Protein 2E5J (pdb70)

InterPro domains:
  IPR000504 RNA recognition motif domain [PF00076] (308-372)
  IPR000504 RNA recognition motif domain [PS50102] (306-379)
  IPR000504 RNA recognition motif domain [SM00360] (307-375)
  IPR002698 5-formyltetrahydrofolate cyclo-ligase [PF01812] (10-207)
  IPR002698 5-formyltetrahydrofolate cyclo-ligase [PTHR13017] (5-269)
  IPR012677 Nucleotide-binding alpha-beta plait domain superfamily [G3DSA:3.30.70.330] (298-383)
  IPR024185 5-formyltetrahydrofolate cyclo-ligase-like domain superfamily [G3DSA:3.40.50.10420] (43-218)
  IPR034359 MTHFSD, RNA recognition motif [cd12270] (307-378)
  IPR035979 RNA-binding domain superfamily [SSF54928] (308-380)
  IPR037171 NagB/RpiA transferase-like [SSF100950] (9-225)

Structure (mmCIF, N/CA/C/O backbone):
data_2E5J
#
_entry.id   2E5J
#
loop_
_atom_site.group_PDB
_atom_site.id
_atom_site.type_symbol
_atom_site.label_atom_id
_atom_site.label_alt_id
_atom_site.label_comp_id
_atom_site.label_asym_id
_atom_site.label_entity_id
_atom_site.label_seq_id
_atom_site.pdbx_PDB_ins_code
_atom_site.Cartn_x
_atom_site.Cartn_y
_atom_site.Cartn_z
_atom_site.occupancy
_atom_site.B_iso_or_equiv
_atom_site.auth_seq_id
_atom_site.auth_comp_id
_atom_site.auth_asym_id
_atom_site.auth_atom_id
_atom_site.pdbx_PDB_model_num
ATOM 1 N N . GLY A 1 1 ? -11.484 -19.680 -18.924 1.00 0.00 287 GLY A N 1
ATOM 2 C CA . GLY A 1 1 ? -10.880 -18.590 -18.182 1.00 0.00 287 GLY A CA 1
ATOM 3 C C . GLY A 1 1 ? -11.904 -17.590 -17.684 1.00 0.00 287 GLY A C 1
ATOM 4 O O . GLY A 1 1 ? -13.092 -17.707 -17.982 1.00 0.00 287 GLY A O 1
ATOM 8 N N . SER A 1 2 ? -11.444 -16.603 -16.921 1.00 0.00 288 SER A N 1
ATOM 9 C CA . SER A 1 2 ? -12.330 -15.581 -16.376 1.00 0.00 288 SER A CA 1
ATOM 10 C C . SER A 1 2 ? -11.528 -14.416 -15.804 1.00 0.00 288 SER A C 1
ATOM 11 O O . SER A 1 2 ? -10.727 -14.591 -14.885 1.00 0.00 288 SER A O 1
ATOM 19 N N . SER A 1 3 ? -11.750 -13.227 -16.353 1.00 0.00 289 SER A N 1
ATOM 20 C CA . SER A 1 3 ? -11.046 -12.032 -15.902 1.00 0.00 289 SER A CA 1
ATOM 21 C C . SER A 1 3 ? -11.644 -10.778 -16.532 1.00 0.00 289 SER A C 1
ATOM 22 O O . SER A 1 3 ? -12.326 -10.848 -17.554 1.00 0.00 289 SER A O 1
ATOM 30 N N . GLY A 1 4 ? -11.383 -9.630 -15.914 1.00 0.00 290 GLY A N 1
ATOM 31 C CA . GLY A 1 4 ? -11.902 -8.376 -16.428 1.00 0.00 290 GLY A CA 1
ATOM 32 C C . GLY A 1 4 ? -11.950 -7.292 -15.370 1.00 0.00 290 GLY A C 1
ATOM 33 O O . GLY A 1 4 ? -12.979 -6.642 -15.184 1.00 0.00 290 GLY A O 1
ATOM 37 N N . SER A 1 5 ? -10.835 -7.097 -14.674 1.00 0.00 291 SER A N 1
ATOM 38 C CA . SER A 1 5 ? -10.755 -6.087 -13.624 1.00 0.00 291 SER A CA 1
ATOM 39 C C . SER A 1 5 ? -9.337 -5.536 -13.507 1.00 0.00 291 SER A C 1
ATOM 40 O O . SER A 1 5 ? -8.361 -6.248 -13.745 1.00 0.00 291 SER A O 1
ATOM 48 N N . SER A 1 6 ? -9.232 -4.263 -13.139 1.00 0.00 292 SER A N 1
ATOM 49 C CA . SER A 1 6 ? -7.935 -3.614 -12.993 1.00 0.00 292 SER A CA 1
ATOM 50 C C . SER A 1 6 ? -7.575 -3.444 -11.520 1.00 0.00 292 SER A C 1
ATOM 51 O O . SER A 1 6 ? -8.423 -3.591 -10.641 1.00 0.00 292 SER A O 1
ATOM 59 N N . GLY A 1 7 ? -6.309 -3.132 -11.259 1.00 0.00 293 GLY A N 1
ATOM 60 C CA . GLY A 1 7 ? -5.857 -2.947 -9.892 1.00 0.00 293 GLY A CA 1
ATOM 61 C C . GLY A 1 7 ? -4.759 -1.909 -9.780 1.00 0.00 293 GLY A C 1
ATOM 62 O O . GLY A 1 7 ? -3.639 -2.201 -9.361 1.00 0.00 293 GLY A O 1
ATOM 66 N N . PRO A 1 8 ? -5.076 -0.663 -10.163 1.00 0.00 294 PRO A N 1
ATOM 67 C CA . PRO A 1 8 ? -4.120 0.448 -10.113 1.00 0.00 294 PRO A CA 1
ATOM 68 C C . PRO A 1 8 ? -3.926 0.983 -8.699 1.00 0.00 294 PRO A C 1
ATOM 69 O O . PRO A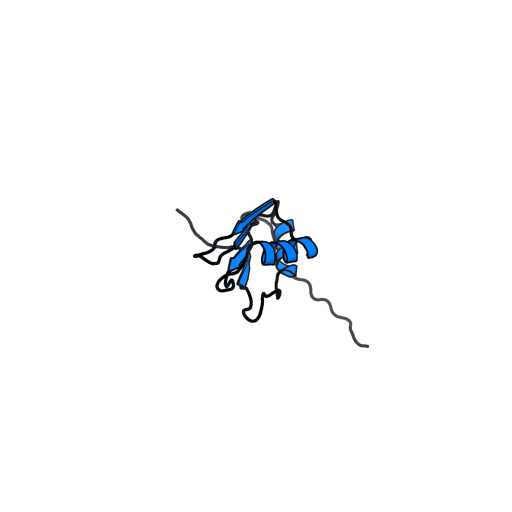 1 8 ? -4.718 0.697 -7.802 1.00 0.00 294 PRO A O 1
ATOM 80 N N . GLY A 1 9 ? -2.865 1.761 -8.506 1.00 0.00 295 GLY A N 1
ATOM 81 C CA . GLY A 1 9 ? -2.587 2.324 -7.198 1.00 0.00 295 GLY A CA 1
ATOM 82 C C . GLY A 1 9 ? -1.237 1.894 -6.657 1.00 0.00 295 GLY A C 1
ATOM 83 O O . GLY A 1 9 ? -1.048 0.733 -6.294 1.00 0.00 295 GLY A O 1
ATOM 87 N N . SER A 1 10 ? -0.297 2.831 -6.604 1.00 0.00 296 SER A N 1
ATOM 88 C CA . SER A 1 10 ? 1.044 2.542 -6.109 1.00 0.00 296 SER A CA 1
ATOM 89 C C . SER A 1 10 ? 1.604 3.728 -5.330 1.00 0.00 296 SER A C 1
ATOM 90 O O . SER A 1 10 ? 1.362 4.890 -5.660 1.00 0.00 296 SER A O 1
ATOM 98 N N . PRO A 1 11 ? 2.370 3.431 -4.270 1.00 0.00 297 PRO A N 1
ATOM 99 C CA . PRO A 1 11 ? 2.981 4.458 -3.422 1.00 0.00 297 PRO A CA 1
ATOM 100 C C . PRO A 1 11 ? 3.625 5.575 -4.237 1.00 0.00 297 PRO A C 1
ATOM 101 O O . PRO A 1 11 ? 4.713 5.423 -4.794 1.00 0.00 297 PRO A O 1
ATOM 112 N N . PRO A 1 12 ? 2.940 6.726 -4.309 1.00 0.00 298 PRO A N 1
ATOM 113 C CA . PRO A 1 12 ? 3.427 7.892 -5.053 1.00 0.00 298 PRO A CA 1
ATOM 114 C C . PRO A 1 12 ? 4.903 8.171 -4.791 1.00 0.00 298 PRO A C 1
ATOM 115 O O . PRO A 1 12 ? 5.465 7.713 -3.797 1.00 0.00 298 PRO A O 1
ATOM 126 N N . GLY A 1 13 ? 5.526 8.928 -5.689 1.00 0.00 299 GLY A N 1
ATOM 127 C CA . GLY A 1 13 ? 6.932 9.256 -5.536 1.00 0.00 299 GLY A CA 1
ATOM 128 C C . GLY A 1 13 ? 7.246 10.676 -5.965 1.00 0.00 299 GLY A C 1
ATOM 129 O O . GLY A 1 13 ? 7.992 10.891 -6.919 1.00 0.00 299 GLY A O 1
ATOM 133 N N . GLU A 1 14 ? 6.674 11.646 -5.259 1.00 0.00 300 GLU A N 1
ATOM 134 C CA . GLU A 1 14 ? 6.896 13.052 -5.574 1.00 0.00 300 GLU A CA 1
ATOM 135 C C . GLU A 1 14 ? 6.761 13.918 -4.325 1.00 0.00 300 GLU A C 1
ATOM 136 O O . GLU A 1 14 ? 5.808 13.778 -3.559 1.00 0.00 300 GLU A O 1
ATOM 148 N N . GLY A 1 15 ? 7.724 14.813 -4.125 1.00 0.00 301 GLY A N 1
ATOM 149 C CA . GLY A 1 15 ? 7.696 15.688 -2.968 1.00 0.00 301 GLY A CA 1
ATOM 150 C C . GLY A 1 15 ? 8.483 15.129 -1.799 1.00 0.00 301 GLY A C 1
ATOM 151 O O . GLY A 1 15 ? 9.286 15.834 -1.190 1.00 0.00 301 GLY A O 1
ATOM 155 N N . ALA A 1 16 ? 8.251 13.859 -1.485 1.00 0.00 302 ALA A N 1
ATOM 156 C CA . ALA A 1 16 ? 8.945 13.206 -0.381 1.00 0.00 302 ALA A CA 1
ATOM 157 C C . ALA A 1 16 ? 10.418 12.988 -0.711 1.00 0.00 302 ALA A C 1
ATOM 158 O O . ALA A 1 16 ? 10.813 12.911 -1.874 1.00 0.00 302 ALA A O 1
ATOM 165 N N . PRO A 1 17 ? 11.251 12.888 0.335 1.00 0.00 303 PRO A N 1
ATOM 166 C CA . PRO A 1 17 ? 12.693 12.678 0.182 1.00 0.00 303 PRO A CA 1
ATOM 167 C C . PRO A 1 17 ? 13.016 11.595 -0.842 1.00 0.00 303 PRO A C 1
ATOM 168 O O . PRO A 1 17 ? 12.364 10.551 -0.882 1.00 0.00 303 PRO A O 1
ATOM 179 N N . LEU A 1 18 ? 14.025 11.848 -1.667 1.00 0.00 304 LEU A N 1
ATOM 180 C CA . LEU A 1 18 ? 14.435 10.894 -2.691 1.00 0.00 304 LEU A CA 1
ATOM 181 C C . LEU A 1 18 ? 15.289 9.783 -2.089 1.00 0.00 304 LEU A C 1
ATOM 182 O O . LEU A 1 18 ? 16.317 9.403 -2.649 1.00 0.00 304 LEU A O 1
ATOM 198 N N . ALA A 1 19 ? 14.855 9.264 -0.945 1.00 0.00 305 ALA A N 1
ATOM 199 C CA . ALA A 1 19 ? 15.577 8.193 -0.269 1.00 0.00 305 ALA A CA 1
ATOM 200 C C . ALA A 1 19 ? 15.496 6.891 -1.060 1.00 0.00 305 ALA A C 1
ATOM 201 O O . ALA A 1 19 ? 14.542 6.128 -0.919 1.00 0.00 305 ALA A O 1
ATOM 208 N N . ALA A 1 20 ? 16.503 6.646 -1.891 1.00 0.00 306 ALA A N 1
ATOM 209 C CA . ALA A 1 20 ? 16.545 5.436 -2.703 1.00 0.00 306 ALA A CA 1
ATOM 210 C C . ALA A 1 20 ? 17.367 4.346 -2.023 1.00 0.00 306 ALA A C 1
ATOM 211 O O . ALA A 1 20 ? 18.183 3.682 -2.660 1.00 0.00 306 ALA A O 1
ATOM 218 N N . ASP A 1 21 ? 17.145 4.169 -0.725 1.00 0.00 307 ASP A N 1
ATOM 219 C CA . ASP A 1 21 ? 17.865 3.160 0.043 1.00 0.00 307 ASP A CA 1
ATOM 220 C C . ASP A 1 21 ? 16.917 2.068 0.528 1.00 0.00 307 ASP A C 1
ATOM 221 O O . ASP A 1 21 ? 15.924 2.347 1.201 1.00 0.00 307 ASP A O 1
ATOM 230 N N . VAL A 1 22 ? 17.229 0.823 0.182 1.00 0.00 308 VAL A N 1
ATOM 231 C CA . VAL A 1 22 ? 16.405 -0.311 0.582 1.00 0.00 308 VAL A CA 1
ATOM 232 C C . VAL A 1 22 ? 16.998 -1.021 1.794 1.00 0.00 308 VAL A C 1
ATOM 233 O O . VAL A 1 22 ? 18.182 -1.358 1.811 1.00 0.00 308 VAL A O 1
ATOM 246 N N . TYR A 1 23 ? 16.167 -1.245 2.806 1.00 0.00 309 TYR A N 1
ATOM 247 C CA . TYR A 1 23 ? 16.610 -1.914 4.024 1.00 0.00 309 TYR A CA 1
ATOM 248 C C . TYR A 1 23 ? 16.497 -3.429 3.885 1.00 0.00 309 TYR A C 1
ATOM 249 O O . TYR A 1 23 ? 15.568 -3.940 3.259 1.00 0.00 309 TYR A O 1
ATOM 267 N N . VAL A 1 24 ? 17.450 -4.143 4.476 1.00 0.00 310 VAL A N 1
ATOM 268 C CA . VAL A 1 24 ? 17.459 -5.600 4.421 1.00 0.00 310 VAL A CA 1
ATOM 269 C C . VAL A 1 24 ? 17.926 -6.197 5.744 1.00 0.00 310 VAL A C 1
ATOM 270 O O . VAL A 1 24 ? 19.095 -6.085 6.109 1.00 0.00 310 VAL A O 1
ATOM 283 N N . GLY A 1 25 ? 17.002 -6.833 6.458 1.00 0.00 311 GLY A N 1
ATOM 284 C CA . GLY A 1 25 ? 17.339 -7.440 7.733 1.00 0.00 311 GLY A CA 1
ATOM 285 C C . GLY A 1 25 ? 16.909 -8.891 7.816 1.00 0.00 311 GLY A C 1
ATOM 286 O O . GLY A 1 25 ? 16.361 -9.438 6.861 1.00 0.00 311 GLY A O 1
ATOM 290 N N . ASN A 1 26 ? 17.160 -9.516 8.962 1.00 0.00 312 ASN A N 1
ATOM 291 C CA . ASN A 1 26 ? 16.798 -10.914 9.166 1.00 0.00 312 ASN A CA 1
ATOM 292 C C . ASN A 1 26 ? 17.650 -11.830 8.293 1.00 0.00 312 ASN A C 1
ATOM 293 O O . ASN A 1 26 ? 17.130 -12.699 7.592 1.00 0.00 312 ASN A O 1
ATOM 304 N N . LEU A 1 27 ? 18.963 -11.630 8.341 1.00 0.00 313 LEU A N 1
ATOM 305 C CA . LEU A 1 27 ? 19.889 -12.438 7.556 1.00 0.00 313 LEU A CA 1
ATOM 306 C C . LEU A 1 27 ? 20.328 -13.674 8.334 1.00 0.00 313 LEU A C 1
ATOM 307 O O . LEU A 1 27 ? 20.434 -13.661 9.561 1.00 0.00 313 LEU A O 1
ATOM 323 N N . PRO A 1 28 ? 20.591 -14.769 7.606 1.00 0.00 314 PRO A N 1
ATOM 324 C CA . PRO A 1 28 ? 21.025 -16.034 8.207 1.00 0.00 314 PRO A CA 1
ATOM 325 C C . PRO A 1 28 ? 22.103 -15.832 9.267 1.00 0.00 314 PRO A C 1
ATOM 326 O O . PRO A 1 28 ? 22.670 -14.747 9.390 1.00 0.00 314 PRO A O 1
ATOM 337 N N . ARG A 1 29 ? 22.380 -16.885 10.029 1.00 0.00 315 ARG A N 1
ATOM 338 C CA . ARG A 1 29 ? 23.390 -16.822 11.079 1.00 0.00 315 ARG A CA 1
ATOM 339 C C . ARG A 1 29 ? 24.734 -16.372 10.515 1.00 0.00 315 ARG A C 1
ATOM 340 O O . ARG A 1 29 ? 25.317 -15.393 10.980 1.00 0.00 315 ARG A O 1
ATOM 361 N N . ASP A 1 30 ? 25.220 -17.095 9.512 1.00 0.00 316 ASP A N 1
ATOM 362 C CA . ASP A 1 30 ? 26.495 -16.770 8.883 1.00 0.00 316 ASP A CA 1
ATOM 363 C C . ASP A 1 30 ? 26.310 -16.472 7.399 1.00 0.00 316 ASP A C 1
ATOM 364 O O . ASP A 1 30 ? 27.064 -16.961 6.558 1.00 0.00 316 ASP A O 1
ATOM 373 N N . ALA A 1 31 ? 25.299 -15.668 7.084 1.00 0.00 317 ALA A N 1
ATOM 374 C CA . ALA A 1 31 ? 25.015 -15.305 5.701 1.00 0.00 317 ALA A CA 1
ATOM 375 C C . ALA A 1 31 ? 26.242 -14.700 5.029 1.00 0.00 317 ALA A C 1
ATOM 376 O O . ALA A 1 31 ? 27.134 -14.178 5.698 1.00 0.00 317 ALA A O 1
ATOM 383 N N . ARG A 1 32 ? 26.282 -14.775 3.702 1.00 0.00 318 ARG A N 1
ATOM 384 C CA . ARG A 1 32 ? 27.402 -14.236 2.940 1.00 0.00 318 ARG A CA 1
ATOM 385 C C . ARG A 1 32 ? 26.917 -13.234 1.897 1.00 0.00 318 ARG A C 1
ATOM 386 O O . ARG A 1 32 ? 26.024 -13.531 1.103 1.00 0.00 318 ARG A O 1
ATOM 407 N N . VAL A 1 33 ? 27.512 -12.045 1.904 1.00 0.00 319 VAL A N 1
ATOM 408 C CA . VAL A 1 33 ? 27.141 -10.998 0.959 1.00 0.00 319 VAL A CA 1
ATOM 409 C C . VAL A 1 33 ? 26.870 -11.579 -0.424 1.00 0.00 319 VAL A C 1
ATOM 410 O O . VAL A 1 33 ? 25.897 -11.211 -1.083 1.00 0.00 319 VAL A O 1
ATOM 423 N N . SER A 1 34 ? 27.736 -12.488 -0.859 1.00 0.00 320 SER A N 1
ATOM 424 C CA . SER A 1 34 ? 27.592 -13.118 -2.166 1.00 0.00 320 SER A CA 1
ATOM 425 C C . SER A 1 34 ? 26.173 -13.643 -2.363 1.00 0.00 320 SER A C 1
ATOM 426 O O . SER A 1 34 ? 25.466 -13.225 -3.281 1.00 0.00 320 SER A O 1
ATOM 434 N N . ASP A 1 35 ? 25.762 -14.560 -1.494 1.00 0.00 321 ASP A N 1
ATOM 435 C CA . ASP A 1 35 ? 24.427 -15.142 -1.570 1.00 0.00 321 ASP A CA 1
ATOM 436 C C . ASP A 1 35 ? 23.399 -14.092 -1.979 1.00 0.00 321 ASP A C 1
ATOM 437 O O . ASP A 1 35 ? 22.591 -14.317 -2.881 1.00 0.00 321 ASP A O 1
ATOM 446 N N . LEU A 1 36 ? 23.434 -12.946 -1.309 1.00 0.00 322 LEU A N 1
ATOM 447 C CA . LEU A 1 36 ? 22.504 -11.860 -1.601 1.00 0.00 322 LEU A CA 1
ATOM 448 C C . LEU A 1 36 ? 22.808 -11.233 -2.958 1.00 0.00 322 LEU A C 1
ATOM 449 O O . LEU A 1 36 ? 21.930 -11.119 -3.813 1.00 0.00 322 LEU A O 1
ATOM 465 N N . LYS A 1 37 ? 24.060 -10.828 -3.149 1.00 0.00 323 LYS A N 1
ATOM 466 C CA . LYS A 1 37 ? 24.483 -10.216 -4.403 1.00 0.00 323 LYS A CA 1
ATOM 467 C C . LYS A 1 37 ? 23.977 -11.018 -5.598 1.00 0.00 323 LYS A C 1
ATOM 468 O O . LYS A 1 37 ? 23.252 -10.496 -6.445 1.00 0.00 323 LYS A O 1
ATOM 487 N N . ARG A 1 38 ? 24.363 -12.288 -5.659 1.00 0.00 324 ARG A N 1
ATOM 488 C CA . ARG A 1 38 ? 23.949 -13.161 -6.750 1.00 0.00 324 ARG A CA 1
ATOM 489 C C . ARG A 1 38 ? 22.484 -12.928 -7.107 1.00 0.00 324 ARG A C 1
ATOM 490 O O . ARG A 1 38 ? 22.167 -12.464 -8.202 1.00 0.00 324 ARG A O 1
ATOM 511 N N . ALA A 1 39 ? 21.594 -13.253 -6.174 1.00 0.00 325 ALA A N 1
ATOM 512 C CA . ALA A 1 39 ? 20.163 -13.077 -6.390 1.00 0.00 325 ALA A CA 1
ATOM 513 C C . ALA A 1 39 ? 19.862 -11.707 -6.987 1.00 0.00 325 ALA A C 1
ATOM 514 O O . ALA A 1 39 ? 19.040 -11.581 -7.896 1.00 0.00 325 ALA A O 1
ATOM 521 N N . LEU A 1 40 ? 20.531 -10.682 -6.471 1.00 0.00 326 LEU A N 1
ATOM 522 C CA . LEU A 1 40 ? 20.334 -9.319 -6.953 1.00 0.00 326 LEU A CA 1
ATOM 523 C C . LEU A 1 40 ? 20.790 -9.183 -8.402 1.00 0.00 326 LEU A C 1
ATOM 524 O O . LEU A 1 40 ? 20.153 -8.497 -9.202 1.00 0.00 326 LEU A O 1
ATOM 540 N N . ARG A 1 41 ? 21.895 -9.843 -8.734 1.00 0.00 327 ARG A N 1
ATOM 541 C CA . ARG A 1 41 ? 22.435 -9.797 -10.087 1.00 0.00 327 ARG A CA 1
ATOM 542 C C . ARG A 1 41 ? 21.462 -10.422 -11.083 1.00 0.00 327 ARG A C 1
ATOM 543 O O . ARG A 1 41 ? 21.071 -9.790 -12.063 1.00 0.00 327 ARG A O 1
ATOM 564 N N . GLU A 1 42 ? 21.077 -11.668 -10.823 1.00 0.00 328 GLU A N 1
ATOM 565 C CA . GLU A 1 42 ? 20.151 -12.378 -11.698 1.00 0.00 328 GLU A CA 1
ATOM 566 C C . GLU A 1 42 ? 18.810 -11.653 -11.775 1.00 0.00 328 GLU A C 1
ATOM 567 O O . GLU A 1 42 ? 18.107 -11.729 -12.783 1.00 0.00 328 GLU A O 1
ATOM 579 N N . LEU A 1 43 ? 18.462 -10.950 -10.702 1.00 0.00 329 LEU A N 1
ATOM 580 C CA . LEU A 1 43 ? 17.206 -10.211 -10.646 1.00 0.00 329 LEU A CA 1
ATOM 581 C C . LEU A 1 43 ? 17.373 -8.808 -11.221 1.00 0.00 329 LEU A C 1
ATOM 582 O O . LEU A 1 43 ? 16.479 -7.970 -11.110 1.00 0.00 329 LEU A O 1
ATOM 598 N N . GLY A 1 44 ? 18.525 -8.561 -11.838 1.00 0.00 330 GLY A N 1
ATOM 599 C CA . GLY A 1 44 ? 18.787 -7.259 -12.423 1.00 0.00 330 GLY A CA 1
ATOM 600 C C . GLY A 1 44 ? 18.669 -6.135 -11.413 1.00 0.00 330 GLY A C 1
ATOM 601 O O . GLY A 1 44 ? 18.502 -4.973 -11.785 1.00 0.00 330 GLY A O 1
ATOM 605 N N . SER A 1 45 ? 18.753 -6.480 -10.133 1.00 0.00 331 SER A N 1
ATOM 606 C CA . SER A 1 45 ? 18.649 -5.492 -9.066 1.00 0.00 331 SER A CA 1
ATOM 607 C C . SER A 1 45 ? 20.020 -5.189 -8.470 1.00 0.00 331 SER A C 1
ATOM 608 O O . SER A 1 45 ? 20.237 -5.348 -7.268 1.00 0.00 331 SER A O 1
ATOM 616 N N . VAL A 1 46 ? 20.944 -4.751 -9.319 1.00 0.00 332 VAL A N 1
ATOM 617 C CA . VAL A 1 46 ? 22.295 -4.424 -8.878 1.00 0.00 332 VAL A CA 1
ATOM 618 C C . VAL A 1 46 ? 22.467 -2.919 -8.703 1.00 0.00 332 VAL A C 1
ATOM 619 O O . VAL A 1 46 ? 22.606 -2.169 -9.670 1.00 0.00 332 VAL A O 1
ATOM 632 N N . PRO A 1 47 ? 22.457 -2.465 -7.441 1.00 0.00 333 PRO A N 1
ATOM 633 C CA . PRO A 1 47 ? 22.612 -1.046 -7.109 1.00 0.00 333 PRO A CA 1
ATOM 634 C C . PRO A 1 47 ? 24.055 -0.572 -7.248 1.00 0.00 333 PRO A C 1
ATOM 635 O O . PRO A 1 47 ? 24.959 -1.369 -7.503 1.00 0.00 333 PRO A O 1
ATOM 646 N N . LEU A 1 48 ? 24.265 0.728 -7.077 1.00 0.00 334 LEU A N 1
ATOM 647 C CA . LEU A 1 48 ? 25.599 1.309 -7.183 1.00 0.00 334 LEU A CA 1
ATOM 648 C C . LEU A 1 48 ? 26.473 0.880 -6.009 1.00 0.00 334 LEU A C 1
ATOM 649 O O . LEU A 1 48 ? 27.638 0.523 -6.187 1.00 0.00 334 LEU A O 1
ATOM 665 N N . ARG A 1 49 ? 25.903 0.917 -4.809 1.00 0.00 335 ARG A N 1
ATOM 666 C CA . ARG A 1 49 ? 26.630 0.531 -3.605 1.00 0.00 335 ARG A CA 1
ATOM 667 C C . ARG A 1 49 ? 25.770 -0.357 -2.711 1.00 0.00 335 ARG A C 1
ATOM 668 O O . ARG A 1 49 ? 24.544 -0.240 -2.697 1.00 0.00 335 ARG A O 1
ATOM 689 N N . LEU A 1 50 ? 26.420 -1.245 -1.968 1.00 0.00 336 LEU A N 1
ATOM 690 C CA . LEU A 1 50 ? 25.715 -2.155 -1.071 1.00 0.00 336 LEU A CA 1
ATOM 691 C C . LEU A 1 50 ? 26.459 -2.299 0.253 1.00 0.00 336 LEU A C 1
ATOM 692 O O . LEU A 1 50 ? 27.598 -2.764 0.291 1.00 0.00 336 LEU A O 1
ATOM 708 N N . THR A 1 51 ? 25.805 -1.898 1.340 1.00 0.00 337 THR A N 1
ATOM 709 C CA . THR A 1 51 ? 26.403 -1.983 2.666 1.00 0.00 337 THR A CA 1
ATOM 710 C C . THR A 1 51 ? 25.952 -3.245 3.393 1.00 0.00 337 THR A C 1
ATOM 711 O O . THR A 1 51 ? 24.832 -3.314 3.900 1.00 0.00 337 THR A O 1
ATOM 722 N N . TRP A 1 52 ? 26.830 -4.241 3.440 1.00 0.00 338 TRP A N 1
ATOM 723 C CA . TRP A 1 52 ? 26.521 -5.501 4.106 1.00 0.00 338 TRP A CA 1
ATOM 724 C C . TRP A 1 52 ? 27.228 -5.592 5.453 1.00 0.00 338 TRP A C 1
ATOM 725 O O . TRP A 1 52 ? 28.414 -5.282 5.563 1.00 0.00 338 TRP A O 1
ATOM 746 N N . GLN A 1 53 ? 26.493 -6.020 6.475 1.00 0.00 339 GLN A N 1
ATOM 747 C CA . GLN A 1 53 ? 27.052 -6.151 7.815 1.00 0.00 339 GLN A CA 1
ATOM 748 C C . GLN A 1 53 ? 26.949 -7.590 8.310 1.00 0.00 339 GLN A C 1
ATOM 749 O O . GLN A 1 53 ? 25.945 -8.265 8.082 1.00 0.00 339 GLN A O 1
ATOM 763 N N . GLY A 1 54 ? 27.994 -8.054 8.987 1.00 0.00 340 GLY A N 1
ATOM 764 C CA . GLY A 1 54 ? 28.001 -9.411 9.503 1.00 0.00 340 GLY A CA 1
ATOM 765 C C . GLY A 1 54 ? 27.334 -9.519 10.859 1.00 0.00 340 GLY A C 1
ATOM 766 O O . GLY A 1 54 ? 26.149 -9.834 10.968 1.00 0.00 340 GLY A O 1
ATOM 770 N N . PRO A 1 55 ? 28.104 -9.255 11.925 1.00 0.00 341 PRO A N 1
ATOM 771 C CA . PRO A 1 55 ? 27.602 -9.319 13.300 1.00 0.00 341 PRO A CA 1
ATOM 772 C C . PRO A 1 55 ? 26.251 -8.629 13.457 1.00 0.00 341 PRO A C 1
ATOM 773 O O . PRO A 1 55 ? 25.459 -8.984 14.330 1.00 0.00 341 PRO A O 1
ATOM 784 N N . ARG A 1 56 ? 25.994 -7.641 12.605 1.00 0.00 342 ARG A N 1
ATOM 785 C CA . ARG A 1 56 ? 24.739 -6.901 12.650 1.00 0.00 342 ARG A CA 1
ATOM 786 C C . ARG A 1 56 ? 23.665 -7.601 11.822 1.00 0.00 342 ARG A C 1
ATOM 787 O O . ARG A 1 56 ? 22.472 -7.467 12.095 1.00 0.00 342 ARG A O 1
ATOM 808 N N . ARG A 1 57 ? 24.097 -8.347 10.811 1.00 0.00 343 ARG A N 1
ATOM 809 C CA . ARG A 1 57 ? 23.173 -9.067 9.943 1.00 0.00 343 ARG A CA 1
ATOM 810 C C . ARG A 1 57 ? 22.205 -8.104 9.263 1.00 0.00 343 ARG A C 1
ATOM 811 O O . ARG A 1 57 ? 20.989 -8.285 9.323 1.00 0.00 343 ARG A O 1
ATOM 832 N N . ARG A 1 58 ? 22.753 -7.080 8.616 1.00 0.00 344 ARG A N 1
ATOM 833 C CA . ARG A 1 58 ? 21.938 -6.088 7.926 1.00 0.00 344 ARG A CA 1
ATOM 834 C C . ARG A 1 58 ? 22.491 -5.804 6.532 1.00 0.00 344 ARG A C 1
ATOM 835 O O . ARG A 1 58 ? 23.640 -6.126 6.232 1.00 0.00 344 ARG A O 1
ATOM 856 N N . ALA A 1 59 ? 21.664 -5.201 5.685 1.00 0.00 345 ALA A N 1
ATOM 857 C CA . ALA A 1 59 ? 22.071 -4.872 4.324 1.00 0.00 345 ALA A CA 1
ATOM 858 C C . ALA A 1 59 ? 21.332 -3.640 3.812 1.00 0.00 345 ALA A C 1
ATOM 859 O O . ALA A 1 59 ? 20.118 -3.520 3.975 1.00 0.00 345 ALA A O 1
ATOM 866 N N . PHE A 1 60 ? 22.073 -2.727 3.194 1.00 0.00 346 PHE A N 1
ATOM 867 C CA . PHE A 1 60 ? 21.488 -1.502 2.660 1.00 0.00 346 PHE A CA 1
ATOM 868 C C . PHE A 1 60 ? 21.858 -1.318 1.191 1.00 0.00 346 PHE A C 1
ATOM 869 O O . PHE A 1 60 ? 23.031 -1.157 0.850 1.00 0.00 346 PHE A O 1
ATOM 886 N N . LEU A 1 61 ? 20.851 -1.344 0.325 1.00 0.00 347 LEU A N 1
ATOM 887 C CA . LEU A 1 61 ? 21.069 -1.180 -1.108 1.00 0.00 347 LEU A CA 1
ATOM 888 C C . LEU A 1 61 ? 20.817 0.262 -1.536 1.00 0.00 347 LEU A C 1
ATOM 889 O O . LEU A 1 61 ? 19.720 0.792 -1.352 1.00 0.00 347 LEU A O 1
ATOM 905 N N . HIS A 1 62 ? 21.837 0.891 -2.110 1.00 0.00 348 HIS A N 1
ATOM 906 C CA . HIS A 1 62 ? 21.725 2.271 -2.568 1.00 0.00 348 HIS A CA 1
ATOM 907 C C . HIS A 1 62 ? 21.542 2.328 -4.081 1.00 0.00 348 HIS A C 1
ATOM 908 O O . HIS A 1 62 ? 22.470 2.047 -4.840 1.00 0.00 348 HIS A O 1
ATOM 922 N N . TYR A 1 63 ? 20.340 2.694 -4.514 1.00 0.00 349 TYR A N 1
ATOM 923 C CA . TYR A 1 63 ? 20.035 2.785 -5.936 1.00 0.00 349 TYR A CA 1
ATOM 924 C C . TYR A 1 63 ? 20.167 4.222 -6.431 1.00 0.00 349 TYR A C 1
ATOM 925 O O . TYR A 1 63 ? 19.996 5.183 -5.680 1.00 0.00 349 TYR A O 1
ATOM 943 N N . PRO A 1 64 ? 20.479 4.374 -7.727 1.00 0.00 350 PRO A N 1
ATOM 944 C CA . PRO A 1 64 ? 20.640 5.690 -8.353 1.00 0.00 350 PRO A CA 1
ATOM 945 C C . PRO A 1 64 ? 19.522 6.655 -7.971 1.00 0.00 350 PRO A C 1
ATOM 946 O O . PRO A 1 64 ? 19.778 7.740 -7.450 1.00 0.00 350 PRO A O 1
ATOM 957 N N . ASP A 1 65 ? 18.284 6.251 -8.234 1.00 0.00 351 ASP A N 1
ATOM 958 C CA . ASP A 1 65 ? 17.127 7.080 -7.916 1.00 0.00 351 ASP A CA 1
ATOM 959 C C . ASP A 1 65 ? 15.977 6.228 -7.389 1.00 0.00 351 ASP A C 1
ATOM 960 O O . ASP A 1 65 ? 15.930 5.019 -7.620 1.00 0.00 351 ASP A O 1
ATOM 969 N N . SER A 1 66 ? 15.051 6.865 -6.679 1.00 0.00 352 SER A N 1
ATOM 970 C CA . SER A 1 66 ? 13.904 6.165 -6.115 1.00 0.00 352 SER A CA 1
ATOM 971 C C . SER A 1 66 ? 13.357 5.136 -7.100 1.00 0.00 352 SER A C 1
ATOM 972 O O . SER A 1 66 ? 13.274 3.948 -6.791 1.00 0.00 352 SER A O 1
ATOM 980 N N . ALA A 1 67 ? 12.985 5.603 -8.287 1.00 0.00 353 ALA A N 1
ATOM 981 C CA . ALA A 1 67 ? 12.448 4.724 -9.319 1.00 0.00 353 ALA A CA 1
ATOM 982 C C . ALA A 1 67 ? 13.183 3.389 -9.341 1.00 0.00 353 ALA A C 1
ATOM 983 O O . ALA A 1 67 ? 12.575 2.332 -9.178 1.00 0.00 353 ALA A O 1
ATOM 990 N N . ALA A 1 68 ? 14.495 3.445 -9.543 1.00 0.00 354 ALA A N 1
ATOM 991 C CA . ALA A 1 68 ? 15.314 2.239 -9.585 1.00 0.00 354 ALA A CA 1
ATOM 992 C C . ALA A 1 68 ? 15.067 1.365 -8.360 1.00 0.00 354 ALA A C 1
ATOM 993 O O . ALA A 1 68 ? 14.894 0.152 -8.476 1.00 0.00 354 ALA A O 1
ATOM 1000 N N . ALA A 1 69 ? 15.052 1.989 -7.187 1.00 0.00 355 ALA A N 1
ATOM 1001 C CA . ALA A 1 69 ? 14.824 1.268 -5.941 1.00 0.00 355 ALA A CA 1
ATOM 1002 C C . ALA A 1 69 ? 13.459 0.588 -5.941 1.00 0.00 355 ALA A C 1
ATOM 1003 O O . ALA A 1 69 ? 13.367 -0.637 -5.878 1.00 0.00 355 ALA A O 1
ATOM 1010 N N . GLN A 1 70 ? 12.403 1.392 -6.013 1.00 0.00 356 GLN A N 1
ATOM 1011 C CA . GLN A 1 70 ? 11.043 0.866 -6.020 1.00 0.00 356 GLN A CA 1
ATOM 1012 C C . GLN A 1 70 ? 10.955 -0.404 -6.860 1.00 0.00 356 GLN A C 1
ATOM 1013 O O . GLN A 1 70 ? 10.626 -1.474 -6.350 1.00 0.00 356 GLN A O 1
ATOM 1027 N N . GLN A 1 71 ? 11.250 -0.276 -8.150 1.00 0.00 357 GLN A N 1
ATOM 1028 C CA . GLN A 1 71 ? 11.202 -1.414 -9.060 1.00 0.00 357 GLN A CA 1
ATOM 1029 C C . GLN A 1 71 ? 11.872 -2.635 -8.440 1.00 0.00 357 GLN A C 1
ATOM 1030 O O . GLN A 1 71 ? 11.281 -3.713 -8.376 1.00 0.00 357 GLN A O 1
ATOM 1044 N N . ALA A 1 72 ? 13.108 -2.460 -7.985 1.00 0.00 358 ALA A N 1
ATOM 1045 C CA . ALA A 1 72 ? 13.857 -3.548 -7.369 1.00 0.00 358 ALA A CA 1
ATOM 1046 C C . ALA A 1 72 ? 13.074 -4.170 -6.217 1.00 0.00 358 ALA A C 1
ATOM 1047 O O . ALA A 1 72 ? 12.736 -5.353 -6.251 1.00 0.00 358 ALA A O 1
ATOM 1054 N N . VAL A 1 73 ? 12.790 -3.365 -5.198 1.00 0.00 359 VAL A N 1
ATOM 1055 C CA . VAL A 1 73 ? 12.047 -3.837 -4.036 1.00 0.00 359 VAL A CA 1
ATOM 1056 C C . VAL A 1 73 ? 10.967 -4.833 -4.442 1.00 0.00 359 VAL A C 1
ATOM 1057 O O . VAL A 1 73 ? 11.044 -6.017 -4.113 1.00 0.00 359 VAL A O 1
ATOM 1070 N N . SER A 1 74 ? 9.960 -4.346 -5.160 1.00 0.00 360 SER A N 1
ATOM 1071 C CA . SER A 1 74 ? 8.861 -5.194 -5.609 1.00 0.00 360 SER A CA 1
ATOM 1072 C C . SER A 1 74 ? 9.365 -6.585 -5.981 1.00 0.00 360 SER A C 1
ATOM 1073 O O . SER A 1 74 ? 8.744 -7.593 -5.642 1.00 0.00 360 SER A O 1
ATOM 1081 N N . CYS A 1 75 ? 10.494 -6.631 -6.680 1.00 0.00 361 CYS A N 1
ATOM 1082 C CA . CYS A 1 75 ? 11.082 -7.898 -7.100 1.00 0.00 361 CYS A CA 1
ATOM 1083 C C . CYS A 1 75 ? 11.697 -8.631 -5.912 1.00 0.00 361 CYS A C 1
ATOM 1084 O O . CYS A 1 75 ? 11.389 -9.798 -5.662 1.00 0.00 361 CYS A O 1
ATOM 1092 N N . LEU A 1 76 ? 12.568 -7.942 -5.184 1.00 0.00 362 LEU A N 1
ATOM 1093 C CA . LEU A 1 76 ? 13.229 -8.528 -4.023 1.00 0.00 362 LEU A CA 1
ATOM 1094 C C . LEU A 1 76 ? 12.214 -9.189 -3.096 1.00 0.00 362 LEU A C 1
ATOM 1095 O O . LEU A 1 76 ? 12.427 -10.305 -2.622 1.00 0.00 362 LEU A O 1
ATOM 1111 N N . GLN A 1 77 ? 11.110 -8.494 -2.843 1.00 0.00 363 GLN A N 1
ATOM 1112 C CA . GLN A 1 77 ? 10.062 -9.015 -1.973 1.00 0.00 363 GLN A CA 1
ATOM 1113 C C . GLN A 1 77 ? 9.905 -10.521 -2.152 1.00 0.00 363 GLN A C 1
ATOM 1114 O O . GLN A 1 77 ? 10.161 -11.059 -3.228 1.00 0.00 363 GLN A O 1
ATOM 1128 N N . GLY A 1 78 ? 9.483 -11.198 -1.088 1.00 0.00 364 GLY A N 1
ATOM 1129 C CA . GLY A 1 78 ? 9.301 -12.636 -1.148 1.00 0.00 364 GLY A CA 1
ATOM 1130 C C . GLY A 1 78 ? 10.612 -13.392 -1.051 1.00 0.00 364 GLY A C 1
ATOM 1131 O O . GLY A 1 78 ? 10.762 -14.284 -0.216 1.00 0.00 364 GLY A O 1
ATOM 1135 N N . LEU A 1 79 ? 11.562 -13.035 -1.908 1.00 0.00 365 LEU A N 1
ATOM 1136 C CA . LEU A 1 79 ? 12.867 -13.687 -1.917 1.00 0.00 365 LEU A CA 1
ATOM 1137 C C . LEU A 1 79 ? 13.363 -13.933 -0.496 1.00 0.00 365 LEU A C 1
ATOM 1138 O O . LEU A 1 79 ? 13.352 -13.030 0.341 1.00 0.00 365 LEU A O 1
ATOM 1154 N N . ARG A 1 80 ? 13.800 -15.160 -0.231 1.00 0.00 366 ARG A N 1
ATOM 1155 C CA . ARG A 1 80 ? 14.302 -15.524 1.088 1.00 0.00 366 ARG A CA 1
ATOM 1156 C C . ARG A 1 80 ? 15.443 -16.531 0.977 1.00 0.00 366 ARG A C 1
ATOM 1157 O O . ARG A 1 80 ? 15.513 -17.303 0.020 1.00 0.00 366 ARG A O 1
ATOM 1178 N N . LEU A 1 81 ? 16.334 -16.518 1.962 1.00 0.00 367 LEU A N 1
ATOM 1179 C CA . LEU A 1 81 ? 17.473 -17.429 1.975 1.00 0.00 367 LEU A CA 1
ATOM 1180 C C . LEU A 1 81 ? 17.263 -18.548 2.991 1.00 0.00 367 LEU A C 1
ATOM 1181 O O . LEU A 1 81 ? 17.202 -18.303 4.196 1.00 0.00 367 LEU A O 1
ATOM 1197 N N . GLY A 1 82 ? 17.156 -19.777 2.497 1.00 0.00 368 GLY A N 1
ATOM 1198 C CA . GLY A 1 82 ? 16.957 -20.915 3.376 1.00 0.00 368 GLY A CA 1
ATOM 1199 C C . GLY A 1 82 ? 15.529 -21.020 3.874 1.00 0.00 368 GLY A C 1
ATOM 1200 O O . GLY A 1 82 ? 14.593 -21.131 3.082 1.00 0.00 368 GLY A O 1
ATOM 1204 N N . THR A 1 83 ? 15.360 -20.985 5.192 1.00 0.00 369 THR A N 1
ATOM 1205 C CA . THR A 1 83 ? 14.037 -21.080 5.796 1.00 0.00 369 THR A CA 1
ATOM 1206 C C . THR A 1 83 ? 13.542 -19.712 6.252 1.00 0.00 369 THR A C 1
ATOM 1207 O O . THR A 1 83 ? 12.374 -19.371 6.066 1.00 0.00 369 THR A O 1
ATOM 1218 N N . ASP A 1 84 ? 14.437 -18.933 6.850 1.00 0.00 370 ASP A N 1
ATOM 1219 C CA . ASP A 1 84 ? 14.091 -17.601 7.331 1.00 0.00 370 ASP A CA 1
ATOM 1220 C C . ASP A 1 84 ? 13.771 -16.669 6.167 1.00 0.00 370 ASP A C 1
ATOM 1221 O O . ASP A 1 84 ? 14.474 -16.655 5.156 1.00 0.00 370 ASP A O 1
ATOM 1230 N N . THR A 1 85 ? 12.704 -15.890 6.314 1.00 0.00 371 THR A N 1
ATOM 1231 C CA . THR A 1 85 ? 12.289 -14.956 5.275 1.00 0.00 371 THR A CA 1
ATOM 1232 C C . THR A 1 85 ? 12.862 -13.566 5.524 1.00 0.00 371 THR A C 1
ATOM 1233 O O . THR A 1 85 ? 12.382 -12.831 6.389 1.00 0.00 371 THR A O 1
ATOM 1244 N N . LEU A 1 86 ? 13.891 -13.210 4.762 1.00 0.00 372 LEU A N 1
ATOM 1245 C CA . LEU A 1 86 ? 14.529 -11.906 4.900 1.00 0.00 372 LEU A CA 1
ATOM 1246 C C . LEU A 1 86 ? 13.489 -10.792 4.949 1.00 0.00 372 LEU A C 1
ATOM 1247 O O . LEU A 1 86 ? 12.467 -10.852 4.264 1.00 0.00 372 LEU A O 1
ATOM 1263 N N . ARG A 1 87 ? 13.756 -9.775 5.762 1.00 0.00 373 ARG A N 1
ATOM 1264 C CA . ARG A 1 87 ? 12.843 -8.646 5.899 1.00 0.00 373 ARG A CA 1
ATOM 1265 C C . ARG A 1 87 ? 13.284 -7.480 5.021 1.00 0.00 373 ARG A C 1
ATOM 1266 O O . ARG A 1 87 ? 14.028 -6.603 5.462 1.00 0.00 373 ARG A O 1
ATOM 1287 N N . VAL A 1 88 ? 12.821 -7.475 3.774 1.00 0.00 374 VAL A N 1
ATOM 1288 C CA . VAL A 1 88 ? 13.167 -6.417 2.834 1.00 0.00 374 VAL A CA 1
ATOM 1289 C C . VAL A 1 88 ? 12.060 -5.372 2.750 1.00 0.00 374 VAL A C 1
ATOM 1290 O O . VAL A 1 88 ? 10.881 -5.709 2.653 1.00 0.00 374 VAL A O 1
ATOM 1303 N N . ALA A 1 89 ? 12.449 -4.102 2.788 1.00 0.00 375 ALA A N 1
ATOM 1304 C CA . ALA A 1 89 ? 11.489 -3.007 2.714 1.00 0.00 375 ALA A CA 1
ATOM 1305 C C . ALA A 1 89 ? 12.199 -1.660 2.632 1.00 0.00 375 ALA A C 1
ATOM 1306 O O . ALA A 1 89 ? 13.215 -1.440 3.293 1.00 0.00 375 ALA A O 1
ATOM 1313 N N . LEU A 1 90 ? 11.658 -0.761 1.817 1.00 0.00 376 LEU A N 1
ATOM 1314 C CA . LEU A 1 90 ? 12.241 0.566 1.648 1.00 0.00 376 LEU A CA 1
ATOM 1315 C C . LEU A 1 90 ? 12.620 1.171 2.996 1.00 0.00 376 LEU A C 1
ATOM 1316 O O . LEU A 1 90 ? 11.777 1.315 3.881 1.00 0.00 376 LEU A O 1
ATOM 1332 N N . ALA A 1 91 ? 13.892 1.524 3.143 1.00 0.00 377 ALA A N 1
ATOM 1333 C CA . ALA A 1 91 ? 14.382 2.117 4.381 1.00 0.00 377 ALA A CA 1
ATOM 1334 C C . ALA A 1 91 ? 13.752 3.484 4.622 1.00 0.00 377 ALA A C 1
ATOM 1335 O O . ALA A 1 91 ? 13.986 4.428 3.868 1.00 0.00 377 ALA A O 1
ATOM 1342 N N . ARG A 1 92 ? 12.950 3.583 5.678 1.00 0.00 378 ARG A N 1
ATOM 1343 C CA . ARG A 1 92 ? 12.284 4.835 6.016 1.00 0.00 378 ARG A CA 1
ATOM 1344 C C . ARG A 1 92 ? 12.299 5.068 7.524 1.00 0.00 378 ARG A C 1
ATOM 1345 O O . ARG A 1 92 ? 11.977 4.171 8.303 1.00 0.00 378 ARG A O 1
ATOM 1366 N N . GLN A 1 93 ? 12.674 6.278 7.927 1.00 0.00 379 GLN A N 1
ATOM 1367 C CA . GLN A 1 93 ? 12.732 6.627 9.342 1.00 0.00 379 GLN A CA 1
ATOM 1368 C C . GLN A 1 93 ? 12.675 8.140 9.531 1.00 0.00 379 GLN A C 1
ATOM 1369 O O . GLN A 1 93 ? 13.277 8.893 8.766 1.00 0.00 379 GLN A O 1
ATOM 1383 N N . GLN A 1 94 ? 11.948 8.576 10.555 1.00 0.00 380 GLN A N 1
ATOM 1384 C CA . GLN A 1 94 ? 11.813 9.999 10.843 1.00 0.00 380 GLN A CA 1
ATOM 1385 C C . GLN A 1 94 ? 12.853 10.449 11.863 1.00 0.00 380 GLN A C 1
ATOM 1386 O O . GLN A 1 94 ? 12.531 10.695 13.026 1.00 0.00 380 GLN A O 1
ATOM 1400 N N . ARG A 1 95 ? 14.102 10.554 11.421 1.00 0.00 381 ARG A N 1
ATOM 1401 C CA . ARG A 1 95 ? 15.190 10.973 12.296 1.00 0.00 381 ARG A CA 1
ATOM 1402 C C . ARG A 1 95 ? 15.588 12.419 12.015 1.00 0.00 381 ARG A C 1
ATOM 1403 O O . ARG A 1 95 ? 16.383 12.691 11.115 1.00 0.00 381 ARG A O 1
ATOM 1424 N N . ASP A 1 96 ? 15.029 13.342 12.790 1.00 0.00 382 ASP A N 1
ATOM 1425 C CA . ASP A 1 96 ? 15.325 14.760 12.625 1.00 0.00 382 ASP A CA 1
ATOM 1426 C C . ASP A 1 96 ? 16.162 15.279 13.790 1.00 0.00 382 ASP A C 1
ATOM 1427 O O . ASP A 1 96 ? 15.766 15.169 14.951 1.00 0.00 382 ASP A O 1
ATOM 1436 N N . LYS A 1 97 ? 17.322 15.845 13.473 1.00 0.00 383 LYS A N 1
ATOM 1437 C CA . LYS A 1 97 ? 18.216 16.381 14.492 1.00 0.00 383 LYS A CA 1
ATOM 1438 C C . LYS A 1 97 ? 17.671 17.687 15.061 1.00 0.00 383 LYS A C 1
ATOM 1439 O O . LYS A 1 97 ? 18.344 18.368 15.835 1.00 0.00 383 LYS A O 1
ATOM 1458 N N . GLY A 1 1 ? 4.261 4.988 16.201 1.00 0.00 287 GLY A N 2
ATOM 1459 C CA . GLY A 1 1 ? 3.906 3.583 16.279 1.00 0.00 287 GLY A CA 2
ATOM 1460 C C . GLY A 1 1 ? 2.407 3.361 16.245 1.00 0.00 287 GLY A C 2
ATOM 1461 O O . GLY A 1 1 ? 1.671 3.920 17.058 1.00 0.00 287 GLY A O 2
ATOM 1465 N N . SER A 1 2 ? 1.952 2.544 15.300 1.00 0.00 288 SER A N 2
ATOM 1466 C CA . SER A 1 2 ? 0.530 2.253 15.160 1.00 0.00 288 SER A CA 2
ATOM 1467 C C . SER A 1 2 ? 0.188 0.902 15.779 1.00 0.00 288 SER A C 2
ATOM 1468 O O . SER A 1 2 ? -0.592 0.130 15.221 1.00 0.00 288 SER A O 2
ATOM 1476 N N . SER A 1 3 ? 0.778 0.622 16.937 1.00 0.00 289 SER A N 2
ATOM 1477 C CA . SER A 1 3 ? 0.540 -0.638 17.632 1.00 0.00 289 SER A CA 2
ATOM 1478 C C . SER A 1 3 ? -0.817 -0.625 18.329 1.00 0.00 289 SER A C 2
ATOM 1479 O O . SER A 1 3 ? -1.580 -1.587 18.244 1.00 0.00 289 SER A O 2
ATOM 1487 N N . GLY A 1 4 ? -1.111 0.473 19.019 1.00 0.00 290 GLY A N 2
ATOM 1488 C CA . GLY A 1 4 ? -2.376 0.591 19.721 1.00 0.00 290 GLY A CA 2
ATOM 1489 C C . GLY A 1 4 ? -3.459 1.216 18.864 1.00 0.00 290 GLY A C 2
ATOM 1490 O O . GLY A 1 4 ? -3.225 1.551 17.703 1.00 0.00 290 GLY A O 2
ATOM 1494 N N . SER A 1 5 ? -4.649 1.371 19.436 1.00 0.00 291 SER A N 2
ATOM 1495 C CA . SER A 1 5 ? -5.774 1.954 18.714 1.00 0.00 291 SER A CA 2
ATOM 1496 C C . SER A 1 5 ? -5.771 3.474 18.841 1.00 0.00 291 SER A C 2
ATOM 1497 O O . SER A 1 5 ? -5.756 4.192 17.841 1.00 0.00 291 SER A O 2
ATOM 1505 N N . SER A 1 6 ? -5.785 3.959 20.079 1.00 0.00 292 SER A N 2
ATOM 1506 C CA . SER A 1 6 ? -5.788 5.394 20.338 1.00 0.00 292 SER A CA 2
ATOM 1507 C C . SER A 1 6 ? -4.419 6.001 20.047 1.00 0.00 292 SER A C 2
ATOM 1508 O O . SER A 1 6 ? -3.418 5.625 20.655 1.00 0.00 292 SER A O 2
ATOM 1516 N N . GLY A 1 7 ? -4.384 6.945 19.111 1.00 0.00 293 GLY A N 2
ATOM 1517 C CA . GLY A 1 7 ? -3.135 7.590 18.754 1.00 0.00 293 GLY A CA 2
ATOM 1518 C C . GLY A 1 7 ? -3.290 9.085 18.555 1.00 0.00 293 GLY A C 2
ATOM 1519 O O . GLY A 1 7 ? -3.660 9.554 17.479 1.00 0.00 293 GLY A O 2
ATOM 1523 N N . PRO A 1 8 ? -3.004 9.859 19.612 1.00 0.00 294 PRO A N 2
ATOM 1524 C CA . PRO A 1 8 ? -3.108 11.321 19.574 1.00 0.00 294 PRO A CA 2
ATOM 1525 C C . PRO A 1 8 ? -1.943 11.966 18.831 1.00 0.00 294 PRO A C 2
ATOM 1526 O O . PRO A 1 8 ? -0.941 12.343 19.436 1.00 0.00 294 PRO A O 2
ATOM 1537 N N . GLY A 1 9 ? -2.083 12.089 17.514 1.00 0.00 295 GLY A N 2
ATOM 1538 C CA . GLY A 1 9 ? -1.034 12.689 16.710 1.00 0.00 295 GLY A CA 2
ATOM 1539 C C . GLY A 1 9 ? -1.450 12.885 15.266 1.00 0.00 295 GLY A C 2
ATOM 1540 O O . GLY A 1 9 ? -1.365 11.960 14.458 1.00 0.00 295 GLY A O 2
ATOM 1544 N N . SER A 1 10 ? -1.904 14.091 14.940 1.00 0.00 296 SER A N 2
ATOM 1545 C CA . SER A 1 10 ? -2.340 14.403 13.584 1.00 0.00 296 SER A CA 2
ATOM 1546 C C . SER A 1 10 ? -1.173 14.321 12.605 1.00 0.00 296 SER A C 2
ATOM 1547 O O . SER A 1 10 ? -0.022 14.593 12.947 1.00 0.00 296 SER A O 2
ATOM 1555 N N . PRO A 1 11 ? -1.476 13.937 11.356 1.00 0.00 297 PRO A N 2
ATOM 1556 C CA . PRO A 1 11 ? -0.467 13.810 10.300 1.00 0.00 297 PRO A CA 2
ATOM 1557 C C . PRO A 1 11 ? -0.048 15.162 9.733 1.00 0.00 297 PRO A C 2
ATOM 1558 O O . PRO A 1 11 ? -0.785 16.146 9.801 1.00 0.00 297 PRO A O 2
ATOM 1569 N N . PRO A 1 12 ? 1.163 15.215 9.159 1.00 0.00 298 PRO A N 2
ATOM 1570 C CA . PRO A 1 12 ? 1.707 16.441 8.568 1.00 0.00 298 PRO A CA 2
ATOM 1571 C C . PRO A 1 12 ? 1.098 16.746 7.203 1.00 0.00 298 PRO A C 2
ATOM 1572 O O . PRO A 1 12 ? 1.505 17.691 6.529 1.00 0.00 298 PRO A O 2
ATOM 1583 N N . GLY A 1 13 ? 0.121 15.938 6.802 1.00 0.00 299 GLY A N 2
ATOM 1584 C CA . GLY A 1 13 ? -0.527 16.138 5.519 1.00 0.00 299 GLY A CA 2
ATOM 1585 C C . GLY A 1 13 ? -0.224 15.024 4.537 1.00 0.00 299 GLY A C 2
ATOM 1586 O O . GLY A 1 13 ? -1.111 14.254 4.171 1.00 0.00 299 GLY A O 2
ATOM 1590 N N . GLU A 1 14 ? 1.031 14.941 4.107 1.00 0.00 300 GLU A N 2
ATOM 1591 C CA . GLU A 1 14 ? 1.447 13.914 3.159 1.00 0.00 300 GLU A CA 2
ATOM 1592 C C . GLU A 1 14 ? 2.439 12.949 3.801 1.00 0.00 300 GLU A C 2
ATOM 1593 O O . GLU A 1 14 ? 2.324 11.733 3.653 1.00 0.00 300 GLU A O 2
ATOM 1605 N N . GLY A 1 15 ? 3.414 13.502 4.517 1.00 0.00 301 GLY A N 2
ATOM 1606 C CA . GLY A 1 15 ? 4.413 12.677 5.170 1.00 0.00 301 GLY A CA 2
ATOM 1607 C C . GLY A 1 15 ? 5.807 13.264 5.069 1.00 0.00 301 GLY A C 2
ATOM 1608 O O . GLY A 1 15 ? 6.091 14.310 5.652 1.00 0.00 301 GLY A O 2
ATOM 1612 N N . ALA A 1 16 ? 6.680 12.589 4.329 1.00 0.00 302 ALA A N 2
ATOM 1613 C CA . ALA A 1 16 ? 8.051 13.050 4.153 1.00 0.00 302 ALA A CA 2
ATOM 1614 C C . ALA A 1 16 ? 8.656 12.498 2.867 1.00 0.00 302 ALA A C 2
ATOM 1615 O O . ALA A 1 16 ? 8.387 11.367 2.462 1.00 0.00 302 ALA A O 2
ATOM 1622 N N . PRO A 1 17 ? 9.492 13.313 2.208 1.00 0.00 303 PRO A N 2
ATOM 1623 C CA . PRO A 1 17 ? 10.152 12.927 0.957 1.00 0.00 303 PRO A CA 2
ATOM 1624 C C . PRO A 1 17 ? 10.744 11.523 1.023 1.00 0.00 303 PRO A C 2
ATOM 1625 O O . PRO A 1 17 ? 11.335 11.134 2.032 1.00 0.00 303 PRO A O 2
ATOM 1636 N N . LEU A 1 18 ? 10.581 10.767 -0.056 1.00 0.00 304 LEU A N 2
ATOM 1637 C CA . LEU A 1 18 ? 11.100 9.405 -0.121 1.00 0.00 304 LEU A CA 2
ATOM 1638 C C . LEU A 1 18 ? 12.557 9.398 -0.573 1.00 0.00 304 LEU A C 2
ATOM 1639 O O . LEU A 1 18 ? 13.065 10.398 -1.079 1.00 0.00 304 LEU A O 2
ATOM 1655 N N . ALA A 1 19 ? 13.223 8.263 -0.389 1.00 0.00 305 ALA A N 2
ATOM 1656 C CA . ALA A 1 19 ? 14.620 8.124 -0.782 1.00 0.00 305 ALA A CA 2
ATOM 1657 C C . ALA A 1 19 ? 14.848 6.827 -1.550 1.00 0.00 305 ALA A C 2
ATOM 1658 O O . ALA A 1 19 ? 13.997 5.938 -1.553 1.00 0.00 305 ALA A O 2
ATOM 1665 N N . ALA A 1 20 ? 16.002 6.725 -2.201 1.00 0.00 306 ALA A N 2
ATOM 1666 C CA . ALA A 1 20 ? 16.343 5.535 -2.971 1.00 0.00 306 ALA A CA 2
ATOM 1667 C C . ALA A 1 20 ? 17.191 4.572 -2.148 1.00 0.00 306 ALA A C 2
ATOM 1668 O O . ALA A 1 20 ? 18.135 3.969 -2.659 1.00 0.00 306 ALA A O 2
ATOM 1675 N N . ASP A 1 21 ? 16.850 4.433 -0.872 1.00 0.00 307 ASP A N 2
ATOM 1676 C CA . ASP A 1 21 ? 17.581 3.543 0.023 1.00 0.00 307 ASP A CA 2
ATOM 1677 C C . ASP A 1 21 ? 16.692 2.397 0.494 1.00 0.00 307 ASP A C 2
ATOM 1678 O O . ASP A 1 21 ? 15.604 2.619 1.026 1.00 0.00 307 ASP A O 2
ATOM 1687 N N . VAL A 1 22 ? 17.161 1.169 0.294 1.00 0.00 308 VAL A N 2
ATOM 1688 C CA . VAL A 1 22 ? 16.409 -0.012 0.699 1.00 0.00 308 VAL A CA 2
ATOM 1689 C C . VAL A 1 22 ? 17.115 -0.754 1.828 1.00 0.00 308 VAL A C 2
ATOM 1690 O O . VAL A 1 22 ? 18.328 -0.959 1.787 1.00 0.00 308 VAL A O 2
ATOM 1703 N N . TYR A 1 23 ? 16.348 -1.153 2.837 1.00 0.00 309 TYR A N 2
ATOM 1704 C CA . TYR A 1 23 ? 16.901 -1.870 3.980 1.00 0.00 309 TYR A CA 2
ATOM 1705 C C . TYR A 1 23 ? 16.663 -3.371 3.847 1.00 0.00 309 TYR A C 2
ATOM 1706 O O . TYR A 1 23 ? 15.549 -3.813 3.565 1.00 0.00 309 TYR A O 2
ATOM 1724 N N . VAL A 1 24 ? 17.719 -4.152 4.054 1.00 0.00 310 VAL A N 2
ATOM 1725 C CA . VAL A 1 24 ? 17.627 -5.604 3.960 1.00 0.00 310 VAL A CA 2
ATOM 1726 C C . VAL A 1 24 ? 18.206 -6.273 5.202 1.00 0.00 310 VAL A C 2
ATOM 1727 O O . VAL A 1 24 ? 19.407 -6.528 5.279 1.00 0.00 310 VAL A O 2
ATOM 1740 N N . GLY A 1 25 ? 17.342 -6.554 6.173 1.00 0.00 311 GLY A N 2
ATOM 1741 C CA . GLY A 1 25 ? 17.786 -7.192 7.399 1.00 0.00 311 GLY A CA 2
ATOM 1742 C C . GLY A 1 25 ? 17.270 -8.610 7.534 1.00 0.00 311 GLY A C 2
ATOM 1743 O O . GLY A 1 25 ? 16.749 -9.182 6.578 1.00 0.00 311 GLY A O 2
ATOM 1747 N N . ASN A 1 26 ? 17.416 -9.180 8.726 1.00 0.00 312 ASN A N 2
ATOM 1748 C CA . ASN A 1 26 ? 16.962 -10.542 8.983 1.00 0.00 312 ASN A CA 2
ATOM 1749 C C . ASN A 1 26 ? 17.805 -11.551 8.209 1.00 0.00 312 ASN A C 2
ATOM 1750 O O . ASN A 1 26 ? 17.284 -12.532 7.676 1.00 0.00 312 ASN A O 2
ATOM 1761 N N . LEU A 1 27 ? 19.109 -11.304 8.151 1.00 0.00 313 LEU A N 2
ATOM 1762 C CA . LEU A 1 27 ? 20.025 -12.191 7.443 1.00 0.00 313 LEU A CA 2
ATOM 1763 C C . LEU A 1 27 ? 20.304 -13.450 8.258 1.00 0.00 313 LEU A C 2
ATOM 1764 O O . LEU A 1 27 ? 20.386 -13.418 9.486 1.00 0.00 313 LEU A O 2
ATOM 1780 N N . PRO A 1 28 ? 20.455 -14.586 7.561 1.00 0.00 314 PRO A N 2
ATOM 1781 C CA . PRO A 1 28 ? 20.730 -15.876 8.200 1.00 0.00 314 PRO A CA 2
ATOM 1782 C C . PRO A 1 28 ? 21.815 -15.775 9.267 1.00 0.00 314 PRO A C 2
ATOM 1783 O O . PRO A 1 28 ? 22.452 -14.733 9.421 1.00 0.00 314 PRO A O 2
ATOM 1794 N N . ARG A 1 29 ? 22.020 -16.864 10.000 1.00 0.00 315 ARG A N 2
ATOM 1795 C CA . ARG A 1 29 ? 23.027 -16.898 11.053 1.00 0.00 315 ARG A CA 2
ATOM 1796 C C . ARG A 1 29 ? 24.433 -16.875 10.461 1.00 0.00 315 ARG A C 2
ATOM 1797 O O . ARG A 1 29 ? 25.334 -16.232 11.001 1.00 0.00 315 ARG A O 2
ATOM 1818 N N . ASP A 1 30 ? 24.613 -17.580 9.350 1.00 0.00 316 ASP A N 2
ATOM 1819 C CA . ASP A 1 30 ? 25.909 -17.641 8.684 1.00 0.00 316 ASP A CA 2
ATOM 1820 C C . ASP A 1 30 ? 25.778 -17.285 7.207 1.00 0.00 316 ASP A C 2
ATOM 1821 O O . ASP A 1 30 ? 26.421 -17.894 6.352 1.00 0.00 316 ASP A O 2
ATOM 1830 N N . ALA A 1 31 ? 24.940 -16.296 6.914 1.00 0.00 317 ALA A N 2
ATOM 1831 C CA . ALA A 1 31 ? 24.725 -15.858 5.540 1.00 0.00 317 ALA A CA 2
ATOM 1832 C C . ALA A 1 31 ? 26.018 -15.339 4.921 1.00 0.00 317 ALA A C 2
ATOM 1833 O O . ALA A 1 31 ? 26.980 -15.038 5.629 1.00 0.00 317 ALA A O 2
ATOM 1840 N N . ARG A 1 32 ? 26.035 -15.237 3.596 1.00 0.00 318 ARG A N 2
ATOM 1841 C CA . ARG A 1 32 ? 27.211 -14.755 2.881 1.00 0.00 318 ARG A CA 2
ATOM 1842 C C . ARG A 1 32 ? 26.841 -13.630 1.920 1.00 0.00 318 ARG A C 2
ATOM 1843 O O . ARG A 1 32 ? 26.008 -13.808 1.030 1.00 0.00 318 ARG A O 2
ATOM 1864 N N . VAL A 1 33 ? 27.464 -12.471 2.105 1.00 0.00 319 VAL A N 2
ATOM 1865 C CA . VAL A 1 33 ? 27.201 -11.316 1.255 1.00 0.00 319 VAL A CA 2
ATOM 1866 C C . VAL A 1 33 ? 27.223 -11.703 -0.220 1.00 0.00 319 VAL A C 2
ATOM 1867 O O . VAL A 1 33 ? 26.668 -11.002 -1.065 1.00 0.00 319 VAL A O 2
ATOM 1880 N N . SER A 1 34 ? 27.869 -12.825 -0.521 1.00 0.00 320 SER A N 2
ATOM 1881 C CA . SER A 1 34 ? 27.968 -13.305 -1.895 1.00 0.00 320 SER A CA 2
ATOM 1882 C C . SER A 1 34 ? 26.660 -13.954 -2.339 1.00 0.00 320 SER A C 2
ATOM 1883 O O . SER A 1 34 ? 26.169 -13.698 -3.438 1.00 0.00 320 SER A O 2
ATOM 1891 N N . ASP A 1 35 ? 26.101 -14.795 -1.475 1.00 0.00 321 ASP A N 2
ATOM 1892 C CA . ASP A 1 35 ? 24.850 -15.481 -1.776 1.00 0.00 321 ASP A CA 2
ATOM 1893 C C . ASP A 1 35 ? 23.785 -14.490 -2.236 1.00 0.00 321 ASP A C 2
ATOM 1894 O O . ASP A 1 35 ? 23.076 -14.734 -3.214 1.00 0.00 321 ASP A O 2
ATOM 1903 N N . LEU A 1 36 ? 23.676 -13.374 -1.525 1.00 0.00 322 LEU A N 2
ATOM 1904 C CA . LEU A 1 36 ? 22.695 -12.346 -1.859 1.00 0.00 322 LEU A CA 2
ATOM 1905 C C . LEU A 1 36 ? 22.999 -11.726 -3.219 1.00 0.00 322 LEU A C 2
ATOM 1906 O O . LEU A 1 36 ? 22.150 -11.709 -4.110 1.00 0.00 322 LEU A O 2
ATOM 1922 N N . LYS A 1 37 ? 24.218 -11.219 -3.373 1.00 0.00 323 LYS A N 2
ATOM 1923 C CA . LYS A 1 37 ? 24.637 -10.600 -4.625 1.00 0.00 323 LYS A CA 2
ATOM 1924 C C . LYS A 1 37 ? 24.344 -11.516 -5.809 1.00 0.00 323 LYS A C 2
ATOM 1925 O O . LYS A 1 37 ? 23.778 -11.086 -6.814 1.00 0.00 323 LYS A O 2
ATOM 1944 N N . ARG A 1 38 ? 24.732 -12.781 -5.683 1.00 0.00 324 ARG A N 2
ATOM 1945 C CA . ARG A 1 38 ? 24.511 -13.758 -6.743 1.00 0.00 324 ARG A CA 2
ATOM 1946 C C . ARG A 1 38 ? 23.121 -13.595 -7.350 1.00 0.00 324 ARG A C 2
ATOM 1947 O O . ARG A 1 38 ? 22.982 -13.333 -8.544 1.00 0.00 324 ARG A O 2
ATOM 1968 N N . ALA A 1 39 ? 22.096 -13.754 -6.520 1.00 0.00 325 ALA A N 2
ATOM 1969 C CA . ALA A 1 39 ? 20.717 -13.623 -6.974 1.00 0.00 325 ALA A CA 2
ATOM 1970 C C . ALA A 1 39 ? 20.466 -12.245 -7.578 1.00 0.00 325 ALA A C 2
ATOM 1971 O O . ALA A 1 39 ? 20.244 -12.115 -8.782 1.00 0.00 325 ALA A O 2
ATOM 1978 N N . LEU A 1 40 ? 20.502 -11.220 -6.734 1.00 0.00 326 LEU A N 2
ATOM 1979 C CA . LEU A 1 40 ? 20.278 -9.851 -7.185 1.00 0.00 326 LEU A CA 2
ATOM 1980 C C . LEU A 1 40 ? 20.848 -9.637 -8.583 1.00 0.00 326 LEU A C 2
ATOM 1981 O O . LEU A 1 40 ? 20.180 -9.087 -9.459 1.00 0.00 326 LEU A O 2
ATOM 1997 N N . ARG A 1 41 ? 22.085 -10.077 -8.786 1.00 0.00 327 ARG A N 2
ATOM 1998 C CA . ARG A 1 41 ? 22.744 -9.936 -10.079 1.00 0.00 327 ARG A CA 2
ATOM 1999 C C . ARG A 1 41 ? 21.791 -10.288 -11.217 1.00 0.00 327 ARG A C 2
ATOM 2000 O O . ARG A 1 41 ? 21.406 -9.425 -12.006 1.00 0.00 327 ARG A O 2
ATOM 2021 N N . GLU A 1 42 ? 21.415 -11.560 -11.294 1.00 0.00 328 GLU A N 2
ATOM 2022 C CA . GLU A 1 42 ? 20.507 -12.026 -12.337 1.00 0.00 328 GLU A CA 2
ATOM 2023 C C . GLU A 1 42 ? 19.196 -11.245 -12.305 1.00 0.00 328 GLU A C 2
ATOM 2024 O O . GLU A 1 42 ? 18.769 -10.686 -13.316 1.00 0.00 328 GLU A O 2
ATOM 2036 N N . LEU A 1 43 ? 18.562 -11.212 -11.139 1.00 0.00 329 LEU A N 2
ATOM 2037 C CA . LEU A 1 43 ? 17.299 -10.501 -10.974 1.00 0.00 329 LEU A CA 2
ATOM 2038 C C . LEU A 1 43 ? 17.374 -9.108 -11.590 1.00 0.00 329 LEU A C 2
ATOM 2039 O O . LEU A 1 43 ? 16.353 -8.515 -11.934 1.00 0.00 329 LEU A O 2
ATOM 2055 N N . GLY A 1 44 ? 18.592 -8.593 -11.729 1.00 0.00 330 GLY A N 2
ATOM 2056 C CA . GLY A 1 44 ? 18.778 -7.274 -12.306 1.00 0.00 330 GLY A CA 2
ATOM 2057 C C . GLY A 1 44 ? 18.646 -6.168 -11.278 1.00 0.00 330 GLY A C 2
ATOM 2058 O O . GLY A 1 44 ? 18.389 -5.015 -11.626 1.00 0.00 330 GLY A O 2
ATOM 2062 N N . SER A 1 45 ? 18.820 -6.518 -10.008 1.00 0.00 331 SER A N 2
ATOM 2063 C CA . SER A 1 45 ? 18.713 -5.547 -8.925 1.00 0.00 331 SER A CA 2
ATOM 2064 C C . SER A 1 45 ? 20.089 -5.214 -8.356 1.00 0.00 331 SER A C 2
ATOM 2065 O O . SER A 1 45 ? 20.316 -5.317 -7.150 1.00 0.00 331 SER A O 2
ATOM 2073 N N . VAL A 1 46 ? 21.005 -4.815 -9.233 1.00 0.00 332 VAL A N 2
ATOM 2074 C CA . VAL A 1 46 ? 22.358 -4.466 -8.819 1.00 0.00 332 VAL A CA 2
ATOM 2075 C C . VAL A 1 46 ? 22.529 -2.955 -8.716 1.00 0.00 332 VAL A C 2
ATOM 2076 O O . VAL A 1 46 ? 22.663 -2.251 -9.717 1.00 0.00 332 VAL A O 2
ATOM 2089 N N . PRO A 1 47 ? 22.525 -2.442 -7.477 1.00 0.00 333 PRO A N 2
ATOM 2090 C CA . PRO A 1 47 ? 22.680 -1.008 -7.213 1.00 0.00 333 PRO A CA 2
ATOM 2091 C C . PRO A 1 47 ? 24.120 -0.539 -7.387 1.00 0.00 333 PRO A C 2
ATOM 2092 O O . PRO A 1 47 ? 25.016 -1.339 -7.661 1.00 0.00 333 PRO A O 2
ATOM 2103 N N . LEU A 1 48 ? 24.337 0.762 -7.226 1.00 0.00 334 LEU A N 2
ATOM 2104 C CA . LEU A 1 48 ? 25.670 1.338 -7.364 1.00 0.00 334 LEU A CA 2
ATOM 2105 C C . LEU A 1 48 ? 26.519 1.051 -6.130 1.00 0.00 334 LEU A C 2
ATOM 2106 O O . LEU A 1 48 ? 27.665 0.616 -6.240 1.00 0.00 334 LEU A O 2
ATOM 2122 N N . ARG A 1 49 ? 25.947 1.296 -4.955 1.00 0.00 335 ARG A N 2
ATOM 2123 C CA . ARG A 1 49 ? 26.651 1.063 -3.700 1.00 0.00 335 ARG A CA 2
ATOM 2124 C C . ARG A 1 49 ? 25.852 0.130 -2.794 1.00 0.00 335 ARG A C 2
ATOM 2125 O O . ARG A 1 49 ? 24.630 0.244 -2.691 1.00 0.00 335 ARG A O 2
ATOM 2146 N N . LEU A 1 50 ? 26.550 -0.791 -2.140 1.00 0.00 336 LEU A N 2
ATOM 2147 C CA . LEU A 1 50 ? 25.906 -1.744 -1.242 1.00 0.00 336 LEU A CA 2
ATOM 2148 C C . LEU A 1 50 ? 26.692 -1.885 0.058 1.00 0.00 336 LEU A C 2
ATOM 2149 O O . LEU A 1 50 ? 27.918 -2.003 0.045 1.00 0.00 336 LEU A O 2
ATOM 2165 N N . THR A 1 51 ? 25.978 -1.874 1.179 1.00 0.00 337 THR A N 2
ATOM 2166 C CA . THR A 1 51 ? 26.608 -2.001 2.487 1.00 0.00 337 THR A CA 2
ATOM 2167 C C . THR A 1 51 ? 26.128 -3.255 3.209 1.00 0.00 337 THR A C 2
ATOM 2168 O O . THR A 1 51 ? 24.933 -3.545 3.240 1.00 0.00 337 THR A O 2
ATOM 2179 N N . TRP A 1 52 ? 27.068 -3.994 3.788 1.00 0.00 338 TRP A N 2
ATOM 2180 C CA . TRP A 1 52 ? 26.739 -5.218 4.511 1.00 0.00 338 TRP A CA 2
ATOM 2181 C C . TRP A 1 52 ? 27.416 -5.241 5.877 1.00 0.00 338 TRP A C 2
ATOM 2182 O O . TRP A 1 52 ? 28.548 -4.783 6.025 1.00 0.00 338 TRP A O 2
ATOM 2203 N N . GLN A 1 53 ? 26.715 -5.778 6.870 1.00 0.00 339 GLN A N 2
ATOM 2204 C CA . GLN A 1 53 ? 27.250 -5.860 8.224 1.00 0.00 339 GLN A CA 2
ATOM 2205 C C . GLN A 1 53 ? 26.997 -7.238 8.827 1.00 0.00 339 GLN A C 2
ATOM 2206 O O . GLN A 1 53 ? 25.924 -7.815 8.654 1.00 0.00 339 GLN A O 2
ATOM 2220 N N . GLY A 1 54 ? 27.994 -7.761 9.535 1.00 0.00 340 GLY A N 2
ATOM 2221 C CA . GLY A 1 54 ? 27.859 -9.068 10.152 1.00 0.00 340 GLY A CA 2
ATOM 2222 C C . GLY A 1 54 ? 27.117 -9.012 11.473 1.00 0.00 340 GLY A C 2
ATOM 2223 O O . GLY A 1 54 ? 25.934 -9.342 11.558 1.00 0.00 340 GLY A O 2
ATOM 2227 N N . PRO A 1 55 ? 27.820 -8.587 12.533 1.00 0.00 341 PRO A N 2
ATOM 2228 C CA . PRO A 1 55 ? 27.240 -8.481 13.875 1.00 0.00 341 PRO A CA 2
ATOM 2229 C C . PRO A 1 55 ? 25.868 -7.815 13.863 1.00 0.00 341 PRO A C 2
ATOM 2230 O O . PRO A 1 55 ? 25.077 -7.986 14.790 1.00 0.00 341 PRO A O 2
ATOM 2241 N N . ARG A 1 56 ? 25.594 -7.056 12.808 1.00 0.00 342 ARG A N 2
ATOM 2242 C CA . ARG A 1 56 ? 24.317 -6.364 12.676 1.00 0.00 342 ARG A CA 2
ATOM 2243 C C . ARG A 1 56 ? 23.339 -7.182 11.838 1.00 0.00 342 ARG A C 2
ATOM 2244 O O . ARG A 1 56 ? 22.123 -7.067 11.997 1.00 0.00 342 ARG A O 2
ATOM 2265 N N . ARG A 1 57 ? 23.878 -8.008 10.947 1.00 0.00 343 ARG A N 2
ATOM 2266 C CA . ARG A 1 57 ? 23.053 -8.844 10.084 1.00 0.00 343 ARG A CA 2
ATOM 2267 C C . ARG A 1 57 ? 22.081 -7.994 9.270 1.00 0.00 343 ARG A C 2
ATOM 2268 O O . ARG A 1 57 ? 20.891 -8.298 9.191 1.00 0.00 343 ARG A O 2
ATOM 2289 N N . ARG A 1 58 ? 22.598 -6.927 8.668 1.00 0.00 344 ARG A N 2
ATOM 2290 C CA . ARG A 1 58 ? 21.776 -6.032 7.863 1.00 0.00 344 ARG A CA 2
ATOM 2291 C C . ARG A 1 58 ? 22.520 -5.599 6.602 1.00 0.00 344 ARG A C 2
ATOM 2292 O O . ARG A 1 58 ? 23.749 -5.627 6.554 1.00 0.00 344 ARG A O 2
ATOM 2313 N N . ALA A 1 59 ? 21.765 -5.198 5.585 1.00 0.00 345 ALA A N 2
ATOM 2314 C CA . ALA A 1 59 ? 22.351 -4.758 4.325 1.00 0.00 345 ALA A CA 2
ATOM 2315 C C . ALA A 1 59 ? 21.591 -3.567 3.752 1.00 0.00 345 ALA A C 2
ATOM 2316 O O . ALA A 1 59 ? 20.364 -3.504 3.832 1.00 0.00 345 ALA A O 2
ATOM 2323 N N . PHE A 1 60 ? 22.328 -2.623 3.175 1.00 0.00 346 PHE A N 2
ATOM 2324 C CA . PHE A 1 60 ? 21.723 -1.432 2.590 1.00 0.00 346 PHE A CA 2
ATOM 2325 C C . PHE A 1 60 ? 21.982 -1.373 1.087 1.00 0.00 346 PHE A C 2
ATOM 2326 O O . PHE A 1 60 ? 23.103 -1.598 0.629 1.00 0.00 346 PHE A O 2
ATOM 2343 N N . LEU A 1 61 ? 20.937 -1.070 0.324 1.00 0.00 347 LEU A N 2
ATOM 2344 C CA . LEU A 1 61 ? 21.049 -0.981 -1.127 1.00 0.00 347 LEU A CA 2
ATOM 2345 C C . LEU A 1 61 ? 20.842 0.453 -1.603 1.00 0.00 347 LEU A C 2
ATOM 2346 O O . LEU A 1 61 ? 19.794 1.053 -1.361 1.00 0.00 347 LEU A O 2
ATOM 2362 N N . HIS A 1 62 ? 21.846 0.997 -2.283 1.00 0.00 348 HIS A N 2
ATOM 2363 C CA . HIS A 1 62 ? 21.772 2.361 -2.796 1.00 0.00 348 HIS A CA 2
ATOM 2364 C C . HIS A 1 62 ? 21.602 2.363 -4.312 1.00 0.00 348 HIS A C 2
ATOM 2365 O O . HIS A 1 62 ? 22.551 2.104 -5.053 1.00 0.00 348 HIS A O 2
ATOM 2379 N N . TYR A 1 63 ? 20.388 2.654 -4.766 1.00 0.00 349 TYR A N 2
ATOM 2380 C CA . TYR A 1 63 ? 20.093 2.686 -6.193 1.00 0.00 349 TYR A CA 2
ATOM 2381 C C . TYR A 1 63 ? 20.187 4.109 -6.737 1.00 0.00 349 TYR A C 2
ATOM 2382 O O . TYR A 1 63 ? 20.028 5.090 -6.011 1.00 0.00 349 TYR A O 2
ATOM 2400 N N . PRO A 1 64 ? 20.450 4.224 -8.047 1.00 0.00 350 PRO A N 2
ATOM 2401 C CA . PRO A 1 64 ? 20.570 5.521 -8.719 1.00 0.00 350 PRO A CA 2
ATOM 2402 C C . PRO A 1 64 ? 19.452 6.481 -8.330 1.00 0.00 350 PRO A C 2
ATOM 2403 O O . PRO A 1 64 ? 19.705 7.558 -7.791 1.00 0.00 350 PRO A O 2
ATOM 2414 N N . ASP A 1 65 ? 18.215 6.084 -8.606 1.00 0.00 351 ASP A N 2
ATOM 2415 C CA . ASP A 1 65 ? 17.056 6.910 -8.284 1.00 0.00 351 ASP A CA 2
ATOM 2416 C C . ASP A 1 65 ? 15.988 6.090 -7.566 1.00 0.00 351 ASP A C 2
ATOM 2417 O O . ASP A 1 65 ? 15.995 4.860 -7.619 1.00 0.00 351 ASP A O 2
ATOM 2426 N N . SER A 1 66 ? 15.072 6.780 -6.895 1.00 0.00 352 SER A N 2
ATOM 2427 C CA . SER A 1 66 ? 14.000 6.116 -6.162 1.00 0.00 352 SER A CA 2
ATOM 2428 C C . SER A 1 66 ? 13.390 4.991 -6.993 1.00 0.00 352 SER A C 2
ATOM 2429 O O . SER A 1 66 ? 13.340 3.841 -6.559 1.00 0.00 352 SER A O 2
ATOM 2437 N N . ALA A 1 67 ? 12.927 5.333 -8.191 1.00 0.00 353 ALA A N 2
ATOM 2438 C CA . ALA A 1 67 ? 12.323 4.353 -9.085 1.00 0.00 353 ALA A CA 2
ATOM 2439 C C . ALA A 1 67 ? 13.018 3.001 -8.967 1.00 0.00 353 ALA A C 2
ATOM 2440 O O . ALA A 1 67 ? 12.373 1.980 -8.729 1.00 0.00 353 ALA A O 2
ATOM 2447 N N . ALA A 1 68 ? 14.336 3.001 -9.136 1.00 0.00 354 ALA A N 2
ATOM 2448 C CA . ALA A 1 68 ? 15.118 1.774 -9.048 1.00 0.00 354 ALA A CA 2
ATOM 2449 C C . ALA A 1 68 ? 14.864 1.056 -7.727 1.00 0.00 354 ALA A C 2
ATOM 2450 O O . ALA A 1 68 ? 14.585 -0.142 -7.705 1.00 0.00 354 ALA A O 2
ATOM 2457 N N . ALA A 1 69 ? 14.965 1.796 -6.627 1.00 0.00 355 ALA A N 2
ATOM 2458 C CA . ALA A 1 69 ? 14.745 1.229 -5.303 1.00 0.00 355 ALA A CA 2
ATOM 2459 C C . ALA A 1 69 ? 13.328 0.682 -5.167 1.00 0.00 355 ALA A C 2
ATOM 2460 O O . ALA A 1 69 ? 13.134 -0.505 -4.908 1.00 0.00 355 ALA A O 2
ATOM 2467 N N . GLN A 1 70 ? 12.342 1.556 -5.344 1.00 0.00 356 GLN A N 2
ATOM 2468 C CA . GLN A 1 70 ? 10.943 1.160 -5.239 1.00 0.00 356 GLN A CA 2
ATOM 2469 C C . GLN A 1 70 ? 10.689 -0.143 -5.990 1.00 0.00 356 GLN A C 2
ATOM 2470 O O . GLN A 1 70 ? 10.268 -1.137 -5.400 1.00 0.00 356 GLN A O 2
ATOM 2484 N N . GLN A 1 71 ? 10.948 -0.129 -7.294 1.00 0.00 357 GLN A N 2
ATOM 2485 C CA . GLN A 1 71 ? 10.746 -1.310 -8.125 1.00 0.00 357 GLN A CA 2
ATOM 2486 C C . GLN A 1 71 ? 11.484 -2.514 -7.548 1.00 0.00 357 GLN A C 2
ATOM 2487 O O . GLN A 1 71 ? 10.911 -3.594 -7.402 1.00 0.00 357 GLN A O 2
ATOM 2501 N N . ALA A 1 72 ? 12.758 -2.321 -7.223 1.00 0.00 358 ALA A N 2
ATOM 2502 C CA . ALA A 1 72 ? 13.573 -3.390 -6.661 1.00 0.00 358 ALA A CA 2
ATOM 2503 C C . ALA A 1 72 ? 12.856 -4.078 -5.504 1.00 0.00 358 ALA A C 2
ATOM 2504 O O . ALA A 1 72 ? 12.895 -5.301 -5.376 1.00 0.00 358 ALA A O 2
ATOM 2511 N N . VAL A 1 73 ? 12.201 -3.283 -4.663 1.00 0.00 359 VAL A N 2
ATOM 2512 C CA . VAL A 1 73 ? 11.475 -3.815 -3.517 1.00 0.00 359 VAL A CA 2
ATOM 2513 C C . VAL A 1 73 ? 10.430 -4.836 -3.954 1.00 0.00 359 VAL A C 2
ATOM 2514 O O . VAL A 1 73 ? 10.308 -5.908 -3.362 1.00 0.00 359 VAL A O 2
ATOM 2527 N N . SER A 1 74 ? 9.677 -4.494 -4.995 1.00 0.00 360 SER A N 2
ATOM 2528 C CA . SER A 1 74 ? 8.639 -5.379 -5.511 1.00 0.00 360 SER A CA 2
ATOM 2529 C C . SER A 1 74 ? 9.252 -6.621 -6.151 1.00 0.00 360 SER A C 2
ATOM 2530 O O . SER A 1 74 ? 8.649 -7.695 -6.151 1.00 0.00 360 SER A O 2
ATOM 2538 N N . CYS A 1 75 ? 10.454 -6.466 -6.695 1.00 0.00 361 CYS A N 2
ATOM 2539 C CA . CYS A 1 75 ? 11.151 -7.574 -7.340 1.00 0.00 361 CYS A CA 2
ATOM 2540 C C . CYS A 1 75 ? 11.836 -8.460 -6.305 1.00 0.00 361 CYS A C 2
ATOM 2541 O O . CYS A 1 75 ? 12.037 -9.655 -6.530 1.00 0.00 361 CYS A O 2
ATOM 2549 N N . LEU A 1 76 ? 12.196 -7.868 -5.172 1.00 0.00 362 LEU A N 2
ATOM 2550 C CA . LEU A 1 76 ? 12.862 -8.604 -4.102 1.00 0.00 362 LEU A CA 2
ATOM 2551 C C . LEU A 1 76 ? 11.843 -9.289 -3.196 1.00 0.00 362 LEU A C 2
ATOM 2552 O O . LEU A 1 76 ? 12.034 -10.434 -2.788 1.00 0.00 362 LEU A O 2
ATOM 2568 N N . GLN A 1 77 ? 10.761 -8.580 -2.889 1.00 0.00 363 GLN A N 2
ATOM 2569 C CA . GLN A 1 77 ? 9.712 -9.121 -2.033 1.00 0.00 363 GLN A CA 2
ATOM 2570 C C . GLN A 1 77 ? 9.545 -10.620 -2.258 1.00 0.00 363 GLN A C 2
ATOM 2571 O O . GLN A 1 77 ? 9.774 -11.122 -3.358 1.00 0.00 363 GLN A O 2
ATOM 2585 N N . GLY A 1 78 ? 9.143 -11.330 -1.208 1.00 0.00 364 GLY A N 2
ATOM 2586 C CA . GLY A 1 78 ? 8.953 -12.765 -1.312 1.00 0.00 364 GLY A CA 2
ATOM 2587 C C . GLY A 1 78 ? 10.260 -13.530 -1.246 1.00 0.00 364 GLY A C 2
ATOM 2588 O O . GLY A 1 78 ? 10.417 -14.434 -0.425 1.00 0.00 364 GLY A O 2
ATOM 2592 N N . LEU A 1 79 ? 11.199 -13.169 -2.113 1.00 0.00 365 LEU A N 2
ATOM 2593 C CA . LEU A 1 79 ? 12.500 -13.829 -2.151 1.00 0.00 365 LEU A CA 2
ATOM 2594 C C . LEU A 1 79 ? 13.062 -14.005 -0.744 1.00 0.00 365 LEU A C 2
ATOM 2595 O O . LEU A 1 79 ? 12.992 -13.095 0.082 1.00 0.00 365 LEU A O 2
ATOM 2611 N N . ARG A 1 80 ? 13.621 -15.182 -0.479 1.00 0.00 366 ARG A N 2
ATOM 2612 C CA . ARG A 1 80 ? 14.196 -15.477 0.827 1.00 0.00 366 ARG A CA 2
ATOM 2613 C C . ARG A 1 80 ? 15.332 -16.489 0.705 1.00 0.00 366 ARG A C 2
ATOM 2614 O O . ARG A 1 80 ? 15.455 -17.181 -0.306 1.00 0.00 366 ARG A O 2
ATOM 2635 N N . LEU A 1 81 ? 16.160 -16.569 1.741 1.00 0.00 367 LEU A N 2
ATOM 2636 C CA . LEU A 1 81 ? 17.286 -17.496 1.750 1.00 0.00 367 LEU A CA 2
ATOM 2637 C C . LEU A 1 81 ? 17.054 -18.626 2.749 1.00 0.00 367 LEU A C 2
ATOM 2638 O O . LEU A 1 81 ? 16.488 -18.414 3.820 1.00 0.00 367 LEU A O 2
ATOM 2654 N N . GLY A 1 82 ? 17.497 -19.827 2.390 1.00 0.00 368 GLY A N 2
ATOM 2655 C CA . GLY A 1 82 ? 17.331 -20.972 3.266 1.00 0.00 368 GLY A CA 2
ATOM 2656 C C . GLY A 1 82 ? 15.874 -21.258 3.575 1.00 0.00 368 GLY A C 2
ATOM 2657 O O . GLY A 1 82 ? 15.096 -21.595 2.682 1.00 0.00 368 GLY A O 2
ATOM 2661 N N . THR A 1 83 ? 15.503 -21.125 4.845 1.00 0.00 369 THR A N 2
ATOM 2662 C CA . THR A 1 83 ? 14.132 -21.374 5.271 1.00 0.00 369 THR A CA 2
ATOM 2663 C C . THR A 1 83 ? 13.510 -20.124 5.883 1.00 0.00 369 THR A C 2
ATOM 2664 O O . THR A 1 83 ? 12.288 -19.988 5.934 1.00 0.00 369 THR A O 2
ATOM 2675 N N . ASP A 1 84 ? 14.359 -19.214 6.347 1.00 0.00 370 ASP A N 2
ATOM 2676 C CA . ASP A 1 84 ? 13.893 -17.973 6.955 1.00 0.00 370 ASP A CA 2
ATOM 2677 C C . ASP A 1 84 ? 13.700 -16.889 5.899 1.00 0.00 370 ASP A C 2
ATOM 2678 O O . ASP A 1 84 ? 14.396 -16.864 4.884 1.00 0.00 370 ASP A O 2
ATOM 2687 N N . THR A 1 85 ? 12.747 -15.994 6.145 1.00 0.00 371 THR A N 2
ATOM 2688 C CA . THR A 1 85 ? 12.461 -14.910 5.214 1.00 0.00 371 THR A CA 2
ATOM 2689 C C . THR A 1 85 ? 13.196 -13.635 5.613 1.00 0.00 371 THR A C 2
ATOM 2690 O O . THR A 1 85 ? 13.151 -13.216 6.770 1.00 0.00 371 THR A O 2
ATOM 2701 N N . LEU A 1 86 ? 13.871 -13.021 4.647 1.00 0.00 372 LEU A N 2
ATOM 2702 C CA . LEU A 1 86 ? 14.616 -11.792 4.897 1.00 0.00 372 LEU A CA 2
ATOM 2703 C C . LEU A 1 86 ? 13.671 -10.606 5.062 1.00 0.00 372 LEU A C 2
ATOM 2704 O O . LEU A 1 86 ? 12.548 -10.620 4.557 1.00 0.00 372 LEU A O 2
ATOM 2720 N N . ARG A 1 87 ? 14.134 -9.581 5.769 1.00 0.00 373 ARG A N 2
ATOM 2721 C CA . ARG A 1 87 ? 13.331 -8.386 5.998 1.00 0.00 373 ARG A CA 2
ATOM 2722 C C . ARG A 1 87 ? 13.681 -7.294 4.992 1.00 0.00 373 ARG A C 2
ATOM 2723 O O . ARG A 1 87 ? 14.737 -6.667 5.082 1.00 0.00 373 ARG A O 2
ATOM 2744 N N . VAL A 1 88 ? 12.787 -7.071 4.034 1.00 0.00 374 VAL A N 2
ATOM 2745 C CA . VAL A 1 88 ? 13.000 -6.054 3.011 1.00 0.00 374 VAL A CA 2
ATOM 2746 C C . VAL A 1 88 ? 11.968 -4.938 3.122 1.00 0.00 374 VAL A C 2
ATOM 2747 O O . VAL A 1 88 ? 10.764 -5.192 3.145 1.00 0.00 374 VAL A O 2
ATOM 2760 N N . ALA A 1 89 ? 12.448 -3.700 3.189 1.00 0.00 375 ALA A N 2
ATOM 2761 C CA . ALA A 1 89 ? 11.567 -2.544 3.295 1.00 0.00 375 ALA A CA 2
ATOM 2762 C C . ALA A 1 89 ? 12.343 -1.244 3.115 1.00 0.00 375 ALA A C 2
ATOM 2763 O O . ALA A 1 89 ? 13.400 -1.051 3.718 1.00 0.00 375 ALA A O 2
ATOM 2770 N N . LEU A 1 90 ? 11.813 -0.354 2.283 1.00 0.00 376 LEU A N 2
ATOM 2771 C CA . LEU A 1 90 ? 12.457 0.929 2.023 1.00 0.00 376 LEU A CA 2
ATOM 2772 C C . LEU A 1 90 ? 13.016 1.528 3.309 1.00 0.00 376 LEU A C 2
ATOM 2773 O O . LEU A 1 90 ? 12.290 1.714 4.285 1.00 0.00 376 LEU A O 2
ATOM 2789 N N . ALA A 1 91 ? 14.310 1.829 3.302 1.00 0.00 377 ALA A N 2
ATOM 2790 C CA . ALA A 1 91 ? 14.965 2.412 4.467 1.00 0.00 377 ALA A CA 2
ATOM 2791 C C . ALA A 1 91 ? 14.440 3.815 4.748 1.00 0.00 377 ALA A C 2
ATOM 2792 O O . ALA A 1 91 ? 13.580 4.322 4.027 1.00 0.00 377 ALA A O 2
ATOM 2799 N N . ARG A 1 92 ? 14.962 4.438 5.799 1.00 0.00 378 ARG A N 2
ATOM 2800 C CA . ARG A 1 92 ? 14.543 5.783 6.176 1.00 0.00 378 ARG A CA 2
ATOM 2801 C C . ARG A 1 92 ? 13.025 5.916 6.118 1.00 0.00 378 ARG A C 2
ATOM 2802 O O . ARG A 1 92 ? 12.498 6.904 5.606 1.00 0.00 378 ARG A O 2
ATOM 2823 N N . GLN A 1 93 ? 12.327 4.915 6.645 1.00 0.00 379 GLN A N 2
ATOM 2824 C CA . GLN A 1 93 ? 10.869 4.920 6.651 1.00 0.00 379 GLN A CA 2
ATOM 2825 C C . GLN A 1 93 ? 10.332 5.106 8.066 1.00 0.00 379 GLN A C 2
ATOM 2826 O O . GLN A 1 93 ? 10.229 4.147 8.831 1.00 0.00 379 GLN A O 2
ATOM 2840 N N . GLN A 1 94 ? 9.991 6.344 8.407 1.00 0.00 380 GLN A N 2
ATOM 2841 C CA . GLN A 1 94 ? 9.465 6.655 9.731 1.00 0.00 380 GLN A CA 2
ATOM 2842 C C . GLN A 1 94 ? 8.174 5.888 9.997 1.00 0.00 380 GLN A C 2
ATOM 2843 O O . GLN A 1 94 ? 7.454 5.522 9.067 1.00 0.00 380 GLN A O 2
ATOM 2857 N N . ARG A 1 95 ? 7.886 5.647 11.272 1.00 0.00 381 ARG A N 2
ATOM 2858 C CA . ARG A 1 95 ? 6.683 4.922 11.661 1.00 0.00 381 ARG A CA 2
ATOM 2859 C C . ARG A 1 95 ? 5.457 5.829 11.597 1.00 0.00 381 ARG A C 2
ATOM 2860 O O . ARG A 1 95 ? 5.292 6.725 12.424 1.00 0.00 381 ARG A O 2
ATOM 2881 N N . ASP A 1 96 ? 4.602 5.590 10.609 1.00 0.00 382 ASP A N 2
ATOM 2882 C CA . ASP A 1 96 ? 3.391 6.384 10.437 1.00 0.00 382 ASP A CA 2
ATOM 2883 C C . ASP A 1 96 ? 2.397 5.670 9.527 1.00 0.00 382 ASP A C 2
ATOM 2884 O O . ASP A 1 96 ? 2.772 5.116 8.493 1.00 0.00 382 ASP A O 2
ATOM 2893 N N . LYS A 1 97 ? 1.127 5.685 9.918 1.00 0.00 383 LYS A N 2
ATOM 2894 C CA . LYS A 1 97 ? 0.078 5.040 9.138 1.00 0.00 383 LYS A CA 2
ATOM 2895 C C . LYS A 1 97 ? -0.242 5.847 7.884 1.00 0.00 383 LYS A C 2
ATOM 2896 O O . LYS A 1 97 ? -0.498 7.049 7.956 1.00 0.00 383 LYS A O 2
ATOM 2915 N N . GLY A 1 1 ? 19.275 -24.103 17.523 1.00 0.00 287 GLY A N 3
ATOM 2916 C CA . GLY A 1 1 ? 18.477 -23.946 16.321 1.00 0.00 287 GLY A CA 3
ATOM 2917 C C . GLY A 1 1 ? 17.862 -22.565 16.211 1.00 0.00 287 GLY A C 3
ATOM 2918 O O . GLY A 1 1 ? 16.802 -22.302 16.780 1.00 0.00 287 GLY A O 3
ATOM 2922 N N . SER A 1 2 ? 18.528 -21.679 15.477 1.00 0.00 288 SER A N 3
ATOM 2923 C CA . SER A 1 2 ? 18.043 -20.315 15.298 1.00 0.00 288 SER A CA 3
ATOM 2924 C C . SER A 1 2 ? 16.870 -20.279 14.323 1.00 0.00 288 SER A C 3
ATOM 2925 O O . SER A 1 2 ? 17.057 -20.335 13.108 1.00 0.00 288 SER A O 3
ATOM 2933 N N . SER A 1 3 ? 15.660 -20.186 14.866 1.00 0.00 289 SER A N 3
ATOM 2934 C CA . SER A 1 3 ? 14.456 -20.146 14.046 1.00 0.00 289 SER A CA 3
ATOM 2935 C C . SER A 1 3 ? 13.387 -19.270 14.692 1.00 0.00 289 SER A C 3
ATOM 2936 O O . SER A 1 3 ? 12.881 -19.582 15.769 1.00 0.00 289 SER A O 3
ATOM 2944 N N . GLY A 1 4 ? 13.048 -18.171 14.025 1.00 0.00 290 GLY A N 3
ATOM 2945 C CA . GLY A 1 4 ? 12.042 -17.266 14.549 1.00 0.00 290 GLY A CA 3
ATOM 2946 C C . GLY A 1 4 ? 12.531 -15.833 14.619 1.00 0.00 290 GLY A C 3
ATOM 2947 O O . GLY A 1 4 ? 13.412 -15.509 15.415 1.00 0.00 290 GLY A O 3
ATOM 2951 N N . SER A 1 5 ? 11.959 -14.972 13.783 1.00 0.00 291 SER A N 3
ATOM 2952 C CA . SER A 1 5 ? 12.346 -13.567 13.750 1.00 0.00 291 SER A CA 3
ATOM 2953 C C . SER A 1 5 ? 11.487 -12.744 14.706 1.00 0.00 291 SER A C 3
ATOM 2954 O O . SER A 1 5 ? 10.325 -12.455 14.421 1.00 0.00 291 SER A O 3
ATOM 2962 N N . SER A 1 6 ? 12.069 -12.370 15.841 1.00 0.00 292 SER A N 3
ATOM 2963 C CA . SER A 1 6 ? 11.357 -11.583 16.842 1.00 0.00 292 SER A CA 3
ATOM 2964 C C . SER A 1 6 ? 12.289 -10.573 17.503 1.00 0.00 292 SER A C 3
ATOM 2965 O O . SER A 1 6 ? 13.263 -10.945 18.157 1.00 0.00 292 SER A O 3
ATOM 2973 N N . GLY A 1 7 ? 11.983 -9.291 17.327 1.00 0.00 293 GLY A N 3
ATOM 2974 C CA . GLY A 1 7 ? 12.802 -8.246 17.912 1.00 0.00 293 GLY A CA 3
ATOM 2975 C C . GLY A 1 7 ? 12.880 -7.011 17.036 1.00 0.00 293 GLY A C 3
ATOM 2976 O O . GLY A 1 7 ? 13.915 -6.710 16.442 1.00 0.00 293 GLY A O 3
ATOM 2980 N N . PRO A 1 8 ? 11.763 -6.274 16.945 1.00 0.00 294 PRO A N 3
ATOM 2981 C CA . PRO A 1 8 ? 11.683 -5.054 16.136 1.00 0.00 294 PRO A CA 3
ATOM 2982 C C . PRO A 1 8 ? 12.358 -3.865 16.811 1.00 0.00 294 PRO A C 3
ATOM 2983 O O . PRO A 1 8 ? 12.435 -2.778 16.242 1.00 0.00 294 PRO A O 3
ATOM 2994 N N . GLY A 1 9 ? 12.845 -4.081 18.029 1.00 0.00 295 GLY A N 3
ATOM 2995 C CA . GLY A 1 9 ? 13.508 -3.017 18.762 1.00 0.00 295 GLY A CA 3
ATOM 2996 C C . GLY A 1 9 ? 14.383 -2.158 17.872 1.00 0.00 295 GLY A C 3
ATOM 2997 O O . GLY A 1 9 ? 15.365 -2.639 17.305 1.00 0.00 295 GLY A O 3
ATOM 3001 N N . SER A 1 10 ? 14.027 -0.884 17.746 1.00 0.00 296 SER A N 3
ATOM 3002 C CA . SER A 1 10 ? 14.785 0.043 16.914 1.00 0.00 296 SER A CA 3
ATOM 3003 C C . SER A 1 10 ? 14.955 1.388 17.615 1.00 0.00 296 SER A C 3
ATOM 3004 O O . SER A 1 10 ? 14.092 1.838 18.368 1.00 0.00 296 SER A O 3
ATOM 3012 N N . PRO A 1 11 ? 16.097 2.045 17.362 1.00 0.00 297 PRO A N 3
ATOM 3013 C CA . PRO A 1 11 ? 16.409 3.348 17.957 1.00 0.00 297 PRO A CA 3
ATOM 3014 C C . PRO A 1 11 ? 15.659 4.490 17.279 1.00 0.00 297 PRO A C 3
ATOM 3015 O O . PRO A 1 11 ? 15.370 4.451 16.083 1.00 0.00 297 PRO A O 3
ATOM 3026 N N . PRO A 1 12 ? 15.337 5.532 18.059 1.00 0.00 298 PRO A N 3
ATOM 3027 C CA . PRO A 1 12 ? 14.617 6.706 17.555 1.00 0.00 298 PRO A CA 3
ATOM 3028 C C . PRO A 1 12 ? 15.524 7.650 16.773 1.00 0.00 298 PRO A C 3
ATOM 3029 O O . PRO A 1 12 ? 16.714 7.385 16.603 1.00 0.00 298 PRO A O 3
ATOM 3040 N N . GLY A 1 13 ? 14.954 8.753 16.299 1.00 0.00 299 GLY A N 3
ATOM 3041 C CA . GLY A 1 13 ? 15.727 9.720 15.541 1.00 0.00 299 GLY A CA 3
ATOM 3042 C C . GLY A 1 13 ? 14.856 10.597 14.662 1.00 0.00 299 GLY A C 3
ATOM 3043 O O . GLY A 1 13 ? 13.907 10.118 14.043 1.00 0.00 299 GLY A O 3
ATOM 3047 N N . GLU A 1 14 ? 15.179 11.886 14.610 1.00 0.00 300 GLU A N 3
ATOM 3048 C CA . GLU A 1 14 ? 14.417 12.831 13.803 1.00 0.00 300 GLU A CA 3
ATOM 3049 C C . GLU A 1 14 ? 14.103 12.245 12.430 1.00 0.00 300 GLU A C 3
ATOM 3050 O O . GLU A 1 14 ? 12.941 12.132 12.042 1.00 0.00 300 GLU A O 3
ATOM 3062 N N . GLY A 1 15 ? 15.149 11.874 11.698 1.00 0.00 301 GLY A N 3
ATOM 3063 C CA . GLY A 1 15 ? 14.965 11.304 10.376 1.00 0.00 301 GLY A CA 3
ATOM 3064 C C . GLY A 1 15 ? 16.281 11.024 9.677 1.00 0.00 301 GLY A C 3
ATOM 3065 O O . GLY A 1 15 ? 17.339 11.031 10.306 1.00 0.00 301 GLY A O 3
ATOM 3069 N N . ALA A 1 16 ? 16.215 10.774 8.374 1.00 0.00 302 ALA A N 3
ATOM 3070 C CA . ALA A 1 16 ? 17.411 10.490 7.589 1.00 0.00 302 ALA A CA 3
ATOM 3071 C C . ALA A 1 16 ? 17.180 10.784 6.111 1.00 0.00 302 ALA A C 3
ATOM 3072 O O . ALA A 1 16 ? 16.095 10.567 5.572 1.00 0.00 302 ALA A O 3
ATOM 3079 N N . PRO A 1 17 ? 18.223 11.292 5.438 1.00 0.00 303 PRO A N 3
ATOM 3080 C CA . PRO A 1 17 ? 18.158 11.627 4.012 1.00 0.00 303 PRO A CA 3
ATOM 3081 C C . PRO A 1 17 ? 17.514 10.520 3.185 1.00 0.00 303 PRO A C 3
ATOM 3082 O O . PRO A 1 17 ? 17.542 9.349 3.566 1.00 0.00 303 PRO A O 3
ATOM 3093 N N . LEU A 1 18 ? 16.933 10.897 2.051 1.00 0.00 304 LEU A N 3
ATOM 3094 C CA . LEU A 1 18 ? 16.281 9.936 1.169 1.00 0.00 304 LEU A CA 3
ATOM 3095 C C . LEU A 1 18 ? 17.161 9.618 -0.035 1.00 0.00 304 LEU A C 3
ATOM 3096 O O . LEU A 1 18 ? 17.232 10.395 -0.987 1.00 0.00 304 LEU A O 3
ATOM 3112 N N . ALA A 1 19 ? 17.829 8.470 0.013 1.00 0.00 305 ALA A N 3
ATOM 3113 C CA . ALA A 1 19 ? 18.701 8.047 -1.076 1.00 0.00 305 ALA A CA 3
ATOM 3114 C C . ALA A 1 19 ? 18.241 6.717 -1.663 1.00 0.00 305 ALA A C 3
ATOM 3115 O O . ALA A 1 19 ? 19.030 5.784 -1.805 1.00 0.00 305 ALA A O 3
ATOM 3122 N N . ALA A 1 20 ? 16.958 6.638 -2.002 1.00 0.00 306 ALA A N 3
ATOM 3123 C CA . ALA A 1 20 ? 16.393 5.423 -2.576 1.00 0.00 306 ALA A CA 3
ATOM 3124 C C . ALA A 1 20 ? 17.057 4.180 -1.991 1.00 0.00 306 ALA A C 3
ATOM 3125 O O . ALA A 1 20 ? 17.252 3.184 -2.688 1.00 0.00 306 ALA A O 3
ATOM 3132 N N . ASP A 1 21 ? 17.401 4.246 -0.710 1.00 0.00 307 ASP A N 3
ATOM 3133 C CA . ASP A 1 21 ? 18.043 3.126 -0.032 1.00 0.00 307 ASP A CA 3
ATOM 3134 C C . ASP A 1 21 ? 17.011 2.088 0.397 1.00 0.00 307 ASP A C 3
ATOM 3135 O O . ASP A 1 21 ? 15.875 2.426 0.727 1.00 0.00 307 ASP A O 3
ATOM 3144 N N . VAL A 1 22 ? 17.415 0.821 0.389 1.00 0.00 308 VAL A N 3
ATOM 3145 C CA . VAL A 1 22 ? 16.526 -0.267 0.778 1.00 0.00 308 VAL A CA 3
ATOM 3146 C C . VAL A 1 22 ? 17.090 -1.040 1.965 1.00 0.00 308 VAL A C 3
ATOM 3147 O O . VAL A 1 22 ? 18.199 -1.572 1.903 1.00 0.00 308 VAL A O 3
ATOM 3160 N N . TYR A 1 23 ? 16.320 -1.099 3.045 1.00 0.00 309 TYR A N 3
ATOM 3161 C CA . TYR A 1 23 ? 16.743 -1.805 4.248 1.00 0.00 309 TYR A CA 3
ATOM 3162 C C . TYR A 1 23 ? 16.529 -3.309 4.101 1.00 0.00 309 TYR A C 3
ATOM 3163 O O . TYR A 1 23 ? 15.456 -3.758 3.699 1.00 0.00 309 TYR A O 3
ATOM 3181 N N . VAL A 1 24 ? 17.559 -4.081 4.430 1.00 0.00 310 VAL A N 3
ATOM 3182 C CA . VAL A 1 24 ? 17.485 -5.535 4.337 1.00 0.00 310 VAL A CA 3
ATOM 3183 C C . VAL A 1 24 ? 17.986 -6.194 5.617 1.00 0.00 310 VAL A C 3
ATOM 3184 O O . VAL A 1 24 ? 19.151 -6.053 5.985 1.00 0.00 310 VAL A O 3
ATOM 3197 N N . GLY A 1 25 ? 17.096 -6.915 6.292 1.00 0.00 311 GLY A N 3
ATOM 3198 C CA . GLY A 1 25 ? 17.466 -7.586 7.524 1.00 0.00 311 GLY A CA 3
ATOM 3199 C C . GLY A 1 25 ? 17.045 -9.042 7.540 1.00 0.00 311 GLY A C 3
ATOM 3200 O O . GLY A 1 25 ? 16.658 -9.595 6.512 1.00 0.00 311 GLY A O 3
ATOM 3204 N N . ASN A 1 26 ? 17.124 -9.666 8.711 1.00 0.00 312 ASN A N 3
ATOM 3205 C CA . ASN A 1 26 ? 16.750 -11.068 8.857 1.00 0.00 312 ASN A CA 3
ATOM 3206 C C . ASN A 1 26 ? 17.656 -11.963 8.016 1.00 0.00 312 ASN A C 3
ATOM 3207 O O . ASN A 1 26 ? 17.181 -12.820 7.270 1.00 0.00 312 ASN A O 3
ATOM 3218 N N . LEU A 1 27 ? 18.962 -11.758 8.142 1.00 0.00 313 LEU A N 3
ATOM 3219 C CA . LEU A 1 27 ? 19.936 -12.546 7.394 1.00 0.00 313 LEU A CA 3
ATOM 3220 C C . LEU A 1 27 ? 20.288 -13.827 8.142 1.00 0.00 313 LEU A C 3
ATOM 3221 O O . LEU A 1 27 ? 20.366 -13.857 9.370 1.00 0.00 313 LEU A O 3
ATOM 3237 N N . PRO A 1 28 ? 20.509 -14.913 7.385 1.00 0.00 314 PRO A N 3
ATOM 3238 C CA . PRO A 1 28 ? 20.860 -16.217 7.955 1.00 0.00 314 PRO A CA 3
ATOM 3239 C C . PRO A 1 28 ? 21.940 -16.110 9.027 1.00 0.00 314 PRO A C 3
ATOM 3240 O O . PRO A 1 28 ? 22.636 -15.099 9.121 1.00 0.00 314 PRO A O 3
ATOM 3251 N N . ARG A 1 29 ? 22.074 -17.159 9.832 1.00 0.00 315 ARG A N 3
ATOM 3252 C CA . ARG A 1 29 ? 23.069 -17.181 10.898 1.00 0.00 315 ARG A CA 3
ATOM 3253 C C . ARG A 1 29 ? 24.466 -16.923 10.342 1.00 0.00 315 ARG A C 3
ATOM 3254 O O . ARG A 1 29 ? 25.216 -16.105 10.877 1.00 0.00 315 ARG A O 3
ATOM 3275 N N . ASP A 1 30 ? 24.809 -17.624 9.268 1.00 0.00 316 ASP A N 3
ATOM 3276 C CA . ASP A 1 30 ? 26.117 -17.471 8.640 1.00 0.00 316 ASP A CA 3
ATOM 3277 C C . ASP A 1 30 ? 25.972 -17.071 7.175 1.00 0.00 316 ASP A C 3
ATOM 3278 O O . ASP A 1 30 ? 26.663 -17.600 6.306 1.00 0.00 316 ASP A O 3
ATOM 3287 N N . ALA A 1 31 ? 25.067 -16.134 6.909 1.00 0.00 317 ALA A N 3
ATOM 3288 C CA . ALA A 1 31 ? 24.832 -15.663 5.550 1.00 0.00 317 ALA A CA 3
ATOM 3289 C C . ALA A 1 31 ? 26.052 -14.926 5.006 1.00 0.00 317 ALA A C 3
ATOM 3290 O O . ALA A 1 31 ? 26.821 -14.336 5.764 1.00 0.00 317 ALA A O 3
ATOM 3297 N N . ARG A 1 32 ? 26.221 -14.964 3.688 1.00 0.00 318 ARG A N 3
ATOM 3298 C CA . ARG A 1 32 ? 27.348 -14.302 3.044 1.00 0.00 318 ARG A CA 3
ATOM 3299 C C . ARG A 1 32 ? 26.869 -13.172 2.137 1.00 0.00 318 ARG A C 3
ATOM 3300 O O . ARG A 1 32 ? 25.813 -13.269 1.512 1.00 0.00 318 ARG A O 3
ATOM 3321 N N . VAL A 1 33 ? 27.652 -12.100 2.071 1.00 0.00 319 VAL A N 3
ATOM 3322 C CA . VAL A 1 33 ? 27.308 -10.952 1.241 1.00 0.00 319 VAL A CA 3
ATOM 3323 C C . VAL A 1 33 ? 27.285 -11.329 -0.236 1.00 0.00 319 VAL A C 3
ATOM 3324 O O . VAL A 1 33 ? 26.768 -10.584 -1.069 1.00 0.00 319 VAL A O 3
ATOM 3337 N N . SER A 1 34 ? 27.848 -12.490 -0.554 1.00 0.00 320 SER A N 3
ATOM 3338 C CA . SER A 1 34 ? 27.895 -12.965 -1.932 1.00 0.00 320 SER A CA 3
ATOM 3339 C C . SER A 1 34 ? 26.585 -13.646 -2.317 1.00 0.00 320 SER A C 3
ATOM 3340 O O . SER A 1 34 ? 26.081 -13.465 -3.425 1.00 0.00 320 SER A O 3
ATOM 3348 N N . ASP A 1 35 ? 26.040 -14.430 -1.393 1.00 0.00 321 ASP A N 3
ATOM 3349 C CA . ASP A 1 35 ? 24.788 -15.138 -1.634 1.00 0.00 321 ASP A CA 3
ATOM 3350 C C . ASP A 1 35 ? 23.675 -14.164 -2.006 1.00 0.00 321 ASP A C 3
ATOM 3351 O O . ASP A 1 35 ? 22.896 -14.416 -2.926 1.00 0.00 321 ASP A O 3
ATOM 3360 N N . LEU A 1 36 ? 23.605 -13.050 -1.285 1.00 0.00 322 LEU A N 3
ATOM 3361 C CA . LEU A 1 36 ? 22.587 -12.037 -1.538 1.00 0.00 322 LEU A CA 3
ATOM 3362 C C . LEU A 1 36 ? 22.784 -11.397 -2.909 1.00 0.00 322 LEU A C 3
ATOM 3363 O O . LEU A 1 36 ? 21.856 -11.331 -3.714 1.00 0.00 322 LEU A O 3
ATOM 3379 N N . LYS A 1 37 ? 24.001 -10.930 -3.168 1.00 0.00 323 LYS A N 3
ATOM 3380 C CA . LYS A 1 37 ? 24.323 -10.298 -4.442 1.00 0.00 323 LYS A CA 3
ATOM 3381 C C . LYS A 1 37 ? 24.030 -11.240 -5.606 1.00 0.00 323 LYS A C 3
ATOM 3382 O O . LYS A 1 37 ? 23.385 -10.855 -6.581 1.00 0.00 323 LYS A O 3
ATOM 3401 N N . ARG A 1 38 ? 24.506 -12.476 -5.495 1.00 0.00 324 ARG A N 3
ATOM 3402 C CA . ARG A 1 38 ? 24.295 -13.473 -6.537 1.00 0.00 324 ARG A CA 3
ATOM 3403 C C . ARG A 1 38 ? 22.918 -13.310 -7.174 1.00 0.00 324 ARG A C 3
ATOM 3404 O O . ARG A 1 38 ? 22.800 -13.131 -8.386 1.00 0.00 324 ARG A O 3
ATOM 3425 N N . ALA A 1 39 ? 21.878 -13.374 -6.348 1.00 0.00 325 ALA A N 3
ATOM 3426 C CA . ALA A 1 39 ? 20.510 -13.233 -6.830 1.00 0.00 325 ALA A CA 3
ATOM 3427 C C . ALA A 1 39 ? 20.306 -11.887 -7.517 1.00 0.00 325 ALA A C 3
ATOM 3428 O O . ALA A 1 39 ? 20.082 -11.824 -8.727 1.00 0.00 325 ALA A O 3
ATOM 3435 N N . LEU A 1 40 ? 20.385 -10.813 -6.740 1.00 0.00 326 LEU A N 3
ATOM 3436 C CA . LEU A 1 40 ? 20.209 -9.467 -7.274 1.00 0.00 326 LEU A CA 3
ATOM 3437 C C . LEU A 1 40 ? 20.789 -9.359 -8.681 1.00 0.00 326 LEU A C 3
ATOM 3438 O O . LEU A 1 40 ? 20.136 -8.857 -9.596 1.00 0.00 326 LEU A O 3
ATOM 3454 N N . ARG A 1 41 ? 22.018 -9.836 -8.847 1.00 0.00 327 ARG A N 3
ATOM 3455 C CA . ARG A 1 41 ? 22.686 -9.794 -10.142 1.00 0.00 327 ARG A CA 3
ATOM 3456 C C . ARG A 1 41 ? 21.758 -10.291 -11.248 1.00 0.00 327 ARG A C 3
ATOM 3457 O O . ARG A 1 41 ? 21.578 -9.623 -12.265 1.00 0.00 327 ARG A O 3
ATOM 3478 N N . GLU A 1 42 ? 21.174 -11.467 -11.040 1.00 0.00 328 GLU A N 3
ATOM 3479 C CA . GLU A 1 42 ? 20.267 -12.052 -12.020 1.00 0.00 328 GLU A CA 3
ATOM 3480 C C . GLU A 1 42 ? 18.946 -11.289 -12.062 1.00 0.00 328 GLU A C 3
ATOM 3481 O O . GLU A 1 42 ? 18.422 -10.992 -13.137 1.00 0.00 328 GLU A O 3
ATOM 3493 N N . LEU A 1 43 ? 18.413 -10.975 -10.887 1.00 0.00 329 LEU A N 3
ATOM 3494 C CA . LEU A 1 43 ? 17.153 -10.247 -10.788 1.00 0.00 329 LEU A CA 3
ATOM 3495 C C . LEU A 1 43 ? 17.218 -8.938 -11.568 1.00 0.00 329 LEU A C 3
ATOM 3496 O O . LEU A 1 43 ? 16.193 -8.402 -11.987 1.00 0.00 329 LEU A O 3
ATOM 3512 N N . GLY A 1 44 ? 18.431 -8.430 -11.761 1.00 0.00 330 GLY A N 3
ATOM 3513 C CA . GLY A 1 44 ? 18.608 -7.189 -12.492 1.00 0.00 330 GLY A CA 3
ATOM 3514 C C . GLY A 1 44 ? 18.354 -5.967 -11.631 1.00 0.00 330 GLY A C 3
ATOM 3515 O O . GLY A 1 44 ? 17.756 -4.992 -12.086 1.00 0.00 330 GLY A O 3
ATOM 3519 N N . SER A 1 45 ? 18.808 -6.020 -10.383 1.00 0.00 331 SER A N 3
ATOM 3520 C CA . SER A 1 45 ? 18.622 -4.912 -9.454 1.00 0.00 331 SER A CA 3
ATOM 3521 C C . SER A 1 45 ? 19.962 -4.439 -8.897 1.00 0.00 331 SER A C 3
ATOM 3522 O O . SER A 1 45 ? 20.017 -3.766 -7.868 1.00 0.00 331 SER A O 3
ATOM 3530 N N . VAL A 1 46 ? 21.041 -4.798 -9.585 1.00 0.00 332 VAL A N 3
ATOM 3531 C CA . VAL A 1 46 ? 22.382 -4.410 -9.162 1.00 0.00 332 VAL A CA 3
ATOM 3532 C C . VAL A 1 46 ? 22.452 -2.918 -8.857 1.00 0.00 332 VAL A C 3
ATOM 3533 O O . VAL A 1 46 ? 22.445 -2.075 -9.755 1.00 0.00 332 VAL A O 3
ATOM 3546 N N . PRO A 1 47 ? 22.522 -2.582 -7.561 1.00 0.00 333 PRO A N 3
ATOM 3547 C CA . PRO A 1 47 ? 22.596 -1.190 -7.107 1.00 0.00 333 PRO A CA 3
ATOM 3548 C C . PRO A 1 47 ? 23.988 -0.595 -7.287 1.00 0.00 333 PRO A C 3
ATOM 3549 O O . PRO A 1 47 ? 24.917 -1.281 -7.716 1.00 0.00 333 PRO A O 3
ATOM 3560 N N . LEU A 1 48 ? 24.128 0.684 -6.956 1.00 0.00 334 LEU A N 3
ATOM 3561 C CA . LEU A 1 48 ? 25.408 1.372 -7.080 1.00 0.00 334 LEU A CA 3
ATOM 3562 C C . LEU A 1 48 ? 26.330 1.020 -5.917 1.00 0.00 334 LEU A C 3
ATOM 3563 O O . LEU A 1 48 ? 27.520 0.772 -6.108 1.00 0.00 334 LEU A O 3
ATOM 3579 N N . ARG A 1 49 ? 25.771 1.000 -4.711 1.00 0.00 335 ARG A N 3
ATOM 3580 C CA . ARG A 1 49 ? 26.543 0.679 -3.517 1.00 0.00 335 ARG A CA 3
ATOM 3581 C C . ARG A 1 49 ? 25.767 -0.270 -2.607 1.00 0.00 335 ARG A C 3
ATOM 3582 O O . ARG A 1 49 ? 24.537 -0.329 -2.658 1.00 0.00 335 ARG A O 3
ATOM 3603 N N . LEU A 1 50 ? 26.492 -1.010 -1.776 1.00 0.00 336 LEU A N 3
ATOM 3604 C CA . LEU A 1 50 ? 25.873 -1.956 -0.855 1.00 0.00 336 LEU A CA 3
ATOM 3605 C C . LEU A 1 50 ? 26.631 -2.005 0.467 1.00 0.00 336 LEU A C 3
ATOM 3606 O O . LEU A 1 50 ? 27.846 -2.204 0.492 1.00 0.00 336 LEU A O 3
ATOM 3622 N N . THR A 1 51 ? 25.905 -1.824 1.567 1.00 0.00 337 THR A N 3
ATOM 3623 C CA . THR A 1 51 ? 26.509 -1.849 2.893 1.00 0.00 337 THR A CA 3
ATOM 3624 C C . THR A 1 51 ? 26.075 -3.085 3.672 1.00 0.00 337 THR A C 3
ATOM 3625 O O . THR A 1 51 ? 25.019 -3.093 4.304 1.00 0.00 337 THR A O 3
ATOM 3636 N N . TRP A 1 52 ? 26.896 -4.128 3.622 1.00 0.00 338 TRP A N 3
ATOM 3637 C CA . TRP A 1 52 ? 26.597 -5.370 4.324 1.00 0.00 338 TRP A CA 3
ATOM 3638 C C . TRP A 1 52 ? 27.353 -5.444 5.646 1.00 0.00 338 TRP A C 3
ATOM 3639 O O . TRP A 1 52 ? 28.490 -4.986 5.746 1.00 0.00 338 TRP A O 3
ATOM 3660 N N . GLN A 1 53 ? 26.714 -6.024 6.657 1.00 0.00 339 GLN A N 3
ATOM 3661 C CA . GLN A 1 53 ? 27.327 -6.157 7.973 1.00 0.00 339 GLN A CA 3
ATOM 3662 C C . GLN A 1 53 ? 27.392 -7.620 8.399 1.00 0.00 339 GLN A C 3
ATOM 3663 O O . GLN A 1 53 ? 26.715 -8.473 7.827 1.00 0.00 339 GLN A O 3
ATOM 3677 N N . GLY A 1 54 ? 28.211 -7.903 9.407 1.00 0.00 340 GLY A N 3
ATOM 3678 C CA . GLY A 1 54 ? 28.349 -9.263 9.892 1.00 0.00 340 GLY A CA 3
ATOM 3679 C C . GLY A 1 54 ? 27.529 -9.520 11.141 1.00 0.00 340 GLY A C 3
ATOM 3680 O O . GLY A 1 54 ? 26.514 -10.215 11.111 1.00 0.00 340 GLY A O 3
ATOM 3684 N N . PRO A 1 55 ? 27.972 -8.950 12.271 1.00 0.00 341 PRO A N 3
ATOM 3685 C CA . PRO A 1 55 ? 27.287 -9.108 13.558 1.00 0.00 341 PRO A CA 3
ATOM 3686 C C . PRO A 1 55 ? 25.992 -8.306 13.627 1.00 0.00 341 PRO A C 3
ATOM 3687 O O . PRO A 1 55 ? 25.321 -8.281 14.659 1.00 0.00 341 PRO A O 3
ATOM 3698 N N . ARG A 1 56 ? 25.646 -7.652 12.523 1.00 0.00 342 ARG A N 3
ATOM 3699 C CA . ARG A 1 56 ? 24.431 -6.849 12.460 1.00 0.00 342 ARG A CA 3
ATOM 3700 C C . ARG A 1 56 ? 23.405 -7.487 11.528 1.00 0.00 342 ARG A C 3
ATOM 3701 O O . ARG A 1 56 ? 22.264 -7.035 11.443 1.00 0.00 342 ARG A O 3
ATOM 3722 N N . ARG A 1 57 ? 23.821 -8.540 10.831 1.00 0.00 343 ARG A N 3
ATOM 3723 C CA . ARG A 1 57 ? 22.939 -9.240 9.905 1.00 0.00 343 ARG A CA 3
ATOM 3724 C C . ARG A 1 57 ? 22.018 -8.259 9.186 1.00 0.00 343 ARG A C 3
ATOM 3725 O O . ARG A 1 57 ? 20.812 -8.484 9.085 1.00 0.00 343 ARG A O 3
ATOM 3746 N N . ARG A 1 58 ? 22.594 -7.170 8.688 1.00 0.00 344 ARG A N 3
ATOM 3747 C CA . ARG A 1 58 ? 21.825 -6.154 7.980 1.00 0.00 344 ARG A CA 3
ATOM 3748 C C . ARG A 1 58 ? 22.570 -5.677 6.736 1.00 0.00 344 ARG A C 3
ATOM 3749 O O . ARG A 1 58 ? 23.797 -5.590 6.730 1.00 0.00 344 ARG A O 3
ATOM 3770 N N . ALA A 1 59 ? 21.818 -5.370 5.684 1.00 0.00 345 ALA A N 3
ATOM 3771 C CA . ALA A 1 59 ? 22.406 -4.901 4.435 1.00 0.00 345 ALA A CA 3
ATOM 3772 C C . ALA A 1 59 ? 21.593 -3.755 3.842 1.00 0.00 345 ALA A C 3
ATOM 3773 O O . ALA A 1 59 ? 20.362 -3.786 3.847 1.00 0.00 345 ALA A O 3
ATOM 3780 N N . PHE A 1 60 ? 22.288 -2.744 3.332 1.00 0.00 346 PHE A N 3
ATOM 3781 C CA . PHE A 1 60 ? 21.630 -1.587 2.737 1.00 0.00 346 PHE A CA 3
ATOM 3782 C C . PHE A 1 60 ? 21.993 -1.456 1.260 1.00 0.00 346 PHE A C 3
ATOM 3783 O O . PHE A 1 60 ? 23.168 -1.489 0.892 1.00 0.00 346 PHE A O 3
ATOM 3800 N N . LEU A 1 61 ? 20.976 -1.307 0.419 1.00 0.00 347 LEU A N 3
ATOM 3801 C CA . LEU A 1 61 ? 21.185 -1.171 -1.018 1.00 0.00 347 LEU A CA 3
ATOM 3802 C C . LEU A 1 61 ? 21.004 0.278 -1.460 1.00 0.00 347 LEU A C 3
ATOM 3803 O O . LEU A 1 61 ? 19.970 0.893 -1.201 1.00 0.00 347 LEU A O 3
ATOM 3819 N N . HIS A 1 62 ? 22.017 0.817 -2.132 1.00 0.00 348 HIS A N 3
ATOM 3820 C CA . HIS A 1 62 ? 21.969 2.193 -2.613 1.00 0.00 348 HIS A CA 3
ATOM 3821 C C . HIS A 1 62 ? 21.650 2.236 -4.104 1.00 0.00 348 HIS A C 3
ATOM 3822 O O . HIS A 1 62 ? 22.521 2.001 -4.942 1.00 0.00 348 HIS A O 3
ATOM 3836 N N . TYR A 1 63 ? 20.398 2.538 -4.428 1.00 0.00 349 TYR A N 3
ATOM 3837 C CA . TYR A 1 63 ? 19.963 2.609 -5.818 1.00 0.00 349 TYR A CA 3
ATOM 3838 C C . TYR A 1 63 ? 20.070 4.034 -6.350 1.00 0.00 349 TYR A C 3
ATOM 3839 O O . TYR A 1 63 ? 19.980 5.011 -5.606 1.00 0.00 349 TYR A O 3
ATOM 3857 N N . PRO A 1 64 ? 20.267 4.158 -7.671 1.00 0.00 350 PRO A N 3
ATOM 3858 C CA . PRO A 1 64 ? 20.390 5.460 -8.335 1.00 0.00 350 PRO A CA 3
ATOM 3859 C C . PRO A 1 64 ? 19.320 6.446 -7.879 1.00 0.00 350 PRO A C 3
ATOM 3860 O O . PRO A 1 64 ? 19.631 7.523 -7.371 1.00 0.00 350 PRO A O 3
ATOM 3871 N N . ASP A 1 65 ? 18.059 6.070 -8.064 1.00 0.00 351 ASP A N 3
ATOM 3872 C CA . ASP A 1 65 ? 16.942 6.922 -7.671 1.00 0.00 351 ASP A CA 3
ATOM 3873 C C . ASP A 1 65 ? 15.826 6.096 -7.040 1.00 0.00 351 ASP A C 3
ATOM 3874 O O . ASP A 1 65 ? 15.947 4.880 -6.892 1.00 0.00 351 ASP A O 3
ATOM 3883 N N . SER A 1 66 ? 14.739 6.765 -6.668 1.00 0.00 352 SER A N 3
ATOM 3884 C CA . SER A 1 66 ? 13.603 6.094 -6.048 1.00 0.00 352 SER A CA 3
ATOM 3885 C C . SER A 1 66 ? 13.074 4.980 -6.946 1.00 0.00 352 SER A C 3
ATOM 3886 O O . SER A 1 66 ? 12.946 3.832 -6.520 1.00 0.00 352 SER A O 3
ATOM 3894 N N . ALA A 1 67 ? 12.768 5.327 -8.192 1.00 0.00 353 ALA A N 3
ATOM 3895 C CA . ALA A 1 67 ? 12.255 4.357 -9.151 1.00 0.00 353 ALA A CA 3
ATOM 3896 C C . ALA A 1 67 ? 13.073 3.071 -9.122 1.00 0.00 353 ALA A C 3
ATOM 3897 O O . ALA A 1 67 ? 12.536 1.988 -8.893 1.00 0.00 353 ALA A O 3
ATOM 3904 N N . ALA A 1 68 ? 14.375 3.198 -9.357 1.00 0.00 354 ALA A N 3
ATOM 3905 C CA . ALA A 1 68 ? 15.267 2.045 -9.356 1.00 0.00 354 ALA A CA 3
ATOM 3906 C C . ALA A 1 68 ? 15.022 1.162 -8.137 1.00 0.00 354 ALA A C 3
ATOM 3907 O O . ALA A 1 68 ? 14.811 -0.044 -8.265 1.00 0.00 354 ALA A O 3
ATOM 3914 N N . ALA A 1 69 ? 15.051 1.770 -6.956 1.00 0.00 355 ALA A N 3
ATOM 3915 C CA . ALA A 1 69 ? 14.831 1.039 -5.715 1.00 0.00 355 ALA A CA 3
ATOM 3916 C C . ALA A 1 69 ? 13.475 0.341 -5.722 1.00 0.00 355 ALA A C 3
ATOM 3917 O O . ALA A 1 69 ? 13.398 -0.886 -5.659 1.00 0.00 355 ALA A O 3
ATOM 3924 N N . GLN A 1 70 ? 12.409 1.130 -5.799 1.00 0.00 356 GLN A N 3
ATOM 3925 C CA . GLN A 1 70 ? 11.056 0.587 -5.812 1.00 0.00 356 GLN A CA 3
ATOM 3926 C C . GLN A 1 70 ? 10.955 -0.599 -6.766 1.00 0.00 356 GLN A C 3
ATOM 3927 O O . GLN A 1 70 ? 10.635 -1.714 -6.353 1.00 0.00 356 GLN A O 3
ATOM 3941 N N . GLN A 1 71 ? 11.230 -0.351 -8.042 1.00 0.00 357 GLN A N 3
ATOM 3942 C CA . GLN A 1 71 ? 11.169 -1.399 -9.054 1.00 0.00 357 GLN A CA 3
ATOM 3943 C C . GLN A 1 71 ? 11.736 -2.709 -8.516 1.00 0.00 357 GLN A C 3
ATOM 3944 O O . GLN A 1 71 ? 11.144 -3.773 -8.694 1.00 0.00 357 GLN A O 3
ATOM 3958 N N . ALA A 1 72 ? 12.888 -2.623 -7.858 1.00 0.00 358 ALA A N 3
ATOM 3959 C CA . ALA A 1 72 ? 13.534 -3.801 -7.292 1.00 0.00 358 ALA A CA 3
ATOM 3960 C C . ALA A 1 72 ? 12.698 -4.398 -6.165 1.00 0.00 358 ALA A C 3
ATOM 3961 O O . ALA A 1 72 ? 12.279 -5.554 -6.235 1.00 0.00 358 ALA A O 3
ATOM 3968 N N . VAL A 1 73 ? 12.459 -3.604 -5.127 1.00 0.00 359 VAL A N 3
ATOM 3969 C CA . VAL A 1 73 ? 11.672 -4.054 -3.985 1.00 0.00 359 VAL A CA 3
ATOM 3970 C C . VAL A 1 73 ? 10.549 -4.986 -4.424 1.00 0.00 359 VAL A C 3
ATOM 3971 O O . VAL A 1 73 ? 10.530 -6.164 -4.067 1.00 0.00 359 VAL A O 3
ATOM 3984 N N . SER A 1 74 ? 9.614 -4.451 -5.203 1.00 0.00 360 SER A N 3
ATOM 3985 C CA . SER A 1 74 ? 8.484 -5.235 -5.690 1.00 0.00 360 SER A CA 3
ATOM 3986 C C . SER A 1 74 ? 8.915 -6.660 -6.022 1.00 0.00 360 SER A C 3
ATOM 3987 O O . SER A 1 74 ? 8.218 -7.623 -5.699 1.00 0.00 360 SER A O 3
ATOM 3995 N N . CYS A 1 75 ? 10.068 -6.787 -6.670 1.00 0.00 361 CYS A N 3
ATOM 3996 C CA . CYS A 1 75 ? 10.592 -8.095 -7.048 1.00 0.00 361 CYS A CA 3
ATOM 3997 C C . CYS A 1 75 ? 11.247 -8.783 -5.855 1.00 0.00 361 CYS A C 3
ATOM 3998 O O . CYS A 1 75 ? 10.818 -9.858 -5.433 1.00 0.00 361 CYS A O 3
ATOM 4006 N N . LEU A 1 76 ? 12.289 -8.159 -5.317 1.00 0.00 362 LEU A N 3
ATOM 4007 C CA . LEU A 1 76 ? 13.005 -8.712 -4.173 1.00 0.00 362 LEU A CA 3
ATOM 4008 C C . LEU A 1 76 ? 12.043 -9.397 -3.208 1.00 0.00 362 LEU A C 3
ATOM 4009 O O . LEU A 1 76 ? 12.271 -10.533 -2.791 1.00 0.00 362 LEU A O 3
ATOM 4025 N N . GLN A 1 77 ? 10.967 -8.700 -2.859 1.00 0.00 363 GLN A N 3
ATOM 4026 C CA . GLN A 1 77 ? 9.969 -9.243 -1.944 1.00 0.00 363 GLN A CA 3
ATOM 4027 C C . GLN A 1 77 ? 9.779 -10.739 -2.171 1.00 0.00 363 GLN A C 3
ATOM 4028 O O . GLN A 1 77 ? 10.029 -11.248 -3.263 1.00 0.00 363 GLN A O 3
ATOM 4042 N N . GLY A 1 78 ? 9.336 -11.439 -1.131 1.00 0.00 364 GLY A N 3
ATOM 4043 C CA . GLY A 1 78 ? 9.120 -12.870 -1.238 1.00 0.00 364 GLY A CA 3
ATOM 4044 C C . GLY A 1 78 ? 10.415 -13.657 -1.187 1.00 0.00 364 GLY A C 3
ATOM 4045 O O . GLY A 1 78 ? 10.562 -14.573 -0.377 1.00 0.00 364 GLY A O 3
ATOM 4049 N N . LEU A 1 79 ? 11.356 -13.301 -2.055 1.00 0.00 365 LEU A N 3
ATOM 4050 C CA . LEU A 1 79 ? 12.645 -13.981 -2.107 1.00 0.00 365 LEU A CA 3
ATOM 4051 C C . LEU A 1 79 ? 13.285 -14.042 -0.724 1.00 0.00 365 LEU A C 3
ATOM 4052 O O . LEU A 1 79 ? 13.423 -13.023 -0.048 1.00 0.00 365 LEU A O 3
ATOM 4068 N N . ARG A 1 80 ? 13.677 -15.243 -0.311 1.00 0.00 366 ARG A N 3
ATOM 4069 C CA . ARG A 1 80 ? 14.304 -15.436 0.991 1.00 0.00 366 ARG A CA 3
ATOM 4070 C C . ARG A 1 80 ? 15.473 -16.412 0.892 1.00 0.00 366 ARG A C 3
ATOM 4071 O O . ARG A 1 80 ? 15.665 -17.065 -0.135 1.00 0.00 366 ARG A O 3
ATOM 4092 N N . LEU A 1 81 ? 16.251 -16.507 1.965 1.00 0.00 367 LEU A N 3
ATOM 4093 C CA . LEU A 1 81 ? 17.401 -17.403 1.999 1.00 0.00 367 LEU A CA 3
ATOM 4094 C C . LEU A 1 81 ? 17.261 -18.426 3.122 1.00 0.00 367 LEU A C 3
ATOM 4095 O O . LEU A 1 81 ? 17.159 -18.067 4.294 1.00 0.00 367 LEU A O 3
ATOM 4111 N N . GLY A 1 82 ? 17.259 -19.704 2.754 1.00 0.00 368 GLY A N 3
ATOM 4112 C CA . GLY A 1 82 ? 17.133 -20.760 3.742 1.00 0.00 368 GLY A CA 3
ATOM 4113 C C . GLY A 1 82 ? 15.736 -20.846 4.323 1.00 0.00 368 GLY A C 3
ATOM 4114 O O . GLY A 1 82 ? 14.811 -21.331 3.669 1.00 0.00 368 GLY A O 3
ATOM 4118 N N . THR A 1 83 ? 15.579 -20.376 5.557 1.00 0.00 369 THR A N 3
ATOM 4119 C CA . THR A 1 83 ? 14.285 -20.405 6.227 1.00 0.00 369 THR A CA 3
ATOM 4120 C C . THR A 1 83 ? 13.772 -18.995 6.494 1.00 0.00 369 THR A C 3
ATOM 4121 O O . THR A 1 83 ? 12.681 -18.628 6.057 1.00 0.00 369 THR A O 3
ATOM 4132 N N . ASP A 1 84 ? 14.566 -18.208 7.212 1.00 0.00 370 ASP A N 3
ATOM 4133 C CA . ASP A 1 84 ? 14.192 -16.836 7.535 1.00 0.00 370 ASP A CA 3
ATOM 4134 C C . ASP A 1 84 ? 13.844 -16.055 6.272 1.00 0.00 370 ASP A C 3
ATOM 4135 O O . ASP A 1 84 ? 14.467 -16.236 5.225 1.00 0.00 370 ASP A O 3
ATOM 4144 N N . THR A 1 85 ? 12.842 -15.187 6.376 1.00 0.00 371 THR A N 3
ATOM 4145 C CA . THR A 1 85 ? 12.409 -14.380 5.242 1.00 0.00 371 THR A CA 3
ATOM 4146 C C . THR A 1 85 ? 13.039 -12.993 5.281 1.00 0.00 371 THR A C 3
ATOM 4147 O O . THR A 1 85 ? 12.632 -12.137 6.069 1.00 0.00 371 THR A O 3
ATOM 4158 N N . LEU A 1 86 ? 14.033 -12.774 4.427 1.00 0.00 372 LEU A N 3
ATOM 4159 C CA . LEU A 1 86 ? 14.719 -11.489 4.364 1.00 0.00 372 LEU A CA 3
ATOM 4160 C C . LEU A 1 86 ? 13.726 -10.336 4.472 1.00 0.00 372 LEU A C 3
ATOM 4161 O O . LEU A 1 86 ? 12.745 -10.277 3.731 1.00 0.00 372 LEU A O 3
ATOM 4177 N N . ARG A 1 87 ? 13.989 -9.421 5.399 1.00 0.00 373 ARG A N 3
ATOM 4178 C CA . ARG A 1 87 ? 13.119 -8.269 5.604 1.00 0.00 373 ARG A CA 3
ATOM 4179 C C . ARG A 1 87 ? 13.565 -7.091 4.743 1.00 0.00 373 ARG A C 3
ATOM 4180 O O . ARG A 1 87 ? 14.358 -6.256 5.177 1.00 0.00 373 ARG A O 3
ATOM 4201 N N . VAL A 1 88 ? 13.050 -7.030 3.519 1.00 0.00 374 VAL A N 3
ATOM 4202 C CA . VAL A 1 88 ? 13.394 -5.955 2.597 1.00 0.00 374 VAL A CA 3
ATOM 4203 C C . VAL A 1 88 ? 12.298 -4.896 2.553 1.00 0.00 374 VAL A C 3
ATOM 4204 O O . VAL A 1 88 ? 11.145 -5.195 2.242 1.00 0.00 374 VAL A O 3
ATOM 4217 N N . ALA A 1 89 ? 12.666 -3.658 2.866 1.00 0.00 375 ALA A N 3
ATOM 4218 C CA . ALA A 1 89 ? 11.714 -2.554 2.859 1.00 0.00 375 ALA A CA 3
ATOM 4219 C C . ALA A 1 89 ? 12.424 -1.219 2.660 1.00 0.00 375 ALA A C 3
ATOM 4220 O O . ALA A 1 89 ? 13.483 -0.975 3.239 1.00 0.00 375 ALA A O 3
ATOM 4227 N N . LEU A 1 90 ? 11.834 -0.358 1.838 1.00 0.00 376 LEU A N 3
ATOM 4228 C CA . LEU A 1 90 ? 12.411 0.953 1.562 1.00 0.00 376 LEU A CA 3
ATOM 4229 C C . LEU A 1 90 ? 12.878 1.624 2.849 1.00 0.00 376 LEU A C 3
ATOM 4230 O O . LEU A 1 90 ? 12.095 1.824 3.776 1.00 0.00 376 LEU A O 3
ATOM 4246 N N . ALA A 1 91 ? 14.160 1.972 2.897 1.00 0.00 377 ALA A N 3
ATOM 4247 C CA . ALA A 1 91 ? 14.732 2.625 4.068 1.00 0.00 377 ALA A CA 3
ATOM 4248 C C . ALA A 1 91 ? 14.548 4.137 3.998 1.00 0.00 377 ALA A C 3
ATOM 4249 O O . ALA A 1 91 ? 15.455 4.898 4.332 1.00 0.00 377 ALA A O 3
ATOM 4256 N N . ARG A 1 92 ? 13.368 4.565 3.561 1.00 0.00 378 ARG A N 3
ATOM 4257 C CA . ARG A 1 92 ? 13.066 5.987 3.445 1.00 0.00 378 ARG A CA 3
ATOM 4258 C C . ARG A 1 92 ? 11.908 6.373 4.361 1.00 0.00 378 ARG A C 3
ATOM 4259 O O . ARG A 1 92 ? 11.854 7.492 4.870 1.00 0.00 378 ARG A O 3
ATOM 4280 N N . GLN A 1 93 ? 10.984 5.439 4.564 1.00 0.00 379 GLN A N 3
ATOM 4281 C CA . GLN A 1 93 ? 9.827 5.683 5.417 1.00 0.00 379 GLN A CA 3
ATOM 4282 C C . GLN A 1 93 ? 9.987 4.986 6.764 1.00 0.00 379 GLN A C 3
ATOM 4283 O O . GLN A 1 93 ? 10.199 3.775 6.824 1.00 0.00 379 GLN A O 3
ATOM 4297 N N . GLN A 1 94 ? 9.884 5.758 7.840 1.00 0.00 380 GLN A N 3
ATOM 4298 C CA . GLN A 1 94 ? 10.019 5.214 9.186 1.00 0.00 380 GLN A CA 3
ATOM 4299 C C . GLN A 1 94 ? 8.911 5.733 10.097 1.00 0.00 380 GLN A C 3
ATOM 4300 O O . GLN A 1 94 ? 8.871 6.918 10.429 1.00 0.00 380 GLN A O 3
ATOM 4314 N N . ARG A 1 95 ? 8.012 4.839 10.496 1.00 0.00 381 ARG A N 3
ATOM 4315 C CA . ARG A 1 95 ? 6.902 5.207 11.367 1.00 0.00 381 ARG A CA 3
ATOM 4316 C C . ARG A 1 95 ? 7.217 4.869 12.821 1.00 0.00 381 ARG A C 3
ATOM 4317 O O . ARG A 1 95 ? 7.040 3.732 13.257 1.00 0.00 381 ARG A O 3
ATOM 4338 N N . ASP A 1 96 ? 7.685 5.865 13.567 1.00 0.00 382 ASP A N 3
ATOM 4339 C CA . ASP A 1 96 ? 8.024 5.673 14.972 1.00 0.00 382 ASP A CA 3
ATOM 4340 C C . ASP A 1 96 ? 6.784 5.316 15.786 1.00 0.00 382 ASP A C 3
ATOM 4341 O O . ASP A 1 96 ? 5.757 5.989 15.702 1.00 0.00 382 ASP A O 3
ATOM 4350 N N . LYS A 1 97 ? 6.887 4.251 16.574 1.00 0.00 383 LYS A N 3
ATOM 4351 C CA . LYS A 1 97 ? 5.776 3.803 17.405 1.00 0.00 383 LYS A CA 3
ATOM 4352 C C . LYS A 1 97 ? 6.172 3.780 18.878 1.00 0.00 383 LYS A C 3
ATOM 4353 O O . LYS A 1 97 ? 5.377 4.132 19.749 1.00 0.00 383 LYS A O 3
ATOM 4372 N N . GLY A 1 1 ? -14.937 -19.213 -8.356 1.00 0.00 287 GLY A N 4
ATOM 4373 C CA . GLY A 1 1 ? -13.504 -19.263 -8.136 1.00 0.00 287 GLY A CA 4
ATOM 4374 C C . GLY A 1 1 ? -13.135 -19.094 -6.675 1.00 0.00 287 GLY A C 4
ATOM 4375 O O . GLY A 1 1 ? -13.925 -19.414 -5.788 1.00 0.00 287 GLY A O 4
ATOM 4379 N N . SER A 1 2 ? -11.930 -18.592 -6.425 1.00 0.00 288 SER A N 4
ATOM 4380 C CA . SER A 1 2 ? -11.455 -18.387 -5.061 1.00 0.00 288 SER A CA 4
ATOM 4381 C C . SER A 1 2 ? -10.862 -16.991 -4.897 1.00 0.00 288 SER A C 4
ATOM 4382 O O . SER A 1 2 ? -9.650 -16.804 -4.994 1.00 0.00 288 SER A O 4
ATOM 4390 N N . SER A 1 3 ? -11.727 -16.013 -4.646 1.00 0.00 289 SER A N 4
ATOM 4391 C CA . SER A 1 3 ? -11.291 -14.633 -4.472 1.00 0.00 289 SER A CA 4
ATOM 4392 C C . SER A 1 3 ? -11.869 -14.038 -3.191 1.00 0.00 289 SER A C 4
ATOM 4393 O O . SER A 1 3 ? -12.787 -14.597 -2.593 1.00 0.00 289 SER A O 4
ATOM 4401 N N . GLY A 1 4 ? -11.323 -12.899 -2.776 1.00 0.00 290 GLY A N 4
ATOM 4402 C CA . GLY A 1 4 ? -11.796 -12.246 -1.569 1.00 0.00 290 GLY A CA 4
ATOM 4403 C C . GLY A 1 4 ? -10.895 -11.107 -1.135 1.00 0.00 290 GLY A C 4
ATOM 4404 O O . GLY A 1 4 ? -10.527 -11.010 0.036 1.00 0.00 290 GLY A O 4
ATOM 4408 N N . SER A 1 5 ? -10.539 -10.244 -2.080 1.00 0.00 291 SER A N 4
ATOM 4409 C CA . SER A 1 5 ? -9.671 -9.108 -1.790 1.00 0.00 291 SER A CA 4
ATOM 4410 C C . SER A 1 5 ? -10.309 -8.187 -0.755 1.00 0.00 291 SER A C 4
ATOM 4411 O O . SER A 1 5 ? -11.519 -8.229 -0.532 1.00 0.00 291 SER A O 4
ATOM 4419 N N . SER A 1 6 ? -9.486 -7.354 -0.126 1.00 0.00 292 SER A N 4
ATOM 4420 C CA . SER A 1 6 ? -9.968 -6.424 0.889 1.00 0.00 292 SER A CA 4
ATOM 4421 C C . SER A 1 6 ? -9.603 -4.988 0.526 1.00 0.00 292 SER A C 4
ATOM 4422 O O . SER A 1 6 ? -10.469 -4.118 0.442 1.00 0.00 292 SER A O 4
ATOM 4430 N N . GLY A 1 7 ? -8.313 -4.747 0.312 1.00 0.00 293 GLY A N 4
ATOM 4431 C CA . GLY A 1 7 ? -7.855 -3.416 -0.039 1.00 0.00 293 GLY A CA 4
ATOM 4432 C C . GLY A 1 7 ? -6.600 -3.018 0.711 1.00 0.00 293 GLY A C 4
ATOM 4433 O O . GLY A 1 7 ? -6.656 -2.478 1.816 1.00 0.00 293 GLY A O 4
ATOM 4437 N N . PRO A 1 8 ? -5.433 -3.288 0.107 1.00 0.00 294 PRO A N 4
ATOM 4438 C CA . PRO A 1 8 ? -4.136 -2.964 0.709 1.00 0.00 294 PRO A CA 4
ATOM 4439 C C . PRO A 1 8 ? -3.797 -1.482 0.593 1.00 0.00 294 PRO A C 4
ATOM 4440 O O . PRO A 1 8 ? -4.483 -0.731 -0.100 1.00 0.00 294 PRO A O 4
ATOM 4451 N N . GLY A 1 9 ? -2.735 -1.067 1.276 1.00 0.00 295 GLY A N 4
ATOM 4452 C CA . GLY A 1 9 ? -2.324 0.324 1.235 1.00 0.00 295 GLY A CA 4
ATOM 4453 C C . GLY A 1 9 ? -2.804 1.106 2.442 1.00 0.00 295 GLY A C 4
ATOM 4454 O O . GLY A 1 9 ? -3.522 0.574 3.289 1.00 0.00 295 GLY A O 4
ATOM 4458 N N . SER A 1 10 ? -2.406 2.371 2.522 1.00 0.00 296 SER A N 4
ATOM 4459 C CA . SER A 1 10 ? -2.796 3.226 3.637 1.00 0.00 296 SER A CA 4
ATOM 4460 C C . SER A 1 10 ? -2.798 4.694 3.221 1.00 0.00 296 SER A C 4
ATOM 4461 O O . SER A 1 10 ? -2.054 5.116 2.335 1.00 0.00 296 SER A O 4
ATOM 4469 N N . PRO A 1 11 ? -3.654 5.492 3.877 1.00 0.00 297 PRO A N 4
ATOM 4470 C CA . PRO A 1 11 ? -3.774 6.926 3.593 1.00 0.00 297 PRO A CA 4
ATOM 4471 C C . PRO A 1 11 ? -2.416 7.609 3.475 1.00 0.00 297 PRO A C 4
ATOM 4472 O O . PRO A 1 11 ? -1.441 7.223 4.120 1.00 0.00 297 PRO A O 4
ATOM 4483 N N . PRO A 1 12 ? -2.348 8.650 2.631 1.00 0.00 298 PRO A N 4
ATOM 4484 C CA . PRO A 1 12 ? -1.115 9.410 2.409 1.00 0.00 298 PRO A CA 4
ATOM 4485 C C . PRO A 1 12 ? -0.405 9.757 3.713 1.00 0.00 298 PRO A C 4
ATOM 4486 O O . PRO A 1 12 ? -1.040 10.153 4.690 1.00 0.00 298 PRO A O 4
ATOM 4497 N N . GLY A 1 13 ? 0.916 9.607 3.721 1.00 0.00 299 GLY A N 4
ATOM 4498 C CA . GLY A 1 13 ? 1.690 9.910 4.911 1.00 0.00 299 GLY A CA 4
ATOM 4499 C C . GLY A 1 13 ? 2.854 10.837 4.625 1.00 0.00 299 GLY A C 4
ATOM 4500 O O . GLY A 1 13 ? 3.643 10.590 3.714 1.00 0.00 299 GLY A O 4
ATOM 4504 N N . GLU A 1 14 ? 2.960 11.909 5.405 1.00 0.00 300 GLU A N 4
ATOM 4505 C CA . GLU A 1 14 ? 4.036 12.878 5.228 1.00 0.00 300 GLU A CA 4
ATOM 4506 C C . GLU A 1 14 ? 5.213 12.558 6.146 1.00 0.00 300 GLU A C 4
ATOM 4507 O O . GLU A 1 14 ? 5.299 13.065 7.263 1.00 0.00 300 GLU A O 4
ATOM 4519 N N . GLY A 1 15 ? 6.118 11.711 5.664 1.00 0.00 301 GLY A N 4
ATOM 4520 C CA . GLY A 1 15 ? 7.277 11.336 6.453 1.00 0.00 301 GLY A CA 4
ATOM 4521 C C . GLY A 1 15 ? 8.570 11.876 5.875 1.00 0.00 301 GLY A C 4
ATOM 4522 O O . GLY A 1 15 ? 8.554 12.745 5.004 1.00 0.00 301 GLY A O 4
ATOM 4526 N N . ALA A 1 16 ? 9.694 11.362 6.363 1.00 0.00 302 ALA A N 4
ATOM 4527 C CA . ALA A 1 16 ? 11.002 11.798 5.890 1.00 0.00 302 ALA A CA 4
ATOM 4528 C C . ALA A 1 16 ? 11.029 11.902 4.368 1.00 0.00 302 ALA A C 4
ATOM 4529 O O . ALA A 1 16 ? 10.393 11.123 3.658 1.00 0.00 302 ALA A O 4
ATOM 4536 N N . PRO A 1 17 ? 11.781 12.886 3.855 1.00 0.00 303 PRO A N 4
ATOM 4537 C CA . PRO A 1 17 ? 11.908 13.115 2.412 1.00 0.00 303 PRO A CA 4
ATOM 4538 C C . PRO A 1 17 ? 12.146 11.823 1.639 1.00 0.00 303 PRO A C 4
ATOM 4539 O O . PRO A 1 17 ? 12.555 10.811 2.211 1.00 0.00 303 PRO A O 4
ATOM 4550 N N . LEU A 1 18 ? 11.889 11.862 0.336 1.00 0.00 304 LEU A N 4
ATOM 4551 C CA . LEU A 1 18 ? 12.076 10.693 -0.516 1.00 0.00 304 LEU A CA 4
ATOM 4552 C C . LEU A 1 18 ? 13.518 10.200 -0.456 1.00 0.00 304 LEU A C 4
ATOM 4553 O O . LEU A 1 18 ? 14.425 10.946 -0.087 1.00 0.00 304 LEU A O 4
ATOM 4569 N N . ALA A 1 19 ? 13.723 8.939 -0.822 1.00 0.00 305 ALA A N 4
ATOM 4570 C CA . ALA A 1 19 ? 15.055 8.348 -0.813 1.00 0.00 305 ALA A CA 4
ATOM 4571 C C . ALA A 1 19 ? 15.120 7.128 -1.726 1.00 0.00 305 ALA A C 4
ATOM 4572 O O . ALA A 1 19 ? 14.100 6.503 -2.016 1.00 0.00 305 ALA A O 4
ATOM 4579 N N . ALA A 1 20 ? 16.325 6.795 -2.175 1.00 0.00 306 ALA A N 4
ATOM 4580 C CA . ALA A 1 20 ? 16.523 5.648 -3.054 1.00 0.00 306 ALA A CA 4
ATOM 4581 C C . ALA A 1 20 ? 17.327 4.555 -2.358 1.00 0.00 306 ALA A C 4
ATOM 4582 O O . ALA A 1 20 ? 18.111 3.850 -2.992 1.00 0.00 306 ALA A O 4
ATOM 4589 N N . ASP A 1 21 ? 17.128 4.422 -1.051 1.00 0.00 307 ASP A N 4
ATOM 4590 C CA . ASP A 1 21 ? 17.834 3.414 -0.269 1.00 0.00 307 ASP A CA 4
ATOM 4591 C C . ASP A 1 21 ? 16.868 2.354 0.251 1.00 0.00 307 ASP A C 4
ATOM 4592 O O . ASP A 1 21 ? 15.767 2.670 0.701 1.00 0.00 307 ASP A O 4
ATOM 4601 N N . VAL A 1 22 ? 17.288 1.095 0.185 1.00 0.00 308 VAL A N 4
ATOM 4602 C CA . VAL A 1 22 ? 16.461 -0.012 0.649 1.00 0.00 308 VAL A CA 4
ATOM 4603 C C . VAL A 1 22 ? 17.126 -0.748 1.807 1.00 0.00 308 VAL A C 4
ATOM 4604 O O . VAL A 1 22 ? 18.276 -1.175 1.706 1.00 0.00 308 VAL A O 4
ATOM 4617 N N . TYR A 1 23 ? 16.394 -0.892 2.906 1.00 0.00 309 TYR A N 4
ATOM 4618 C CA . TYR A 1 23 ? 16.914 -1.574 4.086 1.00 0.00 309 TYR A CA 4
ATOM 4619 C C . TYR A 1 23 ? 16.564 -3.059 4.054 1.00 0.00 309 TYR A C 4
ATOM 4620 O O . TYR A 1 23 ? 15.413 -3.433 3.827 1.00 0.00 309 TYR A O 4
ATOM 4638 N N . VAL A 1 24 ? 17.566 -3.901 4.286 1.00 0.00 310 VAL A N 4
ATOM 4639 C CA . VAL A 1 24 ? 17.366 -5.346 4.286 1.00 0.00 310 VAL A CA 4
ATOM 4640 C C . VAL A 1 24 ? 18.039 -5.993 5.491 1.00 0.00 310 VAL A C 4
ATOM 4641 O O . VAL A 1 24 ? 19.147 -5.618 5.872 1.00 0.00 310 VAL A O 4
ATOM 4654 N N . GLY A 1 25 ? 17.361 -6.969 6.088 1.00 0.00 311 GLY A N 4
ATOM 4655 C CA . GLY A 1 25 ? 17.910 -7.654 7.243 1.00 0.00 311 GLY A CA 4
ATOM 4656 C C . GLY A 1 25 ? 17.438 -9.092 7.343 1.00 0.00 311 GLY A C 4
ATOM 4657 O O . GLY A 1 25 ? 17.014 -9.683 6.351 1.00 0.00 311 GLY A O 4
ATOM 4661 N N . ASN A 1 26 ? 17.515 -9.656 8.544 1.00 0.00 312 ASN A N 4
ATOM 4662 C CA . ASN A 1 26 ? 17.094 -11.034 8.769 1.00 0.00 312 ASN A CA 4
ATOM 4663 C C . ASN A 1 26 ? 17.953 -12.003 7.962 1.00 0.00 312 ASN A C 4
ATOM 4664 O O . ASN A 1 26 ? 17.436 -12.901 7.295 1.00 0.00 312 ASN A O 4
ATOM 4675 N N . LEU A 1 27 ? 19.266 -11.817 8.028 1.00 0.00 313 LEU A N 4
ATOM 4676 C CA . LEU A 1 27 ? 20.198 -12.675 7.305 1.00 0.00 313 LEU A CA 4
ATOM 4677 C C . LEU A 1 27 ? 20.540 -13.918 8.121 1.00 0.00 313 LEU A C 4
ATOM 4678 O O . LEU A 1 27 ? 20.654 -13.874 9.346 1.00 0.00 313 LEU A O 4
ATOM 4694 N N . PRO A 1 28 ? 20.711 -15.053 7.427 1.00 0.00 314 PRO A N 4
ATOM 4695 C CA . PRO A 1 28 ? 21.045 -16.329 8.067 1.00 0.00 314 PRO A CA 4
ATOM 4696 C C . PRO A 1 28 ? 22.156 -16.185 9.102 1.00 0.00 314 PRO A C 4
ATOM 4697 O O . PRO A 1 28 ? 22.951 -15.246 9.046 1.00 0.00 314 PRO A O 4
ATOM 4708 N N . ARG A 1 29 ? 22.205 -17.120 10.045 1.00 0.00 315 ARG A N 4
ATOM 4709 C CA . ARG A 1 29 ? 23.218 -17.096 11.093 1.00 0.00 315 ARG A CA 4
ATOM 4710 C C . ARG A 1 29 ? 24.621 -17.109 10.493 1.00 0.00 315 ARG A C 4
ATOM 4711 O O . ARG A 1 29 ? 25.502 -16.372 10.934 1.00 0.00 315 ARG A O 4
ATOM 4732 N N . ASP A 1 30 ? 24.820 -17.952 9.486 1.00 0.00 316 ASP A N 4
ATOM 4733 C CA . ASP A 1 30 ? 26.116 -18.062 8.825 1.00 0.00 316 ASP A CA 4
ATOM 4734 C C . ASP A 1 30 ? 25.997 -17.732 7.340 1.00 0.00 316 ASP A C 4
ATOM 4735 O O . ASP A 1 30 ? 26.656 -18.349 6.503 1.00 0.00 316 ASP A O 4
ATOM 4744 N N . ALA A 1 31 ? 25.153 -16.757 7.021 1.00 0.00 317 ALA A N 4
ATOM 4745 C CA . ALA A 1 31 ? 24.949 -16.346 5.637 1.00 0.00 317 ALA A CA 4
ATOM 4746 C C . ALA A 1 31 ? 26.218 -15.734 5.054 1.00 0.00 317 ALA A C 4
ATOM 4747 O O . ALA A 1 31 ? 27.136 -15.368 5.788 1.00 0.00 317 ALA A O 4
ATOM 4754 N N . ARG A 1 32 ? 26.263 -15.627 3.730 1.00 0.00 318 ARG A N 4
ATOM 4755 C CA . ARG A 1 32 ? 27.421 -15.062 3.048 1.00 0.00 318 ARG A CA 4
ATOM 4756 C C . ARG A 1 32 ? 27.027 -13.830 2.239 1.00 0.00 318 ARG A C 4
ATOM 4757 O O . ARG A 1 32 ? 26.001 -13.822 1.559 1.00 0.00 318 ARG A O 4
ATOM 4778 N N . VAL A 1 33 ? 27.850 -12.789 2.317 1.00 0.00 319 VAL A N 4
ATOM 4779 C CA . VAL A 1 33 ? 27.588 -11.551 1.592 1.00 0.00 319 VAL A CA 4
ATOM 4780 C C . VAL A 1 33 ? 27.301 -11.827 0.120 1.00 0.00 319 VAL A C 4
ATOM 4781 O O . VAL A 1 33 ? 26.420 -11.209 -0.477 1.00 0.00 319 VAL A O 4
ATOM 4794 N N . SER A 1 34 ? 28.051 -12.759 -0.459 1.00 0.00 320 SER A N 4
ATOM 4795 C CA . SER A 1 34 ? 27.880 -13.115 -1.862 1.00 0.00 320 SER A CA 4
ATOM 4796 C C . SER A 1 34 ? 26.435 -13.513 -2.149 1.00 0.00 320 SER A C 4
ATOM 4797 O O . SER A 1 34 ? 25.773 -12.918 -3.000 1.00 0.00 320 SER A O 4
ATOM 4805 N N . ASP A 1 35 ? 25.953 -14.523 -1.434 1.00 0.00 321 ASP A N 4
ATOM 4806 C CA . ASP A 1 35 ? 24.587 -15.001 -1.609 1.00 0.00 321 ASP A CA 4
ATOM 4807 C C . ASP A 1 35 ? 23.644 -13.846 -1.935 1.00 0.00 321 ASP A C 4
ATOM 4808 O O . ASP A 1 35 ? 22.943 -13.869 -2.947 1.00 0.00 321 ASP A O 4
ATOM 4817 N N . LEU A 1 36 ? 23.633 -12.837 -1.071 1.00 0.00 322 LEU A N 4
ATOM 4818 C CA . LEU A 1 36 ? 22.776 -11.673 -1.265 1.00 0.00 322 LEU A CA 4
ATOM 4819 C C . LEU A 1 36 ? 22.928 -11.115 -2.677 1.00 0.00 322 LEU A C 4
ATOM 4820 O O . LEU A 1 36 ? 21.951 -10.993 -3.416 1.00 0.00 322 LEU A O 4
ATOM 4836 N N . LYS A 1 37 ? 24.159 -10.778 -3.045 1.00 0.00 323 LYS A N 4
ATOM 4837 C CA . LYS A 1 37 ? 24.441 -10.236 -4.369 1.00 0.00 323 LYS A CA 4
ATOM 4838 C C . LYS A 1 37 ? 23.979 -11.197 -5.460 1.00 0.00 323 LYS A C 4
ATOM 4839 O O . LYS A 1 37 ? 23.399 -10.779 -6.462 1.00 0.00 323 LYS A O 4
ATOM 4858 N N . ARG A 1 38 ? 24.239 -12.484 -5.257 1.00 0.00 324 ARG A N 4
ATOM 4859 C CA . ARG A 1 38 ? 23.848 -13.503 -6.224 1.00 0.00 324 ARG A CA 4
ATOM 4860 C C . ARG A 1 38 ? 22.418 -13.278 -6.705 1.00 0.00 324 ARG A C 4
ATOM 4861 O O . ARG A 1 38 ? 22.176 -13.085 -7.896 1.00 0.00 324 ARG A O 4
ATOM 4882 N N . ALA A 1 39 ? 21.474 -13.303 -5.770 1.00 0.00 325 ALA A N 4
ATOM 4883 C CA . ALA A 1 39 ? 20.068 -13.099 -6.098 1.00 0.00 325 ALA A CA 4
ATOM 4884 C C . ALA A 1 39 ? 19.846 -11.733 -6.737 1.00 0.00 325 ALA A C 4
ATOM 4885 O O . ALA A 1 39 ? 19.338 -11.634 -7.855 1.00 0.00 325 ALA A O 4
ATOM 4892 N N . LEU A 1 40 ? 20.228 -10.681 -6.021 1.00 0.00 326 LEU A N 4
ATOM 4893 C CA . LEU A 1 40 ? 20.070 -9.319 -6.519 1.00 0.00 326 LEU A CA 4
ATOM 4894 C C . LEU A 1 40 ? 20.427 -9.235 -7.999 1.00 0.00 326 LEU A C 4
ATOM 4895 O O . LEU A 1 40 ? 19.703 -8.629 -8.789 1.00 0.00 326 LEU A O 4
ATOM 4911 N N . ARG A 1 41 ? 21.547 -9.848 -8.368 1.00 0.00 327 ARG A N 4
ATOM 4912 C CA . ARG A 1 41 ? 21.999 -9.844 -9.754 1.00 0.00 327 ARG A CA 4
ATOM 4913 C C . ARG A 1 41 ? 20.940 -10.443 -10.674 1.00 0.00 327 ARG A C 4
ATOM 4914 O O . ARG A 1 41 ? 20.523 -9.816 -11.647 1.00 0.00 327 ARG A O 4
ATOM 4935 N N . GLU A 1 42 ? 20.510 -11.661 -10.358 1.00 0.00 328 GLU A N 4
ATOM 4936 C CA . GLU A 1 42 ? 19.501 -12.345 -11.158 1.00 0.00 328 GLU A CA 4
ATOM 4937 C C . GLU A 1 42 ? 18.192 -11.560 -11.170 1.00 0.00 328 GLU A C 4
ATOM 4938 O O . GLU A 1 42 ? 17.410 -11.649 -12.117 1.00 0.00 328 GLU A O 4
ATOM 4950 N N . LEU A 1 43 ? 17.960 -10.792 -10.111 1.00 0.00 329 LEU A N 4
ATOM 4951 C CA . LEU A 1 43 ? 16.746 -9.991 -9.998 1.00 0.00 329 LEU A CA 4
ATOM 4952 C C . LEU A 1 43 ? 16.971 -8.582 -10.538 1.00 0.00 329 LEU A C 4
ATOM 4953 O O . LEU A 1 43 ? 16.208 -7.664 -10.243 1.00 0.00 329 LEU A O 4
ATOM 4969 N N . GLY A 1 44 ? 18.025 -8.420 -11.333 1.00 0.00 330 GLY A N 4
ATOM 4970 C CA . GLY A 1 44 ? 18.330 -7.121 -11.904 1.00 0.00 330 GLY A CA 4
ATOM 4971 C C . GLY A 1 44 ? 18.201 -5.999 -10.893 1.00 0.00 330 GLY A C 4
ATOM 4972 O O . GLY A 1 44 ? 17.971 -4.847 -11.260 1.00 0.00 330 GLY A O 4
ATOM 4976 N N . SER A 1 45 ? 18.348 -6.335 -9.615 1.00 0.00 331 SER A N 4
ATOM 4977 C CA . SER A 1 45 ? 18.241 -5.348 -8.548 1.00 0.00 331 SER A CA 4
ATOM 4978 C C . SER A 1 45 ? 19.607 -5.064 -7.931 1.00 0.00 331 SER A C 4
ATOM 4979 O O . SER A 1 45 ? 19.785 -5.157 -6.717 1.00 0.00 331 SER A O 4
ATOM 4987 N N . VAL A 1 46 ? 20.571 -4.717 -8.779 1.00 0.00 332 VAL A N 4
ATOM 4988 C CA . VAL A 1 46 ? 21.922 -4.418 -8.319 1.00 0.00 332 VAL A CA 4
ATOM 4989 C C . VAL A 1 46 ? 22.116 -2.918 -8.121 1.00 0.00 332 VAL A C 4
ATOM 4990 O O . VAL A 1 46 ? 22.222 -2.149 -9.076 1.00 0.00 332 VAL A O 4
ATOM 5003 N N . PRO A 1 47 ? 22.164 -2.491 -6.850 1.00 0.00 333 PRO A N 4
ATOM 5004 C CA . PRO A 1 47 ? 22.346 -1.080 -6.496 1.00 0.00 333 PRO A CA 4
ATOM 5005 C C . PRO A 1 47 ? 23.779 -0.607 -6.718 1.00 0.00 333 PRO A C 4
ATOM 5006 O O . PRO A 1 4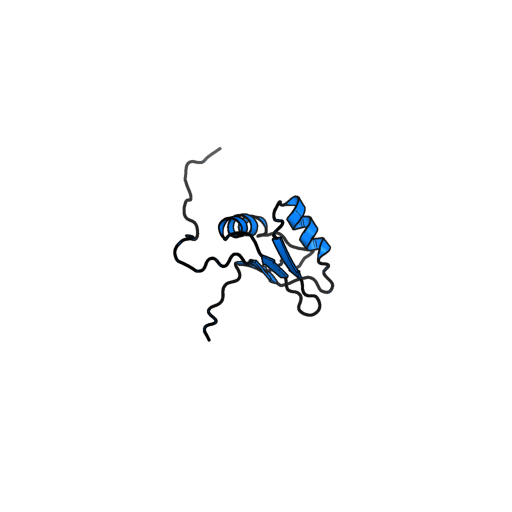7 ? 24.715 -1.407 -6.712 1.00 0.00 333 PRO A O 4
ATOM 5017 N N . LEU A 1 48 ? 23.942 0.696 -6.914 1.00 0.00 334 LEU A N 4
ATOM 5018 C CA . LEU A 1 48 ? 25.262 1.276 -7.137 1.00 0.00 334 LEU A CA 4
ATOM 5019 C C . LEU A 1 48 ? 26.223 0.893 -6.016 1.00 0.00 334 LEU A C 4
ATOM 5020 O O . LEU A 1 48 ? 27.388 0.582 -6.263 1.00 0.00 334 LEU A O 4
ATOM 5036 N N . ARG A 1 49 ? 25.725 0.917 -4.784 1.00 0.00 335 ARG A N 4
ATOM 5037 C CA . ARG A 1 49 ? 26.539 0.571 -3.625 1.00 0.00 335 ARG A CA 4
ATOM 5038 C C . ARG A 1 49 ? 25.734 -0.247 -2.620 1.00 0.00 335 ARG A C 4
ATOM 5039 O O . ARG A 1 49 ? 24.530 -0.041 -2.457 1.00 0.00 335 ARG A O 4
ATOM 5060 N N . LEU A 1 50 ? 26.405 -1.176 -1.948 1.00 0.00 336 LEU A N 4
ATOM 5061 C CA . LEU A 1 50 ? 25.752 -2.027 -0.959 1.00 0.00 336 LEU A CA 4
ATOM 5062 C C . LEU A 1 50 ? 26.608 -2.157 0.297 1.00 0.00 336 LEU A C 4
ATOM 5063 O O . LEU A 1 50 ? 27.735 -2.652 0.246 1.00 0.00 336 LEU A O 4
ATOM 5079 N N . THR A 1 51 ? 26.065 -1.710 1.425 1.00 0.00 337 THR A N 4
ATOM 5080 C CA . THR A 1 51 ? 26.778 -1.777 2.695 1.00 0.00 337 THR A CA 4
ATOM 5081 C C . THR A 1 51 ? 26.301 -2.959 3.531 1.00 0.00 337 THR A C 4
ATOM 5082 O O . THR A 1 51 ? 25.310 -2.860 4.256 1.00 0.00 337 THR A O 4
ATOM 5093 N N . TRP A 1 52 ? 27.011 -4.076 3.427 1.00 0.00 338 TRP A N 4
ATOM 5094 C CA . TRP A 1 52 ? 26.660 -5.278 4.176 1.00 0.00 338 TRP A CA 4
ATOM 5095 C C . TRP A 1 52 ? 27.255 -5.238 5.579 1.00 0.00 338 TRP A C 4
ATOM 5096 O O . TRP A 1 52 ? 28.319 -4.659 5.795 1.00 0.00 338 TRP A O 4
ATOM 5117 N N . GLN A 1 53 ? 26.561 -5.857 6.529 1.00 0.00 339 GLN A N 4
ATOM 5118 C CA . GLN A 1 53 ? 27.021 -5.891 7.912 1.00 0.00 339 GLN A CA 4
ATOM 5119 C C . GLN A 1 53 ? 27.201 -7.328 8.391 1.00 0.00 339 GLN A C 4
ATOM 5120 O O . GLN A 1 53 ? 26.532 -8.241 7.910 1.00 0.00 339 GLN A O 4
ATOM 5134 N N . GLY A 1 54 ? 28.111 -7.521 9.341 1.00 0.00 340 GLY A N 4
ATOM 5135 C CA . GLY A 1 54 ? 28.363 -8.849 9.868 1.00 0.00 340 GLY A CA 4
ATOM 5136 C C . GLY A 1 54 ? 27.514 -9.160 11.085 1.00 0.00 340 GLY A C 4
ATOM 5137 O O . GLY A 1 54 ? 26.625 -10.011 11.047 1.00 0.00 340 GLY A O 4
ATOM 5141 N N . PRO A 1 55 ? 27.787 -8.461 12.197 1.00 0.00 341 PRO A N 4
ATOM 5142 C CA . PRO A 1 55 ? 27.054 -8.651 13.451 1.00 0.00 341 PRO A CA 4
ATOM 5143 C C . PRO A 1 55 ? 25.669 -8.014 13.415 1.00 0.00 341 PRO A C 4
ATOM 5144 O O . PRO A 1 55 ? 24.799 -8.352 14.218 1.00 0.00 341 PRO A O 4
ATOM 5155 N N . ARG A 1 56 ? 25.471 -7.092 12.479 1.00 0.00 342 ARG A N 4
ATOM 5156 C CA . ARG A 1 56 ? 24.191 -6.408 12.339 1.00 0.00 342 ARG A CA 4
ATOM 5157 C C . ARG A 1 56 ? 23.267 -7.171 11.395 1.00 0.00 342 ARG A C 4
ATOM 5158 O O . ARG A 1 56 ? 22.119 -6.780 11.183 1.00 0.00 342 ARG A O 4
ATOM 5179 N N . ARG A 1 57 ? 23.775 -8.262 10.831 1.00 0.00 343 ARG A N 4
ATOM 5180 C CA . ARG A 1 57 ? 22.996 -9.079 9.909 1.00 0.00 343 ARG A CA 4
ATOM 5181 C C . ARG A 1 57 ? 22.051 -8.214 9.081 1.00 0.00 343 ARG A C 4
ATOM 5182 O O . ARG A 1 57 ? 20.887 -8.562 8.884 1.00 0.00 343 ARG A O 4
ATOM 5203 N N . ARG A 1 58 ? 22.560 -7.085 8.599 1.00 0.00 344 ARG A N 4
ATOM 5204 C CA . ARG A 1 58 ? 21.762 -6.168 7.794 1.00 0.00 344 ARG A CA 4
ATOM 5205 C C . ARG A 1 58 ? 22.575 -5.623 6.624 1.00 0.00 344 ARG A C 4
ATOM 5206 O O . ARG A 1 58 ? 23.806 -5.631 6.653 1.00 0.00 344 ARG A O 4
ATOM 5227 N N . ALA A 1 59 ? 21.879 -5.149 5.596 1.00 0.00 345 ALA A N 4
ATOM 5228 C CA . ALA A 1 59 ? 22.536 -4.598 4.417 1.00 0.00 345 ALA A CA 4
ATOM 5229 C C . ALA A 1 59 ? 21.773 -3.395 3.875 1.00 0.00 345 ALA A C 4
ATOM 5230 O O . ALA A 1 59 ? 20.542 -3.373 3.882 1.00 0.00 345 ALA A O 4
ATOM 5237 N N . PHE A 1 60 ? 22.511 -2.394 3.406 1.00 0.00 346 PHE A N 4
ATOM 5238 C CA . PHE A 1 60 ? 21.903 -1.185 2.862 1.00 0.00 346 PHE A CA 4
ATOM 5239 C C . PHE A 1 60 ? 22.121 -1.099 1.354 1.00 0.00 346 PHE A C 4
ATOM 5240 O O . PHE A 1 60 ? 23.252 -1.176 0.873 1.00 0.00 346 PHE A O 4
ATOM 5257 N N . LEU A 1 61 ? 21.030 -0.939 0.613 1.00 0.00 347 LEU A N 4
ATOM 5258 C CA . LEU A 1 61 ? 21.100 -0.842 -0.841 1.00 0.00 347 LEU A CA 4
ATOM 5259 C C . LEU A 1 61 ? 20.962 0.607 -1.297 1.00 0.00 347 LEU A C 4
ATOM 5260 O O . LEU A 1 61 ? 20.048 1.317 -0.877 1.00 0.00 347 LEU A O 4
ATOM 5276 N N . HIS A 1 62 ? 21.874 1.039 -2.163 1.00 0.00 348 HIS A N 4
ATOM 5277 C CA . HIS A 1 62 ? 21.852 2.402 -2.680 1.00 0.00 348 HIS A CA 4
ATOM 5278 C C . HIS A 1 62 ? 21.636 2.408 -4.190 1.00 0.00 348 HIS A C 4
ATOM 5279 O O . HIS A 1 62 ? 22.567 2.174 -4.961 1.00 0.00 348 HIS A O 4
ATOM 5293 N N . TYR A 1 63 ? 20.403 2.675 -4.605 1.00 0.00 349 TYR A N 4
ATOM 5294 C CA . TYR A 1 63 ? 20.065 2.708 -6.023 1.00 0.00 349 TYR A CA 4
ATOM 5295 C C . TYR A 1 63 ? 20.180 4.124 -6.578 1.00 0.00 349 TYR A C 4
ATOM 5296 O O . TYR A 1 63 ? 20.021 5.114 -5.863 1.00 0.00 349 TYR A O 4
ATOM 5314 N N . PRO A 1 64 ? 20.462 4.225 -7.886 1.00 0.00 350 PRO A N 4
ATOM 5315 C CA . PRO A 1 64 ? 20.603 5.515 -8.568 1.00 0.00 350 PRO A CA 4
ATOM 5316 C C . PRO A 1 64 ? 19.485 6.487 -8.208 1.00 0.00 350 PRO A C 4
ATOM 5317 O O . PRO A 1 64 ? 19.733 7.550 -7.638 1.00 0.00 350 PRO A O 4
ATOM 5328 N N . ASP A 1 65 ? 18.254 6.116 -8.544 1.00 0.00 351 ASP A N 4
ATOM 5329 C CA . ASP A 1 65 ? 17.097 6.955 -8.254 1.00 0.00 351 ASP A CA 4
ATOM 5330 C C . ASP A 1 65 ? 16.034 6.169 -7.493 1.00 0.00 351 ASP A C 4
ATOM 5331 O O . ASP A 1 65 ? 16.162 4.961 -7.296 1.00 0.00 351 ASP A O 4
ATOM 5340 N N . SER A 1 66 ? 14.984 6.865 -7.065 1.00 0.00 352 SER A N 4
ATOM 5341 C CA . SER A 1 66 ? 13.901 6.234 -6.321 1.00 0.00 352 SER A CA 4
ATOM 5342 C C . SER A 1 66 ? 13.226 5.150 -7.157 1.00 0.00 352 SER A C 4
ATOM 5343 O O . SER A 1 66 ? 12.964 4.050 -6.673 1.00 0.00 352 SER A O 4
ATOM 5351 N N . ALA A 1 67 ? 12.947 5.472 -8.416 1.00 0.00 353 ALA A N 4
ATOM 5352 C CA . ALA A 1 67 ? 12.305 4.527 -9.321 1.00 0.00 353 ALA A CA 4
ATOM 5353 C C . ALA A 1 67 ? 13.102 3.230 -9.418 1.00 0.00 353 ALA A C 4
ATOM 5354 O O . ALA A 1 67 ? 12.566 2.144 -9.202 1.00 0.00 353 ALA A O 4
ATOM 5361 N N . ALA A 1 68 ? 14.385 3.352 -9.743 1.00 0.00 354 ALA A N 4
ATOM 5362 C CA . ALA A 1 68 ? 15.256 2.190 -9.867 1.00 0.00 354 ALA A CA 4
ATOM 5363 C C . ALA A 1 68 ? 15.099 1.257 -8.671 1.00 0.00 354 ALA A C 4
ATOM 5364 O O . ALA A 1 68 ? 14.988 0.042 -8.829 1.00 0.00 354 ALA A O 4
ATOM 5371 N N . ALA A 1 69 ? 15.092 1.834 -7.473 1.00 0.00 355 ALA A N 4
ATOM 5372 C CA . ALA A 1 69 ? 14.948 1.055 -6.250 1.00 0.00 355 ALA A CA 4
ATOM 5373 C C . ALA A 1 69 ? 13.547 0.464 -6.138 1.00 0.00 355 ALA A C 4
ATOM 5374 O O . ALA A 1 69 ? 13.384 -0.751 -6.024 1.00 0.00 355 ALA A O 4
ATOM 5381 N N . GLN A 1 70 ? 12.540 1.330 -6.171 1.00 0.00 356 GLN A N 4
ATOM 5382 C CA . GLN A 1 70 ? 11.153 0.893 -6.071 1.00 0.00 356 GLN A CA 4
ATOM 5383 C C . GLN A 1 70 ? 10.903 -0.330 -6.947 1.00 0.00 356 GLN A C 4
ATOM 5384 O O . GLN A 1 70 ? 10.475 -1.376 -6.461 1.00 0.00 356 GLN A O 4
ATOM 5398 N N . GLN A 1 71 ? 11.172 -0.189 -8.241 1.00 0.00 357 GLN A N 4
ATOM 5399 C CA . GLN A 1 71 ? 10.975 -1.282 -9.186 1.00 0.00 357 GLN A CA 4
ATOM 5400 C C . GLN A 1 71 ? 11.652 -2.556 -8.692 1.00 0.00 357 GLN A C 4
ATOM 5401 O O . GLN A 1 71 ? 11.122 -3.655 -8.852 1.00 0.00 357 GLN A O 4
ATOM 5415 N N . ALA A 1 72 ? 12.828 -2.401 -8.091 1.00 0.00 358 ALA A N 4
ATOM 5416 C CA . ALA A 1 72 ? 13.577 -3.539 -7.572 1.00 0.00 358 ALA A CA 4
ATOM 5417 C C . ALA A 1 72 ? 12.873 -4.157 -6.369 1.00 0.00 358 ALA A C 4
ATOM 5418 O O . ALA A 1 72 ? 12.507 -5.332 -6.386 1.00 0.00 358 ALA A O 4
ATOM 5425 N N . VAL A 1 73 ? 12.687 -3.357 -5.323 1.00 0.00 359 VAL A N 4
ATOM 5426 C CA . VAL A 1 73 ? 12.027 -3.825 -4.110 1.00 0.00 359 VAL A CA 4
ATOM 5427 C C . VAL A 1 73 ? 10.929 -4.831 -4.436 1.00 0.00 359 VAL A C 4
ATOM 5428 O O . VAL A 1 73 ? 10.977 -5.981 -4.000 1.00 0.00 359 VAL A O 4
ATOM 5441 N N . SER A 1 74 ? 9.939 -4.389 -5.205 1.00 0.00 360 SER A N 4
ATOM 5442 C CA . SER A 1 74 ? 8.825 -5.250 -5.587 1.00 0.00 360 SER A CA 4
ATOM 5443 C C . SER A 1 74 ? 9.323 -6.633 -5.996 1.00 0.00 360 SER A C 4
ATOM 5444 O O . SER A 1 74 ? 8.728 -7.650 -5.638 1.00 0.00 360 SER A O 4
ATOM 5452 N N . CYS A 1 75 ? 10.418 -6.662 -6.748 1.00 0.00 361 CYS A N 4
ATOM 5453 C CA . CYS A 1 75 ? 10.997 -7.920 -7.208 1.00 0.00 361 CYS A CA 4
ATOM 5454 C C . CYS A 1 75 ? 11.637 -8.678 -6.050 1.00 0.00 361 CYS A C 4
ATOM 5455 O O . CYS A 1 75 ? 11.347 -9.855 -5.828 1.00 0.00 361 CYS A O 4
ATOM 5463 N N . LEU A 1 76 ? 12.511 -7.999 -5.315 1.00 0.00 362 LEU A N 4
ATOM 5464 C CA . LEU A 1 76 ? 13.195 -8.609 -4.181 1.00 0.00 362 LEU A CA 4
ATOM 5465 C C . LEU A 1 76 ? 12.202 -9.306 -3.257 1.00 0.00 362 LEU A C 4
ATOM 5466 O O . LEU A 1 76 ? 12.459 -10.408 -2.772 1.00 0.00 362 LEU A O 4
ATOM 5482 N N . GLN A 1 77 ? 11.066 -8.658 -3.020 1.00 0.00 363 GLN A N 4
ATOM 5483 C CA . GLN A 1 77 ? 10.033 -9.218 -2.156 1.00 0.00 363 GLN A CA 4
ATOM 5484 C C . GLN A 1 77 ? 9.895 -10.721 -2.376 1.00 0.00 363 GLN A C 4
ATOM 5485 O O . GLN A 1 77 ? 10.181 -11.229 -3.460 1.00 0.00 363 GLN A O 4
ATOM 5499 N N . GLY A 1 78 ? 9.455 -11.428 -1.339 1.00 0.00 364 GLY A N 4
ATOM 5500 C CA . GLY A 1 78 ? 9.288 -12.866 -1.440 1.00 0.00 364 GLY A CA 4
ATOM 5501 C C . GLY A 1 78 ? 10.598 -13.614 -1.293 1.00 0.00 364 GLY A C 4
ATOM 5502 O O . GLY A 1 78 ? 10.702 -14.549 -0.497 1.00 0.00 364 GLY A O 4
ATOM 5506 N N . LEU A 1 79 ? 11.601 -13.205 -2.062 1.00 0.00 365 LEU A N 4
ATOM 5507 C CA . LEU A 1 79 ? 12.911 -13.844 -2.015 1.00 0.00 365 LEU A CA 4
ATOM 5508 C C . LEU A 1 79 ? 13.288 -14.208 -0.583 1.00 0.00 365 LEU A C 4
ATOM 5509 O O . LEU A 1 79 ? 13.303 -13.353 0.303 1.00 0.00 365 LEU A O 4
ATOM 5525 N N . ARG A 1 80 ? 13.594 -15.483 -0.363 1.00 0.00 366 ARG A N 4
ATOM 5526 C CA . ARG A 1 80 ? 13.972 -15.961 0.962 1.00 0.00 366 ARG A CA 4
ATOM 5527 C C . ARG A 1 80 ? 15.191 -16.875 0.882 1.00 0.00 366 ARG A C 4
ATOM 5528 O O . ARG A 1 80 ? 15.231 -17.807 0.077 1.00 0.00 366 ARG A O 4
ATOM 5549 N N . LEU A 1 81 ? 16.184 -16.602 1.721 1.00 0.00 367 LEU A N 4
ATOM 5550 C CA . LEU A 1 81 ? 17.406 -17.399 1.746 1.00 0.00 367 LEU A CA 4
ATOM 5551 C C . LEU A 1 81 ? 17.239 -18.624 2.640 1.00 0.00 367 LEU A C 4
ATOM 5552 O O . LEU A 1 81 ? 16.799 -18.515 3.784 1.00 0.00 367 LEU A O 4
ATOM 5568 N N . GLY A 1 82 ? 17.595 -19.790 2.110 1.00 0.00 368 GLY A N 4
ATOM 5569 C CA . GLY A 1 82 ? 17.479 -21.018 2.875 1.00 0.00 368 GLY A CA 4
ATOM 5570 C C . GLY A 1 82 ? 16.076 -21.241 3.406 1.00 0.00 368 GLY A C 4
ATOM 5571 O O . GLY A 1 82 ? 15.144 -21.484 2.638 1.00 0.00 368 GLY A O 4
ATOM 5575 N N . THR A 1 83 ? 15.924 -21.159 4.724 1.00 0.00 369 THR A N 4
ATOM 5576 C CA . THR A 1 83 ? 14.627 -21.356 5.357 1.00 0.00 369 THR A CA 4
ATOM 5577 C C . THR A 1 83 ? 14.284 -20.192 6.281 1.00 0.00 369 THR A C 4
ATOM 5578 O O . THR A 1 83 ? 13.752 -20.391 7.374 1.00 0.00 369 THR A O 4
ATOM 5589 N N . ASP A 1 84 ? 14.590 -18.979 5.835 1.00 0.00 370 ASP A N 4
ATOM 5590 C CA . ASP A 1 84 ? 14.313 -17.783 6.622 1.00 0.00 370 ASP A CA 4
ATOM 5591 C C . ASP A 1 84 ? 14.102 -16.574 5.716 1.00 0.00 370 ASP A C 4
ATOM 5592 O O . ASP A 1 84 ? 15.032 -16.108 5.056 1.00 0.00 370 ASP A O 4
ATOM 5601 N N . THR A 1 85 ? 12.872 -16.069 5.688 1.00 0.00 371 THR A N 4
ATOM 5602 C CA . THR A 1 85 ? 12.538 -14.916 4.861 1.00 0.00 371 THR A CA 4
ATOM 5603 C C . THR A 1 85 ? 13.363 -13.698 5.259 1.00 0.00 371 THR A C 4
ATOM 5604 O O . THR A 1 85 ? 13.735 -13.539 6.422 1.00 0.00 371 THR A O 4
ATOM 5615 N N . LEU A 1 86 ? 13.647 -12.838 4.286 1.00 0.00 372 LEU A N 4
ATOM 5616 C CA . LEU A 1 86 ? 14.428 -11.632 4.534 1.00 0.00 372 LEU A CA 4
ATOM 5617 C C . LEU A 1 86 ? 13.520 -10.416 4.685 1.00 0.00 372 LEU A C 4
ATOM 5618 O O . LEU A 1 86 ? 12.530 -10.276 3.967 1.00 0.00 372 LEU A O 4
ATOM 5634 N N . ARG A 1 87 ? 13.864 -9.539 5.622 1.00 0.00 373 ARG A N 4
ATOM 5635 C CA . ARG A 1 87 ? 13.081 -8.334 5.866 1.00 0.00 373 ARG A CA 4
ATOM 5636 C C . ARG A 1 87 ? 13.551 -7.189 4.973 1.00 0.00 373 ARG A C 4
ATOM 5637 O O . ARG A 1 87 ? 14.465 -6.446 5.329 1.00 0.00 373 ARG A O 4
ATOM 5658 N N . VAL A 1 88 ? 12.919 -7.054 3.812 1.00 0.00 374 VAL A N 4
ATOM 5659 C CA . VAL A 1 88 ? 13.272 -6.001 2.868 1.00 0.00 374 VAL A CA 4
ATOM 5660 C C . VAL A 1 88 ? 12.212 -4.905 2.847 1.00 0.00 374 VAL A C 4
ATOM 5661 O O . VAL A 1 88 ? 11.018 -5.183 2.743 1.00 0.00 374 VAL A O 4
ATOM 5674 N N . ALA A 1 89 ? 12.658 -3.656 2.946 1.00 0.00 375 ALA A N 4
ATOM 5675 C CA . ALA A 1 89 ? 11.748 -2.517 2.935 1.00 0.00 375 ALA A CA 4
ATOM 5676 C C . ALA A 1 89 ? 12.513 -1.206 2.791 1.00 0.00 375 ALA A C 4
ATOM 5677 O O . ALA A 1 89 ? 13.531 -0.993 3.450 1.00 0.00 375 ALA A O 4
ATOM 5684 N N . LEU A 1 90 ? 12.016 -0.330 1.925 1.00 0.00 376 LEU A N 4
ATOM 5685 C CA . LEU A 1 90 ? 12.653 0.962 1.693 1.00 0.00 376 LEU A CA 4
ATOM 5686 C C . LEU A 1 90 ? 13.147 1.569 3.002 1.00 0.00 376 LEU A C 4
ATOM 5687 O O . LEU A 1 90 ? 12.434 1.568 4.005 1.00 0.00 376 LEU A O 4
ATOM 5703 N N . ALA A 1 91 ? 14.370 2.087 2.983 1.00 0.00 377 ALA A N 4
ATOM 5704 C CA . ALA A 1 91 ? 14.958 2.701 4.168 1.00 0.00 377 ALA A CA 4
ATOM 5705 C C . ALA A 1 91 ? 14.509 4.151 4.315 1.00 0.00 377 ALA A C 4
ATOM 5706 O O . ALA A 1 91 ? 14.898 5.013 3.527 1.00 0.00 377 ALA A O 4
ATOM 5713 N N . ARG A 1 92 ? 13.689 4.412 5.327 1.00 0.00 378 ARG A N 4
ATOM 5714 C CA . ARG A 1 92 ? 13.187 5.758 5.576 1.00 0.00 378 ARG A CA 4
ATOM 5715 C C . ARG A 1 92 ? 13.507 6.203 7.000 1.00 0.00 378 ARG A C 4
ATOM 5716 O O . ARG A 1 92 ? 12.967 5.664 7.965 1.00 0.00 378 ARG A O 4
ATOM 5737 N N . GLN A 1 93 ? 14.388 7.191 7.121 1.00 0.00 379 GLN A N 4
ATOM 5738 C CA . GLN A 1 93 ? 14.780 7.708 8.427 1.00 0.00 379 GLN A CA 4
ATOM 5739 C C . GLN A 1 93 ? 15.125 9.191 8.344 1.00 0.00 379 GLN A C 4
ATOM 5740 O O . GLN A 1 93 ? 15.747 9.640 7.382 1.00 0.00 379 GLN A O 4
ATOM 5754 N N . GLN A 1 94 ? 14.717 9.946 9.359 1.00 0.00 380 GLN A N 4
ATOM 5755 C CA . GLN A 1 94 ? 14.983 11.379 9.399 1.00 0.00 380 GLN A CA 4
ATOM 5756 C C . GLN A 1 94 ? 16.459 11.652 9.668 1.00 0.00 380 GLN A C 4
ATOM 5757 O O . GLN A 1 94 ? 17.138 10.859 10.321 1.00 0.00 380 GLN A O 4
ATOM 5771 N N . ARG A 1 95 ? 16.950 12.777 9.160 1.00 0.00 381 ARG A N 4
ATOM 5772 C CA . ARG A 1 95 ? 18.346 13.153 9.343 1.00 0.00 381 ARG A CA 4
ATOM 5773 C C . ARG A 1 95 ? 18.624 13.518 10.799 1.00 0.00 381 ARG A C 4
ATOM 5774 O O . ARG A 1 95 ? 19.644 13.122 11.365 1.00 0.00 381 ARG A O 4
ATOM 5795 N N . ASP A 1 96 ? 17.711 14.274 11.399 1.00 0.00 382 ASP A N 4
ATOM 5796 C CA . ASP A 1 96 ? 17.857 14.691 12.788 1.00 0.00 382 ASP A CA 4
ATOM 5797 C C . ASP A 1 96 ? 19.160 15.460 12.991 1.00 0.00 382 ASP A C 4
ATOM 5798 O O . ASP A 1 96 ? 19.847 15.283 13.997 1.00 0.00 382 ASP A O 4
ATOM 5807 N N . LYS A 1 97 ? 19.494 16.312 12.028 1.00 0.00 383 LYS A N 4
ATOM 5808 C CA . LYS A 1 97 ? 20.713 17.108 12.099 1.00 0.00 383 LYS A CA 4
ATOM 5809 C C . LYS A 1 97 ? 20.388 18.586 12.294 1.00 0.00 383 LYS A C 4
ATOM 5810 O O . LYS A 1 97 ? 21.166 19.330 12.890 1.00 0.00 383 LYS A O 4
ATOM 5829 N N . GLY A 1 1 ? -27.912 12.879 25.325 1.00 0.00 287 GLY A N 5
ATOM 5830 C CA . GLY A 1 1 ? -28.027 12.730 23.886 1.00 0.00 287 GLY A CA 5
ATOM 5831 C C . GLY A 1 1 ? -26.933 13.467 23.137 1.00 0.00 287 GLY A C 5
ATOM 5832 O O . GLY A 1 1 ? -25.825 13.631 23.647 1.00 0.00 287 GLY A O 5
ATOM 5836 N N . SER A 1 2 ? -27.245 13.910 21.924 1.00 0.00 288 SER A N 5
ATOM 5837 C CA . SER A 1 2 ? -26.278 14.629 21.101 1.00 0.00 288 SER A CA 5
ATOM 5838 C C . SER A 1 2 ? -24.929 13.916 21.100 1.00 0.00 288 SER A C 5
ATOM 5839 O O . SER A 1 2 ? -23.879 14.551 21.191 1.00 0.00 288 SER A O 5
ATOM 5847 N N . SER A 1 3 ? -24.968 12.591 20.996 1.00 0.00 289 SER A N 5
ATOM 5848 C CA . SER A 1 3 ? -23.750 11.789 20.987 1.00 0.00 289 SER A CA 5
ATOM 5849 C C . SER A 1 3 ? -23.422 11.315 19.574 1.00 0.00 289 SER A C 5
ATOM 5850 O O . SER A 1 3 ? -24.248 11.413 18.667 1.00 0.00 289 SER A O 5
ATOM 5858 N N . GLY A 1 4 ? -22.209 10.800 19.395 1.00 0.00 290 GLY A N 5
ATOM 5859 C CA . GLY A 1 4 ? -21.793 10.318 18.091 1.00 0.00 290 GLY A CA 5
ATOM 5860 C C . GLY A 1 4 ? -20.502 9.526 18.151 1.00 0.00 290 GLY A C 5
ATOM 5861 O O . GLY A 1 4 ? -19.644 9.787 18.995 1.00 0.00 290 GLY A O 5
ATOM 5865 N N . SER A 1 5 ? -20.364 8.555 17.255 1.00 0.00 291 SER A N 5
ATOM 5866 C CA . SER A 1 5 ? -19.170 7.718 17.213 1.00 0.00 291 SER A CA 5
ATOM 5867 C C . SER A 1 5 ? -18.917 7.203 15.799 1.00 0.00 291 SER A C 5
ATOM 5868 O O . SER A 1 5 ? -19.847 6.809 15.095 1.00 0.00 291 SER A O 5
ATOM 5876 N N . SER A 1 6 ? -17.652 7.210 15.391 1.00 0.00 292 SER A N 5
ATOM 5877 C CA . SER A 1 6 ? -17.276 6.747 14.060 1.00 0.00 292 SER A CA 5
ATOM 5878 C C . SER A 1 6 ? -15.797 6.374 14.013 1.00 0.00 292 SER A C 5
ATOM 5879 O O . SER A 1 6 ? -15.059 6.592 14.973 1.00 0.00 292 SER A O 5
ATOM 5887 N N . GLY A 1 7 ? -15.371 5.810 12.887 1.00 0.00 293 GLY A N 5
ATOM 5888 C CA . GLY A 1 7 ? -13.983 5.415 12.734 1.00 0.00 293 GLY A CA 5
ATOM 5889 C C . GLY A 1 7 ? -13.265 6.222 11.671 1.00 0.00 293 GLY A C 5
ATOM 5890 O O . GLY A 1 7 ? -13.849 6.623 10.664 1.00 0.00 293 GLY A O 5
ATOM 5894 N N . PRO A 1 8 ? -11.966 6.474 11.891 1.00 0.00 294 PRO A N 5
ATOM 5895 C CA . PRO A 1 8 ? -11.139 7.242 10.956 1.00 0.00 294 PRO A CA 5
ATOM 5896 C C . PRO A 1 8 ? -10.723 6.421 9.740 1.00 0.00 294 PRO A C 5
ATOM 5897 O O . PRO A 1 8 ? -10.240 5.298 9.873 1.00 0.00 294 PRO A O 5
ATOM 5908 N N . GLY A 1 9 ? -10.916 6.990 8.553 1.00 0.00 295 GLY A N 5
ATOM 5909 C CA . GLY A 1 9 ? -10.555 6.296 7.331 1.00 0.00 295 GLY A CA 5
ATOM 5910 C C . GLY A 1 9 ? -10.529 7.217 6.127 1.00 0.00 295 GLY A C 5
ATOM 5911 O O . GLY A 1 9 ? -11.437 7.190 5.297 1.00 0.00 295 GLY A O 5
ATOM 5915 N N . SER A 1 10 ? -9.486 8.035 6.033 1.00 0.00 296 SER A N 5
ATOM 5916 C CA . SER A 1 10 ? -9.347 8.973 4.925 1.00 0.00 296 SER A CA 5
ATOM 5917 C C . SER A 1 10 ? -8.410 8.418 3.858 1.00 0.00 296 SER A C 5
ATOM 5918 O O . SER A 1 10 ? -7.501 7.636 4.138 1.00 0.00 296 SER A O 5
ATOM 5926 N N . PRO A 1 11 ? -8.634 8.831 2.601 1.00 0.00 297 PRO A N 5
ATOM 5927 C CA . PRO A 1 11 ? -7.821 8.389 1.465 1.00 0.00 297 PRO A CA 5
ATOM 5928 C C . PRO A 1 11 ? -6.471 9.096 1.408 1.00 0.00 297 PRO A C 5
ATOM 5929 O O . PRO A 1 11 ? -6.335 10.258 1.793 1.00 0.00 297 PRO A O 5
ATOM 5940 N N . PRO A 1 12 ? -5.448 8.382 0.917 1.00 0.00 298 PRO A N 5
ATOM 5941 C CA . PRO A 1 12 ? -4.091 8.922 0.797 1.00 0.00 298 PRO A CA 5
ATOM 5942 C C . PRO A 1 12 ? -3.940 9.850 -0.403 1.00 0.00 298 PRO A C 5
ATOM 5943 O O . PRO A 1 12 ? -4.674 9.736 -1.384 1.00 0.00 298 PRO A O 5
ATOM 5954 N N . GLY A 1 13 ? -2.983 10.769 -0.319 1.00 0.00 299 GLY A N 5
ATOM 5955 C CA . GLY A 1 13 ? -2.754 11.704 -1.405 1.00 0.00 299 GLY A CA 5
ATOM 5956 C C . GLY A 1 13 ? -1.279 11.905 -1.695 1.00 0.00 299 GLY A C 5
ATOM 5957 O O . GLY A 1 13 ? -0.445 11.098 -1.287 1.00 0.00 299 GLY A O 5
ATOM 5961 N N . GLU A 1 14 ? -0.959 12.983 -2.404 1.00 0.00 300 GLU A N 5
ATOM 5962 C CA . GLU A 1 14 ? 0.425 13.285 -2.750 1.00 0.00 300 GLU A CA 5
ATOM 5963 C C . GLU A 1 14 ? 1.221 13.685 -1.511 1.00 0.00 300 GLU A C 5
ATOM 5964 O O . GLU A 1 14 ? 0.674 14.249 -0.564 1.00 0.00 300 GLU A O 5
ATOM 5976 N N . GLY A 1 15 ? 2.517 13.387 -1.526 1.00 0.00 301 GLY A N 5
ATOM 5977 C CA . GLY A 1 15 ? 3.367 13.721 -0.398 1.00 0.00 301 GLY A CA 5
ATOM 5978 C C . GLY A 1 15 ? 4.360 12.622 -0.075 1.00 0.00 301 GLY A C 5
ATOM 5979 O O . GLY A 1 15 ? 4.026 11.657 0.612 1.00 0.00 301 GLY A O 5
ATOM 5983 N N . ALA A 1 16 ? 5.584 12.767 -0.573 1.00 0.00 302 ALA A N 5
ATOM 5984 C CA . ALA A 1 16 ? 6.628 11.779 -0.333 1.00 0.00 302 ALA A CA 5
ATOM 5985 C C . ALA A 1 16 ? 8.013 12.382 -0.541 1.00 0.00 302 ALA A C 5
ATOM 5986 O O . ALA A 1 16 ? 8.225 13.221 -1.416 1.00 0.00 302 ALA A O 5
ATOM 5993 N N . PRO A 1 17 ? 8.979 11.946 0.281 1.00 0.00 303 PRO A N 5
ATOM 5994 C CA . PRO A 1 17 ? 10.360 12.430 0.206 1.00 0.00 303 PRO A CA 5
ATOM 5995 C C . PRO A 1 17 ? 11.135 11.795 -0.944 1.00 0.00 303 PRO A C 5
ATOM 5996 O O . PRO A 1 17 ? 10.581 11.027 -1.731 1.00 0.00 303 PRO A O 5
ATOM 6007 N N . LEU A 1 18 ? 12.420 12.121 -1.036 1.00 0.00 304 LEU A N 5
ATOM 6008 C CA . LEU A 1 18 ? 13.272 11.582 -2.090 1.00 0.00 304 LEU A CA 5
ATOM 6009 C C . LEU A 1 18 ? 14.375 10.705 -1.504 1.00 0.00 304 LEU A C 5
ATOM 6010 O O . LEU A 1 18 ? 15.244 11.187 -0.779 1.00 0.00 304 LEU A O 5
ATOM 6026 N N . ALA A 1 19 ? 14.333 9.417 -1.826 1.00 0.00 305 ALA A N 5
ATOM 6027 C CA . ALA A 1 19 ? 15.330 8.474 -1.336 1.00 0.00 305 ALA A CA 5
ATOM 6028 C C . ALA A 1 19 ? 15.317 7.186 -2.153 1.00 0.00 305 ALA A C 5
ATOM 6029 O O . ALA A 1 19 ? 14.287 6.800 -2.704 1.00 0.00 305 ALA A O 5
ATOM 6036 N N . ALA A 1 20 ? 16.468 6.526 -2.227 1.00 0.00 306 ALA A N 5
ATOM 6037 C CA . ALA A 1 20 ? 16.588 5.281 -2.975 1.00 0.00 306 ALA A CA 5
ATOM 6038 C C . ALA A 1 20 ? 17.338 4.226 -2.169 1.00 0.00 306 ALA A C 5
ATOM 6039 O O . ALA A 1 20 ? 18.121 3.451 -2.719 1.00 0.00 306 ALA A O 5
ATOM 6046 N N . ASP A 1 21 ? 17.093 4.201 -0.863 1.00 0.00 307 ASP A N 5
ATOM 6047 C CA . ASP A 1 21 ? 17.745 3.240 0.019 1.00 0.00 307 ASP A CA 5
ATOM 6048 C C . ASP A 1 21 ? 16.811 2.077 0.340 1.00 0.00 307 ASP A C 5
ATOM 6049 O O . ASP A 1 21 ? 15.594 2.247 0.415 1.00 0.00 307 ASP A O 5
ATOM 6058 N N . VAL A 1 22 ? 17.389 0.895 0.528 1.00 0.00 308 VAL A N 5
ATOM 6059 C CA . VAL A 1 22 ? 16.610 -0.296 0.842 1.00 0.00 308 VAL A CA 5
ATOM 6060 C C . VAL A 1 22 ? 17.211 -1.052 2.021 1.00 0.00 308 VAL A C 5
ATOM 6061 O O . VAL A 1 22 ? 18.393 -1.395 2.015 1.00 0.00 308 VAL A O 5
ATOM 6074 N N . TYR A 1 23 ? 16.389 -1.308 3.033 1.00 0.00 309 TYR A N 5
ATOM 6075 C CA . TYR A 1 23 ? 16.840 -2.022 4.222 1.00 0.00 309 TYR A CA 5
ATOM 6076 C C . TYR A 1 23 ? 16.635 -3.526 4.064 1.00 0.00 309 TYR A C 5
ATOM 6077 O O . TYR A 1 23 ? 15.583 -3.977 3.612 1.00 0.00 309 TYR A O 5
ATOM 6095 N N . VAL A 1 24 ? 17.650 -4.297 4.442 1.00 0.00 310 VAL A N 5
ATOM 6096 C CA . VAL A 1 24 ? 17.583 -5.750 4.345 1.00 0.00 310 VAL A CA 5
ATOM 6097 C C . VAL A 1 24 ? 18.054 -6.409 5.637 1.00 0.00 310 VAL A C 5
ATOM 6098 O O . VAL A 1 24 ? 19.253 -6.529 5.883 1.00 0.00 310 VAL A O 5
ATOM 6111 N N . GLY A 1 25 ? 17.100 -6.837 6.459 1.00 0.00 311 GLY A N 5
ATOM 6112 C CA . GLY A 1 25 ? 17.438 -7.479 7.716 1.00 0.00 311 GLY A CA 5
ATOM 6113 C C . GLY A 1 25 ? 16.989 -8.926 7.766 1.00 0.00 311 GLY A C 5
ATOM 6114 O O . GLY A 1 25 ? 16.658 -9.516 6.738 1.00 0.00 311 GLY A O 5
ATOM 6118 N N . ASN A 1 26 ? 16.978 -9.499 8.965 1.00 0.00 312 ASN A N 5
ATOM 6119 C CA . ASN A 1 26 ? 16.569 -10.888 9.145 1.00 0.00 312 ASN A CA 5
ATOM 6120 C C . ASN A 1 26 ? 17.410 -11.820 8.278 1.00 0.00 312 ASN A C 5
ATOM 6121 O O . ASN A 1 26 ? 16.882 -12.706 7.605 1.00 0.00 312 ASN A O 5
ATOM 6132 N N . LEU A 1 27 ? 18.723 -11.614 8.300 1.00 0.00 313 LEU A N 5
ATOM 6133 C CA . LEU A 1 27 ? 19.639 -12.436 7.517 1.00 0.00 313 LEU A CA 5
ATOM 6134 C C . LEU A 1 27 ? 20.143 -13.620 8.336 1.00 0.00 313 LEU A C 5
ATOM 6135 O O . LEU A 1 27 ? 20.321 -13.535 9.551 1.00 0.00 313 LEU A O 5
ATOM 6151 N N . PRO A 1 28 ? 20.382 -14.751 7.656 1.00 0.00 314 PRO A N 5
ATOM 6152 C CA . PRO A 1 28 ? 20.873 -15.973 8.299 1.00 0.00 314 PRO A CA 5
ATOM 6153 C C . PRO A 1 28 ? 22.017 -15.699 9.269 1.00 0.00 314 PRO A C 5
ATOM 6154 O O . PRO A 1 28 ? 22.508 -14.573 9.362 1.00 0.00 314 PRO A O 5
ATOM 6165 N N . ARG A 1 29 ? 22.438 -16.733 9.989 1.00 0.00 315 ARG A N 5
ATOM 6166 C CA . ARG A 1 29 ? 23.524 -16.603 10.953 1.00 0.00 315 ARG A CA 5
ATOM 6167 C C . ARG A 1 29 ? 24.879 -16.653 10.254 1.00 0.00 315 ARG A C 5
ATOM 6168 O O . ARG A 1 29 ? 25.863 -16.100 10.745 1.00 0.00 315 ARG A O 5
ATOM 6189 N N . ASP A 1 30 ? 24.923 -17.319 9.105 1.00 0.00 316 ASP A N 5
ATOM 6190 C CA . ASP A 1 30 ? 26.157 -17.441 8.338 1.00 0.00 316 ASP A CA 5
ATOM 6191 C C . ASP A 1 30 ? 25.993 -16.837 6.946 1.00 0.00 316 ASP A C 5
ATOM 6192 O O . ASP A 1 30 ? 26.836 -17.033 6.071 1.00 0.00 316 ASP A O 5
ATOM 6201 N N . ALA A 1 31 ? 24.903 -16.103 6.749 1.00 0.00 317 ALA A N 5
ATOM 6202 C CA . ALA A 1 31 ? 24.630 -15.471 5.465 1.00 0.00 317 ALA A CA 5
ATOM 6203 C C . ALA A 1 31 ? 25.883 -14.811 4.900 1.00 0.00 317 ALA A C 5
ATOM 6204 O O . ALA A 1 31 ? 26.582 -14.082 5.603 1.00 0.00 317 ALA A O 5
ATOM 6211 N N . ARG A 1 32 ? 26.161 -15.072 3.627 1.00 0.00 318 ARG A N 5
ATOM 6212 C CA . ARG A 1 32 ? 27.332 -14.505 2.969 1.00 0.00 318 ARG A CA 5
ATOM 6213 C C . ARG A 1 32 ? 26.921 -13.469 1.927 1.00 0.00 318 ARG A C 5
ATOM 6214 O O . ARG A 1 32 ? 26.055 -13.725 1.090 1.00 0.00 318 ARG A O 5
ATOM 6235 N N . VAL A 1 33 ? 27.548 -12.298 1.984 1.00 0.00 319 VAL A N 5
ATOM 6236 C CA . VAL A 1 33 ? 27.248 -11.223 1.045 1.00 0.00 319 VAL A CA 5
ATOM 6237 C C . VAL A 1 33 ? 27.013 -11.770 -0.358 1.00 0.00 319 VAL A C 5
ATOM 6238 O O . VAL A 1 33 ? 26.145 -11.287 -1.086 1.00 0.00 319 VAL A O 5
ATOM 6251 N N . SER A 1 34 ? 27.790 -12.781 -0.732 1.00 0.00 320 SER A N 5
ATOM 6252 C CA . SER A 1 34 ? 27.669 -13.392 -2.050 1.00 0.00 320 SER A CA 5
ATOM 6253 C C . SER A 1 34 ? 26.247 -13.891 -2.289 1.00 0.00 320 SER A C 5
ATOM 6254 O O . SER A 1 34 ? 25.585 -13.482 -3.243 1.00 0.00 320 SER A O 5
ATOM 6262 N N . ASP A 1 35 ? 25.785 -14.779 -1.415 1.00 0.00 321 ASP A N 5
ATOM 6263 C CA . ASP A 1 35 ? 24.441 -15.335 -1.529 1.00 0.00 321 ASP A CA 5
ATOM 6264 C C . ASP A 1 35 ? 23.442 -14.260 -1.943 1.00 0.00 321 ASP A C 5
ATOM 6265 O O . ASP A 1 35 ? 22.708 -14.422 -2.919 1.00 0.00 321 ASP A O 5
ATOM 6274 N N . LEU A 1 36 ? 23.417 -13.163 -1.194 1.00 0.00 322 LEU A N 5
ATOM 6275 C CA . LEU A 1 36 ? 22.506 -12.060 -1.483 1.00 0.00 322 LEU A CA 5
ATOM 6276 C C . LEU A 1 36 ? 22.783 -11.472 -2.862 1.00 0.00 322 LEU A C 5
ATOM 6277 O O . LEU A 1 36 ? 21.879 -11.348 -3.690 1.00 0.00 322 LEU A O 5
ATOM 6293 N N . LYS A 1 37 ? 24.038 -11.111 -3.105 1.00 0.00 323 LYS A N 5
ATOM 6294 C CA . LYS A 1 37 ? 24.437 -10.538 -4.385 1.00 0.00 323 LYS A CA 5
ATOM 6295 C C . LYS A 1 37 ? 23.906 -11.376 -5.544 1.00 0.00 323 LYS A C 5
ATOM 6296 O O . LYS A 1 37 ? 23.194 -10.870 -6.413 1.00 0.00 323 LYS A O 5
ATOM 6315 N N . ARG A 1 38 ? 24.255 -12.658 -5.551 1.00 0.00 324 ARG A N 5
ATOM 6316 C CA . ARG A 1 38 ? 23.812 -13.565 -6.603 1.00 0.00 324 ARG A CA 5
ATOM 6317 C C . ARG A 1 38 ? 22.388 -13.235 -7.042 1.00 0.00 324 ARG A C 5
ATOM 6318 O O . ARG A 1 38 ? 22.155 -12.847 -8.187 1.00 0.00 324 ARG A O 5
ATOM 6339 N N . ALA A 1 39 ? 21.440 -13.393 -6.125 1.00 0.00 325 ALA A N 5
ATOM 6340 C CA . ALA A 1 39 ? 20.040 -13.110 -6.416 1.00 0.00 325 ALA A CA 5
ATOM 6341 C C . ALA A 1 39 ? 19.862 -11.684 -6.924 1.00 0.00 325 ALA A C 5
ATOM 6342 O O . ALA A 1 39 ? 19.191 -11.451 -7.930 1.00 0.00 325 ALA A O 5
ATOM 6349 N N . LEU A 1 40 ? 20.466 -10.731 -6.221 1.00 0.00 326 LEU A N 5
ATOM 6350 C CA . LEU A 1 40 ? 20.373 -9.326 -6.600 1.00 0.00 326 LEU A CA 5
ATOM 6351 C C . LEU A 1 40 ? 20.683 -9.140 -8.082 1.00 0.00 326 LEU A C 5
ATOM 6352 O O . LEU A 1 40 ? 19.931 -8.487 -8.807 1.00 0.00 326 LEU A O 5
ATOM 6368 N N . ARG A 1 41 ? 21.793 -9.719 -8.527 1.00 0.00 327 ARG A N 5
ATOM 6369 C CA . ARG A 1 41 ? 22.201 -9.619 -9.923 1.00 0.00 327 ARG A CA 5
ATOM 6370 C C . ARG A 1 41 ? 21.180 -10.287 -10.838 1.00 0.00 327 ARG A C 5
ATOM 6371 O O . ARG A 1 41 ? 20.766 -9.714 -11.845 1.00 0.00 327 ARG A O 5
ATOM 6392 N N . GLU A 1 42 ? 20.779 -11.503 -10.480 1.00 0.00 328 GLU A N 5
ATOM 6393 C CA . GLU A 1 42 ? 19.807 -12.250 -11.270 1.00 0.00 328 GLU A CA 5
ATOM 6394 C C . GLU A 1 42 ? 18.501 -11.473 -11.402 1.00 0.00 328 GLU A C 5
ATOM 6395 O O . GLU A 1 42 ? 17.794 -11.588 -12.404 1.00 0.00 328 GLU A O 5
ATOM 6407 N N . LEU A 1 43 ? 18.185 -10.681 -10.383 1.00 0.00 329 LEU A N 5
ATOM 6408 C CA . LEU A 1 43 ? 16.963 -9.883 -10.383 1.00 0.00 329 LEU A CA 5
ATOM 6409 C C . LEU A 1 43 ? 17.246 -8.454 -10.836 1.00 0.00 329 LEU A C 5
ATOM 6410 O O . LEU A 1 43 ? 16.578 -7.514 -10.408 1.00 0.00 329 LEU A O 5
ATOM 6426 N N . GLY A 1 44 ? 18.239 -8.300 -11.706 1.00 0.00 330 GLY A N 5
ATOM 6427 C CA . GLY A 1 44 ? 18.591 -6.983 -12.204 1.00 0.00 330 GLY A CA 5
ATOM 6428 C C . GLY A 1 44 ? 18.498 -5.914 -11.133 1.00 0.00 330 GLY A C 5
ATOM 6429 O O . GLY A 1 44 ? 18.259 -4.745 -11.432 1.00 0.00 330 GLY A O 5
ATOM 6433 N N . SER A 1 45 ? 18.687 -6.316 -9.880 1.00 0.00 331 SER A N 5
ATOM 6434 C CA . SER A 1 45 ? 18.619 -5.386 -8.760 1.00 0.00 331 SER A CA 5
ATOM 6435 C C . SER A 1 45 ? 20.013 -5.084 -8.218 1.00 0.00 331 SER A C 5
ATOM 6436 O O . SER A 1 45 ? 20.279 -5.252 -7.028 1.00 0.00 331 SER A O 5
ATOM 6444 N N . VAL A 1 46 ? 20.900 -4.636 -9.101 1.00 0.00 332 VAL A N 5
ATOM 6445 C CA . VAL A 1 46 ? 22.266 -4.309 -8.713 1.00 0.00 332 VAL A CA 5
ATOM 6446 C C . VAL A 1 46 ? 22.438 -2.807 -8.518 1.00 0.00 332 VAL A C 5
ATOM 6447 O O . VAL A 1 46 ? 22.520 -2.037 -9.475 1.00 0.00 332 VAL A O 5
ATOM 6460 N N . PRO A 1 47 ? 22.494 -2.378 -7.249 1.00 0.00 333 PRO A N 5
ATOM 6461 C CA . PRO A 1 47 ? 22.658 -0.964 -6.897 1.00 0.00 333 PRO A CA 5
ATOM 6462 C C . PRO A 1 47 ? 24.085 -0.474 -7.114 1.00 0.00 333 PRO A C 5
ATOM 6463 O O . PRO A 1 47 ? 25.016 -1.273 -7.228 1.00 0.00 333 PRO A O 5
ATOM 6474 N N . LEU A 1 48 ? 24.252 0.843 -7.170 1.00 0.00 334 LEU A N 5
ATOM 6475 C CA . LEU A 1 48 ? 25.567 1.440 -7.373 1.00 0.00 334 LEU A CA 5
ATOM 6476 C C . LEU A 1 48 ? 26.452 1.237 -6.147 1.00 0.00 334 LEU A C 5
ATOM 6477 O O . LEU A 1 48 ? 27.617 0.858 -6.266 1.00 0.00 334 LEU A O 5
ATOM 6493 N N . ARG A 1 49 ? 25.890 1.490 -4.970 1.00 0.00 335 ARG A N 5
ATOM 6494 C CA . ARG A 1 49 ? 26.627 1.335 -3.722 1.00 0.00 335 ARG A CA 5
ATOM 6495 C C . ARG A 1 49 ? 25.873 0.426 -2.755 1.00 0.00 335 ARG A C 5
ATOM 6496 O O . ARG A 1 49 ? 24.736 0.711 -2.378 1.00 0.00 335 ARG A O 5
ATOM 6517 N N . LEU A 1 50 ? 26.514 -0.667 -2.357 1.00 0.00 336 LEU A N 5
ATOM 6518 C CA . LEU A 1 50 ? 25.905 -1.619 -1.434 1.00 0.00 336 LEU A CA 5
ATOM 6519 C C . LEU A 1 50 ? 26.679 -1.676 -0.121 1.00 0.00 336 LEU A C 5
ATOM 6520 O O . LEU A 1 50 ? 27.895 -1.872 -0.113 1.00 0.00 336 LEU A O 5
ATOM 6536 N N . THR A 1 51 ? 25.967 -1.506 0.988 1.00 0.00 337 THR A N 5
ATOM 6537 C CA . THR A 1 51 ? 26.586 -1.539 2.307 1.00 0.00 337 THR A CA 5
ATOM 6538 C C . THR A 1 51 ? 26.063 -2.710 3.130 1.00 0.00 337 THR A C 5
ATOM 6539 O O . THR A 1 51 ? 25.119 -2.563 3.906 1.00 0.00 337 THR A O 5
ATOM 6550 N N . TRP A 1 52 ? 26.683 -3.872 2.958 1.00 0.00 338 TRP A N 5
ATOM 6551 C CA . TRP A 1 52 ? 26.280 -5.069 3.687 1.00 0.00 338 TRP A CA 5
ATOM 6552 C C . TRP A 1 52 ? 26.936 -5.116 5.062 1.00 0.00 338 TRP A C 5
ATOM 6553 O O . TRP A 1 52 ? 28.138 -4.886 5.193 1.00 0.00 338 TRP A O 5
ATOM 6574 N N . GLN A 1 53 ? 26.140 -5.416 6.083 1.00 0.00 339 GLN A N 5
ATOM 6575 C CA . GLN A 1 53 ? 26.646 -5.492 7.448 1.00 0.00 339 GLN A CA 5
ATOM 6576 C C . GLN A 1 53 ? 26.281 -6.826 8.091 1.00 0.00 339 GLN A C 5
ATOM 6577 O O . GLN A 1 53 ? 25.406 -6.893 8.953 1.00 0.00 339 GLN A O 5
ATOM 6591 N N . GLY A 1 54 ? 26.957 -7.888 7.664 1.00 0.00 340 GLY A N 5
ATOM 6592 C CA . GLY A 1 54 ? 26.689 -9.207 8.207 1.00 0.00 340 GLY A CA 5
ATOM 6593 C C . GLY A 1 54 ? 26.591 -9.201 9.720 1.00 0.00 340 GLY A C 5
ATOM 6594 O O . GLY A 1 54 ? 25.615 -9.675 10.302 1.00 0.00 340 GLY A O 5
ATOM 6598 N N . PRO A 1 55 ? 27.622 -8.655 10.381 1.00 0.00 341 PRO A N 5
ATOM 6599 C CA . PRO A 1 55 ? 27.673 -8.578 11.844 1.00 0.00 341 PRO A CA 5
ATOM 6600 C C . PRO A 1 55 ? 26.401 -7.981 12.437 1.00 0.00 341 PRO A C 5
ATOM 6601 O O . PRO A 1 55 ? 26.081 -8.212 13.604 1.00 0.00 341 PRO A O 5
ATOM 6612 N N . ARG A 1 56 ? 25.679 -7.214 11.627 1.00 0.00 342 ARG A N 5
ATOM 6613 C CA . ARG A 1 56 ? 24.443 -6.583 12.072 1.00 0.00 342 ARG A CA 5
ATOM 6614 C C . ARG A 1 56 ? 23.227 -7.292 11.482 1.00 0.00 342 ARG A C 5
ATOM 6615 O O . ARG A 1 56 ? 22.159 -6.698 11.338 1.00 0.00 342 ARG A O 5
ATOM 6636 N N . ARG A 1 57 ? 23.399 -8.565 11.141 1.00 0.00 343 ARG A N 5
ATOM 6637 C CA . ARG A 1 57 ? 22.318 -9.355 10.565 1.00 0.00 343 ARG A CA 5
ATOM 6638 C C . ARG A 1 57 ? 21.420 -8.488 9.687 1.00 0.00 343 ARG A C 5
ATOM 6639 O O . ARG A 1 57 ? 20.194 -8.580 9.753 1.00 0.00 343 ARG A O 5
ATOM 6660 N N . ARG A 1 58 ? 22.039 -7.645 8.866 1.00 0.00 344 ARG A N 5
ATOM 6661 C CA . ARG A 1 58 ? 21.296 -6.761 7.977 1.00 0.00 344 ARG A CA 5
ATOM 6662 C C . ARG A 1 58 ? 22.210 -6.173 6.906 1.00 0.00 344 ARG A C 5
ATOM 6663 O O . ARG A 1 58 ? 23.425 -6.369 6.937 1.00 0.00 344 ARG A O 5
ATOM 6684 N N . ALA A 1 59 ? 21.618 -5.451 5.960 1.00 0.00 345 ALA A N 5
ATOM 6685 C CA . ALA A 1 59 ? 22.379 -4.834 4.881 1.00 0.00 345 ALA A CA 5
ATOM 6686 C C . ALA A 1 59 ? 21.646 -3.623 4.316 1.00 0.00 345 ALA A C 5
ATOM 6687 O O . ALA A 1 59 ? 20.444 -3.458 4.527 1.00 0.00 345 ALA A O 5
ATOM 6694 N N . PHE A 1 60 ? 22.376 -2.777 3.597 1.00 0.00 346 PHE A N 5
ATOM 6695 C CA . PHE A 1 60 ? 21.795 -1.579 3.003 1.00 0.00 346 PHE A CA 5
ATOM 6696 C C . PHE A 1 60 ? 22.144 -1.483 1.520 1.00 0.00 346 PHE A C 5
ATOM 6697 O O . PHE A 1 60 ? 23.265 -1.791 1.113 1.00 0.00 346 PHE A O 5
ATOM 6714 N N . LEU A 1 61 ? 21.176 -1.056 0.717 1.00 0.00 347 LEU A N 5
ATOM 6715 C CA . LEU A 1 61 ? 21.379 -0.920 -0.721 1.00 0.00 347 LEU A CA 5
ATOM 6716 C C . LEU A 1 61 ? 21.112 0.511 -1.176 1.00 0.00 347 LEU A C 5
ATOM 6717 O O . LEU A 1 61 ? 20.106 1.115 -0.801 1.00 0.00 347 LEU A O 5
ATOM 6733 N N . HIS A 1 62 ? 22.018 1.048 -1.987 1.00 0.00 348 HIS A N 5
ATOM 6734 C CA . HIS A 1 62 ? 21.879 2.407 -2.496 1.00 0.00 348 HIS A CA 5
ATOM 6735 C C . HIS A 1 62 ? 21.645 2.402 -4.003 1.00 0.00 348 HIS A C 5
ATOM 6736 O O . HIS A 1 62 ? 22.515 1.997 -4.775 1.00 0.00 348 HIS A O 5
ATOM 6750 N N . TYR A 1 63 ? 20.466 2.854 -4.416 1.00 0.00 349 TYR A N 5
ATOM 6751 C CA . TYR A 1 63 ? 20.117 2.898 -5.831 1.00 0.00 349 TYR A CA 5
ATOM 6752 C C . TYR A 1 63 ? 20.191 4.325 -6.366 1.00 0.00 349 TYR A C 5
ATOM 6753 O O . TYR A 1 63 ? 20.028 5.300 -5.632 1.00 0.00 349 TYR A O 5
ATOM 6771 N N . PRO A 1 64 ? 20.444 4.451 -7.677 1.00 0.00 350 PRO A N 5
ATOM 6772 C CA . PRO A 1 64 ? 20.545 5.753 -8.342 1.00 0.00 350 PRO A CA 5
ATOM 6773 C C . PRO A 1 64 ? 19.417 6.698 -7.940 1.00 0.00 350 PRO A C 5
ATOM 6774 O O . PRO A 1 64 ? 19.663 7.795 -7.438 1.00 0.00 350 PRO A O 5
ATOM 6785 N N . ASP A 1 65 ? 18.181 6.266 -8.164 1.00 0.00 351 ASP A N 5
ATOM 6786 C CA . ASP A 1 65 ? 17.015 7.073 -7.824 1.00 0.00 351 ASP A CA 5
ATOM 6787 C C . ASP A 1 65 ? 15.916 6.210 -7.215 1.00 0.00 351 ASP A C 5
ATOM 6788 O O . ASP A 1 65 ? 15.988 4.981 -7.247 1.00 0.00 351 ASP A O 5
ATOM 6797 N N . SER A 1 66 ? 14.899 6.860 -6.658 1.00 0.00 352 SER A N 5
ATOM 6798 C CA . SER A 1 66 ? 13.786 6.152 -6.037 1.00 0.00 352 SER A CA 5
ATOM 6799 C C . SER A 1 66 ? 13.262 5.052 -6.954 1.00 0.00 352 SER A C 5
ATOM 6800 O O . SER A 1 66 ? 13.235 3.879 -6.582 1.00 0.00 352 SER A O 5
ATOM 6808 N N . ALA A 1 67 ? 12.847 5.439 -8.156 1.00 0.00 353 ALA A N 5
ATOM 6809 C CA . ALA A 1 67 ? 12.326 4.487 -9.128 1.00 0.00 353 ALA A CA 5
ATOM 6810 C C . ALA A 1 67 ? 13.174 3.220 -9.165 1.00 0.00 353 ALA A C 5
ATOM 6811 O O . ALA A 1 67 ? 12.676 2.121 -8.923 1.00 0.00 353 ALA A O 5
ATOM 6818 N N . ALA A 1 68 ? 14.458 3.382 -9.470 1.00 0.00 354 ALA A N 5
ATOM 6819 C CA . ALA A 1 68 ? 15.375 2.252 -9.538 1.00 0.00 354 ALA A CA 5
ATOM 6820 C C . ALA A 1 68 ? 15.242 1.362 -8.306 1.00 0.00 354 ALA A C 5
ATOM 6821 O O . ALA A 1 68 ? 15.191 0.138 -8.416 1.00 0.00 354 ALA A O 5
ATOM 6828 N N . ALA A 1 69 ? 15.188 1.987 -7.134 1.00 0.00 355 ALA A N 5
ATOM 6829 C CA . ALA A 1 69 ? 15.060 1.252 -5.882 1.00 0.00 355 ALA A CA 5
ATOM 6830 C C . ALA A 1 69 ? 13.738 0.493 -5.824 1.00 0.00 355 ALA A C 5
ATOM 6831 O O . ALA A 1 69 ? 13.710 -0.699 -5.518 1.00 0.00 355 ALA A O 5
ATOM 6838 N N . GLN A 1 70 ? 12.647 1.191 -6.119 1.00 0.00 356 GLN A N 5
ATOM 6839 C CA . GLN A 1 70 ? 11.322 0.582 -6.098 1.00 0.00 356 GLN A CA 5
ATOM 6840 C C . GLN A 1 70 ? 11.299 -0.699 -6.926 1.00 0.00 356 GLN A C 5
ATOM 6841 O O . GLN A 1 70 ? 10.963 -1.769 -6.419 1.00 0.00 356 GLN A O 5
ATOM 6855 N N . GLN A 1 71 ? 11.658 -0.581 -8.200 1.00 0.00 357 GLN A N 5
ATOM 6856 C CA . GLN A 1 71 ? 11.677 -1.730 -9.097 1.00 0.00 357 GLN A CA 5
ATOM 6857 C C . GLN A 1 71 ? 12.414 -2.905 -8.462 1.00 0.00 357 GLN A C 5
ATOM 6858 O O . GLN A 1 71 ? 11.995 -4.055 -8.590 1.00 0.00 357 GLN A O 5
ATOM 6872 N N . ALA A 1 72 ? 13.513 -2.607 -7.777 1.00 0.00 358 ALA A N 5
ATOM 6873 C CA . ALA A 1 72 ? 14.307 -3.638 -7.120 1.00 0.00 358 ALA A CA 5
ATOM 6874 C C . ALA A 1 72 ? 13.542 -4.262 -5.958 1.00 0.00 358 ALA A C 5
ATOM 6875 O O . ALA A 1 72 ? 13.262 -5.461 -5.959 1.00 0.00 358 ALA A O 5
ATOM 6882 N N . VAL A 1 73 ? 13.208 -3.442 -4.967 1.00 0.00 359 VAL A N 5
ATOM 6883 C CA . VAL A 1 73 ? 12.476 -3.914 -3.798 1.00 0.00 359 VAL A CA 5
ATOM 6884 C C . VAL A 1 73 ? 11.359 -4.872 -4.199 1.00 0.00 359 VAL A C 5
ATOM 6885 O O . VAL A 1 73 ? 11.373 -6.046 -3.831 1.00 0.00 359 VAL A O 5
ATOM 6898 N N . SER A 1 74 ? 10.392 -4.361 -4.955 1.00 0.00 360 SER A N 5
ATOM 6899 C CA . SER A 1 74 ? 9.265 -5.170 -5.404 1.00 0.00 360 SER A CA 5
ATOM 6900 C C . SER A 1 74 ? 9.726 -6.567 -5.808 1.00 0.00 360 SER A C 5
ATOM 6901 O O . SER A 1 74 ? 9.084 -7.565 -5.477 1.00 0.00 360 SER A O 5
ATOM 6909 N N . CYS A 1 75 ? 10.843 -6.631 -6.525 1.00 0.00 361 CYS A N 5
ATOM 6910 C CA . CYS A 1 75 ? 11.390 -7.905 -6.975 1.00 0.00 361 CYS A CA 5
ATOM 6911 C C . CYS A 1 75 ? 11.935 -8.709 -5.799 1.00 0.00 361 CYS A C 5
ATOM 6912 O O . CYS A 1 75 ? 11.484 -9.824 -5.533 1.00 0.00 361 CYS A O 5
ATOM 6920 N N . LEU A 1 76 ? 12.909 -8.138 -5.100 1.00 0.00 362 LEU A N 5
ATOM 6921 C CA . LEU A 1 76 ? 13.518 -8.802 -3.952 1.00 0.00 362 LEU A CA 5
ATOM 6922 C C . LEU A 1 76 ? 12.454 -9.447 -3.069 1.00 0.00 362 LEU A C 5
ATOM 6923 O O . LEU A 1 76 ? 12.624 -10.571 -2.599 1.00 0.00 362 LEU A O 5
ATOM 6939 N N . GLN A 1 77 ? 11.357 -8.729 -2.851 1.00 0.00 363 GLN A N 5
ATOM 6940 C CA . GLN A 1 77 ? 10.266 -9.233 -2.026 1.00 0.00 363 GLN A CA 5
ATOM 6941 C C . GLN A 1 77 ? 10.070 -10.730 -2.238 1.00 0.00 363 GLN A C 5
ATOM 6942 O O . GLN A 1 77 ? 10.310 -11.250 -3.327 1.00 0.00 363 GLN A O 5
ATOM 6956 N N . GLY A 1 78 ? 9.633 -11.419 -1.188 1.00 0.00 364 GLY A N 5
ATOM 6957 C CA . GLY A 1 78 ? 9.413 -12.851 -1.280 1.00 0.00 364 GLY A CA 5
ATOM 6958 C C . GLY A 1 78 ? 10.703 -13.642 -1.192 1.00 0.00 364 GLY A C 5
ATOM 6959 O O . GLY A 1 78 ? 10.829 -14.549 -0.368 1.00 0.00 364 GLY A O 5
ATOM 6963 N N . LEU A 1 79 ? 11.664 -13.301 -2.043 1.00 0.00 365 LEU A N 5
ATOM 6964 C CA . LEU A 1 79 ? 12.951 -13.988 -2.059 1.00 0.00 365 LEU A CA 5
ATOM 6965 C C . LEU A 1 79 ? 13.506 -14.139 -0.647 1.00 0.00 365 LEU A C 5
ATOM 6966 O O . LEU A 1 79 ? 13.741 -13.149 0.047 1.00 0.00 365 LEU A O 5
ATOM 6982 N N . ARG A 1 80 ? 13.713 -15.383 -0.228 1.00 0.00 366 ARG A N 5
ATOM 6983 C CA . ARG A 1 80 ? 14.241 -15.663 1.102 1.00 0.00 366 ARG A CA 5
ATOM 6984 C C . ARG A 1 80 ? 15.413 -16.637 1.027 1.00 0.00 366 ARG A C 5
ATOM 6985 O O . ARG A 1 80 ? 15.689 -17.214 -0.026 1.00 0.00 366 ARG A O 5
ATOM 7006 N N . LEU A 1 81 ? 16.099 -16.816 2.151 1.00 0.00 367 LEU A N 5
ATOM 7007 C CA . LEU A 1 81 ? 17.242 -17.720 2.213 1.00 0.00 367 LEU A CA 5
ATOM 7008 C C . LEU A 1 81 ? 16.987 -18.854 3.202 1.00 0.00 367 LEU A C 5
ATOM 7009 O O . LEU A 1 81 ? 16.416 -18.641 4.271 1.00 0.00 367 LEU A O 5
ATOM 7025 N N . GLY A 1 82 ? 17.416 -20.058 2.837 1.00 0.00 368 GLY A N 5
ATOM 7026 C CA . GLY A 1 82 ? 17.226 -21.207 3.704 1.00 0.00 368 GLY A CA 5
ATOM 7027 C C . GLY A 1 82 ? 15.775 -21.407 4.091 1.00 0.00 368 GLY A C 5
ATOM 7028 O O . GLY A 1 82 ? 14.954 -21.813 3.268 1.00 0.00 368 GLY A O 5
ATOM 7032 N N . THR A 1 83 ? 15.455 -21.125 5.351 1.00 0.00 369 THR A N 5
ATOM 7033 C CA . THR A 1 83 ? 14.093 -21.279 5.847 1.00 0.00 369 THR A CA 5
ATOM 7034 C C . THR A 1 83 ? 13.556 -19.963 6.397 1.00 0.00 369 THR A C 5
ATOM 7035 O O . THR A 1 83 ? 12.344 -19.764 6.485 1.00 0.00 369 THR A O 5
ATOM 7046 N N . ASP A 1 84 ? 14.465 -19.066 6.764 1.00 0.00 370 ASP A N 5
ATOM 7047 C CA . ASP A 1 84 ? 14.081 -17.766 7.305 1.00 0.00 370 ASP A CA 5
ATOM 7048 C C . ASP A 1 84 ? 13.845 -16.760 6.183 1.00 0.00 370 ASP A C 5
ATOM 7049 O O . ASP A 1 84 ? 14.579 -16.730 5.195 1.00 0.00 370 ASP A O 5
ATOM 7058 N N . THR A 1 85 ? 12.812 -15.937 6.341 1.00 0.00 371 THR A N 5
ATOM 7059 C CA . THR A 1 85 ? 12.477 -14.931 5.341 1.00 0.00 371 THR A CA 5
ATOM 7060 C C . THR A 1 85 ? 13.131 -13.593 5.666 1.00 0.00 371 THR A C 5
ATOM 7061 O O . THR A 1 85 ? 12.995 -13.077 6.776 1.00 0.00 371 THR A O 5
ATOM 7072 N N . LEU A 1 86 ? 13.841 -13.036 4.692 1.00 0.00 372 LEU A N 5
ATOM 7073 C CA . LEU A 1 86 ? 14.517 -11.756 4.874 1.00 0.00 372 LEU A CA 5
ATOM 7074 C C . LEU A 1 86 ? 13.511 -10.609 4.912 1.00 0.00 372 LEU A C 5
ATOM 7075 O O . LEU A 1 86 ? 12.477 -10.655 4.245 1.00 0.00 372 LEU A O 5
ATOM 7091 N N . ARG A 1 87 ? 13.823 -9.581 5.695 1.00 0.00 373 ARG A N 5
ATOM 7092 C CA . ARG A 1 87 ? 12.947 -8.423 5.818 1.00 0.00 373 ARG A CA 5
ATOM 7093 C C . ARG A 1 87 ? 13.407 -7.292 4.902 1.00 0.00 373 ARG A C 5
ATOM 7094 O O . ARG A 1 87 ? 14.177 -6.422 5.311 1.00 0.00 373 ARG A O 5
ATOM 7115 N N . VAL A 1 88 ? 12.932 -7.313 3.661 1.00 0.00 374 VAL A N 5
ATOM 7116 C CA . VAL A 1 88 ? 13.294 -6.290 2.687 1.00 0.00 374 VAL A CA 5
ATOM 7117 C C . VAL A 1 88 ? 12.221 -5.210 2.600 1.00 0.00 374 VAL A C 5
ATOM 7118 O O . VAL A 1 88 ? 11.041 -5.506 2.419 1.00 0.00 374 VAL A O 5
ATOM 7131 N N . ALA A 1 89 ? 12.641 -3.955 2.730 1.00 0.00 375 ALA A N 5
ATOM 7132 C CA . ALA A 1 89 ? 11.717 -2.830 2.663 1.00 0.00 375 ALA A CA 5
ATOM 7133 C C . ALA A 1 89 ? 12.468 -1.510 2.528 1.00 0.00 375 ALA A C 5
ATOM 7134 O O . ALA A 1 89 ? 13.489 -1.295 3.183 1.00 0.00 375 ALA A O 5
ATOM 7141 N N . LEU A 1 90 ? 11.958 -0.629 1.674 1.00 0.00 376 LEU A N 5
ATOM 7142 C CA . LEU A 1 90 ? 12.581 0.671 1.452 1.00 0.00 376 LEU A CA 5
ATOM 7143 C C . LEU A 1 90 ? 13.011 1.301 2.773 1.00 0.00 376 LEU A C 5
ATOM 7144 O O . LEU A 1 90 ? 12.197 1.484 3.678 1.00 0.00 376 LEU A O 5
ATOM 7160 N N . ALA A 1 91 ? 14.293 1.634 2.874 1.00 0.00 377 ALA A N 5
ATOM 7161 C CA . ALA A 1 91 ? 14.830 2.249 4.082 1.00 0.00 377 ALA A CA 5
ATOM 7162 C C . ALA A 1 91 ? 14.440 3.721 4.169 1.00 0.00 377 ALA A C 5
ATOM 7163 O O . ALA A 1 91 ? 13.932 4.296 3.206 1.00 0.00 377 ALA A O 5
ATOM 7170 N N . ARG A 1 92 ? 14.682 4.325 5.328 1.00 0.00 378 ARG A N 5
ATOM 7171 C CA . ARG A 1 92 ? 14.354 5.729 5.540 1.00 0.00 378 ARG A CA 5
ATOM 7172 C C . ARG A 1 92 ? 12.861 5.975 5.343 1.00 0.00 378 ARG A C 5
ATOM 7173 O O . ARG A 1 92 ? 12.463 6.937 4.688 1.00 0.00 378 ARG A O 5
ATOM 7194 N N . GLN A 1 93 ? 12.042 5.099 5.915 1.00 0.00 379 GLN A N 5
ATOM 7195 C CA . GLN A 1 93 ? 10.593 5.221 5.801 1.00 0.00 379 GLN A CA 5
ATOM 7196 C C . GLN A 1 93 ? 10.016 5.987 6.987 1.00 0.00 379 GLN A C 5
ATOM 7197 O O . GLN A 1 93 ? 8.824 5.894 7.277 1.00 0.00 379 GLN A O 5
ATOM 7211 N N . GLN A 1 94 ? 10.871 6.743 7.670 1.00 0.00 380 GLN A N 5
ATOM 7212 C CA . GLN A 1 94 ? 10.445 7.524 8.825 1.00 0.00 380 GLN A CA 5
ATOM 7213 C C . GLN A 1 94 ? 10.777 9.000 8.636 1.00 0.00 380 GLN A C 5
ATOM 7214 O O . GLN A 1 94 ? 11.715 9.349 7.919 1.00 0.00 380 GLN A O 5
ATOM 7228 N N . ARG A 1 95 ? 10.002 9.863 9.284 1.00 0.00 381 ARG A N 5
ATOM 7229 C CA . ARG A 1 95 ? 10.213 11.303 9.186 1.00 0.00 381 ARG A CA 5
ATOM 7230 C C . ARG A 1 95 ? 10.455 11.912 10.564 1.00 0.00 381 ARG A C 5
ATOM 7231 O O . ARG A 1 95 ? 9.511 12.250 11.279 1.00 0.00 381 ARG A O 5
ATOM 7252 N N . ASP A 1 96 ? 11.725 12.047 10.931 1.00 0.00 382 ASP A N 5
ATOM 7253 C CA . ASP A 1 96 ? 12.091 12.616 12.223 1.00 0.00 382 ASP A CA 5
ATOM 7254 C C . ASP A 1 96 ? 12.360 14.112 12.101 1.00 0.00 382 ASP A C 5
ATOM 7255 O O . ASP A 1 96 ? 12.710 14.606 11.029 1.00 0.00 382 ASP A O 5
ATOM 7264 N N . LYS A 1 97 ? 12.194 14.830 13.207 1.00 0.00 383 LYS A N 5
ATOM 7265 C CA . LYS A 1 97 ? 12.419 16.271 13.226 1.00 0.00 383 LYS A CA 5
ATOM 7266 C C . LYS A 1 97 ? 13.551 16.632 14.182 1.00 0.00 383 LYS A C 5
ATOM 7267 O O . LYS A 1 97 ? 13.583 17.732 14.734 1.00 0.00 383 LYS A O 5
ATOM 7286 N N . GLY A 1 1 ? 16.212 19.298 -16.480 1.00 0.00 287 GLY A N 6
ATOM 7287 C CA . GLY A 1 1 ? 16.427 18.448 -17.637 1.00 0.00 287 GLY A CA 6
ATOM 7288 C C . GLY A 1 1 ? 17.277 19.118 -18.698 1.00 0.00 287 GLY A C 6
ATOM 7289 O O . GLY A 1 1 ? 16.753 19.755 -19.612 1.00 0.00 287 GLY A O 6
ATOM 7293 N N . SER A 1 2 ? 18.593 18.976 -18.577 1.00 0.00 288 SER A N 6
ATOM 7294 C CA . SER A 1 2 ? 19.518 19.577 -19.531 1.00 0.00 288 SER A CA 6
ATOM 7295 C C . SER A 1 2 ? 19.133 19.215 -20.963 1.00 0.00 288 SER A C 6
ATOM 7296 O O . SER A 1 2 ? 19.109 20.071 -21.846 1.00 0.00 288 SER A O 6
ATOM 7304 N N . SER A 1 3 ? 18.833 17.939 -21.183 1.00 0.00 289 SER A N 6
ATOM 7305 C CA . SER A 1 3 ? 18.453 17.461 -22.507 1.00 0.00 289 SER A CA 6
ATOM 7306 C C . SER A 1 3 ? 17.597 16.202 -22.406 1.00 0.00 289 SER A C 6
ATOM 7307 O O . SER A 1 3 ? 17.686 15.454 -21.433 1.00 0.00 289 SER A O 6
ATOM 7315 N N . GLY A 1 4 ? 16.766 15.975 -23.419 1.00 0.00 290 GLY A N 6
ATOM 7316 C CA . GLY A 1 4 ? 15.905 14.807 -23.425 1.00 0.00 290 GLY A CA 6
ATOM 7317 C C . GLY A 1 4 ? 14.908 14.815 -22.284 1.00 0.00 290 GLY A C 6
ATOM 7318 O O . GLY A 1 4 ? 14.962 15.681 -21.410 1.00 0.00 290 GLY A O 6
ATOM 7322 N N . SER A 1 5 ? 13.994 13.850 -22.291 1.00 0.00 291 SER A N 6
ATOM 7323 C CA . SER A 1 5 ? 12.976 13.753 -21.252 1.00 0.00 291 SER A CA 6
ATOM 7324 C C . SER A 1 5 ? 12.908 12.337 -20.689 1.00 0.00 291 SER A C 6
ATOM 7325 O O . SER A 1 5 ? 12.317 11.444 -21.296 1.00 0.00 291 SER A O 6
ATOM 7333 N N . SER A 1 6 ? 13.517 12.140 -19.524 1.00 0.00 292 SER A N 6
ATOM 7334 C CA . SER A 1 6 ? 13.529 10.832 -18.880 1.00 0.00 292 SER A CA 6
ATOM 7335 C C . SER A 1 6 ? 13.541 10.974 -17.361 1.00 0.00 292 SER A C 6
ATOM 7336 O O . SER A 1 6 ? 14.463 11.553 -16.787 1.00 0.00 292 SER A O 6
ATOM 7344 N N . GLY A 1 7 ? 12.508 10.442 -16.714 1.00 0.00 293 GLY A N 6
ATOM 7345 C CA . GLY A 1 7 ? 12.417 10.520 -15.268 1.00 0.00 293 GLY A CA 6
ATOM 7346 C C . GLY A 1 7 ? 11.112 9.961 -14.738 1.00 0.00 293 GLY A C 6
ATOM 7347 O O . GLY A 1 7 ? 10.191 9.652 -15.495 1.00 0.00 293 GLY A O 6
ATOM 7351 N N . PRO A 1 8 ? 11.020 9.824 -13.407 1.00 0.00 294 PRO A N 6
ATOM 7352 C CA . PRO A 1 8 ? 9.822 9.297 -12.747 1.00 0.00 294 PRO A CA 6
ATOM 7353 C C . PRO A 1 8 ? 8.701 10.328 -12.670 1.00 0.00 294 PRO A C 6
ATOM 7354 O O . PRO A 1 8 ? 8.935 11.491 -12.342 1.00 0.00 294 PRO A O 6
ATOM 7365 N N . GLY A 1 9 ? 7.481 9.894 -12.974 1.00 0.00 295 GLY A N 6
ATOM 7366 C CA . GLY A 1 9 ? 6.342 10.793 -12.934 1.00 0.00 295 GLY A CA 6
ATOM 7367 C C . GLY A 1 9 ? 5.710 10.865 -11.558 1.00 0.00 295 GLY A C 6
ATOM 7368 O O . GLY A 1 9 ? 4.550 10.494 -11.380 1.00 0.00 295 GLY A O 6
ATOM 7372 N N . SER A 1 10 ? 6.475 11.343 -10.581 1.00 0.00 296 SER A N 6
ATOM 7373 C CA . SER A 1 10 ? 5.985 11.458 -9.213 1.00 0.00 296 SER A CA 6
ATOM 7374 C C . SER A 1 10 ? 6.270 12.846 -8.648 1.00 0.00 296 SER A C 6
ATOM 7375 O O . SER A 1 10 ? 7.272 13.075 -7.971 1.00 0.00 296 SER A O 6
ATOM 7383 N N . PRO A 1 11 ? 5.367 13.797 -8.933 1.00 0.00 297 PRO A N 6
ATOM 7384 C CA . PRO A 1 11 ? 5.498 15.179 -8.464 1.00 0.00 297 PRO A CA 6
ATOM 7385 C C . PRO A 1 11 ? 5.884 15.257 -6.991 1.00 0.00 297 PRO A C 6
ATOM 7386 O O . PRO A 1 11 ? 5.528 14.397 -6.185 1.00 0.00 297 PRO A O 6
ATOM 7397 N N . PRO A 1 12 ? 6.630 16.312 -6.628 1.00 0.00 298 PRO A N 6
ATOM 7398 C CA . PRO A 1 12 ? 7.079 16.527 -5.250 1.00 0.00 298 PRO A CA 6
ATOM 7399 C C . PRO A 1 12 ? 5.967 17.064 -4.355 1.00 0.00 298 PRO A C 6
ATOM 7400 O O . PRO A 1 12 ? 5.572 18.223 -4.467 1.00 0.00 298 PRO A O 6
ATOM 7411 N N . GLY A 1 13 ? 5.466 16.212 -3.465 1.00 0.00 299 GLY A N 6
ATOM 7412 C CA . GLY A 1 13 ? 4.405 16.619 -2.564 1.00 0.00 299 GLY A CA 6
ATOM 7413 C C . GLY A 1 13 ? 4.877 16.736 -1.128 1.00 0.00 299 GLY A C 6
ATOM 7414 O O . GLY A 1 13 ? 4.181 16.316 -0.204 1.00 0.00 299 GLY A O 6
ATOM 7418 N N . GLU A 1 14 ? 6.063 17.305 -0.940 1.00 0.00 300 GLU A N 6
ATOM 7419 C CA . GLU A 1 14 ? 6.627 17.473 0.394 1.00 0.00 300 GLU A CA 6
ATOM 7420 C C . GLU A 1 14 ? 7.857 18.376 0.355 1.00 0.00 300 GLU A C 6
ATOM 7421 O O . GLU A 1 14 ? 8.341 18.737 -0.716 1.00 0.00 300 GLU A O 6
ATOM 7433 N N . GLY A 1 15 ? 8.355 18.737 1.534 1.00 0.00 301 GLY A N 6
ATOM 7434 C CA . GLY A 1 15 ? 9.523 19.596 1.613 1.00 0.00 301 GLY A CA 6
ATOM 7435 C C . GLY A 1 15 ? 10.710 18.902 2.251 1.00 0.00 301 GLY A C 6
ATOM 7436 O O . GLY A 1 15 ? 11.250 19.374 3.251 1.00 0.00 301 GLY A O 6
ATOM 7440 N N . ALA A 1 16 ? 11.117 17.777 1.672 1.00 0.00 302 ALA A N 6
ATOM 7441 C CA . ALA A 1 16 ? 12.248 17.017 2.190 1.00 0.00 302 ALA A CA 6
ATOM 7442 C C . ALA A 1 16 ? 12.992 16.305 1.066 1.00 0.00 302 ALA A C 6
ATOM 7443 O O . ALA A 1 16 ? 12.399 15.846 0.089 1.00 0.00 302 ALA A O 6
ATOM 7450 N N . PRO A 1 17 ? 14.322 16.208 1.204 1.00 0.00 303 PRO A N 6
ATOM 7451 C CA . PRO A 1 17 ? 15.176 15.553 0.209 1.00 0.00 303 PRO A CA 6
ATOM 7452 C C . PRO A 1 17 ? 14.610 14.213 -0.248 1.00 0.00 303 PRO A C 6
ATOM 7453 O O . PRO A 1 17 ? 13.672 13.686 0.352 1.00 0.00 303 PRO A O 6
ATOM 7464 N N . LEU A 1 18 ? 15.186 13.665 -1.312 1.00 0.00 304 LEU A N 6
ATOM 7465 C CA . LEU A 1 18 ? 14.739 12.384 -1.849 1.00 0.00 304 LEU A CA 6
ATOM 7466 C C . LEU A 1 18 ? 15.267 11.227 -1.008 1.00 0.00 304 LEU A C 6
ATOM 7467 O O . LEU A 1 18 ? 16.143 11.410 -0.163 1.00 0.00 304 LEU A O 6
ATOM 7483 N N . ALA A 1 19 ? 14.730 10.035 -1.247 1.00 0.00 305 ALA A N 6
ATOM 7484 C CA . ALA A 1 19 ? 15.150 8.847 -0.514 1.00 0.00 305 ALA A CA 6
ATOM 7485 C C . ALA A 1 19 ? 15.218 7.631 -1.432 1.00 0.00 305 ALA A C 6
ATOM 7486 O O . ALA A 1 19 ? 14.190 7.075 -1.818 1.00 0.00 305 ALA A O 6
ATOM 7493 N N . ALA A 1 20 ? 16.434 7.224 -1.778 1.00 0.00 306 ALA A N 6
ATOM 7494 C CA . ALA A 1 20 ? 16.636 6.073 -2.650 1.00 0.00 306 ALA A CA 6
ATOM 7495 C C . ALA A 1 20 ? 17.499 5.015 -1.972 1.00 0.00 306 ALA A C 6
ATOM 7496 O O . ALA A 1 20 ? 18.663 4.828 -2.328 1.00 0.00 306 ALA A O 6
ATOM 7503 N N . ASP A 1 21 ? 16.923 4.327 -0.993 1.00 0.00 307 ASP A N 6
ATOM 7504 C CA . ASP A 1 21 ? 17.640 3.287 -0.264 1.00 0.00 307 ASP A CA 6
ATOM 7505 C C . ASP A 1 21 ? 16.678 2.220 0.250 1.00 0.00 307 ASP A C 6
ATOM 7506 O O . ASP A 1 21 ? 15.585 2.532 0.722 1.00 0.00 307 ASP A O 6
ATOM 7515 N N . VAL A 1 22 ? 17.091 0.961 0.153 1.00 0.00 308 VAL A N 6
ATOM 7516 C CA . VAL A 1 22 ? 16.266 -0.152 0.608 1.00 0.00 308 VAL A CA 6
ATOM 7517 C C . VAL A 1 22 ? 16.947 -0.914 1.740 1.00 0.00 308 VAL A C 6
ATOM 7518 O O . VAL A 1 22 ? 18.057 -1.421 1.581 1.00 0.00 308 VAL A O 6
ATOM 7531 N N . TYR A 1 23 ? 16.273 -0.991 2.882 1.00 0.00 309 TYR A N 6
ATOM 7532 C CA . TYR A 1 23 ? 16.813 -1.690 4.042 1.00 0.00 309 TYR A CA 6
ATOM 7533 C C . TYR A 1 23 ? 16.518 -3.185 3.963 1.00 0.00 309 TYR A C 6
ATOM 7534 O O . TYR A 1 23 ? 15.428 -3.594 3.564 1.00 0.00 309 TYR A O 6
ATOM 7552 N N . VAL A 1 24 ? 17.499 -3.996 4.348 1.00 0.00 310 VAL A N 6
ATOM 7553 C CA . VAL A 1 24 ? 17.345 -5.446 4.324 1.00 0.00 310 VAL A CA 6
ATOM 7554 C C . VAL A 1 24 ? 17.895 -6.078 5.598 1.00 0.00 310 VAL A C 6
ATOM 7555 O O . VAL A 1 24 ? 19.100 -6.059 5.843 1.00 0.00 310 VAL A O 6
ATOM 7568 N N . GLY A 1 25 ? 17.001 -6.638 6.407 1.00 0.00 311 GLY A N 6
ATOM 7569 C CA . GLY A 1 25 ? 17.415 -7.269 7.647 1.00 0.00 311 GLY A CA 6
ATOM 7570 C C . GLY A 1 25 ? 16.866 -8.674 7.794 1.00 0.00 311 GLY A C 6
ATOM 7571 O O . GLY A 1 25 ? 16.219 -9.193 6.885 1.00 0.00 311 GLY A O 6
ATOM 7575 N N . ASN A 1 26 ? 17.127 -9.293 8.941 1.00 0.00 312 ASN A N 6
ATOM 7576 C CA . ASN A 1 26 ? 16.656 -10.648 9.203 1.00 0.00 312 ASN A CA 6
ATOM 7577 C C . ASN A 1 26 ? 17.468 -11.668 8.412 1.00 0.00 312 ASN A C 6
ATOM 7578 O O . ASN A 1 26 ? 16.932 -12.667 7.930 1.00 0.00 312 ASN A O 6
ATOM 7589 N N . LEU A 1 27 ? 18.765 -11.411 8.282 1.00 0.00 313 LEU A N 6
ATOM 7590 C CA . LEU A 1 27 ? 19.653 -12.307 7.550 1.00 0.00 313 LEU A CA 6
ATOM 7591 C C . LEU A 1 27 ? 20.094 -13.475 8.427 1.00 0.00 313 LEU A C 6
ATOM 7592 O O . LEU A 1 27 ? 20.258 -13.344 9.640 1.00 0.00 313 LEU A O 6
ATOM 7608 N N . PRO A 1 28 ? 20.292 -14.644 7.801 1.00 0.00 314 PRO A N 6
ATOM 7609 C CA . PRO A 1 28 ? 20.719 -15.857 8.506 1.00 0.00 314 PRO A CA 6
ATOM 7610 C C . PRO A 1 28 ? 21.858 -15.588 9.484 1.00 0.00 314 PRO A C 6
ATOM 7611 O O . PRO A 1 28 ? 22.585 -14.604 9.349 1.00 0.00 314 PRO A O 6
ATOM 7622 N N . ARG A 1 29 ? 22.007 -16.470 10.467 1.00 0.00 315 ARG A N 6
ATOM 7623 C CA . ARG A 1 29 ? 23.058 -16.327 11.468 1.00 0.00 315 ARG A CA 6
ATOM 7624 C C . ARG A 1 29 ? 24.437 -16.495 10.836 1.00 0.00 315 ARG A C 6
ATOM 7625 O O . ARG A 1 29 ? 25.446 -16.080 11.406 1.00 0.00 315 ARG A O 6
ATOM 7646 N N . ASP A 1 30 ? 24.471 -17.106 9.657 1.00 0.00 316 ASP A N 6
ATOM 7647 C CA . ASP A 1 30 ? 25.726 -17.329 8.948 1.00 0.00 316 ASP A CA 6
ATOM 7648 C C . ASP A 1 30 ? 25.591 -16.953 7.475 1.00 0.00 316 ASP A C 6
ATOM 7649 O O . ASP A 1 30 ? 26.207 -17.572 6.608 1.00 0.00 316 ASP A O 6
ATOM 7658 N N . ALA A 1 31 ? 24.781 -15.936 7.201 1.00 0.00 317 ALA A N 6
ATOM 7659 C CA . ALA A 1 31 ? 24.567 -15.477 5.834 1.00 0.00 317 ALA A CA 6
ATOM 7660 C C . ALA A 1 31 ? 25.824 -14.824 5.270 1.00 0.00 317 ALA A C 6
ATOM 7661 O O . ALA A 1 31 ? 26.636 -14.273 6.014 1.00 0.00 317 ALA A O 6
ATOM 7668 N N . ARG A 1 32 ? 25.980 -14.891 3.952 1.00 0.00 318 ARG A N 6
ATOM 7669 C CA . ARG A 1 32 ? 27.141 -14.308 3.289 1.00 0.00 318 ARG A CA 6
ATOM 7670 C C . ARG A 1 32 ? 26.713 -13.254 2.272 1.00 0.00 318 ARG A C 6
ATOM 7671 O O . ARG A 1 32 ? 25.811 -13.483 1.467 1.00 0.00 318 ARG A O 6
ATOM 7692 N N . VAL A 1 33 ? 27.367 -12.098 2.316 1.00 0.00 319 VAL A N 6
ATOM 7693 C CA . VAL A 1 33 ? 27.055 -11.008 1.399 1.00 0.00 319 VAL A CA 6
ATOM 7694 C C . VAL A 1 33 ? 26.985 -11.505 -0.041 1.00 0.00 319 VAL A C 6
ATOM 7695 O O . VAL A 1 33 ? 26.176 -11.026 -0.835 1.00 0.00 319 VAL A O 6
ATOM 7708 N N . SER A 1 34 ? 27.838 -12.469 -0.371 1.00 0.00 320 SER A N 6
ATOM 7709 C CA . SER A 1 34 ? 27.876 -13.030 -1.716 1.00 0.00 320 SER A CA 6
ATOM 7710 C C . SER A 1 34 ? 26.572 -13.754 -2.040 1.00 0.00 320 SER A C 6
ATOM 7711 O O . SER A 1 34 ? 25.873 -13.401 -2.990 1.00 0.00 320 SER A O 6
ATOM 7719 N N . ASP A 1 35 ? 26.253 -14.768 -1.243 1.00 0.00 321 ASP A N 6
ATOM 7720 C CA . ASP A 1 35 ? 25.033 -15.542 -1.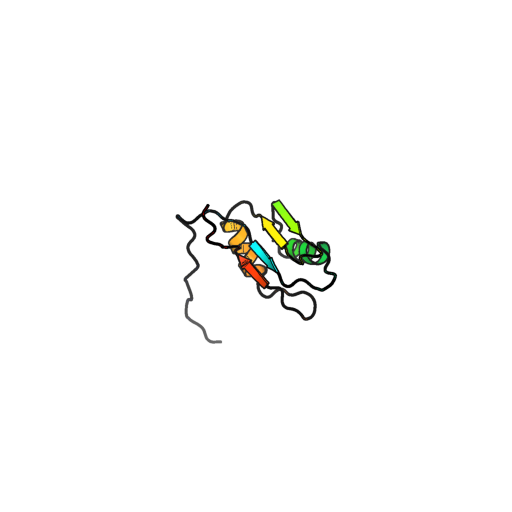443 1.00 0.00 321 ASP A CA 6
ATOM 7721 C C . ASP A 1 35 ? 23.902 -14.653 -1.949 1.00 0.00 321 ASP A C 6
ATOM 7722 O O . ASP A 1 35 ? 23.294 -14.931 -2.984 1.00 0.00 321 ASP A O 6
ATOM 7731 N N . LEU A 1 36 ? 23.623 -13.582 -1.213 1.00 0.00 322 LEU A N 6
ATOM 7732 C CA . LEU A 1 36 ? 22.563 -12.652 -1.587 1.00 0.00 322 LEU A CA 6
ATOM 7733 C C . LEU A 1 36 ? 22.847 -12.021 -2.946 1.00 0.00 322 LEU A C 6
ATOM 7734 O O . LEU A 1 36 ? 22.017 -12.077 -3.854 1.00 0.00 322 LEU A O 6
ATOM 7750 N N . LYS A 1 37 ? 24.026 -11.424 -3.081 1.00 0.00 323 LYS A N 6
ATOM 7751 C CA . LYS A 1 37 ? 24.422 -10.785 -4.331 1.00 0.00 323 LYS A CA 6
ATOM 7752 C C . LYS A 1 37 ? 24.168 -11.709 -5.518 1.00 0.00 323 LYS A C 6
ATOM 7753 O O . LYS A 1 37 ? 23.491 -11.333 -6.475 1.00 0.00 323 LYS A O 6
ATOM 7772 N N . ARG A 1 38 ? 24.714 -12.918 -5.448 1.00 0.00 324 ARG A N 6
ATOM 7773 C CA . ARG A 1 38 ? 24.546 -13.895 -6.518 1.00 0.00 324 ARG A CA 6
ATOM 7774 C C . ARG A 1 38 ? 23.167 -13.767 -7.159 1.00 0.00 324 ARG A C 6
ATOM 7775 O O . ARG A 1 38 ? 23.045 -13.699 -8.382 1.00 0.00 324 ARG A O 6
ATOM 7796 N N . ALA A 1 39 ? 22.133 -13.735 -6.326 1.00 0.00 325 ALA A N 6
ATOM 7797 C CA . ALA A 1 39 ? 20.764 -13.614 -6.811 1.00 0.00 325 ALA A CA 6
ATOM 7798 C C . ALA A 1 39 ? 20.527 -12.250 -7.452 1.00 0.00 325 ALA A C 6
ATOM 7799 O O . ALA A 1 39 ? 20.251 -12.154 -8.648 1.00 0.00 325 ALA A O 6
ATOM 7806 N N . LEU A 1 40 ? 20.637 -11.198 -6.649 1.00 0.00 326 LEU A N 6
ATOM 7807 C CA . LEU A 1 40 ? 20.434 -9.838 -7.137 1.00 0.00 326 LEU A CA 6
ATOM 7808 C C . LEU A 1 40 ? 20.943 -9.692 -8.568 1.00 0.00 326 LEU A C 6
ATOM 7809 O O . LEU A 1 40 ? 20.282 -9.089 -9.413 1.00 0.00 326 L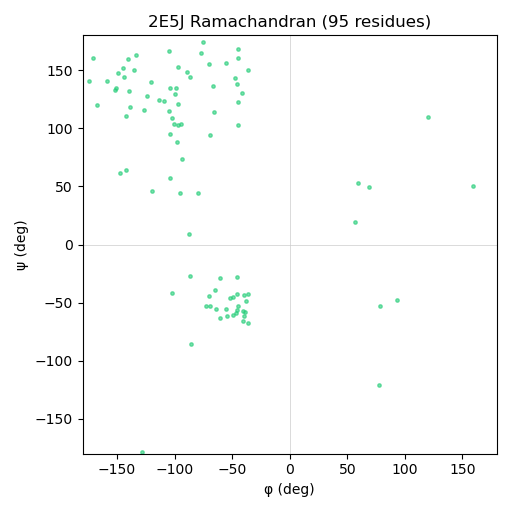EU A O 6
ATOM 7825 N N . ARG A 1 41 ? 22.120 -10.250 -8.832 1.00 0.00 327 ARG A N 6
ATOM 7826 C CA . ARG A 1 41 ? 22.717 -10.183 -10.160 1.00 0.00 327 ARG A CA 6
ATOM 7827 C C . ARG A 1 41 ? 21.753 -10.716 -11.216 1.00 0.00 327 ARG A C 6
ATOM 7828 O O . ARG A 1 41 ? 21.478 -10.048 -12.212 1.00 0.00 327 ARG A O 6
ATOM 7849 N N . GLU A 1 42 ? 21.246 -11.924 -10.991 1.00 0.00 328 GLU A N 6
ATOM 7850 C CA . GLU A 1 42 ? 20.314 -12.547 -11.924 1.00 0.00 328 GLU A CA 6
ATOM 7851 C C . GLU A 1 42 ? 18.956 -11.853 -11.882 1.00 0.00 328 GLU A C 6
ATOM 7852 O O . GLU A 1 42 ? 18.264 -11.755 -12.897 1.00 0.00 328 GLU A O 6
ATOM 7864 N N . LEU A 1 43 ? 18.580 -11.373 -10.702 1.00 0.00 329 LEU A N 6
ATOM 7865 C CA . LEU A 1 43 ? 17.304 -10.688 -10.526 1.00 0.00 329 LEU A CA 6
ATOM 7866 C C . LEU A 1 43 ? 17.271 -9.386 -11.320 1.00 0.00 329 LEU A C 6
ATOM 7867 O O . LEU A 1 43 ? 16.206 -8.919 -11.722 1.00 0.00 329 LEU A O 6
ATOM 7883 N N . GLY A 1 44 ? 18.446 -8.805 -11.545 1.00 0.00 330 GLY A N 6
ATOM 7884 C CA . GLY A 1 44 ? 18.530 -7.564 -12.291 1.00 0.00 330 GLY A CA 6
ATOM 7885 C C . GLY A 1 44 ? 18.314 -6.345 -11.416 1.00 0.00 330 GLY A C 6
ATOM 7886 O O . GLY A 1 44 ? 18.030 -5.256 -11.916 1.00 0.00 330 GLY A O 6
ATOM 7890 N N . SER A 1 45 ? 18.446 -6.528 -10.107 1.00 0.00 331 SER A N 6
ATOM 7891 C CA . SER A 1 45 ? 18.258 -5.436 -9.159 1.00 0.00 331 SER A CA 6
ATOM 7892 C C . SER A 1 45 ? 19.574 -5.075 -8.478 1.00 0.00 331 SER A C 6
ATOM 7893 O O . SER A 1 45 ? 19.654 -5.010 -7.251 1.00 0.00 331 SER A O 6
ATOM 7901 N N . VAL A 1 46 ? 20.606 -4.840 -9.283 1.00 0.00 332 VAL A N 6
ATOM 7902 C CA . VAL A 1 46 ? 21.919 -4.485 -8.759 1.00 0.00 332 VAL A CA 6
ATOM 7903 C C . VAL A 1 46 ? 22.108 -2.972 -8.731 1.00 0.00 332 VAL A C 6
ATOM 7904 O O . VAL A 1 46 ? 22.277 -2.323 -9.764 1.00 0.00 332 VAL A O 6
ATOM 7917 N N . PRO A 1 47 ? 22.081 -2.395 -7.521 1.00 0.00 333 PRO A N 6
ATOM 7918 C CA . PRO A 1 47 ? 22.249 -0.952 -7.328 1.00 0.00 333 PRO A CA 6
ATOM 7919 C C . PRO A 1 47 ? 23.701 -0.512 -7.481 1.00 0.00 333 PRO A C 6
ATOM 7920 O O . PRO A 1 47 ? 24.602 -1.342 -7.611 1.00 0.00 333 PRO A O 6
ATOM 7931 N N . LEU A 1 48 ? 23.922 0.798 -7.464 1.00 0.00 334 LEU A N 6
ATOM 7932 C CA . LEU A 1 48 ? 25.266 1.349 -7.600 1.00 0.00 334 LEU A CA 6
ATOM 7933 C C . LEU A 1 48 ? 26.151 0.921 -6.433 1.00 0.00 334 LEU A C 6
ATOM 7934 O O . LEU A 1 48 ? 27.306 0.541 -6.624 1.00 0.00 334 LEU A O 6
ATOM 7950 N N . ARG A 1 49 ? 25.599 0.984 -5.225 1.00 0.00 335 ARG A N 6
ATOM 7951 C CA . ARG A 1 49 ? 26.338 0.603 -4.027 1.00 0.00 335 ARG A CA 6
ATOM 7952 C C . ARG A 1 49 ? 25.524 -0.364 -3.172 1.00 0.00 335 ARG A C 6
ATOM 7953 O O . ARG A 1 49 ? 24.293 -0.377 -3.231 1.00 0.00 335 ARG A O 6
ATOM 7974 N N . LEU A 1 50 ? 26.218 -1.171 -2.378 1.00 0.00 336 LEU A N 6
ATOM 7975 C CA . LEU A 1 50 ? 25.560 -2.142 -1.510 1.00 0.00 336 LEU A CA 6
ATOM 7976 C C . LEU A 1 50 ? 26.351 -2.344 -0.221 1.00 0.00 336 LEU A C 6
ATOM 7977 O O . LEU A 1 50 ? 27.535 -2.680 -0.252 1.00 0.00 336 LEU A O 6
ATOM 7993 N N . THR A 1 51 ? 25.688 -2.138 0.913 1.00 0.00 337 THR A N 6
ATOM 7994 C CA . THR A 1 51 ? 26.328 -2.299 2.212 1.00 0.00 337 THR A CA 6
ATOM 7995 C C . THR A 1 51 ? 25.853 -3.570 2.906 1.00 0.00 337 THR A C 6
ATOM 7996 O O . THR A 1 51 ? 24.670 -3.909 2.858 1.00 0.00 337 THR A O 6
ATOM 8007 N N . TRP A 1 52 ? 26.780 -4.268 3.551 1.00 0.00 338 TRP A N 6
ATOM 8008 C CA . TRP A 1 52 ? 26.454 -5.503 4.256 1.00 0.00 338 TRP A CA 6
ATOM 8009 C C . TRP A 1 52 ? 27.183 -5.574 5.594 1.00 0.00 338 TRP A C 6
ATOM 8010 O O . TRP A 1 52 ? 28.285 -5.047 5.738 1.00 0.00 338 TRP A O 6
ATOM 8031 N N . GLN A 1 53 ? 26.559 -6.230 6.568 1.00 0.00 339 GLN A N 6
ATOM 8032 C CA . GLN A 1 53 ? 27.150 -6.369 7.894 1.00 0.00 339 GLN A CA 6
ATOM 8033 C C . GLN A 1 53 ? 26.999 -7.796 8.410 1.00 0.00 339 GLN A C 6
ATOM 8034 O O . GLN A 1 53 ? 25.944 -8.412 8.262 1.00 0.00 339 GLN A O 6
ATOM 8048 N N . GLY A 1 54 ? 28.061 -8.316 9.016 1.00 0.00 340 GLY A N 6
ATOM 8049 C CA . GLY A 1 54 ? 28.026 -9.668 9.545 1.00 0.00 340 GLY A CA 6
ATOM 8050 C C . GLY A 1 54 ? 27.380 -9.738 10.914 1.00 0.00 340 GLY A C 6
ATOM 8051 O O . GLY A 1 54 ? 26.169 -9.917 11.044 1.00 0.00 340 GLY A O 6
ATOM 8055 N N . PRO A 1 55 ? 28.199 -9.597 11.967 1.00 0.00 341 PRO A N 6
ATOM 8056 C CA . PRO A 1 55 ? 27.722 -9.643 13.352 1.00 0.00 341 PRO A CA 6
ATOM 8057 C C . PRO A 1 55 ? 26.464 -8.807 13.561 1.00 0.00 341 PRO A C 6
ATOM 8058 O O . PRO A 1 55 ? 25.732 -9.001 14.531 1.00 0.00 341 PRO A O 6
ATOM 8069 N N . ARG A 1 56 ? 26.218 -7.877 12.643 1.00 0.00 342 ARG A N 6
ATOM 8070 C CA . ARG A 1 56 ? 25.048 -7.012 12.727 1.00 0.00 342 ARG A CA 6
ATOM 8071 C C . ARG A 1 56 ? 23.867 -7.620 11.978 1.00 0.00 342 ARG A C 6
ATOM 8072 O O . ARG A 1 56 ? 22.712 -7.436 12.365 1.00 0.00 342 ARG A O 6
ATOM 8093 N N . ARG A 1 57 ? 24.163 -8.345 10.904 1.00 0.00 343 ARG A N 6
ATOM 8094 C CA . ARG A 1 57 ? 23.126 -8.979 10.100 1.00 0.00 343 ARG A CA 6
ATOM 8095 C C . ARG A 1 57 ? 22.221 -7.932 9.457 1.00 0.00 343 ARG A C 6
ATOM 8096 O O . ARG A 1 57 ? 20.995 -8.039 9.510 1.00 0.00 343 ARG A O 6
ATOM 8117 N N . ARG A 1 58 ? 22.833 -6.920 8.851 1.00 0.00 344 ARG A N 6
ATOM 8118 C CA . ARG A 1 58 ? 22.082 -5.853 8.200 1.00 0.00 344 ARG A CA 6
ATOM 8119 C C . ARG A 1 58 ? 22.679 -5.524 6.834 1.00 0.00 344 ARG A C 6
ATOM 8120 O O . ARG A 1 58 ? 23.867 -5.741 6.596 1.00 0.00 344 ARG A O 6
ATOM 8141 N N . ALA A 1 59 ? 21.845 -5.002 5.940 1.00 0.00 345 ALA A N 6
ATOM 8142 C CA . ALA A 1 59 ? 22.290 -4.642 4.600 1.00 0.00 345 ALA A CA 6
ATOM 8143 C C . ALA A 1 59 ? 21.520 -3.437 4.071 1.00 0.00 345 ALA A C 6
ATOM 8144 O O . ALA A 1 59 ? 20.440 -3.112 4.564 1.00 0.00 345 ALA A O 6
ATOM 8151 N N . PHE A 1 60 ? 22.083 -2.776 3.064 1.00 0.00 346 PHE A N 6
ATOM 8152 C CA . PHE A 1 60 ? 21.450 -1.605 2.469 1.00 0.00 346 PHE A CA 6
ATOM 8153 C C . PHE A 1 60 ? 21.693 -1.562 0.964 1.00 0.00 346 PHE A C 6
ATOM 8154 O O . PHE A 1 60 ? 22.736 -2.001 0.478 1.00 0.00 346 PHE A O 6
ATOM 8171 N N . LEU A 1 61 ? 20.722 -1.030 0.229 1.00 0.00 347 LEU A N 6
ATOM 8172 C CA . LEU A 1 61 ? 20.828 -0.929 -1.222 1.00 0.00 347 LEU A CA 6
ATOM 8173 C C . LEU A 1 61 ? 20.666 0.517 -1.681 1.00 0.00 347 LEU A C 6
ATOM 8174 O O . LEU A 1 61 ? 19.583 1.093 -1.581 1.00 0.00 347 LEU A O 6
ATOM 8190 N N . HIS A 1 62 ? 21.750 1.097 -2.186 1.00 0.00 348 HIS A N 6
ATOM 8191 C CA . HIS A 1 62 ? 21.728 2.475 -2.663 1.00 0.00 348 HIS A CA 6
ATOM 8192 C C . HIS A 1 62 ? 21.442 2.526 -4.161 1.00 0.00 348 HIS A C 6
ATOM 8193 O O . HIS A 1 62 ? 22.312 2.228 -4.980 1.00 0.00 348 HIS A O 6
ATOM 8207 N N . TYR A 1 63 ? 20.219 2.906 -4.512 1.00 0.00 349 TYR A N 6
ATOM 8208 C CA . TYR A 1 63 ? 19.818 2.993 -5.911 1.00 0.00 349 TYR A CA 6
ATOM 8209 C C . TYR A 1 63 ? 19.952 4.422 -6.428 1.00 0.00 349 TYR A C 6
ATOM 8210 O O . TYR A 1 63 ? 19.853 5.394 -5.678 1.00 0.00 349 TYR A O 6
ATOM 8228 N N . PRO A 1 64 ? 20.184 4.555 -7.743 1.00 0.00 350 PRO A N 6
ATOM 8229 C CA . PRO A 1 64 ? 20.336 5.861 -8.391 1.00 0.00 350 PRO A CA 6
ATOM 8230 C C . PRO A 1 64 ? 19.264 6.854 -7.955 1.00 0.00 350 PRO A C 6
ATOM 8231 O O . PRO A 1 64 ? 19.573 7.941 -7.467 1.00 0.00 350 PRO A O 6
ATOM 8242 N N . ASP A 1 65 ? 18.004 6.473 -8.134 1.00 0.00 351 ASP A N 6
ATOM 8243 C CA . ASP A 1 65 ? 16.886 7.330 -7.757 1.00 0.00 351 ASP A CA 6
ATOM 8244 C C . ASP A 1 65 ? 15.738 6.504 -7.184 1.00 0.00 351 ASP A C 6
ATOM 8245 O O . ASP A 1 65 ? 15.782 5.274 -7.189 1.00 0.00 351 ASP A O 6
ATOM 8254 N N . SER A 1 66 ? 14.712 7.190 -6.690 1.00 0.00 352 SER A N 6
ATOM 8255 C CA . SER A 1 66 ? 13.555 6.520 -6.108 1.00 0.00 352 SER A CA 6
ATOM 8256 C C . SER A 1 66 ? 13.067 5.394 -7.014 1.00 0.00 352 SER A C 6
ATOM 8257 O O . SER A 1 66 ? 13.070 4.226 -6.628 1.00 0.00 352 SER A O 6
ATOM 8265 N N . ALA A 1 67 ? 12.647 5.755 -8.223 1.00 0.00 353 ALA A N 6
ATOM 8266 C CA . ALA A 1 67 ? 12.157 4.777 -9.186 1.00 0.00 353 ALA A CA 6
ATOM 8267 C C . ALA A 1 67 ? 12.958 3.481 -9.107 1.00 0.00 353 ALA A C 6
ATOM 8268 O O . ALA A 1 67 ? 12.414 2.421 -8.800 1.00 0.00 353 ALA A O 6
ATOM 8275 N N . ALA A 1 68 ? 14.254 3.574 -9.387 1.00 0.00 354 ALA A N 6
ATOM 8276 C CA . ALA A 1 68 ? 15.130 2.410 -9.347 1.00 0.00 354 ALA A CA 6
ATOM 8277 C C . ALA A 1 68 ? 14.894 1.589 -8.083 1.00 0.00 354 ALA A C 6
ATOM 8278 O O . ALA A 1 68 ? 14.721 0.373 -8.145 1.00 0.00 354 ALA A O 6
ATOM 8285 N N . ALA A 1 69 ? 14.890 2.263 -6.938 1.00 0.00 355 ALA A N 6
ATOM 8286 C CA . ALA A 1 69 ? 14.675 1.596 -5.660 1.00 0.00 355 ALA A CA 6
ATOM 8287 C C . ALA A 1 69 ? 13.295 0.951 -5.603 1.00 0.00 355 ALA A C 6
ATOM 8288 O O . ALA A 1 69 ? 13.175 -0.270 -5.499 1.00 0.00 355 ALA A O 6
ATOM 8295 N N . GLN A 1 70 ? 12.256 1.777 -5.673 1.00 0.00 356 GLN A N 6
ATOM 8296 C CA . GLN A 1 70 ? 10.884 1.285 -5.628 1.00 0.00 356 GLN A CA 6
ATOM 8297 C C . GLN A 1 70 ? 10.715 0.062 -6.523 1.00 0.00 356 GLN A C 6
ATOM 8298 O O . GLN A 1 70 ? 10.262 -0.990 -6.072 1.00 0.00 356 GLN A O 6
ATOM 8312 N N . GLN A 1 71 ? 11.083 0.208 -7.792 1.00 0.00 357 GLN A N 6
ATOM 8313 C CA . GLN A 1 71 ? 10.970 -0.886 -8.749 1.00 0.00 357 GLN A CA 6
ATOM 8314 C C . GLN A 1 71 ? 11.646 -2.146 -8.218 1.00 0.00 357 GLN A C 6
ATOM 8315 O O . GLN A 1 71 ? 11.023 -3.203 -8.122 1.00 0.00 357 GLN A O 6
ATOM 8329 N N . ALA A 1 72 ? 12.925 -2.026 -7.877 1.00 0.00 358 ALA A N 6
ATOM 8330 C CA . ALA A 1 72 ? 13.685 -3.155 -7.354 1.00 0.00 358 ALA A CA 6
ATOM 8331 C C . ALA A 1 72 ? 12.939 -3.838 -6.213 1.00 0.00 358 ALA A C 6
ATOM 8332 O O . ALA A 1 72 ? 12.678 -5.040 -6.260 1.00 0.00 358 ALA A O 6
ATOM 8339 N N . VAL A 1 73 ? 12.598 -3.064 -5.187 1.00 0.00 359 VAL A N 6
ATOM 8340 C CA . VAL A 1 73 ? 11.882 -3.594 -4.034 1.00 0.00 359 VAL A CA 6
ATOM 8341 C C . VAL A 1 73 ? 10.894 -4.678 -4.451 1.00 0.00 359 VAL A C 6
ATOM 8342 O O . VAL A 1 73 ? 11.024 -5.836 -4.055 1.00 0.00 359 VAL A O 6
ATOM 8355 N N . SER A 1 74 ? 9.906 -4.293 -5.252 1.00 0.00 360 SER A N 6
ATOM 8356 C CA . SER A 1 74 ? 8.893 -5.232 -5.721 1.00 0.00 360 SER A CA 6
ATOM 8357 C C . SER A 1 74 ? 9.519 -6.580 -6.065 1.00 0.00 360 SER A C 6
ATOM 8358 O O . SER A 1 74 ? 8.979 -7.632 -5.721 1.00 0.00 360 SER A O 6
ATOM 8366 N N . CYS A 1 75 ? 10.660 -6.539 -6.744 1.00 0.00 361 CYS A N 6
ATOM 8367 C CA . CYS A 1 75 ? 11.360 -7.758 -7.135 1.00 0.00 361 CYS A CA 6
ATOM 8368 C C . CYS A 1 75 ? 12.027 -8.413 -5.930 1.00 0.00 361 CYS A C 6
ATOM 8369 O O . CYS A 1 75 ? 11.710 -9.548 -5.573 1.00 0.00 361 CYS A O 6
ATOM 8377 N N . LEU A 1 76 ? 12.953 -7.691 -5.308 1.00 0.00 362 LEU A N 6
ATOM 8378 C CA . LEU A 1 76 ? 13.666 -8.202 -4.143 1.00 0.00 362 LEU A CA 6
ATOM 8379 C C . LEU A 1 76 ? 12.719 -8.945 -3.207 1.00 0.00 362 LEU A C 6
ATOM 8380 O O . LEU A 1 76 ? 13.021 -10.046 -2.749 1.00 0.00 362 LEU A O 6
ATOM 8396 N N . GLN A 1 77 ? 11.571 -8.335 -2.929 1.00 0.00 363 GLN A N 6
ATOM 8397 C CA . GLN A 1 77 ? 10.579 -8.940 -2.048 1.00 0.00 363 GLN A CA 6
ATOM 8398 C C . GLN A 1 77 ? 10.507 -10.448 -2.264 1.00 0.00 363 GLN A C 6
ATOM 8399 O O . GLN A 1 77 ? 10.850 -10.949 -3.334 1.00 0.00 363 GLN A O 6
ATOM 8413 N N . GLY A 1 78 ? 10.058 -11.167 -1.240 1.00 0.00 364 GLY A N 6
ATOM 8414 C CA . GLY A 1 78 ? 9.949 -12.611 -1.338 1.00 0.00 364 GLY A CA 6
ATOM 8415 C C . GLY A 1 78 ? 11.279 -13.307 -1.130 1.00 0.00 364 GLY A C 6
ATOM 8416 O O . GLY A 1 78 ? 11.373 -14.267 -0.364 1.00 0.00 364 GLY A O 6
ATOM 8420 N N . LEU A 1 79 ? 12.311 -12.825 -1.815 1.00 0.00 365 LEU A N 6
ATOM 8421 C CA . LEU A 1 79 ? 13.643 -13.409 -1.703 1.00 0.00 365 LEU A CA 6
ATOM 8422 C C . LEU A 1 79 ? 13.899 -13.916 -0.287 1.00 0.00 365 LEU A C 6
ATOM 8423 O O . LEU A 1 79 ? 13.667 -13.203 0.689 1.00 0.00 365 LEU A O 6
ATOM 8439 N N . ARG A 1 80 ? 14.380 -15.150 -0.184 1.00 0.00 366 ARG A N 6
ATOM 8440 C CA . ARG A 1 80 ? 14.669 -15.752 1.113 1.00 0.00 366 ARG A CA 6
ATOM 8441 C C . ARG A 1 80 ? 15.677 -16.888 0.972 1.00 0.00 366 ARG A C 6
ATOM 8442 O O . ARG A 1 80 ? 15.678 -17.613 -0.024 1.00 0.00 366 ARG A O 6
ATOM 8463 N N . LEU A 1 81 ? 16.535 -17.038 1.975 1.00 0.00 367 LEU A N 6
ATOM 8464 C CA . LEU A 1 81 ? 17.550 -18.086 1.964 1.00 0.00 367 LEU A CA 6
ATOM 8465 C C . LEU A 1 81 ? 17.110 -19.279 2.806 1.00 0.00 367 LEU A C 6
ATOM 8466 O O . LEU A 1 81 ? 16.707 -19.124 3.958 1.00 0.00 367 LEU A O 6
ATOM 8482 N N . GLY A 1 82 ? 17.192 -20.471 2.223 1.00 0.00 368 GLY A N 6
ATOM 8483 C CA . GLY A 1 82 ? 16.800 -21.674 2.935 1.00 0.00 368 GLY A CA 6
ATOM 8484 C C . GLY A 1 82 ? 15.368 -21.616 3.427 1.00 0.00 368 GLY A C 6
ATOM 8485 O O . GLY A 1 82 ? 14.431 -21.867 2.668 1.00 0.00 368 GLY A O 6
ATOM 8489 N N . THR A 1 83 ? 15.195 -21.285 4.703 1.00 0.00 369 THR A N 6
ATOM 8490 C CA . THR A 1 83 ? 13.867 -21.198 5.297 1.00 0.00 369 THR A CA 6
ATOM 8491 C C . THR A 1 83 ? 13.618 -19.813 5.885 1.00 0.00 369 THR A C 6
ATOM 8492 O O . THR A 1 83 ? 12.548 -19.233 5.699 1.00 0.00 369 THR A O 6
ATOM 8503 N N . ASP A 1 84 ? 14.611 -19.290 6.595 1.00 0.00 370 ASP A N 6
ATOM 8504 C CA . ASP A 1 84 ? 14.500 -17.972 7.209 1.00 0.00 370 ASP A CA 6
ATOM 8505 C C . ASP A 1 84 ? 14.299 -16.893 6.149 1.00 0.00 370 ASP A C 6
ATOM 8506 O O . ASP A 1 84 ? 15.177 -16.649 5.321 1.00 0.00 370 ASP A O 6
ATOM 8515 N N . THR A 1 85 ? 13.136 -16.251 6.179 1.00 0.00 371 THR A N 6
ATOM 8516 C CA . THR A 1 85 ? 12.818 -15.200 5.220 1.00 0.00 371 THR A CA 6
ATOM 8517 C C . THR A 1 85 ? 13.584 -13.920 5.533 1.00 0.00 371 THR A C 6
ATOM 8518 O O . THR A 1 85 ? 13.908 -13.645 6.689 1.00 0.00 371 THR A O 6
ATOM 8529 N N . LEU A 1 86 ? 13.870 -13.140 4.497 1.00 0.00 372 LEU A N 6
ATOM 8530 C CA . LEU A 1 86 ? 14.598 -11.886 4.661 1.00 0.00 372 LEU A CA 6
ATOM 8531 C C . LEU A 1 86 ? 13.648 -10.694 4.614 1.00 0.00 372 LEU A C 6
ATOM 8532 O O . LEU A 1 86 ? 12.765 -10.625 3.758 1.00 0.00 372 LEU A O 6
ATOM 8548 N N . ARG A 1 87 ? 13.836 -9.757 5.538 1.00 0.00 373 ARG A N 6
ATOM 8549 C CA . ARG A 1 87 ? 12.996 -8.567 5.601 1.00 0.00 373 ARG A CA 6
ATOM 8550 C C . ARG A 1 87 ? 13.530 -7.476 4.678 1.00 0.00 373 ARG A C 6
ATOM 8551 O O . ARG A 1 87 ? 14.701 -7.105 4.750 1.00 0.00 373 ARG A O 6
ATOM 8572 N N . VAL A 1 88 ? 12.662 -6.964 3.811 1.00 0.00 374 VAL A N 6
ATOM 8573 C CA . VAL A 1 88 ? 13.045 -5.915 2.875 1.00 0.00 374 VAL A CA 6
ATOM 8574 C C . VAL A 1 88 ? 11.993 -4.812 2.824 1.00 0.00 374 VAL A C 6
ATOM 8575 O O . VAL A 1 88 ? 10.796 -5.086 2.747 1.00 0.00 374 VAL A O 6
ATOM 8588 N N . ALA A 1 89 ? 12.449 -3.565 2.868 1.00 0.00 375 ALA A N 6
ATOM 8589 C CA . ALA A 1 89 ? 11.548 -2.420 2.825 1.00 0.00 375 ALA A CA 6
ATOM 8590 C C . ALA A 1 89 ? 12.319 -1.121 2.620 1.00 0.00 375 ALA A C 6
ATOM 8591 O O . ALA A 1 89 ? 13.449 -0.977 3.091 1.00 0.00 375 ALA A O 6
ATOM 8598 N N . LEU A 1 90 ? 11.704 -0.178 1.915 1.00 0.00 376 LEU A N 6
ATOM 8599 C CA . LEU A 1 90 ? 12.334 1.111 1.648 1.00 0.00 376 LEU A CA 6
ATOM 8600 C C . LEU A 1 90 ? 12.929 1.701 2.922 1.00 0.00 376 LEU A C 6
ATOM 8601 O O . LEU A 1 90 ? 12.211 1.980 3.882 1.00 0.00 376 LEU A O 6
ATOM 8617 N N . ALA A 1 91 ? 14.244 1.891 2.923 1.00 0.00 377 ALA A N 6
ATOM 8618 C CA . ALA A 1 91 ? 14.934 2.453 4.077 1.00 0.00 377 ALA A CA 6
ATOM 8619 C C . ALA A 1 91 ? 14.552 3.914 4.288 1.00 0.00 377 ALA A C 6
ATOM 8620 O O . ALA A 1 91 ? 15.182 4.817 3.737 1.00 0.00 377 ALA A O 6
ATOM 8627 N N . ARG A 1 92 ? 13.515 4.140 5.089 1.00 0.00 378 ARG A N 6
ATOM 8628 C CA . ARG A 1 92 ? 13.047 5.491 5.371 1.00 0.00 378 ARG A CA 6
ATOM 8629 C C . ARG A 1 92 ? 12.925 5.722 6.874 1.00 0.00 378 ARG A C 6
ATOM 8630 O O . ARG A 1 92 ? 12.638 4.795 7.632 1.00 0.00 378 ARG A O 6
ATOM 8651 N N . GLN A 1 93 ? 13.145 6.963 7.297 1.00 0.00 379 GLN A N 6
ATOM 8652 C CA . GLN A 1 93 ? 13.060 7.314 8.710 1.00 0.00 379 GLN A CA 6
ATOM 8653 C C . GLN A 1 93 ? 11.619 7.610 9.112 1.00 0.00 379 GLN A C 6
ATOM 8654 O O . GLN A 1 93 ? 10.913 8.347 8.424 1.00 0.00 379 GLN A O 6
ATOM 8668 N N . GLN A 1 94 ? 11.191 7.031 10.229 1.00 0.00 380 GLN A N 6
ATOM 8669 C CA . GLN A 1 94 ? 9.833 7.233 10.721 1.00 0.00 380 GLN A CA 6
ATOM 8670 C C . GLN A 1 94 ? 9.846 7.766 12.150 1.00 0.00 380 GLN A C 6
ATOM 8671 O O . GLN A 1 94 ? 9.057 7.334 12.991 1.00 0.00 380 GLN A O 6
ATOM 8685 N N . ARG A 1 95 ? 10.746 8.706 12.418 1.00 0.00 381 ARG A N 6
ATOM 8686 C CA . ARG A 1 95 ? 10.863 9.296 13.746 1.00 0.00 381 ARG A CA 6
ATOM 8687 C C . ARG A 1 95 ? 10.712 10.813 13.682 1.00 0.00 381 ARG A C 6
ATOM 8688 O O . ARG A 1 95 ? 11.389 11.482 12.901 1.00 0.00 381 ARG A O 6
ATOM 8709 N N . ASP A 1 96 ? 9.819 11.349 14.507 1.00 0.00 382 ASP A N 6
ATOM 8710 C CA . ASP A 1 96 ? 9.579 12.787 14.544 1.00 0.00 382 ASP A CA 6
ATOM 8711 C C . ASP A 1 96 ? 10.874 13.547 14.815 1.00 0.00 382 ASP A C 6
ATOM 8712 O O . ASP A 1 96 ? 11.896 12.952 15.158 1.00 0.00 382 ASP A O 6
ATOM 8721 N N . LYS A 1 97 ? 10.824 14.865 14.658 1.00 0.00 383 LYS A N 6
ATOM 8722 C CA . LYS A 1 97 ? 11.992 15.708 14.885 1.00 0.00 383 LYS A CA 6
ATOM 8723 C C . LYS A 1 97 ? 11.772 16.633 16.078 1.00 0.00 383 LYS A C 6
ATOM 8724 O O . LYS A 1 97 ? 12.394 17.690 16.179 1.00 0.00 383 LYS A O 6
ATOM 8743 N N . GLY A 1 1 ? 26.079 -9.370 22.878 1.00 0.00 287 GLY A N 7
ATOM 8744 C CA . GLY A 1 1 ? 25.436 -10.670 22.910 1.00 0.00 287 GLY A CA 7
ATOM 8745 C C . GLY A 1 1 ? 24.237 -10.747 21.985 1.00 0.00 287 GLY A C 7
ATOM 8746 O O . GLY A 1 1 ? 23.979 -9.823 21.214 1.00 0.00 287 GLY A O 7
ATOM 8750 N N . SER A 1 2 ? 23.503 -11.853 22.061 1.00 0.00 288 SER A N 7
ATOM 8751 C CA . SER A 1 2 ? 22.328 -12.050 21.220 1.00 0.00 288 SER A CA 7
ATOM 8752 C C . SER A 1 2 ? 21.216 -11.079 21.605 1.00 0.00 288 SER A C 7
ATOM 8753 O O . SER A 1 2 ? 20.504 -11.291 22.586 1.00 0.00 288 SER A O 7
ATOM 8761 N N . SER A 1 3 ? 21.075 -10.012 20.825 1.00 0.00 289 SER A N 7
ATOM 8762 C CA . SER A 1 3 ? 20.052 -9.005 21.085 1.00 0.00 289 SER A CA 7
ATOM 8763 C C . SER A 1 3 ? 18.671 -9.519 20.693 1.00 0.00 289 SER A C 7
ATOM 8764 O O . SER A 1 3 ? 18.247 -9.382 19.546 1.00 0.00 289 SER A O 7
ATOM 8772 N N . GLY A 1 4 ? 17.972 -10.113 21.655 1.00 0.00 290 GLY A N 7
ATOM 8773 C CA . GLY A 1 4 ? 16.645 -10.640 21.392 1.00 0.00 290 GLY A CA 7
ATOM 8774 C C . GLY A 1 4 ? 15.648 -10.264 22.469 1.00 0.00 290 GLY A C 7
ATOM 8775 O O . GLY A 1 4 ? 15.403 -11.037 23.396 1.00 0.00 290 GLY A O 7
ATOM 8779 N N . SER A 1 5 ? 15.071 -9.072 22.350 1.00 0.00 291 SER A N 7
ATOM 8780 C CA . SER A 1 5 ? 14.098 -8.593 23.325 1.00 0.00 291 SER A CA 7
ATOM 8781 C C . SER A 1 5 ? 12.940 -7.881 22.631 1.00 0.00 291 SER A C 7
ATOM 8782 O O . SER A 1 5 ? 13.033 -7.518 21.459 1.00 0.00 291 SER A O 7
ATOM 8790 N N . SER A 1 6 ? 11.849 -7.686 23.366 1.00 0.00 292 SER A N 7
ATOM 8791 C CA . SER A 1 6 ? 10.671 -7.022 22.822 1.00 0.00 292 SER A CA 7
ATOM 8792 C C . SER A 1 6 ? 10.852 -5.507 22.824 1.00 0.00 292 SER A C 7
ATOM 8793 O O . SER A 1 6 ? 10.637 -4.846 23.839 1.00 0.00 292 SER A O 7
ATOM 8801 N N . GLY A 1 7 ? 11.249 -4.963 21.677 1.00 0.00 293 GLY A N 7
ATOM 8802 C CA . GLY A 1 7 ? 11.452 -3.530 21.567 1.00 0.00 293 GLY A CA 7
ATOM 8803 C C . GLY A 1 7 ? 11.086 -2.996 20.196 1.00 0.00 293 GLY A C 7
ATOM 8804 O O . GLY A 1 7 ? 11.882 -3.035 19.258 1.00 0.00 293 GLY A O 7
ATOM 8808 N N . PRO A 1 8 ? 9.853 -2.484 20.067 1.00 0.00 294 PRO A N 7
ATOM 8809 C CA . PRO A 1 8 ? 9.354 -1.932 18.804 1.00 0.00 294 PRO A CA 7
ATOM 8810 C C . PRO A 1 8 ? 10.380 -1.036 18.118 1.00 0.00 294 PRO A C 7
ATOM 8811 O O . PRO A 1 8 ? 11.212 -0.412 18.775 1.00 0.00 294 PRO A O 7
ATOM 8822 N N . GLY A 1 9 ? 10.314 -0.977 16.791 1.00 0.00 295 GLY A N 7
ATOM 8823 C CA . GLY A 1 9 ? 11.242 -0.154 16.038 1.00 0.00 295 GLY A CA 7
ATOM 8824 C C . GLY A 1 9 ? 11.156 1.311 16.414 1.00 0.00 295 GLY A C 7
ATOM 8825 O O . GLY A 1 9 ? 10.927 1.648 17.576 1.00 0.00 295 GLY A O 7
ATOM 8829 N N . SER A 1 10 ? 11.339 2.185 15.430 1.00 0.00 296 SER A N 7
ATOM 8830 C CA . SER A 1 10 ? 11.286 3.624 15.665 1.00 0.00 296 SER A CA 7
ATOM 8831 C C . SER A 1 10 ? 10.039 4.232 15.030 1.00 0.00 296 SER A C 7
ATOM 8832 O O . SER A 1 10 ? 9.591 3.818 13.960 1.00 0.00 296 SER A O 7
ATOM 8840 N N . PRO A 1 11 ? 9.465 5.240 15.703 1.00 0.00 297 PRO A N 7
ATOM 8841 C CA . PRO A 1 11 ? 8.263 5.928 15.224 1.00 0.00 297 PRO A CA 7
ATOM 8842 C C . PRO A 1 11 ? 8.571 6.929 14.116 1.00 0.00 297 PRO A C 7
ATOM 8843 O O . PRO A 1 11 ? 9.622 7.570 14.099 1.00 0.00 297 PRO A O 7
ATOM 8854 N N . PRO A 1 12 ? 7.633 7.069 13.166 1.00 0.00 298 PRO A N 7
ATOM 8855 C CA . PRO A 1 12 ? 7.782 7.992 12.037 1.00 0.00 298 PRO A CA 7
ATOM 8856 C C . PRO A 1 12 ? 7.505 9.439 12.431 1.00 0.00 298 PRO A C 7
ATOM 8857 O O . PRO A 1 12 ? 6.387 9.786 12.809 1.00 0.00 298 PRO A O 7
ATOM 8868 N N . GLY A 1 13 ? 8.531 10.279 12.338 1.00 0.00 299 GLY A N 7
ATOM 8869 C CA . GLY A 1 13 ? 8.377 11.679 12.688 1.00 0.00 299 GLY A CA 7
ATOM 8870 C C . GLY A 1 13 ? 9.008 12.605 11.667 1.00 0.00 299 GLY A C 7
ATOM 8871 O O . GLY A 1 13 ? 8.668 12.558 10.485 1.00 0.00 299 GLY A O 7
ATOM 8875 N N . GLU A 1 14 ? 9.928 13.449 12.123 1.00 0.00 300 GLU A N 7
ATOM 8876 C CA . GLU A 1 14 ? 10.605 14.391 11.240 1.00 0.00 300 GLU A CA 7
ATOM 8877 C C . GLU A 1 14 ? 11.874 13.775 10.658 1.00 0.00 300 GLU A C 7
ATOM 8878 O O . GLU A 1 14 ? 12.568 13.009 11.326 1.00 0.00 300 GLU A O 7
ATOM 8890 N N . GLY A 1 15 ? 12.171 14.115 9.408 1.00 0.00 301 GLY A N 7
ATOM 8891 C CA . GLY A 1 15 ? 13.355 13.586 8.756 1.00 0.00 301 GLY A CA 7
ATOM 8892 C C . GLY A 1 15 ? 13.581 14.192 7.385 1.00 0.00 301 GLY A C 7
ATOM 8893 O O . GLY A 1 15 ? 13.762 15.402 7.255 1.00 0.00 301 GLY A O 7
ATOM 8897 N N . ALA A 1 16 ? 13.572 13.348 6.358 1.00 0.00 302 ALA A N 7
ATOM 8898 C CA . ALA A 1 16 ? 13.777 13.807 4.990 1.00 0.00 302 ALA A CA 7
ATOM 8899 C C . ALA A 1 16 ? 12.972 12.968 4.003 1.00 0.00 302 ALA A C 7
ATOM 8900 O O . ALA A 1 16 ? 12.700 11.789 4.230 1.00 0.00 302 ALA A O 7
ATOM 8907 N N . PRO A 1 17 ? 12.580 13.589 2.880 1.00 0.00 303 PRO A N 7
ATOM 8908 C CA . PRO A 1 17 ? 11.799 12.918 1.836 1.00 0.00 303 PRO A CA 7
ATOM 8909 C C . PRO A 1 17 ? 12.350 11.537 1.499 1.00 0.00 303 PRO A C 7
ATOM 8910 O O . PRO A 1 17 ? 13.463 11.187 1.894 1.00 0.00 303 PRO A O 7
ATOM 8921 N N . LEU A 1 18 ? 11.565 10.755 0.765 1.00 0.00 304 LEU A N 7
ATOM 8922 C CA . LEU A 1 18 ? 11.974 9.411 0.374 1.00 0.00 304 LEU A CA 7
ATOM 8923 C C . LEU A 1 18 ? 13.382 9.420 -0.212 1.00 0.00 304 LEU A C 7
ATOM 8924 O O . LEU A 1 18 ? 13.884 10.462 -0.634 1.00 0.00 304 LEU A O 7
ATOM 8940 N N . ALA A 1 19 ? 14.015 8.251 -0.236 1.00 0.00 305 ALA A N 7
ATOM 8941 C CA . ALA A 1 19 ? 15.364 8.123 -0.774 1.00 0.00 305 ALA A CA 7
ATOM 8942 C C . ALA A 1 19 ? 15.556 6.775 -1.459 1.00 0.00 305 ALA A C 7
ATOM 8943 O O . ALA A 1 19 ? 14.821 5.824 -1.196 1.00 0.00 305 ALA A O 7
ATOM 8950 N N . ALA A 1 20 ? 16.549 6.700 -2.340 1.00 0.00 306 ALA A N 7
ATOM 8951 C CA . ALA A 1 20 ? 16.838 5.467 -3.061 1.00 0.00 306 ALA A CA 7
ATOM 8952 C C . ALA A 1 20 ? 17.627 4.494 -2.191 1.00 0.00 306 ALA A C 7
ATOM 8953 O O . ALA A 1 20 ? 18.622 3.918 -2.633 1.00 0.00 306 ALA A O 7
ATOM 8960 N N . ASP A 1 21 ? 17.177 4.315 -0.954 1.00 0.00 307 ASP A N 7
ATOM 8961 C CA . ASP A 1 21 ? 17.841 3.411 -0.022 1.00 0.00 307 ASP A CA 7
ATOM 8962 C C . ASP A 1 21 ? 16.892 2.308 0.435 1.00 0.00 307 ASP A C 7
ATOM 8963 O O . ASP A 1 21 ? 15.856 2.579 1.042 1.00 0.00 307 ASP A O 7
ATOM 8972 N N . VAL A 1 22 ? 17.251 1.064 0.137 1.00 0.00 308 VAL A N 7
ATOM 8973 C CA . VAL A 1 22 ? 16.432 -0.081 0.516 1.00 0.00 308 VAL A CA 7
ATOM 8974 C C . VAL A 1 22 ? 17.069 -0.857 1.663 1.00 0.00 308 VAL A C 7
ATOM 8975 O O . VAL A 1 22 ? 18.276 -1.099 1.667 1.00 0.00 308 VAL A O 7
ATOM 8988 N N . TYR A 1 23 ? 16.251 -1.244 2.635 1.00 0.00 309 TYR A N 7
ATOM 8989 C CA . TYR A 1 23 ? 16.735 -1.992 3.789 1.00 0.00 309 TYR A CA 7
ATOM 8990 C C . TYR A 1 23 ? 16.473 -3.485 3.620 1.00 0.00 309 TYR A C 7
ATOM 8991 O O . TYR A 1 23 ? 15.453 -3.890 3.063 1.00 0.00 309 TYR A O 7
ATOM 9009 N N . VAL A 1 24 ? 17.403 -4.301 4.106 1.00 0.00 310 VAL A N 7
ATOM 9010 C CA . VAL A 1 24 ? 17.275 -5.750 4.011 1.00 0.00 310 VAL A CA 7
ATOM 9011 C C . VAL A 1 24 ? 18.008 -6.443 5.154 1.00 0.00 310 VAL A C 7
ATOM 9012 O O . VAL A 1 24 ? 19.237 -6.481 5.184 1.00 0.00 310 VAL A O 7
ATOM 9025 N N . GLY A 1 25 ? 17.244 -6.992 6.093 1.00 0.00 311 GLY A N 7
ATOM 9026 C CA . GLY A 1 25 ? 17.838 -7.677 7.226 1.00 0.00 311 GLY A CA 7
ATOM 9027 C C . GLY A 1 25 ? 17.419 -9.132 7.309 1.00 0.00 311 GLY A C 7
ATOM 9028 O O . GLY A 1 25 ? 16.972 -9.713 6.322 1.00 0.00 311 GLY A O 7
ATOM 9032 N N . ASN A 1 26 ? 17.564 -9.721 8.492 1.00 0.00 312 ASN A N 7
ATOM 9033 C CA . ASN A 1 26 ? 17.198 -11.117 8.700 1.00 0.00 312 ASN A CA 7
ATOM 9034 C C . ASN A 1 26 ? 18.066 -12.039 7.849 1.00 0.00 312 ASN A C 7
ATOM 9035 O O . ASN A 1 26 ? 17.558 -12.909 7.140 1.00 0.00 312 ASN A O 7
ATOM 9046 N N . LEU A 1 27 ? 19.378 -11.844 7.924 1.00 0.00 313 LEU A N 7
ATOM 9047 C CA . LEU A 1 27 ? 20.318 -12.658 7.162 1.00 0.00 313 LEU A CA 7
ATOM 9048 C C . LEU A 1 27 ? 20.817 -13.835 7.993 1.00 0.00 313 LEU A C 7
ATOM 9049 O O . LEU A 1 27 ? 21.007 -13.735 9.205 1.00 0.00 313 LEU A O 7
ATOM 9065 N N . PRO A 1 28 ? 21.039 -14.978 7.327 1.00 0.00 314 PRO A N 7
ATOM 9066 C CA . PRO A 1 28 ? 21.523 -16.196 7.984 1.00 0.00 314 PRO A CA 7
ATOM 9067 C C . PRO A 1 28 ? 22.673 -15.918 8.946 1.00 0.00 314 PRO A C 7
ATOM 9068 O O . PRO A 1 28 ? 23.298 -14.859 8.891 1.00 0.00 314 PRO A O 7
ATOM 9079 N N . ARG A 1 29 ? 22.947 -16.876 9.826 1.00 0.00 315 ARG A N 7
ATOM 9080 C CA . ARG A 1 29 ? 24.022 -16.733 10.800 1.00 0.00 315 ARG A CA 7
ATOM 9081 C C . ARG A 1 29 ? 25.382 -16.709 10.109 1.00 0.00 315 ARG A C 7
ATOM 9082 O O . ARG A 1 29 ? 26.286 -15.982 10.522 1.00 0.00 315 ARG A O 7
ATOM 9103 N N . ASP A 1 30 ? 25.520 -17.508 9.057 1.00 0.00 316 ASP A N 7
ATOM 9104 C CA . ASP A 1 30 ? 26.770 -17.577 8.308 1.00 0.00 316 ASP A CA 7
ATOM 9105 C C . ASP A 1 30 ? 26.553 -17.179 6.852 1.00 0.00 316 ASP A C 7
ATOM 9106 O O . ASP A 1 30 ? 27.176 -17.734 5.947 1.00 0.00 316 ASP A O 7
ATOM 9115 N N . ALA A 1 31 ? 25.666 -16.213 6.633 1.00 0.00 317 ALA A N 7
ATOM 9116 C CA . ALA A 1 31 ? 25.369 -15.740 5.287 1.00 0.00 317 ALA A CA 7
ATOM 9117 C C . ALA A 1 31 ? 26.542 -14.955 4.709 1.00 0.00 317 ALA A C 7
ATOM 9118 O O . ALA A 1 31 ? 27.268 -14.279 5.438 1.00 0.00 317 ALA A O 7
ATOM 9125 N N . ARG A 1 32 ? 26.722 -15.051 3.396 1.00 0.00 318 ARG A N 7
ATOM 9126 C CA . ARG A 1 32 ? 27.809 -14.352 2.721 1.00 0.00 318 ARG A CA 7
ATOM 9127 C C . ARG A 1 32 ? 27.265 -13.268 1.794 1.00 0.00 318 ARG A C 7
ATOM 9128 O O . ARG A 1 32 ? 26.403 -13.530 0.955 1.00 0.00 318 ARG A O 7
ATOM 9149 N N . VAL A 1 33 ? 27.775 -12.051 1.952 1.00 0.00 319 VAL A N 7
ATOM 9150 C CA . VAL A 1 33 ? 27.342 -10.928 1.129 1.00 0.00 319 VAL A CA 7
ATOM 9151 C C . VAL A 1 33 ? 27.209 -11.337 -0.334 1.00 0.00 319 VAL A C 7
ATOM 9152 O O . VAL A 1 33 ? 26.470 -10.717 -1.098 1.00 0.00 319 VAL A O 7
ATOM 9165 N N . SER A 1 34 ? 27.930 -12.386 -0.717 1.00 0.00 320 SER A N 7
ATOM 9166 C CA . SER A 1 34 ? 27.896 -12.877 -2.089 1.00 0.00 320 SER A CA 7
ATOM 9167 C C . SER A 1 34 ? 26.572 -13.575 -2.384 1.00 0.00 320 SER A C 7
ATOM 9168 O O . SER A 1 34 ? 25.862 -13.214 -3.323 1.00 0.00 320 SER A O 7
ATOM 9176 N N . ASP A 1 35 ? 26.246 -14.577 -1.574 1.00 0.00 321 ASP A N 7
ATOM 9177 C CA . ASP A 1 35 ? 25.007 -15.327 -1.746 1.00 0.00 321 ASP A CA 7
ATOM 9178 C C . ASP A 1 35 ? 23.838 -14.388 -2.028 1.00 0.00 321 ASP A C 7
ATOM 9179 O O . ASP A 1 35 ? 22.979 -14.682 -2.860 1.00 0.00 321 ASP A O 7
ATOM 9188 N N . LEU A 1 36 ? 23.812 -13.258 -1.330 1.00 0.00 322 LEU A N 7
ATOM 9189 C CA . LEU A 1 36 ? 22.748 -12.275 -1.505 1.00 0.00 322 LEU A CA 7
ATOM 9190 C C . LEU A 1 36 ? 22.841 -11.609 -2.874 1.00 0.00 322 LEU A C 7
ATOM 9191 O O . LEU A 1 36 ? 21.853 -11.523 -3.603 1.00 0.00 322 LEU A O 7
ATOM 9207 N N . LYS A 1 37 ? 24.036 -11.142 -3.219 1.00 0.00 323 LYS A N 7
ATOM 9208 C CA . LYS A 1 37 ? 24.261 -10.487 -4.502 1.00 0.00 323 LYS A CA 7
ATOM 9209 C C . LYS A 1 37 ? 23.871 -11.404 -5.657 1.00 0.00 323 LYS A C 7
ATOM 9210 O O . LYS A 1 37 ? 23.210 -10.977 -6.604 1.00 0.00 323 LYS A O 7
ATOM 9229 N N . ARG A 1 38 ? 24.281 -12.665 -5.570 1.00 0.00 324 ARG A N 7
ATOM 9230 C CA . ARG A 1 38 ? 23.974 -13.641 -6.608 1.00 0.00 324 ARG A CA 7
ATOM 9231 C C . ARG A 1 38 ? 22.557 -13.444 -7.138 1.00 0.00 324 ARG A C 7
ATOM 9232 O O . ARG A 1 38 ? 22.352 -13.266 -8.338 1.00 0.00 324 ARG A O 7
ATOM 9253 N N . ALA A 1 39 ? 21.583 -13.477 -6.235 1.00 0.00 325 ALA A N 7
ATOM 9254 C CA . ALA A 1 39 ? 20.186 -13.300 -6.611 1.00 0.00 325 ALA A CA 7
ATOM 9255 C C . ALA A 1 39 ? 19.972 -11.964 -7.315 1.00 0.00 325 ALA A C 7
ATOM 9256 O O . ALA A 1 39 ? 19.511 -11.918 -8.456 1.00 0.00 325 ALA A O 7
ATOM 9263 N N . LEU A 1 40 ? 20.308 -10.878 -6.627 1.00 0.00 326 LEU A N 7
ATOM 9264 C CA . LEU A 1 40 ? 20.152 -9.540 -7.186 1.00 0.00 326 LEU A CA 7
ATOM 9265 C C . LEU A 1 40 ? 20.651 -9.489 -8.626 1.00 0.00 326 LEU A C 7
ATOM 9266 O O . LEU A 1 40 ? 19.977 -8.959 -9.509 1.00 0.00 326 LEU A O 7
ATOM 9282 N N . ARG A 1 41 ? 21.836 -10.047 -8.856 1.00 0.00 327 ARG A N 7
ATOM 9283 C CA . ARG A 1 41 ? 22.425 -10.066 -10.190 1.00 0.00 327 ARG A CA 7
ATOM 9284 C C . ARG A 1 41 ? 21.488 -10.740 -11.188 1.00 0.00 327 ARG A C 7
ATOM 9285 O O . ARG A 1 41 ? 21.230 -10.207 -12.267 1.00 0.00 327 ARG A O 7
ATOM 9306 N N . GLU A 1 42 ? 20.983 -11.913 -10.820 1.00 0.00 328 GLU A N 7
ATOM 9307 C CA . GLU A 1 42 ? 20.076 -12.659 -11.684 1.00 0.00 328 GLU A CA 7
ATOM 9308 C C . GLU A 1 42 ? 18.740 -11.934 -11.826 1.00 0.00 328 GLU A C 7
ATOM 9309 O O . GLU A 1 42 ? 18.037 -12.094 -12.824 1.00 0.00 328 GLU A O 7
ATOM 9321 N N . LEU A 1 43 ? 18.397 -11.137 -10.820 1.00 0.00 329 LEU A N 7
ATOM 9322 C CA . LEU A 1 43 ? 17.145 -10.388 -10.831 1.00 0.00 329 LEU A CA 7
ATOM 9323 C C . LEU A 1 43 ? 17.352 -8.991 -11.407 1.00 0.00 329 LEU A C 7
ATOM 9324 O O . LEU A 1 43 ? 16.511 -8.109 -11.241 1.00 0.00 329 LEU A O 7
ATOM 9340 N N . GLY A 1 44 ? 18.478 -8.798 -12.087 1.00 0.00 330 GLY A N 7
ATOM 9341 C CA . GLY A 1 44 ? 18.774 -7.506 -12.680 1.00 0.00 330 GLY A CA 7
ATOM 9342 C C . GLY A 1 44 ? 18.625 -6.367 -11.692 1.00 0.00 330 GLY A C 7
ATOM 9343 O O . GLY A 1 44 ? 18.386 -5.224 -12.083 1.00 0.00 330 GLY A O 7
ATOM 9347 N N . SER A 1 45 ? 18.763 -6.678 -10.407 1.00 0.00 331 SER A N 7
ATOM 9348 C CA . SER A 1 45 ? 18.636 -5.672 -9.359 1.00 0.00 331 SER A CA 7
ATOM 9349 C C . SER A 1 45 ? 19.993 -5.366 -8.732 1.00 0.00 331 SER A C 7
ATOM 9350 O O . SER A 1 45 ? 20.181 -5.518 -7.525 1.00 0.00 331 SER A O 7
ATOM 9358 N N . VAL A 1 46 ? 20.938 -4.935 -9.562 1.00 0.00 332 VAL A N 7
ATOM 9359 C CA . VAL A 1 46 ? 22.278 -4.606 -9.091 1.00 0.00 332 VAL A CA 7
ATOM 9360 C C . VAL A 1 46 ? 22.447 -3.100 -8.922 1.00 0.00 332 VAL A C 7
ATOM 9361 O O . VAL A 1 46 ? 22.616 -2.357 -9.889 1.00 0.00 332 VAL A O 7
ATOM 9374 N N . PRO A 1 47 ? 22.402 -2.637 -7.664 1.00 0.00 333 PRO A N 7
ATOM 9375 C CA . PRO A 1 47 ? 22.550 -1.216 -7.338 1.00 0.00 333 PRO A CA 7
ATOM 9376 C C . PRO A 1 47 ? 23.995 -0.744 -7.445 1.00 0.00 333 PRO A C 7
ATOM 9377 O O . PRO A 1 47 ? 24.874 -1.494 -7.872 1.00 0.00 333 PRO A O 7
ATOM 9388 N N . LEU A 1 48 ? 24.236 0.503 -7.056 1.00 0.00 334 LEU A N 7
ATOM 9389 C CA . LEU A 1 48 ? 25.577 1.076 -7.108 1.00 0.00 334 LEU A CA 7
ATOM 9390 C C . LEU A 1 48 ? 26.338 0.799 -5.816 1.00 0.00 334 LEU A C 7
ATOM 9391 O O . LEU A 1 48 ? 27.516 0.441 -5.842 1.00 0.00 334 LEU A O 7
ATOM 9407 N N . ARG A 1 49 ? 25.657 0.964 -4.686 1.00 0.00 335 ARG A N 7
ATOM 9408 C CA . ARG A 1 49 ? 26.268 0.730 -3.384 1.00 0.00 335 ARG A CA 7
ATOM 9409 C C . ARG A 1 49 ? 25.428 -0.236 -2.554 1.00 0.00 335 ARG A C 7
ATOM 9410 O O . ARG A 1 49 ? 24.198 -0.227 -2.627 1.00 0.00 335 ARG A O 7
ATOM 9431 N N . LEU A 1 50 ? 26.099 -1.069 -1.766 1.00 0.00 336 LEU A N 7
ATOM 9432 C CA . LEU A 1 50 ? 25.414 -2.042 -0.922 1.00 0.00 336 LEU A CA 7
ATOM 9433 C C . LEU A 1 50 ? 26.187 -2.281 0.371 1.00 0.00 336 LEU A C 7
ATOM 9434 O O . LEU A 1 50 ? 27.398 -2.507 0.352 1.00 0.00 336 LEU A O 7
ATOM 9450 N N . THR A 1 51 ? 25.479 -2.232 1.496 1.00 0.00 337 THR A N 7
ATOM 9451 C CA . THR A 1 51 ? 26.098 -2.443 2.798 1.00 0.00 337 THR A CA 7
ATOM 9452 C C . THR A 1 51 ? 25.688 -3.787 3.390 1.00 0.00 337 THR A C 7
ATOM 9453 O O . THR A 1 51 ? 24.617 -4.311 3.081 1.00 0.00 337 THR A O 7
ATOM 9464 N N . TRP A 1 52 ? 26.545 -4.340 4.240 1.00 0.00 338 TRP A N 7
ATOM 9465 C CA . TRP A 1 52 ? 26.270 -5.623 4.876 1.00 0.00 338 TRP A CA 7
ATOM 9466 C C . TRP A 1 52 ? 26.815 -5.654 6.299 1.00 0.00 338 TRP A C 7
ATOM 9467 O O . TRP A 1 52 ? 27.824 -5.016 6.600 1.00 0.00 338 TRP A O 7
ATOM 9488 N N . GLN A 1 53 ? 26.142 -6.398 7.171 1.00 0.00 339 GLN A N 7
ATOM 9489 C CA . GLN A 1 53 ? 26.560 -6.510 8.563 1.00 0.00 339 GLN A CA 7
ATOM 9490 C C . GLN A 1 53 ? 26.351 -7.929 9.082 1.00 0.00 339 GLN A C 7
ATOM 9491 O O . GLN A 1 53 ? 25.301 -8.531 8.866 1.00 0.00 339 GLN A O 7
ATOM 9505 N N . GLY A 1 54 ? 27.361 -8.458 9.767 1.00 0.00 340 GLY A N 7
ATOM 9506 C CA . GLY A 1 54 ? 27.268 -9.802 10.305 1.00 0.00 340 GLY A CA 7
ATOM 9507 C C . GLY A 1 54 ? 26.343 -9.885 11.503 1.00 0.00 340 GLY A C 7
ATOM 9508 O O . GLY A 1 54 ? 25.192 -10.309 11.397 1.00 0.00 340 GLY A O 7
ATOM 9512 N N . PRO A 1 55 ? 26.847 -9.472 12.675 1.00 0.00 341 PRO A N 7
ATOM 9513 C CA . PRO A 1 55 ? 26.075 -9.493 13.921 1.00 0.00 341 PRO A CA 7
ATOM 9514 C C . PRO A 1 55 ? 24.715 -8.820 13.771 1.00 0.00 341 PRO A C 7
ATOM 9515 O O . PRO A 1 55 ? 23.727 -9.257 14.361 1.00 0.00 341 PRO A O 7
ATOM 9526 N N . ARG A 1 56 ? 24.671 -7.754 12.977 1.00 0.00 342 ARG A N 7
ATOM 9527 C CA . ARG A 1 56 ? 23.432 -7.020 12.750 1.00 0.00 342 ARG A CA 7
ATOM 9528 C C . ARG A 1 56 ? 22.648 -7.624 11.589 1.00 0.00 342 ARG A C 7
ATOM 9529 O O . ARG A 1 56 ? 21.513 -7.229 11.322 1.00 0.00 342 ARG A O 7
ATOM 9550 N N . ARG A 1 57 ? 23.261 -8.582 10.902 1.00 0.00 343 ARG A N 7
ATOM 9551 C CA . ARG A 1 57 ? 22.622 -9.238 9.768 1.00 0.00 343 ARG A CA 7
ATOM 9552 C C . ARG A 1 57 ? 21.749 -8.256 8.992 1.00 0.00 343 ARG A C 7
ATOM 9553 O O . ARG A 1 57 ? 20.623 -8.576 8.613 1.00 0.00 343 ARG A O 7
ATOM 9574 N N . ARG A 1 58 ? 22.278 -7.058 8.761 1.00 0.00 344 ARG A N 7
ATOM 9575 C CA . ARG A 1 58 ? 21.547 -6.029 8.032 1.00 0.00 344 ARG A CA 7
ATOM 9576 C C . ARG A 1 58 ? 22.215 -5.732 6.693 1.00 0.00 344 ARG A C 7
ATOM 9577 O O . ARG A 1 58 ? 23.410 -5.969 6.518 1.00 0.00 344 ARG A O 7
ATOM 9598 N N . ALA A 1 59 ? 21.435 -5.213 5.750 1.00 0.00 345 ALA A N 7
ATOM 9599 C CA . ALA A 1 59 ? 21.951 -4.883 4.428 1.00 0.00 345 ALA A CA 7
ATOM 9600 C C . ALA A 1 59 ? 21.205 -3.697 3.827 1.00 0.00 345 ALA A C 7
ATOM 9601 O O . ALA A 1 59 ? 20.057 -3.429 4.182 1.00 0.00 345 ALA A O 7
ATOM 9608 N N . PHE A 1 60 ? 21.863 -2.989 2.916 1.00 0.00 346 PHE A N 7
ATOM 9609 C CA . PHE A 1 60 ? 21.262 -1.830 2.267 1.00 0.00 346 PHE A CA 7
ATOM 9610 C C . PHE A 1 60 ? 21.577 -1.818 0.774 1.00 0.00 346 PHE A C 7
ATOM 9611 O O . PHE A 1 60 ? 22.620 -2.312 0.344 1.00 0.00 346 PHE A O 7
ATOM 9628 N N . LEU A 1 61 ? 20.668 -1.252 -0.012 1.00 0.00 347 LEU A N 7
ATOM 9629 C CA . LEU A 1 61 ? 20.847 -1.175 -1.458 1.00 0.00 347 LEU A CA 7
ATOM 9630 C C . LEU A 1 61 ? 20.569 0.235 -1.967 1.00 0.00 347 LEU A C 7
ATOM 9631 O O . LEU A 1 61 ? 19.415 0.652 -2.074 1.00 0.00 347 LEU A O 7
ATOM 9647 N N . HIS A 1 62 ? 21.634 0.966 -2.282 1.00 0.00 348 HIS A N 7
ATOM 9648 C CA . HIS A 1 62 ? 21.505 2.329 -2.783 1.00 0.00 348 HIS A CA 7
ATOM 9649 C C . HIS A 1 62 ? 21.360 2.338 -4.302 1.00 0.00 348 HIS A C 7
ATOM 9650 O O . HIS A 1 62 ? 22.260 1.909 -5.024 1.00 0.00 348 HIS A O 7
ATOM 9664 N N . TYR A 1 63 ? 20.222 2.829 -4.780 1.00 0.00 349 TYR A N 7
ATOM 9665 C CA . TYR A 1 63 ? 19.958 2.891 -6.212 1.00 0.00 349 TYR A CA 7
ATOM 9666 C C . TYR A 1 63 ? 20.147 4.310 -6.740 1.00 0.00 349 TYR A C 7
ATOM 9667 O O . TYR A 1 63 ? 20.028 5.293 -6.009 1.00 0.00 349 TYR A O 7
ATOM 9685 N N . PRO A 1 64 ? 20.449 4.420 -8.043 1.00 0.00 350 PRO A N 7
ATOM 9686 C CA . PRO A 1 64 ? 20.660 5.713 -8.700 1.00 0.00 350 PRO A CA 7
ATOM 9687 C C . PRO A 1 64 ? 19.577 6.726 -8.347 1.00 0.00 350 PRO A C 7
ATOM 9688 O O . PRO A 1 64 ? 19.871 7.878 -8.027 1.00 0.00 350 PRO A O 7
ATOM 9699 N N . ASP A 1 65 ? 18.323 6.290 -8.406 1.00 0.00 351 ASP A N 7
ATOM 9700 C CA . ASP A 1 65 ? 17.195 7.160 -8.091 1.00 0.00 351 ASP A CA 7
ATOM 9701 C C . ASP A 1 65 ? 16.129 6.403 -7.305 1.00 0.00 351 ASP A C 7
ATOM 9702 O O . ASP A 1 65 ? 16.166 5.176 -7.213 1.00 0.00 351 ASP A O 7
ATOM 9711 N N . SER A 1 66 ? 15.181 7.144 -6.740 1.00 0.00 352 SER A N 7
ATOM 9712 C CA . SER A 1 66 ? 14.107 6.543 -5.958 1.00 0.00 352 SER A CA 7
ATOM 9713 C C . SER A 1 66 ? 13.337 5.519 -6.787 1.00 0.00 352 SER A C 7
ATOM 9714 O O . SER A 1 66 ? 13.071 4.408 -6.330 1.00 0.00 352 SER A O 7
ATOM 9722 N N . ALA A 1 67 ? 12.984 5.903 -8.010 1.00 0.00 353 ALA A N 7
ATOM 9723 C CA . ALA A 1 67 ? 12.247 5.019 -8.905 1.00 0.00 353 ALA A CA 7
ATOM 9724 C C . ALA A 1 67 ? 12.956 3.677 -9.057 1.00 0.00 353 ALA A C 7
ATOM 9725 O O . ALA A 1 67 ? 12.357 2.622 -8.855 1.00 0.00 353 ALA A O 7
ATOM 9732 N N . ALA A 1 68 ? 14.235 3.726 -9.415 1.00 0.00 354 ALA A N 7
ATOM 9733 C CA . ALA A 1 68 ? 15.025 2.514 -9.594 1.00 0.00 354 ALA A CA 7
ATOM 9734 C C . ALA A 1 68 ? 14.880 1.583 -8.394 1.00 0.00 354 ALA A C 7
ATOM 9735 O O . ALA A 1 68 ? 14.603 0.395 -8.550 1.00 0.00 354 ALA A O 7
ATOM 9742 N N . ALA A 1 69 ? 15.070 2.132 -7.199 1.00 0.00 355 ALA A N 7
ATOM 9743 C CA . ALA A 1 69 ? 14.959 1.350 -5.974 1.00 0.00 355 ALA A CA 7
ATOM 9744 C C . ALA A 1 69 ? 13.565 0.749 -5.830 1.00 0.00 355 ALA A C 7
ATOM 9745 O O . ALA A 1 69 ? 13.414 -0.466 -5.707 1.00 0.00 355 ALA A O 7
ATOM 9752 N N . GLN A 1 70 ? 12.551 1.608 -5.846 1.00 0.00 356 GLN A N 7
ATOM 9753 C CA . GLN A 1 70 ? 11.169 1.160 -5.716 1.00 0.00 356 GLN A CA 7
ATOM 9754 C C . GLN A 1 70 ? 10.923 -0.095 -6.548 1.00 0.00 356 GLN A C 7
ATOM 9755 O O . GLN A 1 70 ? 10.611 -1.156 -6.009 1.00 0.00 356 GLN A O 7
ATOM 9769 N N . GLN A 1 71 ? 11.066 0.036 -7.863 1.00 0.00 357 GLN A N 7
ATOM 9770 C CA . GLN A 1 71 ? 10.858 -1.088 -8.769 1.00 0.00 357 GLN A CA 7
ATOM 9771 C C . GLN A 1 71 ? 11.532 -2.348 -8.236 1.00 0.00 357 GLN A C 7
ATOM 9772 O O . GLN A 1 71 ? 10.896 -3.392 -8.096 1.00 0.00 357 GLN A O 7
ATOM 9786 N N . ALA A 1 72 ? 12.824 -2.243 -7.942 1.00 0.00 358 ALA A N 7
ATOM 9787 C CA . ALA A 1 72 ? 13.584 -3.374 -7.424 1.00 0.00 358 ALA A CA 7
ATOM 9788 C C . ALA A 1 72 ? 12.902 -3.979 -6.201 1.00 0.00 358 ALA A C 7
ATOM 9789 O O . ALA A 1 72 ? 12.604 -5.173 -6.171 1.00 0.00 358 ALA A O 7
ATOM 9796 N N . VAL A 1 73 ? 12.659 -3.147 -5.193 1.00 0.00 359 VAL A N 7
ATOM 9797 C CA . VAL A 1 73 ? 12.012 -3.600 -3.967 1.00 0.00 359 VAL A CA 7
ATOM 9798 C C . VAL A 1 73 ? 10.955 -4.658 -4.263 1.00 0.00 359 VAL A C 7
ATOM 9799 O O . VAL A 1 73 ? 11.095 -5.817 -3.871 1.00 0.00 359 VAL A O 7
ATOM 9812 N N . SER A 1 74 ? 9.896 -4.252 -4.956 1.00 0.00 360 SER A N 7
ATOM 9813 C CA . SER A 1 74 ? 8.813 -5.164 -5.302 1.00 0.00 360 SER A CA 7
ATOM 9814 C C . SER A 1 74 ? 9.360 -6.530 -5.706 1.00 0.00 360 SER A C 7
ATOM 9815 O O . SER A 1 74 ? 8.851 -7.567 -5.277 1.00 0.00 360 SER A O 7
ATOM 9823 N N . CYS A 1 75 ? 10.400 -6.523 -6.532 1.00 0.00 361 CYS A N 7
ATOM 9824 C CA . CYS A 1 75 ? 11.018 -7.760 -6.995 1.00 0.00 361 CYS A CA 7
ATOM 9825 C C . CYS A 1 75 ? 11.729 -8.475 -5.851 1.00 0.00 361 CYS A C 7
ATOM 9826 O O . CYS A 1 75 ? 11.613 -9.691 -5.696 1.00 0.00 361 CYS A O 7
ATOM 9834 N N . LEU A 1 76 ? 12.466 -7.711 -5.052 1.00 0.00 362 LEU A N 7
ATOM 9835 C CA . LEU A 1 76 ? 13.199 -8.272 -3.921 1.00 0.00 362 LEU A CA 7
ATOM 9836 C C . LEU A 1 76 ? 12.252 -8.978 -2.955 1.00 0.00 362 LEU A C 7
ATOM 9837 O O . LEU A 1 76 ? 12.515 -10.100 -2.524 1.00 0.00 362 LEU A O 7
ATOM 9853 N N . GLN A 1 77 ? 11.151 -8.313 -2.622 1.00 0.00 363 GLN A N 7
ATOM 9854 C CA . GLN A 1 77 ? 10.165 -8.879 -1.709 1.00 0.00 363 GLN A CA 7
ATOM 9855 C C . GLN A 1 77 ? 10.010 -10.379 -1.935 1.00 0.00 363 GLN A C 7
ATOM 9856 O O . GLN A 1 77 ? 10.209 -10.873 -3.044 1.00 0.00 363 GLN A O 7
ATOM 9870 N N . GLY A 1 78 ? 9.655 -11.099 -0.876 1.00 0.00 364 GLY A N 7
ATOM 9871 C CA . GLY A 1 78 ? 9.480 -12.536 -0.980 1.00 0.00 364 GLY A CA 7
ATOM 9872 C C . GLY A 1 78 ? 10.798 -13.285 -0.937 1.00 0.00 364 GLY A C 7
ATOM 9873 O O . GLY A 1 78 ? 10.974 -14.200 -0.132 1.00 0.00 364 GLY A O 7
ATOM 9877 N N . LEU A 1 79 ? 11.725 -12.897 -1.805 1.00 0.00 365 LEU A N 7
ATOM 9878 C CA . LEU A 1 79 ? 13.034 -13.539 -1.865 1.00 0.00 365 LEU A CA 7
ATOM 9879 C C . LEU A 1 79 ? 13.608 -13.736 -0.465 1.00 0.00 365 LEU A C 7
ATOM 9880 O O . LEU A 1 79 ? 13.809 -12.773 0.275 1.00 0.00 365 LEU A O 7
ATOM 9896 N N . ARG A 1 80 ? 13.871 -14.989 -0.111 1.00 0.00 366 ARG A N 7
ATOM 9897 C CA . ARG A 1 80 ? 14.424 -15.313 1.199 1.00 0.00 366 ARG A CA 7
ATOM 9898 C C . ARG A 1 80 ? 15.612 -16.261 1.070 1.00 0.00 366 ARG A C 7
ATOM 9899 O O . ARG A 1 80 ? 15.876 -16.800 -0.006 1.00 0.00 366 ARG A O 7
ATOM 9920 N N . LEU A 1 81 ? 16.326 -16.460 2.172 1.00 0.00 367 LEU A N 7
ATOM 9921 C CA . LEU A 1 81 ? 17.488 -17.342 2.182 1.00 0.00 367 LEU A CA 7
ATOM 9922 C C . LEU A 1 81 ? 17.328 -18.441 3.228 1.00 0.00 367 LEU A C 7
ATOM 9923 O O . LEU A 1 81 ? 16.770 -18.214 4.301 1.00 0.00 367 LEU A O 7
ATOM 9939 N N . GLY A 1 82 ? 17.823 -19.633 2.908 1.00 0.00 368 GLY A N 7
ATOM 9940 C CA . GLY A 1 82 ? 17.727 -20.748 3.831 1.00 0.00 368 GLY A CA 7
ATOM 9941 C C . GLY A 1 82 ? 16.323 -20.934 4.371 1.00 0.00 368 GLY A C 7
ATOM 9942 O O . GLY A 1 82 ? 15.500 -21.620 3.763 1.00 0.00 368 GLY A O 7
ATOM 9946 N N . THR A 1 83 ? 16.046 -20.323 5.520 1.00 0.00 369 THR A N 7
ATOM 9947 C CA . THR A 1 83 ? 14.733 -20.427 6.144 1.00 0.00 369 THR A CA 7
ATOM 9948 C C . THR A 1 83 ? 14.201 -19.054 6.536 1.00 0.00 369 THR A C 7
ATOM 9949 O O . THR A 1 83 ? 13.067 -18.701 6.212 1.00 0.00 369 THR A O 7
ATOM 9960 N N . ASP A 1 84 ? 15.027 -18.283 7.235 1.00 0.00 370 ASP A N 7
ATOM 9961 C CA . ASP A 1 84 ? 14.640 -16.946 7.671 1.00 0.00 370 ASP A CA 7
ATOM 9962 C C . ASP A 1 84 ? 14.200 -16.093 6.485 1.00 0.00 370 ASP A C 7
ATOM 9963 O O . ASP A 1 84 ? 14.892 -16.021 5.468 1.00 0.00 370 ASP A O 7
ATOM 9972 N N . THR A 1 85 ? 13.045 -15.450 6.620 1.00 0.00 371 THR A N 7
ATOM 9973 C CA . THR A 1 85 ? 12.512 -14.604 5.559 1.00 0.00 371 THR A CA 7
ATOM 9974 C C . THR A 1 85 ? 13.110 -13.203 5.620 1.00 0.00 371 THR A C 7
ATOM 9975 O O . THR A 1 85 ? 12.742 -12.396 6.475 1.00 0.00 371 THR A O 7
ATOM 9986 N N . LEU A 1 86 ? 14.034 -12.920 4.708 1.00 0.00 372 LEU A N 7
ATOM 9987 C CA . LEU A 1 86 ? 14.683 -11.614 4.658 1.00 0.00 372 LEU A CA 7
ATOM 9988 C C . LEU A 1 86 ? 13.664 -10.492 4.825 1.00 0.00 372 LEU A C 7
ATOM 9989 O O . LEU A 1 86 ? 12.584 -10.528 4.235 1.00 0.00 372 LEU A O 7
ATOM 10005 N N . ARG A 1 87 ? 14.015 -9.496 5.632 1.00 0.00 373 ARG A N 7
ATOM 10006 C CA . ARG A 1 87 ? 13.131 -8.363 5.877 1.00 0.00 373 ARG A CA 7
ATOM 10007 C C . ARG A 1 87 ? 13.490 -7.188 4.972 1.00 0.00 373 ARG A C 7
ATOM 10008 O O . ARG A 1 87 ? 14.273 -6.316 5.350 1.00 0.00 373 ARG A O 7
ATOM 10029 N N . VAL A 1 88 ? 12.913 -7.172 3.774 1.00 0.00 374 VAL A N 7
ATOM 10030 C CA . VAL A 1 88 ? 13.172 -6.105 2.815 1.00 0.00 374 VAL A CA 7
ATOM 10031 C C . VAL A 1 88 ? 12.084 -5.037 2.875 1.00 0.00 374 VAL A C 7
ATOM 10032 O O . VAL A 1 88 ? 10.895 -5.350 2.911 1.00 0.00 374 VAL A O 7
ATOM 10045 N N . ALA A 1 89 ? 12.501 -3.776 2.883 1.00 0.00 375 ALA A N 7
ATOM 10046 C CA . ALA A 1 89 ? 11.563 -2.661 2.935 1.00 0.00 375 ALA A CA 7
ATOM 10047 C C . ALA A 1 89 ? 12.287 -1.327 2.797 1.00 0.00 375 ALA A C 7
ATOM 10048 O O . ALA A 1 89 ? 13.358 -1.127 3.372 1.00 0.00 375 ALA A O 7
ATOM 10055 N N . LEU A 1 90 ? 11.698 -0.416 2.030 1.00 0.00 376 LEU A N 7
ATOM 10056 C CA . LEU A 1 90 ? 12.288 0.901 1.816 1.00 0.00 376 LEU A CA 7
ATOM 10057 C C . LEU A 1 90 ? 12.712 1.530 3.139 1.00 0.00 376 LEU A C 7
ATOM 10058 O O . LEU A 1 90 ? 11.875 1.983 3.919 1.00 0.00 376 LEU A O 7
ATOM 10074 N N . ALA A 1 91 ? 14.018 1.556 3.384 1.00 0.00 377 ALA A N 7
ATOM 10075 C CA . ALA A 1 91 ? 14.553 2.134 4.611 1.00 0.00 377 ALA A CA 7
ATOM 10076 C C . ALA A 1 91 ? 13.885 3.468 4.927 1.00 0.00 377 ALA A C 7
ATOM 10077 O O . ALA A 1 91 ? 13.466 3.710 6.059 1.00 0.00 377 ALA A O 7
ATOM 10084 N N . ARG A 1 92 ? 13.791 4.330 3.920 1.00 0.00 378 ARG A N 7
ATOM 10085 C CA . ARG A 1 92 ? 13.175 5.640 4.092 1.00 0.00 378 ARG A CA 7
ATOM 10086 C C . ARG A 1 92 ? 11.752 5.649 3.542 1.00 0.00 378 ARG A C 7
ATOM 10087 O O . ARG A 1 92 ? 11.519 5.281 2.391 1.00 0.00 378 ARG A O 7
ATOM 10108 N N . GLN A 1 93 ? 10.805 6.071 4.374 1.00 0.00 379 GLN A N 7
ATOM 10109 C CA . GLN A 1 93 ? 9.404 6.125 3.971 1.00 0.00 379 GLN A CA 7
ATOM 10110 C C . GLN A 1 93 ? 8.799 7.489 4.289 1.00 0.00 379 GLN A C 7
ATOM 10111 O O . GLN A 1 93 ? 9.314 8.225 5.130 1.00 0.00 379 GLN A O 7
ATOM 10125 N N . GLN A 1 94 ? 7.705 7.818 3.610 1.00 0.00 380 GLN A N 7
ATOM 10126 C CA . GLN A 1 94 ? 7.031 9.094 3.820 1.00 0.00 380 GLN A CA 7
ATOM 10127 C C . GLN A 1 94 ? 6.182 9.059 5.086 1.00 0.00 380 GLN A C 7
ATOM 10128 O O . GLN A 1 94 ? 5.620 8.022 5.440 1.00 0.00 380 GLN A O 7
ATOM 10142 N N . ARG A 1 95 ? 6.094 10.198 5.765 1.00 0.00 381 ARG A N 7
ATOM 10143 C CA . ARG A 1 95 ? 5.314 10.297 6.994 1.00 0.00 381 ARG A CA 7
ATOM 10144 C C . ARG A 1 95 ? 3.841 10.546 6.684 1.00 0.00 381 ARG A C 7
ATOM 10145 O O . ARG A 1 95 ? 2.957 9.993 7.338 1.00 0.00 381 ARG A O 7
ATOM 10166 N N . ASP A 1 96 ? 3.585 11.382 5.684 1.00 0.00 382 ASP A N 7
ATOM 10167 C CA . ASP A 1 96 ? 2.219 11.704 5.287 1.00 0.00 382 ASP A CA 7
ATOM 10168 C C . ASP A 1 96 ? 2.087 11.728 3.767 1.00 0.00 382 ASP A C 7
ATOM 10169 O O . ASP A 1 96 ? 2.984 12.189 3.062 1.00 0.00 382 ASP A O 7
ATOM 10178 N N . LYS A 1 97 ? 0.961 11.227 3.269 1.00 0.00 383 LYS A N 7
ATOM 10179 C CA . LYS A 1 97 ? 0.709 11.191 1.833 1.00 0.00 383 LYS A CA 7
ATOM 10180 C C . LYS A 1 97 ? 0.348 12.577 1.309 1.00 0.00 383 LYS A C 7
ATOM 10181 O O . LYS A 1 97 ? 0.756 12.962 0.213 1.00 0.00 383 LYS A O 7
ATOM 10200 N N . GLY A 1 1 ? -34.089 9.466 18.254 1.00 0.00 287 GLY A N 8
ATOM 10201 C CA . GLY A 1 1 ? -33.436 9.243 16.978 1.00 0.00 287 GLY A CA 8
ATOM 10202 C C . GLY A 1 1 ? -31.952 9.548 17.024 1.00 0.00 287 GLY A C 8
ATOM 10203 O O . GLY A 1 1 ? -31.511 10.401 17.793 1.00 0.00 287 GLY A O 8
ATOM 10207 N N . SER A 1 2 ? -31.180 8.847 16.199 1.00 0.00 288 SER A N 8
ATOM 10208 C CA . SER A 1 2 ? -29.735 9.044 16.153 1.00 0.00 288 SER A CA 8
ATOM 10209 C C . SER A 1 2 ? -29.139 8.397 14.907 1.00 0.00 288 SER A C 8
ATOM 10210 O O . SER A 1 2 ? -29.370 7.219 14.635 1.00 0.00 288 SER A O 8
ATOM 10218 N N . SER A 1 3 ? -28.370 9.176 14.154 1.00 0.00 289 SER A N 8
ATOM 10219 C CA . SER A 1 3 ? -27.742 8.682 12.934 1.00 0.00 289 SER A CA 8
ATOM 10220 C C . SER A 1 3 ? -26.578 9.577 12.521 1.00 0.00 289 SER A C 8
ATOM 10221 O O . SER A 1 3 ? -26.523 10.751 12.885 1.00 0.00 289 SER A O 8
ATOM 10229 N N . GLY A 1 4 ? -25.648 9.012 11.756 1.00 0.00 290 GLY A N 8
ATOM 10230 C CA . GLY A 1 4 ? -24.497 9.772 11.305 1.00 0.00 290 GLY A CA 8
ATOM 10231 C C . GLY A 1 4 ? -23.454 8.901 10.634 1.00 0.00 290 GLY A C 8
ATOM 10232 O O . GLY A 1 4 ? -23.191 7.783 11.076 1.00 0.00 290 GLY A O 8
ATOM 10236 N N . SER A 1 5 ? -22.859 9.414 9.561 1.00 0.00 291 SER A N 8
ATOM 10237 C CA . SER A 1 5 ? -21.842 8.673 8.824 1.00 0.00 291 SER A CA 8
ATOM 10238 C C . SER A 1 5 ? -20.917 9.623 8.070 1.00 0.00 291 SER A C 8
ATOM 10239 O O . SER A 1 5 ? -21.340 10.312 7.141 1.00 0.00 291 SER A O 8
ATOM 10247 N N . SER A 1 6 ? -19.652 9.654 8.477 1.00 0.00 292 SER A N 8
ATOM 10248 C CA . SER A 1 6 ? -18.667 10.522 7.843 1.00 0.00 292 SER A CA 8
ATOM 10249 C C . SER A 1 6 ? -17.418 9.735 7.457 1.00 0.00 292 SER A C 8
ATOM 10250 O O . SER A 1 6 ? -17.130 8.686 8.031 1.00 0.00 292 SER A O 8
ATOM 10258 N N . GLY A 1 7 ? -16.679 10.251 6.480 1.00 0.00 293 GLY A N 8
ATOM 10259 C CA . GLY A 1 7 ? -15.470 9.584 6.033 1.00 0.00 293 GLY A CA 8
ATOM 10260 C C . GLY A 1 7 ? -14.453 10.552 5.459 1.00 0.00 293 GLY A C 8
ATOM 10261 O O . GLY A 1 7 ? -14.483 10.888 4.276 1.00 0.00 293 GLY A O 8
ATOM 10265 N N . PRO A 1 8 ? -13.527 11.016 6.311 1.00 0.00 294 PRO A N 8
ATOM 10266 C CA . PRO A 1 8 ? -12.479 11.958 5.905 1.00 0.00 294 PRO A CA 8
ATOM 10267 C C . PRO A 1 8 ? -11.357 11.277 5.128 1.00 0.00 294 PRO A C 8
ATOM 10268 O O . PRO A 1 8 ? -10.444 10.699 5.716 1.00 0.00 294 PRO A O 8
ATOM 10279 N N . GLY A 1 9 ? -11.432 11.351 3.803 1.00 0.00 295 GLY A N 8
ATOM 10280 C CA . GLY A 1 9 ? -10.415 10.738 2.968 1.00 0.00 295 GLY A CA 8
ATOM 10281 C C . GLY A 1 9 ? -9.144 11.560 2.904 1.00 0.00 295 GLY A C 8
ATOM 10282 O O . GLY A 1 9 ? -9.177 12.743 2.567 1.00 0.00 295 GLY A O 8
ATOM 10286 N N . SER A 1 10 ? -8.018 10.933 3.231 1.00 0.00 296 SER A N 8
ATOM 10287 C CA . SER A 1 10 ? -6.730 11.615 3.216 1.00 0.00 296 SER A CA 8
ATOM 10288 C C . SER A 1 10 ? -5.582 10.612 3.274 1.00 0.00 296 SER A C 8
ATOM 10289 O O . SER A 1 10 ? -5.654 9.587 3.954 1.00 0.00 296 SER A O 8
ATOM 10297 N N . PRO A 1 11 ? -4.497 10.911 2.545 1.00 0.00 297 PRO A N 8
ATOM 10298 C CA . PRO A 1 11 ? -3.313 10.049 2.497 1.00 0.00 297 PRO A CA 8
ATOM 10299 C C . PRO A 1 11 ? -2.428 10.210 3.729 1.00 0.00 297 PRO A C 8
ATOM 10300 O O . PRO A 1 11 ? -2.563 11.161 4.499 1.00 0.00 297 PRO A O 8
ATOM 10311 N N . PRO A 1 12 ? -1.501 9.260 3.921 1.00 0.00 298 PRO A N 8
ATOM 10312 C CA . PRO A 1 12 ? -0.576 9.275 5.058 1.00 0.00 298 PRO A CA 8
ATOM 10313 C C . PRO A 1 12 ? 0.553 10.283 4.872 1.00 0.00 298 PRO A C 8
ATOM 10314 O O . PRO A 1 12 ? 1.134 10.765 5.844 1.00 0.00 298 PRO A O 8
ATOM 10325 N N . GLY A 1 13 ? 0.859 10.598 3.617 1.00 0.00 299 GLY A N 8
ATOM 10326 C CA . GLY A 1 13 ? 1.918 11.548 3.328 1.00 0.00 299 GLY A CA 8
ATOM 10327 C C . GLY A 1 13 ? 1.928 11.980 1.875 1.00 0.00 299 GLY A C 8
ATOM 10328 O O . GLY A 1 13 ? 2.015 11.146 0.974 1.00 0.00 299 GLY A O 8
ATOM 10332 N N . GLU A 1 14 ? 1.838 13.286 1.647 1.00 0.00 300 GLU A N 8
ATOM 10333 C CA . GLU A 1 14 ? 1.835 13.826 0.292 1.00 0.00 300 GLU A CA 8
ATOM 10334 C C . GLU A 1 14 ? 3.255 14.135 -0.174 1.00 0.00 300 GLU A C 8
ATOM 10335 O O . GLU A 1 14 ? 4.013 14.812 0.519 1.00 0.00 300 GLU A O 8
ATOM 10347 N N . GLY A 1 15 ? 3.607 13.633 -1.353 1.00 0.00 301 GLY A N 8
ATOM 10348 C CA . GLY A 1 15 ? 4.934 13.865 -1.892 1.00 0.00 301 GLY A CA 8
ATOM 10349 C C . GLY A 1 15 ? 6.031 13.434 -0.938 1.00 0.00 301 GLY A C 8
ATOM 10350 O O . GLY A 1 15 ? 6.926 14.215 -0.617 1.00 0.00 301 GLY A O 8
ATOM 10354 N N . ALA A 1 16 ? 5.960 12.188 -0.481 1.00 0.00 302 ALA A N 8
ATOM 10355 C CA . ALA A 1 16 ? 6.954 11.655 0.442 1.00 0.00 302 ALA A CA 8
ATOM 10356 C C . ALA A 1 16 ? 8.365 12.043 0.013 1.00 0.00 302 ALA A C 8
ATOM 10357 O O . ALA A 1 16 ? 8.683 12.108 -1.175 1.00 0.00 302 ALA A O 8
ATOM 10364 N N . PRO A 1 17 ? 9.233 12.308 1.001 1.00 0.00 303 PRO A N 8
ATOM 10365 C CA . PRO A 1 17 ? 10.624 12.694 0.750 1.00 0.00 303 PRO A CA 8
ATOM 10366 C C . PRO A 1 17 ? 11.295 11.803 -0.289 1.00 0.00 303 PRO A C 8
ATOM 10367 O O . PRO A 1 17 ? 10.819 10.704 -0.580 1.00 0.00 303 PRO A O 8
ATOM 10378 N N . LEU A 1 18 ? 12.402 12.281 -0.846 1.00 0.00 304 LEU A N 8
ATOM 10379 C CA . LEU A 1 18 ? 13.140 11.527 -1.853 1.00 0.00 304 LEU A CA 8
ATOM 10380 C C . LEU A 1 18 ? 14.218 10.664 -1.206 1.00 0.00 304 LEU A C 8
ATOM 10381 O O . LEU A 1 18 ? 15.147 11.177 -0.583 1.00 0.00 304 LEU A O 8
ATOM 10397 N N . ALA A 1 19 ? 14.089 9.350 -1.361 1.00 0.00 305 ALA A N 8
ATOM 10398 C CA . ALA A 1 19 ? 15.055 8.416 -0.795 1.00 0.00 305 ALA A CA 8
ATOM 10399 C C . ALA A 1 19 ? 15.129 7.136 -1.621 1.00 0.00 305 ALA A C 8
ATOM 10400 O O . ALA A 1 19 ? 14.118 6.470 -1.843 1.00 0.00 305 ALA A O 8
ATOM 10407 N N . ALA A 1 20 ? 16.332 6.798 -2.074 1.00 0.00 306 ALA A N 8
ATOM 10408 C CA . ALA A 1 20 ? 16.538 5.597 -2.874 1.00 0.00 306 ALA A CA 8
ATOM 10409 C C . ALA A 1 20 ? 17.366 4.567 -2.114 1.00 0.00 306 ALA A C 8
ATOM 10410 O O . ALA A 1 20 ? 18.264 3.941 -2.678 1.00 0.00 306 ALA A O 8
ATOM 10417 N N . ASP A 1 21 ? 17.058 4.395 -0.834 1.00 0.00 307 ASP A N 8
ATOM 10418 C CA . ASP A 1 21 ? 17.774 3.440 0.003 1.00 0.00 307 ASP A CA 8
ATOM 10419 C C . ASP A 1 21 ? 16.841 2.335 0.487 1.00 0.00 307 ASP A C 8
ATOM 10420 O O . ASP A 1 21 ? 15.711 2.599 0.901 1.00 0.00 307 ASP A O 8
ATOM 10429 N N . VAL A 1 22 ? 17.319 1.096 0.433 1.00 0.00 308 VAL A N 8
ATOM 10430 C CA . VAL A 1 22 ? 16.528 -0.049 0.865 1.00 0.00 308 VAL A CA 8
ATOM 10431 C C . VAL A 1 22 ? 17.202 -0.777 2.023 1.00 0.00 308 VAL A C 8
ATOM 10432 O O . VAL A 1 22 ? 18.428 -0.882 2.075 1.00 0.00 308 VAL A O 8
ATOM 10445 N N . TYR A 1 23 ? 16.394 -1.280 2.949 1.00 0.00 309 TYR A N 8
ATOM 10446 C CA . TYR A 1 23 ? 16.912 -1.997 4.108 1.00 0.00 309 TYR A CA 8
ATOM 10447 C C . TYR A 1 23 ? 16.694 -3.500 3.961 1.00 0.00 309 TYR A C 8
ATOM 10448 O O . TYR A 1 23 ? 15.587 -3.953 3.668 1.00 0.00 309 TYR A O 8
ATOM 10466 N N . VAL A 1 24 ? 17.758 -4.268 4.168 1.00 0.00 310 VAL A N 8
ATOM 10467 C CA . VAL A 1 24 ? 17.685 -5.721 4.061 1.00 0.00 310 VAL A CA 8
ATOM 10468 C C . VAL A 1 24 ? 18.336 -6.394 5.264 1.00 0.00 310 VAL A C 8
ATOM 10469 O O . VAL A 1 24 ? 19.545 -6.618 5.284 1.00 0.00 310 VAL A O 8
ATOM 10482 N N . GLY A 1 25 ? 17.524 -6.715 6.266 1.00 0.00 311 GLY A N 8
ATOM 10483 C CA . GLY A 1 25 ? 18.038 -7.361 7.460 1.00 0.00 311 GLY A CA 8
ATOM 10484 C C . GLY A 1 25 ? 17.511 -8.772 7.629 1.00 0.00 311 GLY A C 8
ATOM 10485 O O . GLY A 1 25 ? 17.128 -9.419 6.655 1.00 0.00 311 GLY A O 8
ATOM 10489 N N . ASN A 1 26 ? 17.494 -9.251 8.868 1.00 0.00 312 ASN A N 8
ATOM 10490 C CA . ASN A 1 26 ? 17.012 -10.596 9.161 1.00 0.00 312 ASN A CA 8
ATOM 10491 C C . ASN A 1 26 ? 17.789 -11.638 8.363 1.00 0.00 312 ASN A C 8
ATOM 10492 O O . ASN A 1 26 ? 17.201 -12.507 7.717 1.00 0.00 312 ASN A O 8
ATOM 10503 N N . LEU A 1 27 ? 19.113 -11.546 8.412 1.00 0.00 313 LEU A N 8
ATOM 10504 C CA . LEU A 1 27 ? 19.973 -12.481 7.694 1.00 0.00 313 LEU A CA 8
ATOM 10505 C C . LEU A 1 27 ? 20.267 -13.713 8.544 1.00 0.00 313 LEU A C 8
ATOM 10506 O O . LEU A 1 27 ? 20.422 -13.634 9.763 1.00 0.00 313 LEU A O 8
ATOM 10522 N N . PRO A 1 28 ? 20.347 -14.880 7.887 1.00 0.00 314 PRO A N 8
ATOM 10523 C CA . PRO A 1 28 ? 20.626 -16.151 8.562 1.00 0.00 314 PRO A CA 8
ATOM 10524 C C . PRO A 1 28 ? 21.751 -16.029 9.585 1.00 0.00 314 PRO A C 8
ATOM 10525 O O . PRO A 1 28 ? 22.438 -15.010 9.647 1.00 0.00 314 PRO A O 8
ATOM 10536 N N . ARG A 1 29 ? 21.933 -17.076 10.384 1.00 0.00 315 ARG A N 8
ATOM 10537 C CA . ARG A 1 29 ? 22.975 -17.085 11.404 1.00 0.00 315 ARG A CA 8
ATOM 10538 C C . ARG A 1 29 ? 24.361 -17.082 10.765 1.00 0.00 315 ARG A C 8
ATOM 10539 O O . ARG A 1 29 ? 25.279 -16.423 11.254 1.00 0.00 315 ARG A O 8
ATOM 10560 N N . ASP A 1 30 ? 24.505 -17.822 9.672 1.00 0.00 316 ASP A N 8
ATOM 10561 C CA . ASP A 1 30 ? 25.778 -17.904 8.966 1.00 0.00 316 ASP A CA 8
ATOM 10562 C C . ASP A 1 30 ? 25.607 -17.545 7.493 1.00 0.00 316 ASP A C 8
ATOM 10563 O O . ASP A 1 30 ? 26.220 -18.159 6.620 1.00 0.00 316 ASP A O 8
ATOM 10572 N N . ALA A 1 31 ? 24.770 -16.548 7.225 1.00 0.00 317 ALA A N 8
ATOM 10573 C CA . ALA A 1 31 ? 24.520 -16.107 5.859 1.00 0.00 317 ALA A CA 8
ATOM 10574 C C . ALA A 1 31 ? 25.802 -15.612 5.198 1.00 0.00 317 ALA A C 8
ATOM 10575 O O . ALA A 1 31 ? 26.817 -15.411 5.864 1.00 0.00 317 ALA A O 8
ATOM 10582 N N . ARG A 1 32 ? 25.747 -15.417 3.884 1.00 0.00 318 ARG A N 8
ATOM 10583 C CA . ARG A 1 32 ? 26.905 -14.947 3.133 1.00 0.00 318 ARG A CA 8
ATOM 10584 C C . ARG A 1 32 ? 26.547 -13.728 2.288 1.00 0.00 318 ARG A C 8
ATOM 10585 O O . ARG A 1 32 ? 25.458 -13.653 1.718 1.00 0.00 318 ARG A O 8
ATOM 10606 N N . VAL A 1 33 ? 27.470 -12.775 2.213 1.00 0.00 319 VAL A N 8
ATOM 10607 C CA . VAL A 1 33 ? 27.252 -11.559 1.438 1.00 0.00 319 VAL A CA 8
ATOM 10608 C C . VAL A 1 33 ? 27.055 -11.878 -0.040 1.00 0.00 319 VAL A C 8
ATOM 10609 O O . VAL A 1 33 ? 26.513 -11.069 -0.793 1.00 0.00 319 VAL A O 8
ATOM 10622 N N . SER A 1 34 ? 27.498 -13.063 -0.449 1.00 0.00 320 SER A N 8
ATOM 10623 C CA . SER A 1 34 ? 27.373 -13.488 -1.838 1.00 0.00 320 SER A CA 8
ATOM 10624 C C . SER A 1 34 ? 25.966 -14.004 -2.124 1.00 0.00 320 SER A C 8
ATOM 10625 O O . SER A 1 34 ? 25.331 -13.599 -3.098 1.00 0.00 320 SER A O 8
ATOM 10633 N N . ASP A 1 35 ? 25.485 -14.899 -1.268 1.00 0.00 321 ASP A N 8
ATOM 10634 C CA . ASP A 1 35 ? 24.153 -15.470 -1.427 1.00 0.00 321 ASP A CA 8
ATOM 10635 C C . ASP A 1 35 ? 23.122 -14.378 -1.697 1.00 0.00 321 ASP A C 8
ATOM 10636 O O . ASP A 1 35 ? 22.158 -14.588 -2.434 1.00 0.00 321 ASP A O 8
ATOM 10645 N N . LEU A 1 36 ? 23.332 -13.213 -1.094 1.00 0.00 322 LEU A N 8
ATOM 10646 C CA . LEU A 1 36 ? 22.420 -12.087 -1.268 1.00 0.00 322 LEU A CA 8
ATOM 10647 C C . LEU A 1 36 ? 22.652 -11.401 -2.610 1.00 0.00 322 LEU A C 8
ATOM 10648 O O . LEU A 1 36 ? 21.726 -11.239 -3.406 1.00 0.00 322 LEU A O 8
ATOM 10664 N N . LYS A 1 37 ? 23.895 -11.000 -2.857 1.00 0.00 323 LYS A N 8
ATOM 10665 C CA . LYS A 1 37 ? 24.251 -10.334 -4.104 1.00 0.00 323 LYS A CA 8
ATOM 10666 C C . LYS A 1 37 ? 23.704 -11.099 -5.305 1.00 0.00 323 LYS A C 8
ATOM 10667 O O . LYS A 1 37 ? 23.032 -10.527 -6.163 1.00 0.00 323 LYS A O 8
ATOM 10686 N N . ARG A 1 38 ? 23.996 -12.395 -5.358 1.00 0.00 324 ARG A N 8
ATOM 10687 C CA . ARG A 1 38 ? 23.533 -13.238 -6.454 1.00 0.00 324 ARG A CA 8
ATOM 10688 C C . ARG A 1 38 ? 22.105 -12.877 -6.851 1.00 0.00 324 ARG A C 8
ATOM 10689 O O . ARG A 1 38 ? 21.869 -12.330 -7.928 1.00 0.00 324 ARG A O 8
ATOM 10710 N N . ALA A 1 39 ? 21.156 -13.188 -5.974 1.00 0.00 325 ALA A N 8
ATOM 10711 C CA . ALA A 1 39 ? 19.751 -12.895 -6.233 1.00 0.00 325 ALA A CA 8
ATOM 10712 C C . ALA A 1 39 ? 19.588 -11.532 -6.897 1.00 0.00 325 ALA A C 8
ATOM 10713 O O . ALA A 1 39 ? 18.979 -11.418 -7.962 1.00 0.00 325 ALA A O 8
ATOM 10720 N N . LEU A 1 40 ? 20.133 -10.501 -6.262 1.00 0.00 326 LEU A N 8
ATOM 10721 C CA . LEU A 1 40 ? 20.047 -9.144 -6.791 1.00 0.00 326 LEU A CA 8
ATOM 10722 C C . LEU A 1 40 ? 20.439 -9.109 -8.265 1.00 0.00 326 LEU A C 8
ATOM 10723 O O . LEU A 1 40 ? 19.774 -8.469 -9.079 1.00 0.00 326 LEU A O 8
ATOM 10739 N N . ARG A 1 41 ? 21.523 -9.802 -8.600 1.00 0.00 327 ARG A N 8
ATOM 10740 C CA . ARG A 1 41 ? 22.003 -9.851 -9.976 1.00 0.00 327 ARG A CA 8
ATOM 10741 C C . ARG A 1 41 ? 20.975 -10.514 -10.888 1.00 0.00 327 ARG A C 8
ATOM 10742 O O . ARG A 1 41 ? 20.564 -9.941 -11.896 1.00 0.00 327 ARG A O 8
ATOM 10763 N N . GLU A 1 42 ? 20.565 -11.726 -10.525 1.00 0.00 328 GLU A N 8
ATOM 10764 C CA . GLU A 1 42 ? 19.586 -12.467 -11.312 1.00 0.00 328 GLU A CA 8
ATOM 10765 C C . GLU A 1 42 ? 18.309 -11.654 -11.499 1.00 0.00 328 GLU A C 8
ATOM 10766 O O . GLU A 1 42 ? 17.612 -11.792 -12.505 1.00 0.00 328 GLU A O 8
ATOM 10778 N N . LEU A 1 43 ? 18.007 -10.805 -10.522 1.00 0.00 329 LEU A N 8
ATOM 10779 C CA . LEU A 1 43 ? 16.814 -9.968 -10.577 1.00 0.00 329 LEU A CA 8
ATOM 10780 C C . LEU A 1 43 ? 17.136 -8.598 -11.164 1.00 0.00 329 LEU A C 8
ATOM 10781 O O . LEU A 1 43 ? 16.350 -7.659 -11.043 1.00 0.00 329 LEU A O 8
ATOM 10797 N N . GLY A 1 44 ? 18.297 -8.491 -11.802 1.00 0.00 330 GLY A N 8
ATOM 10798 C CA . GLY A 1 44 ? 18.702 -7.232 -12.400 1.00 0.00 330 GLY A CA 8
ATOM 10799 C C . GLY A 1 44 ? 18.516 -6.057 -11.461 1.00 0.00 330 GLY A C 8
ATOM 10800 O O . GLY A 1 44 ? 18.366 -4.918 -11.903 1.00 0.00 330 GLY A O 8
ATOM 10804 N N . SER A 1 45 ? 18.523 -6.334 -10.161 1.00 0.00 331 SER A N 8
ATOM 10805 C CA . SER A 1 45 ? 18.348 -5.292 -9.156 1.00 0.00 331 SER A CA 8
ATOM 10806 C C . SER A 1 45 ? 19.674 -4.964 -8.477 1.00 0.00 331 SER A C 8
ATOM 10807 O O . SER A 1 45 ? 19.753 -4.879 -7.251 1.00 0.00 331 SER A O 8
ATOM 10815 N N . VAL A 1 46 ? 20.715 -4.779 -9.283 1.00 0.00 332 VAL A N 8
ATOM 10816 C CA . VAL A 1 46 ? 22.038 -4.459 -8.761 1.00 0.00 332 VAL A CA 8
ATOM 10817 C C . VAL A 1 46 ? 22.265 -2.952 -8.726 1.00 0.00 332 VAL A C 8
ATOM 10818 O O . VAL A 1 46 ? 22.443 -2.302 -9.756 1.00 0.00 332 VAL A O 8
ATOM 10831 N N . PRO A 1 47 ? 22.260 -2.381 -7.512 1.00 0.00 333 PRO A N 8
ATOM 10832 C CA . PRO A 1 47 ? 22.465 -0.943 -7.313 1.00 0.00 333 PRO A CA 8
ATOM 10833 C C . PRO A 1 47 ? 23.920 -0.532 -7.510 1.00 0.00 333 PRO A C 8
ATOM 10834 O O . PRO A 1 47 ? 24.770 -1.360 -7.840 1.00 0.00 333 PRO A O 8
ATOM 10845 N N . LEU A 1 48 ? 24.201 0.750 -7.305 1.00 0.00 334 LEU A N 8
ATOM 10846 C CA . LEU A 1 48 ? 25.555 1.271 -7.459 1.00 0.00 334 LEU A CA 8
ATOM 10847 C C . LEU A 1 48 ? 26.407 0.944 -6.237 1.00 0.00 334 LEU A C 8
ATOM 10848 O O . LEU A 1 48 ? 27.588 0.618 -6.360 1.00 0.00 334 LEU A O 8
ATOM 10864 N N . ARG A 1 49 ? 25.799 1.031 -5.058 1.00 0.00 335 ARG A N 8
ATOM 10865 C CA . ARG A 1 49 ? 26.502 0.744 -3.813 1.00 0.00 335 ARG A CA 8
ATOM 10866 C C . ARG A 1 49 ? 25.700 -0.223 -2.947 1.00 0.00 335 ARG A C 8
ATOM 10867 O O . ARG A 1 49 ? 24.470 -0.258 -3.012 1.00 0.00 335 ARG A O 8
ATOM 10888 N N . LEU A 1 50 ? 26.404 -1.007 -2.138 1.00 0.00 336 LEU A N 8
ATOM 10889 C CA . LEU A 1 50 ? 25.758 -1.976 -1.259 1.00 0.00 336 LEU A CA 8
ATOM 10890 C C . LEU A 1 50 ? 26.574 -2.186 0.012 1.00 0.00 336 LEU A C 8
ATOM 10891 O O . LEU A 1 50 ? 27.769 -2.481 -0.045 1.00 0.00 336 LEU A O 8
ATOM 10907 N N . THR A 1 51 ? 25.922 -2.035 1.161 1.00 0.00 337 THR A N 8
ATOM 10908 C CA . THR A 1 51 ? 26.586 -2.209 2.446 1.00 0.00 337 THR A CA 8
ATOM 10909 C C . THR A 1 51 ? 26.139 -3.498 3.126 1.00 0.00 337 THR A C 8
ATOM 10910 O O . THR A 1 51 ? 24.977 -3.893 3.024 1.00 0.00 337 THR A O 8
ATOM 10921 N N . TRP A 1 52 ? 27.066 -4.148 3.819 1.00 0.00 338 TRP A N 8
ATOM 10922 C CA . TRP A 1 52 ? 26.766 -5.393 4.517 1.00 0.00 338 TRP A CA 8
ATOM 10923 C C . TRP A 1 52 ? 27.423 -5.419 5.893 1.00 0.00 338 TRP A C 8
ATOM 10924 O O . TRP A 1 52 ? 28.607 -5.110 6.029 1.00 0.00 338 TRP A O 8
ATOM 10945 N N . GLN A 1 53 ? 26.649 -5.788 6.907 1.00 0.00 339 GLN A N 8
ATOM 10946 C CA . GLN A 1 53 ? 27.158 -5.853 8.272 1.00 0.00 339 GLN A CA 8
ATOM 10947 C C . GLN A 1 53 ? 26.950 -7.243 8.865 1.00 0.00 339 GLN A C 8
ATOM 10948 O O . GLN A 1 53 ? 25.898 -7.855 8.685 1.00 0.00 339 GLN A O 8
ATOM 10962 N N . GLY A 1 54 ? 27.961 -7.736 9.574 1.00 0.00 340 GLY A N 8
ATOM 10963 C CA . GLY A 1 54 ? 27.869 -9.050 10.183 1.00 0.00 340 GLY A CA 8
ATOM 10964 C C . GLY A 1 54 ? 27.094 -9.033 11.485 1.00 0.00 340 GLY A C 8
ATOM 10965 O O . GLY A 1 54 ? 25.952 -9.487 11.558 1.00 0.00 340 GLY A O 8
ATOM 10969 N N . PRO A 1 55 ? 27.720 -8.500 12.545 1.00 0.00 341 PRO A N 8
ATOM 10970 C CA . PRO A 1 55 ? 27.100 -8.414 13.870 1.00 0.00 341 PRO A CA 8
ATOM 10971 C C . PRO A 1 55 ? 25.715 -7.779 13.822 1.00 0.00 341 PRO A C 8
ATOM 10972 O O . PRO A 1 55 ? 24.910 -7.953 14.737 1.00 0.00 341 PRO A O 8
ATOM 10983 N N . ARG A 1 56 ? 25.443 -7.043 12.749 1.00 0.00 342 ARG A N 8
ATOM 10984 C CA . ARG A 1 56 ? 24.155 -6.382 12.582 1.00 0.00 342 ARG A CA 8
ATOM 10985 C C . ARG A 1 56 ? 23.264 -7.161 11.619 1.00 0.00 342 ARG A C 8
ATOM 10986 O O . ARG A 1 56 ? 22.055 -6.936 11.556 1.00 0.00 342 ARG A O 8
ATOM 11007 N N . ARG A 1 57 ? 23.870 -8.076 10.870 1.00 0.00 343 ARG A N 8
ATOM 11008 C CA . ARG A 1 57 ? 23.133 -8.887 9.908 1.00 0.00 343 ARG A CA 8
ATOM 11009 C C . ARG A 1 57 ? 22.147 -8.031 9.118 1.00 0.00 343 ARG A C 8
ATOM 11010 O O . ARG A 1 57 ? 20.969 -8.370 9.002 1.00 0.00 343 ARG A O 8
ATOM 11031 N N . ARG A 1 58 ? 22.636 -6.920 8.578 1.00 0.00 344 ARG A N 8
ATOM 11032 C CA . ARG A 1 58 ? 21.798 -6.015 7.801 1.00 0.00 344 ARG A CA 8
ATOM 11033 C C . ARG A 1 58 ? 22.556 -5.476 6.591 1.00 0.00 344 ARG A C 8
ATOM 11034 O O . ARG A 1 58 ? 23.776 -5.316 6.631 1.00 0.00 344 ARG A O 8
ATOM 11055 N N . ALA A 1 59 ? 21.825 -5.198 5.517 1.00 0.00 345 ALA A N 8
ATOM 11056 C CA . ALA A 1 59 ? 22.428 -4.676 4.296 1.00 0.00 345 ALA A CA 8
ATOM 11057 C C . ALA A 1 59 ? 21.667 -3.457 3.787 1.00 0.00 345 ALA A C 8
ATOM 11058 O O . ALA A 1 59 ? 20.480 -3.291 4.068 1.00 0.00 345 ALA A O 8
ATOM 11065 N N . PHE A 1 60 ? 22.359 -2.606 3.036 1.00 0.00 346 PHE A N 8
ATOM 11066 C CA . PHE A 1 60 ? 21.748 -1.400 2.488 1.00 0.00 346 PHE A CA 8
ATOM 11067 C C . PHE A 1 60 ? 21.970 -1.314 0.981 1.00 0.00 346 PHE A C 8
ATOM 11068 O O . PHE A 1 60 ? 23.036 -1.674 0.477 1.00 0.00 346 PHE A O 8
ATOM 11085 N N . LEU A 1 61 ? 20.958 -0.836 0.266 1.00 0.00 347 LEU A N 8
ATOM 11086 C CA . LEU A 1 61 ? 21.041 -0.703 -1.184 1.00 0.00 347 LEU A CA 8
ATOM 11087 C C . LEU A 1 61 ? 20.818 0.744 -1.612 1.00 0.00 347 LEU A C 8
ATOM 11088 O O . LEU A 1 61 ? 19.757 1.319 -1.366 1.00 0.00 347 LEU A O 8
ATOM 11104 N N . HIS A 1 62 ? 21.824 1.326 -2.256 1.00 0.00 348 HIS A N 8
ATOM 11105 C CA . HIS A 1 62 ? 21.737 2.706 -2.722 1.00 0.00 348 HIS A CA 8
ATOM 11106 C C . HIS A 1 62 ? 21.541 2.758 -4.234 1.00 0.00 348 HIS A C 8
ATOM 11107 O O . HIS A 1 62 ? 22.501 2.904 -4.990 1.00 0.00 348 HIS A O 8
ATOM 11121 N N . TYR A 1 63 ? 20.291 2.638 -4.667 1.00 0.00 349 TYR A N 8
ATOM 11122 C CA . TYR A 1 63 ? 19.969 2.668 -6.089 1.00 0.00 349 TYR A CA 8
ATOM 11123 C C . TYR A 1 63 ? 20.130 4.076 -6.655 1.00 0.00 349 TYR A C 8
ATOM 11124 O O . TYR A 1 63 ? 20.029 5.074 -5.942 1.00 0.00 349 TYR A O 8
ATOM 11142 N N . PRO A 1 64 ? 20.387 4.158 -7.968 1.00 0.00 350 PRO A N 8
ATOM 11143 C CA . PRO A 1 64 ? 20.567 5.438 -8.661 1.00 0.00 350 PRO A CA 8
ATOM 11144 C C . PRO A 1 64 ? 19.498 6.457 -8.281 1.00 0.00 350 PRO A C 8
ATOM 11145 O O . PRO A 1 64 ? 19.807 7.532 -7.767 1.00 0.00 350 PRO A O 8
ATOM 11156 N N . ASP A 1 65 ? 18.241 6.113 -8.538 1.00 0.00 351 ASP A N 8
ATOM 11157 C CA . ASP A 1 65 ? 17.126 6.998 -8.222 1.00 0.00 351 ASP A CA 8
ATOM 11158 C C . ASP A 1 65 ? 16.068 6.267 -7.402 1.00 0.00 351 ASP A C 8
ATOM 11159 O O . ASP A 1 65 ? 16.167 5.061 -7.176 1.00 0.00 351 ASP A O 8
ATOM 11168 N N . SER A 1 66 ? 15.056 7.006 -6.958 1.00 0.00 352 SER A N 8
ATOM 11169 C CA . SER A 1 66 ? 13.982 6.429 -6.158 1.00 0.00 352 SER A CA 8
ATOM 11170 C C . SER A 1 66 ? 13.266 5.323 -6.928 1.00 0.00 352 SER A C 8
ATOM 11171 O O . SER A 1 66 ? 13.074 4.220 -6.416 1.00 0.00 352 SER A O 8
ATOM 11179 N N . ALA A 1 67 ? 12.872 5.627 -8.160 1.00 0.00 353 ALA A N 8
ATOM 11180 C CA . ALA A 1 67 ? 12.180 4.659 -9.002 1.00 0.00 353 ALA A CA 8
ATOM 11181 C C . ALA A 1 67 ? 12.937 3.337 -9.056 1.00 0.00 353 ALA A C 8
ATOM 11182 O O . ALA A 1 67 ? 12.395 2.286 -8.719 1.00 0.00 353 ALA A O 8
ATOM 11189 N N . ALA A 1 68 ? 14.194 3.398 -9.483 1.00 0.00 354 ALA A N 8
ATOM 11190 C CA . ALA A 1 68 ? 15.027 2.205 -9.580 1.00 0.00 354 ALA A CA 8
ATOM 11191 C C . ALA A 1 68 ? 14.899 1.343 -8.329 1.00 0.00 354 ALA A C 8
ATOM 11192 O O . ALA A 1 68 ? 14.609 0.150 -8.413 1.00 0.00 354 ALA A O 8
ATOM 11199 N N . ALA A 1 69 ? 15.117 1.955 -7.170 1.00 0.00 355 ALA A N 8
ATOM 11200 C CA . ALA A 1 69 ? 15.025 1.243 -5.901 1.00 0.00 355 ALA A CA 8
ATOM 11201 C C . ALA A 1 69 ? 13.662 0.578 -5.743 1.00 0.00 355 ALA A C 8
ATOM 11202 O O . ALA A 1 69 ? 13.573 -0.632 -5.535 1.00 0.00 355 ALA A O 8
ATOM 11209 N N . GLN A 1 70 ? 12.604 1.376 -5.842 1.00 0.00 356 GLN A N 8
ATOM 11210 C CA . GLN A 1 70 ? 11.245 0.863 -5.708 1.00 0.00 356 GLN A CA 8
ATOM 11211 C C . GLN A 1 70 ? 11.040 -0.368 -6.584 1.00 0.00 356 GLN A C 8
ATOM 11212 O O . GLN A 1 70 ? 10.694 -1.441 -6.091 1.00 0.00 356 GLN A O 8
ATOM 11226 N N . GLN A 1 71 ? 11.254 -0.204 -7.886 1.00 0.00 357 GLN A N 8
ATOM 11227 C CA . GLN A 1 71 ? 11.091 -1.302 -8.830 1.00 0.00 357 GLN A CA 8
ATOM 11228 C C . GLN A 1 71 ? 11.763 -2.570 -8.313 1.00 0.00 357 GLN A C 8
ATOM 11229 O O . GLN A 1 71 ? 11.147 -3.634 -8.263 1.00 0.00 357 GLN A O 8
ATOM 11243 N N . ALA A 1 72 ? 13.029 -2.448 -7.929 1.00 0.00 358 ALA A N 8
ATOM 11244 C CA . ALA A 1 72 ? 13.784 -3.583 -7.414 1.00 0.00 358 ALA A CA 8
ATOM 11245 C C . ALA A 1 72 ? 13.085 -4.207 -6.211 1.00 0.00 358 ALA A C 8
ATOM 11246 O O . ALA A 1 72 ? 12.688 -5.372 -6.246 1.00 0.00 358 ALA A O 8
ATOM 11253 N N . VAL A 1 73 ? 12.938 -3.425 -5.147 1.00 0.00 359 VAL A N 8
ATOM 11254 C CA . VAL A 1 73 ? 12.286 -3.901 -3.932 1.00 0.00 359 VAL A CA 8
ATOM 11255 C C . VAL A 1 73 ? 11.165 -4.881 -4.258 1.00 0.00 359 VAL A C 8
ATOM 11256 O O . VAL A 1 73 ? 11.211 -6.047 -3.866 1.00 0.00 359 VAL A O 8
ATOM 11269 N N . SER A 1 74 ? 10.157 -4.400 -4.979 1.00 0.00 360 SER A N 8
ATOM 11270 C CA . SER A 1 74 ? 9.021 -5.233 -5.356 1.00 0.00 360 SER A CA 8
ATOM 11271 C C . SER A 1 74 ? 9.488 -6.603 -5.837 1.00 0.00 360 SER A C 8
ATOM 11272 O O . SER A 1 74 ? 8.883 -7.626 -5.513 1.00 0.00 360 SER A O 8
ATOM 11280 N N . CYS A 1 75 ? 10.567 -6.615 -6.612 1.00 0.00 361 CYS A N 8
ATOM 11281 C CA . CYS A 1 75 ? 11.116 -7.859 -7.139 1.00 0.00 361 CYS A CA 8
ATOM 11282 C C . CYS A 1 75 ? 11.809 -8.657 -6.039 1.00 0.00 361 CYS A C 8
ATOM 11283 O O . CYS A 1 75 ? 11.658 -9.877 -5.952 1.00 0.00 361 CYS A O 8
ATOM 11291 N N . LEU A 1 76 ? 12.571 -7.962 -5.202 1.00 0.00 362 LEU A N 8
ATOM 11292 C CA . LEU A 1 76 ? 13.289 -8.605 -4.107 1.00 0.00 362 LEU A CA 8
ATOM 11293 C C . LEU A 1 76 ? 12.321 -9.289 -3.147 1.00 0.00 362 LEU A C 8
ATOM 11294 O O . LEU A 1 76 ? 12.598 -10.376 -2.641 1.00 0.00 362 LEU A O 8
ATOM 11310 N N . GLN A 1 77 ? 11.184 -8.645 -2.904 1.00 0.00 363 GLN A N 8
ATOM 11311 C CA . GLN A 1 77 ? 10.174 -9.192 -2.005 1.00 0.00 363 GLN A CA 8
ATOM 11312 C C . GLN A 1 77 ? 9.935 -10.671 -2.291 1.00 0.00 363 GLN A C 8
ATOM 11313 O O . GLN A 1 77 ? 10.123 -11.134 -3.415 1.00 0.00 363 GLN A O 8
ATOM 11327 N N . GLY A 1 78 ? 9.521 -11.408 -1.265 1.00 0.00 364 GLY A N 8
ATOM 11328 C CA . GLY A 1 78 ? 9.264 -12.827 -1.426 1.00 0.00 364 GLY A CA 8
ATOM 11329 C C . GLY A 1 78 ? 10.538 -13.648 -1.448 1.00 0.00 364 GLY A C 8
ATOM 11330 O O . GLY A 1 78 ? 10.631 -14.681 -0.785 1.00 0.00 364 GLY A O 8
ATOM 11334 N N . LEU A 1 79 ? 11.522 -13.189 -2.214 1.00 0.00 365 LEU A N 8
ATOM 11335 C CA . LEU A 1 79 ? 12.797 -13.889 -2.322 1.00 0.00 365 LEU A CA 8
ATOM 11336 C C . LEU A 1 79 ? 13.428 -14.086 -0.947 1.00 0.00 365 LEU A C 8
ATOM 11337 O O . LEU A 1 79 ? 13.652 -13.124 -0.212 1.00 0.00 365 LEU A O 8
ATOM 11353 N N . ARG A 1 80 ? 13.714 -15.338 -0.607 1.00 0.00 366 ARG A N 8
ATOM 11354 C CA . ARG A 1 80 ? 14.321 -15.662 0.679 1.00 0.00 366 ARG A CA 8
ATOM 11355 C C . ARG A 1 80 ? 15.594 -16.480 0.489 1.00 0.00 366 ARG A C 8
ATOM 11356 O O . ARG A 1 80 ? 15.841 -17.024 -0.588 1.00 0.00 366 ARG A O 8
ATOM 11377 N N . LEU A 1 81 ? 16.400 -16.564 1.542 1.00 0.00 367 LEU A N 8
ATOM 11378 C CA . LEU A 1 81 ? 17.649 -17.316 1.492 1.00 0.00 367 LEU A CA 8
ATOM 11379 C C . LEU A 1 81 ? 17.570 -18.561 2.369 1.00 0.00 367 LEU A C 8
ATOM 11380 O O . LEU A 1 81 ? 17.050 -18.516 3.484 1.00 0.00 367 LEU A O 8
ATOM 11396 N N . GLY A 1 82 ? 18.093 -19.672 1.859 1.00 0.00 368 GLY A N 8
ATOM 11397 C CA . GLY A 1 82 ? 18.074 -20.914 2.611 1.00 0.00 368 GLY A CA 8
ATOM 11398 C C . GLY A 1 82 ? 16.693 -21.252 3.137 1.00 0.00 368 GLY A C 8
ATOM 11399 O O . GLY A 1 82 ? 15.891 -21.878 2.442 1.00 0.00 368 GLY A O 8
ATOM 11403 N N . THR A 1 83 ? 16.413 -20.838 4.369 1.00 0.00 369 THR A N 8
ATOM 11404 C CA . THR A 1 83 ? 15.120 -21.103 4.988 1.00 0.00 369 THR A CA 8
ATOM 11405 C C . THR A 1 83 ? 14.484 -19.817 5.504 1.00 0.00 369 THR A C 8
ATOM 11406 O O . THR A 1 83 ? 13.331 -19.516 5.193 1.00 0.00 369 THR A O 8
ATOM 11417 N N . ASP A 1 84 ? 15.241 -19.062 6.292 1.00 0.00 370 ASP A N 8
ATOM 11418 C CA . ASP A 1 84 ? 14.751 -17.807 6.850 1.00 0.00 370 ASP A CA 8
ATOM 11419 C C . ASP A 1 84 ? 14.335 -16.846 5.741 1.00 0.00 370 ASP A C 8
ATOM 11420 O O . ASP A 1 84 ? 14.911 -16.850 4.652 1.00 0.00 370 ASP A O 8
ATOM 11429 N N . THR A 1 85 ? 13.330 -16.023 6.024 1.00 0.00 371 THR A N 8
ATOM 11430 C CA . THR A 1 85 ? 12.836 -15.057 5.050 1.00 0.00 371 THR A CA 8
ATOM 11431 C C . THR A 1 85 ? 13.364 -13.658 5.345 1.00 0.00 371 THR A C 8
ATOM 11432 O O . THR A 1 85 ? 12.838 -12.954 6.208 1.00 0.00 371 THR A O 8
ATOM 11443 N N . LEU A 1 86 ? 14.407 -13.261 4.625 1.00 0.00 372 LEU A N 8
ATOM 11444 C CA . LEU A 1 86 ? 15.008 -11.944 4.809 1.00 0.00 372 LEU A CA 8
ATOM 11445 C C . LEU A 1 86 ? 13.934 -10.864 4.898 1.00 0.00 372 LEU A C 8
ATOM 11446 O O . LEU A 1 86 ? 12.823 -11.037 4.397 1.00 0.00 372 LEU A O 8
ATOM 11462 N N . ARG A 1 87 ? 14.275 -9.750 5.537 1.00 0.00 373 ARG A N 8
ATOM 11463 C CA . ARG A 1 87 ? 13.341 -8.641 5.690 1.00 0.00 373 ARG A CA 8
ATOM 11464 C C . ARG A 1 87 ? 13.768 -7.449 4.839 1.00 0.00 373 ARG A C 8
ATOM 11465 O O . ARG A 1 87 ? 14.655 -6.686 5.221 1.00 0.00 373 ARG A O 8
ATOM 11486 N N . VAL A 1 88 ? 13.130 -7.295 3.683 1.00 0.00 374 VAL A N 8
ATOM 11487 C CA . VAL A 1 88 ? 13.443 -6.196 2.778 1.00 0.00 374 VAL A CA 8
ATOM 11488 C C . VAL A 1 88 ? 12.330 -5.154 2.772 1.00 0.00 374 VAL A C 8
ATOM 11489 O O . VAL A 1 88 ? 11.148 -5.494 2.756 1.00 0.00 374 VAL A O 8
ATOM 11502 N N . ALA A 1 89 ? 12.717 -3.883 2.786 1.00 0.00 375 ALA A N 8
ATOM 11503 C CA . ALA A 1 89 ? 11.752 -2.790 2.780 1.00 0.00 375 ALA A CA 8
ATOM 11504 C C . ALA A 1 89 ? 12.448 -1.444 2.611 1.00 0.00 375 ALA A C 8
ATOM 11505 O O . ALA A 1 89 ? 13.543 -1.230 3.133 1.00 0.00 375 ALA A O 8
ATOM 11512 N N . LEU A 1 90 ? 11.806 -0.540 1.879 1.00 0.00 376 LEU A N 8
ATOM 11513 C CA . LEU A 1 90 ? 12.364 0.787 1.640 1.00 0.00 376 LEU A CA 8
ATOM 11514 C C . LEU A 1 90 ? 12.794 1.440 2.950 1.00 0.00 376 LEU A C 8
ATOM 11515 O O . LEU A 1 90 ? 12.044 1.452 3.925 1.00 0.00 376 LEU A O 8
ATOM 11531 N N . ALA A 1 91 ? 14.006 1.985 2.963 1.00 0.00 377 ALA A N 8
ATOM 11532 C CA . ALA A 1 91 ? 14.535 2.644 4.151 1.00 0.00 377 ALA A CA 8
ATOM 11533 C C . ALA A 1 91 ? 14.199 4.131 4.148 1.00 0.00 377 ALA A C 8
ATOM 11534 O O . ALA A 1 91 ? 14.854 4.925 3.472 1.00 0.00 377 ALA A O 8
ATOM 11541 N N . ARG A 1 92 ? 13.173 4.503 4.908 1.00 0.00 378 ARG A N 8
ATOM 11542 C CA . ARG A 1 92 ? 12.749 5.895 4.991 1.00 0.00 378 ARG A CA 8
ATOM 11543 C C . ARG A 1 92 ? 12.844 6.408 6.425 1.00 0.00 378 ARG A C 8
ATOM 11544 O O . ARG A 1 92 ? 13.405 7.474 6.677 1.00 0.00 378 ARG A O 8
ATOM 11565 N N . GLN A 1 93 ? 12.293 5.640 7.360 1.00 0.00 379 GLN A N 8
ATOM 11566 C CA . GLN A 1 93 ? 12.316 6.018 8.768 1.00 0.00 379 GLN A CA 8
ATOM 11567 C C . GLN A 1 93 ? 13.745 6.244 9.249 1.00 0.00 379 GLN A C 8
ATOM 11568 O O . GLN A 1 93 ? 14.038 7.242 9.907 1.00 0.00 379 GLN A O 8
ATOM 11582 N N . GLN A 1 94 ? 14.631 5.310 8.916 1.00 0.00 380 GLN A N 8
ATOM 11583 C CA . GLN A 1 94 ? 16.030 5.408 9.315 1.00 0.00 380 GLN A CA 8
ATOM 11584 C C . GLN A 1 94 ? 16.594 6.786 8.986 1.00 0.00 380 GLN A C 8
ATOM 11585 O O . GLN A 1 94 ? 16.895 7.086 7.830 1.00 0.00 380 GLN A O 8
ATOM 11599 N N . ARG A 1 95 ? 16.736 7.622 10.010 1.00 0.00 381 ARG A N 8
ATOM 11600 C CA . ARG A 1 95 ? 17.263 8.969 9.829 1.00 0.00 381 ARG A CA 8
ATOM 11601 C C . ARG A 1 95 ? 18.425 8.970 8.840 1.00 0.00 381 ARG A C 8
ATOM 11602 O O . ARG A 1 95 ? 19.165 7.992 8.735 1.00 0.00 381 ARG A O 8
ATOM 11623 N N . ASP A 1 96 ? 18.579 10.074 8.118 1.00 0.00 382 ASP A N 8
ATOM 11624 C CA . ASP A 1 96 ? 19.651 10.204 7.138 1.00 0.00 382 ASP A CA 8
ATOM 11625 C C . ASP A 1 96 ? 19.779 11.647 6.659 1.00 0.00 382 ASP A C 8
ATOM 11626 O O . ASP A 1 96 ? 18.801 12.259 6.230 1.00 0.00 382 ASP A O 8
ATOM 11635 N N . LYS A 1 97 ? 20.991 12.185 6.737 1.00 0.00 383 LYS A N 8
ATOM 11636 C CA . LYS A 1 97 ? 21.249 13.556 6.312 1.00 0.00 383 LYS A CA 8
ATOM 11637 C C . LYS A 1 97 ? 20.889 13.746 4.842 1.00 0.00 383 LYS A C 8
ATOM 11638 O O . LYS A 1 97 ? 21.240 12.924 3.995 1.00 0.00 383 LYS A O 8
ATOM 11657 N N . GLY A 1 1 ? -30.741 -8.609 13.229 1.00 0.00 287 GLY A N 9
ATOM 11658 C CA . GLY A 1 1 ? -30.452 -7.543 14.171 1.00 0.00 287 GLY A CA 9
ATOM 11659 C C . GLY A 1 1 ? -29.257 -6.709 13.754 1.00 0.00 287 GLY A C 9
ATOM 11660 O O . GLY A 1 1 ? -28.162 -6.868 14.293 1.00 0.00 287 GLY A O 9
ATOM 11664 N N . SER A 1 2 ? -29.466 -5.819 12.789 1.00 0.00 288 SER A N 9
ATOM 11665 C CA . SER A 1 2 ? -28.395 -4.961 12.295 1.00 0.00 288 SER A CA 9
ATOM 11666 C C . SER A 1 2 ? -28.959 -3.818 11.457 1.00 0.00 288 SER A C 9
ATOM 11667 O O . SER A 1 2 ? -29.977 -3.971 10.782 1.00 0.00 288 SER A O 9
ATOM 11675 N N . SER A 1 3 ? -28.289 -2.671 11.506 1.00 0.00 289 SER A N 9
ATOM 11676 C CA . SER A 1 3 ? -28.723 -1.499 10.754 1.00 0.00 289 SER A CA 9
ATOM 11677 C C . SER A 1 3 ? -28.108 -1.489 9.359 1.00 0.00 289 SER A C 9
ATOM 11678 O O . SER A 1 3 ? -28.816 -1.423 8.355 1.00 0.00 289 SER A O 9
ATOM 11686 N N . GLY A 1 4 ? -26.781 -1.556 9.304 1.00 0.00 290 GLY A N 9
ATOM 11687 C CA . GLY A 1 4 ? -26.090 -1.554 8.027 1.00 0.00 290 GLY A CA 9
ATOM 11688 C C . GLY A 1 4 ? -25.672 -0.162 7.597 1.00 0.00 290 GLY A C 9
ATOM 11689 O O . GLY A 1 4 ? -26.505 0.643 7.180 1.00 0.00 290 GLY A O 9
ATOM 11693 N N . SER A 1 5 ? -24.378 0.124 7.699 1.00 0.00 291 SER A N 9
ATOM 11694 C CA . SER A 1 5 ? -23.851 1.431 7.322 1.00 0.00 291 SER A CA 9
ATOM 11695 C C . SER A 1 5 ? -22.451 1.302 6.731 1.00 0.00 291 SER A C 9
ATOM 11696 O O . SER A 1 5 ? -21.631 0.521 7.214 1.00 0.00 291 SER A O 9
ATOM 11704 N N . SER A 1 6 ? -22.185 2.075 5.682 1.00 0.00 292 SER A N 9
ATOM 11705 C CA . SER A 1 6 ? -20.885 2.045 5.022 1.00 0.00 292 SER A CA 9
ATOM 11706 C C . SER A 1 6 ? -20.757 3.192 4.024 1.00 0.00 292 SER A C 9
ATOM 11707 O O . SER A 1 6 ? -21.728 3.892 3.738 1.00 0.00 292 SER A O 9
ATOM 11715 N N . GLY A 1 7 ? -19.551 3.378 3.496 1.00 0.00 293 GLY A N 9
ATOM 11716 C CA . GLY A 1 7 ? -19.317 4.440 2.536 1.00 0.00 293 GLY A CA 9
ATOM 11717 C C . GLY A 1 7 ? -17.868 4.516 2.096 1.00 0.00 293 GLY A C 9
ATOM 11718 O O . GLY A 1 7 ? -17.117 5.400 2.509 1.00 0.00 293 GLY A O 9
ATOM 11722 N N . PRO A 1 8 ? -17.455 3.569 1.240 1.00 0.00 294 PRO A N 9
ATOM 11723 C CA . PRO A 1 8 ? -16.083 3.510 0.727 1.00 0.00 294 PRO A CA 9
ATOM 11724 C C . PRO A 1 8 ? -15.574 4.875 0.275 1.00 0.00 294 PRO A C 9
ATOM 11725 O O . PRO A 1 8 ? -16.313 5.858 0.283 1.00 0.00 294 PRO A O 9
ATOM 11736 N N . GLY A 1 9 ? -14.305 4.927 -0.119 1.00 0.00 295 GLY A N 9
ATOM 11737 C CA . GLY A 1 9 ? -13.719 6.176 -0.569 1.00 0.00 295 GLY A CA 9
ATOM 11738 C C . GLY A 1 9 ? -12.723 6.740 0.424 1.00 0.00 295 GLY A C 9
ATOM 11739 O O . GLY A 1 9 ? -13.063 6.989 1.581 1.00 0.00 295 GLY A O 9
ATOM 11743 N N . SER A 1 10 ? -11.489 6.941 -0.027 1.00 0.00 296 SER A N 9
ATOM 11744 C CA . SER A 1 10 ? -10.439 7.475 0.833 1.00 0.00 296 SER A CA 9
ATOM 11745 C C . SER A 1 10 ? -9.315 8.087 0.002 1.00 0.00 296 SER A C 9
ATOM 11746 O O . SER A 1 10 ? -8.983 7.613 -1.085 1.00 0.00 296 SER A O 9
ATOM 11754 N N . PRO A 1 11 ? -8.715 9.167 0.524 1.00 0.00 297 PRO A N 9
ATOM 11755 C CA . PRO A 1 11 ? -7.620 9.868 -0.152 1.00 0.00 297 PRO A CA 9
ATOM 11756 C C . PRO A 1 11 ? -6.291 9.132 -0.019 1.00 0.00 297 PRO A C 9
ATOM 11757 O O . PRO A 1 11 ? -6.148 8.196 0.767 1.00 0.00 297 PRO A O 9
ATOM 11768 N N . PRO A 1 12 ? -5.292 9.564 -0.804 1.00 0.00 298 PRO A N 9
ATOM 11769 C CA . PRO A 1 12 ? -3.957 8.961 -0.790 1.00 0.00 298 PRO A CA 9
ATOM 11770 C C . PRO A 1 12 ? -3.134 9.400 0.416 1.00 0.00 298 PRO A C 9
ATOM 11771 O O . PRO A 1 12 ? -2.391 8.608 0.994 1.00 0.00 298 PRO A O 9
ATOM 11782 N N . GLY A 1 13 ? -3.273 10.668 0.792 1.00 0.00 299 GLY A N 9
ATOM 11783 C CA . GLY A 1 13 ? -2.537 11.190 1.929 1.00 0.00 299 GLY A CA 9
ATOM 11784 C C . GLY A 1 13 ? -1.173 11.724 1.540 1.00 0.00 299 GLY A C 9
ATOM 11785 O O . GLY A 1 13 ? -1.020 12.915 1.273 1.00 0.00 299 GLY A O 9
ATOM 11789 N N . GLU A 1 14 ? -0.180 10.841 1.510 1.00 0.00 300 GLU A N 9
ATOM 11790 C CA . GLU A 1 14 ? 1.179 11.232 1.154 1.00 0.00 300 GLU A CA 9
ATOM 11791 C C . GLU A 1 14 ? 1.628 10.534 -0.127 1.00 0.00 300 GLU A C 9
ATOM 11792 O O . GLU A 1 14 ? 1.188 9.426 -0.429 1.00 0.00 300 GLU A O 9
ATOM 11804 N N . GLY A 1 15 ? 2.508 11.192 -0.876 1.00 0.00 301 GLY A N 9
ATOM 11805 C CA . GLY A 1 15 ? 3.002 10.621 -2.115 1.00 0.00 301 GLY A CA 9
ATOM 11806 C C . GLY A 1 15 ? 3.814 9.361 -1.889 1.00 0.00 301 GLY A C 9
ATOM 11807 O O . GLY A 1 15 ? 3.411 8.483 -1.126 1.00 0.00 301 GLY A O 9
ATOM 11811 N N . ALA A 1 16 ? 4.960 9.270 -2.555 1.00 0.00 302 ALA A N 9
ATOM 11812 C CA . ALA A 1 16 ? 5.831 8.108 -2.423 1.00 0.00 302 ALA A CA 9
ATOM 11813 C C . ALA A 1 16 ? 7.209 8.511 -1.911 1.00 0.00 302 ALA A C 9
ATOM 11814 O O . ALA A 1 16 ? 7.730 9.579 -2.233 1.00 0.00 302 ALA A O 9
ATOM 11821 N N . PRO A 1 17 ? 7.815 7.638 -1.093 1.00 0.00 303 PRO A N 9
ATOM 11822 C CA . PRO A 1 17 ? 9.142 7.881 -0.518 1.00 0.00 303 PRO A CA 9
ATOM 11823 C C . PRO A 1 17 ? 10.137 8.393 -1.554 1.00 0.00 303 PRO A C 9
ATOM 11824 O O . PRO A 1 17 ? 10.250 7.839 -2.648 1.00 0.00 303 PRO A O 9
ATOM 11835 N N . LEU A 1 18 ? 10.858 9.452 -1.202 1.00 0.00 304 LEU A N 9
ATOM 11836 C CA . LEU A 1 18 ? 11.845 10.038 -2.102 1.00 0.00 304 LEU A CA 9
ATOM 11837 C C . LEU A 1 18 ? 13.258 9.624 -1.704 1.00 0.00 304 LEU A C 9
ATOM 11838 O O . LEU A 1 18 ? 14.181 10.438 -1.713 1.00 0.00 304 LEU A O 9
ATOM 11854 N N . ALA A 1 19 ? 13.421 8.351 -1.357 1.00 0.00 305 ALA A N 9
ATOM 11855 C CA . ALA A 1 19 ? 14.722 7.827 -0.960 1.00 0.00 305 ALA A CA 9
ATOM 11856 C C . ALA A 1 19 ? 15.048 6.541 -1.712 1.00 0.00 305 ALA A C 9
ATOM 11857 O O . ALA A 1 19 ? 14.280 5.580 -1.680 1.00 0.00 305 ALA A O 9
ATOM 11864 N N . ALA A 1 20 ? 16.192 6.530 -2.388 1.00 0.00 306 ALA A N 9
ATOM 11865 C CA . ALA A 1 20 ? 16.620 5.362 -3.147 1.00 0.00 306 ALA A CA 9
ATOM 11866 C C . ALA A 1 20 ? 17.477 4.435 -2.291 1.00 0.00 306 ALA A C 9
ATOM 11867 O O . ALA A 1 20 ? 18.517 3.949 -2.735 1.00 0.00 306 ALA A O 9
ATOM 11874 N N . ASP A 1 21 ? 17.035 4.196 -1.061 1.00 0.00 307 ASP A N 9
ATOM 11875 C CA . ASP A 1 21 ? 17.761 3.327 -0.143 1.00 0.00 307 ASP A CA 9
ATOM 11876 C C . ASP A 1 21 ? 16.850 2.235 0.408 1.00 0.00 307 ASP A C 9
ATOM 11877 O O . ASP A 1 21 ? 15.804 2.521 0.992 1.00 0.00 307 ASP A O 9
ATOM 11886 N N . VAL A 1 22 ? 17.253 0.983 0.217 1.00 0.00 308 VAL A N 9
ATOM 11887 C CA . VAL A 1 22 ? 16.472 -0.152 0.695 1.00 0.00 308 VAL A CA 9
ATOM 11888 C C . VAL A 1 22 ? 17.230 -0.928 1.767 1.00 0.00 308 VAL A C 9
ATOM 11889 O O . VAL A 1 22 ? 18.390 -1.294 1.580 1.00 0.00 308 VAL A O 9
ATOM 11902 N N . TYR A 1 23 ? 16.566 -1.175 2.891 1.00 0.00 309 TYR A N 9
ATOM 11903 C CA . TYR A 1 23 ? 17.177 -1.905 3.995 1.00 0.00 309 TYR A CA 9
ATOM 11904 C C . TYR A 1 23 ? 16.787 -3.380 3.954 1.00 0.00 309 TYR A C 9
ATOM 11905 O O . TYR A 1 23 ? 15.623 -3.721 3.744 1.00 0.00 309 TYR A O 9
ATOM 11923 N N . VAL A 1 24 ? 17.770 -4.251 4.158 1.00 0.00 310 VAL A N 9
ATOM 11924 C CA . VAL A 1 24 ? 17.531 -5.689 4.147 1.00 0.00 310 VAL A CA 9
ATOM 11925 C C . VAL A 1 24 ? 18.106 -6.351 5.394 1.00 0.00 310 VAL A C 9
ATOM 11926 O O . VAL A 1 24 ? 19.321 -6.407 5.576 1.00 0.00 310 VAL A O 9
ATOM 11939 N N . GLY A 1 25 ? 17.222 -6.853 6.252 1.00 0.00 311 GLY A N 9
ATOM 11940 C CA . GLY A 1 25 ? 17.661 -7.506 7.472 1.00 0.00 311 GLY A CA 9
ATOM 11941 C C . GLY A 1 25 ? 17.223 -8.955 7.544 1.00 0.00 311 GLY A C 9
ATOM 11942 O O . GLY A 1 25 ? 16.810 -9.536 6.542 1.00 0.00 311 GLY A O 9
ATOM 1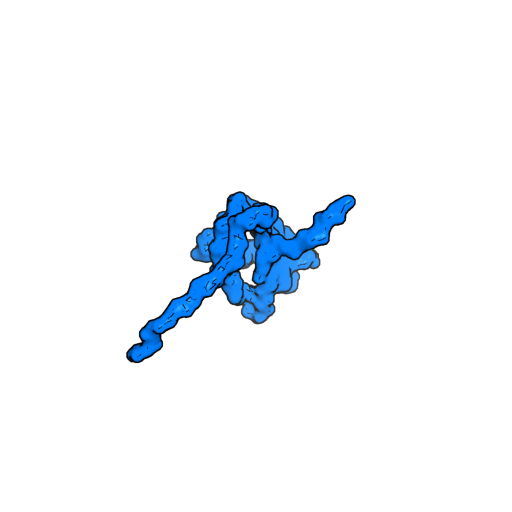1946 N N . ASN A 1 26 ? 17.315 -9.541 8.734 1.00 0.00 312 ASN A N 9
ATOM 11947 C CA . ASN A 1 26 ? 16.926 -10.932 8.932 1.00 0.00 312 ASN A CA 9
ATOM 11948 C C . ASN A 1 26 ? 17.798 -11.865 8.097 1.00 0.00 312 ASN A C 9
ATOM 11949 O O . ASN A 1 26 ? 17.303 -12.811 7.483 1.00 0.00 312 ASN A O 9
ATOM 11960 N N . LEU A 1 27 ? 19.098 -11.592 8.077 1.00 0.00 313 LEU A N 9
ATOM 11961 C CA . LEU A 1 27 ? 20.040 -12.406 7.318 1.00 0.00 313 LEU A CA 9
ATOM 11962 C C . LEU A 1 27 ? 20.454 -13.642 8.110 1.00 0.00 313 LEU A C 9
ATOM 11963 O O . LEU A 1 27 ? 20.596 -13.607 9.333 1.00 0.00 313 LEU A O 9
ATOM 11979 N N . PRO A 1 28 ? 20.654 -14.761 7.399 1.00 0.00 314 PRO A N 9
ATOM 11980 C CA . PRO A 1 28 ? 21.058 -16.029 8.015 1.00 0.00 314 PRO A CA 9
ATOM 11981 C C . PRO A 1 28 ? 22.183 -15.849 9.028 1.00 0.00 314 PRO A C 9
ATOM 11982 O O . PRO A 1 28 ? 22.923 -14.866 8.980 1.00 0.00 314 PRO A O 9
ATOM 11993 N N . ARG A 1 29 ? 22.307 -16.804 9.944 1.00 0.00 315 ARG A N 9
ATOM 11994 C CA . ARG A 1 29 ? 23.342 -16.750 10.969 1.00 0.00 315 ARG A CA 9
ATOM 11995 C C . ARG A 1 29 ? 24.726 -16.627 10.338 1.00 0.00 315 ARG A C 9
ATOM 11996 O O . ARG A 1 29 ? 25.557 -15.837 10.788 1.00 0.00 315 ARG A O 9
ATOM 12017 N N . ASP A 1 30 ? 24.967 -17.413 9.295 1.00 0.00 316 ASP A N 9
ATOM 12018 C CA . ASP A 1 30 ? 26.250 -17.392 8.601 1.00 0.00 316 ASP A CA 9
ATOM 12019 C C . ASP A 1 30 ? 26.060 -17.097 7.117 1.00 0.00 316 ASP A C 9
ATOM 12020 O O . ASP A 1 30 ? 26.663 -17.746 6.263 1.00 0.00 316 ASP A O 9
ATOM 12029 N N . ALA A 1 31 ? 25.218 -16.113 6.818 1.00 0.00 317 ALA A N 9
ATOM 12030 C CA . ALA A 1 31 ? 24.950 -15.731 5.437 1.00 0.00 317 ALA A CA 9
ATOM 12031 C C . ALA A 1 31 ? 26.193 -15.141 4.779 1.00 0.00 317 ALA A C 9
ATOM 12032 O O . ALA A 1 31 ? 27.081 -14.626 5.458 1.00 0.00 317 ALA A O 9
ATOM 12039 N N . ARG A 1 32 ? 26.250 -15.222 3.453 1.00 0.00 318 ARG A N 9
ATOM 12040 C CA . ARG A 1 32 ? 27.386 -14.698 2.704 1.00 0.00 318 ARG A CA 9
ATOM 12041 C C . ARG A 1 32 ? 26.944 -13.594 1.748 1.00 0.00 318 ARG A C 9
ATOM 12042 O O . ARG A 1 32 ? 26.080 -13.805 0.897 1.00 0.00 318 ARG A O 9
ATOM 12063 N N . VAL A 1 33 ? 27.542 -12.416 1.894 1.00 0.00 319 VAL A N 9
ATOM 12064 C CA . VAL A 1 33 ? 27.211 -11.280 1.043 1.00 0.00 319 VAL A CA 9
ATOM 12065 C C . VAL A 1 33 ? 27.167 -11.687 -0.426 1.00 0.00 319 VAL A C 9
ATOM 12066 O O . VAL A 1 33 ? 26.418 -11.115 -1.217 1.00 0.00 319 VAL A O 9
ATOM 12079 N N . SER A 1 34 ? 27.976 -12.680 -0.783 1.00 0.00 320 SER A N 9
ATOM 12080 C CA . SER A 1 34 ? 28.032 -13.162 -2.158 1.00 0.00 320 SER A CA 9
ATOM 12081 C C . SER A 1 34 ? 26.699 -13.778 -2.573 1.00 0.00 320 SER A C 9
ATOM 12082 O O . SER A 1 34 ? 26.249 -13.606 -3.705 1.00 0.00 320 SER A O 9
ATOM 12090 N N . ASP A 1 35 ? 26.073 -14.497 -1.647 1.00 0.00 321 ASP A N 9
ATOM 12091 C CA . ASP A 1 35 ? 24.791 -15.138 -1.914 1.00 0.00 321 ASP A CA 9
ATOM 12092 C C . ASP A 1 35 ? 23.736 -14.105 -2.296 1.00 0.00 321 ASP A C 9
ATOM 12093 O O . ASP A 1 35 ? 23.067 -14.235 -3.322 1.00 0.00 321 ASP A O 9
ATOM 12102 N N . LEU A 1 36 ? 23.590 -13.080 -1.463 1.00 0.00 322 LEU A N 9
ATOM 12103 C CA . LEU A 1 36 ? 22.615 -12.025 -1.712 1.00 0.00 322 LEU A CA 9
ATOM 12104 C C . LEU A 1 36 ? 22.864 -11.360 -3.062 1.00 0.00 322 LEU A C 9
ATOM 12105 O O . LEU A 1 36 ? 21.950 -11.218 -3.875 1.00 0.00 322 LEU A O 9
ATOM 12121 N N . LYS A 1 37 ? 24.108 -10.957 -3.297 1.00 0.00 323 LYS A N 9
ATOM 12122 C CA . LYS A 1 37 ? 24.480 -10.311 -4.550 1.00 0.00 323 LYS A CA 9
ATOM 12123 C C . LYS A 1 37 ? 24.241 -11.242 -5.734 1.00 0.00 323 LYS A C 9
ATOM 12124 O O . LYS A 1 37 ? 23.732 -10.821 -6.773 1.00 0.00 323 LYS A O 9
ATOM 12143 N N . ARG A 1 38 ? 24.608 -12.508 -5.569 1.00 0.00 324 ARG A N 9
ATOM 12144 C CA . ARG A 1 38 ? 24.432 -13.498 -6.625 1.00 0.00 324 ARG A CA 9
ATOM 12145 C C . ARG A 1 38 ? 23.055 -13.368 -7.268 1.00 0.00 324 ARG A C 9
ATOM 12146 O O . ARG A 1 38 ? 22.938 -13.233 -8.486 1.00 0.00 324 ARG A O 9
ATOM 12167 N N . ALA A 1 39 ? 22.015 -13.410 -6.442 1.00 0.00 325 ALA A N 9
ATOM 12168 C CA . ALA A 1 39 ? 20.647 -13.296 -6.930 1.00 0.00 325 ALA A CA 9
ATOM 12169 C C . ALA A 1 39 ? 20.430 -11.970 -7.652 1.00 0.00 325 ALA A C 9
ATOM 12170 O O . ALA A 1 39 ? 20.140 -11.944 -8.849 1.00 0.00 325 ALA A O 9
ATOM 12177 N N . LEU A 1 40 ? 20.573 -10.872 -6.919 1.00 0.00 326 LEU A N 9
ATOM 12178 C CA . LEU A 1 40 ? 20.392 -9.542 -7.490 1.00 0.00 326 LEU A CA 9
ATOM 12179 C C . LEU A 1 40 ? 21.067 -9.439 -8.853 1.00 0.00 326 LEU A C 9
ATOM 12180 O O . LEU A 1 40 ? 20.506 -8.876 -9.794 1.00 0.00 326 LEU A O 9
ATOM 12196 N N . ARG A 1 41 ? 22.274 -9.987 -8.954 1.00 0.00 327 ARG A N 9
ATOM 12197 C CA . ARG A 1 41 ? 23.025 -9.957 -10.203 1.00 0.00 327 ARG A CA 9
ATOM 12198 C C . ARG A 1 41 ? 22.165 -10.441 -11.366 1.00 0.00 327 ARG A C 9
ATOM 12199 O O . ARG A 1 41 ? 22.046 -9.764 -12.387 1.00 0.00 327 ARG A O 9
ATOM 12220 N N . GLU A 1 42 ? 21.568 -11.618 -11.204 1.00 0.00 328 GLU A N 9
ATOM 12221 C CA . GLU A 1 42 ? 20.720 -12.193 -12.242 1.00 0.00 328 GLU A CA 9
ATOM 12222 C C . GLU A 1 42 ? 19.380 -11.466 -12.315 1.00 0.00 328 GLU A C 9
ATOM 12223 O O . GLU A 1 42 ? 19.039 -10.871 -13.338 1.00 0.00 328 GLU A O 9
ATOM 12235 N N . LEU A 1 43 ? 18.625 -11.518 -11.223 1.00 0.00 329 LEU A N 9
ATOM 12236 C CA . LEU A 1 43 ? 17.322 -10.865 -11.162 1.00 0.00 329 LEU A CA 9
ATOM 12237 C C . LEU A 1 43 ? 17.349 -9.526 -11.893 1.00 0.00 329 LEU A C 9
ATOM 12238 O O . LEU A 1 43 ? 16.349 -9.101 -12.469 1.00 0.00 329 LEU A O 9
ATOM 12254 N N . GLY A 1 44 ? 18.503 -8.866 -11.866 1.00 0.00 330 GLY A N 9
ATOM 12255 C CA . GLY A 1 44 ? 18.640 -7.584 -12.531 1.00 0.00 330 GLY A CA 9
ATOM 12256 C C . GLY A 1 44 ? 18.354 -6.417 -11.606 1.00 0.00 330 GLY A C 9
ATOM 12257 O O . GLY A 1 44 ? 17.778 -5.413 -12.022 1.00 0.00 330 GLY A O 9
ATOM 12261 N N . SER A 1 45 ? 18.757 -6.551 -10.346 1.00 0.00 331 SER A N 9
ATOM 12262 C CA . SER A 1 45 ? 18.536 -5.502 -9.358 1.00 0.00 331 SER A CA 9
ATOM 12263 C C . SER A 1 45 ? 19.825 -5.181 -8.608 1.00 0.00 331 SER A C 9
ATOM 12264 O O . SER A 1 45 ? 19.864 -5.206 -7.378 1.00 0.00 331 SER A O 9
ATOM 12272 N N . VAL A 1 46 ? 20.880 -4.881 -9.360 1.00 0.00 332 VAL A N 9
ATOM 12273 C CA . VAL A 1 46 ? 22.172 -4.554 -8.768 1.00 0.00 332 VAL A CA 9
ATOM 12274 C C . VAL A 1 46 ? 22.319 -3.050 -8.566 1.00 0.00 332 VAL A C 9
ATOM 12275 O O . VAL A 1 46 ? 22.459 -2.282 -9.518 1.00 0.00 332 VAL A O 9
ATOM 12288 N N . PRO A 1 47 ? 22.289 -2.618 -7.297 1.00 0.00 333 PRO A N 9
ATOM 12289 C CA . PRO A 1 47 ? 22.418 -1.202 -6.940 1.00 0.00 333 PRO A CA 9
ATOM 12290 C C . PRO A 1 47 ? 23.860 -0.712 -7.027 1.00 0.00 333 PRO A C 9
ATOM 12291 O O . PRO A 1 47 ? 24.796 -1.511 -7.074 1.00 0.00 333 PRO A O 9
ATOM 12302 N N . LEU A 1 48 ? 24.031 0.605 -7.049 1.00 0.00 334 LEU A N 9
ATOM 12303 C CA . LEU A 1 48 ? 25.360 1.202 -7.131 1.00 0.00 334 LEU A CA 9
ATOM 12304 C C . LEU A 1 48 ? 26.156 0.936 -5.857 1.00 0.00 334 LEU A C 9
ATOM 12305 O O . LEU A 1 48 ? 27.314 0.524 -5.913 1.00 0.00 334 LEU A O 9
ATOM 12321 N N . ARG A 1 49 ? 25.525 1.172 -4.712 1.00 0.00 335 ARG A N 9
ATOM 12322 C CA . ARG A 1 49 ? 26.174 0.957 -3.424 1.00 0.00 335 ARG A CA 9
ATOM 12323 C C . ARG A 1 49 ? 25.407 -0.067 -2.593 1.00 0.00 335 ARG A C 9
ATOM 12324 O O . ARG A 1 49 ? 24.201 -0.246 -2.767 1.00 0.00 335 ARG A O 9
ATOM 12345 N N . LEU A 1 50 ? 26.114 -0.737 -1.690 1.00 0.00 336 LEU A N 9
ATOM 12346 C CA . LEU A 1 50 ? 25.500 -1.744 -0.831 1.00 0.00 336 LEU A CA 9
ATOM 12347 C C . LEU A 1 50 ? 26.333 -1.969 0.426 1.00 0.00 336 LEU A C 9
ATOM 12348 O O . LEU A 1 50 ? 27.562 -2.027 0.368 1.00 0.00 336 LEU A O 9
ATOM 12364 N N . THR A 1 51 ? 25.657 -2.098 1.563 1.00 0.00 337 THR A N 9
ATOM 12365 C CA . THR A 1 51 ? 26.334 -2.318 2.835 1.00 0.00 337 THR A CA 9
ATOM 12366 C C . THR A 1 51 ? 25.968 -3.675 3.425 1.00 0.00 337 THR A C 9
ATOM 12367 O O . THR A 1 51 ? 24.909 -4.227 3.126 1.00 0.00 337 THR A O 9
ATOM 12378 N N . TRP A 1 52 ? 26.849 -4.206 4.265 1.00 0.00 338 TRP A N 9
ATOM 12379 C CA . TRP A 1 52 ? 26.617 -5.499 4.899 1.00 0.00 338 TRP A CA 9
ATOM 12380 C C . TRP A 1 52 ? 27.206 -5.530 6.305 1.00 0.00 338 TRP A C 9
ATOM 12381 O O . TRP A 1 52 ? 28.270 -4.963 6.553 1.00 0.00 338 TRP A O 9
ATOM 12402 N N . GLN A 1 53 ? 26.509 -6.196 7.220 1.00 0.00 339 GLN A N 9
ATOM 12403 C CA . GLN A 1 53 ? 26.964 -6.299 8.601 1.00 0.00 339 GLN A CA 9
ATOM 12404 C C . GLN A 1 53 ? 26.857 -7.735 9.103 1.00 0.00 339 GLN A C 9
ATOM 12405 O O . GLN A 1 53 ? 25.844 -8.402 8.895 1.00 0.00 339 GLN A O 9
ATOM 12419 N N . GLY A 1 54 ? 27.909 -8.205 9.767 1.00 0.00 340 GLY A N 9
ATOM 12420 C CA . GLY A 1 54 ? 27.912 -9.559 10.288 1.00 0.00 340 GLY A CA 9
ATOM 12421 C C . GLY A 1 54 ? 27.103 -9.692 11.563 1.00 0.00 340 GLY A C 9
ATOM 12422 O O . GLY A 1 54 ? 25.907 -9.985 11.538 1.00 0.00 340 GLY A O 9
ATOM 12426 N N . PRO A 1 55 ? 27.761 -9.474 12.712 1.00 0.00 341 PRO A N 9
ATOM 12427 C CA . PRO A 1 55 ? 27.114 -9.566 14.024 1.00 0.00 341 PRO A CA 9
ATOM 12428 C C . PRO A 1 55 ? 25.762 -8.862 14.055 1.00 0.00 341 PRO A C 9
ATOM 12429 O O . PRO A 1 55 ? 24.934 -9.127 14.926 1.00 0.00 341 PRO A O 9
ATOM 12440 N N . ARG A 1 56 ? 25.544 -7.966 13.098 1.00 0.00 342 ARG A N 9
ATOM 12441 C CA . ARG A 1 56 ? 24.292 -7.224 13.016 1.00 0.00 342 ARG A CA 9
ATOM 12442 C C . ARG A 1 56 ? 23.308 -7.919 12.079 1.00 0.00 342 ARG A C 9
ATOM 12443 O O . ARG A 1 56 ? 22.095 -7.861 12.282 1.00 0.00 342 ARG A O 9
ATOM 12464 N N . ARG A 1 57 ? 23.840 -8.576 11.053 1.00 0.00 343 ARG A N 9
ATOM 12465 C CA . ARG A 1 57 ? 23.009 -9.280 10.084 1.00 0.00 343 ARG A CA 9
ATOM 12466 C C . ARG A 1 57 ? 22.076 -8.312 9.362 1.00 0.00 343 ARG A C 9
ATOM 12467 O O . ARG A 1 57 ? 20.865 -8.526 9.307 1.00 0.00 343 ARG A O 9
ATOM 12488 N N . ARG A 1 58 ? 22.649 -7.248 8.809 1.00 0.00 344 ARG A N 9
ATOM 12489 C CA . ARG A 1 58 ? 21.869 -6.246 8.092 1.00 0.00 344 ARG A CA 9
ATOM 12490 C C . ARG A 1 58 ? 22.609 -5.772 6.845 1.00 0.00 344 ARG A C 9
ATOM 12491 O O . ARG A 1 58 ? 23.830 -5.888 6.754 1.00 0.00 344 ARG A O 9
ATOM 12512 N N . ALA A 1 59 ? 21.859 -5.238 5.886 1.00 0.00 345 ALA A N 9
ATOM 12513 C CA . ALA A 1 59 ? 22.443 -4.746 4.645 1.00 0.00 345 ALA A CA 9
ATOM 12514 C C . ALA A 1 59 ? 21.635 -3.582 4.082 1.00 0.00 345 ALA A C 9
ATOM 12515 O O . ALA A 1 59 ? 20.526 -3.305 4.539 1.00 0.00 345 ALA A O 9
ATOM 12522 N N . PHE A 1 60 ? 22.197 -2.903 3.087 1.00 0.00 346 PHE A N 9
ATOM 12523 C CA . PHE A 1 60 ? 21.529 -1.767 2.463 1.00 0.00 346 PHE A CA 9
ATOM 12524 C C . PHE A 1 60 ? 21.729 -1.783 0.950 1.00 0.00 346 PHE A C 9
ATOM 12525 O O . PHE A 1 60 ? 22.762 -2.233 0.453 1.00 0.00 346 PHE A O 9
ATOM 12542 N N . LEU A 1 61 ? 20.732 -1.290 0.223 1.00 0.00 347 LEU A N 9
ATOM 12543 C CA . LEU A 1 61 ? 20.797 -1.248 -1.234 1.00 0.00 347 LEU A CA 9
ATOM 12544 C C . LEU A 1 61 ? 20.476 0.151 -1.753 1.00 0.00 347 LEU A C 9
ATOM 12545 O O . LEU A 1 61 ? 19.310 0.528 -1.870 1.00 0.00 347 LEU A O 9
ATOM 12561 N N . HIS A 1 62 ? 21.519 0.914 -2.064 1.00 0.00 348 HIS A N 9
ATOM 12562 C CA . HIS A 1 62 ? 21.348 2.271 -2.573 1.00 0.00 348 HIS A CA 9
ATOM 12563 C C . HIS A 1 62 ? 21.236 2.269 -4.095 1.00 0.00 348 HIS A C 9
ATOM 12564 O O . HIS A 1 62 ? 22.178 1.901 -4.796 1.00 0.00 348 HIS A O 9
ATOM 12578 N N . TYR A 1 63 ? 20.078 2.682 -4.598 1.00 0.00 349 TYR A N 9
ATOM 12579 C CA . TYR A 1 63 ? 19.842 2.726 -6.036 1.00 0.00 349 TYR A CA 9
ATOM 12580 C C . TYR A 1 63 ? 19.981 4.149 -6.568 1.00 0.00 349 TYR A C 9
ATOM 12581 O O . TYR A 1 63 ? 19.833 5.129 -5.839 1.00 0.00 349 TYR A O 9
ATOM 12599 N N . PRO A 1 64 ? 20.272 4.265 -7.873 1.00 0.00 350 PRO A N 9
ATOM 12600 C CA . PRO A 1 64 ? 20.437 5.563 -8.534 1.00 0.00 350 PRO A CA 9
ATOM 12601 C C . PRO A 1 64 ? 19.338 6.550 -8.155 1.00 0.00 350 PRO A C 9
ATOM 12602 O O . PRO A 1 64 ? 19.615 7.645 -7.665 1.00 0.00 350 PRO A O 9
ATOM 12613 N N . ASP A 1 65 ? 18.090 6.156 -8.386 1.00 0.00 351 ASP A N 9
ATOM 12614 C CA . ASP A 1 65 ? 16.949 7.006 -8.067 1.00 0.00 351 ASP A CA 9
ATOM 12615 C C . ASP A 1 65 ? 15.837 6.198 -7.405 1.00 0.00 351 ASP A C 9
ATOM 12616 O O . ASP A 1 65 ? 15.859 4.967 -7.419 1.00 0.00 351 ASP A O 9
ATOM 12625 N N . SER A 1 66 ? 14.868 6.899 -6.826 1.00 0.00 352 SER A N 9
ATOM 12626 C CA . SER A 1 66 ? 13.750 6.246 -6.154 1.00 0.00 352 SER A CA 9
ATOM 12627 C C . SER A 1 66 ? 13.145 5.159 -7.037 1.00 0.00 352 SER A C 9
ATOM 12628 O O . SER A 1 66 ? 13.068 3.996 -6.644 1.00 0.00 352 SER A O 9
ATOM 12636 N N . ALA A 1 67 ? 12.716 5.549 -8.234 1.00 0.00 353 ALA A N 9
ATOM 12637 C CA . ALA A 1 67 ? 12.119 4.609 -9.174 1.00 0.00 353 ALA A CA 9
ATOM 12638 C C . ALA A 1 67 ? 12.927 3.317 -9.247 1.00 0.00 353 ALA A C 9
ATOM 12639 O O . ALA A 1 67 ? 12.369 2.221 -9.200 1.00 0.00 353 ALA A O 9
ATOM 12646 N N . ALA A 1 68 ? 14.244 3.454 -9.362 1.00 0.00 354 ALA A N 9
ATOM 12647 C CA . ALA A 1 68 ? 15.128 2.298 -9.440 1.00 0.00 354 ALA A CA 9
ATOM 12648 C C . ALA A 1 68 ? 14.937 1.379 -8.238 1.00 0.00 354 ALA A C 9
ATOM 12649 O O . ALA A 1 68 ? 14.704 0.180 -8.392 1.00 0.00 354 ALA A O 9
ATOM 12656 N N . ALA A 1 69 ? 15.037 1.948 -7.042 1.00 0.00 355 ALA A N 9
ATOM 12657 C CA . ALA A 1 69 ? 14.874 1.180 -5.814 1.00 0.00 355 ALA A CA 9
ATOM 12658 C C . ALA A 1 69 ? 13.475 0.578 -5.725 1.00 0.00 355 ALA A C 9
ATOM 12659 O O . ALA A 1 69 ? 13.320 -0.633 -5.573 1.00 0.00 355 ALA A O 9
ATOM 12666 N N . GLN A 1 70 ? 12.462 1.432 -5.819 1.00 0.00 356 GLN A N 9
ATOM 12667 C CA . GLN A 1 70 ? 11.076 0.984 -5.748 1.00 0.00 356 GLN A CA 9
ATOM 12668 C C . GLN A 1 70 ? 10.854 -0.240 -6.631 1.00 0.00 356 GLN A C 9
ATOM 12669 O O . GLN A 1 70 ? 10.504 -1.313 -6.142 1.00 0.00 356 GLN A O 9
ATOM 12683 N N . GLN A 1 71 ? 11.058 -0.068 -7.933 1.00 0.00 357 GLN A N 9
ATOM 12684 C CA . GLN A 1 71 ? 10.878 -1.159 -8.884 1.00 0.00 357 GLN A CA 9
ATOM 12685 C C . GLN A 1 71 ? 11.473 -2.455 -8.344 1.00 0.00 357 GLN A C 9
ATOM 12686 O O . GLN A 1 71 ? 10.814 -3.494 -8.332 1.00 0.00 357 GLN A O 9
ATOM 12700 N N . ALA A 1 72 ? 12.723 -2.386 -7.898 1.00 0.00 358 ALA A N 9
ATOM 12701 C CA . ALA A 1 72 ? 13.407 -3.554 -7.356 1.00 0.00 358 ALA A CA 9
ATOM 12702 C C . ALA A 1 72 ? 12.635 -4.145 -6.180 1.00 0.00 358 ALA A C 9
ATOM 12703 O O . ALA A 1 72 ? 12.222 -5.304 -6.215 1.00 0.00 358 ALA A O 9
ATOM 12710 N N . VAL A 1 73 ? 12.444 -3.340 -5.140 1.00 0.00 359 VAL A N 9
ATOM 12711 C CA . VAL A 1 73 ? 11.722 -3.783 -3.953 1.00 0.00 359 VAL A CA 9
ATOM 12712 C C . VAL A 1 73 ? 10.584 -4.728 -4.324 1.00 0.00 359 VAL A C 9
ATOM 12713 O O . VAL A 1 73 ? 10.573 -5.891 -3.919 1.00 0.00 359 VAL A O 9
ATOM 12726 N N . SER A 1 74 ? 9.629 -4.222 -5.096 1.00 0.00 360 SER A N 9
ATOM 12727 C CA . SER A 1 74 ? 8.484 -5.020 -5.519 1.00 0.00 360 SER A CA 9
ATOM 12728 C C . SER A 1 74 ? 8.919 -6.430 -5.908 1.00 0.00 360 SER A C 9
ATOM 12729 O O . SER A 1 74 ? 8.300 -7.415 -5.505 1.00 0.00 360 SER A O 9
ATOM 12737 N N . CYS A 1 75 ? 9.987 -6.517 -6.693 1.00 0.00 361 CYS A N 9
ATOM 12738 C CA . CYS A 1 75 ? 10.505 -7.806 -7.138 1.00 0.00 361 CYS A CA 9
ATOM 12739 C C . CYS A 1 75 ? 11.190 -8.542 -5.990 1.00 0.00 361 CYS A C 9
ATOM 12740 O O . CYS A 1 75 ? 10.790 -9.647 -5.621 1.00 0.00 361 CYS A O 9
ATOM 12748 N N . LEU A 1 76 ? 12.224 -7.923 -5.431 1.00 0.00 362 LEU A N 9
ATOM 12749 C CA . LEU A 1 76 ? 12.966 -8.520 -4.326 1.00 0.00 362 LEU A CA 9
ATOM 12750 C C . LEU A 1 76 ? 12.021 -9.195 -3.337 1.00 0.00 362 LEU A C 9
ATOM 12751 O O . LEU A 1 76 ? 12.260 -10.324 -2.909 1.00 0.00 362 LEU A O 9
ATOM 12767 N N . GLN A 1 77 ? 10.948 -8.497 -2.981 1.00 0.00 363 GLN A N 9
ATOM 12768 C CA . GLN A 1 77 ? 9.966 -9.030 -2.044 1.00 0.00 363 GLN A CA 9
ATOM 12769 C C . GLN A 1 77 ? 9.768 -10.527 -2.257 1.00 0.00 363 GLN A C 9
ATOM 12770 O O . GLN A 1 77 ? 10.013 -11.048 -3.344 1.00 0.00 363 GLN A O 9
ATOM 12784 N N . GLY A 1 78 ? 9.321 -11.215 -1.210 1.00 0.00 364 GLY A N 9
ATOM 12785 C CA . GLY A 1 78 ? 9.097 -12.646 -1.303 1.00 0.00 364 GLY A CA 9
ATOM 12786 C C . GLY A 1 78 ? 10.382 -13.442 -1.190 1.00 0.00 364 GLY A C 9
ATOM 12787 O O . GLY A 1 78 ? 10.485 -14.355 -0.369 1.00 0.00 364 GLY A O 9
ATOM 12791 N N . LEU A 1 79 ? 11.364 -13.098 -2.015 1.00 0.00 365 LEU A N 9
ATOM 12792 C CA . LEU A 1 79 ? 12.649 -13.789 -2.005 1.00 0.00 365 LEU A CA 9
ATOM 12793 C C . LEU A 1 79 ? 13.157 -13.974 -0.579 1.00 0.00 365 LEU A C 9
ATOM 12794 O O . LEU A 1 79 ? 13.276 -13.010 0.178 1.00 0.00 365 LEU A O 9
ATOM 12810 N N . ARG A 1 80 ? 13.456 -15.218 -0.219 1.00 0.00 366 ARG A N 9
ATOM 12811 C CA . ARG A 1 80 ? 13.952 -15.529 1.116 1.00 0.00 366 ARG A CA 9
ATOM 12812 C C . ARG A 1 80 ? 15.102 -16.529 1.049 1.00 0.00 366 ARG A C 9
ATOM 12813 O O . ARG A 1 80 ? 15.101 -17.440 0.219 1.00 0.00 366 ARG A O 9
ATOM 12834 N N . LEU A 1 81 ? 16.084 -16.353 1.927 1.00 0.00 367 LEU A N 9
ATOM 12835 C CA . LEU A 1 81 ? 17.242 -17.240 1.968 1.00 0.00 367 LEU A CA 9
ATOM 12836 C C . LEU A 1 81 ? 17.066 -18.316 3.035 1.00 0.00 367 LEU A C 9
ATOM 12837 O O . LEU A 1 81 ? 16.402 -18.098 4.047 1.00 0.00 367 LEU A O 9
ATOM 12853 N N . GLY A 1 82 ? 17.669 -19.478 2.801 1.00 0.00 368 GLY A N 9
ATOM 12854 C CA . GLY A 1 82 ? 17.569 -20.570 3.751 1.00 0.00 368 GLY A CA 9
ATOM 12855 C C . GLY A 1 82 ? 16.155 -20.766 4.262 1.00 0.00 368 GLY A C 9
ATOM 12856 O O . GLY A 1 82 ? 15.309 -21.333 3.569 1.00 0.00 368 GLY A O 9
ATOM 12860 N N . THR A 1 83 ? 15.897 -20.299 5.479 1.00 0.00 369 THR A N 9
ATOM 12861 C CA . THR A 1 83 ? 14.577 -20.429 6.084 1.00 0.00 369 THR A CA 9
ATOM 12862 C C . THR A 1 83 ? 13.982 -19.062 6.404 1.00 0.00 369 THR A C 9
ATOM 12863 O O . THR A 1 83 ? 12.873 -18.742 5.976 1.00 0.00 369 THR A O 9
ATOM 12874 N N . ASP A 1 84 ? 14.725 -18.260 7.157 1.00 0.00 370 ASP A N 9
ATOM 12875 C CA . ASP A 1 84 ? 14.272 -16.926 7.533 1.00 0.00 370 ASP A CA 9
ATOM 12876 C C . ASP A 1 84 ? 13.974 -16.085 6.296 1.00 0.00 370 ASP A C 9
ATOM 12877 O O . ASP A 1 84 ? 14.607 -16.249 5.253 1.00 0.00 370 ASP A O 9
ATOM 12886 N N . THR A 1 85 ? 13.005 -15.183 6.419 1.00 0.00 371 THR A N 9
ATOM 12887 C CA . THR A 1 85 ? 12.621 -14.318 5.311 1.00 0.00 371 THR A CA 9
ATOM 12888 C C . THR A 1 85 ? 13.251 -12.937 5.448 1.00 0.00 371 THR A C 9
ATOM 12889 O O . THR A 1 85 ? 12.878 -12.157 6.326 1.00 0.00 371 THR A O 9
ATOM 12900 N N . LEU A 1 86 ? 14.208 -12.639 4.576 1.00 0.00 372 LEU A N 9
ATOM 12901 C CA . LEU A 1 86 ? 14.890 -11.349 4.600 1.00 0.00 372 LEU A CA 9
ATOM 12902 C C . LEU A 1 86 ? 13.894 -10.209 4.786 1.00 0.00 372 LEU A C 9
ATOM 12903 O O . LEU A 1 86 ? 12.861 -10.159 4.118 1.00 0.00 372 LEU A O 9
ATOM 12919 N N . ARG A 1 87 ? 14.212 -9.296 5.697 1.00 0.00 373 ARG A N 9
ATOM 12920 C CA . ARG A 1 87 ? 13.345 -8.156 5.971 1.00 0.00 373 ARG A CA 9
ATOM 12921 C C . ARG A 1 87 ? 13.656 -6.997 5.027 1.00 0.00 373 ARG A C 9
ATOM 12922 O O . ARG A 1 87 ? 14.355 -6.053 5.396 1.00 0.00 373 ARG A O 9
ATOM 12943 N N . VAL A 1 88 ? 13.133 -7.077 3.808 1.00 0.00 374 VAL A N 9
ATOM 12944 C CA . VAL A 1 88 ? 13.354 -6.036 2.811 1.00 0.00 374 VAL A CA 9
ATOM 12945 C C . VAL A 1 88 ? 12.302 -4.939 2.920 1.00 0.00 374 VAL A C 9
ATOM 12946 O O . VAL A 1 88 ? 11.103 -5.216 2.956 1.00 0.00 374 VAL A O 9
ATOM 12959 N N . ALA A 1 89 ? 12.758 -3.692 2.972 1.00 0.00 375 ALA A N 9
ATOM 12960 C CA . ALA A 1 89 ? 11.855 -2.552 3.074 1.00 0.00 375 ALA A CA 9
ATOM 12961 C C . ALA A 1 89 ? 12.602 -1.240 2.858 1.00 0.00 375 ALA A C 9
ATOM 12962 O O . ALA A 1 89 ? 13.720 -1.063 3.342 1.00 0.00 375 ALA A O 9
ATOM 12969 N N . LEU A 1 90 ? 11.977 -0.322 2.128 1.00 0.00 376 LEU A N 9
ATOM 12970 C CA . LEU A 1 90 ? 12.582 0.975 1.847 1.00 0.00 376 LEU A CA 9
ATOM 12971 C C . LEU A 1 90 ? 13.069 1.638 3.131 1.00 0.00 376 LEU A C 9
ATOM 12972 O O . LEU A 1 90 ? 12.293 1.858 4.061 1.00 0.00 376 LEU A O 9
ATOM 12988 N N . ALA A 1 91 ? 14.359 1.956 3.175 1.00 0.00 377 ALA A N 9
ATOM 12989 C CA . ALA A 1 91 ? 14.948 2.598 4.343 1.00 0.00 377 ALA A CA 9
ATOM 12990 C C . ALA A 1 91 ? 14.755 4.110 4.295 1.00 0.00 377 ALA A C 9
ATOM 12991 O O . ALA A 1 91 ? 15.312 4.788 3.432 1.00 0.00 377 ALA A O 9
ATOM 12998 N N . ARG A 1 92 ? 13.963 4.631 5.225 1.00 0.00 378 ARG A N 9
ATOM 12999 C CA . ARG A 1 92 ? 13.695 6.063 5.287 1.00 0.00 378 ARG A CA 9
ATOM 13000 C C . ARG A 1 92 ? 13.856 6.585 6.712 1.00 0.00 378 ARG A C 9
ATOM 13001 O O . ARG A 1 92 ? 13.118 6.190 7.614 1.00 0.00 378 ARG A O 9
ATOM 13022 N N . GLN A 1 93 ? 14.824 7.475 6.904 1.00 0.00 379 GLN A N 9
ATOM 13023 C CA . GLN A 1 93 ? 15.082 8.050 8.219 1.00 0.00 379 GLN A CA 9
ATOM 13024 C C . GLN A 1 93 ? 15.051 9.574 8.162 1.00 0.00 379 GLN A C 9
ATOM 13025 O O . GLN A 1 93 ? 15.300 10.169 7.115 1.00 0.00 379 GLN A O 9
ATOM 13039 N N . GLN A 1 94 ? 14.744 10.197 9.295 1.00 0.00 380 GLN A N 9
ATOM 13040 C CA . GLN A 1 94 ? 14.680 11.652 9.373 1.00 0.00 380 GLN A CA 9
ATOM 13041 C C . GLN A 1 94 ? 15.825 12.289 8.592 1.00 0.00 380 GLN A C 9
ATOM 13042 O O . GLN A 1 94 ? 16.820 11.634 8.284 1.00 0.00 380 GLN A O 9
ATOM 13056 N N . ARG A 1 95 ? 15.676 13.571 8.275 1.00 0.00 381 ARG A N 9
ATOM 13057 C CA . ARG A 1 95 ? 16.696 14.297 7.528 1.00 0.00 381 ARG A CA 9
ATOM 13058 C C . ARG A 1 95 ? 17.134 15.549 8.283 1.00 0.00 381 ARG A C 9
ATOM 13059 O O . ARG A 1 95 ? 16.493 16.596 8.192 1.00 0.00 381 ARG A O 9
ATOM 13080 N N . ASP A 1 96 ? 18.229 15.433 9.026 1.00 0.00 382 ASP A N 9
ATOM 13081 C CA . ASP A 1 96 ? 18.753 16.555 9.796 1.00 0.00 382 ASP A CA 9
ATOM 13082 C C . ASP A 1 96 ? 19.655 17.431 8.933 1.00 0.00 382 ASP A C 9
ATOM 13083 O O . ASP A 1 96 ? 20.796 17.071 8.643 1.00 0.00 382 ASP A O 9
ATOM 13092 N N . LYS A 1 97 ? 19.136 18.584 8.525 1.00 0.00 383 LYS A N 9
ATOM 13093 C CA . LYS A 1 97 ? 19.893 19.514 7.695 1.00 0.00 383 LYS A CA 9
ATOM 13094 C C . LYS A 1 97 ? 20.972 20.217 8.512 1.00 0.00 383 LYS A C 9
ATOM 13095 O O . LYS A 1 97 ? 20.724 21.259 9.119 1.00 0.00 383 LYS A O 9
ATOM 13114 N N . GLY A 1 1 ? -24.606 10.756 -10.173 1.00 0.00 287 GLY A N 10
ATOM 13115 C CA . GLY A 1 1 ? -24.487 9.346 -9.848 1.00 0.00 287 GLY A CA 10
ATOM 13116 C C . GLY A 1 1 ? -23.045 8.884 -9.788 1.00 0.00 287 GLY A C 10
ATOM 13117 O O . GLY A 1 1 ? -22.648 7.970 -10.510 1.00 0.00 287 GLY A O 10
ATOM 13121 N N . SER A 1 2 ? -22.258 9.519 -8.925 1.00 0.00 288 SER A N 10
ATOM 13122 C CA . SER A 1 2 ? -20.849 9.171 -8.777 1.00 0.00 288 SER A CA 10
ATOM 13123 C C . SER A 1 2 ? -20.305 9.666 -7.440 1.00 0.00 288 SER A C 10
ATOM 13124 O O . SER A 1 2 ? -20.376 10.855 -7.130 1.00 0.00 288 SER A O 10
ATOM 13132 N N . SER A 1 3 ? -19.763 8.744 -6.651 1.00 0.00 289 SER A N 10
ATOM 13133 C CA . SER A 1 3 ? -19.210 9.084 -5.345 1.00 0.00 289 SER A CA 10
ATOM 13134 C C . SER A 1 3 ? -17.685 9.107 -5.391 1.00 0.00 289 SER A C 10
ATOM 13135 O O . SER A 1 3 ? -17.062 8.330 -6.113 1.00 0.00 289 SER A O 10
ATOM 13143 N N . GLY A 1 4 ? -17.089 10.005 -4.612 1.00 0.00 290 GLY A N 10
ATOM 13144 C CA . GLY A 1 4 ? -15.643 10.114 -4.577 1.00 0.00 290 GLY A CA 10
ATOM 13145 C C . GLY A 1 4 ? -15.174 11.521 -4.265 1.00 0.00 290 GLY A C 10
ATOM 13146 O O . GLY A 1 4 ? -15.391 12.444 -5.050 1.00 0.00 290 GLY A O 10
ATOM 13150 N N . SER A 1 5 ? -14.531 11.687 -3.113 1.00 0.00 291 SER A N 10
ATOM 13151 C CA . SER A 1 5 ? -14.035 12.994 -2.696 1.00 0.00 291 SER A CA 10
ATOM 13152 C C . SER A 1 5 ? -12.863 12.847 -1.730 1.00 0.00 291 SER A C 10
ATOM 13153 O O . SER A 1 5 ? -12.794 11.887 -0.962 1.00 0.00 291 SER A O 10
ATOM 13161 N N . SER A 1 6 ? -11.944 13.805 -1.775 1.00 0.00 292 SER A N 10
ATOM 13162 C CA . SER A 1 6 ? -10.772 13.782 -0.908 1.00 0.00 292 SER A CA 10
ATOM 13163 C C . SER A 1 6 ? -10.434 15.186 -0.415 1.00 0.00 292 SER A C 10
ATOM 13164 O O . SER A 1 6 ? -11.023 16.171 -0.857 1.00 0.00 292 SER A O 10
ATOM 13172 N N . GLY A 1 7 ? -9.478 15.268 0.507 1.00 0.00 293 GLY A N 10
ATOM 13173 C CA . GLY A 1 7 ? -9.077 16.554 1.046 1.00 0.00 293 GLY A CA 10
ATOM 13174 C C . GLY A 1 7 ? -8.189 16.419 2.267 1.00 0.00 293 GLY A C 10
ATOM 13175 O O . GLY A 1 7 ? -8.643 16.523 3.406 1.00 0.00 293 GLY A O 10
ATOM 13179 N N . PRO A 1 8 ? -6.890 16.180 2.035 1.00 0.00 294 PRO A N 10
ATOM 13180 C CA . PRO A 1 8 ? -5.908 16.024 3.113 1.00 0.00 294 PRO A CA 10
ATOM 13181 C C . PRO A 1 8 ? -5.504 17.360 3.726 1.00 0.00 294 PRO A C 10
ATOM 13182 O O . PRO A 1 8 ? -6.032 18.408 3.359 1.00 0.00 294 PRO A O 10
ATOM 13193 N N . GLY A 1 9 ? -4.561 17.315 4.663 1.00 0.00 295 GLY A N 10
ATOM 13194 C CA . GLY A 1 9 ? -4.101 18.529 5.312 1.00 0.00 295 GLY A CA 10
ATOM 13195 C C . GLY A 1 9 ? -2.823 18.317 6.098 1.00 0.00 295 GLY A C 10
ATOM 13196 O O . GLY A 1 9 ? -2.732 17.398 6.912 1.00 0.00 295 GLY A O 10
ATOM 13200 N N . SER A 1 10 ? -1.832 19.169 5.855 1.00 0.00 296 SER A N 10
ATOM 13201 C CA . SER A 1 10 ? -0.550 19.067 6.543 1.00 0.00 296 SER A CA 10
ATOM 13202 C C . SER A 1 10 ? -0.074 20.440 7.009 1.00 0.00 296 SER A C 10
ATOM 13203 O O . SER A 1 10 ? -0.278 21.455 6.343 1.00 0.00 296 SER A O 10
ATOM 13211 N N . PRO A 1 11 ? 0.577 20.472 8.182 1.00 0.00 297 PRO A N 10
ATOM 13212 C CA . PRO A 1 11 ? 1.096 21.713 8.764 1.00 0.00 297 PRO A CA 10
ATOM 13213 C C . PRO A 1 11 ? 2.387 22.171 8.095 1.00 0.00 297 PRO A C 10
ATOM 13214 O O . PRO A 1 11 ? 3.190 21.366 7.622 1.00 0.00 297 PRO A O 10
ATOM 13225 N N . PRO A 1 12 ? 2.594 23.496 8.052 1.00 0.00 298 PRO A N 10
ATOM 13226 C CA . PRO A 1 12 ? 3.787 24.091 7.443 1.00 0.00 298 PRO A CA 10
ATOM 13227 C C . PRO A 1 12 ? 5.069 23.381 7.865 1.00 0.00 298 PRO A C 10
ATOM 13228 O O . PRO A 1 12 ? 5.367 23.272 9.053 1.00 0.00 298 PRO A O 10
ATOM 13239 N N . GLY A 1 13 ? 5.825 22.900 6.882 1.00 0.00 299 GLY A N 10
ATOM 13240 C CA . GLY A 1 13 ? 7.066 22.207 7.173 1.00 0.00 299 GLY A CA 10
ATOM 13241 C C . GLY A 1 13 ? 7.648 21.523 5.951 1.00 0.00 299 GLY A C 10
ATOM 13242 O O . GLY A 1 13 ? 6.916 21.141 5.039 1.00 0.00 299 GLY A O 10
ATOM 13246 N N . GLU A 1 14 ? 8.969 21.370 5.934 1.00 0.00 300 GLU A N 10
ATOM 13247 C CA . GLU A 1 14 ? 9.647 20.729 4.813 1.00 0.00 300 GLU A CA 10
ATOM 13248 C C . GLU A 1 14 ? 9.639 19.211 4.968 1.00 0.00 300 GLU A C 10
ATOM 13249 O O . GLU A 1 14 ? 9.913 18.684 6.045 1.00 0.00 300 GLU A O 10
ATOM 13261 N N . GLY A 1 15 ? 9.321 18.513 3.881 1.00 0.00 301 GLY A N 10
ATOM 13262 C CA . GLY A 1 15 ? 9.282 17.063 3.917 1.00 0.00 301 GLY A CA 10
ATOM 13263 C C . GLY A 1 15 ? 10.615 16.438 3.557 1.00 0.00 301 GLY A C 10
ATOM 13264 O O . GLY A 1 15 ? 11.446 17.066 2.903 1.00 0.00 301 GLY A O 10
ATOM 13268 N N . ALA A 1 16 ? 10.820 15.197 3.988 1.00 0.00 302 ALA A N 10
ATOM 13269 C CA . ALA A 1 16 ? 12.062 14.487 3.708 1.00 0.00 302 ALA A CA 10
ATOM 13270 C C . ALA A 1 16 ? 11.806 13.252 2.850 1.00 0.00 302 ALA A C 10
ATOM 13271 O O . ALA A 1 16 ? 11.381 12.205 3.338 1.00 0.00 302 ALA A O 10
ATOM 13278 N N . PRO A 1 17 ? 12.069 13.376 1.540 1.00 0.00 303 PRO A N 10
ATOM 13279 C CA . PRO A 1 17 ? 11.875 12.279 0.587 1.00 0.00 303 PRO A CA 10
ATOM 13280 C C . PRO A 1 17 ? 13.028 11.282 0.608 1.00 0.00 303 PRO A C 10
ATOM 13281 O O . PRO A 1 17 ? 14.194 11.662 0.498 1.00 0.00 303 PRO A O 10
ATOM 13292 N N . LEU A 1 18 ? 12.695 10.003 0.749 1.00 0.00 304 LEU A N 10
ATOM 13293 C CA . LEU A 1 18 ? 13.704 8.950 0.784 1.00 0.00 304 LEU A CA 10
ATOM 13294 C C . LEU A 1 18 ? 14.680 9.092 -0.379 1.00 0.00 304 LEU A C 10
ATOM 13295 O O . LEU A 1 18 ? 14.377 9.738 -1.381 1.00 0.00 304 LEU A O 10
ATOM 13311 N N . ALA A 1 19 ? 15.852 8.482 -0.239 1.00 0.00 305 ALA A N 10
ATOM 13312 C CA . ALA A 1 19 ? 16.871 8.536 -1.280 1.00 0.00 305 ALA A CA 10
ATOM 13313 C C . ALA A 1 19 ? 17.134 7.153 -1.864 1.00 0.00 305 ALA A C 10
ATOM 13314 O O . ALA A 1 19 ? 18.214 6.589 -1.688 1.00 0.00 305 ALA A O 10
ATOM 13321 N N . ALA A 1 20 ? 16.140 6.610 -2.559 1.00 0.00 306 ALA A N 10
ATOM 13322 C CA . ALA A 1 20 ? 16.265 5.293 -3.170 1.00 0.00 306 ALA A CA 10
ATOM 13323 C C . ALA A 1 20 ? 17.107 4.363 -2.303 1.00 0.00 306 ALA A C 10
ATOM 13324 O O . ALA A 1 20 ? 17.949 3.621 -2.808 1.00 0.00 306 ALA A O 10
ATOM 13331 N N . ASP A 1 21 ? 16.875 4.409 -0.996 1.00 0.00 307 ASP A N 10
ATOM 13332 C CA . ASP A 1 21 ? 17.612 3.571 -0.058 1.00 0.00 307 ASP A CA 10
ATOM 13333 C C . ASP A 1 21 ? 16.753 2.403 0.418 1.00 0.00 307 ASP A C 10
ATOM 13334 O O . ASP A 1 21 ? 15.767 2.593 1.129 1.00 0.00 307 ASP A O 10
ATOM 13343 N N . VAL A 1 22 ? 17.135 1.193 0.019 1.00 0.00 308 VAL A N 10
ATOM 13344 C CA . VAL A 1 22 ? 16.400 -0.006 0.404 1.00 0.00 308 VAL A CA 10
ATOM 13345 C C . VAL A 1 22 ? 17.118 -0.755 1.520 1.00 0.00 308 VAL A C 10
ATOM 13346 O O . VAL A 1 22 ? 18.295 -1.095 1.397 1.00 0.00 308 VAL A O 10
ATOM 13359 N N . TYR A 1 23 ? 16.402 -1.010 2.609 1.00 0.00 309 TYR A N 10
ATOM 13360 C CA . TYR A 1 23 ? 16.971 -1.719 3.750 1.00 0.00 309 TYR A CA 10
ATOM 13361 C C . TYR A 1 23 ? 16.687 -3.215 3.659 1.00 0.00 309 TYR A C 10
ATOM 13362 O O . TYR A 1 23 ? 15.657 -3.632 3.130 1.00 0.00 309 TYR A O 10
ATOM 13380 N N . VAL A 1 24 ? 17.609 -4.019 4.180 1.00 0.00 310 VAL A N 10
ATOM 13381 C CA . VAL A 1 24 ? 17.459 -5.469 4.160 1.00 0.00 310 VAL A CA 10
ATOM 13382 C C . VAL A 1 24 ? 18.054 -6.100 5.413 1.00 0.00 310 VAL A C 10
ATOM 13383 O O . VAL A 1 24 ? 19.203 -5.838 5.768 1.00 0.00 310 VAL A O 10
ATOM 13396 N N . GLY A 1 25 ? 17.264 -6.935 6.081 1.00 0.00 311 GLY A N 10
ATOM 13397 C CA . GLY A 1 25 ? 17.730 -7.592 7.288 1.00 0.00 311 GLY A CA 10
ATOM 13398 C C . GLY A 1 25 ? 17.287 -9.039 7.369 1.00 0.00 311 GLY A C 10
ATOM 13399 O O . GLY A 1 25 ? 16.925 -9.642 6.359 1.00 0.00 311 GLY A O 10
ATOM 13403 N N . ASN A 1 26 ? 17.318 -9.600 8.573 1.00 0.00 312 ASN A N 10
ATOM 13404 C CA . ASN A 1 26 ? 16.919 -10.987 8.781 1.00 0.00 312 ASN A CA 10
ATOM 13405 C C . ASN A 1 26 ? 17.833 -11.937 8.014 1.00 0.00 312 ASN A C 10
ATOM 13406 O O . ASN A 1 26 ? 17.371 -12.896 7.394 1.00 0.00 312 ASN A O 10
ATOM 13417 N N . LEU A 1 27 ? 19.133 -11.665 8.060 1.00 0.00 313 LEU A N 10
ATOM 13418 C CA . LEU A 1 27 ? 20.113 -12.496 7.370 1.00 0.00 313 LEU A CA 10
ATOM 13419 C C . LEU A 1 27 ? 20.559 -13.659 8.251 1.00 0.00 313 LEU A C 10
ATOM 13420 O O . LEU A 1 27 ? 20.657 -13.542 9.472 1.00 0.00 313 LEU A O 10
ATOM 13436 N N . PRO A 1 28 ? 20.837 -14.808 7.618 1.00 0.00 314 PRO A N 10
ATOM 13437 C CA . PRO A 1 28 ? 21.279 -16.014 8.324 1.00 0.00 314 PRO A CA 10
ATOM 13438 C C . PRO A 1 28 ? 22.361 -15.717 9.357 1.00 0.00 314 PRO A C 10
ATOM 13439 O O . PRO A 1 28 ? 23.116 -14.754 9.219 1.00 0.00 314 PRO A O 10
ATOM 13450 N N . ARG A 1 29 ? 22.431 -16.549 10.390 1.00 0.00 315 ARG A N 10
ATOM 13451 C CA . ARG A 1 29 ? 23.420 -16.375 11.447 1.00 0.00 315 ARG A CA 10
ATOM 13452 C C . ARG A 1 29 ? 24.785 -16.026 10.861 1.00 0.00 315 ARG A C 10
ATOM 13453 O O . ARG A 1 29 ? 25.399 -15.029 11.241 1.00 0.00 315 ARG A O 10
ATOM 13474 N N . ASP A 1 30 ? 25.254 -16.854 9.934 1.00 0.00 316 ASP A N 10
ATOM 13475 C CA . ASP A 1 30 ? 26.547 -16.634 9.295 1.00 0.00 316 ASP A CA 10
ATOM 13476 C C . ASP A 1 30 ? 26.386 -16.474 7.787 1.00 0.00 316 ASP A C 10
ATOM 13477 O O . ASP A 1 30 ? 27.250 -16.887 7.014 1.00 0.00 316 ASP A O 10
ATOM 13486 N N . ALA A 1 31 ? 25.275 -15.872 7.375 1.00 0.00 317 ALA A N 10
ATOM 13487 C CA . ALA A 1 31 ? 25.002 -15.657 5.960 1.00 0.00 317 ALA A CA 10
ATOM 13488 C C . ALA A 1 31 ? 26.242 -15.148 5.233 1.00 0.00 317 ALA A C 10
ATOM 13489 O O . ALA A 1 31 ? 27.220 -14.742 5.862 1.00 0.00 317 ALA A O 10
ATOM 13496 N N . ARG A 1 32 ? 26.196 -15.173 3.905 1.00 0.00 318 ARG A N 10
ATOM 13497 C CA . ARG A 1 32 ? 27.317 -14.716 3.092 1.00 0.00 318 ARG A CA 10
ATOM 13498 C C . ARG A 1 32 ? 26.883 -13.602 2.144 1.00 0.00 318 ARG A C 10
ATOM 13499 O O . ARG A 1 32 ? 25.986 -13.788 1.321 1.00 0.00 318 ARG A O 10
ATOM 13520 N N . VAL A 1 33 ? 27.524 -12.445 2.265 1.00 0.00 319 VAL A N 10
ATOM 13521 C CA . VAL A 1 33 ? 27.205 -11.301 1.418 1.00 0.00 319 VAL A CA 10
ATOM 13522 C C . VAL A 1 33 ? 27.015 -11.728 -0.033 1.00 0.00 319 VAL A C 10
ATOM 13523 O O . VAL A 1 33 ? 26.194 -11.162 -0.755 1.00 0.00 319 VAL A O 10
ATOM 13536 N N . SER A 1 34 ? 27.778 -12.732 -0.454 1.00 0.00 320 SER A N 10
ATOM 13537 C CA . SER A 1 34 ? 27.696 -13.233 -1.821 1.00 0.00 320 SER A CA 10
ATOM 13538 C C . SER A 1 34 ? 26.314 -13.816 -2.103 1.00 0.00 320 SER A C 10
ATOM 13539 O O . SER A 1 34 ? 25.630 -13.396 -3.036 1.00 0.00 320 SER A O 10
ATOM 13547 N N . ASP A 1 35 ? 25.912 -14.787 -1.291 1.00 0.00 321 ASP A N 10
ATOM 13548 C CA . ASP A 1 35 ? 24.612 -15.428 -1.451 1.00 0.00 321 ASP A CA 10
ATOM 13549 C C . ASP A 1 35 ? 23.551 -14.411 -1.860 1.00 0.00 321 ASP A C 10
ATOM 13550 O O . ASP A 1 35 ? 22.750 -14.662 -2.762 1.00 0.00 321 ASP A O 10
ATOM 13559 N N . LEU A 1 36 ? 23.550 -13.264 -1.192 1.00 0.00 322 LEU A N 10
ATOM 13560 C CA . LEU A 1 36 ? 22.586 -12.208 -1.485 1.00 0.00 322 LEU A CA 10
ATOM 13561 C C . LEU A 1 36 ? 22.848 -11.598 -2.858 1.00 0.00 322 LEU A C 10
ATOM 13562 O O . LEU A 1 36 ? 21.936 -11.463 -3.674 1.00 0.00 322 LEU A O 10
ATOM 13578 N N . LYS A 1 37 ? 24.101 -11.233 -3.108 1.00 0.00 323 LYS A N 10
ATOM 13579 C CA . LYS A 1 37 ? 24.485 -10.640 -4.384 1.00 0.00 323 LYS A CA 10
ATOM 13580 C C . LYS A 1 37 ? 24.063 -11.532 -5.547 1.00 0.00 323 LYS A C 10
ATOM 13581 O O . LYS A 1 37 ? 23.487 -11.059 -6.527 1.00 0.00 323 LYS A O 10
ATOM 13600 N N . ARG A 1 38 ? 24.353 -12.824 -5.432 1.00 0.00 324 ARG A N 10
ATOM 13601 C CA . ARG A 1 38 ? 24.003 -13.782 -6.474 1.00 0.00 324 ARG A CA 10
ATOM 13602 C C . ARG A 1 38 ? 22.616 -13.489 -7.038 1.00 0.00 324 ARG A C 10
ATOM 13603 O O . ARG A 1 38 ? 22.464 -13.209 -8.226 1.00 0.00 324 ARG A O 10
ATOM 13624 N N . ALA A 1 39 ? 21.606 -13.558 -6.176 1.00 0.00 325 ALA A N 10
ATOM 13625 C CA . ALA A 1 39 ? 20.232 -13.299 -6.587 1.00 0.00 325 ALA A CA 10
ATOM 13626 C C . ALA A 1 39 ? 20.094 -11.907 -7.195 1.00 0.00 325 ALA A C 10
ATOM 13627 O O . ALA A 1 39 ? 19.830 -11.764 -8.390 1.00 0.00 325 ALA A O 10
ATOM 13634 N N . LEU A 1 40 ? 20.272 -10.885 -6.367 1.00 0.00 326 LEU A N 10
ATOM 13635 C CA . LEU A 1 40 ? 20.167 -9.503 -6.823 1.00 0.00 326 LEU A CA 10
ATOM 13636 C C . LEU A 1 40 ? 20.677 -9.361 -8.254 1.00 0.00 326 LEU A C 10
ATOM 13637 O O . LEU A 1 40 ? 20.023 -8.748 -9.098 1.00 0.00 326 LEU A O 10
ATOM 13653 N N . ARG A 1 41 ? 21.846 -9.934 -8.519 1.00 0.00 327 ARG A N 10
ATOM 13654 C CA . ARG A 1 41 ? 22.443 -9.873 -9.848 1.00 0.00 327 ARG A CA 10
ATOM 13655 C C . ARG A 1 41 ? 21.535 -10.532 -10.882 1.00 0.00 327 ARG A C 10
ATOM 13656 O O . ARG A 1 41 ? 21.283 -9.969 -11.947 1.00 0.00 327 ARG A O 10
ATOM 13677 N N . GLU A 1 42 ? 21.049 -11.727 -10.561 1.00 0.00 328 GLU A N 10
ATOM 13678 C CA . GLU A 1 42 ? 20.172 -12.462 -11.463 1.00 0.00 328 GLU A CA 10
ATOM 13679 C C . GLU A 1 42 ? 18.826 -11.756 -11.608 1.00 0.00 328 GLU A C 10
ATOM 13680 O O . GLU A 1 42 ? 18.135 -11.914 -12.616 1.00 0.00 328 GLU A O 10
ATOM 13692 N N . LEU A 1 43 ? 18.461 -10.979 -10.595 1.00 0.00 329 LEU A N 10
ATOM 13693 C CA . LEU A 1 43 ? 17.198 -10.249 -10.608 1.00 0.00 329 LEU A CA 10
ATOM 13694 C C . LEU A 1 43 ? 17.398 -8.823 -11.112 1.00 0.00 329 LEU A C 10
ATOM 13695 O O . LEU A 1 43 ? 16.561 -7.950 -10.885 1.00 0.00 329 LEU A O 10
ATOM 13711 N N . GLY A 1 44 ? 18.512 -8.596 -11.801 1.00 0.00 330 GLY A N 10
ATOM 13712 C CA . GLY A 1 44 ? 18.801 -7.275 -12.329 1.00 0.00 330 GLY A CA 10
ATOM 13713 C C . GLY A 1 44 ? 18.686 -6.191 -11.276 1.00 0.00 330 GLY A C 10
ATOM 13714 O O . GLY A 1 44 ? 18.528 -5.015 -11.601 1.00 0.00 330 GLY A O 10
ATOM 13718 N N . SER A 1 45 ? 18.763 -6.588 -10.009 1.00 0.00 331 SER A N 10
ATOM 13719 C CA . SER A 1 45 ? 18.660 -5.643 -8.904 1.00 0.00 331 SER A CA 10
ATOM 13720 C C . SER A 1 45 ? 20.041 -5.294 -8.357 1.00 0.00 331 SER A C 10
ATOM 13721 O O . SER A 1 45 ? 20.308 -5.452 -7.166 1.00 0.00 331 SER A O 10
ATOM 13729 N N . VAL A 1 46 ? 20.917 -4.819 -9.237 1.00 0.00 332 VAL A N 10
ATOM 13730 C CA . VAL A 1 46 ? 22.270 -4.447 -8.844 1.00 0.00 332 VAL A CA 10
ATOM 13731 C C . VAL A 1 46 ? 22.396 -2.938 -8.667 1.00 0.00 332 VAL A C 10
ATOM 13732 O O . VAL A 1 46 ? 22.484 -2.179 -9.632 1.00 0.00 332 VAL A O 10
ATOM 13745 N N . PRO A 1 47 ? 22.405 -2.490 -7.403 1.00 0.00 333 PRO A N 10
ATOM 13746 C CA . PRO A 1 47 ? 22.520 -1.068 -7.068 1.00 0.00 333 PRO A CA 10
ATOM 13747 C C . PRO A 1 47 ? 23.939 -0.541 -7.258 1.00 0.00 333 PRO A C 10
ATOM 13748 O O . PRO A 1 47 ? 24.872 -1.310 -7.492 1.00 0.00 333 PRO A O 10
ATOM 13759 N N . LEU A 1 48 ? 24.095 0.775 -7.155 1.00 0.00 334 LEU A N 10
ATOM 13760 C CA . LEU A 1 48 ? 25.401 1.405 -7.314 1.00 0.00 334 LEU A CA 10
ATOM 13761 C C . LEU A 1 48 ? 26.323 1.050 -6.153 1.00 0.00 334 LEU A C 10
ATOM 13762 O O . LEU A 1 48 ? 27.474 0.664 -6.356 1.00 0.00 334 LEU A O 10
ATOM 13778 N N . ARG A 1 49 ? 25.808 1.180 -4.934 1.00 0.00 335 ARG A N 10
ATOM 13779 C CA . ARG A 1 49 ? 26.585 0.871 -3.740 1.00 0.00 335 ARG A CA 10
ATOM 13780 C C . ARG A 1 49 ? 25.829 -0.097 -2.834 1.00 0.00 335 ARG A C 10
ATOM 13781 O O . ARG A 1 49 ? 24.598 -0.084 -2.784 1.00 0.00 335 ARG A O 10
ATOM 13802 N N . LEU A 1 50 ? 26.573 -0.935 -2.121 1.00 0.00 336 LEU A N 10
ATOM 13803 C CA . LEU A 1 50 ? 25.973 -1.911 -1.217 1.00 0.00 336 LEU A CA 10
ATOM 13804 C C . LEU A 1 50 ? 26.781 -2.029 0.071 1.00 0.00 336 LEU A C 10
ATOM 13805 O O . LEU A 1 50 ? 28.003 -2.182 0.038 1.00 0.00 336 LEU A O 10
ATOM 13821 N N . THR A 1 51 ? 26.092 -1.958 1.205 1.00 0.00 337 THR A N 10
ATOM 13822 C CA . THR A 1 51 ? 26.745 -2.058 2.504 1.00 0.00 337 THR A CA 10
ATOM 13823 C C . THR A 1 51 ? 26.210 -3.244 3.298 1.00 0.00 337 THR A C 10
ATOM 13824 O O . THR A 1 51 ? 25.122 -3.180 3.871 1.00 0.00 337 THR A O 10
ATOM 13835 N N . TRP A 1 52 ? 26.982 -4.325 3.329 1.00 0.00 338 TRP A N 10
ATOM 13836 C CA . TRP A 1 52 ? 26.585 -5.526 4.055 1.00 0.00 338 TRP A CA 10
ATOM 13837 C C . TRP A 1 52 ? 27.271 -5.592 5.415 1.00 0.00 338 TRP A C 10
ATOM 13838 O O . TRP A 1 52 ? 28.397 -5.122 5.574 1.00 0.00 338 TRP A O 10
ATOM 13859 N N . GLN A 1 53 ? 26.586 -6.179 6.391 1.00 0.00 339 GLN A N 10
ATOM 13860 C CA . GLN A 1 53 ? 27.132 -6.305 7.737 1.00 0.00 339 GLN A CA 10
ATOM 13861 C C . GLN A 1 53 ? 26.804 -7.671 8.331 1.00 0.00 339 GLN A C 10
ATOM 13862 O O . GLN A 1 53 ? 25.742 -8.234 8.071 1.00 0.00 339 GLN A O 10
ATOM 13876 N N . GLY A 1 54 ? 27.726 -8.200 9.131 1.00 0.00 340 GLY A N 10
ATOM 13877 C CA . GLY A 1 54 ? 27.516 -9.496 9.749 1.00 0.00 340 GLY A CA 10
ATOM 13878 C C . GLY A 1 54 ? 26.867 -9.389 11.115 1.00 0.00 340 GLY A C 10
ATOM 13879 O O . GLY A 1 54 ? 25.745 -9.846 11.330 1.00 0.00 340 GLY A O 10
ATOM 13883 N N . PRO A 1 55 ? 27.583 -8.774 12.068 1.00 0.00 341 PRO A N 10
ATOM 13884 C CA . PRO A 1 55 ? 27.090 -8.595 13.437 1.00 0.00 341 PRO A CA 10
ATOM 13885 C C . PRO A 1 55 ? 25.649 -8.099 13.474 1.00 0.00 341 PRO A C 10
ATOM 13886 O O . PRO A 1 55 ? 24.843 -8.564 14.280 1.00 0.00 341 PRO A O 10
ATOM 13897 N N . ARG A 1 56 ? 25.330 -7.153 12.596 1.00 0.00 342 ARG A N 10
ATOM 13898 C CA . ARG A 1 56 ? 23.986 -6.594 12.530 1.00 0.00 342 ARG A CA 10
ATOM 13899 C C . ARG A 1 56 ? 23.102 -7.412 11.592 1.00 0.00 342 ARG A C 10
ATOM 13900 O O . ARG A 1 56 ? 21.888 -7.218 11.540 1.00 0.00 342 ARG A O 10
ATOM 13921 N N . ARG A 1 57 ? 23.721 -8.328 10.854 1.00 0.00 343 ARG A N 10
ATOM 13922 C CA . ARG A 1 57 ? 22.992 -9.174 9.917 1.00 0.00 343 ARG A CA 10
ATOM 13923 C C . ARG A 1 57 ? 22.034 -8.345 9.067 1.00 0.00 343 ARG A C 10
ATOM 13924 O O . ARG A 1 57 ? 20.872 -8.710 8.887 1.00 0.00 343 ARG A O 10
ATOM 13945 N N . ARG A 1 58 ? 22.530 -7.226 8.547 1.00 0.00 344 ARG A N 10
ATOM 13946 C CA . ARG A 1 58 ? 21.718 -6.344 7.717 1.00 0.00 344 ARG A CA 10
ATOM 13947 C C . ARG A 1 58 ? 22.497 -5.886 6.488 1.00 0.00 344 ARG A C 10
ATOM 13948 O O . ARG A 1 58 ? 23.698 -6.129 6.375 1.00 0.00 344 ARG A O 10
ATOM 13969 N N . ALA A 1 59 ? 21.803 -5.223 5.568 1.00 0.00 345 ALA A N 10
ATOM 13970 C CA . ALA A 1 59 ? 22.430 -4.729 4.348 1.00 0.00 345 ALA A CA 10
ATOM 13971 C C . ALA A 1 59 ? 21.686 -3.515 3.801 1.00 0.00 345 ALA A C 10
ATOM 13972 O O . ALA A 1 59 ? 20.476 -3.382 3.984 1.00 0.00 345 ALA A O 10
ATOM 13979 N N . PHE A 1 60 ? 22.417 -2.632 3.129 1.00 0.00 346 PHE A N 10
ATOM 13980 C CA . PHE A 1 60 ? 21.827 -1.428 2.557 1.00 0.00 346 PHE A CA 10
ATOM 13981 C C . PHE A 1 60 ? 22.075 -1.362 1.053 1.00 0.00 346 PHE A C 10
ATOM 13982 O O . PHE A 1 60 ? 23.192 -1.590 0.586 1.00 0.00 346 PHE A O 10
ATOM 13999 N N . LEU A 1 61 ? 21.027 -1.050 0.300 1.00 0.00 347 LEU A N 10
ATOM 14000 C CA . LEU A 1 61 ? 21.129 -0.954 -1.152 1.00 0.00 347 LEU A CA 10
ATOM 14001 C C . LEU A 1 61 ? 20.844 0.468 -1.626 1.00 0.00 347 LEU A C 10
ATOM 14002 O O . LEU A 1 61 ? 19.745 0.988 -1.435 1.00 0.00 347 LEU A O 10
ATOM 14018 N N . HIS A 1 62 ? 21.842 1.090 -2.246 1.00 0.00 348 HIS A N 10
ATOM 14019 C CA . HIS A 1 62 ? 21.697 2.451 -2.750 1.00 0.00 348 HIS A CA 10
ATOM 14020 C C . HIS A 1 62 ? 21.472 2.451 -4.259 1.00 0.00 348 HIS A C 10
ATOM 14021 O O . HIS A 1 62 ? 22.348 2.052 -5.028 1.00 0.00 348 HIS A O 10
ATOM 14035 N N . TYR A 1 63 ? 20.294 2.899 -4.677 1.00 0.00 349 TYR A N 10
ATOM 14036 C CA . TYR A 1 63 ? 19.953 2.947 -6.094 1.00 0.00 349 TYR A CA 10
ATOM 14037 C C . TYR A 1 63 ? 20.051 4.372 -6.630 1.00 0.00 349 TYR A C 10
ATOM 14038 O O . TYR A 1 63 ? 19.910 5.350 -5.895 1.00 0.00 349 TYR A O 10
ATOM 14056 N N . PRO A 1 64 ? 20.300 4.493 -7.942 1.00 0.00 350 PRO A N 10
ATOM 14057 C CA . PRO A 1 64 ? 20.422 5.794 -8.608 1.00 0.00 350 PRO A CA 10
ATOM 14058 C C . PRO A 1 64 ? 19.315 6.760 -8.200 1.00 0.00 350 PRO A C 10
ATOM 14059 O O . PRO A 1 64 ? 19.580 7.810 -7.615 1.00 0.00 350 PRO A O 10
ATOM 14070 N N . ASP A 1 65 ? 18.076 6.398 -8.512 1.00 0.00 351 ASP A N 10
ATOM 14071 C CA . ASP A 1 65 ? 16.928 7.233 -8.177 1.00 0.00 351 ASP A CA 10
ATOM 14072 C C . ASP A 1 65 ? 15.821 6.403 -7.535 1.00 0.00 351 ASP A C 10
ATOM 14073 O O . ASP A 1 65 ? 15.743 5.191 -7.738 1.00 0.00 351 ASP A O 10
ATOM 14082 N N . SER A 1 66 ? 14.968 7.063 -6.759 1.00 0.00 352 SER A N 10
ATOM 14083 C CA . SER A 1 66 ? 13.868 6.385 -6.083 1.00 0.00 352 SER A CA 10
ATOM 14084 C C . SER A 1 66 ? 13.249 5.321 -6.985 1.00 0.00 352 SER A C 10
ATOM 14085 O O . SER A 1 66 ? 13.125 4.159 -6.598 1.00 0.00 352 SER A O 10
ATOM 14093 N N . ALA A 1 67 ? 12.863 5.727 -8.190 1.00 0.00 353 ALA A N 10
ATOM 14094 C CA . ALA A 1 67 ? 12.260 4.810 -9.149 1.00 0.00 353 ALA A CA 10
ATOM 14095 C C . ALA A 1 67 ? 12.880 3.421 -9.045 1.00 0.00 353 ALA A C 10
ATOM 14096 O O . ALA A 1 67 ? 12.180 2.432 -8.828 1.00 0.00 353 ALA A O 10
ATOM 14103 N N . ALA A 1 68 ? 14.198 3.353 -9.201 1.00 0.00 354 ALA A N 10
ATOM 14104 C CA . ALA A 1 68 ? 14.913 2.085 -9.124 1.00 0.00 354 ALA A CA 10
ATOM 14105 C C . ALA A 1 68 ? 14.641 1.382 -7.798 1.00 0.00 354 ALA A C 10
ATOM 14106 O O . ALA A 1 68 ? 14.012 0.325 -7.763 1.00 0.00 354 ALA A O 10
ATOM 14113 N N . ALA A 1 69 ? 15.119 1.975 -6.710 1.00 0.00 355 ALA A N 10
ATOM 14114 C CA . ALA A 1 69 ? 14.926 1.406 -5.382 1.00 0.00 355 ALA A CA 10
ATOM 14115 C C . ALA A 1 69 ? 13.505 0.879 -5.212 1.00 0.00 355 ALA A C 10
ATOM 14116 O O . ALA A 1 69 ? 13.291 -0.163 -4.593 1.00 0.00 355 ALA A O 10
ATOM 14123 N N . GLN A 1 70 ? 12.539 1.606 -5.764 1.00 0.00 356 GLN A N 10
ATOM 14124 C CA . GLN A 1 70 ? 11.139 1.211 -5.671 1.00 0.00 356 GLN A CA 10
ATOM 14125 C C . GLN A 1 70 ? 10.848 0.020 -6.579 1.00 0.00 356 GLN A C 10
ATOM 14126 O O . GLN A 1 70 ? 10.049 -0.852 -6.237 1.00 0.00 356 GLN A O 10
ATOM 14140 N N . GLN A 1 71 ? 11.501 -0.009 -7.736 1.00 0.00 357 GLN A N 10
ATOM 14141 C CA . GLN A 1 71 ? 11.311 -1.093 -8.693 1.00 0.00 357 GLN A CA 10
ATOM 14142 C C . GLN A 1 71 ? 11.885 -2.400 -8.156 1.00 0.00 357 GLN A C 10
ATOM 14143 O O . GLN A 1 71 ? 11.245 -3.448 -8.231 1.00 0.00 357 GLN A O 10
ATOM 14157 N N . ALA A 1 72 ? 13.097 -2.330 -7.615 1.00 0.00 358 ALA A N 10
ATOM 14158 C CA . ALA A 1 72 ? 13.757 -3.507 -7.064 1.00 0.00 358 ALA A CA 10
ATOM 14159 C C . ALA A 1 72 ? 12.946 -4.107 -5.921 1.00 0.00 358 ALA A C 10
ATOM 14160 O O . ALA A 1 72 ? 12.590 -5.285 -5.949 1.00 0.00 358 ALA A O 10
ATOM 14167 N N . VAL A 1 73 ? 12.657 -3.288 -4.914 1.00 0.00 359 VAL A N 10
ATOM 14168 C CA . VAL A 1 73 ? 11.887 -3.738 -3.760 1.00 0.00 359 VAL A CA 10
ATOM 14169 C C . VAL A 1 73 ? 10.804 -4.727 -4.174 1.00 0.00 359 VAL A C 10
ATOM 14170 O O . VAL A 1 73 ? 10.808 -5.882 -3.748 1.00 0.00 359 VAL A O 10
ATOM 14183 N N . SER A 1 74 ? 9.876 -4.266 -5.007 1.00 0.00 360 SER A N 10
ATOM 14184 C CA . SER A 1 74 ? 8.783 -5.110 -5.477 1.00 0.00 360 SER A CA 10
ATOM 14185 C C . SER A 1 74 ? 9.286 -6.509 -5.819 1.00 0.00 360 SER A C 10
ATOM 14186 O O . SER A 1 74 ? 8.670 -7.510 -5.448 1.00 0.00 360 SER A O 10
ATOM 14194 N N . CYS A 1 75 ? 10.407 -6.571 -6.528 1.00 0.00 361 CYS A N 10
ATOM 14195 C CA . CYS A 1 75 ? 10.993 -7.848 -6.922 1.00 0.00 361 CYS A CA 10
ATOM 14196 C C . CYS A 1 75 ? 11.584 -8.570 -5.715 1.00 0.00 361 CYS A C 10
ATOM 14197 O O . CYS A 1 75 ? 11.168 -9.678 -5.376 1.00 0.00 361 CYS A O 10
ATOM 14205 N N . LEU A 1 76 ? 12.558 -7.936 -5.071 1.00 0.00 362 LEU A N 10
ATOM 14206 C CA . LEU A 1 76 ? 13.208 -8.518 -3.903 1.00 0.00 362 LEU A CA 10
ATOM 14207 C C . LEU A 1 76 ? 12.189 -9.196 -2.993 1.00 0.00 362 LEU A C 10
ATOM 14208 O O . LEU A 1 76 ? 12.397 -10.321 -2.542 1.00 0.00 362 LEU A O 10
ATOM 14224 N N . GLN A 1 77 ? 11.085 -8.502 -2.730 1.00 0.00 363 GLN A N 10
ATOM 14225 C CA . GLN A 1 77 ? 10.033 -9.038 -1.876 1.00 0.00 363 GLN A CA 10
ATOM 14226 C C . GLN A 1 77 ? 9.868 -10.539 -2.091 1.00 0.00 363 GLN A C 10
ATOM 14227 O O . GLN A 1 77 ? 10.029 -11.038 -3.204 1.00 0.00 363 GLN A O 10
ATOM 14241 N N . GLY A 1 78 ? 9.547 -11.255 -1.017 1.00 0.00 364 GLY A N 10
ATOM 14242 C CA . GLY A 1 78 ? 9.366 -12.692 -1.110 1.00 0.00 364 GLY A CA 10
ATOM 14243 C C . GLY A 1 78 ? 10.683 -13.442 -1.111 1.00 0.00 364 GLY A C 10
ATOM 14244 O O . GLY A 1 78 ? 10.876 -14.374 -0.329 1.00 0.00 364 GLY A O 10
ATOM 14248 N N . LEU A 1 79 ? 11.591 -13.038 -1.992 1.00 0.00 365 LEU A N 10
ATOM 14249 C CA . LEU A 1 79 ? 12.897 -13.680 -2.094 1.00 0.00 365 LEU A CA 10
ATOM 14250 C C . LEU A 1 79 ? 13.471 -13.971 -0.711 1.00 0.00 365 LEU A C 10
ATOM 14251 O O . LEU A 1 79 ? 13.683 -13.059 0.088 1.00 0.00 365 LEU A O 10
ATOM 14267 N N . ARG A 1 80 ? 13.721 -15.247 -0.436 1.00 0.00 366 ARG A N 10
ATOM 14268 C CA . ARG A 1 80 ? 14.271 -15.658 0.850 1.00 0.00 366 ARG A CA 10
ATOM 14269 C C . ARG A 1 80 ? 15.323 -16.747 0.669 1.00 0.00 366 ARG A C 10
ATOM 14270 O O . ARG A 1 80 ? 15.324 -17.464 -0.333 1.00 0.00 366 ARG A O 10
ATOM 14291 N N . LEU A 1 81 ? 16.218 -16.866 1.643 1.00 0.00 367 LEU A N 10
ATOM 14292 C CA . LEU A 1 81 ? 17.277 -17.868 1.591 1.00 0.00 367 LEU A CA 10
ATOM 14293 C C . LEU A 1 81 ? 16.983 -19.021 2.544 1.00 0.00 367 LEU A C 10
ATOM 14294 O O . LEU A 1 81 ? 16.718 -18.811 3.727 1.00 0.00 367 LEU A O 10
ATOM 14310 N N . GLY A 1 82 ? 17.034 -20.243 2.021 1.00 0.00 368 GLY A N 10
ATOM 14311 C CA . GLY A 1 82 ? 16.772 -21.412 2.840 1.00 0.00 368 GLY A CA 10
ATOM 14312 C C . GLY A 1 82 ? 15.357 -21.436 3.382 1.00 0.00 368 GLY A C 10
ATOM 14313 O O . GLY A 1 82 ? 14.396 -21.582 2.626 1.00 0.00 368 GLY A O 10
ATOM 14317 N N . THR A 1 83 ? 15.226 -21.293 4.697 1.00 0.00 369 THR A N 10
ATOM 14318 C CA . THR A 1 83 ? 13.918 -21.301 5.341 1.00 0.00 369 THR A CA 10
ATOM 14319 C C . THR A 1 83 ? 13.577 -19.929 5.911 1.00 0.00 369 THR A C 10
ATOM 14320 O O . THR A 1 83 ? 12.435 -19.476 5.824 1.00 0.00 369 THR A O 10
ATOM 14331 N N . ASP A 1 84 ? 14.574 -19.271 6.492 1.00 0.00 370 ASP A N 10
ATOM 14332 C CA . ASP A 1 84 ? 14.379 -17.948 7.075 1.00 0.00 370 ASP A CA 10
ATOM 14333 C C . ASP A 1 84 ? 14.080 -16.916 5.993 1.00 0.00 370 ASP A C 10
ATOM 14334 O O . ASP A 1 84 ? 14.839 -16.767 5.035 1.00 0.00 370 ASP A O 10
ATOM 14343 N N . THR A 1 85 ? 12.968 -16.205 6.151 1.00 0.00 371 THR A N 10
ATOM 14344 C CA . THR A 1 85 ? 12.567 -15.189 5.186 1.00 0.00 371 THR A CA 10
ATOM 14345 C C . THR A 1 85 ? 13.299 -13.875 5.435 1.00 0.00 371 THR A C 10
ATOM 14346 O O . THR A 1 85 ? 13.297 -13.353 6.551 1.00 0.00 371 THR A O 10
ATOM 14357 N N . LEU A 1 86 ? 13.924 -13.345 4.390 1.00 0.00 372 LEU A N 10
ATOM 14358 C CA . LEU A 1 86 ? 14.661 -12.090 4.496 1.00 0.00 372 LEU A CA 10
ATOM 14359 C C . LEU A 1 86 ? 13.708 -10.899 4.521 1.00 0.00 372 LEU A C 10
ATOM 14360 O O . LEU A 1 86 ? 12.698 -10.885 3.817 1.00 0.00 372 LEU A O 10
ATOM 14376 N N . ARG A 1 87 ? 14.036 -9.902 5.335 1.00 0.00 373 ARG A N 10
ATOM 14377 C CA . ARG A 1 87 ? 13.210 -8.706 5.451 1.00 0.00 373 ARG A CA 10
ATOM 14378 C C . ARG A 1 87 ? 13.689 -7.619 4.494 1.00 0.00 373 ARG A C 10
ATOM 14379 O O . ARG A 1 87 ? 14.871 -7.276 4.469 1.00 0.00 373 ARG A O 10
ATOM 14400 N N . VAL A 1 88 ? 12.763 -7.081 3.706 1.00 0.00 374 VAL A N 10
ATOM 14401 C CA . VAL A 1 88 ? 13.090 -6.033 2.747 1.00 0.00 374 VAL A CA 10
ATOM 14402 C C . VAL A 1 88 ? 12.081 -4.893 2.814 1.00 0.00 374 VAL A C 10
ATOM 14403 O O . VAL A 1 88 ? 10.875 -5.109 2.693 1.00 0.00 374 VAL A O 10
ATOM 14416 N N . ALA A 1 89 ? 12.582 -3.677 3.006 1.00 0.00 375 ALA A N 10
ATOM 14417 C CA . ALA A 1 89 ? 11.724 -2.501 3.086 1.00 0.00 375 ALA A CA 10
ATOM 14418 C C . ALA A 1 89 ? 12.507 -1.229 2.782 1.00 0.00 375 ALA A C 10
ATOM 14419 O O . ALA A 1 89 ? 13.717 -1.164 3.002 1.00 0.00 375 ALA A O 10
ATOM 14426 N N . LEU A 1 90 ? 11.809 -0.218 2.275 1.00 0.00 376 LEU A N 10
ATOM 14427 C CA . LEU A 1 90 ? 12.440 1.054 1.940 1.00 0.00 376 LEU A CA 10
ATOM 14428 C C . LEU A 1 90 ? 13.033 1.712 3.182 1.00 0.00 376 LEU A C 10
ATOM 14429 O O . LEU A 1 90 ? 12.310 2.264 4.010 1.00 0.00 376 LEU A O 10
ATOM 14445 N N . ALA A 1 91 ? 14.356 1.651 3.302 1.00 0.00 377 ALA A N 10
ATOM 14446 C CA . ALA A 1 91 ? 15.047 2.244 4.440 1.00 0.00 377 ALA A CA 10
ATOM 14447 C C . ALA A 1 91 ? 14.359 3.528 4.892 1.00 0.00 377 ALA A C 10
ATOM 14448 O O . ALA A 1 91 ? 14.599 4.601 4.338 1.00 0.00 377 ALA A O 10
ATOM 14455 N N . ARG A 1 92 ? 13.502 3.411 5.901 1.00 0.00 378 ARG A N 10
ATOM 14456 C CA . ARG A 1 92 ? 12.778 4.562 6.426 1.00 0.00 378 ARG A CA 10
ATOM 14457 C C . ARG A 1 92 ? 12.828 4.587 7.951 1.00 0.00 378 ARG A C 10
ATOM 14458 O O . ARG A 1 92 ? 12.373 3.654 8.611 1.00 0.00 378 ARG A O 10
ATOM 14479 N N . GLN A 1 93 ? 13.384 5.661 8.502 1.00 0.00 379 GLN A N 10
ATOM 14480 C CA . GLN A 1 93 ? 13.495 5.806 9.949 1.00 0.00 379 GLN A CA 10
ATOM 14481 C C . GLN A 1 93 ? 13.547 7.278 10.346 1.00 0.00 379 GLN A C 10
ATOM 14482 O O . GLN A 1 93 ? 14.164 8.093 9.660 1.00 0.00 379 GLN A O 10
ATOM 14496 N N . GLN A 1 94 ? 12.897 7.610 11.456 1.00 0.00 380 GLN A N 10
ATOM 14497 C CA . GLN A 1 94 ? 12.869 8.984 11.943 1.00 0.00 380 GLN A CA 10
ATOM 14498 C C . GLN A 1 94 ? 14.011 9.238 12.922 1.00 0.00 380 GLN A C 10
ATOM 14499 O O . GLN A 1 94 ? 14.680 8.305 13.365 1.00 0.00 380 GLN A O 10
ATOM 14513 N N . ARG A 1 95 ? 14.228 10.506 13.254 1.00 0.00 381 ARG A N 10
ATOM 14514 C CA . ARG A 1 95 ? 15.290 10.883 14.179 1.00 0.00 381 ARG A CA 10
ATOM 14515 C C . ARG A 1 95 ? 14.836 12.014 15.097 1.00 0.00 381 ARG A C 10
ATOM 14516 O O . ARG A 1 95 ? 13.971 12.812 14.735 1.00 0.00 381 ARG A O 10
ATOM 14537 N N . ASP A 1 96 ? 15.424 12.076 16.286 1.00 0.00 382 ASP A N 10
ATOM 14538 C CA . ASP A 1 96 ? 15.081 13.110 17.256 1.00 0.00 382 ASP A CA 10
ATOM 14539 C C . ASP A 1 96 ? 16.248 14.070 17.463 1.00 0.00 382 ASP A C 10
ATOM 14540 O O . ASP A 1 96 ? 17.411 13.666 17.436 1.00 0.00 382 ASP A O 10
ATOM 14549 N N . LYS A 1 97 ? 15.931 15.344 17.669 1.00 0.00 383 LYS A N 10
ATOM 14550 C CA . LYS A 1 97 ? 16.952 16.363 17.881 1.00 0.00 383 LYS A CA 10
ATOM 14551 C C . LYS A 1 97 ? 17.761 16.068 19.139 1.00 0.00 383 LYS A C 10
ATOM 14552 O O . LYS A 1 97 ? 17.237 15.530 20.115 1.00 0.00 383 LYS A O 10
ATOM 14571 N N . GLY A 1 1 ? -1.496 -30.392 -15.474 1.00 0.00 287 GLY A N 11
ATOM 14572 C CA . GLY A 1 1 ? -0.674 -29.453 -14.734 1.00 0.00 287 GLY A CA 11
ATOM 14573 C C . GLY A 1 1 ? -1.485 -28.326 -14.125 1.00 0.00 287 GLY A C 11
ATOM 14574 O O . GLY A 1 1 ? -2.714 -28.338 -14.179 1.00 0.00 287 GLY A O 11
ATOM 14578 N N . SER A 1 2 ? -0.795 -27.350 -13.543 1.00 0.00 288 SER A N 11
ATOM 14579 C CA . SER A 1 2 ? -1.460 -26.214 -12.916 1.00 0.00 288 SER A CA 11
ATOM 14580 C C . SER A 1 2 ? -0.992 -24.901 -13.537 1.00 0.00 288 SER A C 11
ATOM 14581 O O . SER A 1 2 ? -0.006 -24.866 -14.273 1.00 0.00 288 SER A O 11
ATOM 14589 N N . SER A 1 3 ? -1.708 -23.822 -13.235 1.00 0.00 289 SER A N 11
ATOM 14590 C CA . SER A 1 3 ? -1.369 -22.507 -13.766 1.00 0.00 289 SER A CA 11
ATOM 14591 C C . SER A 1 3 ? -1.037 -21.535 -12.638 1.00 0.00 289 SER A C 11
ATOM 14592 O O . SER A 1 3 ? -0.148 -20.695 -12.769 1.00 0.00 289 SER A O 11
ATOM 14600 N N . GLY A 1 4 ? -1.759 -21.657 -11.528 1.00 0.00 290 GLY A N 11
ATOM 14601 C CA . GLY A 1 4 ? -1.527 -20.784 -10.392 1.00 0.00 290 GLY A CA 11
ATOM 14602 C C . GLY A 1 4 ? -2.686 -19.841 -10.139 1.00 0.00 290 GLY A C 11
ATOM 14603 O O . GLY A 1 4 ? -3.827 -20.140 -10.492 1.00 0.00 290 GLY A O 11
ATOM 14607 N N . SER A 1 5 ? -2.395 -18.699 -9.524 1.00 0.00 291 SER A N 11
ATOM 14608 C CA . SER A 1 5 ? -3.424 -17.711 -9.219 1.00 0.00 291 SER A CA 11
ATOM 14609 C C . SER A 1 5 ? -3.157 -16.403 -9.956 1.00 0.00 291 SER A C 11
ATOM 14610 O O . SER A 1 5 ? -4.052 -15.837 -10.583 1.00 0.00 291 SER A O 11
ATOM 14618 N N . SER A 1 6 ? -1.918 -15.928 -9.876 1.00 0.00 292 SER A N 11
ATOM 14619 C CA . SER A 1 6 ? -1.532 -14.684 -10.532 1.00 0.00 292 SER A CA 11
ATOM 14620 C C . SER A 1 6 ? -2.649 -13.649 -10.434 1.00 0.00 292 SER A C 11
ATOM 14621 O O . SER A 1 6 ? -2.985 -12.988 -11.415 1.00 0.00 292 SER A O 11
ATOM 14629 N N . GLY A 1 7 ? -3.220 -13.515 -9.240 1.00 0.00 293 GLY A N 11
ATOM 14630 C CA .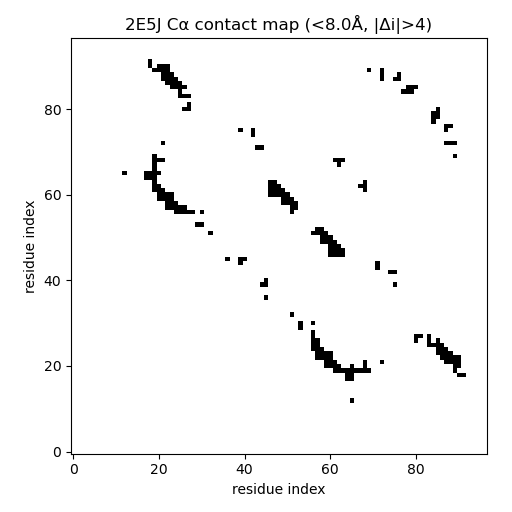 GLY A 1 7 ? -4.292 -12.560 -9.035 1.00 0.00 293 GLY A CA 11
ATOM 14631 C C . GLY A 1 7 ? -3.860 -11.376 -8.192 1.00 0.00 293 GLY A C 11
ATOM 14632 O O . GLY A 1 7 ? -3.877 -11.424 -6.962 1.00 0.00 293 GLY A O 11
ATOM 14636 N N . PRO A 1 8 ? -3.461 -10.283 -8.860 1.00 0.00 294 PRO A N 11
ATOM 14637 C CA . PRO A 1 8 ? -3.014 -9.062 -8.184 1.00 0.00 294 PRO A CA 11
ATOM 14638 C C . PRO A 1 8 ? -4.178 -8.247 -7.629 1.00 0.00 294 PRO A C 11
ATOM 14639 O O . PRO A 1 8 ? -5.321 -8.411 -8.054 1.00 0.00 294 PRO A O 11
ATOM 14650 N N . GLY A 1 9 ? -3.879 -7.368 -6.678 1.00 0.00 295 GLY A N 11
ATOM 14651 C CA . GLY A 1 9 ? -4.911 -6.540 -6.082 1.00 0.00 295 GLY A CA 11
ATOM 14652 C C . GLY A 1 9 ? -4.344 -5.489 -5.149 1.00 0.00 295 GLY A C 11
ATOM 14653 O O . GLY A 1 9 ? -3.823 -5.812 -4.081 1.00 0.00 295 GLY A O 11
ATOM 14657 N N . SER A 1 10 ? -4.443 -4.226 -5.552 1.00 0.00 296 SER A N 11
ATOM 14658 C CA . SER A 1 10 ? -3.931 -3.124 -4.747 1.00 0.00 296 SER A CA 11
ATOM 14659 C C . SER A 1 10 ? -4.811 -1.886 -4.898 1.00 0.00 296 SER A C 11
ATOM 14660 O O . SER A 1 10 ? -5.346 -1.600 -5.969 1.00 0.00 296 SER A O 11
ATOM 14668 N N . PRO A 1 11 ? -4.965 -1.134 -3.798 1.00 0.00 297 PRO A N 11
ATOM 14669 C CA . PRO A 1 11 ? -5.779 0.085 -3.781 1.00 0.00 297 PRO A CA 11
ATOM 14670 C C . PRO A 1 11 ? -5.057 1.273 -4.408 1.00 0.00 297 PRO A C 11
ATOM 14671 O O . PRO A 1 11 ? -4.067 1.779 -3.878 1.00 0.00 297 PRO A O 11
ATOM 14682 N N . PRO A 1 12 ? -5.561 1.730 -5.564 1.00 0.00 298 PRO A N 11
ATOM 14683 C CA . PRO A 1 12 ? -4.980 2.865 -6.287 1.00 0.00 298 PRO A CA 11
ATOM 14684 C C . PRO A 1 12 ? -4.671 4.042 -5.368 1.00 0.00 298 PRO A C 11
ATOM 14685 O O . PRO A 1 12 ? -4.942 3.993 -4.169 1.00 0.00 298 PRO A O 11
ATOM 14696 N N . GLY A 1 13 ? -4.103 5.100 -5.939 1.00 0.00 299 GLY A N 11
ATOM 14697 C CA . GLY A 1 13 ? -3.768 6.275 -5.156 1.00 0.00 299 GLY A CA 11
ATOM 14698 C C . GLY A 1 13 ? -2.458 6.119 -4.408 1.00 0.00 299 GLY A C 11
ATOM 14699 O O . GLY A 1 13 ? -2.451 5.841 -3.210 1.00 0.00 299 GLY A O 11
ATOM 14703 N N . GLU A 1 14 ? -1.348 6.296 -5.118 1.00 0.00 300 GLU A N 11
ATOM 14704 C CA . GLU A 1 14 ? -0.028 6.170 -4.513 1.00 0.00 300 GLU A CA 11
ATOM 14705 C C . GLU A 1 14 ? 0.836 7.386 -4.835 1.00 0.00 300 GLU A C 11
ATOM 14706 O O . GLU A 1 14 ? 0.979 7.771 -5.994 1.00 0.00 300 GLU A O 11
ATOM 14718 N N . GLY A 1 15 ? 1.410 7.989 -3.797 1.00 0.00 301 GLY A N 11
ATOM 14719 C CA . GLY A 1 15 ? 2.251 9.155 -3.989 1.00 0.00 301 GLY A CA 11
ATOM 14720 C C . GLY A 1 15 ? 3.630 8.797 -4.508 1.00 0.00 301 GLY A C 11
ATOM 14721 O O . GLY A 1 15 ? 3.772 8.328 -5.637 1.00 0.00 301 GLY A O 11
ATOM 14725 N N . ALA A 1 16 ? 4.647 9.019 -3.683 1.00 0.00 302 ALA A N 11
ATOM 14726 C CA . ALA A 1 16 ? 6.021 8.716 -4.065 1.00 0.00 302 ALA A CA 11
ATOM 14727 C C . ALA A 1 16 ? 6.970 8.888 -2.884 1.00 0.00 302 ALA A C 11
ATOM 14728 O O . ALA A 1 16 ? 6.804 9.775 -2.047 1.00 0.00 302 ALA A O 11
ATOM 14735 N N . PRO A 1 17 ? 7.990 8.019 -2.812 1.00 0.00 303 PRO A N 11
ATOM 14736 C CA . PRO A 1 17 ? 8.986 8.055 -1.737 1.00 0.00 303 PRO A CA 11
ATOM 14737 C C . PRO A 1 17 ? 10.020 9.157 -1.941 1.00 0.00 303 PRO A C 11
ATOM 14738 O O . PRO A 1 17 ? 10.316 9.542 -3.073 1.00 0.00 303 PRO A O 11
ATOM 14749 N N . LEU A 1 18 ? 10.568 9.659 -0.840 1.00 0.00 304 LEU A N 11
ATOM 14750 C CA . LEU A 1 18 ? 11.571 10.717 -0.899 1.00 0.00 304 LEU A CA 11
ATOM 14751 C C . LEU A 1 18 ? 12.960 10.168 -0.590 1.00 0.00 304 LEU A C 11
ATOM 14752 O O . LEU A 1 18 ? 13.773 10.833 0.051 1.00 0.00 304 LEU A O 11
ATOM 14768 N N . ALA A 1 19 ? 13.225 8.950 -1.052 1.00 0.00 305 ALA A N 11
ATOM 14769 C CA . ALA A 1 19 ? 14.517 8.313 -0.829 1.00 0.00 305 ALA A CA 11
ATOM 14770 C C . ALA A 1 19 ? 14.682 7.081 -1.712 1.00 0.00 305 ALA A C 11
ATOM 14771 O O . ALA A 1 19 ? 13.700 6.448 -2.099 1.00 0.00 305 ALA A O 11
ATOM 14778 N N . ALA A 1 20 ? 15.929 6.747 -2.027 1.00 0.00 306 ALA A N 11
ATOM 14779 C CA . ALA A 1 20 ? 16.222 5.589 -2.863 1.00 0.00 306 ALA A CA 11
ATOM 14780 C C . ALA A 1 20 ? 17.106 4.589 -2.126 1.00 0.00 306 ALA A C 11
ATOM 14781 O O . ALA A 1 20 ? 18.039 4.030 -2.702 1.00 0.00 306 ALA A O 11
ATOM 14788 N N . ASP A 1 21 ? 16.807 4.369 -0.851 1.00 0.00 307 ASP A N 11
ATOM 14789 C CA . ASP A 1 21 ? 17.575 3.436 -0.035 1.00 0.00 307 ASP A CA 11
ATOM 14790 C C . ASP A 1 21 ? 16.691 2.297 0.465 1.00 0.00 307 ASP A C 11
ATOM 14791 O O . ASP A 1 21 ? 15.697 2.526 1.154 1.00 0.00 307 ASP A O 11
ATOM 14800 N N . VAL A 1 22 ? 17.061 1.070 0.113 1.00 0.00 308 VAL A N 11
ATOM 14801 C CA . VAL A 1 22 ? 16.302 -0.105 0.526 1.00 0.00 308 VAL A CA 11
ATOM 14802 C C . VAL A 1 22 ? 16.958 -0.791 1.719 1.00 0.00 308 VAL A C 11
ATOM 14803 O O . VAL A 1 22 ? 18.184 -0.872 1.805 1.00 0.00 308 VAL A O 11
ATOM 14816 N N . TYR A 1 23 ? 16.135 -1.284 2.637 1.00 0.00 309 TYR A N 11
ATOM 14817 C CA . TYR A 1 23 ? 16.634 -1.962 3.827 1.00 0.00 309 TYR A CA 11
ATOM 14818 C C . TYR A 1 23 ? 16.409 -3.468 3.731 1.00 0.00 309 TYR A C 11
ATOM 14819 O O . TYR A 1 23 ? 15.295 -3.926 3.477 1.00 0.00 309 TYR A O 11
ATOM 14837 N N . VAL A 1 24 ? 17.476 -4.234 3.935 1.00 0.00 310 VAL A N 11
ATOM 14838 C CA . VAL A 1 24 ? 17.397 -5.688 3.874 1.00 0.00 310 VAL A CA 11
ATOM 14839 C C . VAL A 1 24 ? 18.082 -6.327 5.076 1.00 0.00 310 VAL A C 11
ATOM 14840 O O . VAL A 1 24 ? 19.309 -6.372 5.153 1.00 0.00 310 VAL A O 11
ATOM 14853 N N . GLY A 1 25 ? 17.280 -6.822 6.015 1.00 0.00 311 GLY A N 11
ATOM 14854 C CA . GLY A 1 25 ? 17.828 -7.452 7.202 1.00 0.00 311 GLY A CA 11
ATOM 14855 C C . GLY A 1 25 ? 17.328 -8.871 7.387 1.00 0.00 311 GLY A C 11
ATOM 14856 O O . GLY A 1 25 ? 16.825 -9.487 6.448 1.00 0.00 311 GLY A O 11
ATOM 14860 N N . ASN A 1 26 ? 17.467 -9.392 8.602 1.00 0.00 312 ASN A N 11
ATOM 14861 C CA . ASN A 1 26 ? 17.027 -10.748 8.907 1.00 0.00 312 ASN A CA 11
ATOM 14862 C C . ASN A 1 26 ? 17.887 -11.776 8.178 1.00 0.00 312 ASN A C 11
ATOM 14863 O O . ASN A 1 26 ? 17.393 -12.815 7.737 1.00 0.00 312 ASN A O 11
ATOM 14874 N N . LEU A 1 27 ? 19.176 -11.480 8.056 1.00 0.00 313 LEU A N 11
ATOM 14875 C CA . LEU A 1 27 ? 20.107 -12.378 7.381 1.00 0.00 313 LEU A CA 11
ATOM 14876 C C . LEU A 1 27 ? 20.531 -13.516 8.304 1.00 0.00 313 LEU A C 11
ATOM 14877 O O . LEU A 1 27 ? 20.682 -13.344 9.513 1.00 0.00 313 LEU A O 11
ATOM 14893 N N . PRO A 1 28 ? 20.731 -14.708 7.721 1.00 0.00 314 PRO A N 11
ATOM 14894 C CA . PRO A 1 28 ? 21.143 -15.897 8.472 1.00 0.00 314 PRO A CA 11
ATOM 14895 C C . PRO A 1 28 ? 22.277 -15.602 9.448 1.00 0.00 314 PRO A C 11
ATOM 14896 O O . PRO A 1 28 ? 23.009 -14.626 9.287 1.00 0.00 314 PRO A O 11
ATOM 14907 N N . ARG A 1 29 ? 22.416 -16.452 10.460 1.00 0.00 315 ARG A N 11
ATOM 14908 C CA . ARG A 1 29 ? 23.461 -16.282 11.463 1.00 0.00 315 ARG A CA 11
ATOM 14909 C C . ARG A 1 29 ? 24.841 -16.270 10.813 1.00 0.00 315 ARG A C 11
ATOM 14910 O O . ARG A 1 29 ? 25.772 -15.643 11.320 1.00 0.00 315 ARG A O 11
ATOM 14931 N N . ASP A 1 30 ? 24.966 -16.967 9.689 1.00 0.00 316 ASP A N 11
ATOM 14932 C CA . ASP A 1 30 ? 26.233 -17.036 8.969 1.00 0.00 316 ASP A CA 11
ATOM 14933 C C . ASP A 1 30 ? 26.038 -16.704 7.493 1.00 0.00 316 ASP A C 11
ATOM 14934 O O . ASP A 1 30 ? 26.792 -17.166 6.638 1.00 0.00 316 ASP A O 11
ATOM 14943 N N . ALA A 1 31 ? 25.020 -15.901 7.202 1.00 0.00 317 ALA A N 11
ATOM 14944 C CA . ALA A 1 31 ? 24.726 -15.507 5.829 1.00 0.00 317 ALA A CA 11
ATOM 14945 C C . ALA A 1 31 ? 26.002 -15.145 5.077 1.00 0.00 317 ALA A C 11
ATOM 14946 O O . ALA A 1 31 ? 27.042 -14.892 5.686 1.00 0.00 317 ALA A O 11
ATOM 14953 N N . ARG A 1 32 ? 25.916 -15.124 3.751 1.00 0.00 318 ARG A N 11
ATOM 14954 C CA . ARG A 1 32 ? 27.065 -14.795 2.916 1.00 0.00 318 ARG A CA 11
ATOM 14955 C C . ARG A 1 32 ? 26.732 -13.654 1.959 1.00 0.00 318 ARG A C 11
ATOM 14956 O O . ARG A 1 32 ? 25.794 -13.746 1.168 1.00 0.00 318 ARG A O 11
ATOM 14977 N N . VAL A 1 33 ? 27.508 -12.577 2.037 1.00 0.00 319 VAL A N 11
ATOM 14978 C CA . VAL A 1 33 ? 27.297 -11.418 1.178 1.00 0.00 319 VAL A CA 11
ATOM 14979 C C . VAL A 1 33 ? 27.041 -11.842 -0.264 1.00 0.00 319 VAL A C 11
ATOM 14980 O O . VAL A 1 33 ? 26.243 -11.227 -0.970 1.00 0.00 319 VAL A O 11
ATOM 14993 N N . SER A 1 34 ? 27.724 -12.899 -0.694 1.00 0.00 320 SER A N 11
ATOM 14994 C CA . SER A 1 34 ? 27.573 -13.404 -2.054 1.00 0.00 320 SER A CA 11
ATOM 14995 C C . SER A 1 34 ? 26.147 -13.890 -2.298 1.00 0.00 320 SER A C 11
ATOM 14996 O O . SER A 1 34 ? 25.453 -13.391 -3.184 1.00 0.00 320 SER A O 11
ATOM 15004 N N . ASP A 1 35 ? 25.718 -14.866 -1.506 1.00 0.00 321 ASP A N 11
ATOM 15005 C CA . ASP A 1 35 ? 24.375 -15.420 -1.634 1.00 0.00 321 ASP A CA 11
ATOM 15006 C C . ASP A 1 35 ? 23.365 -14.326 -1.964 1.00 0.00 321 ASP A C 11
ATOM 15007 O O . ASP A 1 35 ? 22.600 -14.441 -2.922 1.00 0.00 321 ASP A O 11
ATOM 15016 N N . LEU A 1 36 ? 23.368 -13.265 -1.165 1.00 0.00 322 LEU A N 11
ATOM 15017 C CA . LEU A 1 36 ? 22.451 -12.149 -1.371 1.00 0.00 322 LEU A CA 11
ATOM 15018 C C . LEU A 1 36 ? 22.660 -11.519 -2.744 1.00 0.00 322 LEU A C 11
ATOM 15019 O O . LEU A 1 36 ? 21.814 -11.639 -3.630 1.00 0.00 322 LEU A O 11
ATOM 15035 N N . LYS A 1 37 ? 23.795 -10.848 -2.915 1.00 0.00 323 LYS A N 11
ATOM 15036 C CA . LYS A 1 37 ? 24.119 -10.202 -4.181 1.00 0.00 323 LYS A CA 11
ATOM 15037 C C . LYS A 1 37 ? 23.644 -11.045 -5.360 1.00 0.00 323 LYS A C 11
ATOM 15038 O O . LYS A 1 37 ? 22.921 -10.560 -6.230 1.00 0.00 323 LYS A O 11
ATOM 15057 N N . ARG A 1 38 ? 24.054 -12.309 -5.380 1.00 0.00 324 ARG A N 11
ATOM 15058 C CA . ARG A 1 38 ? 23.670 -13.219 -6.452 1.00 0.00 324 ARG A CA 11
ATOM 15059 C C . ARG A 1 38 ? 22.215 -12.999 -6.857 1.00 0.00 324 ARG A C 11
ATOM 15060 O O . ARG A 1 38 ? 21.922 -12.689 -8.011 1.00 0.00 324 ARG A O 11
ATOM 15081 N N . ALA A 1 39 ? 21.308 -13.163 -5.899 1.00 0.00 325 ALA A N 11
ATOM 15082 C CA . ALA A 1 39 ? 19.885 -12.981 -6.155 1.00 0.00 325 ALA A CA 11
ATOM 15083 C C . ALA A 1 39 ? 19.602 -11.593 -6.722 1.00 0.00 325 ALA A C 11
ATOM 15084 O O . ALA A 1 39 ? 18.655 -11.405 -7.486 1.00 0.00 325 ALA A O 11
ATOM 15091 N N . LEU A 1 40 ? 20.428 -10.625 -6.341 1.00 0.00 326 LEU A N 11
ATOM 15092 C CA . LEU A 1 40 ? 20.266 -9.253 -6.811 1.00 0.00 326 LEU A CA 11
ATOM 15093 C C . LEU A 1 40 ? 20.781 -9.102 -8.239 1.00 0.00 326 LEU A C 11
ATOM 15094 O O . LEU A 1 40 ? 20.236 -8.329 -9.027 1.00 0.00 326 LEU A O 11
ATOM 15110 N N . ARG A 1 41 ? 21.832 -9.847 -8.565 1.00 0.00 327 ARG A N 11
ATOM 15111 C CA . ARG A 1 41 ? 22.420 -9.796 -9.898 1.00 0.00 327 ARG A CA 11
ATOM 15112 C C . ARG A 1 41 ? 21.464 -10.377 -10.936 1.00 0.00 327 ARG A C 11
ATOM 15113 O O . ARG A 1 41 ? 21.323 -9.839 -12.033 1.00 0.00 327 ARG A O 11
ATOM 15134 N N . GLU A 1 42 ? 20.811 -11.479 -10.580 1.00 0.00 328 GLU A N 11
ATOM 15135 C CA . GLU A 1 42 ? 19.870 -12.133 -11.482 1.00 0.00 328 GLU A CA 11
ATOM 15136 C C . GLU A 1 42 ? 18.555 -11.362 -11.548 1.00 0.00 328 GLU A C 11
ATOM 15137 O O . GLU A 1 42 ? 17.873 -11.361 -12.575 1.00 0.00 328 GLU A O 11
ATOM 15149 N N . LEU A 1 43 ? 18.203 -10.708 -10.447 1.00 0.00 329 LEU A N 11
ATOM 15150 C CA . LEU A 1 43 ? 16.969 -9.933 -10.378 1.00 0.00 329 LEU A CA 11
ATOM 15151 C C . LEU A 1 43 ? 17.208 -8.490 -10.811 1.00 0.00 329 LEU A C 11
ATOM 15152 O O . LEU A 1 43 ? 16.417 -7.599 -10.501 1.00 0.00 329 LEU A O 11
ATOM 15168 N N . GLY A 1 44 ? 18.303 -8.266 -11.531 1.00 0.00 330 GLY A N 11
ATOM 15169 C CA . GLY A 1 44 ? 18.625 -6.930 -11.997 1.00 0.00 330 GLY A CA 11
ATOM 15170 C C . GLY A 1 44 ? 18.511 -5.891 -10.899 1.00 0.00 330 GLY A C 11
ATOM 15171 O O . GLY A 1 44 ? 18.294 -4.711 -11.173 1.00 0.00 330 GLY A O 11
ATOM 15175 N N . SER A 1 45 ? 18.657 -6.330 -9.653 1.00 0.00 331 SER A N 11
ATOM 15176 C CA . SER A 1 45 ? 18.564 -5.430 -8.510 1.00 0.00 331 SER A CA 11
ATOM 15177 C C . SER A 1 45 ? 19.952 -5.064 -7.992 1.00 0.00 331 SER A C 11
ATOM 15178 O O . SER A 1 45 ? 20.223 -5.151 -6.795 1.00 0.00 331 SER A O 11
ATOM 15186 N N . VAL A 1 46 ? 20.828 -4.654 -8.904 1.00 0.00 332 VAL A N 11
ATOM 15187 C CA . VAL A 1 46 ? 22.187 -4.273 -8.542 1.00 0.00 332 VAL A CA 11
ATOM 15188 C C . VAL A 1 46 ? 22.330 -2.758 -8.457 1.00 0.00 332 VAL A C 11
ATOM 15189 O O . VAL A 1 46 ? 22.417 -2.060 -9.468 1.00 0.00 332 VAL A O 11
ATOM 15202 N N . PRO A 1 47 ? 22.356 -2.233 -7.223 1.00 0.00 333 PRO A N 11
ATOM 15203 C CA . PRO A 1 47 ? 22.489 -0.795 -6.977 1.00 0.00 333 PRO A CA 11
ATOM 15204 C C . PRO A 1 47 ? 23.913 -0.297 -7.204 1.00 0.00 333 PRO A C 11
ATOM 15205 O O . PRO A 1 47 ? 24.794 -1.063 -7.595 1.00 0.00 333 PRO A O 11
ATOM 15216 N N . LEU A 1 48 ? 24.131 0.990 -6.957 1.00 0.00 334 LEU A N 11
ATOM 15217 C CA . LEU A 1 48 ? 25.449 1.590 -7.135 1.00 0.00 334 LEU A CA 11
ATOM 15218 C C . LEU A 1 48 ? 26.433 1.060 -6.097 1.00 0.00 334 LEU A C 11
ATOM 15219 O O . LEU A 1 48 ? 27.581 0.751 -6.416 1.00 0.00 334 LEU A O 11
ATOM 15235 N N . ARG A 1 49 ? 25.974 0.956 -4.854 1.00 0.00 335 ARG A N 11
ATOM 15236 C CA . ARG A 1 49 ? 26.814 0.462 -3.769 1.00 0.00 335 ARG A CA 11
ATOM 15237 C C . ARG A 1 49 ? 25.977 -0.266 -2.722 1.00 0.00 335 ARG A C 11
ATOM 15238 O O . ARG A 1 49 ? 24.804 0.051 -2.518 1.00 0.00 335 ARG A O 11
ATOM 15259 N N . LEU A 1 50 ? 26.586 -1.244 -2.061 1.00 0.00 336 LEU A N 11
ATOM 15260 C CA . LEU A 1 50 ? 25.897 -2.019 -1.034 1.00 0.00 336 LEU A CA 11
ATOM 15261 C C . LEU A 1 50 ? 26.752 -2.139 0.223 1.00 0.00 336 LEU A C 11
ATOM 15262 O O . LEU A 1 50 ? 27.955 -2.391 0.148 1.00 0.00 336 LEU A O 11
ATOM 15278 N N . THR A 1 51 ? 26.122 -1.959 1.380 1.00 0.00 337 THR A N 11
ATOM 15279 C CA . THR A 1 51 ? 26.825 -2.048 2.654 1.00 0.00 337 THR A CA 11
ATOM 15280 C C . THR A 1 51 ? 26.326 -3.232 3.475 1.00 0.00 337 THR A C 11
ATOM 15281 O O . THR A 1 51 ? 25.297 -3.144 4.146 1.00 0.00 337 THR A O 11
ATOM 15292 N N . TRP A 1 52 ? 27.061 -4.336 3.418 1.00 0.00 338 TRP A N 11
ATOM 15293 C CA . TRP A 1 52 ? 26.692 -5.538 4.158 1.00 0.00 338 TRP A CA 11
ATOM 15294 C C . TRP A 1 52 ? 27.438 -5.610 5.486 1.00 0.00 338 TRP A C 11
ATOM 15295 O O . TRP A 1 52 ? 28.565 -5.128 5.601 1.00 0.00 338 TRP A O 11
ATOM 15316 N N . GLN A 1 53 ? 26.803 -6.215 6.485 1.00 0.00 339 GLN A N 11
ATOM 15317 C CA . GLN A 1 53 ? 27.409 -6.348 7.805 1.00 0.00 339 GLN A CA 11
ATOM 15318 C C . GLN A 1 53 ? 27.248 -7.769 8.336 1.00 0.00 339 GLN A C 11
ATOM 15319 O O . GLN A 1 53 ? 26.341 -8.495 7.931 1.00 0.00 339 GLN A O 11
ATOM 15333 N N . GLY A 1 54 ? 28.135 -8.159 9.247 1.00 0.00 340 GLY A N 11
ATOM 15334 C CA . GLY A 1 54 ? 28.073 -9.492 9.818 1.00 0.00 340 GLY A CA 11
ATOM 15335 C C . GLY A 1 54 ? 27.282 -9.532 11.110 1.00 0.00 340 GLY A C 11
ATOM 15336 O O . GLY A 1 54 ? 26.111 -9.914 11.134 1.00 0.00 340 GLY A O 11
ATOM 15340 N N . PRO A 1 55 ? 27.926 -9.133 12.217 1.00 0.00 341 PRO A N 11
ATOM 15341 C CA . PRO A 1 55 ? 27.293 -9.118 13.539 1.00 0.00 341 PRO A CA 11
ATOM 15342 C C . PRO A 1 55 ? 25.928 -8.439 13.521 1.00 0.00 341 PRO A C 11
ATOM 15343 O O . PRO A 1 55 ? 25.027 -8.816 14.269 1.00 0.00 341 PRO A O 11
ATOM 15354 N N . ARG A 1 56 ? 25.783 -7.436 12.661 1.00 0.00 342 ARG A N 11
ATOM 15355 C CA . ARG A 1 56 ? 24.527 -6.704 12.546 1.00 0.00 342 ARG A CA 11
ATOM 15356 C C . ARG A 1 56 ? 23.582 -7.396 11.568 1.00 0.00 342 ARG A C 11
ATOM 15357 O O . ARG A 1 56 ? 22.382 -7.123 11.551 1.00 0.00 342 ARG A O 11
ATOM 15378 N N . ARG A 1 57 ? 24.132 -8.292 10.755 1.00 0.00 343 ARG A N 11
ATOM 15379 C CA . ARG A 1 57 ? 23.339 -9.021 9.773 1.00 0.00 343 ARG A CA 11
ATOM 15380 C C . ARG A 1 57 ? 22.384 -8.083 9.041 1.00 0.00 343 ARG A C 11
ATOM 15381 O O . ARG A 1 57 ? 21.181 -8.338 8.969 1.00 0.00 343 ARG A O 11
ATOM 15402 N N . ARG A 1 58 ? 22.927 -6.998 8.500 1.00 0.00 344 ARG A N 11
ATOM 15403 C CA . ARG A 1 58 ? 22.123 -6.021 7.775 1.00 0.00 344 ARG A CA 11
ATOM 15404 C C . ARG A 1 58 ? 22.730 -5.726 6.407 1.00 0.00 344 ARG A C 11
ATOM 15405 O O . ARG A 1 58 ? 23.943 -5.814 6.223 1.00 0.00 344 ARG A O 11
ATOM 15426 N N . ALA A 1 59 ? 21.876 -5.376 5.450 1.00 0.00 345 ALA A N 11
ATOM 15427 C CA . ALA A 1 59 ? 22.328 -5.066 4.099 1.00 0.00 345 ALA A CA 11
ATOM 15428 C C . ALA A 1 59 ? 21.572 -3.872 3.527 1.00 0.00 345 ALA A C 11
ATOM 15429 O O . ALA A 1 59 ? 20.365 -3.943 3.294 1.00 0.00 345 ALA A O 11
ATOM 15436 N N . PHE A 1 60 ? 22.288 -2.775 3.304 1.00 0.00 346 PHE A N 11
ATOM 15437 C CA . PHE A 1 60 ? 21.684 -1.564 2.762 1.00 0.00 346 PHE A CA 11
ATOM 15438 C C . PHE A 1 60 ? 21.964 -1.440 1.267 1.00 0.00 346 PHE A C 11
ATOM 15439 O O . PHE A 1 60 ? 23.076 -1.705 0.808 1.00 0.00 346 PHE A O 11
ATOM 15456 N N . LEU A 1 61 ? 20.949 -1.035 0.512 1.00 0.00 347 LEU A N 11
ATOM 15457 C CA . LEU A 1 61 ? 21.084 -0.875 -0.931 1.00 0.00 347 LEU A CA 11
ATOM 15458 C C . LEU A 1 61 ? 20.959 0.591 -1.331 1.00 0.00 347 LEU A C 11
ATOM 15459 O O . LEU A 1 61 ? 19.966 1.249 -1.018 1.00 0.00 347 LEU A O 11
ATOM 15475 N N . HIS A 1 62 ? 21.972 1.099 -2.026 1.00 0.00 348 HIS A N 11
ATOM 15476 C CA . HIS A 1 62 ? 21.974 2.488 -2.472 1.00 0.00 348 HIS A CA 11
ATOM 15477 C C . HIS A 1 62 ? 21.766 2.575 -3.981 1.00 0.00 348 HIS A C 11
ATOM 15478 O O . HIS A 1 62 ? 22.720 2.491 -4.755 1.00 0.00 348 HIS A O 11
ATOM 15492 N N . TYR A 1 63 ? 20.514 2.742 -4.391 1.00 0.00 349 TYR A N 11
ATOM 15493 C CA . TYR A 1 63 ? 20.180 2.837 -5.808 1.00 0.00 349 TYR A CA 11
ATOM 15494 C C . TYR A 1 63 ? 20.243 4.285 -6.286 1.00 0.00 349 TYR A C 11
ATOM 15495 O O . TYR A 1 63 ? 20.037 5.228 -5.522 1.00 0.00 349 TYR A O 11
ATOM 15513 N N . PRO A 1 64 ? 20.533 4.466 -7.583 1.00 0.00 350 PRO A N 11
ATOM 15514 C CA . PRO A 1 64 ? 20.629 5.795 -8.195 1.00 0.00 350 PRO A CA 11
ATOM 15515 C C . PRO A 1 64 ? 19.469 6.701 -7.797 1.00 0.00 350 PRO A C 11
ATOM 15516 O O . PRO A 1 64 ? 19.667 7.733 -7.155 1.00 0.00 350 PRO A O 11
ATOM 15527 N N . ASP A 1 65 ? 18.259 6.309 -8.181 1.00 0.00 351 ASP A N 11
ATOM 15528 C CA . ASP A 1 65 ? 17.067 7.085 -7.863 1.00 0.00 351 ASP A CA 11
ATOM 15529 C C . ASP A 1 65 ? 15.982 6.195 -7.264 1.00 0.00 351 ASP A C 11
ATOM 15530 O O . ASP A 1 65 ? 16.094 4.969 -7.278 1.00 0.00 351 ASP A O 11
ATOM 15539 N N . SER A 1 66 ? 14.933 6.820 -6.739 1.00 0.00 352 SER A N 11
ATOM 15540 C CA . SER A 1 66 ? 13.830 6.085 -6.131 1.00 0.00 352 SER A CA 11
ATOM 15541 C C . SER A 1 66 ? 13.326 4.991 -7.067 1.00 0.00 352 SER A C 11
ATOM 15542 O O . SER A 1 66 ? 13.295 3.815 -6.706 1.00 0.00 352 SER A O 11
ATOM 15550 N N . ALA A 1 67 ? 12.931 5.388 -8.273 1.00 0.00 353 ALA A N 11
ATOM 15551 C CA . ALA A 1 67 ? 12.429 4.442 -9.262 1.00 0.00 353 ALA A CA 11
ATOM 15552 C C . ALA A 1 67 ? 13.238 3.150 -9.246 1.00 0.00 353 ALA A C 11
ATOM 15553 O O . ALA A 1 67 ? 12.695 2.070 -9.016 1.00 0.00 353 ALA A O 11
ATOM 15560 N N . ALA A 1 68 ? 14.539 3.268 -9.492 1.00 0.00 354 ALA A N 11
ATOM 15561 C CA . ALA A 1 68 ? 15.423 2.109 -9.504 1.00 0.00 354 ALA A CA 11
ATOM 15562 C C . ALA A 1 68 ? 15.165 1.210 -8.300 1.00 0.00 354 ALA A C 11
ATOM 15563 O O . ALA A 1 68 ? 15.057 -0.008 -8.435 1.00 0.00 354 ALA A O 11
ATOM 15570 N N . ALA A 1 69 ? 15.070 1.819 -7.122 1.00 0.00 355 ALA A N 11
ATOM 15571 C CA . ALA A 1 69 ? 14.824 1.073 -5.894 1.00 0.00 355 ALA A CA 11
ATOM 15572 C C . ALA A 1 69 ? 13.433 0.450 -5.899 1.00 0.00 355 ALA A C 11
ATOM 15573 O O . ALA A 1 69 ? 13.288 -0.768 -5.794 1.00 0.00 355 ALA A O 11
ATOM 15580 N N . GLN A 1 70 ? 12.412 1.292 -6.022 1.00 0.00 356 GLN A N 11
ATOM 15581 C CA . GLN A 1 70 ? 11.032 0.823 -6.040 1.00 0.00 356 GLN A CA 11
ATOM 15582 C C . GLN A 1 70 ? 10.886 -0.406 -6.931 1.00 0.00 356 GLN A C 11
ATOM 15583 O O . GLN A 1 70 ? 10.374 -1.439 -6.500 1.00 0.00 356 GLN A O 11
ATOM 15597 N N . GLN A 1 71 ? 11.340 -0.287 -8.174 1.00 0.00 357 GLN A N 11
ATOM 15598 C CA . GLN A 1 71 ? 11.259 -1.389 -9.126 1.00 0.00 357 GLN A CA 11
ATOM 15599 C C . GLN A 1 71 ? 11.852 -2.663 -8.535 1.00 0.00 357 GLN A C 11
ATOM 15600 O O . GLN A 1 71 ? 11.195 -3.703 -8.492 1.00 0.00 357 GLN A O 11
ATOM 15614 N N . ALA A 1 72 ? 13.097 -2.575 -8.080 1.00 0.00 358 ALA A N 11
ATOM 15615 C CA . ALA A 1 72 ? 13.778 -3.721 -7.490 1.00 0.00 358 ALA A CA 11
ATOM 15616 C C . ALA A 1 72 ? 12.964 -4.312 -6.343 1.00 0.00 358 ALA A C 11
ATOM 15617 O O . ALA A 1 72 ? 12.593 -5.485 -6.373 1.00 0.00 358 ALA A O 11
ATOM 15624 N N . VAL A 1 73 ? 12.691 -3.492 -5.333 1.00 0.00 359 VAL A N 11
ATOM 15625 C CA . VAL A 1 73 ? 11.921 -3.934 -4.177 1.00 0.00 359 VAL A CA 11
ATOM 15626 C C . VAL A 1 73 ? 10.854 -4.945 -4.581 1.00 0.00 359 VAL A C 11
ATOM 15627 O O . VAL A 1 73 ? 10.911 -6.112 -4.195 1.00 0.00 359 VAL A O 11
ATOM 15640 N N . SER A 1 74 ? 9.880 -4.488 -5.362 1.00 0.00 360 SER A N 11
ATOM 15641 C CA . SER A 1 74 ? 8.796 -5.352 -5.816 1.00 0.00 360 SER A CA 11
ATOM 15642 C C . SER A 1 74 ? 9.323 -6.736 -6.185 1.00 0.00 360 SER A C 11
ATOM 15643 O O . SER A 1 74 ? 8.711 -7.753 -5.856 1.00 0.00 360 SER A O 11
ATOM 15651 N N . CYS A 1 75 ? 10.460 -6.765 -6.870 1.00 0.00 361 CYS A N 11
ATOM 15652 C CA . CYS A 1 75 ? 11.070 -8.024 -7.285 1.00 0.00 361 CYS A CA 11
ATOM 15653 C C . CYS A 1 75 ? 11.700 -8.741 -6.095 1.00 0.00 361 CYS A C 11
ATOM 15654 O O . CYS A 1 75 ? 11.549 -9.953 -5.936 1.00 0.00 361 CYS A O 11
ATOM 15662 N N . LEU A 1 76 ? 12.408 -7.986 -5.263 1.00 0.00 362 LEU A N 11
ATOM 15663 C CA . LEU A 1 76 ? 13.063 -8.549 -4.088 1.00 0.00 362 LEU A CA 11
ATOM 15664 C C . LEU A 1 76 ? 12.053 -9.249 -3.185 1.00 0.00 362 LEU A C 11
ATOM 15665 O O . LEU A 1 76 ? 12.255 -10.395 -2.784 1.00 0.00 362 LEU A O 11
ATOM 15681 N N . GLN A 1 77 ? 10.966 -8.553 -2.870 1.00 0.00 363 GLN A N 11
ATOM 15682 C CA . GLN A 1 77 ? 9.923 -9.109 -2.015 1.00 0.00 363 GLN A CA 11
ATOM 15683 C C . GLN A 1 77 ? 9.739 -10.600 -2.282 1.00 0.00 363 GLN A C 11
ATOM 15684 O O . GLN A 1 77 ? 10.005 -11.081 -3.383 1.00 0.00 363 GLN A O 11
ATOM 15698 N N . GLY A 1 78 ? 9.281 -11.326 -1.267 1.00 0.00 364 GLY A N 11
ATOM 15699 C CA . GLY A 1 78 ? 9.068 -12.754 -1.412 1.00 0.00 364 GLY A CA 11
ATOM 15700 C C . GLY A 1 78 ? 10.357 -13.545 -1.306 1.00 0.00 364 GLY A C 11
ATOM 15701 O O . GLY A 1 78 ? 10.423 -14.546 -0.591 1.00 0.00 364 GLY A O 11
ATOM 15705 N N . LEU A 1 79 ? 11.384 -13.098 -2.021 1.00 0.00 365 LEU A N 11
ATOM 15706 C CA . LEU A 1 79 ? 12.678 -13.773 -2.005 1.00 0.00 365 LEU A CA 11
ATOM 15707 C C . LEU A 1 79 ? 13.123 -14.064 -0.576 1.00 0.00 365 LEU A C 11
ATOM 15708 O O . LEU A 1 79 ? 13.087 -13.187 0.287 1.00 0.00 365 LEU A O 11
ATOM 15724 N N . ARG A 1 80 ? 13.543 -15.302 -0.333 1.00 0.00 366 ARG A N 11
ATOM 15725 C CA . ARG A 1 80 ? 13.997 -15.708 0.991 1.00 0.00 366 ARG A CA 11
ATOM 15726 C C . ARG A 1 80 ? 15.237 -16.592 0.894 1.00 0.00 366 ARG A C 11
ATOM 15727 O O . ARG A 1 80 ? 15.568 -17.100 -0.178 1.00 0.00 366 ARG A O 11
ATOM 15748 N N . LEU A 1 81 ? 15.920 -16.770 2.019 1.00 0.00 367 LEU A N 11
ATOM 15749 C CA . LEU A 1 81 ? 17.125 -17.591 2.061 1.00 0.00 367 LEU A CA 11
ATOM 15750 C C . LEU A 1 81 ? 16.927 -18.801 2.969 1.00 0.00 367 LEU A C 11
ATOM 15751 O O . LEU A 1 81 ? 16.278 -18.710 4.009 1.00 0.00 367 LEU A O 11
ATOM 15767 N N . GLY A 1 82 ? 17.495 -19.935 2.567 1.00 0.00 368 GLY A N 11
ATOM 15768 C CA . GLY A 1 82 ? 17.371 -21.146 3.356 1.00 0.00 368 GLY A CA 11
ATOM 15769 C C . GLY A 1 82 ? 15.963 -21.360 3.875 1.00 0.00 368 GLY A C 11
ATOM 15770 O O . GLY A 1 82 ? 15.086 -21.818 3.142 1.00 0.00 368 GLY A O 11
ATOM 15774 N N . THR A 1 83 ? 15.744 -21.028 5.143 1.00 0.00 369 THR A N 11
ATOM 15775 C CA . THR A 1 83 ? 14.434 -21.189 5.760 1.00 0.00 369 THR A CA 11
ATOM 15776 C C . THR A 1 83 ? 13.918 -19.863 6.308 1.00 0.00 369 THR A C 11
ATOM 15777 O O . THR A 1 83 ? 12.741 -19.735 6.644 1.00 0.00 369 THR A O 11
ATOM 15788 N N . ASP A 1 84 ? 14.807 -18.879 6.396 1.00 0.00 370 ASP A N 11
ATOM 15789 C CA . ASP A 1 84 ? 14.440 -17.561 6.902 1.00 0.00 370 ASP A CA 11
ATOM 15790 C C . ASP A 1 84 ? 14.079 -16.620 5.757 1.00 0.00 370 ASP A C 11
ATOM 15791 O O . ASP A 1 84 ? 14.721 -16.629 4.705 1.00 0.00 370 ASP A O 11
ATOM 15800 N N . THR A 1 85 ? 13.047 -15.809 5.967 1.00 0.00 371 THR A N 11
ATOM 15801 C CA . THR A 1 85 ? 12.598 -14.864 4.952 1.00 0.00 371 THR A CA 11
ATOM 15802 C C . THR A 1 85 ? 13.191 -13.480 5.190 1.00 0.00 371 THR A C 11
ATOM 15803 O O . THR A 1 85 ? 12.756 -12.753 6.084 1.00 0.00 371 THR A O 11
ATOM 15814 N N . LEU A 1 86 ? 14.184 -13.120 4.385 1.00 0.00 372 LEU A N 11
ATOM 15815 C CA . LEU A 1 86 ? 14.836 -11.821 4.508 1.00 0.00 372 LEU A CA 11
ATOM 15816 C C . LEU A 1 86 ? 13.805 -10.705 4.643 1.00 0.00 372 LEU A C 11
ATOM 15817 O O . LEU A 1 86 ? 12.722 -10.772 4.061 1.00 0.00 372 LEU A O 11
ATOM 15833 N N . ARG A 1 87 ? 14.149 -9.678 5.414 1.00 0.00 373 ARG A N 11
ATOM 15834 C CA . ARG A 1 87 ? 13.254 -8.547 5.625 1.00 0.00 373 ARG A CA 11
ATOM 15835 C C . ARG A 1 87 ? 13.635 -7.377 4.723 1.00 0.00 373 ARG A C 11
ATOM 15836 O O . ARG A 1 87 ? 14.486 -6.560 5.074 1.00 0.00 373 ARG A O 11
ATOM 15857 N N . VAL A 1 88 ? 12.999 -7.303 3.557 1.00 0.00 374 VAL A N 11
ATOM 15858 C CA . VAL A 1 88 ? 13.271 -6.233 2.605 1.00 0.00 374 VAL A CA 11
ATOM 15859 C C . VAL A 1 88 ? 12.156 -5.194 2.613 1.00 0.00 374 VAL A C 11
ATOM 15860 O O . VAL A 1 88 ? 10.976 -5.533 2.521 1.00 0.00 374 VAL A O 11
ATOM 15873 N N . ALA A 1 89 ? 12.537 -3.926 2.725 1.00 0.00 375 ALA A N 11
ATOM 15874 C CA . ALA A 1 89 ? 11.569 -2.836 2.743 1.00 0.00 375 ALA A CA 11
ATOM 15875 C C . ALA A 1 89 ? 12.249 -1.494 2.494 1.00 0.00 375 ALA A C 11
ATOM 15876 O O . ALA A 1 89 ? 13.378 -1.267 2.932 1.00 0.00 375 ALA A O 11
ATOM 15883 N N . LEU 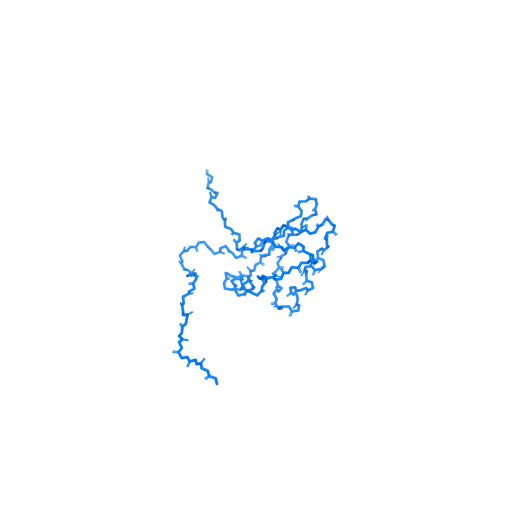A 1 90 ? 11.557 -0.607 1.788 1.00 0.00 376 LEU A N 11
ATOM 15884 C CA . LEU A 1 90 ? 12.094 0.714 1.480 1.00 0.00 376 LEU A CA 11
ATOM 15885 C C . LEU A 1 90 ? 12.523 1.438 2.753 1.00 0.00 376 LEU A C 11
ATOM 15886 O O . LEU A 1 90 ? 11.701 1.719 3.625 1.00 0.00 376 LEU A O 11
ATOM 15902 N N . ALA A 1 91 ? 13.813 1.739 2.850 1.00 0.00 377 ALA A N 11
ATOM 15903 C CA . ALA A 1 91 ? 14.350 2.434 4.014 1.00 0.00 377 ALA A CA 11
ATOM 15904 C C . ALA A 1 91 ? 14.102 3.936 3.919 1.00 0.00 377 ALA A C 11
ATOM 15905 O O . ALA A 1 91 ? 14.997 4.700 3.556 1.00 0.00 377 ALA A O 11
ATOM 15912 N N . ARG A 1 92 ? 12.883 4.351 4.245 1.00 0.00 378 ARG A N 11
ATOM 15913 C CA . ARG A 1 92 ? 12.517 5.762 4.194 1.00 0.00 378 ARG A CA 11
ATOM 15914 C C . ARG A 1 92 ? 12.498 6.369 5.594 1.00 0.00 378 ARG A C 11
ATOM 15915 O O . ARG A 1 92 ? 11.622 6.062 6.401 1.00 0.00 378 ARG A O 11
ATOM 15936 N N . GLN A 1 93 ? 13.471 7.231 5.873 1.00 0.00 379 GLN A N 11
ATOM 15937 C CA . GLN A 1 93 ? 13.565 7.880 7.175 1.00 0.00 379 GLN A CA 11
ATOM 15938 C C . GLN A 1 93 ? 14.031 9.326 7.030 1.00 0.00 379 GLN A C 11
ATOM 15939 O O . GLN A 1 93 ? 14.928 9.622 6.242 1.00 0.00 379 GLN A O 11
ATOM 15953 N N . GLN A 1 94 ? 13.413 10.220 7.796 1.00 0.00 380 GLN A N 11
ATOM 15954 C CA . GLN A 1 94 ? 13.764 11.634 7.751 1.00 0.00 380 GLN A CA 11
ATOM 15955 C C . GLN A 1 94 ? 14.751 11.986 8.860 1.00 0.00 380 GLN A C 11
ATOM 15956 O O . GLN A 1 94 ? 14.354 12.281 9.987 1.00 0.00 380 GLN A O 11
ATOM 15970 N N . ARG A 1 95 ? 16.039 11.951 8.532 1.00 0.00 381 ARG A N 11
ATOM 15971 C CA . ARG A 1 95 ? 17.083 12.264 9.500 1.00 0.00 381 ARG A CA 11
ATOM 15972 C C . ARG A 1 95 ? 17.230 13.773 9.672 1.00 0.00 381 ARG A C 11
ATOM 15973 O O . ARG A 1 95 ? 16.733 14.552 8.858 1.00 0.00 381 ARG A O 11
ATOM 15994 N N . ASP A 1 96 ? 17.915 14.178 10.736 1.00 0.00 382 ASP A N 11
ATOM 15995 C CA . ASP A 1 96 ? 18.128 15.593 11.015 1.00 0.00 382 ASP A CA 11
ATOM 15996 C C . ASP A 1 96 ? 19.130 15.778 12.150 1.00 0.00 382 ASP A C 11
ATOM 15997 O O . ASP A 1 96 ? 19.233 14.940 13.045 1.00 0.00 382 ASP A O 11
ATOM 16006 N N . LYS A 1 97 ? 19.868 16.882 12.106 1.00 0.00 383 LYS A N 11
ATOM 16007 C CA . LYS A 1 97 ? 20.863 17.179 13.130 1.00 0.00 383 LYS A CA 11
ATOM 16008 C C . LYS A 1 97 ? 20.475 18.425 13.920 1.00 0.00 383 LYS A C 11
ATOM 16009 O O . LYS A 1 97 ? 19.733 19.277 13.430 1.00 0.00 383 LYS A O 11
ATOM 16028 N N . GLY A 1 1 ? -29.393 29.660 16.594 1.00 0.00 287 GLY A N 12
ATOM 16029 C CA . GLY A 1 1 ? -28.659 28.424 16.797 1.00 0.00 287 GLY A CA 12
ATOM 16030 C C . GLY A 1 1 ? -27.340 28.644 17.511 1.00 0.00 287 GLY A C 12
ATOM 16031 O O . GLY A 1 1 ? -27.136 29.677 18.149 1.00 0.00 287 GLY A O 12
ATOM 16035 N N . SER A 1 2 ? -26.443 27.669 17.406 1.00 0.00 288 SER A N 12
ATOM 16036 C CA . SER A 1 2 ? -25.138 27.758 18.051 1.00 0.00 288 SER A CA 12
ATOM 16037 C C . SER A 1 2 ? -24.181 26.712 17.488 1.00 0.00 288 SER A C 12
ATOM 16038 O O . SER A 1 2 ? -24.390 25.511 17.652 1.00 0.00 288 SER A O 12
ATOM 16046 N N . SER A 1 3 ? -23.128 27.179 16.824 1.00 0.00 289 SER A N 12
ATOM 16047 C CA . SER A 1 3 ? -22.140 26.286 16.232 1.00 0.00 289 SER A CA 12
ATOM 16048 C C . SER A 1 3 ? -20.764 26.510 16.853 1.00 0.00 289 SER A C 12
ATOM 16049 O O . SER A 1 3 ? -20.562 27.453 17.617 1.00 0.00 289 SER A O 12
ATOM 16057 N N . GLY A 1 4 ? -19.821 25.634 16.520 1.00 0.00 290 GLY A N 12
ATOM 16058 C CA . GLY A 1 4 ? -18.477 25.752 17.053 1.00 0.00 290 GLY A CA 12
ATOM 16059 C C . GLY A 1 4 ? -17.412 25.546 15.994 1.00 0.00 290 GLY A C 12
ATOM 16060 O O . GLY A 1 4 ? -17.317 24.472 15.400 1.00 0.00 290 GLY A O 12
ATOM 16064 N N . SER A 1 5 ? -16.610 26.578 15.754 1.00 0.00 291 SER A N 12
ATOM 16065 C CA . SER A 1 5 ? -15.551 26.508 14.755 1.00 0.00 291 SER A CA 12
ATOM 16066 C C . SER A 1 5 ? -14.177 26.595 15.412 1.00 0.00 291 SER A C 12
ATOM 16067 O O . SER A 1 5 ? -14.066 26.849 16.611 1.00 0.00 291 SER A O 12
ATOM 16075 N N . SER A 1 6 ? -13.133 26.383 14.617 1.00 0.00 292 SER A N 12
ATOM 16076 C CA . SER A 1 6 ? -11.766 26.434 15.122 1.00 0.00 292 SER A CA 12
ATOM 16077 C C . SER A 1 6 ? -10.800 26.882 14.029 1.00 0.00 292 SER A C 12
ATOM 16078 O O . SER A 1 6 ? -10.637 26.206 13.014 1.00 0.00 292 SER A O 12
ATOM 16086 N N . GLY A 1 7 ? -10.161 28.028 14.245 1.00 0.00 293 GLY A N 12
ATOM 16087 C CA . GLY A 1 7 ? -9.219 28.547 13.271 1.00 0.00 293 GLY A CA 12
ATOM 16088 C C . GLY A 1 7 ? -8.466 27.448 12.548 1.00 0.00 293 GLY A C 12
ATOM 16089 O O . GLY A 1 7 ? -7.472 26.917 13.045 1.00 0.00 293 GLY A O 12
ATOM 16093 N N . PRO A 1 8 ? -8.943 27.089 11.347 1.00 0.00 294 PRO A N 12
ATOM 16094 C CA . PRO A 1 8 ? -8.323 26.041 10.531 1.00 0.00 294 PRO A CA 12
ATOM 16095 C C . PRO A 1 8 ? -7.050 26.520 9.842 1.00 0.00 294 PRO A C 12
ATOM 16096 O O . PRO A 1 8 ? -6.691 27.693 9.926 1.00 0.00 294 PRO A O 12
ATOM 16107 N N . GLY A 1 9 ? -6.370 25.602 9.161 1.00 0.00 295 GLY A N 12
ATOM 16108 C CA . GLY A 1 9 ? -5.144 25.951 8.467 1.00 0.00 295 GLY A CA 12
ATOM 16109 C C . GLY A 1 9 ? -4.447 24.740 7.878 1.00 0.00 295 GLY A C 12
ATOM 16110 O O . GLY A 1 9 ? -3.841 23.951 8.603 1.00 0.00 295 GLY A O 12
ATOM 16114 N N . SER A 1 10 ? -4.533 24.592 6.560 1.00 0.00 296 SER A N 12
ATOM 16115 C CA . SER A 1 10 ? -3.910 23.466 5.875 1.00 0.00 296 SER A CA 12
ATOM 16116 C C . SER A 1 10 ? -2.394 23.635 5.819 1.00 0.00 296 SER A C 12
ATOM 16117 O O . SER A 1 10 ? -1.872 24.741 5.677 1.00 0.00 296 SER A O 12
ATOM 16125 N N . PRO A 1 11 ? -1.670 22.512 5.935 1.00 0.00 297 PRO A N 12
ATOM 16126 C CA . PRO A 1 11 ? -0.205 22.508 5.900 1.00 0.00 297 PRO A CA 12
ATOM 16127 C C . PRO A 1 11 ? 0.351 23.361 4.765 1.00 0.00 297 PRO A C 12
ATOM 16128 O O . PRO A 1 11 ? -0.260 23.499 3.704 1.00 0.00 297 PRO A O 12
ATOM 16139 N N . PRO A 1 12 ? 1.536 23.947 4.989 1.00 0.00 298 PRO A N 12
ATOM 16140 C CA . PRO A 1 12 ? 2.200 24.796 3.995 1.00 0.00 298 PRO A CA 12
ATOM 16141 C C . PRO A 1 12 ? 2.189 24.175 2.602 1.00 0.00 298 PRO A C 12
ATOM 16142 O O . PRO A 1 12 ? 1.901 24.849 1.614 1.00 0.00 298 PRO A O 12
ATOM 16153 N N . GLY A 1 13 ? 2.504 22.886 2.532 1.00 0.00 299 GLY A N 12
ATOM 16154 C CA . GLY A 1 13 ? 2.525 22.196 1.255 1.00 0.00 299 GLY A CA 12
ATOM 16155 C C . GLY A 1 13 ? 2.709 20.699 1.408 1.00 0.00 299 GLY A C 12
ATOM 16156 O O . GLY A 1 13 ? 3.209 20.230 2.430 1.00 0.00 299 GLY A O 12
ATOM 16160 N N . GLU A 1 14 ? 2.302 19.947 0.390 1.00 0.00 300 GLU A N 12
ATOM 16161 C CA . GLU A 1 14 ? 2.422 18.494 0.418 1.00 0.00 300 GLU A CA 12
ATOM 16162 C C . GLU A 1 14 ? 3.643 18.034 -0.374 1.00 0.00 300 GLU A C 12
ATOM 16163 O O . GLU A 1 14 ? 4.045 18.675 -1.344 1.00 0.00 300 GLU A O 12
ATOM 16175 N N . GLY A 1 15 ? 4.229 16.918 0.048 1.00 0.00 301 GLY A N 12
ATOM 16176 C CA . GLY A 1 15 ? 5.398 16.391 -0.632 1.00 0.00 301 GLY A CA 12
ATOM 16177 C C . GLY A 1 15 ? 6.358 15.700 0.317 1.00 0.00 301 GLY A C 12
ATOM 16178 O O . GLY A 1 15 ? 7.495 16.139 0.489 1.00 0.00 301 GLY A O 12
ATOM 16182 N N . ALA A 1 16 ? 5.899 14.617 0.935 1.00 0.00 302 ALA A N 12
ATOM 16183 C CA . ALA A 1 16 ? 6.725 13.864 1.870 1.00 0.00 302 ALA A CA 12
ATOM 16184 C C . ALA A 1 16 ? 8.103 13.582 1.282 1.00 0.00 302 ALA A C 12
ATOM 16185 O O . ALA A 1 16 ? 8.259 13.357 0.082 1.00 0.00 302 ALA A O 12
ATOM 16192 N N . PRO A 1 17 ? 9.130 13.596 2.146 1.00 0.00 303 PRO A N 12
ATOM 16193 C CA . PRO A 1 17 ? 10.514 13.345 1.734 1.00 0.00 303 PRO A CA 12
ATOM 16194 C C . PRO A 1 17 ? 10.791 11.862 1.508 1.00 0.00 303 PRO A C 12
ATOM 16195 O O . PRO A 1 17 ? 10.688 11.053 2.431 1.00 0.00 303 PRO A O 12
ATOM 16206 N N . LEU A 1 18 ? 11.144 11.512 0.276 1.00 0.00 304 LEU A N 12
ATOM 16207 C CA . LEU A 1 18 ? 11.437 10.126 -0.071 1.00 0.00 304 LEU A CA 12
ATOM 16208 C C . LEU A 1 18 ? 12.911 9.953 -0.422 1.00 0.00 304 LEU A C 12
ATOM 16209 O O . LEU A 1 18 ? 13.626 10.930 -0.645 1.00 0.00 304 LEU A O 12
ATOM 16225 N N . ALA A 1 19 ? 13.359 8.702 -0.472 1.00 0.00 305 ALA A N 12
ATOM 16226 C CA . ALA A 1 19 ? 14.747 8.401 -0.800 1.00 0.00 305 ALA A CA 12
ATOM 16227 C C . ALA A 1 19 ? 14.847 7.146 -1.661 1.00 0.00 305 ALA A C 12
ATOM 16228 O O . ALA A 1 19 ? 13.867 6.423 -1.837 1.00 0.00 305 ALA A O 12
ATOM 16235 N N . ALA A 1 20 ? 16.038 6.894 -2.195 1.00 0.00 306 ALA A N 12
ATOM 16236 C CA . ALA A 1 20 ? 16.266 5.726 -3.037 1.00 0.00 306 ALA A CA 12
ATOM 16237 C C . ALA A 1 20 ? 17.121 4.689 -2.317 1.00 0.00 306 ALA A C 12
ATOM 16238 O O . ALA A 1 20 ? 18.040 4.115 -2.901 1.00 0.00 306 ALA A O 12
ATOM 16245 N N . ASP A 1 21 ? 16.814 4.455 -1.046 1.00 0.00 307 ASP A N 12
ATOM 16246 C CA . ASP A 1 21 ? 17.555 3.487 -0.246 1.00 0.00 307 ASP A CA 12
ATOM 16247 C C . ASP A 1 21 ? 16.664 2.313 0.148 1.00 0.00 307 ASP A C 12
ATOM 16248 O O . ASP A 1 21 ? 15.482 2.488 0.445 1.00 0.00 307 ASP A O 12
ATOM 16257 N N . VAL A 1 22 ? 17.239 1.114 0.147 1.00 0.00 308 VAL A N 12
ATOM 16258 C CA . VAL A 1 22 ? 16.498 -0.090 0.504 1.00 0.00 308 VAL A CA 12
ATOM 16259 C C . VAL A 1 22 ? 17.169 -0.826 1.658 1.00 0.00 308 VAL A C 12
ATOM 16260 O O . VAL A 1 22 ? 18.361 -1.127 1.606 1.00 0.00 308 VAL A O 12
ATOM 16273 N N . TYR A 1 23 ? 16.394 -1.114 2.698 1.00 0.00 309 TYR A N 12
ATOM 16274 C CA . TYR A 1 23 ? 16.914 -1.814 3.867 1.00 0.00 309 TYR A CA 12
ATOM 16275 C C . TYR A 1 23 ? 16.633 -3.310 3.775 1.00 0.00 309 TYR A C 12
ATOM 16276 O O . TYR A 1 23 ? 15.494 -3.729 3.568 1.00 0.00 309 TYR A O 12
ATOM 16294 N N . VAL A 1 24 ? 17.681 -4.113 3.931 1.00 0.00 310 VAL A N 12
ATOM 16295 C CA . VAL A 1 24 ? 17.549 -5.564 3.867 1.00 0.00 310 VAL A CA 12
ATOM 16296 C C . VAL A 1 24 ? 18.073 -6.219 5.140 1.00 0.00 310 VAL A C 12
ATOM 16297 O O . VAL A 1 24 ? 19.278 -6.252 5.384 1.00 0.00 310 VAL A O 12
ATOM 16310 N N . GLY A 1 25 ? 17.157 -6.742 5.951 1.00 0.00 311 GLY A N 12
ATOM 16311 C CA . GLY A 1 25 ? 17.546 -7.390 7.189 1.00 0.00 311 GLY A CA 12
ATOM 16312 C C . GLY A 1 25 ? 17.018 -8.808 7.292 1.00 0.00 311 GLY A C 12
ATOM 16313 O O . GLY A 1 25 ? 16.529 -9.367 6.312 1.00 0.00 311 GLY A O 12
ATOM 16317 N N . ASN A 1 26 ? 17.120 -9.391 8.482 1.00 0.00 312 ASN A N 12
ATOM 16318 C CA . ASN A 1 26 ? 16.651 -10.753 8.708 1.00 0.00 312 ASN A CA 12
ATOM 16319 C C . ASN A 1 26 ? 17.482 -11.754 7.910 1.00 0.00 312 ASN A C 12
ATOM 16320 O O . ASN A 1 26 ? 16.938 -12.614 7.216 1.00 0.00 312 ASN A O 12
ATOM 16331 N N . LEU A 1 27 ? 18.801 -11.635 8.014 1.00 0.00 313 LEU A N 12
ATOM 16332 C CA . LEU A 1 27 ? 19.707 -12.530 7.303 1.00 0.00 313 LEU A CA 12
ATOM 16333 C C . LEU A 1 27 ? 20.035 -13.757 8.148 1.00 0.00 313 LEU A C 12
ATOM 16334 O O . LEU A 1 27 ? 20.096 -13.698 9.376 1.00 0.00 313 LEU A O 12
ATOM 16350 N N . PRO A 1 28 ? 20.253 -14.897 7.475 1.00 0.00 314 PRO A N 12
ATOM 16351 C CA . PRO A 1 28 ? 20.581 -16.160 8.144 1.00 0.00 314 PRO A CA 12
ATOM 16352 C C . PRO A 1 28 ? 21.643 -15.985 9.224 1.00 0.00 314 PRO A C 12
ATOM 16353 O O . PRO A 1 28 ? 22.220 -14.908 9.372 1.00 0.00 314 PRO A O 12
ATOM 16364 N N . ARG A 1 29 ? 21.895 -17.051 9.977 1.00 0.00 315 ARG A N 12
ATOM 16365 C CA . ARG A 1 29 ? 22.887 -17.014 11.045 1.00 0.00 315 ARG A CA 12
ATOM 16366 C C . ARG A 1 29 ? 24.301 -16.976 10.473 1.00 0.00 315 ARG A C 12
ATOM 16367 O O . ARG A 1 29 ? 25.179 -16.296 11.005 1.00 0.00 315 ARG A O 12
ATOM 16388 N N . ASP A 1 30 ? 24.514 -17.711 9.387 1.00 0.00 316 ASP A N 12
ATOM 16389 C CA . ASP A 1 30 ? 25.821 -17.761 8.742 1.00 0.00 316 ASP A CA 12
ATOM 16390 C C . ASP A 1 30 ? 25.717 -17.362 7.273 1.00 0.00 316 ASP A C 12
ATOM 16391 O O . ASP A 1 30 ? 26.391 -17.933 6.416 1.00 0.00 316 ASP A O 12
ATOM 16400 N N . ALA A 1 31 ? 24.869 -16.380 6.990 1.00 0.00 317 ALA A N 12
ATOM 16401 C CA . ALA A 1 31 ? 24.677 -15.904 5.625 1.00 0.00 317 ALA A CA 12
ATOM 16402 C C . ALA A 1 31 ? 25.874 -15.082 5.158 1.00 0.00 317 ALA A C 12
ATOM 16403 O O . ALA A 1 31 ? 26.440 -14.302 5.923 1.00 0.00 317 ALA A O 12
ATOM 16410 N N . ARG A 1 32 ? 26.254 -15.263 3.897 1.00 0.00 318 ARG A N 12
ATOM 16411 C CA . ARG A 1 32 ? 27.384 -14.539 3.329 1.00 0.00 318 ARG A CA 12
ATOM 16412 C C . ARG A 1 32 ? 26.907 -13.453 2.369 1.00 0.00 318 ARG A C 12
ATOM 16413 O O . ARG A 1 32 ? 26.045 -13.691 1.524 1.00 0.00 318 ARG A O 12
ATOM 16434 N N . VAL A 1 33 ? 27.475 -12.259 2.506 1.00 0.00 319 VAL A N 12
ATOM 16435 C CA . VAL A 1 33 ? 27.108 -11.136 1.652 1.00 0.00 319 VAL A CA 12
ATOM 16436 C C . VAL A 1 33 ? 26.957 -11.576 0.200 1.00 0.00 319 VAL A C 12
ATOM 16437 O O . VAL A 1 33 ? 26.100 -11.072 -0.526 1.00 0.00 319 VAL A O 12
ATOM 16450 N N . SER A 1 34 ? 27.794 -12.521 -0.216 1.00 0.00 320 SER A N 12
ATOM 16451 C CA . SER A 1 34 ? 27.755 -13.028 -1.583 1.00 0.00 320 SER A CA 12
ATOM 16452 C C . SER A 1 34 ? 26.387 -13.623 -1.903 1.00 0.00 320 SER A C 12
ATOM 16453 O O . SER A 1 34 ? 25.714 -13.192 -2.839 1.00 0.00 320 SER A O 12
ATOM 16461 N N . ASP A 1 35 ? 25.984 -14.617 -1.119 1.00 0.00 321 ASP A N 12
ATOM 16462 C CA . ASP A 1 35 ? 24.696 -15.272 -1.317 1.00 0.00 321 ASP A CA 12
ATOM 16463 C C . ASP A 1 35 ? 23.618 -14.255 -1.677 1.00 0.00 321 ASP A C 12
ATOM 16464 O O . ASP A 1 35 ? 22.946 -14.382 -2.702 1.00 0.00 321 ASP A O 12
ATOM 16473 N N . LEU A 1 36 ? 23.457 -13.246 -0.829 1.00 0.00 322 LEU A N 12
ATOM 16474 C CA . LEU A 1 36 ? 22.460 -12.206 -1.057 1.00 0.00 322 LEU A CA 12
ATOM 16475 C C . LEU A 1 36 ? 22.710 -11.492 -2.381 1.00 0.00 322 LEU A C 12
ATOM 16476 O O . LEU A 1 36 ? 21.793 -11.303 -3.181 1.00 0.00 322 LEU A O 12
ATOM 16492 N N . LYS A 1 37 ? 23.959 -11.098 -2.608 1.00 0.00 323 LYS A N 12
ATOM 16493 C CA . LYS A 1 37 ? 24.332 -10.408 -3.837 1.00 0.00 323 LYS A CA 12
ATOM 16494 C C . LYS A 1 37 ? 23.870 -11.190 -5.062 1.00 0.00 323 LYS A C 12
ATOM 16495 O O . LYS A 1 37 ? 23.095 -10.685 -5.876 1.00 0.00 323 LYS A O 12
ATOM 16514 N N . ARG A 1 38 ? 24.347 -12.423 -5.187 1.00 0.00 324 ARG A N 12
ATOM 16515 C CA . ARG A 1 38 ? 23.982 -13.274 -6.313 1.00 0.00 324 ARG A CA 12
ATOM 16516 C C . ARG A 1 38 ? 22.528 -13.047 -6.717 1.00 0.00 324 ARG A C 12
ATOM 16517 O O . ARG A 1 38 ? 22.241 -12.662 -7.850 1.00 0.00 324 ARG A O 12
ATOM 16538 N N . ALA A 1 39 ? 21.615 -13.288 -5.782 1.00 0.00 325 ALA A N 12
ATOM 16539 C CA . ALA A 1 39 ? 20.191 -13.108 -6.040 1.00 0.00 325 ALA A CA 12
ATOM 16540 C C . ALA A 1 39 ? 19.913 -11.737 -6.647 1.00 0.00 325 ALA A C 12
ATOM 16541 O O . ALA A 1 39 ? 19.091 -11.605 -7.555 1.00 0.00 325 ALA A O 12
ATOM 16548 N N . LEU A 1 40 ? 20.601 -10.720 -6.141 1.00 0.00 326 LEU A N 12
ATOM 16549 C CA . LEU A 1 40 ? 20.426 -9.358 -6.633 1.00 0.00 326 LEU A CA 12
ATOM 16550 C C . LEU A 1 40 ? 20.951 -9.223 -8.059 1.00 0.00 326 LEU A C 12
ATOM 16551 O O . LEU A 1 40 ? 20.395 -8.481 -8.868 1.00 0.00 326 LEU A O 12
ATOM 16567 N N . ARG A 1 41 ? 22.024 -9.948 -8.360 1.00 0.00 327 ARG A N 12
ATOM 16568 C CA . ARG A 1 41 ? 22.623 -9.910 -9.689 1.00 0.00 327 ARG A CA 12
ATOM 16569 C C . ARG A 1 41 ? 21.677 -10.505 -10.729 1.00 0.00 327 ARG A C 12
ATOM 16570 O O . ARG A 1 41 ? 21.320 -9.846 -11.705 1.00 0.00 327 ARG A O 12
ATOM 16591 N N . GLU A 1 42 ? 21.277 -11.754 -10.511 1.00 0.00 328 GLU A N 12
ATOM 16592 C CA . GLU A 1 42 ? 20.375 -12.437 -11.431 1.00 0.00 328 GLU A CA 12
ATOM 16593 C C . GLU A 1 42 ? 19.053 -11.684 -11.555 1.00 0.00 328 GLU A C 12
ATOM 16594 O O . GLU A 1 42 ? 18.432 -11.668 -12.619 1.00 0.00 328 GLU A O 12
ATOM 16606 N N . LEU A 1 43 ? 18.628 -11.062 -10.461 1.00 0.00 329 LEU A N 12
ATOM 16607 C CA . LEU A 1 43 ? 17.380 -10.308 -10.446 1.00 0.00 329 LEU A CA 12
ATOM 16608 C C . LEU A 1 43 ? 17.596 -8.887 -10.957 1.00 0.00 329 LEU A C 12
ATOM 16609 O O . LEU A 1 43 ? 16.782 -7.997 -10.711 1.00 0.00 329 LEU A O 12
ATOM 16625 N N . GLY A 1 44 ? 18.698 -8.681 -11.671 1.00 0.00 330 GLY A N 12
ATOM 16626 C CA . GLY A 1 44 ? 19.001 -7.367 -12.207 1.00 0.00 330 GLY A CA 12
ATOM 16627 C C . GLY A 1 44 ? 18.859 -6.271 -11.170 1.00 0.00 330 GLY A C 12
ATOM 16628 O O . GLY A 1 44 ? 18.696 -5.100 -11.512 1.00 0.00 330 GLY A O 12
ATOM 16632 N N . SER A 1 45 ? 18.921 -6.651 -9.897 1.00 0.00 331 SER A N 12
ATOM 16633 C CA . SER A 1 45 ? 18.793 -5.692 -8.806 1.00 0.00 331 SER A CA 12
ATOM 16634 C C . SER A 1 45 ? 20.162 -5.325 -8.242 1.00 0.00 331 SER A C 12
ATOM 16635 O O . SER A 1 45 ? 20.407 -5.453 -7.043 1.00 0.00 331 SER A O 12
ATOM 16643 N N . VAL A 1 46 ? 21.052 -4.868 -9.117 1.00 0.00 332 VAL A N 12
ATOM 16644 C CA . VAL A 1 46 ? 22.397 -4.481 -8.708 1.00 0.00 332 VAL A CA 12
ATOM 16645 C C . VAL A 1 46 ? 22.513 -2.968 -8.564 1.00 0.00 332 VAL A C 12
ATOM 16646 O O . VAL A 1 46 ? 22.603 -2.230 -9.546 1.00 0.00 332 VAL A O 12
ATOM 16659 N N . PRO A 1 47 ? 22.513 -2.491 -7.310 1.00 0.00 333 PRO A N 12
ATOM 16660 C CA . PRO A 1 47 ? 22.619 -1.060 -7.007 1.00 0.00 333 PRO A CA 12
ATOM 16661 C C . PRO A 1 47 ? 24.040 -0.535 -7.179 1.00 0.00 333 PRO A C 12
ATOM 16662 O O . PRO A 1 47 ? 25.002 -1.304 -7.166 1.00 0.00 333 PRO A O 12
ATOM 16673 N N . LEU A 1 48 ? 24.165 0.778 -7.338 1.00 0.00 334 LEU A N 12
ATOM 16674 C CA . LEU A 1 48 ? 25.470 1.406 -7.511 1.00 0.00 334 LEU A CA 12
ATOM 16675 C C . LEU A 1 48 ? 26.427 0.990 -6.399 1.00 0.00 334 LEU A C 12
ATOM 16676 O O . LEU A 1 48 ? 27.586 0.662 -6.654 1.00 0.00 334 LEU A O 12
ATOM 16692 N N . ARG A 1 49 ? 25.934 1.005 -5.165 1.00 0.00 335 ARG A N 12
ATOM 16693 C CA . ARG A 1 49 ? 26.744 0.628 -4.013 1.00 0.00 335 ARG A CA 12
ATOM 16694 C C . ARG A 1 49 ? 25.951 -0.256 -3.055 1.00 0.00 335 ARG A C 12
ATOM 16695 O O . ARG A 1 49 ? 24.721 -0.211 -3.027 1.00 0.00 335 ARG A O 12
ATOM 16716 N N . LEU A 1 50 ? 26.663 -1.059 -2.273 1.00 0.00 336 LEU A N 12
ATOM 16717 C CA . LEU A 1 50 ? 26.026 -1.954 -1.313 1.00 0.00 336 LEU A CA 12
ATOM 16718 C C . LEU A 1 50 ? 26.844 -2.046 -0.028 1.00 0.00 336 LEU A C 12
ATOM 16719 O O . LEU A 1 50 ? 28.036 -2.354 -0.058 1.00 0.00 336 LEU A O 12
ATOM 16735 N N . THR A 1 51 ? 26.194 -1.779 1.100 1.00 0.00 337 THR A N 12
ATOM 16736 C CA . THR A 1 51 ? 26.859 -1.832 2.396 1.00 0.00 337 THR A CA 12
ATOM 16737 C C . THR A 1 51 ? 26.326 -2.984 3.241 1.00 0.00 337 THR A C 12
ATOM 16738 O O . THR A 1 51 ? 25.296 -2.855 3.902 1.00 0.00 337 THR A O 12
ATOM 16749 N N . TRP A 1 52 ? 27.034 -4.107 3.215 1.00 0.00 338 TRP A N 12
ATOM 16750 C CA . TRP A 1 52 ? 26.631 -5.282 3.981 1.00 0.00 338 TRP A CA 12
ATOM 16751 C C . TRP A 1 52 ? 27.437 -5.395 5.269 1.00 0.00 338 TRP A C 12
ATOM 16752 O O . TRP A 1 52 ? 28.629 -5.089 5.294 1.00 0.00 338 TRP A O 12
ATOM 16773 N N . GLN A 1 53 ? 26.780 -5.835 6.337 1.00 0.00 339 GLN A N 12
ATOM 16774 C CA . GLN A 1 53 ? 27.438 -5.988 7.629 1.00 0.00 339 GLN A CA 12
ATOM 16775 C C . GLN A 1 53 ? 27.102 -7.337 8.255 1.00 0.00 339 GLN A C 12
ATOM 16776 O O . GLN A 1 53 ? 25.953 -7.777 8.229 1.00 0.00 339 GLN A O 12
ATOM 16790 N N . GLY A 1 54 ? 28.114 -7.991 8.819 1.00 0.00 340 GLY A N 12
ATOM 16791 C CA . GLY A 1 54 ? 27.905 -9.285 9.443 1.00 0.00 340 GLY A CA 12
ATOM 16792 C C . GLY A 1 54 ? 27.284 -9.170 10.821 1.00 0.00 340 GLY A C 12
ATOM 16793 O O . GLY A 1 54 ? 26.111 -9.485 11.025 1.00 0.00 340 GLY A O 12
ATOM 16797 N N . PRO A 1 55 ? 28.080 -8.709 11.797 1.00 0.00 341 PRO A N 12
ATOM 16798 C CA . PRO A 1 55 ? 27.623 -8.544 13.180 1.00 0.00 341 PRO A CA 12
ATOM 16799 C C . PRO A 1 55 ? 26.258 -7.869 13.263 1.00 0.00 341 PRO A C 12
ATOM 16800 O O . PRO A 1 55 ? 25.564 -7.973 14.274 1.00 0.00 341 PRO A O 12
ATOM 16811 N N . ARG A 1 56 ? 25.878 -7.179 12.192 1.00 0.00 342 ARG A N 12
ATOM 16812 C CA . ARG A 1 56 ? 24.596 -6.486 12.145 1.00 0.00 342 ARG A CA 12
ATOM 16813 C C . ARG A 1 56 ? 23.526 -7.368 11.508 1.00 0.00 342 ARG A C 12
ATOM 16814 O O . ARG A 1 56 ? 22.344 -7.261 11.836 1.00 0.00 342 ARG A O 12
ATOM 16835 N N . ARG A 1 57 ? 23.948 -8.239 10.597 1.00 0.00 343 ARG A N 12
ATOM 16836 C CA . ARG A 1 57 ? 23.026 -9.137 9.914 1.00 0.00 343 ARG A CA 12
ATOM 16837 C C . ARG A 1 57 ? 22.064 -8.355 9.025 1.00 0.00 343 ARG A C 12
ATOM 16838 O O . ARG A 1 57 ? 20.902 -8.732 8.868 1.00 0.00 343 ARG A O 12
ATOM 16859 N N . ARG A 1 58 ? 22.555 -7.264 8.445 1.00 0.00 344 ARG A N 12
ATOM 16860 C CA . ARG A 1 58 ? 21.739 -6.428 7.574 1.00 0.00 344 ARG A CA 12
ATOM 16861 C C . ARG A 1 58 ? 22.607 -5.691 6.558 1.00 0.00 344 ARG A C 12
ATOM 16862 O O . ARG A 1 58 ? 23.803 -5.497 6.775 1.00 0.00 344 ARG A O 12
ATOM 16883 N N . ALA A 1 59 ? 21.996 -5.283 5.451 1.00 0.00 345 ALA A N 12
ATOM 16884 C CA . ALA A 1 59 ? 22.713 -4.567 4.403 1.00 0.00 345 ALA A CA 12
ATOM 16885 C C . ALA A 1 59 ? 21.898 -3.383 3.892 1.00 0.00 345 ALA A C 12
ATOM 16886 O O . ALA A 1 59 ? 20.700 -3.280 4.158 1.00 0.00 345 ALA A O 12
ATOM 16893 N N . PHE A 1 60 ? 22.555 -2.492 3.157 1.00 0.00 346 PHE A N 12
ATOM 16894 C CA . PHE A 1 60 ? 21.892 -1.314 2.610 1.00 0.00 346 PHE A CA 12
ATOM 16895 C C . PHE A 1 60 ? 22.165 -1.182 1.115 1.00 0.00 346 PHE A C 12
ATOM 16896 O O . PHE A 1 60 ? 23.316 -1.213 0.677 1.00 0.00 346 PHE A O 12
ATOM 16913 N N . LEU A 1 61 ? 21.099 -1.035 0.335 1.00 0.00 347 LEU A N 12
ATOM 16914 C CA . LEU A 1 61 ? 21.223 -0.898 -1.112 1.00 0.00 347 LEU A CA 12
ATOM 16915 C C . LEU A 1 61 ? 21.062 0.558 -1.537 1.00 0.00 347 LEU A C 12
ATOM 16916 O O . LEU A 1 61 ? 20.108 1.230 -1.141 1.00 0.00 347 LEU A O 12
ATOM 16932 N N . HIS A 1 62 ? 22.000 1.040 -2.346 1.00 0.00 348 HIS A N 12
ATOM 16933 C CA . HIS A 1 62 ? 21.961 2.417 -2.827 1.00 0.00 348 HIS A CA 12
ATOM 16934 C C . HIS A 1 62 ? 21.664 2.461 -4.323 1.00 0.00 348 HIS A C 12
ATOM 16935 O O . HIS A 1 62 ? 22.496 2.068 -5.143 1.00 0.00 348 HIS A O 12
ATOM 16949 N N . TYR A 1 63 ? 20.476 2.940 -4.672 1.00 0.00 349 TYR A N 12
ATOM 16950 C CA . TYR A 1 63 ? 20.069 3.032 -6.069 1.00 0.00 349 TYR A CA 12
ATOM 16951 C C . TYR A 1 63 ? 20.117 4.477 -6.557 1.00 0.00 349 TYR A C 12
ATOM 16952 O O . TYR A 1 63 ? 19.965 5.425 -5.785 1.00 0.00 349 TYR A O 12
ATOM 16970 N N . PRO A 1 64 ? 20.333 4.651 -7.869 1.00 0.00 350 PRO A N 12
ATOM 16971 C CA . PRO A 1 64 ? 20.405 5.977 -8.490 1.00 0.00 350 PRO A CA 12
ATOM 16972 C C . PRO A 1 64 ? 19.282 6.897 -8.025 1.00 0.00 350 PRO A C 12
ATOM 16973 O O . PRO A 1 64 ? 19.529 7.923 -7.391 1.00 0.00 350 PRO A O 12
ATOM 16984 N N . ASP A 1 65 ? 18.047 6.524 -8.344 1.00 0.00 351 ASP A N 12
ATOM 16985 C CA . ASP A 1 65 ? 16.885 7.315 -7.958 1.00 0.00 351 ASP A CA 12
ATOM 16986 C C . ASP A 1 65 ? 15.882 6.466 -7.183 1.00 0.00 351 ASP A C 12
ATOM 16987 O O . ASP A 1 65 ? 16.032 5.248 -7.083 1.00 0.00 351 ASP A O 12
ATOM 16996 N N . SER A 1 66 ? 14.861 7.117 -6.635 1.00 0.00 352 SER A N 12
ATOM 16997 C CA . SER A 1 66 ? 13.837 6.422 -5.865 1.00 0.00 352 SER A CA 12
ATOM 16998 C C . SER A 1 66 ? 13.221 5.288 -6.678 1.00 0.00 352 SER A C 12
ATOM 16999 O O . SER A 1 66 ? 13.199 4.137 -6.243 1.00 0.00 352 SER A O 12
ATOM 17007 N N . ALA A 1 67 ? 12.721 5.622 -7.864 1.00 0.00 353 ALA A N 12
ATOM 17008 C CA . ALA A 1 67 ? 12.106 4.633 -8.740 1.00 0.00 353 ALA A CA 12
ATOM 17009 C C . ALA A 1 67 ? 12.935 3.354 -8.792 1.00 0.00 353 ALA A C 12
ATOM 17010 O O . ALA A 1 67 ? 12.483 2.292 -8.365 1.00 0.00 353 ALA A O 12
ATOM 17017 N N . ALA A 1 68 ? 14.151 3.464 -9.317 1.00 0.00 354 ALA A N 12
ATOM 17018 C CA . ALA A 1 68 ? 15.044 2.317 -9.422 1.00 0.00 354 ALA A CA 12
ATOM 17019 C C . ALA A 1 68 ? 14.945 1.428 -8.187 1.00 0.00 354 ALA A C 12
ATOM 17020 O O . ALA A 1 68 ? 14.799 0.211 -8.296 1.00 0.00 354 ALA A O 12
ATOM 17027 N N . ALA A 1 69 ? 15.026 2.045 -7.012 1.00 0.00 355 ALA A N 12
ATOM 17028 C CA . ALA A 1 69 ? 14.944 1.310 -5.756 1.00 0.00 355 ALA A CA 12
ATOM 17029 C C . ALA A 1 69 ? 13.567 0.682 -5.577 1.00 0.00 355 ALA A C 12
ATOM 17030 O O . ALA A 1 69 ? 13.451 -0.511 -5.298 1.00 0.00 355 ALA A O 12
ATOM 17037 N N . GLN A 1 70 ? 12.526 1.493 -5.737 1.00 0.00 356 GLN A N 12
ATOM 17038 C CA . GLN A 1 70 ? 11.156 1.015 -5.591 1.00 0.00 356 GLN A CA 12
ATOM 17039 C C . GLN A 1 70 ? 10.937 -0.263 -6.393 1.00 0.00 356 GLN A C 12
ATOM 17040 O O . GLN A 1 70 ? 10.640 -1.316 -5.830 1.00 0.00 356 GLN A O 12
ATOM 17054 N N . GLN A 1 71 ? 11.085 -0.162 -7.710 1.00 0.00 357 GLN A N 12
ATOM 17055 C CA . GLN A 1 71 ? 10.901 -1.311 -8.589 1.00 0.00 357 GLN A CA 12
ATOM 17056 C C . GLN A 1 71 ? 11.533 -2.563 -7.988 1.00 0.00 357 GLN A C 12
ATOM 17057 O O . GLN A 1 71 ? 10.857 -3.569 -7.773 1.00 0.00 357 GLN A O 12
ATOM 17071 N N . ALA A 1 72 ? 12.832 -2.493 -7.719 1.00 0.00 358 ALA A N 12
ATOM 17072 C CA . ALA A 1 72 ? 13.554 -3.620 -7.141 1.00 0.00 358 ALA A CA 12
ATOM 17073 C C . ALA A 1 72 ? 12.762 -4.254 -6.003 1.00 0.00 358 ALA A C 12
ATOM 17074 O O . ALA A 1 72 ? 12.400 -5.429 -6.064 1.00 0.00 358 ALA A O 12
ATOM 17081 N N . VAL A 1 73 ? 12.496 -3.469 -4.963 1.00 0.00 359 VAL A N 12
ATOM 17082 C CA . VAL A 1 73 ? 11.747 -3.954 -3.811 1.00 0.00 359 VAL A CA 12
ATOM 17083 C C . VAL A 1 73 ? 10.699 -4.979 -4.229 1.00 0.00 359 VAL A C 12
ATOM 17084 O O . VAL A 1 73 ? 10.797 -6.157 -3.885 1.00 0.00 359 VAL A O 12
ATOM 17097 N N . SER A 1 74 ? 9.696 -4.523 -4.973 1.00 0.00 360 SER A N 12
ATOM 17098 C CA . SER A 1 74 ? 8.627 -5.401 -5.436 1.00 0.00 360 SER A CA 12
ATOM 17099 C C . SER A 1 74 ? 9.170 -6.785 -5.777 1.00 0.00 360 SER A C 12
ATOM 17100 O O . SER A 1 74 ? 8.647 -7.800 -5.316 1.00 0.00 360 SER A O 12
ATOM 17108 N N . CYS A 1 75 ? 10.222 -6.817 -6.588 1.00 0.00 361 CYS A N 12
ATOM 17109 C CA . CYS A 1 75 ? 10.837 -8.077 -6.992 1.00 0.00 361 CYS A CA 12
ATOM 17110 C C . CYS A 1 75 ? 11.514 -8.757 -5.807 1.00 0.00 361 CYS A C 12
ATOM 17111 O O . CYS A 1 75 ? 11.250 -9.924 -5.514 1.00 0.00 361 CYS A O 12
ATOM 17119 N N . LEU A 1 76 ? 12.389 -8.022 -5.130 1.00 0.00 362 LEU A N 12
ATOM 17120 C CA . LEU A 1 76 ? 13.106 -8.555 -3.977 1.00 0.00 362 LEU A CA 12
ATOM 17121 C C . LEU A 1 76 ? 12.157 -9.296 -3.041 1.00 0.00 362 LEU A C 12
ATOM 17122 O O . LEU A 1 76 ? 12.444 -10.411 -2.607 1.00 0.00 362 LEU A O 12
ATOM 17138 N N . GLN A 1 77 ? 11.025 -8.670 -2.736 1.00 0.00 363 GLN A N 12
ATOM 17139 C CA . GLN A 1 77 ? 10.033 -9.272 -1.852 1.00 0.00 363 GLN A CA 12
ATOM 17140 C C . GLN A 1 77 ? 9.813 -10.740 -2.201 1.00 0.00 363 GLN A C 12
ATOM 17141 O O . GLN A 1 77 ? 10.122 -11.178 -3.309 1.00 0.00 363 GLN A O 12
ATOM 17155 N N . GLY A 1 78 ? 9.278 -11.496 -1.248 1.00 0.00 364 GLY A N 12
ATOM 17156 C CA . GLY A 1 78 ? 9.026 -12.907 -1.474 1.00 0.00 364 GLY A CA 12
ATOM 17157 C C . GLY A 1 78 ? 10.289 -13.741 -1.394 1.00 0.00 364 GLY A C 12
ATOM 17158 O O . GLY A 1 78 ? 10.322 -14.770 -0.717 1.00 0.00 364 GLY A O 12
ATOM 17162 N N . LEU A 1 79 ? 11.332 -13.300 -2.088 1.00 0.00 365 LEU A N 12
ATOM 17163 C CA . LEU A 1 79 ? 12.604 -14.014 -2.095 1.00 0.00 365 LEU A CA 12
ATOM 17164 C C . LEU A 1 79 ? 13.044 -14.356 -0.675 1.00 0.00 365 LEU A C 12
ATOM 17165 O O . LEU A 1 79 ? 13.207 -13.471 0.165 1.00 0.00 365 LEU A O 12
ATOM 17181 N N . ARG A 1 80 ? 13.238 -15.645 -0.415 1.00 0.00 366 ARG A N 12
ATOM 17182 C CA . ARG A 1 80 ? 13.660 -16.103 0.902 1.00 0.00 366 ARG A CA 12
ATOM 17183 C C . ARG A 1 80 ? 14.874 -17.022 0.795 1.00 0.00 366 ARG A C 12
ATOM 17184 O O . ARG A 1 80 ? 14.962 -17.848 -0.115 1.00 0.00 366 ARG A O 12
ATOM 17205 N N . LEU A 1 81 ? 15.808 -16.872 1.728 1.00 0.00 367 LEU A N 12
ATOM 17206 C CA . LEU A 1 81 ? 17.017 -17.687 1.739 1.00 0.00 367 LEU A CA 12
ATOM 17207 C C . LEU A 1 81 ? 16.857 -18.887 2.668 1.00 0.00 367 LEU A C 12
ATOM 17208 O O . LEU A 1 81 ? 16.189 -18.802 3.697 1.00 0.00 367 LEU A O 12
ATOM 17224 N N . GLY A 1 82 ? 17.477 -20.003 2.297 1.00 0.00 368 GLY A N 12
ATOM 17225 C CA . GLY A 1 82 ? 17.393 -21.203 3.109 1.00 0.00 368 GLY A CA 12
ATOM 17226 C C . GLY A 1 82 ? 16.024 -21.385 3.733 1.00 0.00 368 GLY A C 12
ATOM 17227 O O . GLY A 1 82 ? 15.070 -21.773 3.057 1.00 0.00 368 GLY A O 12
ATOM 17231 N N . THR A 1 83 ? 15.925 -21.107 5.030 1.00 0.00 369 THR A N 12
ATOM 17232 C CA . THR A 1 83 ? 14.663 -21.246 5.747 1.00 0.00 369 THR A CA 12
ATOM 17233 C C . THR A 1 83 ? 14.352 -19.993 6.558 1.00 0.00 369 THR A C 12
ATOM 17234 O O . THR A 1 83 ? 13.855 -20.078 7.681 1.00 0.00 369 THR A O 12
ATOM 17245 N N . ASP A 1 84 ? 14.647 -18.833 5.983 1.00 0.00 370 ASP A N 12
ATOM 17246 C CA . ASP A 1 84 ? 14.397 -17.562 6.653 1.00 0.00 370 ASP A CA 12
ATOM 17247 C C . ASP A 1 84 ? 14.175 -16.446 5.636 1.00 0.00 370 ASP A C 12
ATOM 17248 O O . ASP A 1 84 ? 15.080 -16.090 4.882 1.00 0.00 370 ASP A O 12
ATOM 17257 N N . THR A 1 85 ? 12.964 -15.899 5.621 1.00 0.00 371 THR A N 12
ATOM 17258 C CA . THR A 1 85 ? 12.621 -14.826 4.696 1.00 0.00 371 THR A CA 12
ATOM 17259 C C . THR A 1 85 ? 13.288 -13.517 5.102 1.00 0.00 371 THR A C 12
ATOM 17260 O O . THR A 1 85 ? 13.205 -13.098 6.257 1.00 0.00 371 THR A O 12
ATOM 17271 N N . LEU A 1 86 ? 13.950 -12.874 4.146 1.00 0.00 372 LEU A N 12
ATOM 17272 C CA . LEU A 1 86 ? 14.631 -11.610 4.404 1.00 0.00 372 LEU A CA 12
ATOM 17273 C C . LEU A 1 86 ? 13.627 -10.474 4.572 1.00 0.00 372 LEU A C 12
ATOM 17274 O O . LEU A 1 86 ? 12.612 -10.422 3.877 1.00 0.00 372 LEU A O 12
ATOM 17290 N N . ARG A 1 87 ? 13.917 -9.566 5.498 1.00 0.00 373 ARG A N 12
ATOM 17291 C CA . ARG A 1 87 ? 13.041 -8.431 5.757 1.00 0.00 373 ARG A CA 12
ATOM 17292 C C . ARG A 1 87 ? 13.407 -7.247 4.867 1.00 0.00 373 ARG A C 12
ATOM 17293 O O . ARG A 1 87 ? 14.090 -6.318 5.301 1.00 0.00 373 ARG A O 12
ATOM 17314 N N . VAL A 1 88 ? 12.950 -7.286 3.619 1.00 0.00 374 VAL A N 12
ATOM 17315 C CA . VAL A 1 88 ? 13.230 -6.217 2.669 1.00 0.00 374 VAL A CA 12
ATOM 17316 C C . VAL A 1 88 ? 12.181 -5.114 2.758 1.00 0.00 374 VAL A C 12
ATOM 17317 O O . VAL A 1 88 ? 10.984 -5.371 2.633 1.00 0.00 374 VAL A O 12
ATOM 17330 N N . ALA A 1 89 ? 12.639 -3.886 2.974 1.00 0.00 375 ALA A N 12
ATOM 17331 C CA . ALA A 1 89 ? 11.741 -2.743 3.078 1.00 0.00 375 ALA A CA 12
ATOM 17332 C C . ALA A 1 89 ? 12.500 -1.431 2.910 1.00 0.00 375 ALA A C 12
ATOM 17333 O O . ALA A 1 89 ? 13.561 -1.235 3.504 1.00 0.00 375 ALA A O 12
ATOM 17340 N N . LEU A 1 90 ? 11.950 -0.535 2.097 1.00 0.00 376 LEU A N 12
ATOM 17341 C CA . LEU A 1 90 ? 12.576 0.759 1.850 1.00 0.00 376 LEU A CA 12
ATOM 17342 C C . LEU A 1 90 ? 13.123 1.356 3.143 1.00 0.00 376 LEU A C 12
ATOM 17343 O O . LEU A 1 90 ? 12.506 1.239 4.201 1.00 0.00 376 LEU A O 12
ATOM 17359 N N . ALA A 1 91 ? 14.283 1.997 3.049 1.00 0.00 377 ALA A N 12
ATOM 17360 C CA . ALA A 1 91 ? 14.910 2.616 4.211 1.00 0.00 377 ALA A CA 12
ATOM 17361 C C . ALA A 1 91 ? 14.465 4.066 4.367 1.00 0.00 377 ALA A C 12
ATOM 17362 O O . ALA A 1 91 ? 15.046 4.971 3.769 1.00 0.00 377 ALA A O 12
ATOM 17369 N N . ARG A 1 92 ? 13.431 4.279 5.175 1.00 0.00 378 ARG A N 12
ATOM 17370 C CA . ARG A 1 92 ? 12.907 5.619 5.408 1.00 0.00 378 ARG A CA 12
ATOM 17371 C C . ARG A 1 92 ? 13.004 5.991 6.885 1.00 0.00 378 ARG A C 12
ATOM 17372 O O . ARG A 1 92 ? 12.075 5.754 7.656 1.00 0.00 378 ARG A O 12
ATOM 17393 N N . GLN A 1 93 ? 14.135 6.573 7.270 1.00 0.00 379 GLN A N 12
ATOM 17394 C CA . GLN A 1 93 ? 14.353 6.977 8.655 1.00 0.00 379 GLN A CA 12
ATOM 17395 C C . GLN A 1 93 ? 13.450 8.147 9.029 1.00 0.00 379 GLN A C 12
ATOM 17396 O O . GLN A 1 93 ? 13.140 8.996 8.194 1.00 0.00 379 GLN A O 12
ATOM 17410 N N . GLN A 1 94 ? 13.032 8.185 10.290 1.00 0.00 380 GLN A N 12
ATOM 17411 C CA . GLN A 1 94 ? 12.163 9.252 10.774 1.00 0.00 380 GLN A CA 12
ATOM 17412 C C . GLN A 1 94 ? 12.878 10.598 10.730 1.00 0.00 380 GLN A C 12
ATOM 17413 O O . GLN A 1 94 ? 14.107 10.659 10.706 1.00 0.00 380 GLN A O 12
ATOM 17427 N N . ARG A 1 95 ? 12.100 11.676 10.719 1.00 0.00 381 ARG A N 12
ATOM 17428 C CA . ARG A 1 95 ? 12.659 13.021 10.675 1.00 0.00 381 ARG A CA 12
ATOM 17429 C C . ARG A 1 95 ? 11.834 13.980 11.529 1.00 0.00 381 ARG A C 12
ATOM 17430 O O . ARG A 1 95 ? 10.604 13.968 11.482 1.00 0.00 381 ARG A O 12
ATOM 17451 N N . ASP A 1 96 ? 12.520 14.809 12.309 1.00 0.00 382 ASP A N 12
ATOM 17452 C CA . ASP A 1 96 ? 11.852 15.775 13.173 1.00 0.00 382 ASP A CA 12
ATOM 17453 C C . ASP A 1 96 ? 12.376 17.185 12.920 1.00 0.00 382 ASP A C 12
ATOM 17454 O O . ASP A 1 96 ? 13.390 17.370 12.245 1.00 0.00 382 ASP A O 12
ATOM 17463 N N . LYS A 1 97 ? 11.679 18.176 13.464 1.00 0.00 383 LYS A N 12
ATOM 17464 C CA . LYS A 1 97 ? 12.073 19.570 13.298 1.00 0.00 383 LYS A CA 12
ATOM 17465 C C . LYS A 1 97 ? 12.736 20.103 14.564 1.00 0.00 383 LYS A C 12
ATOM 17466 O O . LYS A 1 97 ? 13.012 21.298 14.676 1.00 0.00 383 LYS A O 12
ATOM 17485 N N . GLY A 1 1 ? -6.527 4.041 -2.599 1.00 0.00 287 GLY A N 13
ATOM 17486 C CA . GLY A 1 1 ? -5.774 5.232 -2.253 1.00 0.00 287 GLY A CA 13
ATOM 17487 C C . GLY A 1 1 ? -5.154 5.898 -3.466 1.00 0.00 287 GLY A C 13
ATOM 17488 O O . GLY A 1 1 ? -5.800 6.698 -4.142 1.00 0.00 287 GLY A O 13
ATOM 17492 N N . SER A 1 2 ? -3.895 5.570 -3.740 1.00 0.00 288 SER A N 13
ATOM 17493 C CA . SER A 1 2 ? -3.185 6.146 -4.876 1.00 0.00 288 SER A CA 13
ATOM 17494 C C . SER A 1 2 ? -3.519 7.627 -5.030 1.00 0.00 288 SER A C 13
ATOM 17495 O O . SER A 1 2 ? -3.732 8.114 -6.141 1.00 0.00 288 SER A O 13
ATOM 17503 N N . SER A 1 3 ? -3.561 8.337 -3.908 1.00 0.00 289 SER A N 13
ATOM 17504 C CA . SER A 1 3 ? -3.872 9.762 -3.916 1.00 0.00 289 SER A CA 13
ATOM 17505 C C . SER A 1 3 ? -2.633 10.590 -3.589 1.00 0.00 289 SER A C 13
ATOM 17506 O O . SER A 1 3 ? -1.862 10.247 -2.693 1.00 0.00 289 SER A O 13
ATOM 17514 N N . GLY A 1 4 ? -2.449 11.684 -4.322 1.00 0.00 290 GLY A N 13
ATOM 17515 C CA . GLY A 1 4 ? -1.303 12.544 -4.096 1.00 0.00 290 GLY A CA 13
ATOM 17516 C C . GLY A 1 4 ? -1.663 14.016 -4.149 1.00 0.00 290 GLY A C 13
ATOM 17517 O O . GLY A 1 4 ? -2.755 14.379 -4.585 1.00 0.00 290 GLY A O 13
ATOM 17521 N N . SER A 1 5 ? -0.743 14.866 -3.703 1.00 0.00 291 SER A N 13
ATOM 17522 C CA . SER A 1 5 ? -0.972 16.306 -3.697 1.00 0.00 291 SER A CA 13
ATOM 17523 C C . SER A 1 5 ? 0.347 17.065 -3.804 1.00 0.00 291 SER A C 13
ATOM 17524 O O . SER A 1 5 ? 1.423 16.469 -3.780 1.00 0.00 291 SER A O 13
ATOM 17532 N N . SER A 1 6 ? 0.254 18.386 -3.921 1.00 0.00 292 SER A N 13
ATOM 17533 C CA . SER A 1 6 ? 1.438 19.229 -4.035 1.00 0.00 292 SER A CA 13
ATOM 17534 C C . SER A 1 6 ? 1.075 20.702 -3.873 1.00 0.00 292 SER A C 13
ATOM 17535 O O . SER A 1 6 ? -0.092 21.079 -3.966 1.00 0.00 292 SER A O 13
ATOM 17543 N N . GLY A 1 7 ? 2.086 21.531 -3.630 1.00 0.00 293 GLY A N 13
ATOM 17544 C CA . GLY A 1 7 ? 1.853 22.953 -3.458 1.00 0.00 293 GLY A CA 13
ATOM 17545 C C . GLY A 1 7 ? 2.998 23.795 -3.984 1.00 0.00 293 GLY A C 13
ATOM 17546 O O . GLY A 1 7 ? 4.161 23.393 -3.947 1.00 0.00 293 GLY A O 13
ATOM 17550 N N . PRO A 1 8 ? 2.673 24.994 -4.491 1.00 0.00 294 PRO A N 13
ATOM 17551 C CA . PRO A 1 8 ? 3.669 25.919 -5.038 1.00 0.00 294 PRO A CA 13
ATOM 17552 C C . PRO A 1 8 ? 4.448 26.645 -3.946 1.00 0.00 294 PRO A C 13
ATOM 17553 O O . PRO A 1 8 ? 3.939 26.863 -2.848 1.00 0.00 294 PRO A O 13
ATOM 17564 N N . GLY A 1 9 ? 5.687 27.016 -4.256 1.00 0.00 295 GLY A N 13
ATOM 17565 C CA . GLY A 1 9 ? 6.516 27.713 -3.290 1.00 0.00 295 GLY A CA 13
ATOM 17566 C C . GLY A 1 9 ? 7.311 26.764 -2.417 1.00 0.00 295 GLY A C 13
ATOM 17567 O O . GLY A 1 9 ? 7.438 25.580 -2.730 1.00 0.00 295 GLY A O 13
ATOM 17571 N N . SER A 1 10 ? 7.850 27.284 -1.319 1.00 0.00 296 SER A N 13
ATOM 17572 C CA . SER A 1 10 ? 8.642 26.475 -0.399 1.00 0.00 296 SER A CA 13
ATOM 17573 C C . SER A 1 10 ? 7.874 26.211 0.892 1.00 0.00 296 SER A C 13
ATOM 17574 O O . SER A 1 10 ? 7.908 26.999 1.837 1.00 0.00 296 SER A O 13
ATOM 17582 N N . PRO A 1 11 ? 7.164 25.074 0.934 1.00 0.00 297 PRO A N 13
ATOM 17583 C CA . PRO A 1 11 ? 6.373 24.677 2.103 1.00 0.00 297 PRO A CA 13
ATOM 17584 C C . PRO A 1 11 ? 7.244 24.160 3.243 1.00 0.00 297 PRO A C 13
ATOM 17585 O O . PRO A 1 11 ? 7.853 23.094 3.157 1.00 0.00 297 PRO A O 13
ATOM 17596 N N . PRO A 1 12 ? 7.306 24.931 4.339 1.00 0.00 298 PRO A N 13
ATOM 17597 C CA . PRO A 1 12 ? 8.099 24.570 5.518 1.00 0.00 298 PRO A CA 13
ATOM 17598 C C . PRO A 1 12 ? 7.442 23.469 6.343 1.00 0.00 298 PRO A C 13
ATOM 17599 O O . PRO A 1 12 ? 8.023 22.971 7.306 1.00 0.00 298 PRO A O 13
ATOM 17610 N N . GLY A 1 13 ? 6.225 23.094 5.959 1.00 0.00 299 GLY A N 13
ATOM 17611 C CA . GLY A 1 13 ? 5.510 22.053 6.675 1.00 0.00 299 GLY A CA 13
ATOM 17612 C C . GLY A 1 13 ? 5.744 20.677 6.084 1.00 0.00 299 GLY A C 13
ATOM 17613 O O . GLY A 1 13 ? 6.529 19.893 6.615 1.00 0.00 299 GLY A O 13
ATOM 17617 N N . GLU A 1 14 ? 5.059 20.383 4.983 1.00 0.00 300 GLU A N 13
ATOM 17618 C CA . GLU A 1 14 ? 5.195 19.091 4.322 1.00 0.00 300 GLU A CA 13
ATOM 17619 C C . GLU A 1 14 ? 6.378 19.094 3.358 1.00 0.00 300 GLU A C 13
ATOM 17620 O O . GLU A 1 14 ? 6.789 20.145 2.867 1.00 0.00 300 GLU A O 13
ATOM 17632 N N . GLY A 1 15 ? 6.922 17.910 3.092 1.00 0.00 301 GLY A N 13
ATOM 17633 C CA . GLY A 1 15 ? 8.052 17.799 2.189 1.00 0.00 301 GLY A CA 13
ATOM 17634 C C . GLY A 1 15 ? 9.097 16.819 2.686 1.00 0.00 301 GLY A C 13
ATOM 17635 O O . GLY A 1 15 ? 9.716 17.037 3.727 1.00 0.00 301 GLY A O 13
ATOM 17639 N N . ALA A 1 16 ? 9.292 15.736 1.941 1.00 0.00 302 ALA A N 13
ATOM 17640 C CA . ALA A 1 16 ? 10.269 14.720 2.312 1.00 0.00 302 ALA A CA 13
ATOM 17641 C C . ALA A 1 16 ? 11.394 14.639 1.286 1.00 0.00 302 ALA A C 13
ATOM 17642 O O . ALA A 1 16 ? 11.215 14.948 0.108 1.00 0.00 302 ALA A O 13
ATOM 17649 N N . PRO A 1 17 ? 12.583 14.216 1.741 1.00 0.00 303 PRO A N 13
ATOM 17650 C CA . PRO A 1 17 ? 13.760 14.085 0.878 1.00 0.00 303 PRO A CA 13
ATOM 17651 C C . PRO A 1 17 ? 13.702 12.838 0.003 1.00 0.00 303 PRO A C 13
ATOM 17652 O O . PRO A 1 17 ? 12.842 11.976 0.190 1.00 0.00 303 PRO A O 13
ATOM 17663 N N . LEU A 1 18 ? 14.622 12.747 -0.951 1.00 0.00 304 LEU A N 13
ATOM 17664 C CA . LEU A 1 18 ? 14.676 11.603 -1.855 1.00 0.00 304 LEU A CA 13
ATOM 17665 C C . LEU A 1 18 ? 15.549 10.494 -1.278 1.00 0.00 304 LEU A C 13
ATOM 17666 O O . LEU A 1 18 ? 16.770 10.509 -1.428 1.00 0.00 304 LEU A O 13
ATOM 17682 N N . ALA A 1 19 ? 14.913 9.530 -0.619 1.00 0.00 305 ALA A N 13
ATOM 17683 C CA . ALA A 1 19 ? 15.631 8.410 -0.024 1.00 0.00 305 ALA A CA 13
ATOM 17684 C C . ALA A 1 19 ? 15.589 7.186 -0.932 1.00 0.00 305 ALA A C 13
ATOM 17685 O O . ALA A 1 19 ? 14.743 6.307 -0.766 1.00 0.00 305 ALA A O 13
ATOM 17692 N N . ALA A 1 20 ? 16.506 7.135 -1.892 1.00 0.00 306 ALA A N 13
ATOM 17693 C CA . ALA A 1 20 ? 16.575 6.018 -2.825 1.00 0.00 306 ALA A CA 13
ATOM 17694 C C . ALA A 1 20 ? 17.376 4.860 -2.239 1.00 0.00 306 ALA A C 13
ATOM 17695 O O . ALA A 1 20 ? 18.119 4.184 -2.950 1.00 0.00 306 ALA A O 13
ATOM 17702 N N . ASP A 1 21 ? 17.221 4.639 -0.938 1.00 0.00 307 ASP A N 13
ATOM 17703 C CA . ASP A 1 21 ? 17.930 3.563 -0.256 1.00 0.00 307 ASP A CA 13
ATOM 17704 C C . ASP A 1 21 ? 16.956 2.501 0.245 1.00 0.00 307 ASP A C 13
ATOM 17705 O O . ASP A 1 21 ? 15.924 2.820 0.836 1.00 0.00 307 ASP A O 13
ATOM 17714 N N . VAL A 1 22 ? 17.289 1.237 0.003 1.00 0.00 308 VAL A N 13
ATOM 17715 C CA . VAL A 1 22 ? 16.444 0.129 0.430 1.00 0.00 308 VAL A CA 13
ATOM 17716 C C . VAL A 1 22 ? 17.057 -0.604 1.618 1.00 0.00 308 VAL A C 13
ATOM 17717 O O . VAL A 1 22 ? 18.276 -0.751 1.708 1.00 0.00 308 VAL A O 13
ATOM 17730 N N . TYR A 1 23 ? 16.204 -1.063 2.527 1.00 0.00 309 TYR A N 13
ATOM 17731 C CA . TYR A 1 23 ? 16.661 -1.779 3.712 1.00 0.00 309 TYR A CA 13
ATOM 17732 C C . TYR A 1 23 ? 16.516 -3.287 3.526 1.00 0.00 309 TYR A C 13
ATOM 17733 O O . TYR A 1 23 ? 15.449 -3.779 3.159 1.00 0.00 309 TYR A O 13
ATOM 17751 N N . VAL A 1 24 ? 17.597 -4.015 3.785 1.00 0.00 310 VAL A N 13
ATOM 17752 C CA . VAL A 1 24 ? 17.591 -5.467 3.649 1.00 0.00 310 VAL A CA 13
ATOM 17753 C C . VAL A 1 24 ? 18.239 -6.134 4.857 1.00 0.00 310 VAL A C 13
ATOM 17754 O O . VAL A 1 24 ? 19.461 -6.259 4.929 1.00 0.00 310 VAL A O 13
ATOM 17767 N N . GLY A 1 25 ? 17.411 -6.562 5.805 1.00 0.00 311 GLY A N 13
ATOM 17768 C CA . GLY A 1 25 ? 17.921 -7.213 6.998 1.00 0.00 311 GLY A CA 13
ATOM 17769 C C . GLY A 1 25 ? 17.366 -8.611 7.178 1.00 0.00 311 GLY A C 13
ATOM 17770 O O . GLY A 1 25 ? 16.785 -9.180 6.255 1.00 0.00 311 GLY A O 13
ATOM 17774 N N . ASN A 1 26 ? 17.546 -9.169 8.372 1.00 0.00 312 ASN A N 13
ATOM 17775 C CA . ASN A 1 26 ? 17.060 -10.511 8.669 1.00 0.00 312 ASN A CA 13
ATOM 17776 C C . ASN A 1 26 ? 17.901 -11.565 7.955 1.00 0.00 312 ASN A C 13
ATOM 17777 O O . ASN A 1 26 ? 17.387 -12.598 7.523 1.00 0.00 312 ASN A O 13
ATOM 17788 N N . LEU A 1 27 ? 19.197 -11.298 7.833 1.00 0.00 313 LEU A N 13
ATOM 17789 C CA . LEU A 1 27 ? 20.110 -12.223 7.172 1.00 0.00 313 LEU A CA 13
ATOM 17790 C C . LEU A 1 27 ? 20.381 -13.441 8.048 1.00 0.00 313 LEU A C 13
ATOM 17791 O O . LEU A 1 27 ? 20.464 -13.349 9.273 1.00 0.00 313 LEU A O 13
ATOM 17807 N N . PRO A 1 28 ? 20.523 -14.611 7.408 1.00 0.00 314 PRO A N 13
ATOM 17808 C CA . PRO A 1 28 ? 20.789 -15.870 8.110 1.00 0.00 314 PRO A CA 13
ATOM 17809 C C . PRO A 1 28 ? 21.876 -15.725 9.170 1.00 0.00 314 PRO A C 13
ATOM 17810 O O . PRO A 1 28 ? 22.597 -14.728 9.200 1.00 0.00 314 PRO A O 13
ATOM 17821 N N . ARG A 1 29 ? 21.987 -16.725 10.038 1.00 0.00 315 ARG A N 13
ATOM 17822 C CA . ARG A 1 29 ? 22.985 -16.707 11.100 1.00 0.00 315 ARG A CA 13
ATOM 17823 C C . ARG A 1 29 ? 24.390 -16.562 10.523 1.00 0.00 315 ARG A C 13
ATOM 17824 O O . ARG A 1 29 ? 25.174 -15.726 10.973 1.00 0.00 315 ARG A O 13
ATOM 17845 N N . ASP A 1 30 ? 24.703 -17.383 9.526 1.00 0.00 316 ASP A N 13
ATOM 17846 C CA . ASP A 1 30 ? 26.013 -17.347 8.887 1.00 0.00 316 ASP A CA 13
ATOM 17847 C C . ASP A 1 30 ? 25.880 -17.101 7.388 1.00 0.00 316 ASP A C 13
ATOM 17848 O O . ASP A 1 30 ? 26.535 -17.759 6.580 1.00 0.00 316 ASP A O 13
ATOM 17857 N N . ALA A 1 31 ? 25.026 -16.151 7.022 1.00 0.00 317 ALA A N 13
ATOM 17858 C CA . ALA A 1 31 ? 24.807 -15.818 5.620 1.00 0.00 317 ALA A CA 13
ATOM 17859 C C . ALA A 1 31 ? 26.051 -15.185 5.006 1.00 0.00 317 ALA A C 13
ATOM 17860 O O . ALA A 1 31 ? 26.734 -14.386 5.647 1.00 0.00 317 ALA A O 13
ATOM 17867 N N . ARG A 1 32 ? 26.340 -15.548 3.760 1.00 0.00 318 ARG A N 13
ATOM 17868 C CA . ARG A 1 32 ? 27.503 -15.016 3.060 1.00 0.00 318 ARG A CA 13
ATOM 17869 C C . ARG A 1 32 ? 27.088 -13.964 2.036 1.00 0.00 318 ARG A C 13
ATOM 17870 O O . ARG A 1 32 ? 26.252 -14.221 1.170 1.00 0.00 318 ARG A O 13
ATOM 17891 N N . VAL A 1 33 ? 27.677 -12.777 2.143 1.00 0.00 319 VAL A N 13
ATOM 17892 C CA . VAL A 1 33 ? 27.369 -11.686 1.226 1.00 0.00 319 VAL A CA 13
ATOM 17893 C C . VAL A 1 33 ? 27.245 -12.190 -0.207 1.00 0.00 319 VAL A C 13
ATOM 17894 O O . VAL A 1 33 ? 26.426 -11.696 -0.981 1.00 0.00 319 VAL A O 13
ATOM 17907 N N . SER A 1 34 ? 28.065 -13.177 -0.554 1.00 0.00 320 SER A N 13
ATOM 17908 C CA . SER A 1 34 ? 28.050 -13.747 -1.896 1.00 0.00 320 SER A CA 13
ATOM 17909 C C . SER A 1 34 ? 26.697 -14.383 -2.201 1.00 0.00 320 SER A C 13
ATOM 17910 O O . SER A 1 34 ? 26.153 -14.218 -3.293 1.00 0.00 320 SER A O 13
ATOM 17918 N N . ASP A 1 35 ? 26.160 -15.112 -1.229 1.00 0.00 321 ASP A N 13
ATOM 17919 C CA . ASP A 1 35 ? 24.871 -15.773 -1.391 1.00 0.00 321 ASP A CA 13
ATOM 17920 C C . ASP A 1 35 ? 23.782 -14.763 -1.741 1.00 0.00 321 ASP A C 13
ATOM 17921 O O . ASP A 1 35 ? 23.062 -14.927 -2.727 1.00 0.00 321 ASP A O 13
ATOM 17930 N N . LEU A 1 36 ? 23.667 -13.719 -0.927 1.00 0.00 322 LEU A N 13
ATOM 17931 C CA . LEU A 1 36 ? 22.666 -12.682 -1.150 1.00 0.00 322 LEU A CA 13
ATOM 17932 C C . LEU A 1 36 ? 22.841 -12.042 -2.523 1.00 0.00 322 LEU A C 13
ATOM 17933 O O . LEU A 1 36 ? 21.975 -12.160 -3.391 1.00 0.00 322 LEU A O 13
ATOM 17949 N N . LYS A 1 37 ? 23.968 -11.365 -2.716 1.00 0.00 323 LYS A N 13
ATOM 17950 C CA . LYS A 1 37 ? 24.261 -10.709 -3.984 1.00 0.00 323 LYS A CA 13
ATOM 17951 C C . LYS A 1 37 ? 23.916 -11.618 -5.160 1.00 0.00 323 LYS A C 13
ATOM 17952 O O . LYS A 1 37 ? 23.206 -11.215 -6.081 1.00 0.00 323 LYS A O 13
ATOM 17971 N N . ARG A 1 38 ? 24.422 -12.847 -5.119 1.00 0.00 324 ARG A N 13
ATOM 17972 C CA . ARG A 1 38 ? 24.167 -13.813 -6.181 1.00 0.00 324 ARG A CA 13
ATOM 17973 C C . ARG A 1 38 ? 22.749 -13.661 -6.725 1.00 0.00 324 ARG A C 13
ATOM 17974 O O . ARG A 1 38 ? 22.549 -13.524 -7.932 1.00 0.00 324 ARG A O 13
ATOM 17995 N N . ALA A 1 39 ? 21.770 -13.687 -5.827 1.00 0.00 325 ALA A N 13
ATOM 17996 C CA . ALA A 1 39 ? 20.372 -13.550 -6.217 1.00 0.00 325 ALA A CA 13
ATOM 17997 C C . ALA A 1 39 ? 20.134 -12.239 -6.959 1.00 0.00 325 ALA A C 13
ATOM 17998 O O . ALA A 1 39 ? 19.724 -12.236 -8.120 1.00 0.00 325 ALA A O 13
ATOM 18005 N N . LEU A 1 40 ? 20.393 -11.127 -6.281 1.00 0.00 326 LEU A N 13
ATOM 18006 C CA . LEU A 1 40 ? 20.207 -9.808 -6.875 1.00 0.00 326 LEU A CA 13
ATOM 18007 C C . LEU A 1 40 ? 20.803 -9.753 -8.278 1.00 0.00 326 LEU A C 13
ATOM 18008 O O . LEU A 1 40 ? 20.185 -9.232 -9.207 1.00 0.00 326 LEU A O 13
ATOM 18024 N N . ARG A 1 41 ? 22.007 -10.296 -8.425 1.00 0.00 327 ARG A N 13
ATOM 18025 C CA . ARG A 1 41 ? 22.687 -10.310 -9.715 1.00 0.00 327 ARG A CA 13
ATOM 18026 C C . ARG A 1 41 ? 21.805 -10.944 -10.787 1.00 0.00 327 ARG A C 13
ATOM 18027 O O . ARG A 1 41 ? 21.792 -10.501 -11.935 1.00 0.00 327 ARG A O 13
ATOM 18048 N N . GLU A 1 42 ? 21.071 -11.985 -10.403 1.00 0.00 328 GLU A N 13
ATOM 18049 C CA . GLU A 1 42 ? 20.189 -12.680 -11.333 1.00 0.00 328 GLU A CA 13
ATOM 18050 C C . GLU A 1 42 ? 18.844 -11.966 -11.443 1.00 0.00 328 GLU A C 13
ATOM 18051 O O . GLU A 1 42 ? 18.199 -11.992 -12.492 1.00 0.00 328 GLU A O 13
ATOM 18063 N N . LEU A 1 43 ? 18.427 -11.330 -10.354 1.00 0.00 329 LEU A N 13
ATOM 18064 C CA . LEU A 1 43 ? 17.160 -10.609 -10.327 1.00 0.00 329 LEU A CA 13
ATOM 18065 C C . LEU A 1 43 ? 17.334 -9.182 -10.837 1.00 0.00 329 LEU A C 13
ATOM 18066 O O . LEU A 1 43 ? 16.549 -8.294 -10.507 1.00 0.00 329 LEU A O 13
ATOM 18082 N N . GLY A 1 44 ? 18.367 -8.971 -11.647 1.00 0.00 330 GLY A N 13
ATOM 18083 C CA . GLY A 1 44 ? 18.624 -7.651 -12.192 1.00 0.00 330 GLY A CA 13
ATOM 18084 C C . GLY A 1 44 ? 18.492 -6.557 -11.150 1.00 0.00 330 GLY A C 13
ATOM 18085 O O . GLY A 1 44 ? 18.253 -5.397 -11.485 1.00 0.00 330 GLY A O 13
ATOM 18089 N N . SER A 1 45 ? 18.647 -6.928 -9.883 1.00 0.00 331 SER A N 13
ATOM 18090 C CA . SER A 1 45 ? 18.538 -5.971 -8.788 1.00 0.00 331 SER A CA 13
ATOM 18091 C C . SER A 1 45 ? 19.919 -5.558 -8.289 1.00 0.00 331 SER A C 13
ATOM 18092 O O . SER A 1 45 ? 20.222 -5.670 -7.101 1.00 0.00 331 SER A O 13
ATOM 18100 N N . VAL A 1 46 ? 20.754 -5.079 -9.205 1.00 0.00 332 VAL A N 13
ATOM 18101 C CA . VAL A 1 46 ? 22.103 -4.647 -8.860 1.00 0.00 332 VAL A CA 13
ATOM 18102 C C . VAL A 1 46 ? 22.178 -3.130 -8.730 1.00 0.00 332 VAL A C 13
ATOM 18103 O O . VAL A 1 46 ? 22.217 -2.399 -9.720 1.00 0.00 332 VAL A O 13
ATOM 18116 N N . PRO A 1 47 ? 22.201 -2.643 -7.481 1.00 0.00 333 PRO A N 13
ATOM 18117 C CA . PRO A 1 47 ? 22.273 -1.207 -7.192 1.00 0.00 333 PRO A CA 13
ATOM 18118 C C . PRO A 1 47 ? 23.665 -0.636 -7.435 1.00 0.00 333 PRO A C 13
ATOM 18119 O O . PRO A 1 47 ? 24.541 -1.316 -7.973 1.00 0.00 333 PRO A O 13
ATOM 18130 N N . LEU A 1 48 ? 23.865 0.615 -7.036 1.00 0.00 334 LEU A N 13
ATOM 18131 C CA . LEU A 1 48 ? 25.153 1.278 -7.210 1.00 0.00 334 LEU A CA 13
ATOM 18132 C C . LEU A 1 48 ? 26.096 0.946 -6.058 1.00 0.00 334 LEU A C 13
ATOM 18133 O O . LEU A 1 48 ? 27.295 0.753 -6.261 1.00 0.00 334 LEU A O 13
ATOM 18149 N N . ARG A 1 49 ? 25.546 0.880 -4.850 1.00 0.00 335 ARG A N 13
ATOM 18150 C CA . ARG A 1 49 ? 26.339 0.570 -3.666 1.00 0.00 335 ARG A CA 13
ATOM 18151 C C . ARG A 1 49 ? 25.604 -0.415 -2.763 1.00 0.00 335 ARG A C 13
ATOM 18152 O O . ARG A 1 49 ? 24.373 -0.444 -2.729 1.00 0.00 335 ARG A O 13
ATOM 18173 N N . LEU A 1 50 ? 26.366 -1.222 -2.032 1.00 0.00 336 LEU A N 13
ATOM 18174 C CA . LEU A 1 50 ? 25.787 -2.210 -1.128 1.00 0.00 336 LEU A CA 13
ATOM 18175 C C . LEU A 1 50 ? 26.622 -2.340 0.142 1.00 0.00 336 LEU A C 13
ATOM 18176 O O . LEU A 1 50 ? 27.730 -2.877 0.118 1.00 0.00 336 LEU A O 13
ATOM 18192 N N . THR A 1 51 ? 26.082 -1.847 1.252 1.00 0.00 337 THR A N 13
ATOM 18193 C CA . THR A 1 51 ? 26.775 -1.909 2.532 1.00 0.00 337 THR A CA 13
ATOM 18194 C C . THR A 1 51 ? 26.300 -3.099 3.358 1.00 0.00 337 THR A C 13
ATOM 18195 O O . THR A 1 51 ? 25.215 -3.069 3.939 1.00 0.00 337 THR A O 13
ATOM 18206 N N . TRP A 1 52 ? 27.118 -4.143 3.407 1.00 0.00 338 TRP A N 13
ATOM 18207 C CA . TRP A 1 52 ? 26.781 -5.344 4.163 1.00 0.00 338 TRP A CA 13
ATOM 18208 C C . TRP A 1 52 ? 27.404 -5.304 5.554 1.00 0.00 338 TRP A C 13
ATOM 18209 O O . TRP A 1 52 ? 28.494 -4.764 5.740 1.00 0.00 338 TRP A O 13
ATOM 18230 N N . GLN A 1 53 ? 26.704 -5.878 6.528 1.00 0.00 339 GLN A N 13
ATOM 18231 C CA . GLN A 1 53 ? 27.190 -5.906 7.902 1.00 0.00 339 GLN A CA 13
ATOM 18232 C C . GLN A 1 53 ? 27.158 -7.325 8.462 1.00 0.00 339 GLN A C 13
ATOM 18233 O O . GLN A 1 53 ? 26.344 -8.148 8.047 1.00 0.00 339 GLN A O 13
ATOM 18247 N N . GLY A 1 54 ? 28.050 -7.603 9.408 1.00 0.00 340 GLY A N 13
ATOM 18248 C CA . GLY A 1 54 ? 28.108 -8.923 10.008 1.00 0.00 340 GLY A CA 13
ATOM 18249 C C . GLY A 1 54 ? 27.245 -9.033 11.250 1.00 0.00 340 GLY A C 13
ATOM 18250 O O . GLY A 1 54 ? 26.089 -9.454 11.193 1.00 0.00 340 GLY A O 13
ATOM 18254 N N . PRO A 1 55 ? 27.810 -8.649 12.404 1.00 0.00 341 PRO A N 13
ATOM 18255 C CA . PRO A 1 55 ? 27.103 -8.698 13.687 1.00 0.00 341 PRO A CA 13
ATOM 18256 C C . PRO A 1 55 ? 25.717 -8.067 13.609 1.00 0.00 341 PRO A C 13
ATOM 18257 O O . PRO A 1 55 ? 24.806 -8.454 14.342 1.00 0.00 341 PRO A O 13
ATOM 18268 N N . ARG A 1 56 ? 25.563 -7.095 12.716 1.00 0.00 342 ARG A N 13
ATOM 18269 C CA . ARG A 1 56 ? 24.287 -6.411 12.544 1.00 0.00 342 ARG A CA 13
ATOM 18270 C C . ARG A 1 56 ? 23.397 -7.160 11.556 1.00 0.00 342 ARG A C 13
ATOM 18271 O O . ARG A 1 56 ? 22.179 -6.984 11.547 1.00 0.00 342 ARG A O 13
ATOM 18292 N N . ARG A 1 57 ? 24.015 -7.996 10.728 1.00 0.00 343 ARG A N 13
ATOM 18293 C CA . ARG A 1 57 ? 23.279 -8.771 9.736 1.00 0.00 343 ARG A CA 13
ATOM 18294 C C . ARG A 1 57 ? 22.311 -7.882 8.961 1.00 0.00 343 ARG A C 13
ATOM 18295 O O . ARG A 1 57 ? 21.139 -8.220 8.795 1.00 0.00 343 ARG A O 13
ATOM 18316 N N . ARG A 1 58 ? 22.809 -6.743 8.489 1.00 0.00 344 ARG A N 13
ATOM 18317 C CA . ARG A 1 58 ? 21.988 -5.805 7.733 1.00 0.00 344 ARG A CA 13
ATOM 18318 C C . ARG A 1 58 ? 22.666 -5.425 6.420 1.00 0.00 344 ARG A C 13
ATOM 18319 O O . ARG A 1 58 ? 23.893 -5.403 6.327 1.00 0.00 344 ARG A O 13
ATOM 18340 N N . ALA A 1 59 ? 21.858 -5.126 5.408 1.00 0.00 345 ALA A N 13
ATOM 18341 C CA . ALA A 1 59 ? 22.380 -4.744 4.102 1.00 0.00 345 ALA A CA 13
ATOM 18342 C C . ALA A 1 59 ? 21.628 -3.543 3.539 1.00 0.00 345 ALA A C 13
ATOM 18343 O O . ALA A 1 59 ? 20.404 -3.568 3.412 1.00 0.00 345 ALA A O 13
ATOM 18350 N N . PHE A 1 60 ? 22.368 -2.491 3.206 1.00 0.00 346 PHE A N 13
ATOM 18351 C CA . PHE A 1 60 ? 21.771 -1.278 2.659 1.00 0.00 346 PHE A CA 13
ATOM 18352 C C . PHE A 1 60 ? 22.107 -1.126 1.178 1.00 0.00 346 PHE A C 13
ATOM 18353 O O . PHE A 1 60 ? 23.256 -1.298 0.770 1.00 0.00 346 PHE A O 13
ATOM 18370 N N . LEU A 1 61 ? 21.097 -0.804 0.378 1.00 0.00 347 LEU A N 13
ATOM 18371 C CA . LEU A 1 61 ? 21.283 -0.629 -1.058 1.00 0.00 347 LEU A CA 13
ATOM 18372 C C . LEU A 1 61 ? 21.025 0.817 -1.469 1.00 0.00 347 LEU A C 13
ATOM 18373 O O . LEU A 1 61 ? 19.996 1.398 -1.121 1.00 0.00 347 LEU A O 13
ATOM 18389 N N . HIS A 1 62 ? 21.965 1.393 -2.212 1.00 0.00 348 HIS A N 13
ATOM 18390 C CA . HIS A 1 62 ? 21.837 2.771 -2.673 1.00 0.00 348 HIS A CA 13
ATOM 18391 C C . HIS A 1 62 ? 21.519 2.817 -4.164 1.00 0.00 348 HIS A C 13
ATOM 18392 O O . HIS A 1 62 ? 22.392 2.589 -5.003 1.00 0.00 348 HIS A O 13
ATOM 18406 N N . TYR A 1 63 ? 20.266 3.114 -4.488 1.00 0.00 349 TYR A N 13
ATOM 18407 C CA . TYR A 1 63 ? 19.832 3.188 -5.878 1.00 0.00 349 TYR A CA 13
ATOM 18408 C C . TYR A 1 63 ? 19.916 4.619 -6.400 1.00 0.00 349 TYR A C 13
ATOM 18409 O O . TYR A 1 63 ? 19.813 5.588 -5.648 1.00 0.00 349 TYR A O 13
ATOM 18427 N N . PRO A 1 64 ? 20.107 4.755 -7.721 1.00 0.00 350 PRO A N 13
ATOM 18428 C CA . PRO A 1 64 ? 20.207 6.063 -8.375 1.00 0.00 350 PRO A CA 13
ATOM 18429 C C . PRO A 1 64 ? 19.123 7.029 -7.909 1.00 0.00 350 PRO A C 13
ATOM 18430 O O . PRO A 1 64 ? 19.415 8.058 -7.299 1.00 0.00 350 PRO A O 13
ATOM 18441 N N . ASP A 1 65 ? 17.872 6.692 -8.202 1.00 0.00 351 ASP A N 13
ATOM 18442 C CA . ASP A 1 65 ? 16.743 7.529 -7.811 1.00 0.00 351 ASP A CA 13
ATOM 18443 C C . ASP A 1 65 ? 15.724 6.727 -7.008 1.00 0.00 351 ASP A C 13
ATOM 18444 O O . ASP A 1 65 ? 15.732 5.496 -7.028 1.00 0.00 351 ASP A O 13
ATOM 18453 N N . SER A 1 66 ? 14.849 7.434 -6.299 1.00 0.00 352 SER A N 13
ATOM 18454 C CA . SER A 1 66 ? 13.826 6.788 -5.484 1.00 0.00 352 SER A CA 13
ATOM 18455 C C . SER A 1 66 ? 13.126 5.682 -6.268 1.00 0.00 352 SER A C 13
ATOM 18456 O O . SER A 1 66 ? 12.956 4.568 -5.773 1.00 0.00 352 SER A O 13
ATOM 18464 N N . ALA A 1 67 ? 12.721 5.999 -7.493 1.00 0.00 353 ALA A N 13
ATOM 18465 C CA . ALA A 1 67 ? 12.040 5.033 -8.347 1.00 0.00 353 ALA A CA 13
ATOM 18466 C C . ALA A 1 67 ? 12.826 3.729 -8.436 1.00 0.00 353 ALA A C 13
ATOM 18467 O O . ALA A 1 67 ? 12.336 2.670 -8.046 1.00 0.00 353 ALA A O 13
ATOM 18474 N N . ALA A 1 68 ? 14.048 3.814 -8.952 1.00 0.00 354 ALA A N 13
ATOM 18475 C CA . ALA A 1 68 ? 14.902 2.641 -9.090 1.00 0.00 354 ALA A CA 13
ATOM 18476 C C . ALA A 1 68 ? 14.770 1.720 -7.882 1.00 0.00 354 ALA A C 13
ATOM 18477 O O . ALA A 1 68 ? 14.658 0.503 -8.026 1.00 0.00 354 ALA A O 13
ATOM 18484 N N . ALA A 1 69 ? 14.785 2.309 -6.690 1.00 0.00 355 ALA A N 13
ATOM 18485 C CA . ALA A 1 69 ? 14.666 1.542 -5.457 1.00 0.00 355 ALA A CA 13
ATOM 18486 C C . ALA A 1 69 ? 13.329 0.812 -5.391 1.00 0.00 355 ALA A C 13
ATOM 18487 O O . ALA A 1 69 ? 13.278 -0.383 -5.102 1.00 0.00 355 ALA A O 13
ATOM 18494 N N . GLN A 1 70 ? 12.250 1.540 -5.661 1.00 0.00 356 GLN A N 13
ATOM 18495 C CA . GLN A 1 70 ? 10.912 0.961 -5.631 1.00 0.00 356 GLN A CA 13
ATOM 18496 C C . GLN A 1 70 ? 10.812 -0.230 -6.578 1.00 0.00 356 GLN A C 13
ATOM 18497 O O . GLN A 1 70 ? 10.387 -1.315 -6.183 1.00 0.00 356 GLN A O 13
ATOM 18511 N N . GLN A 1 71 ? 11.208 -0.019 -7.829 1.00 0.00 357 GLN A N 13
ATOM 18512 C CA . GLN A 1 71 ? 11.162 -1.076 -8.833 1.00 0.00 357 GLN A CA 13
ATOM 18513 C C . GLN A 1 71 ? 11.812 -2.352 -8.310 1.00 0.00 357 GLN A C 13
ATOM 18514 O O . GLN A 1 71 ? 11.212 -3.426 -8.345 1.00 0.00 357 GLN A O 13
ATOM 18528 N N . ALA A 1 72 ? 13.043 -2.227 -7.825 1.00 0.00 358 ALA A N 13
ATOM 18529 C CA . ALA A 1 72 ? 13.775 -3.371 -7.293 1.00 0.00 358 ALA A CA 13
ATOM 18530 C C . ALA A 1 72 ? 13.008 -4.030 -6.152 1.00 0.00 358 ALA A C 13
ATOM 18531 O O . ALA A 1 72 ? 12.784 -5.241 -6.159 1.00 0.00 358 ALA A O 13
ATOM 18538 N N . VAL A 1 73 ? 12.607 -3.227 -5.172 1.00 0.00 359 VAL A N 13
ATOM 18539 C CA . VAL A 1 73 ? 11.864 -3.733 -4.024 1.00 0.00 359 VAL A CA 13
ATOM 18540 C C . VAL A 1 73 ? 10.824 -4.762 -4.452 1.00 0.00 359 VAL A C 13
ATOM 18541 O O . VAL A 1 73 ? 10.884 -5.924 -4.051 1.00 0.00 359 VAL A O 13
ATOM 18554 N N . SER A 1 74 ? 9.871 -4.327 -5.270 1.00 0.00 360 SER A N 13
ATOM 18555 C CA . SER A 1 74 ? 8.815 -5.210 -5.752 1.00 0.00 360 SER A CA 13
ATOM 18556 C C . SER A 1 74 ? 9.383 -6.567 -6.154 1.00 0.00 360 SER A C 13
ATOM 18557 O O . SER A 1 74 ? 8.784 -7.608 -5.884 1.00 0.00 360 SER A O 13
ATOM 18565 N N . CYS A 1 75 ? 10.542 -6.547 -6.803 1.00 0.00 361 CYS A N 13
ATOM 18566 C CA . CYS A 1 75 ? 11.193 -7.776 -7.245 1.00 0.00 361 CYS A CA 13
ATOM 18567 C C . CYS A 1 75 ? 11.769 -8.542 -6.059 1.00 0.00 361 CYS A C 13
ATOM 18568 O O . CYS A 1 75 ? 11.530 -9.741 -5.905 1.00 0.00 361 CYS A O 13
ATOM 18576 N N . LEU A 1 76 ? 12.531 -7.844 -5.224 1.00 0.00 362 LEU A N 13
ATOM 18577 C CA . LEU A 1 76 ? 13.144 -8.459 -4.052 1.00 0.00 362 LEU A CA 13
ATOM 18578 C C . LEU A 1 76 ? 12.105 -9.208 -3.224 1.00 0.00 362 LEU A C 13
ATOM 18579 O O . LEU A 1 76 ? 12.328 -10.347 -2.815 1.00 0.00 362 LEU A O 13
ATOM 18595 N N . GLN A 1 77 ? 10.970 -8.561 -2.982 1.00 0.00 363 GLN A N 13
ATOM 18596 C CA . GLN A 1 77 ? 9.896 -9.167 -2.204 1.00 0.00 363 GLN A CA 13
ATOM 18597 C C . GLN A 1 77 ? 9.808 -10.666 -2.472 1.00 0.00 363 GLN A C 13
ATOM 18598 O O . GLN A 1 77 ? 10.158 -11.134 -3.555 1.00 0.00 363 GLN A O 13
ATOM 18612 N N . GLY A 1 78 ? 9.339 -11.414 -1.478 1.00 0.00 364 GLY A N 13
ATOM 18613 C CA . GLY A 1 78 ? 9.214 -12.852 -1.627 1.00 0.00 364 GLY A CA 13
ATOM 18614 C C . GLY A 1 78 ? 10.542 -13.567 -1.478 1.00 0.00 364 GLY A C 13
ATOM 18615 O O . GLY A 1 78 ? 10.655 -14.532 -0.720 1.00 0.00 364 GLY A O 13
ATOM 18619 N N . LEU A 1 79 ? 11.551 -13.097 -2.203 1.00 0.00 365 LEU A N 13
ATOM 18620 C CA . LEU A 1 79 ? 12.878 -13.699 -2.150 1.00 0.00 365 LEU A CA 13
ATOM 18621 C C . LEU A 1 79 ? 13.255 -14.061 -0.716 1.00 0.00 365 LEU A C 13
ATOM 18622 O O . LEU A 1 79 ? 13.067 -13.266 0.205 1.00 0.00 365 LEU A O 13
ATOM 18638 N N . ARG A 1 80 ? 13.789 -15.265 -0.536 1.00 0.00 366 ARG A N 13
ATOM 18639 C CA . ARG A 1 80 ? 14.193 -15.732 0.784 1.00 0.00 366 ARG A CA 13
ATOM 18640 C C . ARG A 1 80 ? 15.244 -16.832 0.674 1.00 0.00 366 ARG A C 13
ATOM 18641 O O . ARG A 1 80 ? 15.250 -17.606 -0.285 1.00 0.00 366 ARG A O 13
ATOM 18662 N N . LEU A 1 81 ? 16.132 -16.896 1.660 1.00 0.00 367 LEU A N 13
ATOM 18663 C CA . LEU A 1 81 ? 17.189 -17.901 1.674 1.00 0.00 367 LEU A CA 13
ATOM 18664 C C . LEU A 1 81 ? 16.867 -19.015 2.665 1.00 0.00 367 LEU A C 13
ATOM 18665 O O . LEU A 1 81 ? 16.144 -18.805 3.638 1.00 0.00 367 LEU A O 13
ATOM 18681 N N . GLY A 1 82 ? 17.412 -20.201 2.411 1.00 0.00 368 GLY A N 13
ATOM 18682 C CA . GLY A 1 82 ? 17.173 -21.331 3.291 1.00 0.00 368 GLY A CA 13
ATOM 18683 C C . GLY A 1 82 ? 15.770 -21.333 3.863 1.00 0.00 368 GLY A C 13
ATOM 18684 O O . GLY A 1 82 ? 14.790 -21.213 3.127 1.00 0.00 368 GLY A O 13
ATOM 18688 N N . THR A 1 83 ? 15.670 -21.472 5.182 1.00 0.00 369 THR A N 13
ATOM 18689 C CA . THR A 1 83 ? 14.377 -21.493 5.853 1.00 0.00 369 THR A CA 13
ATOM 18690 C C . THR A 1 83 ? 14.112 -20.177 6.577 1.00 0.00 369 THR A C 13
ATOM 18691 O O . THR A 1 83 ? 13.570 -20.164 7.682 1.00 0.00 369 THR A O 13
ATOM 18702 N N . ASP A 1 84 ? 14.496 -19.073 5.946 1.00 0.00 370 ASP A N 13
ATOM 18703 C CA . ASP A 1 84 ? 14.298 -17.751 6.530 1.00 0.00 370 ASP A CA 13
ATOM 18704 C C . ASP A 1 84 ? 13.949 -16.729 5.453 1.00 0.00 370 ASP A C 13
ATOM 18705 O O . ASP A 1 84 ? 14.613 -16.647 4.420 1.00 0.00 370 ASP A O 13
ATOM 18714 N N . THR A 1 85 ? 12.901 -15.950 5.702 1.00 0.00 371 THR A N 13
ATOM 18715 C CA . THR A 1 85 ? 12.461 -14.934 4.754 1.00 0.00 371 THR A CA 13
ATOM 18716 C C . THR A 1 85 ? 13.054 -13.571 5.093 1.00 0.00 371 THR A C 13
ATOM 18717 O O . THR A 1 85 ? 12.571 -12.878 5.990 1.00 0.00 371 THR A O 13
ATOM 18728 N N . LEU A 1 86 ? 14.103 -13.192 4.372 1.00 0.00 372 LEU A N 13
ATOM 18729 C CA . LEU A 1 86 ? 14.763 -11.910 4.597 1.00 0.00 372 LEU A CA 13
ATOM 18730 C C . LEU A 1 86 ? 13.739 -10.789 4.744 1.00 0.00 372 LEU A C 13
ATOM 18731 O O . LEU A 1 86 ? 12.590 -10.925 4.321 1.00 0.00 372 LEU A O 13
ATOM 18747 N N . ARG A 1 87 ? 14.163 -9.682 5.344 1.00 0.00 373 ARG A N 13
ATOM 18748 C CA . ARG A 1 87 ? 13.283 -8.537 5.546 1.00 0.00 373 ARG A CA 13
ATOM 18749 C C . ARG A 1 87 ? 13.666 -7.387 4.619 1.00 0.00 373 ARG A C 13
ATOM 18750 O O . ARG A 1 87 ? 14.577 -6.614 4.915 1.00 0.00 373 ARG A O 13
ATOM 18771 N N . VAL A 1 88 ? 12.965 -7.282 3.495 1.00 0.00 374 VAL A N 13
ATOM 18772 C CA . VAL A 1 88 ? 13.230 -6.226 2.524 1.00 0.00 374 VAL A CA 13
ATOM 18773 C C . VAL A 1 88 ? 12.148 -5.153 2.569 1.00 0.00 374 VAL A C 13
ATOM 18774 O O . VAL A 1 88 ? 10.960 -5.450 2.442 1.00 0.00 374 VAL A O 13
ATOM 18787 N N . ALA A 1 89 ? 12.567 -3.905 2.751 1.00 0.00 375 ALA A N 13
ATOM 18788 C CA . ALA A 1 89 ? 11.634 -2.787 2.810 1.00 0.00 375 ALA A CA 13
ATOM 18789 C C . ALA A 1 89 ? 12.351 -1.461 2.579 1.00 0.00 375 ALA A C 13
ATOM 18790 O O . ALA A 1 89 ? 13.530 -1.316 2.903 1.00 0.00 375 ALA A O 13
ATOM 18797 N N . LEU A 1 90 ? 11.632 -0.496 2.016 1.00 0.00 376 LEU A N 13
ATOM 18798 C CA . LEU A 1 90 ? 12.200 0.820 1.741 1.00 0.00 376 LEU A CA 13
ATOM 18799 C C . LEU A 1 90 ? 12.651 1.499 3.031 1.00 0.00 376 LEU A C 13
ATOM 18800 O O . LEU A 1 90 ? 11.987 1.397 4.062 1.00 0.00 376 LEU A O 13
ATOM 18816 N N . ALA A 1 91 ? 13.782 2.193 2.964 1.00 0.00 377 ALA A N 13
ATOM 18817 C CA . ALA A 1 91 ? 14.319 2.893 4.124 1.00 0.00 377 ALA A CA 13
ATOM 18818 C C . ALA A 1 91 ? 13.688 4.273 4.273 1.00 0.00 377 ALA A C 13
ATOM 18819 O O . ALA A 1 91 ? 14.378 5.255 4.549 1.00 0.00 377 ALA A O 13
ATOM 18826 N N . ARG A 1 92 ? 12.373 4.341 4.088 1.00 0.00 378 ARG A N 13
ATOM 18827 C CA . ARG A 1 92 ? 11.650 5.602 4.201 1.00 0.00 378 ARG A CA 13
ATOM 18828 C C . ARG A 1 92 ? 11.212 5.851 5.641 1.00 0.00 378 ARG A C 13
ATOM 18829 O O . ARG A 1 92 ? 11.351 6.959 6.158 1.00 0.00 378 ARG A O 13
ATOM 18850 N N . GLN A 1 93 ? 10.683 4.813 6.281 1.00 0.00 379 GLN A N 13
ATOM 18851 C CA . GLN A 1 93 ? 10.224 4.921 7.661 1.00 0.00 379 GLN A CA 13
ATOM 18852 C C . GLN A 1 93 ? 11.352 4.598 8.636 1.00 0.00 379 GLN A C 13
ATOM 18853 O O . GLN A 1 93 ? 11.140 3.919 9.640 1.00 0.00 379 GLN A O 13
ATOM 18867 N N . GLN A 1 94 ? 12.549 5.090 8.333 1.00 0.00 380 GLN A N 13
ATOM 18868 C CA . GLN A 1 94 ? 13.709 4.852 9.184 1.00 0.00 380 GLN A CA 13
ATOM 18869 C C . GLN A 1 94 ? 13.601 5.640 10.485 1.00 0.00 380 GLN A C 13
ATOM 18870 O O . GLN A 1 94 ? 13.055 6.744 10.511 1.00 0.00 380 GLN A O 13
ATOM 18884 N N . ARG A 1 95 ? 14.123 5.066 11.564 1.00 0.00 381 ARG A N 13
ATOM 18885 C CA . ARG A 1 95 ? 14.084 5.714 12.869 1.00 0.00 381 ARG A CA 13
ATOM 18886 C C . ARG A 1 95 ? 15.493 5.919 13.417 1.00 0.00 381 ARG A C 13
ATOM 18887 O O . ARG A 1 95 ? 16.230 4.957 13.637 1.00 0.00 381 ARG A O 13
ATOM 18908 N N . ASP A 1 96 ? 15.860 7.177 13.635 1.00 0.00 382 ASP A N 13
ATOM 18909 C CA . ASP A 1 96 ? 17.181 7.508 14.158 1.00 0.00 382 ASP A CA 13
ATOM 18910 C C . ASP A 1 96 ? 17.324 7.046 15.605 1.00 0.00 382 ASP A C 13
ATOM 18911 O O . ASP A 1 96 ? 16.777 7.659 16.521 1.00 0.00 382 ASP A O 13
ATOM 18920 N N . LYS A 1 97 ? 18.062 5.959 15.803 1.00 0.00 383 LYS A N 13
ATOM 18921 C CA . LYS A 1 97 ? 18.278 5.413 17.138 1.00 0.00 383 LYS A CA 13
ATOM 18922 C C . LYS A 1 97 ? 18.999 6.421 18.028 1.00 0.00 383 LYS A C 13
ATOM 18923 O O . LYS A 1 97 ? 19.642 7.348 17.536 1.00 0.00 383 LYS A O 13
ATOM 18942 N N . GLY A 1 1 ? -26.291 4.294 15.800 1.00 0.00 287 GLY A N 14
ATOM 18943 C CA . GLY A 1 1 ? -25.659 4.062 14.515 1.00 0.00 287 GLY A CA 14
ATOM 18944 C C . GLY A 1 1 ? -24.501 5.007 14.261 1.00 0.00 287 GLY A C 14
ATOM 18945 O O . GLY A 1 1 ? -24.559 6.183 14.620 1.00 0.00 287 GLY A O 14
ATOM 18949 N N . SER A 1 2 ? -23.444 4.492 13.639 1.00 0.00 288 SER A N 14
ATOM 18950 C CA . SER A 1 2 ? -22.265 5.296 13.342 1.00 0.00 288 SER A CA 14
ATOM 18951 C C . SER A 1 2 ? -22.408 5.991 11.991 1.00 0.00 288 SER A C 14
ATOM 18952 O O . SER A 1 2 ? -23.167 5.548 11.130 1.00 0.00 288 SER A O 14
ATOM 18960 N N . SER A 1 3 ? -21.672 7.084 11.814 1.00 0.00 289 SER A N 14
ATOM 18961 C CA . SER A 1 3 ? -21.718 7.843 10.570 1.00 0.00 289 SER A CA 14
ATOM 18962 C C . SER A 1 3 ? -20.403 8.579 10.333 1.00 0.00 289 SER A C 14
ATOM 18963 O O . SER A 1 3 ? -19.721 8.974 11.278 1.00 0.00 289 SER A O 14
ATOM 18971 N N . GLY A 1 4 ? -20.053 8.759 9.063 1.00 0.00 290 GLY A N 14
ATOM 18972 C CA . GLY A 1 4 ? -18.821 9.446 8.724 1.00 0.00 290 GLY A CA 14
ATOM 18973 C C . GLY A 1 4 ? -18.436 9.262 7.269 1.00 0.00 290 GLY A C 14
ATOM 18974 O O . GLY A 1 4 ? -19.069 8.494 6.545 1.00 0.00 290 GLY A O 14
ATOM 18978 N N . SER A 1 5 ? -17.396 9.970 6.839 1.00 0.00 291 SER A N 14
ATOM 18979 C CA . SER A 1 5 ? -16.932 9.885 5.460 1.00 0.00 291 SER A CA 14
ATOM 18980 C C . SER A 1 5 ? -15.408 9.932 5.396 1.00 0.00 291 SER A C 14
ATOM 18981 O O . SER A 1 5 ? -14.754 10.465 6.293 1.00 0.00 291 SER A O 14
ATOM 18989 N N . SER A 1 6 ? -14.849 9.371 4.329 1.00 0.00 292 SER A N 14
ATOM 18990 C CA . SER A 1 6 ? -13.402 9.345 4.148 1.00 0.00 292 SER A CA 14
ATOM 18991 C C . SER A 1 6 ? -13.042 9.192 2.673 1.00 0.00 292 SER A C 14
ATOM 18992 O O . SER A 1 6 ? -13.750 8.532 1.915 1.00 0.00 292 SER A O 14
ATOM 19000 N N . GLY A 1 7 ? -11.933 9.809 2.275 1.00 0.00 293 GLY A N 14
ATOM 19001 C CA . GLY A 1 7 ? -11.497 9.730 0.893 1.00 0.00 293 GLY A CA 14
ATOM 19002 C C . GLY A 1 7 ? -10.489 10.807 0.541 1.00 0.00 293 GLY A C 14
ATOM 19003 O O . GLY A 1 7 ? -9.761 11.310 1.397 1.00 0.00 293 GLY A O 14
ATOM 19007 N N . PRO A 1 8 ? -10.437 11.176 -0.747 1.00 0.00 294 PRO A N 14
ATOM 19008 C CA . PRO A 1 8 ? -9.514 12.202 -1.240 1.00 0.00 294 PRO A CA 14
ATOM 19009 C C . PRO A 1 8 ? -9.491 13.438 -0.347 1.00 0.00 294 PRO A C 14
ATOM 19010 O O . PRO A 1 8 ? -10.525 13.869 0.160 1.00 0.00 294 PRO A O 14
ATOM 19021 N N . GLY A 1 9 ? -8.302 14.003 -0.158 1.00 0.00 295 GLY A N 14
ATOM 19022 C CA . GLY A 1 9 ? -8.167 15.184 0.675 1.00 0.00 295 GLY A CA 14
ATOM 19023 C C . GLY A 1 9 ? -7.213 16.204 0.084 1.00 0.00 295 GLY A C 14
ATOM 19024 O O . GLY A 1 9 ? -7.073 16.300 -1.135 1.00 0.00 295 GLY A O 14
ATOM 19028 N N . SER A 1 10 ? -6.555 16.968 0.951 1.00 0.00 296 SER A N 14
ATOM 19029 C CA . SER A 1 10 ? -5.613 17.989 0.508 1.00 0.00 296 SER A CA 14
ATOM 19030 C C . SER A 1 10 ? -4.364 17.352 -0.093 1.00 0.00 296 SER A C 14
ATOM 19031 O O . SER A 1 10 ? -3.884 16.315 0.363 1.00 0.00 296 SER A O 14
ATOM 19039 N N . PRO A 1 11 ? -3.824 17.988 -1.144 1.00 0.00 297 PRO A N 14
ATOM 19040 C CA . PRO A 1 11 ? -2.623 17.503 -1.831 1.00 0.00 297 PRO A CA 14
ATOM 19041 C C . PRO A 1 11 ? -1.345 17.840 -1.071 1.00 0.00 297 PRO A C 14
ATOM 19042 O O . PRO A 1 11 ? -1.250 18.860 -0.388 1.00 0.00 297 PRO A O 14
ATOM 19053 N N . PRO A 1 12 ? -0.335 16.965 -1.192 1.00 0.00 298 PRO A N 14
ATOM 19054 C CA . PRO A 1 12 ? 0.956 17.149 -0.524 1.00 0.00 298 PRO A CA 14
ATOM 19055 C C . PRO A 1 12 ? 1.839 18.165 -1.241 1.00 0.00 298 PRO A C 14
ATOM 19056 O O . PRO A 1 12 ? 2.154 18.007 -2.419 1.00 0.00 298 PRO A O 14
ATOM 19067 N N . GLY A 1 13 ? 2.237 19.209 -0.520 1.00 0.00 299 GLY A N 14
ATOM 19068 C CA . GLY A 1 13 ? 3.080 20.236 -1.104 1.00 0.00 299 GLY A CA 14
ATOM 19069 C C . GLY A 1 13 ? 4.129 20.745 -0.135 1.00 0.00 299 GLY A C 14
ATOM 19070 O O . GLY A 1 13 ? 4.216 21.946 0.119 1.00 0.00 299 GLY A O 14
ATOM 19074 N N . GLU A 1 14 ? 4.926 19.830 0.407 1.00 0.00 300 GLU A N 14
ATOM 19075 C CA . GLU A 1 14 ? 5.972 20.194 1.356 1.00 0.00 300 GLU A CA 14
ATOM 19076 C C . GLU A 1 14 ? 7.338 19.723 0.867 1.00 0.00 300 GLU A C 14
ATOM 19077 O O . GLU A 1 14 ? 7.551 18.533 0.639 1.00 0.00 300 GLU A O 14
ATOM 19089 N N . GLY A 1 15 ? 8.261 20.667 0.707 1.00 0.00 301 GLY A N 14
ATOM 19090 C CA . GLY A 1 15 ? 9.595 20.329 0.246 1.00 0.00 301 GLY A CA 14
ATOM 19091 C C . GLY A 1 15 ? 10.263 19.284 1.117 1.00 0.00 301 GLY A C 14
ATOM 19092 O O . GLY A 1 15 ? 10.599 19.551 2.270 1.00 0.00 301 GLY A O 14
ATOM 19096 N N . ALA A 1 16 ? 10.454 18.090 0.565 1.00 0.00 302 ALA A N 14
ATOM 19097 C CA . ALA A 1 16 ? 11.086 17.001 1.300 1.00 0.00 302 ALA A CA 14
ATOM 19098 C C . ALA A 1 16 ? 12.047 16.223 0.408 1.00 0.00 302 ALA A C 14
ATOM 19099 O O . ALA A 1 16 ? 11.807 16.029 -0.784 1.00 0.00 302 ALA A O 14
ATOM 19106 N N . PRO A 1 17 ? 13.163 15.766 0.996 1.00 0.00 303 PRO A N 14
ATOM 19107 C CA . PRO A 1 17 ? 14.183 15.001 0.273 1.00 0.00 303 PRO A CA 14
ATOM 19108 C C . PRO A 1 17 ? 13.776 13.547 0.061 1.00 0.00 303 PRO A C 14
ATOM 19109 O O . PRO A 1 17 ? 12.987 12.995 0.828 1.00 0.00 303 PRO A O 14
ATOM 19120 N N . LEU A 1 18 ? 14.318 12.932 -0.984 1.00 0.00 304 LEU A N 14
ATOM 19121 C CA . LEU A 1 18 ? 14.011 11.541 -1.297 1.00 0.00 304 LEU A CA 14
ATOM 19122 C C . LEU A 1 18 ? 15.264 10.675 -1.213 1.00 0.00 304 LEU A C 14
ATOM 19123 O O . LEU A 1 18 ? 16.374 11.146 -1.458 1.00 0.00 304 LEU A O 14
ATOM 19139 N N . ALA A 1 19 ? 15.077 9.406 -0.866 1.00 0.00 305 ALA A N 14
ATOM 19140 C CA . ALA A 1 19 ? 16.192 8.473 -0.754 1.00 0.00 305 ALA A CA 14
ATOM 19141 C C . ALA A 1 19 ? 15.881 7.159 -1.463 1.00 0.00 305 ALA A C 14
ATOM 19142 O O . ALA A 1 19 ? 14.738 6.704 -1.475 1.00 0.00 305 ALA A O 14
ATOM 19149 N N . ALA A 1 20 ? 16.907 6.555 -2.055 1.00 0.00 306 ALA A N 14
ATOM 19150 C CA . ALA A 1 20 ? 16.743 5.293 -2.766 1.00 0.00 306 ALA A CA 14
ATOM 19151 C C . ALA A 1 20 ? 17.561 4.184 -2.111 1.00 0.00 306 ALA A C 14
ATOM 19152 O O . ALA A 1 20 ? 18.271 3.441 -2.789 1.00 0.00 306 ALA A O 14
ATOM 19159 N N . ASP A 1 21 ? 17.457 4.080 -0.791 1.00 0.00 307 ASP A N 14
ATOM 19160 C CA . ASP A 1 21 ? 18.187 3.061 -0.045 1.00 0.00 307 ASP A CA 14
ATOM 19161 C C . ASP A 1 21 ? 17.233 2.013 0.519 1.00 0.00 307 ASP A C 14
ATOM 19162 O O . ASP A 1 21 ? 16.308 2.337 1.264 1.00 0.00 307 ASP A O 14
ATOM 19171 N N . VAL A 1 22 ? 17.464 0.755 0.159 1.00 0.00 308 VAL A N 14
ATOM 19172 C CA . VAL A 1 22 ? 16.626 -0.342 0.629 1.00 0.00 308 VAL A CA 14
ATOM 19173 C C . VAL A 1 22 ? 17.287 -1.081 1.787 1.00 0.00 308 VAL A C 14
ATOM 19174 O O . VAL A 1 22 ? 18.440 -1.502 1.691 1.00 0.00 308 VAL A O 14
ATOM 19187 N N . TYR A 1 23 ? 16.548 -1.238 2.880 1.00 0.00 309 TYR A N 14
ATOM 19188 C CA . TYR A 1 23 ? 17.063 -1.926 4.058 1.00 0.00 309 TYR A CA 14
ATOM 19189 C C . TYR A 1 23 ? 16.756 -3.419 3.994 1.00 0.00 309 TYR A C 14
ATOM 19190 O O . TYR A 1 23 ? 15.631 -3.822 3.699 1.00 0.00 309 TYR A O 14
ATOM 19208 N N . VAL A 1 24 ? 17.766 -4.237 4.275 1.00 0.00 310 VAL A N 14
ATOM 19209 C CA . VAL A 1 24 ? 17.605 -5.686 4.252 1.00 0.00 310 VAL A CA 14
ATOM 19210 C C . VAL A 1 24 ? 18.223 -6.327 5.489 1.00 0.00 310 VAL A C 14
ATOM 19211 O O . VAL A 1 24 ? 19.443 -6.347 5.648 1.00 0.00 310 VAL A O 14
ATOM 19224 N N . GLY A 1 25 ? 17.371 -6.851 6.366 1.00 0.00 311 GLY A N 14
ATOM 19225 C CA . GLY A 1 25 ? 17.852 -7.486 7.578 1.00 0.00 311 GLY A CA 14
ATOM 19226 C C . GLY A 1 25 ? 17.354 -8.911 7.723 1.00 0.00 311 GLY A C 14
ATOM 19227 O O . GLY A 1 25 ? 16.914 -9.523 6.751 1.00 0.00 311 GLY A O 14
ATOM 19231 N N . ASN A 1 26 ? 17.424 -9.440 8.941 1.00 0.00 312 ASN A N 14
ATOM 19232 C CA . ASN A 1 26 ? 16.979 -10.802 9.209 1.00 0.00 312 ASN A CA 14
ATOM 19233 C C . ASN A 1 26 ? 17.849 -11.814 8.470 1.00 0.00 312 ASN A C 14
ATOM 19234 O O . ASN A 1 26 ? 17.366 -12.853 8.019 1.00 0.00 312 ASN A O 14
ATOM 19245 N N . LEU A 1 27 ? 19.136 -11.505 8.352 1.00 0.00 313 LEU A N 14
ATOM 19246 C CA . LEU A 1 27 ? 20.075 -12.387 7.669 1.00 0.00 313 LEU A CA 14
ATOM 19247 C C . LEU A 1 27 ? 20.456 -13.569 8.556 1.00 0.00 313 LEU A C 14
ATOM 19248 O O . LEU A 1 27 ? 20.588 -13.445 9.774 1.00 0.00 313 LEU A O 14
ATOM 19264 N N . PRO A 1 28 ? 20.638 -14.742 7.933 1.00 0.00 314 PRO A N 14
ATOM 19265 C CA . PRO A 1 28 ? 21.009 -15.968 8.646 1.00 0.00 314 PRO A CA 14
ATOM 19266 C C . PRO A 1 28 ? 22.135 -15.738 9.648 1.00 0.00 314 PRO A C 14
ATOM 19267 O O . PRO A 1 28 ? 22.715 -14.654 9.706 1.00 0.00 314 PRO A O 14
ATOM 19278 N N . ARG A 1 29 ? 22.439 -16.765 10.435 1.00 0.00 315 ARG A N 14
ATOM 19279 C CA . ARG A 1 29 ? 23.496 -16.673 11.436 1.00 0.00 315 ARG A CA 14
ATOM 19280 C C . ARG A 1 29 ? 24.867 -16.579 10.772 1.00 0.00 315 ARG A C 14
ATOM 19281 O O . ARG A 1 29 ? 25.692 -15.745 11.144 1.00 0.00 315 ARG A O 14
ATOM 19302 N N . ASP A 1 30 ? 25.102 -17.440 9.787 1.00 0.00 316 ASP A N 14
ATOM 19303 C CA . ASP A 1 30 ? 26.372 -17.454 9.071 1.00 0.00 316 ASP A CA 14
ATOM 19304 C C . ASP A 1 30 ? 26.155 -17.240 7.576 1.00 0.00 316 ASP A C 14
ATOM 19305 O O . ASP A 1 30 ? 26.733 -17.944 6.748 1.00 0.00 316 ASP A O 14
ATOM 19314 N N . ALA A 1 31 ? 25.317 -16.266 7.238 1.00 0.00 317 ALA A N 14
ATOM 19315 C CA . ALA A 1 31 ? 25.024 -15.959 5.843 1.00 0.00 317 ALA A CA 14
ATOM 19316 C C . ALA A 1 31 ? 26.249 -15.386 5.139 1.00 0.00 317 ALA A C 14
ATOM 19317 O O . ALA A 1 31 ? 27.215 -14.980 5.785 1.00 0.00 317 ALA A O 14
ATOM 19324 N N . ARG A 1 32 ? 26.202 -15.356 3.811 1.00 0.00 318 ARG A N 14
ATOM 19325 C CA . ARG A 1 32 ? 27.309 -14.834 3.019 1.00 0.00 318 ARG A CA 14
ATOM 19326 C C . ARG A 1 32 ? 26.866 -13.631 2.192 1.00 0.00 318 ARG A C 14
ATOM 19327 O O . ARG A 1 32 ? 25.795 -13.642 1.584 1.00 0.00 318 ARG A O 14
ATOM 19348 N N . VAL A 1 33 ? 27.696 -12.593 2.174 1.00 0.00 319 VAL A N 14
ATOM 19349 C CA . VAL A 1 33 ? 27.391 -11.382 1.422 1.00 0.00 319 VAL A CA 14
ATOM 19350 C C . VAL A 1 33 ? 27.146 -11.696 -0.050 1.00 0.00 319 VAL A C 14
ATOM 19351 O O . VAL A 1 33 ? 26.475 -10.941 -0.753 1.00 0.00 319 VAL A O 14
ATOM 19364 N N . SER A 1 34 ? 27.694 -12.817 -0.509 1.00 0.00 320 SER A N 14
ATOM 19365 C CA . SER A 1 34 ? 27.538 -13.230 -1.899 1.00 0.00 320 SER A CA 14
ATOM 19366 C C . SER A 1 34 ? 26.145 -13.802 -2.142 1.00 0.00 320 SER A C 14
ATOM 19367 O O . SER A 1 34 ? 25.449 -13.395 -3.073 1.00 0.00 320 SER A O 14
ATOM 19375 N N . ASP A 1 35 ? 25.744 -14.747 -1.299 1.00 0.00 321 ASP A N 14
ATOM 19376 C CA . ASP A 1 35 ? 24.434 -15.375 -1.421 1.00 0.00 321 ASP A CA 14
ATOM 19377 C C . ASP A 1 35 ? 23.365 -14.340 -1.759 1.00 0.00 321 ASP A C 14
ATOM 19378 O O . ASP A 1 35 ? 22.536 -14.555 -2.645 1.00 0.00 321 ASP A O 14
ATOM 19387 N N . LEU A 1 36 ? 23.389 -13.218 -1.048 1.00 0.00 322 LEU A N 14
ATOM 19388 C CA . LEU A 1 36 ? 22.421 -12.150 -1.272 1.00 0.00 322 LEU A CA 14
ATOM 19389 C C . LEU A 1 36 ? 22.647 -11.485 -2.626 1.00 0.00 322 LEU A C 14
ATOM 19390 O O . LEU A 1 36 ? 21.705 -11.264 -3.387 1.00 0.00 322 LEU A O 14
ATOM 19406 N N . LYS A 1 37 ? 23.904 -11.170 -2.922 1.00 0.00 323 LYS A N 14
ATOM 19407 C CA . LYS A 1 37 ? 24.256 -10.534 -4.186 1.00 0.00 323 LYS A CA 14
ATOM 19408 C C . LYS A 1 37 ? 23.771 -11.367 -5.369 1.00 0.00 323 LYS A C 14
ATOM 19409 O O . LYS A 1 37 ? 22.958 -10.908 -6.171 1.00 0.00 323 LYS A O 14
ATOM 19428 N N . ARG A 1 38 ? 24.274 -12.593 -5.468 1.00 0.00 324 ARG A N 14
ATOM 19429 C CA . ARG A 1 38 ? 23.892 -13.490 -6.553 1.00 0.00 324 ARG A CA 14
ATOM 19430 C C . ARG A 1 38 ? 22.429 -13.287 -6.935 1.00 0.00 324 ARG A C 14
ATOM 19431 O O . ARG A 1 38 ? 22.096 -13.168 -8.114 1.00 0.00 324 ARG A O 14
ATOM 19452 N N . ALA A 1 39 ? 21.560 -13.250 -5.930 1.00 0.00 325 ALA A N 14
ATOM 19453 C CA . ALA A 1 39 ? 20.133 -13.061 -6.161 1.00 0.00 325 ALA A CA 14
ATOM 19454 C C . ALA A 1 39 ? 19.856 -11.708 -6.809 1.00 0.00 325 ALA A C 14
ATOM 19455 O O . ALA A 1 39 ? 19.105 -11.616 -7.781 1.00 0.00 325 ALA A O 14
ATOM 19462 N N . LEU A 1 40 ? 20.467 -10.661 -6.265 1.00 0.00 326 LEU A N 14
ATOM 19463 C CA . LEU A 1 40 ? 20.285 -9.312 -6.790 1.00 0.00 326 LEU A CA 14
ATOM 19464 C C . LEU A 1 40 ? 20.777 -9.218 -8.231 1.00 0.00 326 LEU A C 14
ATOM 19465 O O . LEU A 1 40 ? 20.124 -8.615 -9.082 1.00 0.00 326 LEU A O 14
ATOM 19481 N N . ARG A 1 41 ? 21.932 -9.821 -8.497 1.00 0.00 327 ARG A N 14
ATOM 19482 C CA . ARG A 1 41 ? 22.510 -9.806 -9.836 1.00 0.00 327 ARG A CA 14
ATOM 19483 C C . ARG A 1 41 ? 21.598 -10.517 -10.830 1.00 0.00 327 ARG A C 14
ATOM 19484 O O . ARG A 1 41 ? 21.450 -10.082 -11.972 1.00 0.00 327 ARG A O 14
ATOM 19505 N N . GLU A 1 42 ? 20.990 -11.613 -10.389 1.00 0.00 328 GLU A N 14
ATOM 19506 C CA . GLU A 1 42 ? 20.093 -12.385 -11.241 1.00 0.00 328 GLU A CA 14
ATOM 19507 C C . GLU A 1 42 ? 18.785 -11.635 -11.475 1.00 0.00 328 GLU A C 14
ATOM 19508 O O . GLU A 1 42 ? 18.133 -11.808 -12.506 1.00 0.00 328 GLU A O 14
ATOM 19520 N N . LEU A 1 43 ? 18.407 -10.803 -10.511 1.00 0.00 329 LEU A N 14
ATOM 19521 C CA . LEU A 1 43 ? 17.176 -10.027 -10.611 1.00 0.00 329 LEU A CA 14
ATOM 19522 C C . LEU A 1 43 ? 17.465 -8.607 -11.088 1.00 0.00 329 LEU A C 14
ATOM 19523 O O . LEU A 1 43 ? 16.708 -7.680 -10.805 1.00 0.00 329 LEU A O 14
ATOM 19539 N N . GLY A 1 44 ? 18.566 -8.445 -11.817 1.00 0.00 330 GLY A N 14
ATOM 19540 C CA . GLY A 1 44 ? 18.934 -7.137 -12.324 1.00 0.00 330 GLY A CA 14
ATOM 19541 C C . GLY A 1 44 ? 18.731 -6.039 -11.298 1.00 0.00 330 GLY A C 14
ATOM 19542 O O . GLY A 1 44 ? 18.511 -4.881 -11.654 1.00 0.00 330 GLY A O 14
ATOM 19546 N N . SER A 1 45 ? 18.804 -6.403 -10.022 1.00 0.00 331 SER A N 14
ATOM 19547 C CA . SER A 1 45 ? 18.621 -5.442 -8.941 1.00 0.00 331 SER A CA 14
ATOM 19548 C C . SER A 1 45 ? 19.964 -5.038 -8.340 1.00 0.00 331 SER A C 14
ATOM 19549 O O . SER A 1 45 ? 20.136 -5.038 -7.121 1.00 0.00 331 SER A O 14
ATOM 19557 N N . VAL A 1 46 ? 20.913 -4.696 -9.205 1.00 0.00 332 VAL A N 14
ATOM 19558 C CA . VAL A 1 46 ? 22.241 -4.289 -8.761 1.00 0.00 332 VAL A CA 14
ATOM 19559 C C . VAL A 1 46 ? 22.366 -2.770 -8.721 1.00 0.00 332 VAL A C 14
ATOM 19560 O O . VAL A 1 46 ? 22.487 -2.105 -9.750 1.00 0.00 332 VAL A O 14
ATOM 19573 N N . PRO A 1 47 ? 22.337 -2.206 -7.504 1.00 0.00 333 PRO A N 14
ATOM 19574 C CA . PRO A 1 47 ? 22.447 -0.759 -7.300 1.00 0.00 333 PRO A CA 14
ATOM 19575 C C . PRO A 1 47 ? 23.870 -0.250 -7.507 1.00 0.00 333 PRO A C 14
ATOM 19576 O O . PRO A 1 47 ? 24.776 -1.023 -7.821 1.00 0.00 333 PRO A O 14
ATOM 19587 N N . LEU A 1 48 ? 24.060 1.052 -7.327 1.00 0.00 334 LEU A N 14
ATOM 19588 C CA . LEU A 1 48 ? 25.373 1.664 -7.494 1.00 0.00 334 LEU A CA 14
ATOM 19589 C C . LEU A 1 48 ? 26.330 1.205 -6.398 1.00 0.00 334 LEU A C 14
ATOM 19590 O O . LEU A 1 48 ? 27.491 0.894 -6.664 1.00 0.00 334 LEU A O 14
ATOM 19606 N N . ARG A 1 49 ? 25.834 1.164 -5.166 1.00 0.00 335 ARG A N 14
ATOM 19607 C CA . ARG A 1 49 ? 26.645 0.742 -4.030 1.00 0.00 335 ARG A CA 14
ATOM 19608 C C . ARG A 1 49 ? 25.825 -0.104 -3.061 1.00 0.00 335 ARG A C 14
ATOM 19609 O O . ARG A 1 49 ? 24.624 0.113 -2.893 1.00 0.00 335 ARG A O 14
ATOM 19630 N N . LEU A 1 50 ? 26.480 -1.069 -2.426 1.00 0.00 336 LEU A N 14
ATOM 19631 C CA . LEU A 1 50 ? 25.812 -1.949 -1.473 1.00 0.00 336 LEU A CA 14
ATOM 19632 C C . LEU A 1 50 ? 26.657 -2.135 -0.217 1.00 0.00 336 LEU A C 14
ATOM 19633 O O . LEU A 1 50 ? 27.774 -2.649 -0.278 1.00 0.00 336 LEU A O 14
ATOM 19649 N N . THR A 1 51 ? 26.116 -1.714 0.922 1.00 0.00 337 THR A N 14
ATOM 19650 C CA . THR A 1 51 ? 26.819 -1.835 2.193 1.00 0.00 337 THR A CA 14
ATOM 19651 C C . THR A 1 51 ? 26.274 -2.997 3.015 1.00 0.00 337 THR A C 14
ATOM 19652 O O . THR A 1 51 ? 25.086 -3.038 3.336 1.00 0.00 337 THR A O 14
ATOM 19663 N N . TRP A 1 52 ? 27.148 -3.938 3.352 1.00 0.00 338 TRP A N 14
ATOM 19664 C CA . TRP A 1 52 ? 26.753 -5.101 4.138 1.00 0.00 338 TRP A CA 14
ATOM 19665 C C . TRP A 1 52 ? 27.506 -5.144 5.463 1.00 0.00 338 TRP A C 14
ATOM 19666 O O . TRP A 1 52 ? 28.679 -4.777 5.532 1.00 0.00 338 TRP A O 14
ATOM 19687 N N . GLN A 1 53 ? 26.825 -5.593 6.512 1.00 0.00 339 GLN A N 14
ATOM 19688 C CA . GLN A 1 53 ? 27.432 -5.683 7.835 1.00 0.00 339 GLN A CA 14
ATOM 19689 C C . GLN A 1 53 ? 27.204 -7.062 8.446 1.00 0.00 339 GLN A C 14
ATOM 19690 O O . GLN A 1 53 ? 26.190 -7.707 8.186 1.00 0.00 339 GLN A O 14
ATOM 19704 N N . GLY A 1 54 ? 28.156 -7.507 9.261 1.00 0.00 340 GLY A N 14
ATOM 19705 C CA . GLY A 1 54 ? 28.040 -8.807 9.896 1.00 0.00 340 GLY A CA 14
ATOM 19706 C C . GLY A 1 54 ? 27.331 -8.737 11.234 1.00 0.00 340 GLY A C 14
ATOM 19707 O O . GLY A 1 54 ? 26.161 -9.099 11.360 1.00 0.00 340 GLY A O 14
ATOM 19711 N N . PRO A 1 55 ? 28.048 -8.264 12.264 1.00 0.00 341 PRO A N 14
ATOM 19712 C CA . PRO A 1 55 ? 27.501 -8.139 13.618 1.00 0.00 341 PRO A CA 14
ATOM 19713 C C . PRO A 1 55 ? 26.115 -7.504 13.627 1.00 0.00 341 PRO A C 14
ATOM 19714 O O . PRO A 1 55 ? 25.329 -7.719 14.550 1.00 0.00 341 PRO A O 14
ATOM 19725 N N . ARG A 1 56 ? 25.820 -6.723 12.593 1.00 0.00 342 ARG A N 14
ATOM 19726 C CA . ARG A 1 56 ? 24.528 -6.056 12.482 1.00 0.00 342 ARG A CA 14
ATOM 19727 C C . ARG A 1 56 ? 23.520 -6.942 11.756 1.00 0.00 342 ARG A C 14
ATOM 19728 O O . ARG A 1 56 ? 22.313 -6.831 11.971 1.00 0.00 342 ARG A O 14
ATOM 19749 N N . ARG A 1 57 ? 24.024 -7.822 10.897 1.00 0.00 343 ARG A N 14
ATOM 19750 C CA . ARG A 1 57 ? 23.167 -8.725 10.138 1.00 0.00 343 ARG A CA 14
ATOM 19751 C C . ARG A 1 57 ? 22.169 -7.944 9.289 1.00 0.00 343 ARG A C 14
ATOM 19752 O O . ARG A 1 57 ? 20.995 -8.304 9.205 1.00 0.00 343 ARG A O 14
ATOM 19773 N N . ARG A 1 58 ? 22.644 -6.873 8.662 1.00 0.00 344 ARG A N 14
ATOM 19774 C CA . ARG A 1 58 ? 21.794 -6.039 7.821 1.00 0.00 344 ARG A CA 14
ATOM 19775 C C . ARG A 1 58 ? 22.575 -5.492 6.631 1.00 0.00 344 ARG A C 14
ATOM 19776 O O . ARG A 1 58 ? 23.799 -5.378 6.678 1.00 0.00 344 ARG A O 14
ATOM 19797 N N . ALA A 1 59 ? 21.858 -5.155 5.563 1.00 0.00 345 ALA A N 14
ATOM 19798 C CA . ALA A 1 59 ? 22.484 -4.619 4.361 1.00 0.00 345 ALA A CA 14
ATOM 19799 C C . ALA A 1 59 ? 21.743 -3.383 3.861 1.00 0.00 345 ALA A C 14
ATOM 19800 O O . ALA A 1 59 ? 20.621 -3.106 4.285 1.00 0.00 345 ALA A O 14
ATOM 19807 N N . PHE A 1 60 ? 22.378 -2.643 2.958 1.00 0.00 346 PHE A N 14
ATOM 19808 C CA . PHE A 1 60 ? 21.780 -1.435 2.402 1.00 0.00 346 PHE A CA 14
ATOM 19809 C C . PHE A 1 60 ? 22.040 -1.341 0.902 1.00 0.00 346 PHE A C 14
ATOM 19810 O O . PHE A 1 60 ? 23.184 -1.421 0.452 1.00 0.00 346 PHE A O 14
ATOM 19827 N N . LEU A 1 61 ? 20.972 -1.169 0.131 1.00 0.00 347 LEU A N 14
ATOM 19828 C CA . LEU A 1 61 ? 21.083 -1.064 -1.319 1.00 0.00 347 LEU A CA 14
ATOM 19829 C C . LEU A 1 61 ? 20.870 0.375 -1.779 1.00 0.00 347 LEU A C 14
ATOM 19830 O O . LEU A 1 61 ? 19.741 0.865 -1.818 1.00 0.00 347 LEU A O 14
ATOM 19846 N N . HIS A 1 62 ? 21.963 1.047 -2.128 1.00 0.00 348 HIS A N 14
ATOM 19847 C CA . HIS A 1 62 ? 21.895 2.430 -2.587 1.00 0.00 348 HIS A CA 14
ATOM 19848 C C . HIS A 1 62 ? 21.637 2.491 -4.090 1.00 0.00 348 HIS A C 14
ATOM 19849 O O . HIS A 1 62 ? 22.565 2.390 -4.894 1.00 0.00 348 HIS A O 14
ATOM 19863 N N . TYR A 1 63 ? 20.373 2.656 -4.462 1.00 0.00 349 TYR A N 14
ATOM 19864 C CA . TYR A 1 63 ? 19.993 2.726 -5.868 1.00 0.00 349 TYR A CA 14
ATOM 19865 C C . TYR A 1 63 ? 20.058 4.163 -6.378 1.00 0.00 349 TYR A C 14
ATOM 19866 O O . TYR A 1 63 ? 19.967 5.125 -5.615 1.00 0.00 349 TYR A O 14
ATOM 19884 N N . PRO A 1 64 ? 20.217 4.313 -7.701 1.00 0.00 350 PRO A N 14
ATOM 19885 C CA . PRO A 1 64 ? 20.297 5.627 -8.345 1.00 0.00 350 PRO A CA 14
ATOM 19886 C C . PRO A 1 64 ? 19.219 6.583 -7.846 1.00 0.00 350 PRO A C 14
ATOM 19887 O O . PRO A 1 64 ? 19.520 7.609 -7.234 1.00 0.00 350 PRO A O 14
ATOM 19898 N N . ASP A 1 65 ? 17.963 6.241 -8.109 1.00 0.00 351 ASP A N 14
ATOM 19899 C CA . ASP A 1 65 ? 16.840 7.069 -7.685 1.00 0.00 351 ASP A CA 14
ATOM 19900 C C . ASP A 1 65 ? 15.758 6.220 -7.024 1.00 0.00 351 ASP A C 14
ATOM 19901 O O . ASP A 1 65 ? 15.821 4.991 -7.044 1.00 0.00 351 ASP A O 14
ATOM 19910 N N . SER A 1 66 ? 14.768 6.885 -6.436 1.00 0.00 352 SER A N 14
ATOM 19911 C CA . SER A 1 66 ? 13.676 6.191 -5.764 1.00 0.00 352 SER A CA 14
ATOM 19912 C C . SER A 1 66 ? 13.049 5.146 -6.682 1.00 0.00 352 SER A C 14
ATOM 19913 O O . SER A 1 66 ? 12.831 4.003 -6.281 1.00 0.00 352 SER A O 14
ATOM 19921 N N . ALA A 1 67 ? 12.762 5.548 -7.916 1.00 0.00 353 ALA A N 14
ATOM 19922 C CA . ALA A 1 67 ? 12.162 4.647 -8.892 1.00 0.00 353 ALA A CA 14
ATOM 19923 C C . ALA A 1 67 ? 12.920 3.325 -8.957 1.00 0.00 353 ALA A C 14
ATOM 19924 O O . ALA A 1 67 ? 12.345 2.258 -8.742 1.00 0.00 353 ALA A O 14
ATOM 19931 N N . ALA A 1 68 ? 14.212 3.403 -9.256 1.00 0.00 354 ALA A N 14
ATOM 19932 C CA . ALA A 1 68 ? 15.048 2.213 -9.348 1.00 0.00 354 ALA A CA 14
ATOM 19933 C C . ALA A 1 68 ? 14.833 1.296 -8.149 1.00 0.00 354 ALA A C 14
ATOM 19934 O O . ALA A 1 68 ? 14.466 0.132 -8.304 1.00 0.00 354 ALA A O 14
ATOM 19941 N N . ALA A 1 69 ? 15.063 1.829 -6.954 1.00 0.00 355 ALA A N 14
ATOM 19942 C CA . ALA A 1 69 ? 14.893 1.059 -5.728 1.00 0.00 355 ALA A CA 14
ATOM 19943 C C . ALA A 1 69 ? 13.504 0.433 -5.662 1.00 0.00 355 ALA A C 14
ATOM 19944 O O . ALA A 1 69 ? 13.368 -0.783 -5.528 1.00 0.00 355 ALA A O 14
ATOM 19951 N N . GLN A 1 70 ? 12.477 1.271 -5.756 1.00 0.00 356 GLN A N 14
ATOM 19952 C CA . GLN A 1 70 ? 11.098 0.798 -5.706 1.00 0.00 356 GLN A CA 14
ATOM 19953 C C . GLN A 1 70 ? 10.893 -0.383 -6.648 1.00 0.00 356 GLN A C 14
ATOM 19954 O O . GLN A 1 70 ? 10.404 -1.436 -6.240 1.00 0.00 356 GLN A O 14
ATOM 19968 N N . GLN A 1 71 ? 11.270 -0.200 -7.909 1.00 0.00 357 GLN A N 14
ATOM 19969 C CA . GLN A 1 71 ? 11.126 -1.251 -8.909 1.00 0.00 357 GLN A CA 14
ATOM 19970 C C . GLN A 1 71 ? 11.786 -2.544 -8.440 1.00 0.00 357 GLN A C 14
ATOM 19971 O O . GLN A 1 71 ? 11.247 -3.633 -8.634 1.00 0.00 357 GLN A O 14
ATOM 19985 N N . ALA A 1 72 ? 12.955 -2.415 -7.821 1.00 0.00 358 ALA A N 14
ATOM 19986 C CA . ALA A 1 72 ? 13.687 -3.572 -7.323 1.00 0.00 358 ALA A CA 14
ATOM 19987 C C . ALA A 1 72 ? 12.936 -4.246 -6.179 1.00 0.00 358 ALA A C 14
ATOM 19988 O O . ALA A 1 72 ? 12.547 -5.410 -6.279 1.00 0.00 358 ALA A O 14
ATOM 19995 N N . VAL A 1 73 ? 12.736 -3.507 -5.093 1.00 0.00 359 VAL A N 14
ATOM 19996 C CA . VAL A 1 73 ? 12.031 -4.034 -3.930 1.00 0.00 359 VAL A CA 14
ATOM 19997 C C . VAL A 1 73 ? 10.917 -4.987 -4.347 1.00 0.00 359 VAL A C 14
ATOM 19998 O O . VAL A 1 73 ? 11.005 -6.195 -4.127 1.00 0.00 359 VAL A O 14
ATOM 20011 N N . SER A 1 74 ? 9.869 -4.437 -4.953 1.00 0.00 360 SER A N 14
ATOM 20012 C CA . SER A 1 74 ? 8.736 -5.238 -5.399 1.00 0.00 360 SER A CA 14
ATOM 20013 C C . SER A 1 74 ? 9.199 -6.604 -5.897 1.00 0.00 360 SER A C 14
ATOM 20014 O O . SER A 1 74 ? 8.577 -7.626 -5.606 1.00 0.00 360 SER A O 14
ATOM 20022 N N . CYS A 1 75 ? 10.293 -6.612 -6.650 1.00 0.00 361 CYS A N 14
ATOM 20023 C CA . CYS A 1 75 ? 10.841 -7.851 -7.190 1.00 0.00 361 CYS A CA 14
ATOM 20024 C C . CYS A 1 75 ? 11.524 -8.666 -6.097 1.00 0.00 361 CYS A C 14
ATOM 20025 O O . CYS A 1 75 ? 11.241 -9.852 -5.923 1.00 0.00 361 CYS A O 14
ATOM 20033 N N . LEU A 1 76 ? 12.426 -8.023 -5.363 1.00 0.00 362 LEU A N 14
ATOM 20034 C CA . LEU A 1 76 ? 13.152 -8.689 -4.287 1.00 0.00 362 LEU A CA 14
ATOM 20035 C C . LEU A 1 76 ? 12.196 -9.454 -3.377 1.00 0.00 362 LEU A C 14
ATOM 20036 O O . LEU A 1 76 ? 12.495 -10.565 -2.941 1.00 0.00 362 LEU A O 14
ATOM 20052 N N . GLN A 1 77 ? 11.044 -8.852 -3.097 1.00 0.00 363 GLN A N 14
ATOM 20053 C CA . GLN A 1 77 ? 10.044 -9.478 -2.240 1.00 0.00 363 GLN A CA 14
ATOM 20054 C C . GLN A 1 77 ? 9.858 -10.947 -2.605 1.00 0.00 363 GLN A C 14
ATOM 20055 O O . GLN A 1 77 ? 10.178 -11.367 -3.716 1.00 0.00 363 GLN A O 14
ATOM 20069 N N . GLY A 1 78 ? 9.338 -11.725 -1.660 1.00 0.00 364 GLY A N 14
ATOM 20070 C CA . GLY A 1 78 ? 9.119 -13.139 -1.901 1.00 0.00 364 GLY A CA 14
ATOM 20071 C C . GLY A 1 78 ? 10.398 -13.947 -1.809 1.00 0.00 364 GLY A C 14
ATOM 20072 O O . GLY A 1 78 ? 10.451 -14.962 -1.112 1.00 0.00 364 GLY A O 14
ATOM 20076 N N . LEU A 1 79 ? 11.431 -13.500 -2.514 1.00 0.00 365 LEU A N 14
ATOM 20077 C CA . LEU A 1 79 ? 12.716 -14.190 -2.511 1.00 0.00 365 LEU A CA 14
ATOM 20078 C C . LEU A 1 79 ? 13.274 -14.295 -1.095 1.00 0.00 365 LEU A C 14
ATOM 20079 O O . LEU A 1 79 ? 13.225 -13.335 -0.325 1.00 0.00 365 LEU A O 14
ATOM 20095 N N . ARG A 1 80 ? 13.806 -15.466 -0.759 1.00 0.00 366 ARG A N 14
ATOM 20096 C CA . ARG A 1 80 ? 14.375 -15.695 0.563 1.00 0.00 366 ARG A CA 14
ATOM 20097 C C . ARG A 1 80 ? 15.438 -16.789 0.516 1.00 0.00 366 ARG A C 14
ATOM 20098 O O . ARG A 1 80 ? 15.534 -17.534 -0.460 1.00 0.00 366 ARG A O 14
ATOM 20119 N N . LEU A 1 81 ? 16.234 -16.879 1.575 1.00 0.00 367 LEU A N 14
ATOM 20120 C CA . LEU A 1 81 ? 17.291 -17.881 1.654 1.00 0.00 367 LEU A CA 14
ATOM 20121 C C . LEU A 1 81 ? 16.894 -19.019 2.589 1.00 0.00 367 LEU A C 14
ATOM 20122 O O . LEU A 1 81 ? 16.678 -18.809 3.782 1.00 0.00 367 LEU A O 14
ATOM 20138 N N . GLY A 1 82 ? 16.801 -20.226 2.039 1.00 0.00 368 GLY A N 14
ATOM 20139 C CA . GLY A 1 82 ? 16.432 -21.379 2.838 1.00 0.00 368 GLY A CA 14
ATOM 20140 C C . GLY A 1 82 ? 14.958 -21.392 3.191 1.00 0.00 368 GLY A C 14
ATOM 20141 O O . GLY A 1 82 ? 14.120 -21.787 2.379 1.00 0.00 368 GLY A O 14
ATOM 20145 N N . THR A 1 83 ? 14.639 -20.962 4.407 1.00 0.00 369 THR A N 14
ATOM 20146 C CA . THR A 1 83 ? 13.256 -20.928 4.868 1.00 0.00 369 THR A CA 14
ATOM 20147 C C . THR A 1 83 ? 12.885 -19.546 5.394 1.00 0.00 369 THR A C 14
ATOM 20148 O O . THR A 1 83 ? 11.838 -19.000 5.047 1.00 0.00 369 THR A O 14
ATOM 20159 N N . ASP A 1 84 ? 13.751 -18.985 6.231 1.00 0.00 370 ASP A N 14
ATOM 20160 C CA . ASP A 1 84 ? 13.515 -17.665 6.804 1.00 0.00 370 ASP A CA 14
ATOM 20161 C C . ASP A 1 84 ? 13.459 -16.601 5.712 1.00 0.00 370 ASP A C 14
ATOM 20162 O O . ASP A 1 84 ? 14.410 -16.426 4.950 1.00 0.00 370 ASP A O 14
ATOM 20171 N N . THR A 1 85 ? 12.336 -15.892 5.640 1.00 0.00 371 THR A N 14
ATOM 20172 C CA . THR A 1 85 ? 12.154 -14.848 4.640 1.00 0.00 371 THR A CA 14
ATOM 20173 C C . THR A 1 85 ? 12.827 -13.550 5.073 1.00 0.00 371 THR A C 14
ATOM 20174 O O . THR A 1 85 ? 12.316 -12.830 5.931 1.00 0.00 371 THR A O 14
ATOM 20185 N N . LEU A 1 86 ? 13.976 -13.257 4.473 1.00 0.00 372 LEU A N 14
ATOM 20186 C CA . LEU A 1 86 ? 14.719 -12.044 4.796 1.00 0.00 372 LEU A CA 14
ATOM 20187 C C . LEU A 1 86 ? 13.811 -10.819 4.750 1.00 0.00 372 LEU A C 14
ATOM 20188 O O . LEU A 1 86 ? 13.007 -10.664 3.830 1.00 0.00 372 LEU A O 14
ATOM 20204 N N . ARG A 1 87 ? 13.945 -9.952 5.748 1.00 0.00 373 ARG A N 14
ATOM 20205 C CA . ARG A 1 87 ? 13.136 -8.741 5.822 1.00 0.00 373 ARG A CA 14
ATOM 20206 C C . ARG A 1 87 ? 13.650 -7.685 4.847 1.00 0.00 373 ARG A C 14
ATOM 20207 O O . ARG A 1 87 ? 14.813 -7.286 4.903 1.00 0.00 373 ARG A O 14
ATOM 20228 N N . VAL A 1 88 ? 12.774 -7.237 3.953 1.00 0.00 374 VAL A N 14
ATOM 20229 C CA . VAL A 1 88 ? 13.138 -6.227 2.966 1.00 0.00 374 VAL A CA 14
ATOM 20230 C C . VAL A 1 88 ? 12.133 -5.080 2.958 1.00 0.00 374 VAL A C 14
ATOM 20231 O O . VAL A 1 88 ? 10.937 -5.291 2.759 1.00 0.00 374 VAL A O 14
ATOM 20244 N N . ALA A 1 89 ? 12.628 -3.866 3.173 1.00 0.00 375 ALA A N 14
ATOM 20245 C CA . ALA A 1 89 ? 11.774 -2.684 3.188 1.00 0.00 375 ALA A CA 14
ATOM 20246 C C . ALA A 1 89 ? 12.591 -1.414 2.976 1.00 0.00 375 ALA A C 14
ATOM 20247 O O . ALA A 1 89 ? 13.694 -1.277 3.506 1.00 0.00 375 ALA A O 14
ATOM 20254 N N . LEU A 1 90 ? 12.043 -0.488 2.197 1.00 0.00 376 LEU A N 14
ATOM 20255 C CA . LEU A 1 90 ? 12.721 0.773 1.914 1.00 0.00 376 LEU A CA 14
ATOM 20256 C C . LEU A 1 90 ? 13.209 1.430 3.201 1.00 0.00 376 LEU A C 14
ATOM 20257 O O . LEU A 1 90 ? 12.461 1.546 4.172 1.00 0.00 376 LEU A O 14
ATOM 20273 N N . ALA A 1 91 ? 14.466 1.860 3.201 1.00 0.00 377 ALA A N 14
ATOM 20274 C CA . ALA A 1 91 ? 15.052 2.509 4.367 1.00 0.00 377 ALA A CA 14
ATOM 20275 C C . ALA A 1 91 ? 14.642 3.976 4.441 1.00 0.00 377 ALA A C 14
ATOM 20276 O O . ALA A 1 91 ? 15.492 4.864 4.523 1.00 0.00 377 ALA A O 14
ATOM 20283 N N . ARG A 1 92 ? 13.337 4.224 4.412 1.00 0.00 378 ARG A N 14
ATOM 20284 C CA . ARG A 1 92 ? 12.816 5.584 4.475 1.00 0.00 378 ARG A CA 14
ATOM 20285 C C . ARG A 1 92 ? 12.448 5.960 5.907 1.00 0.00 378 ARG A C 14
ATOM 20286 O O . ARG A 1 92 ? 12.809 7.033 6.389 1.00 0.00 378 ARG A O 14
ATOM 20307 N N . GLN A 1 93 ? 11.727 5.069 6.581 1.00 0.00 379 GLN A N 14
ATOM 20308 C CA . GLN A 1 93 ? 11.310 5.309 7.957 1.00 0.00 379 GLN A CA 14
ATOM 20309 C C . GLN A 1 93 ? 12.519 5.432 8.879 1.00 0.00 379 GLN A C 14
ATOM 20310 O O . GLN A 1 93 ? 12.387 5.815 10.041 1.00 0.00 379 GLN A O 14
ATOM 20324 N N . GLN A 1 94 ? 13.694 5.106 8.352 1.00 0.00 380 GLN A N 14
ATOM 20325 C CA . GLN A 1 94 ? 14.926 5.180 9.129 1.00 0.00 380 GLN A CA 14
ATOM 20326 C C . GLN A 1 94 ? 15.930 6.119 8.469 1.00 0.00 380 GLN A C 14
ATOM 20327 O O . GLN A 1 94 ? 16.101 6.104 7.250 1.00 0.00 380 GLN A O 14
ATOM 20341 N N . ARG A 1 95 ? 16.592 6.936 9.282 1.00 0.00 381 ARG A N 14
ATOM 20342 C CA . ARG A 1 95 ? 17.579 7.883 8.776 1.00 0.00 381 ARG A CA 14
ATOM 20343 C C . ARG A 1 95 ? 18.782 7.966 9.711 1.00 0.00 381 ARG A C 14
ATOM 20344 O O . ARG A 1 95 ? 18.630 8.157 10.918 1.00 0.00 381 ARG A O 14
ATOM 20365 N N . ASP A 1 96 ? 19.975 7.821 9.146 1.00 0.00 382 ASP A N 14
ATOM 20366 C CA . ASP A 1 96 ? 21.204 7.880 9.928 1.00 0.00 382 ASP A CA 14
ATOM 20367 C C . ASP A 1 96 ? 21.156 9.030 10.929 1.00 0.00 382 ASP A C 14
ATOM 20368 O O . ASP A 1 96 ? 20.682 10.122 10.615 1.00 0.00 382 ASP A O 14
ATOM 20377 N N . LYS A 1 97 ? 21.650 8.778 12.137 1.00 0.00 383 LYS A N 14
ATOM 20378 C CA . LYS A 1 97 ? 21.664 9.791 13.185 1.00 0.00 383 LYS A CA 14
ATOM 20379 C C . LYS A 1 97 ? 22.255 11.099 12.669 1.00 0.00 383 LYS A C 14
ATOM 20380 O O . LYS A 1 97 ? 21.566 12.117 12.596 1.00 0.00 383 LYS A O 14
ATOM 20399 N N . GLY A 1 1 ? -15.468 -3.775 -30.713 1.00 0.00 287 GLY A N 15
ATOM 20400 C CA . GLY A 1 1 ? -15.112 -2.714 -29.788 1.00 0.00 287 GLY A CA 15
ATOM 20401 C C . GLY A 1 1 ? -13.633 -2.706 -29.457 1.00 0.00 287 GLY A C 15
ATOM 20402 O O . GLY A 1 1 ? -13.001 -3.760 -29.382 1.00 0.00 287 GLY A O 15
ATOM 20406 N N . SER A 1 2 ? -13.079 -1.514 -29.259 1.00 0.00 288 SER A N 15
ATOM 20407 C CA . SER A 1 2 ? -11.663 -1.373 -28.939 1.00 0.00 288 SER A CA 15
ATOM 20408 C C . SER A 1 2 ? -11.357 0.036 -28.442 1.00 0.00 288 SER A C 15
ATOM 20409 O O . SER A 1 2 ? -11.482 1.010 -29.185 1.00 0.00 288 SER A O 15
ATOM 20417 N N . SER A 1 3 ? -10.954 0.137 -27.179 1.00 0.00 289 SER A N 15
ATOM 20418 C CA . SER A 1 3 ? -10.633 1.426 -26.579 1.00 0.00 289 SER A CA 15
ATOM 20419 C C . SER A 1 3 ? -9.816 1.244 -25.304 1.00 0.00 289 SER A C 15
ATOM 20420 O O . SER A 1 3 ? -10.059 0.326 -24.523 1.00 0.00 289 SER A O 15
ATOM 20428 N N . GLY A 1 4 ? -8.842 2.127 -25.101 1.00 0.00 290 GLY A N 15
ATOM 20429 C CA . GLY A 1 4 ? -8.003 2.048 -23.921 1.00 0.00 290 GLY A CA 15
ATOM 20430 C C . GLY A 1 4 ? -7.462 3.400 -23.501 1.00 0.00 290 GLY A C 15
ATOM 20431 O O . GLY A 1 4 ? -8.144 4.417 -23.633 1.00 0.00 290 GLY A O 15
ATOM 20435 N N . SER A 1 5 ? -6.234 3.413 -22.992 1.00 0.00 291 SER A N 15
ATOM 20436 C CA . SER A 1 5 ? -5.605 4.651 -22.546 1.00 0.00 291 SER A CA 15
ATOM 20437 C C . SER A 1 5 ? -4.099 4.467 -22.387 1.00 0.00 291 SER A C 15
ATOM 20438 O O . SER A 1 5 ? -3.642 3.703 -21.537 1.00 0.00 291 SER A O 15
ATOM 20446 N N . SER A 1 6 ? -3.332 5.175 -23.211 1.00 0.00 292 SER A N 15
ATOM 20447 C CA . SER A 1 6 ? -1.878 5.088 -23.166 1.00 0.00 292 SER A CA 15
ATOM 20448 C C . SER A 1 6 ? -1.309 6.044 -22.122 1.00 0.00 292 SER A C 15
ATOM 20449 O O . SER A 1 6 ? -0.944 7.177 -22.434 1.00 0.00 292 SER A O 15
ATOM 20457 N N . GLY A 1 7 ? -1.236 5.578 -20.878 1.00 0.00 293 GLY A N 15
ATOM 20458 C CA . GLY A 1 7 ? -0.712 6.403 -19.806 1.00 0.00 293 GLY A CA 15
ATOM 20459 C C . GLY A 1 7 ? -0.204 5.582 -18.638 1.00 0.00 293 GLY A C 15
ATOM 20460 O O . GLY A 1 7 ? -0.701 4.491 -18.356 1.00 0.00 293 GLY A O 15
ATOM 20464 N N . PRO A 1 8 ? 0.810 6.108 -17.935 1.00 0.00 294 PRO A N 15
ATOM 20465 C CA . PRO A 1 8 ? 1.408 5.432 -16.780 1.00 0.00 294 PRO A CA 15
ATOM 20466 C C . PRO A 1 8 ? 0.545 5.550 -15.529 1.00 0.00 294 PRO A C 15
ATOM 20467 O O . PRO A 1 8 ? 0.396 6.634 -14.966 1.00 0.00 294 PRO A O 15
ATOM 20478 N N . GLY A 1 9 ? -0.022 4.427 -15.098 1.00 0.00 295 GLY A N 15
ATOM 20479 C CA . GLY A 1 9 ? -0.863 4.427 -13.915 1.00 0.00 295 GLY A CA 15
ATOM 20480 C C . GLY A 1 9 ? -0.058 4.402 -12.631 1.00 0.00 295 GLY A C 15
ATOM 20481 O O . GLY A 1 9 ? 1.038 4.960 -12.567 1.00 0.00 295 GLY A O 15
ATOM 20485 N N . SER A 1 10 ? -0.602 3.756 -11.605 1.00 0.00 296 SER A N 15
ATOM 20486 C CA . SER A 1 10 ? 0.070 3.665 -10.315 1.00 0.00 296 SER A CA 15
ATOM 20487 C C . SER A 1 10 ? 0.077 5.018 -9.610 1.00 0.00 296 SER A C 15
ATOM 20488 O O . SER A 1 10 ? 1.123 5.541 -9.223 1.00 0.00 296 SER A O 15
ATOM 20496 N N . PRO A 1 11 ? -1.119 5.601 -9.438 1.00 0.00 297 PRO A N 15
ATOM 20497 C CA . PRO A 1 11 ? -1.280 6.900 -8.778 1.00 0.00 297 PRO A CA 15
ATOM 20498 C C . PRO A 1 11 ? -0.436 7.016 -7.513 1.00 0.00 297 PRO A C 15
ATOM 20499 O O . PRO A 1 11 ? -0.772 6.470 -6.462 1.00 0.00 297 PRO A O 15
ATOM 20510 N N . PRO A 1 12 ? 0.686 7.744 -7.613 1.00 0.00 298 PRO A N 15
ATOM 20511 C CA . PRO A 1 12 ? 1.600 7.949 -6.486 1.00 0.00 298 PRO A CA 15
ATOM 20512 C C . PRO A 1 12 ? 0.862 8.300 -5.198 1.00 0.00 298 PRO A C 15
ATOM 20513 O O . PRO A 1 12 ? 0.483 9.450 -4.982 1.00 0.00 298 PRO A O 15
ATOM 20524 N N . GLY A 1 13 ? 0.661 7.300 -4.345 1.00 0.00 299 GLY A N 15
ATOM 20525 C CA . GLY A 1 13 ? -0.030 7.524 -3.089 1.00 0.00 299 GLY A CA 15
ATOM 20526 C C . GLY A 1 13 ? 0.458 8.766 -2.372 1.00 0.00 299 GLY A C 15
ATOM 20527 O O . GLY A 1 13 ? 1.650 8.905 -2.101 1.00 0.00 299 GLY A O 15
ATOM 20531 N N . GLU A 1 14 ? -0.465 9.672 -2.065 1.00 0.00 300 GLU A N 15
ATOM 20532 C CA . GLU A 1 14 ? -0.120 10.911 -1.377 1.00 0.00 300 GLU A CA 15
ATOM 20533 C C . GLU A 1 14 ? 0.121 10.659 0.109 1.00 0.00 300 GLU A C 15
ATOM 20534 O O . GLU A 1 14 ? -0.820 10.590 0.899 1.00 0.00 300 GLU A O 15
ATOM 20546 N N . GLY A 1 15 ? 1.390 10.521 0.482 1.00 0.00 301 GLY A N 15
ATOM 20547 C CA . GLY A 1 15 ? 1.732 10.277 1.871 1.00 0.00 301 GLY A CA 15
ATOM 20548 C C . GLY A 1 15 ? 2.918 9.345 2.021 1.00 0.00 301 GLY A C 15
ATOM 20549 O O . GLY A 1 15 ? 3.954 9.730 2.562 1.00 0.00 301 GLY A O 15
ATOM 20553 N N . ALA A 1 16 ? 2.766 8.115 1.542 1.00 0.00 302 ALA A N 15
ATOM 20554 C CA . ALA A 1 16 ? 3.834 7.125 1.624 1.00 0.00 302 ALA A CA 15
ATOM 20555 C C . ALA A 1 16 ? 5.173 7.727 1.212 1.00 0.00 302 ALA A C 15
ATOM 20556 O O . ALA A 1 16 ? 5.282 8.428 0.206 1.00 0.00 302 ALA A O 15
ATOM 20563 N N . PRO A 1 17 ? 6.217 7.448 2.006 1.00 0.00 303 PRO A N 15
ATOM 20564 C CA . PRO A 1 17 ? 7.568 7.952 1.744 1.00 0.00 303 PRO A CA 15
ATOM 20565 C C . PRO A 1 17 ? 8.273 7.174 0.638 1.00 0.00 303 PRO A C 15
ATOM 20566 O O . PRO A 1 17 ? 7.985 5.997 0.412 1.00 0.00 303 PRO A O 15
ATOM 20577 N N . LEU A 1 18 ? 9.197 7.836 -0.049 1.00 0.00 304 LEU A N 15
ATOM 20578 C CA . LEU A 1 18 ? 9.944 7.205 -1.132 1.00 0.00 304 LEU A CA 15
ATOM 20579 C C . LEU A 1 18 ? 11.369 7.746 -1.197 1.00 0.00 304 LEU A C 15
ATOM 20580 O O . LEU A 1 18 ? 11.597 8.944 -1.032 1.00 0.00 304 LEU A O 15
ATOM 20596 N N . ALA A 1 19 ? 12.324 6.854 -1.442 1.00 0.00 305 ALA A N 15
ATOM 20597 C CA . ALA A 1 19 ? 13.726 7.243 -1.534 1.00 0.00 305 ALA A CA 15
ATOM 20598 C C . ALA A 1 19 ? 14.552 6.159 -2.219 1.00 0.00 305 ALA A C 15
ATOM 20599 O O . ALA A 1 19 ? 14.042 5.085 -2.538 1.00 0.00 305 ALA A O 15
ATOM 20606 N N . ALA A 1 20 ? 15.830 6.447 -2.441 1.00 0.00 306 ALA A N 15
ATOM 20607 C CA . ALA A 1 20 ? 16.726 5.497 -3.087 1.00 0.00 306 ALA A CA 15
ATOM 20608 C C . ALA A 1 20 ? 17.502 4.686 -2.055 1.00 0.00 306 ALA A C 15
ATOM 20609 O O . ALA A 1 20 ? 18.700 4.448 -2.210 1.00 0.00 306 ALA A O 15
ATOM 20616 N N . ASP A 1 21 ? 16.812 4.264 -1.000 1.00 0.00 307 ASP A N 15
ATOM 20617 C CA . ASP A 1 21 ? 17.437 3.479 0.058 1.00 0.00 307 ASP A CA 15
ATOM 20618 C C . ASP A 1 21 ? 16.554 2.300 0.453 1.00 0.00 307 ASP A C 15
ATOM 20619 O O . ASP A 1 21 ? 15.386 2.474 0.801 1.00 0.00 307 ASP A O 15
ATOM 20628 N N . VAL A 1 22 ? 17.120 1.098 0.395 1.00 0.00 308 VAL A N 15
ATOM 20629 C CA . VAL A 1 22 ? 16.385 -0.111 0.747 1.00 0.00 308 VAL A CA 15
ATOM 20630 C C . VAL A 1 22 ? 16.993 -0.788 1.970 1.00 0.00 308 VAL A C 15
ATOM 20631 O O . VAL A 1 22 ? 18.207 -0.979 2.047 1.00 0.00 308 VAL A O 15
ATOM 20644 N N . TYR A 1 23 ? 16.142 -1.150 2.923 1.00 0.00 309 TYR A N 15
ATOM 20645 C CA . TYR A 1 23 ? 16.595 -1.805 4.144 1.00 0.00 309 TYR A CA 15
ATOM 20646 C C . TYR A 1 23 ? 16.373 -3.312 4.069 1.00 0.00 309 TYR A C 15
ATOM 20647 O O . TYR A 1 23 ? 15.271 -3.775 3.772 1.00 0.00 309 TYR A O 15
ATOM 20665 N N . VAL A 1 24 ? 17.428 -4.074 4.341 1.00 0.00 310 VAL A N 15
ATOM 20666 C CA . VAL A 1 24 ? 17.349 -5.529 4.307 1.00 0.00 310 VAL A CA 15
ATOM 20667 C C . VAL A 1 24 ? 18.026 -6.145 5.526 1.00 0.00 310 VAL A C 15
ATOM 20668 O O . VAL A 1 24 ? 19.253 -6.176 5.618 1.00 0.00 310 VAL A O 15
ATOM 20681 N N . GLY A 1 25 ? 17.218 -6.636 6.461 1.00 0.00 311 GLY A N 15
ATOM 20682 C CA . GLY A 1 25 ? 17.758 -7.246 7.662 1.00 0.00 311 GLY A CA 15
ATOM 20683 C C . GLY A 1 25 ? 17.288 -8.675 7.848 1.00 0.00 311 GLY A C 15
ATOM 20684 O O . GLY A 1 25 ? 16.818 -9.309 6.904 1.00 0.00 311 GLY A O 15
ATOM 20688 N N . ASN A 1 26 ? 17.417 -9.184 9.069 1.00 0.00 312 ASN A N 15
ATOM 20689 C CA . ASN A 1 26 ? 17.005 -10.549 9.375 1.00 0.00 312 ASN A CA 15
ATOM 20690 C C . ASN A 1 26 ? 17.852 -11.559 8.606 1.00 0.00 312 ASN A C 15
ATOM 20691 O O . ASN A 1 26 ? 17.346 -12.577 8.132 1.00 0.00 312 ASN A O 15
ATOM 20702 N N . LEU A 1 27 ? 19.143 -11.271 8.487 1.00 0.00 313 LEU A N 15
ATOM 20703 C CA . LEU A 1 27 ? 20.061 -12.154 7.776 1.00 0.00 313 LEU A CA 15
ATOM 20704 C C . LEU A 1 27 ? 20.454 -13.344 8.645 1.00 0.00 313 LEU A C 15
ATOM 20705 O O . LEU A 1 27 ? 20.613 -13.231 9.861 1.00 0.00 313 LEU A O 15
ATOM 20721 N N . PRO A 1 28 ? 20.617 -14.513 8.009 1.00 0.00 314 PRO A N 15
ATOM 20722 C CA . PRO A 1 28 ? 20.996 -15.747 8.704 1.00 0.00 314 PRO A CA 15
ATOM 20723 C C . PRO A 1 28 ? 22.137 -15.528 9.692 1.00 0.00 314 PRO A C 15
ATOM 20724 O O . PRO A 1 28 ? 22.693 -14.434 9.780 1.00 0.00 314 PRO A O 15
ATOM 20735 N N . ARG A 1 29 ? 22.481 -16.577 10.433 1.00 0.00 315 ARG A N 15
ATOM 20736 C CA . ARG A 1 29 ? 23.555 -16.498 11.416 1.00 0.00 315 ARG A CA 15
ATOM 20737 C C . ARG A 1 29 ? 24.915 -16.417 10.729 1.00 0.00 315 ARG A C 15
ATOM 20738 O O . ARG A 1 29 ? 25.795 -15.670 11.158 1.00 0.00 315 ARG A O 15
ATOM 20759 N N . ASP A 1 30 ? 25.080 -17.189 9.661 1.00 0.00 316 ASP A N 15
ATOM 20760 C CA . ASP A 1 30 ? 26.333 -17.204 8.914 1.00 0.00 316 ASP A CA 15
ATOM 20761 C C . ASP A 1 30 ? 26.084 -16.943 7.431 1.00 0.00 316 ASP A C 15
ATOM 20762 O O . ASP A 1 30 ? 26.603 -17.653 6.571 1.00 0.00 316 ASP A O 15
ATOM 20771 N N . ALA A 1 31 ? 25.287 -15.920 7.141 1.00 0.00 317 ALA A N 15
ATOM 20772 C CA . ALA A 1 31 ? 24.970 -15.565 5.764 1.00 0.00 317 ALA A CA 15
ATOM 20773 C C . ALA A 1 31 ? 26.182 -14.965 5.059 1.00 0.00 317 ALA A C 15
ATOM 20774 O O . ALA A 1 31 ? 27.127 -14.512 5.706 1.00 0.00 317 ALA A O 15
ATOM 20781 N N . ARG A 1 32 ? 26.150 -14.967 3.730 1.00 0.00 318 ARG A N 15
ATOM 20782 C CA . ARG A 1 32 ? 27.247 -14.425 2.939 1.00 0.00 318 ARG A CA 15
ATOM 20783 C C . ARG A 1 32 ? 26.737 -13.389 1.940 1.00 0.00 318 ARG A C 15
ATOM 20784 O O . ARG A 1 32 ? 25.669 -13.552 1.351 1.00 0.00 318 ARG A O 15
ATOM 20805 N N . VAL A 1 33 ? 27.509 -12.322 1.756 1.00 0.00 319 VAL A N 15
ATOM 20806 C CA . VAL A 1 33 ? 27.136 -11.260 0.829 1.00 0.00 319 VAL A CA 15
ATOM 20807 C C . VAL A 1 33 ? 26.952 -11.803 -0.583 1.00 0.00 319 VAL A C 15
ATOM 20808 O O . VAL A 1 33 ? 26.046 -11.387 -1.306 1.00 0.00 319 VAL A O 15
ATOM 20821 N N . SER A 1 34 ? 27.817 -12.735 -0.971 1.00 0.00 320 SER A N 15
ATOM 20822 C CA . SER A 1 34 ? 27.752 -13.333 -2.299 1.00 0.00 320 SER A CA 15
ATOM 20823 C C . SER A 1 34 ? 26.380 -13.952 -2.550 1.00 0.00 320 SER A C 15
ATOM 20824 O O . SER A 1 34 ? 25.755 -13.706 -3.582 1.00 0.00 320 SER A O 15
ATOM 20832 N N . ASP A 1 35 ? 25.918 -14.755 -1.598 1.00 0.00 321 ASP A N 15
ATOM 20833 C CA . ASP A 1 35 ? 24.620 -15.409 -1.713 1.00 0.00 321 ASP A CA 15
ATOM 20834 C C . ASP A 1 35 ? 23.539 -14.406 -2.104 1.00 0.00 321 ASP A C 15
ATOM 20835 O O . ASP A 1 35 ? 22.721 -14.671 -2.987 1.00 0.00 321 ASP A O 15
ATOM 20844 N N . LEU A 1 36 ? 23.539 -13.255 -1.441 1.00 0.00 322 LEU A N 15
ATOM 20845 C CA . LEU A 1 36 ? 22.558 -12.212 -1.717 1.00 0.00 322 LEU A CA 15
ATOM 20846 C C . LEU A 1 36 ? 22.781 -11.608 -3.100 1.00 0.00 322 LEU A C 15
ATOM 20847 O O . LEU A 1 36 ? 21.904 -11.664 -3.963 1.00 0.00 322 LEU A O 15
ATOM 20863 N N . LYS A 1 37 ? 23.960 -11.032 -3.305 1.00 0.00 323 LYS A N 15
ATOM 20864 C CA . LYS A 1 37 ? 24.301 -10.421 -4.584 1.00 0.00 323 LYS A CA 15
ATOM 20865 C C . LYS A 1 37 ? 23.884 -11.318 -5.745 1.00 0.00 323 LYS A C 15
ATOM 20866 O O . LYS A 1 37 ? 23.212 -10.872 -6.675 1.00 0.00 323 LYS A O 15
ATOM 20885 N N . ARG A 1 38 ? 24.286 -12.583 -5.684 1.00 0.00 324 ARG A N 15
ATOM 20886 C CA . ARG A 1 38 ? 23.953 -13.542 -6.730 1.00 0.00 324 ARG A CA 15
ATOM 20887 C C . ARG A 1 38 ? 22.497 -13.392 -7.162 1.00 0.00 324 ARG A C 15
ATOM 20888 O O . ARG A 1 38 ? 22.178 -13.488 -8.346 1.00 0.00 324 ARG A O 15
ATOM 20909 N N . ALA A 1 39 ? 21.619 -13.157 -6.192 1.00 0.00 325 ALA A N 15
ATOM 20910 C CA . ALA A 1 39 ? 20.198 -12.992 -6.473 1.00 0.00 325 ALA A CA 15
ATOM 20911 C C . ALA A 1 39 ? 19.933 -11.687 -7.215 1.00 0.00 325 ALA A C 15
ATOM 20912 O O . ALA A 1 39 ? 19.191 -11.659 -8.198 1.00 0.00 325 ALA A O 15
ATOM 20919 N N . LEU A 1 40 ? 20.541 -10.606 -6.738 1.00 0.00 326 LEU A N 15
ATOM 20920 C CA . LEU A 1 40 ? 20.370 -9.296 -7.356 1.00 0.00 326 LEU A CA 15
ATOM 20921 C C . LEU A 1 40 ? 20.900 -9.296 -8.787 1.00 0.00 326 LEU A C 15
ATOM 20922 O O . LEU A 1 40 ? 20.315 -8.678 -9.676 1.00 0.00 326 LEU A O 15
ATOM 20938 N N . ARG A 1 41 ? 22.011 -9.994 -9.001 1.00 0.00 327 ARG A N 15
ATOM 20939 C CA . ARG A 1 41 ? 22.619 -10.074 -10.323 1.00 0.00 327 ARG A CA 15
ATOM 20940 C C . ARG A 1 41 ? 21.662 -10.714 -11.324 1.00 0.00 327 ARG A C 15
ATOM 20941 O O . ARG A 1 41 ? 21.534 -10.251 -12.457 1.00 0.00 327 ARG A O 15
ATOM 20962 N N . GLU A 1 42 ? 20.991 -11.779 -10.897 1.00 0.00 328 GLU A N 15
ATOM 20963 C CA . GLU A 1 42 ? 20.046 -12.482 -11.757 1.00 0.00 328 GLU A CA 15
ATOM 20964 C C . GLU A 1 42 ? 18.738 -11.705 -11.876 1.00 0.00 328 GLU A C 15
ATOM 20965 O O . GLU A 1 42 ? 18.113 -11.678 -12.938 1.00 0.00 328 GLU A O 15
ATOM 20977 N N . LEU A 1 43 ? 18.328 -11.076 -10.780 1.00 0.00 329 LEU A N 15
ATOM 20978 C CA . LEU A 1 43 ? 17.094 -10.299 -10.760 1.00 0.00 329 LEU A CA 15
ATOM 20979 C C . LEU A 1 43 ? 17.341 -8.872 -11.238 1.00 0.00 329 LEU A C 15
ATOM 20980 O O . LEU A 1 43 ? 16.627 -7.946 -10.855 1.00 0.00 329 LEU A O 15
ATOM 20996 N N . GLY A 1 44 ? 18.357 -8.702 -12.078 1.00 0.00 330 GLY A N 15
ATOM 20997 C CA . GLY A 1 44 ? 18.679 -7.385 -12.596 1.00 0.00 330 GLY A CA 15
ATOM 20998 C C . GLY A 1 44 ? 18.418 -6.285 -11.586 1.00 0.00 330 GLY A C 15
ATOM 20999 O O . GLY A 1 44 ? 17.959 -5.200 -11.944 1.00 0.00 330 GLY A O 15
ATOM 21003 N N . SER A 1 45 ? 18.710 -6.565 -10.319 1.00 0.00 331 SER A N 15
ATOM 21004 C CA . SER A 1 45 ? 18.498 -5.593 -9.253 1.00 0.00 331 SER A CA 15
ATOM 21005 C C . SER A 1 45 ? 19.806 -5.286 -8.530 1.00 0.00 331 SER A C 15
ATOM 21006 O O . SER A 1 45 ? 19.860 -5.272 -7.300 1.00 0.00 331 SER A O 15
ATOM 21014 N N . VAL A 1 46 ? 20.859 -5.042 -9.304 1.00 0.00 332 VAL A N 15
ATOM 21015 C CA . VAL A 1 46 ? 22.168 -4.734 -8.738 1.00 0.00 332 VAL A CA 15
ATOM 21016 C C . VAL A 1 46 ? 22.337 -3.234 -8.530 1.00 0.00 332 VAL A C 15
ATOM 21017 O O . VAL A 1 46 ? 22.448 -2.458 -9.479 1.00 0.00 332 VAL A O 15
ATOM 21030 N N . PRO A 1 47 ? 22.360 -2.812 -7.256 1.00 0.00 333 PRO A N 15
ATOM 21031 C CA . PRO A 1 47 ? 22.517 -1.401 -6.892 1.00 0.00 333 PRO A CA 15
ATOM 21032 C C . PRO A 1 47 ? 23.956 -0.921 -7.042 1.00 0.00 333 PRO A C 15
ATOM 21033 O O . PRO A 1 47 ? 24.861 -1.712 -7.310 1.00 0.00 333 PRO A O 15
ATOM 21044 N N . LEU A 1 48 ? 24.162 0.380 -6.868 1.00 0.00 334 LEU A N 15
ATOM 21045 C CA . LEU A 1 48 ? 25.493 0.967 -6.984 1.00 0.00 334 LEU A CA 15
ATOM 21046 C C . LEU A 1 48 ? 26.328 0.670 -5.743 1.00 0.00 334 LEU A C 15
ATOM 21047 O O . LEU A 1 48 ? 27.473 0.228 -5.844 1.00 0.00 334 LEU A O 15
ATOM 21063 N N . ARG A 1 49 ? 25.748 0.914 -4.573 1.00 0.00 335 ARG A N 15
ATOM 21064 C CA . ARG A 1 49 ? 26.438 0.673 -3.312 1.00 0.00 335 ARG A CA 15
ATOM 21065 C C . ARG A 1 49 ? 25.631 -0.267 -2.421 1.00 0.00 335 ARG A C 15
ATOM 21066 O O . ARG A 1 49 ? 24.427 -0.082 -2.234 1.00 0.00 335 ARG A O 15
ATOM 21087 N N . LEU A 1 50 ? 26.300 -1.276 -1.875 1.00 0.00 336 LEU A N 15
ATOM 21088 C CA . LEU A 1 50 ? 25.645 -2.246 -1.004 1.00 0.00 336 LEU A CA 15
ATOM 21089 C C . LEU A 1 50 ? 26.346 -2.324 0.349 1.00 0.00 336 LEU A C 15
ATOM 21090 O O . LEU A 1 50 ? 27.452 -2.853 0.458 1.00 0.00 336 LEU A O 15
ATOM 21106 N N . THR A 1 51 ? 25.693 -1.794 1.379 1.00 0.00 337 THR A N 15
ATOM 21107 C CA . THR A 1 51 ? 26.252 -1.804 2.725 1.00 0.00 337 THR A CA 15
ATOM 21108 C C . THR A 1 51 ? 25.803 -3.038 3.498 1.00 0.00 337 THR A C 15
ATOM 21109 O O . THR A 1 51 ? 24.752 -3.032 4.139 1.00 0.00 337 THR A O 15
ATOM 21120 N N . TRP A 1 52 ? 26.604 -4.095 3.433 1.00 0.00 338 TRP A N 15
ATOM 21121 C CA . TRP A 1 52 ? 26.288 -5.338 4.129 1.00 0.00 338 TRP A CA 15
ATOM 21122 C C . TRP A 1 52 ? 26.985 -5.395 5.484 1.00 0.00 338 TRP A C 15
ATOM 21123 O O . TRP A 1 52 ? 28.093 -4.883 5.643 1.00 0.00 338 TRP A O 15
ATOM 21144 N N . GLN A 1 53 ? 26.329 -6.022 6.455 1.00 0.00 339 GLN A N 15
ATOM 21145 C CA . GLN A 1 53 ? 26.887 -6.145 7.797 1.00 0.00 339 GLN A CA 15
ATOM 21146 C C . GLN A 1 53 ? 26.740 -7.570 8.319 1.00 0.00 339 GLN A C 15
ATOM 21147 O O . GLN A 1 53 ? 25.715 -8.216 8.107 1.00 0.00 339 GLN A O 15
ATOM 21161 N N . GLY A 1 54 ? 27.772 -8.055 9.002 1.00 0.00 340 GLY A N 15
ATOM 21162 C CA . GLY A 1 54 ? 27.737 -9.401 9.544 1.00 0.00 340 GLY A CA 15
ATOM 21163 C C . GLY A 1 54 ? 27.038 -9.468 10.887 1.00 0.00 340 GLY A C 15
ATOM 21164 O O . GLY A 1 54 ? 25.825 -9.663 10.970 1.00 0.00 340 GLY A O 15
ATOM 21168 N N . PRO A 1 55 ? 27.811 -9.305 11.970 1.00 0.00 341 PRO A N 15
ATOM 21169 C CA . PRO A 1 55 ? 27.280 -9.345 13.336 1.00 0.00 341 PRO A CA 15
ATOM 21170 C C . PRO A 1 55 ? 26.018 -8.503 13.492 1.00 0.00 341 PRO A C 15
ATOM 21171 O O . PRO A 1 55 ? 25.234 -8.708 14.418 1.00 0.00 341 PRO A O 15
ATOM 21182 N N . ARG A 1 56 ? 25.828 -7.556 12.579 1.00 0.00 342 ARG A N 15
ATOM 21183 C CA . ARG A 1 56 ? 24.661 -6.682 12.617 1.00 0.00 342 ARG A CA 15
ATOM 21184 C C . ARG A 1 56 ? 23.484 -7.317 11.882 1.00 0.00 342 ARG A C 15
ATOM 21185 O O . ARG A 1 56 ? 22.325 -7.082 12.227 1.00 0.00 342 ARG A O 15
ATOM 21206 N N . ARG A 1 57 ? 23.788 -8.120 10.869 1.00 0.00 343 ARG A N 15
ATOM 21207 C CA . ARG A 1 57 ? 22.756 -8.787 10.085 1.00 0.00 343 ARG A CA 15
ATOM 21208 C C . ARG A 1 57 ? 21.862 -7.767 9.384 1.00 0.00 343 ARG A C 15
ATOM 21209 O O . ARG A 1 57 ? 20.637 -7.833 9.477 1.00 0.00 343 ARG A O 15
ATOM 21230 N N . ARG A 1 58 ? 22.485 -6.825 8.683 1.00 0.00 344 ARG A N 15
ATOM 21231 C CA . ARG A 1 58 ? 21.747 -5.791 7.968 1.00 0.00 344 ARG A CA 15
ATOM 21232 C C . ARG A 1 58 ? 22.311 -5.593 6.564 1.00 0.00 344 ARG A C 15
ATOM 21233 O O . ARG A 1 58 ? 23.416 -6.040 6.260 1.00 0.00 344 ARG A O 15
ATOM 21254 N N . ALA A 1 59 ? 21.543 -4.920 5.713 1.00 0.00 345 ALA A N 15
ATOM 21255 C CA . ALA A 1 59 ? 21.967 -4.661 4.343 1.00 0.00 345 ALA A CA 15
ATOM 21256 C C . ALA A 1 59 ? 21.201 -3.486 3.744 1.00 0.00 345 ALA A C 15
ATOM 21257 O O . ALA A 1 59 ? 19.970 -3.487 3.710 1.00 0.00 345 ALA A O 15
ATOM 21264 N N . PHE A 1 60 ? 21.936 -2.484 3.273 1.00 0.00 346 PHE A N 15
ATOM 21265 C CA . PHE A 1 60 ? 21.325 -1.302 2.677 1.00 0.00 346 PHE A CA 15
ATOM 21266 C C . PHE A 1 60 ? 21.688 -1.189 1.199 1.00 0.00 346 PHE A C 15
ATOM 21267 O O . PHE A 1 60 ? 22.852 -0.993 0.847 1.00 0.00 346 PHE A O 15
ATOM 21284 N N . LEU A 1 61 ? 20.684 -1.315 0.339 1.00 0.00 347 LEU A N 15
ATOM 21285 C CA . LEU A 1 61 ? 20.895 -1.228 -1.102 1.00 0.00 347 LEU A CA 15
ATOM 21286 C C . LEU A 1 61 ? 20.637 0.189 -1.605 1.00 0.00 347 LEU A C 15
ATOM 21287 O O . LEU A 1 61 ? 19.528 0.711 -1.482 1.00 0.00 347 LEU A O 15
ATOM 21303 N N . HIS A 1 62 ? 21.667 0.806 -2.176 1.00 0.00 348 HIS A N 15
ATOM 21304 C CA . HIS A 1 62 ? 21.550 2.162 -2.701 1.00 0.00 348 HIS A CA 15
ATOM 21305 C C . HIS A 1 62 ? 21.382 2.144 -4.217 1.00 0.00 348 HIS A C 15
ATOM 21306 O O . HIS A 1 62 ? 22.178 1.536 -4.933 1.00 0.00 348 HIS A O 15
ATOM 21320 N N . TYR A 1 63 ? 20.342 2.814 -4.700 1.00 0.00 349 TYR A N 15
ATOM 21321 C CA . TYR A 1 63 ? 20.067 2.873 -6.130 1.00 0.00 349 TYR A CA 15
ATOM 21322 C C . TYR A 1 63 ? 20.245 4.292 -6.662 1.00 0.00 349 TYR A C 15
ATOM 21323 O O . TYR A 1 63 ? 20.085 5.277 -5.941 1.00 0.00 349 TYR A O 15
ATOM 21341 N N . PRO A 1 64 ? 20.584 4.400 -7.955 1.00 0.00 350 PRO A N 15
ATOM 21342 C CA . PRO A 1 64 ? 20.790 5.693 -8.614 1.00 0.00 350 PRO A CA 15
ATOM 21343 C C . PRO A 1 64 ? 19.689 6.695 -8.283 1.00 0.00 350 PRO A C 15
ATOM 21344 O O . PRO A 1 64 ? 19.965 7.823 -7.875 1.00 0.00 350 PRO A O 15
ATOM 21355 N N . ASP A 1 65 ? 18.441 6.275 -8.460 1.00 0.00 351 ASP A N 15
ATOM 21356 C CA . ASP A 1 65 ? 17.297 7.135 -8.178 1.00 0.00 351 ASP A CA 15
ATOM 21357 C C . ASP A 1 65 ? 16.239 6.386 -7.375 1.00 0.00 351 ASP A C 15
ATOM 21358 O O . ASP A 1 65 ? 16.359 5.183 -7.140 1.00 0.00 351 ASP A O 15
ATOM 21367 N N . SER A 1 66 ? 15.203 7.105 -6.956 1.00 0.00 352 SER A N 15
ATOM 21368 C CA . SER A 1 66 ? 14.125 6.509 -6.174 1.00 0.00 352 SER A CA 15
ATOM 21369 C C . SER A 1 66 ? 13.495 5.338 -6.922 1.00 0.00 352 SER A C 15
ATOM 21370 O O . SER A 1 66 ? 13.408 4.228 -6.399 1.00 0.00 352 SER A O 15
ATOM 21378 N N . ALA A 1 67 ? 13.056 5.596 -8.150 1.00 0.00 353 ALA A N 15
ATOM 21379 C CA . ALA A 1 67 ? 12.436 4.564 -8.972 1.00 0.00 353 ALA A CA 15
ATOM 21380 C C . ALA A 1 67 ? 13.236 3.267 -8.921 1.00 0.00 353 ALA A C 15
ATOM 21381 O O . ALA A 1 67 ? 12.740 2.239 -8.459 1.00 0.00 353 ALA A O 15
ATOM 21388 N N . ALA A 1 68 ? 14.475 3.322 -9.399 1.00 0.00 354 ALA A N 15
ATOM 21389 C CA . ALA A 1 68 ? 15.343 2.151 -9.406 1.00 0.00 354 ALA A CA 15
ATOM 21390 C C . ALA A 1 68 ? 15.162 1.325 -8.137 1.00 0.00 354 ALA A C 15
ATOM 21391 O O . ALA A 1 68 ? 15.041 0.102 -8.194 1.00 0.00 354 ALA A O 15
ATOM 21398 N N . ALA A 1 69 ? 15.145 2.002 -6.993 1.00 0.00 355 ALA A N 15
ATOM 21399 C CA . ALA A 1 69 ? 14.977 1.330 -5.711 1.00 0.00 355 ALA A CA 15
ATOM 21400 C C . ALA A 1 69 ? 13.600 0.682 -5.606 1.00 0.00 355 ALA A C 15
ATOM 21401 O O . ALA A 1 69 ? 13.482 -0.492 -5.258 1.00 0.00 355 ALA A O 15
ATOM 21408 N N . GLN A 1 70 ? 12.563 1.455 -5.910 1.00 0.00 356 GLN A N 15
ATOM 21409 C CA . GLN A 1 70 ? 11.194 0.956 -5.848 1.00 0.00 356 GLN A CA 15
ATOM 21410 C C . GLN A 1 70 ? 11.044 -0.323 -6.666 1.00 0.00 356 GLN A C 15
ATOM 21411 O O . GLN A 1 70 ? 10.690 -1.374 -6.132 1.00 0.00 356 GLN A O 15
ATOM 21425 N N . GLN A 1 71 ? 11.316 -0.225 -7.963 1.00 0.00 357 GLN A N 15
ATOM 21426 C CA . GLN A 1 71 ? 11.210 -1.375 -8.854 1.00 0.00 357 GLN A CA 15
ATOM 21427 C C . GLN A 1 71 ? 11.878 -2.602 -8.242 1.00 0.00 357 GLN A C 15
ATOM 21428 O O . GLN A 1 71 ? 11.283 -3.677 -8.179 1.00 0.00 357 GLN A O 15
ATOM 21442 N N . ALA A 1 72 ? 13.117 -2.432 -7.792 1.00 0.00 358 ALA A N 15
ATOM 21443 C CA . ALA A 1 72 ? 13.865 -3.526 -7.184 1.00 0.00 358 ALA A CA 15
ATOM 21444 C C . ALA A 1 72 ? 13.110 -4.112 -5.995 1.00 0.00 358 ALA A C 15
ATOM 21445 O O . ALA A 1 72 ? 12.785 -5.299 -5.978 1.00 0.00 358 ALA A O 15
ATOM 21452 N N . VAL A 1 73 ? 12.834 -3.272 -5.003 1.00 0.00 359 VAL A N 15
ATOM 21453 C CA . VAL A 1 73 ? 12.117 -3.708 -3.810 1.00 0.00 359 VAL A CA 15
ATOM 21454 C C . VAL A 1 73 ? 11.019 -4.705 -4.163 1.00 0.00 359 VAL A C 15
ATOM 21455 O O . VAL A 1 73 ? 11.020 -5.839 -3.684 1.00 0.00 359 VAL A O 15
ATOM 21468 N N . SER A 1 74 ? 10.084 -4.275 -5.003 1.00 0.00 360 SER A N 15
ATOM 21469 C CA . SER A 1 74 ? 8.977 -5.130 -5.418 1.00 0.00 360 SER A CA 15
ATOM 21470 C C . SER A 1 74 ? 9.480 -6.513 -5.819 1.00 0.00 360 SER A C 15
ATOM 21471 O O . SER A 1 74 ? 8.867 -7.529 -5.487 1.00 0.00 360 SER A O 15
ATOM 21479 N N . CYS A 1 75 ? 10.599 -6.545 -6.534 1.00 0.00 361 CYS A N 15
ATOM 21480 C CA . CYS A 1 75 ? 11.185 -7.803 -6.981 1.00 0.00 361 CYS A CA 15
ATOM 21481 C C . CYS A 1 75 ? 11.787 -8.570 -5.808 1.00 0.00 361 CYS A C 15
ATOM 21482 O O . CYS A 1 75 ? 11.489 -9.748 -5.605 1.00 0.00 361 CYS A O 15
ATOM 21490 N N . LEU A 1 76 ? 12.635 -7.896 -5.040 1.00 0.00 362 LEU A N 15
ATOM 21491 C CA . LEU A 1 76 ? 13.281 -8.515 -3.888 1.00 0.00 362 LEU A CA 15
ATOM 21492 C C . LEU A 1 76 ? 12.250 -9.160 -2.967 1.00 0.00 362 LEU A C 15
ATOM 21493 O O . LEU A 1 76 ? 12.430 -10.291 -2.515 1.00 0.00 362 LEU A O 15
ATOM 21509 N N . GLN A 1 77 ? 11.169 -8.435 -2.697 1.00 0.00 363 GLN A N 15
ATOM 21510 C CA . GLN A 1 77 ? 10.109 -8.939 -1.832 1.00 0.00 363 GLN A CA 15
ATOM 21511 C C . GLN A 1 77 ? 9.900 -10.435 -2.042 1.00 0.00 363 GLN A C 15
ATOM 21512 O O . GLN A 1 77 ? 10.011 -10.937 -3.159 1.00 0.00 363 GLN A O 15
ATOM 21526 N N . GLY A 1 78 ? 9.596 -11.143 -0.958 1.00 0.00 364 GLY A N 15
ATOM 21527 C CA . GLY A 1 78 ? 9.377 -12.575 -1.045 1.00 0.00 364 GLY A CA 15
ATOM 21528 C C . GLY A 1 78 ? 10.674 -13.358 -1.103 1.00 0.00 364 GLY A C 15
ATOM 21529 O O . GLY A 1 78 ? 10.806 -14.404 -0.466 1.00 0.00 364 GLY A O 15
ATOM 21533 N N . LEU A 1 79 ? 11.634 -12.853 -1.869 1.00 0.00 365 LEU A N 15
ATOM 21534 C CA . LEU A 1 79 ? 12.928 -13.512 -2.010 1.00 0.00 365 LEU A CA 15
ATOM 21535 C C . LEU A 1 79 ? 13.564 -13.760 -0.646 1.00 0.00 365 LEU A C 15
ATOM 21536 O O . LEU A 1 79 ? 13.763 -12.829 0.135 1.00 0.00 365 LEU A O 15
ATOM 21552 N N . ARG A 1 80 ? 13.882 -15.019 -0.367 1.00 0.00 366 ARG A N 15
ATOM 21553 C CA . ARG A 1 80 ? 14.497 -15.389 0.903 1.00 0.00 366 ARG A CA 15
ATOM 21554 C C . ARG A 1 80 ? 15.573 -16.451 0.697 1.00 0.00 366 ARG A C 15
ATOM 21555 O O . ARG A 1 80 ? 15.715 -17.003 -0.396 1.00 0.00 366 ARG A O 15
ATOM 21576 N N . LEU A 1 81 ? 16.327 -16.734 1.753 1.00 0.00 367 LEU A N 15
ATOM 21577 C CA . LEU A 1 81 ? 17.391 -17.731 1.688 1.00 0.00 367 LEU A CA 15
ATOM 21578 C C . LEU A 1 81 ? 17.026 -18.970 2.500 1.00 0.00 367 LEU A C 15
ATOM 21579 O O . LEU A 1 81 ? 16.280 -18.888 3.475 1.00 0.00 367 LEU A O 15
ATOM 21595 N N . GLY A 1 82 ? 17.558 -20.117 2.090 1.00 0.00 368 GLY A N 15
ATOM 21596 C CA . GLY A 1 82 ? 17.279 -21.357 2.791 1.00 0.00 368 GLY A CA 15
ATOM 21597 C C . GLY A 1 82 ? 15.837 -21.451 3.250 1.00 0.00 368 GLY A C 15
ATOM 21598 O O . GLY A 1 82 ? 14.941 -21.732 2.453 1.00 0.00 368 GLY A O 15
ATOM 21602 N N . THR A 1 83 ? 15.611 -21.217 4.539 1.00 0.00 369 THR A N 15
ATOM 21603 C CA . THR A 1 83 ? 14.269 -21.279 5.103 1.00 0.00 369 THR A CA 15
ATOM 21604 C C . THR A 1 83 ? 13.831 -19.918 5.633 1.00 0.00 369 THR A C 15
ATOM 21605 O O . THR A 1 83 ? 12.751 -19.430 5.299 1.00 0.00 369 THR A O 15
ATOM 21616 N N . ASP A 1 84 ? 14.676 -19.311 6.458 1.00 0.00 370 ASP A N 15
ATOM 21617 C CA . ASP A 1 84 ? 14.377 -18.004 7.033 1.00 0.00 370 ASP A CA 15
ATOM 21618 C C . ASP A 1 84 ? 14.090 -16.982 5.938 1.00 0.00 370 ASP A C 15
ATOM 21619 O O . ASP A 1 84 ? 14.759 -16.958 4.904 1.00 0.00 370 ASP A O 15
ATOM 21628 N N . THR A 1 85 ? 13.090 -16.137 6.170 1.00 0.00 371 THR A N 15
ATOM 21629 C CA . THR A 1 85 ? 12.713 -15.114 5.204 1.00 0.00 371 THR A CA 15
ATOM 21630 C C . THR A 1 85 ? 13.302 -13.759 5.579 1.00 0.00 371 THR A C 15
ATOM 21631 O O . THR A 1 85 ? 12.988 -13.203 6.632 1.00 0.00 371 THR A O 15
ATOM 21642 N N . LEU A 1 86 ? 14.158 -13.231 4.711 1.00 0.00 372 LEU A N 15
ATOM 21643 C CA . LEU A 1 86 ? 14.792 -11.939 4.951 1.00 0.00 372 LEU A CA 15
ATOM 21644 C C . LEU A 1 86 ? 13.780 -10.805 4.826 1.00 0.00 372 LEU A C 15
ATOM 21645 O O . LEU A 1 86 ? 12.965 -10.786 3.904 1.00 0.00 372 LEU A O 15
ATOM 21661 N N . ARG A 1 87 ? 13.840 -9.859 5.758 1.00 0.00 373 ARG A N 15
ATOM 21662 C CA . ARG A 1 87 ? 12.930 -8.721 5.752 1.00 0.00 373 ARG A CA 15
ATOM 21663 C C . ARG A 1 87 ? 13.462 -7.604 4.859 1.00 0.00 373 ARG A C 15
ATOM 21664 O O . ARG A 1 87 ? 14.603 -7.167 5.008 1.00 0.00 373 ARG A O 15
ATOM 21685 N N . VAL A 1 88 ? 12.628 -7.147 3.930 1.00 0.00 374 VAL A N 15
ATOM 21686 C CA . VAL A 1 88 ? 13.014 -6.081 3.014 1.00 0.00 374 VAL A CA 15
ATOM 21687 C C . VAL A 1 88 ? 11.945 -4.996 2.950 1.00 0.00 374 VAL A C 15
ATOM 21688 O O . VAL A 1 88 ? 10.757 -5.289 2.819 1.00 0.00 374 VAL A O 15
ATOM 21701 N N . ALA A 1 89 ? 12.375 -3.742 3.044 1.00 0.00 375 ALA A N 15
ATOM 21702 C CA . ALA A 1 89 ? 11.454 -2.613 2.994 1.00 0.00 375 ALA A CA 15
ATOM 21703 C C . ALA A 1 89 ? 12.209 -1.295 2.859 1.00 0.00 375 ALA A C 15
ATOM 21704 O O . ALA A 1 89 ? 13.247 -1.095 3.489 1.00 0.00 375 ALA A O 15
ATOM 21711 N N . LEU A 1 90 ? 11.681 -0.399 2.032 1.00 0.00 376 LEU A N 15
ATOM 21712 C CA . LEU A 1 90 ? 12.306 0.901 1.812 1.00 0.00 376 LEU A CA 15
ATOM 21713 C C . LEU A 1 90 ? 12.819 1.486 3.124 1.00 0.00 376 LEU A C 15
ATOM 21714 O O . LEU A 1 90 ? 12.077 1.597 4.099 1.00 0.00 376 LEU A O 15
ATOM 21730 N N . ALA A 1 91 ? 14.094 1.862 3.139 1.00 0.00 377 ALA A N 15
ATOM 21731 C CA . ALA A 1 91 ? 14.706 2.440 4.329 1.00 0.00 377 ALA A CA 15
ATOM 21732 C C . ALA A 1 91 ? 14.540 3.955 4.350 1.00 0.00 377 ALA A C 15
ATOM 21733 O O . ALA A 1 91 ? 14.758 4.628 3.342 1.00 0.00 377 ALA A O 15
ATOM 21740 N N . ARG A 1 92 ? 14.152 4.487 5.505 1.00 0.00 378 ARG A N 15
ATOM 21741 C CA . ARG A 1 92 ? 13.955 5.924 5.656 1.00 0.00 378 ARG A CA 15
ATOM 21742 C C . ARG A 1 92 ? 14.110 6.343 7.115 1.00 0.00 378 ARG A C 15
ATOM 21743 O O . ARG A 1 92 ? 13.522 5.737 8.010 1.00 0.00 378 ARG A O 15
ATOM 21764 N N . GLN A 1 93 ? 14.906 7.382 7.345 1.00 0.00 379 GLN A N 15
ATOM 21765 C CA . GLN A 1 93 ? 15.139 7.881 8.695 1.00 0.00 379 GLN A CA 15
ATOM 21766 C C . GLN A 1 93 ? 14.377 9.180 8.935 1.00 0.00 379 GLN A C 15
ATOM 21767 O O . GLN A 1 93 ? 13.964 9.851 7.990 1.00 0.00 379 GLN A O 15
ATOM 21781 N N . GLN A 1 94 ? 14.194 9.527 10.205 1.00 0.00 380 GLN A N 15
ATOM 21782 C CA . GLN A 1 94 ? 13.480 10.746 10.568 1.00 0.00 380 GLN A CA 15
ATOM 21783 C C . GLN A 1 94 ? 13.702 11.090 12.037 1.00 0.00 380 GLN A C 15
ATOM 21784 O O . GLN A 1 94 ? 13.728 10.207 12.894 1.00 0.00 380 GLN A O 15
ATOM 21798 N N . ARG A 1 95 ? 13.863 12.378 12.320 1.00 0.00 381 ARG A N 15
ATOM 21799 C CA . ARG A 1 95 ? 14.084 12.839 13.685 1.00 0.00 381 ARG A CA 15
ATOM 21800 C C . ARG A 1 95 ? 12.760 13.008 14.424 1.00 0.00 381 ARG A C 15
ATOM 21801 O O . ARG A 1 95 ? 11.699 13.096 13.805 1.00 0.00 381 ARG A O 15
ATOM 21822 N N . ASP A 1 96 ? 12.829 13.053 15.750 1.00 0.00 382 ASP A N 15
ATOM 21823 C CA . ASP A 1 96 ? 11.636 13.212 16.573 1.00 0.00 382 ASP A CA 15
ATOM 21824 C C . ASP A 1 96 ? 11.306 14.689 16.771 1.00 0.00 382 ASP A C 15
ATOM 21825 O O . ASP A 1 96 ? 10.938 15.112 17.866 1.00 0.00 382 ASP A O 15
ATOM 21834 N N . LYS A 1 97 ? 11.440 15.468 15.703 1.00 0.00 383 LYS A N 15
ATOM 21835 C CA . LYS A 1 97 ? 11.156 16.897 15.758 1.00 0.00 383 LYS A CA 15
ATOM 21836 C C . LYS A 1 97 ? 9.835 17.162 16.471 1.00 0.00 383 LYS A C 15
ATOM 21837 O O . LYS A 1 97 ? 9.811 17.730 17.564 1.00 0.00 383 LYS A O 15
ATOM 21856 N N . GLY A 1 1 ? 19.371 3.600 -41.577 1.00 0.00 287 GLY A N 16
ATOM 21857 C CA . GLY A 1 1 ? 18.259 3.330 -40.684 1.00 0.00 287 GLY A CA 16
ATOM 21858 C C . GLY A 1 1 ? 17.625 4.598 -40.148 1.00 0.00 287 GLY A C 16
ATOM 21859 O O . GLY A 1 1 ? 17.857 5.687 -40.674 1.00 0.00 287 GLY A O 16
ATOM 21863 N N . SER A 1 2 ? 16.821 4.459 -39.099 1.00 0.00 288 SER A N 16
ATOM 21864 C CA . SER A 1 2 ? 16.147 5.602 -38.495 1.00 0.00 288 SER A CA 16
ATOM 21865 C C . SER A 1 2 ? 15.502 5.214 -37.168 1.00 0.00 288 SER A C 16
ATOM 21866 O O . SER A 1 2 ? 15.440 4.035 -36.817 1.00 0.00 288 SER A O 16
ATOM 21874 N N . SER A 1 3 ? 15.023 6.214 -36.435 1.00 0.00 289 SER A N 16
ATOM 21875 C CA . SER A 1 3 ? 14.386 5.978 -35.144 1.00 0.00 289 SER A CA 16
ATOM 21876 C C . SER A 1 3 ? 13.135 6.839 -34.991 1.00 0.00 289 SER A C 16
ATOM 21877 O O . SER A 1 3 ? 12.841 7.683 -35.837 1.00 0.00 289 SER A O 16
ATOM 21885 N N . GLY A 1 4 ? 12.402 6.618 -33.905 1.00 0.00 290 GLY A N 16
ATOM 21886 C CA . GLY A 1 4 ? 11.191 7.380 -33.659 1.00 0.00 290 GLY A CA 16
ATOM 21887 C C . GLY A 1 4 ? 10.973 7.663 -32.186 1.00 0.00 290 GLY A C 16
ATOM 21888 O O . GLY A 1 4 ? 11.698 7.150 -31.334 1.00 0.00 290 GLY A O 16
ATOM 21892 N N . SER A 1 5 ? 9.970 8.482 -31.885 1.00 0.00 291 SER A N 16
ATOM 21893 C CA . SER A 1 5 ? 9.662 8.837 -30.504 1.00 0.00 291 SER A CA 16
ATOM 21894 C C . SER A 1 5 ? 9.003 7.668 -29.777 1.00 0.00 291 SER A C 16
ATOM 21895 O O . SER A 1 5 ? 8.615 6.677 -30.396 1.00 0.00 291 SER A O 16
ATOM 21903 N N . SER A 1 6 ? 8.882 7.791 -28.459 1.00 0.00 292 SER A N 16
ATOM 21904 C CA . SER A 1 6 ? 8.275 6.745 -27.646 1.00 0.00 292 SER A CA 16
ATOM 21905 C C . SER A 1 6 ? 6.800 7.041 -27.393 1.00 0.00 292 SER A C 16
ATOM 21906 O O . SER A 1 6 ? 5.951 6.156 -27.494 1.00 0.00 292 SER A O 16
ATOM 21914 N N . GLY A 1 7 ? 6.502 8.294 -27.062 1.00 0.00 293 GLY A N 16
ATOM 21915 C CA . GLY A 1 7 ? 5.130 8.686 -26.799 1.00 0.00 293 GLY A CA 16
ATOM 21916 C C . GLY A 1 7 ? 4.978 9.413 -25.477 1.00 0.00 293 GLY A C 16
ATOM 21917 O O . GLY A 1 7 ? 5.952 9.663 -24.766 1.00 0.00 293 GLY A O 16
ATOM 21921 N N . PRO A 1 8 ? 3.731 9.768 -25.132 1.00 0.00 294 PRO A N 16
ATOM 21922 C CA . PRO A 1 8 ? 3.426 10.477 -23.887 1.00 0.00 294 PRO A CA 16
ATOM 21923 C C . PRO A 1 8 ? 4.144 9.873 -22.684 1.00 0.00 294 PRO A C 16
ATOM 21924 O O . PRO A 1 8 ? 3.829 8.764 -22.254 1.00 0.00 294 PRO A O 16
ATOM 21935 N N . GLY A 1 9 ? 5.110 10.610 -22.146 1.00 0.00 295 GLY A N 16
ATOM 21936 C CA . GLY A 1 9 ? 5.857 10.129 -20.998 1.00 0.00 295 GLY A CA 16
ATOM 21937 C C . GLY A 1 9 ? 5.931 11.155 -19.884 1.00 0.00 295 GLY A C 16
ATOM 21938 O O . GLY A 1 9 ? 6.989 11.731 -19.631 1.00 0.00 295 GLY A O 16
ATOM 21942 N N . SER A 1 10 ? 4.804 11.384 -19.217 1.00 0.00 296 SER A N 16
ATOM 21943 C CA . SER A 1 10 ? 4.744 12.352 -18.127 1.00 0.00 296 SER A CA 16
ATOM 21944 C C . SER A 1 10 ? 5.288 11.749 -16.836 1.00 0.00 296 SER A C 16
ATOM 21945 O O . SER A 1 10 ? 5.133 10.559 -16.562 1.00 0.00 296 SER A O 16
ATOM 21953 N N . PRO A 1 11 ? 5.943 12.590 -16.021 1.00 0.00 297 PRO A N 16
ATOM 21954 C CA . PRO A 1 11 ? 6.524 12.165 -14.744 1.00 0.00 297 PRO A CA 16
ATOM 21955 C C . PRO A 1 11 ? 5.471 12.008 -13.652 1.00 0.00 297 PRO A C 16
ATOM 21956 O O . PRO A 1 11 ? 4.771 12.955 -13.292 1.00 0.00 297 PRO A O 16
ATOM 21967 N N . PRO A 1 12 ? 5.355 10.786 -13.112 1.00 0.00 298 PRO A N 16
ATOM 21968 C CA . PRO A 1 12 ? 4.390 10.478 -12.052 1.00 0.00 298 PRO A CA 16
ATOM 21969 C C . PRO A 1 12 ? 4.849 10.978 -10.687 1.00 0.00 298 PRO A C 16
ATOM 21970 O O . PRO A 1 12 ? 5.972 10.709 -10.262 1.00 0.00 298 PRO A O 16
ATOM 21981 N N . GLY A 1 13 ? 3.973 11.708 -10.003 1.00 0.00 299 GLY A N 16
ATOM 21982 C CA . GLY A 1 13 ? 4.307 12.234 -8.693 1.00 0.00 299 GLY A CA 16
ATOM 21983 C C . GLY A 1 13 ? 3.425 13.400 -8.293 1.00 0.00 299 GLY A C 16
ATOM 21984 O O . GLY A 1 13 ? 2.388 13.213 -7.659 1.00 0.00 299 GLY A O 16
ATOM 21988 N N . GLU A 1 14 ? 3.839 14.607 -8.665 1.00 0.00 300 GLU A N 16
ATOM 21989 C CA . GLU A 1 14 ? 3.080 15.809 -8.339 1.00 0.00 300 GLU A CA 16
ATOM 21990 C C . GLU A 1 14 ? 2.771 15.868 -6.845 1.00 0.00 300 GLU A C 16
ATOM 21991 O O . GLU A 1 14 ? 1.649 16.174 -6.444 1.00 0.00 300 GLU A O 16
ATOM 22003 N N . GLY A 1 15 ? 3.776 15.572 -6.027 1.00 0.00 301 GLY A N 16
ATOM 22004 C CA . GLY A 1 15 ? 3.592 15.597 -4.587 1.00 0.00 301 GLY A CA 16
ATOM 22005 C C . GLY A 1 15 ? 3.516 14.206 -3.989 1.00 0.00 301 GLY A C 16
ATOM 22006 O O . GLY A 1 15 ? 2.525 13.851 -3.352 1.00 0.00 301 GLY A O 16
ATOM 22010 N N . ALA A 1 16 ? 4.565 13.417 -4.195 1.00 0.00 302 ALA A N 16
ATOM 22011 C CA . ALA A 1 16 ? 4.613 12.058 -3.671 1.00 0.00 302 ALA A CA 16
ATOM 22012 C C . ALA A 1 16 ? 6.003 11.724 -3.138 1.00 0.00 302 ALA A C 16
ATOM 22013 O O . ALA A 1 16 ? 7.022 12.152 -3.681 1.00 0.00 302 ALA A O 16
ATOM 22020 N N . PRO A 1 17 ? 6.048 10.942 -2.049 1.00 0.00 303 PRO A N 16
ATOM 22021 C CA . PRO A 1 17 ? 7.307 10.533 -1.419 1.00 0.00 303 PRO A CA 16
ATOM 22022 C C . PRO A 1 17 ? 8.005 9.418 -2.189 1.00 0.00 303 PRO A C 16
ATOM 22023 O O . PRO A 1 17 ? 7.374 8.444 -2.601 1.00 0.00 303 PRO A O 16
ATOM 22034 N N . LEU A 1 18 ? 9.312 9.566 -2.380 1.00 0.00 304 LEU A N 16
ATOM 22035 C CA . LEU A 1 18 ? 10.097 8.570 -3.101 1.00 0.00 304 LEU A CA 16
ATOM 22036 C C . LEU A 1 18 ? 11.459 8.371 -2.445 1.00 0.00 304 LEU A C 16
ATOM 22037 O O . LEU A 1 18 ? 12.136 9.337 -2.091 1.00 0.00 304 LEU A O 16
ATOM 22053 N N . ALA A 1 19 ? 11.856 7.113 -2.286 1.00 0.00 305 ALA A N 16
ATOM 22054 C CA . ALA A 1 19 ? 13.140 6.788 -1.676 1.00 0.00 305 ALA A CA 16
ATOM 22055 C C . ALA A 1 19 ? 13.893 5.750 -2.502 1.00 0.00 305 ALA A C 16
ATOM 22056 O O . ALA A 1 19 ? 13.287 4.959 -3.224 1.00 0.00 305 ALA A O 16
ATOM 22063 N N . ALA A 1 20 ? 15.217 5.759 -2.390 1.00 0.00 306 ALA A N 16
ATOM 22064 C CA . ALA A 1 20 ? 16.052 4.818 -3.125 1.00 0.00 306 ALA A CA 16
ATOM 22065 C C . ALA A 1 20 ? 16.744 3.842 -2.179 1.00 0.00 306 ALA A C 16
ATOM 22066 O O . ALA A 1 20 ? 16.787 2.639 -2.435 1.00 0.00 306 ALA A O 16
ATOM 22073 N N . ASP A 1 21 ? 17.284 4.369 -1.086 1.00 0.00 307 ASP A N 16
ATOM 22074 C CA . ASP A 1 21 ? 17.974 3.544 -0.100 1.00 0.00 307 ASP A CA 16
ATOM 22075 C C . ASP A 1 21 ? 17.061 2.436 0.415 1.00 0.00 307 ASP A C 16
ATOM 22076 O O . ASP A 1 21 ? 15.968 2.700 0.915 1.00 0.00 307 ASP A O 16
ATOM 22085 N N . VAL A 1 22 ? 17.518 1.194 0.289 1.00 0.00 308 VAL A N 16
ATOM 22086 C CA . VAL A 1 22 ? 16.743 0.045 0.742 1.00 0.00 308 VAL A CA 16
ATOM 22087 C C . VAL A 1 22 ? 17.367 -0.584 1.982 1.00 0.00 308 VAL A C 16
ATOM 22088 O O . VAL A 1 22 ? 18.590 -0.675 2.098 1.00 0.00 308 VAL A O 16
ATOM 22101 N N . TYR A 1 23 ? 16.520 -1.019 2.909 1.00 0.00 309 TYR A N 16
ATOM 22102 C CA . TYR A 1 23 ? 16.988 -1.638 4.143 1.00 0.00 309 TYR A CA 16
ATOM 22103 C C . TYR A 1 23 ? 16.642 -3.124 4.171 1.00 0.00 309 TYR A C 16
ATOM 22104 O O . TYR A 1 23 ? 15.506 -3.515 3.902 1.00 0.00 309 TYR A O 16
ATOM 22122 N N . VAL A 1 24 ? 17.632 -3.949 4.501 1.00 0.00 310 VAL A N 16
ATOM 22123 C CA . VAL A 1 24 ? 17.434 -5.392 4.567 1.00 0.00 310 VAL A CA 16
ATOM 22124 C C . VAL A 1 24 ? 17.929 -5.954 5.895 1.00 0.00 310 VAL A C 16
ATOM 22125 O O . VAL A 1 24 ? 19.009 -5.600 6.367 1.00 0.00 310 VAL A O 16
ATOM 22138 N N . GLY A 1 25 ? 17.132 -6.833 6.494 1.00 0.00 311 GLY A N 16
ATOM 22139 C CA . GLY A 1 25 ? 17.506 -7.431 7.762 1.00 0.00 311 GLY A CA 16
ATOM 22140 C C . GLY A 1 25 ? 17.050 -8.871 7.881 1.00 0.00 311 GLY A C 16
ATOM 22141 O O . GLY A 1 25 ? 16.440 -9.414 6.961 1.00 0.00 311 GLY A O 16
ATOM 22145 N N . ASN A 1 26 ? 17.348 -9.493 9.018 1.00 0.00 312 ASN A N 16
ATOM 22146 C CA . ASN A 1 26 ? 16.967 -10.881 9.253 1.00 0.00 312 ASN A CA 16
ATOM 22147 C C . ASN A 1 26 ? 17.833 -11.830 8.430 1.00 0.00 312 ASN A C 16
ATOM 22148 O O . ASN A 1 26 ? 17.356 -12.853 7.937 1.00 0.00 312 ASN A O 16
ATOM 22159 N N . LEU A 1 27 ? 19.107 -11.484 8.286 1.00 0.00 313 LEU A N 16
ATOM 22160 C CA . LEU A 1 27 ? 20.041 -12.306 7.524 1.00 0.00 313 LEU A CA 16
ATOM 22161 C C . LEU A 1 27 ? 20.504 -13.507 8.343 1.00 0.00 313 LEU A C 16
ATOM 22162 O O . LEU A 1 27 ? 20.647 -13.439 9.564 1.00 0.00 313 LEU A O 16
ATOM 22178 N N . PRO A 1 28 ? 20.745 -14.634 7.656 1.00 0.00 314 PRO A N 16
ATOM 22179 C CA . PRO A 1 28 ? 21.197 -15.871 8.299 1.00 0.00 314 PRO A CA 16
ATOM 22180 C C . PRO A 1 28 ? 22.298 -15.622 9.324 1.00 0.00 314 PRO A C 16
ATOM 22181 O O . PRO A 1 28 ? 23.095 -14.694 9.181 1.00 0.00 314 PRO A O 16
ATOM 22192 N N . ARG A 1 29 ? 22.338 -16.457 10.358 1.00 0.00 315 ARG A N 16
ATOM 22193 C CA . ARG A 1 29 ? 23.341 -16.327 11.407 1.00 0.00 315 ARG A CA 16
ATOM 22194 C C . ARG A 1 29 ? 24.731 -16.127 10.809 1.00 0.00 315 ARG A C 16
ATOM 22195 O O . ARG A 1 29 ? 25.536 -15.355 11.329 1.00 0.00 315 ARG A O 16
ATOM 22216 N N . ASP A 1 30 ? 25.004 -16.829 9.715 1.00 0.00 316 ASP A N 16
ATOM 22217 C CA . ASP A 1 30 ? 26.296 -16.729 9.045 1.00 0.00 316 ASP A CA 16
ATOM 22218 C C . ASP A 1 30 ? 26.117 -16.418 7.563 1.00 0.00 316 ASP A C 16
ATOM 22219 O O . ASP A 1 30 ? 26.817 -16.968 6.714 1.00 0.00 316 ASP A O 16
ATOM 22228 N N . ALA A 1 31 ? 25.173 -15.533 7.259 1.00 0.00 317 ALA A N 16
ATOM 22229 C CA . ALA A 1 31 ? 24.903 -15.148 5.879 1.00 0.00 317 ALA A CA 16
ATOM 22230 C C . ALA A 1 31 ? 26.106 -14.445 5.259 1.00 0.00 317 ALA A C 16
ATOM 22231 O O . ALA A 1 31 ? 26.902 -13.821 5.961 1.00 0.00 317 ALA A O 16
ATOM 22238 N N . ARG A 1 32 ? 26.233 -14.551 3.941 1.00 0.00 318 ARG A N 16
ATOM 22239 C CA . ARG A 1 32 ? 27.340 -13.927 3.227 1.00 0.00 318 ARG A CA 16
ATOM 22240 C C . ARG A 1 32 ? 26.827 -12.999 2.130 1.00 0.00 318 ARG A C 16
ATOM 22241 O O . ARG A 1 32 ? 26.008 -13.395 1.300 1.00 0.00 318 ARG A O 16
ATOM 22262 N N . VAL A 1 33 ? 27.312 -11.762 2.134 1.00 0.00 319 VAL A N 16
ATOM 22263 C CA . VAL A 1 33 ? 26.903 -10.777 1.140 1.00 0.00 319 VAL A CA 16
ATOM 22264 C C . VAL A 1 33 ? 26.774 -11.411 -0.241 1.00 0.00 319 VAL A C 16
ATOM 22265 O O . VAL A 1 33 ? 25.881 -11.063 -1.014 1.00 0.00 319 VAL A O 16
ATOM 22278 N N . SER A 1 34 ? 27.672 -12.343 -0.544 1.00 0.00 320 SER A N 16
ATOM 22279 C CA . SER A 1 34 ? 27.661 -13.024 -1.834 1.00 0.00 320 SER A CA 16
ATOM 22280 C C . SER A 1 34 ? 26.295 -13.645 -2.108 1.00 0.00 320 SER A C 16
ATOM 22281 O O . SER A 1 34 ? 25.742 -13.498 -3.199 1.00 0.00 320 SER A O 16
ATOM 22289 N N . ASP A 1 35 ? 25.756 -14.339 -1.112 1.00 0.00 321 ASP A N 16
ATOM 22290 C CA . ASP A 1 35 ? 24.454 -14.983 -1.244 1.00 0.00 321 ASP A CA 16
ATOM 22291 C C . ASP A 1 35 ? 23.393 -13.977 -1.680 1.00 0.00 321 ASP A C 16
ATOM 22292 O O . ASP A 1 35 ? 22.599 -14.248 -2.581 1.00 0.00 321 ASP A O 16
ATOM 22301 N N . LEU A 1 36 ? 23.384 -12.817 -1.033 1.00 0.00 322 LEU A N 16
ATOM 22302 C CA . LEU A 1 36 ? 22.420 -11.770 -1.352 1.00 0.00 322 LEU A CA 16
ATOM 22303 C C . LEU A 1 36 ? 22.667 -11.209 -2.749 1.00 0.00 322 LEU A C 16
ATOM 22304 O O . LEU A 1 36 ? 21.800 -11.279 -3.621 1.00 0.00 322 LEU A O 16
ATOM 22320 N N . LYS A 1 37 ? 23.857 -10.655 -2.956 1.00 0.00 323 LYS A N 16
ATOM 22321 C CA . LYS A 1 37 ? 24.221 -10.085 -4.248 1.00 0.00 323 LYS A CA 16
ATOM 22322 C C . LYS A 1 37 ? 23.818 -11.016 -5.387 1.00 0.00 323 LYS A C 16
ATOM 22323 O O . LYS A 1 37 ? 23.060 -10.631 -6.277 1.00 0.00 323 LYS A O 16
ATOM 22342 N N . ARG A 1 38 ? 24.328 -12.242 -5.351 1.00 0.00 324 ARG A N 16
ATOM 22343 C CA . ARG A 1 38 ? 24.021 -13.228 -6.380 1.00 0.00 324 ARG A CA 16
ATOM 22344 C C . ARG A 1 38 ? 22.579 -13.084 -6.858 1.00 0.00 324 ARG A C 16
ATOM 22345 O O . ARG A 1 38 ? 22.328 -12.821 -8.034 1.00 0.00 324 ARG A O 16
ATOM 22366 N N . ALA A 1 39 ? 21.636 -13.257 -5.938 1.00 0.00 325 ALA A N 16
ATOM 22367 C CA . ALA A 1 39 ? 20.220 -13.145 -6.264 1.00 0.00 325 ALA A CA 16
ATOM 22368 C C . ALA A 1 39 ? 19.921 -11.824 -6.966 1.00 0.00 325 ALA A C 16
ATOM 22369 O O . ALA A 1 39 ? 19.390 -11.806 -8.076 1.00 0.00 325 ALA A O 16
ATOM 22376 N N . LEU A 1 40 ? 20.266 -10.721 -6.311 1.00 0.00 326 LEU A N 16
ATOM 22377 C CA . LEU A 1 40 ? 20.034 -9.395 -6.872 1.00 0.00 326 LEU A CA 16
ATOM 22378 C C . LEU A 1 40 ? 20.509 -9.325 -8.319 1.00 0.00 326 LEU A C 16
ATOM 22379 O O . LEU A 1 40 ? 19.789 -8.846 -9.196 1.00 0.00 326 LEU A O 16
ATOM 22395 N N . ARG A 1 41 ? 21.723 -9.808 -8.563 1.00 0.00 327 ARG A N 16
ATOM 22396 C CA . ARG A 1 41 ? 22.293 -9.801 -9.905 1.00 0.00 327 ARG A CA 16
ATOM 22397 C C . ARG A 1 41 ? 21.268 -10.273 -10.933 1.00 0.00 327 ARG A C 16
ATOM 22398 O O . ARG A 1 41 ? 20.972 -9.567 -11.896 1.00 0.00 327 ARG A O 16
ATOM 22419 N N . GLU A 1 42 ? 20.732 -11.471 -10.720 1.00 0.00 328 GLU A N 16
ATOM 22420 C CA . GLU A 1 42 ? 19.743 -12.036 -11.630 1.00 0.00 328 GLU A CA 16
ATOM 22421 C C . GLU A 1 42 ? 18.447 -11.230 -11.593 1.00 0.00 328 GLU A C 16
ATOM 22422 O O . GLU A 1 42 ? 17.975 -10.746 -12.623 1.00 0.00 328 GLU A O 16
ATOM 22434 N N . LEU A 1 43 ? 17.877 -11.091 -10.402 1.00 0.00 329 LEU A N 16
ATOM 22435 C CA . LEU A 1 43 ? 16.636 -10.344 -10.230 1.00 0.00 329 LEU A CA 16
ATOM 22436 C C . LEU A 1 43 ? 16.688 -9.020 -10.985 1.00 0.00 329 LEU A C 16
ATOM 22437 O O . LEU A 1 43 ? 15.656 -8.473 -11.370 1.00 0.00 329 LEU A O 16
ATOM 22453 N N . GLY A 1 44 ? 17.898 -8.511 -11.195 1.00 0.00 330 GLY A N 16
ATOM 22454 C CA . GLY A 1 44 ? 18.063 -7.257 -11.905 1.00 0.00 330 GLY A CA 16
ATOM 22455 C C . GLY A 1 44 ? 18.039 -6.058 -10.977 1.00 0.00 330 GLY A C 16
ATOM 22456 O O . GLY A 1 44 ? 17.517 -5.001 -11.331 1.00 0.00 330 GLY A O 16
ATOM 22460 N N . SER A 1 45 ? 18.603 -6.223 -9.785 1.00 0.00 331 SER A N 16
ATOM 22461 C CA . SER A 1 45 ? 18.640 -5.147 -8.801 1.00 0.00 331 SER A CA 16
ATOM 22462 C C . SER A 1 45 ? 20.052 -4.955 -8.258 1.00 0.00 331 SER A C 16
ATOM 22463 O O . SER A 1 45 ? 20.306 -5.160 -7.071 1.00 0.00 331 SER A O 16
ATOM 22471 N N . VAL A 1 46 ? 20.969 -4.561 -9.136 1.00 0.00 332 VAL A N 16
ATOM 22472 C CA . VAL A 1 46 ? 22.356 -4.340 -8.746 1.00 0.00 332 VAL A CA 16
ATOM 22473 C C . VAL A 1 46 ? 22.640 -2.856 -8.540 1.00 0.00 332 VAL A C 16
ATOM 22474 O O . VAL A 1 46 ? 22.788 -2.089 -9.491 1.00 0.00 332 VAL A O 16
ATOM 22487 N N . PRO A 1 47 ? 22.718 -2.440 -7.267 1.00 0.00 333 PRO A N 16
ATOM 22488 C CA . PRO A 1 47 ? 22.985 -1.044 -6.906 1.00 0.00 333 PRO A CA 16
ATOM 22489 C C . PRO A 1 47 ? 24.448 -0.663 -7.109 1.00 0.00 333 PRO A C 16
ATOM 22490 O O . PRO A 1 47 ? 25.307 -1.528 -7.282 1.00 0.00 333 PRO A O 16
ATOM 22501 N N . LEU A 1 48 ? 24.724 0.636 -7.087 1.00 0.00 334 LEU A N 16
ATOM 22502 C CA . LEU A 1 48 ? 26.084 1.133 -7.269 1.00 0.00 334 LEU A CA 16
ATOM 22503 C C . LEU A 1 48 ? 26.950 0.804 -6.057 1.00 0.00 334 LEU A C 16
ATOM 22504 O O . LEU A 1 48 ? 28.059 0.290 -6.196 1.00 0.00 334 LEU A O 16
ATOM 22520 N N . ARG A 1 49 ? 26.434 1.103 -4.869 1.00 0.00 335 ARG A N 16
ATOM 22521 C CA . ARG A 1 49 ? 27.160 0.838 -3.632 1.00 0.00 335 ARG A CA 16
ATOM 22522 C C . ARG A 1 49 ? 26.316 0.001 -2.675 1.00 0.00 335 ARG A C 16
ATOM 22523 O O . ARG A 1 49 ? 25.111 0.221 -2.539 1.00 0.00 335 ARG A O 16
ATOM 22544 N N . LEU A 1 50 ? 26.955 -0.958 -2.015 1.00 0.00 336 LEU A N 16
ATOM 22545 C CA . LEU A 1 50 ? 26.264 -1.828 -1.071 1.00 0.00 336 LEU A CA 16
ATOM 22546 C C . LEU A 1 50 ? 27.014 -1.897 0.256 1.00 0.00 336 LEU A C 16
ATOM 22547 O O . LEU A 1 50 ? 28.217 -2.156 0.289 1.00 0.00 336 LEU A O 16
ATOM 22563 N N . THR A 1 51 ? 26.294 -1.665 1.349 1.00 0.00 337 THR A N 16
ATOM 22564 C CA . THR A 1 51 ? 26.890 -1.701 2.679 1.00 0.00 337 THR A CA 16
ATOM 22565 C C . THR A 1 51 ? 26.370 -2.887 3.483 1.00 0.00 337 THR A C 16
ATOM 22566 O O . THR A 1 51 ? 25.342 -2.790 4.153 1.00 0.00 337 THR A O 16
ATOM 22577 N N . TRP A 1 52 ? 27.085 -4.003 3.411 1.00 0.00 338 TRP A N 16
ATOM 22578 C CA . TRP A 1 52 ? 26.695 -5.208 4.134 1.00 0.00 338 TRP A CA 16
ATOM 22579 C C . TRP A 1 52 ? 27.298 -5.223 5.534 1.00 0.00 338 TRP A C 16
ATOM 22580 O O . TRP A 1 52 ? 28.462 -4.871 5.721 1.00 0.00 338 TRP A O 16
ATOM 22601 N N . GLN A 1 53 ? 26.498 -5.632 6.514 1.00 0.00 339 GLN A N 16
ATOM 22602 C CA . GLN A 1 53 ? 26.955 -5.691 7.898 1.00 0.00 339 GLN A CA 16
ATOM 22603 C C . GLN A 1 53 ? 26.559 -7.013 8.545 1.00 0.00 339 GLN A C 16
ATOM 22604 O O . GLN A 1 53 ? 25.496 -7.124 9.155 1.00 0.00 339 GLN A O 16
ATOM 22618 N N . GLY A 1 54 ? 27.422 -8.016 8.408 1.00 0.00 340 GLY A N 16
ATOM 22619 C CA . GLY A 1 54 ? 27.144 -9.318 8.985 1.00 0.00 340 GLY A CA 16
ATOM 22620 C C . GLY A 1 54 ? 26.747 -9.232 10.446 1.00 0.00 340 GLY A C 16
ATOM 22621 O O . GLY A 1 54 ? 25.707 -9.746 10.860 1.00 0.00 340 GLY A O 16
ATOM 22625 N N . PRO A 1 55 ? 27.589 -8.572 11.254 1.00 0.00 341 PRO A N 16
ATOM 22626 C CA . PRO A 1 55 ? 27.342 -8.406 12.689 1.00 0.00 341 PRO A CA 16
ATOM 22627 C C . PRO A 1 55 ? 25.932 -7.905 12.981 1.00 0.00 341 PRO A C 16
ATOM 22628 O O . PRO A 1 55 ? 25.260 -8.403 13.885 1.00 0.00 341 PRO A O 16
ATOM 22639 N N . ARG A 1 56 ? 25.488 -6.917 12.210 1.00 0.00 342 ARG A N 16
ATOM 22640 C CA . ARG A 1 56 ? 24.158 -6.348 12.386 1.00 0.00 342 ARG A CA 16
ATOM 22641 C C . ARG A 1 56 ? 23.156 -7.006 11.442 1.00 0.00 342 ARG A C 16
ATOM 22642 O O . ARG A 1 56 ? 22.041 -6.514 11.264 1.00 0.00 342 ARG A O 16
ATOM 22663 N N . ARG A 1 57 ? 23.560 -8.119 10.840 1.00 0.00 343 ARG A N 16
ATOM 22664 C CA . ARG A 1 57 ? 22.699 -8.843 9.913 1.00 0.00 343 ARG A CA 16
ATOM 22665 C C . ARG A 1 57 ? 21.815 -7.879 9.127 1.00 0.00 343 ARG A C 16
ATOM 22666 O O . ARG A 1 57 ? 20.631 -8.140 8.915 1.00 0.00 343 ARG A O 16
ATOM 22687 N N . ARG A 1 58 ? 22.399 -6.765 8.698 1.00 0.00 344 ARG A N 16
ATOM 22688 C CA . ARG A 1 58 ? 21.664 -5.761 7.938 1.00 0.00 344 ARG A CA 16
ATOM 22689 C C . ARG A 1 58 ? 22.470 -5.299 6.727 1.00 0.00 344 ARG A C 16
ATOM 22690 O O . ARG A 1 58 ? 23.688 -5.146 6.802 1.00 0.00 344 ARG A O 16
ATOM 22711 N N . ALA A 1 59 ? 21.780 -5.078 5.613 1.00 0.00 345 ALA A N 16
ATOM 22712 C CA . ALA A 1 59 ? 22.431 -4.632 4.387 1.00 0.00 345 ALA A CA 16
ATOM 22713 C C . ALA A 1 59 ? 21.697 -3.443 3.777 1.00 0.00 345 ALA A C 16
ATOM 22714 O O . ALA A 1 59 ? 20.467 -3.391 3.782 1.00 0.00 345 ALA A O 16
ATOM 22721 N N . PHE A 1 60 ? 22.459 -2.489 3.254 1.00 0.00 346 PHE A N 16
ATOM 22722 C CA . PHE A 1 60 ? 21.881 -1.298 2.642 1.00 0.00 346 PHE A CA 16
ATOM 22723 C C . PHE A 1 60 ? 22.190 -1.250 1.148 1.00 0.00 346 PHE A C 16
ATOM 22724 O O . PHE A 1 60 ? 23.350 -1.323 0.740 1.00 0.00 346 PHE A O 16
ATOM 22741 N N . LEU A 1 61 ? 21.145 -1.126 0.338 1.00 0.00 347 LEU A N 16
ATOM 22742 C CA . LEU A 1 61 ? 21.303 -1.068 -1.112 1.00 0.00 347 LEU A CA 16
ATOM 22743 C C . LEU A 1 61 ? 21.058 0.345 -1.630 1.00 0.00 347 LEU A C 16
ATOM 22744 O O . LEU A 1 61 ? 19.941 0.859 -1.559 1.00 0.00 347 LEU A O 16
ATOM 22760 N N . HIS A 1 62 ? 22.109 0.968 -2.154 1.00 0.00 348 HIS A N 16
ATOM 22761 C CA . HIS A 1 62 ? 22.007 2.322 -2.688 1.00 0.00 348 HIS A CA 16
ATOM 22762 C C . HIS A 1 62 ? 21.894 2.299 -4.209 1.00 0.00 348 HIS A C 16
ATOM 22763 O O . HIS A 1 62 ? 22.872 2.037 -4.910 1.00 0.00 348 HIS A O 16
ATOM 22777 N N . TYR A 1 63 ? 20.696 2.574 -4.713 1.00 0.00 349 TYR A N 16
ATOM 22778 C CA . TYR A 1 63 ? 20.455 2.582 -6.151 1.00 0.00 349 TYR A CA 16
ATOM 22779 C C . TYR A 1 63 ? 20.623 3.986 -6.724 1.00 0.00 349 TYR A C 16
ATOM 22780 O O . TYR A 1 63 ? 20.489 4.990 -6.024 1.00 0.00 349 TYR A O 16
ATOM 22798 N N . PRO A 1 64 ? 20.924 4.059 -8.029 1.00 0.00 350 PRO A N 16
ATOM 22799 C CA . PRO A 1 64 ? 21.116 5.334 -8.727 1.00 0.00 350 PRO A CA 16
ATOM 22800 C C . PRO A 1 64 ? 19.998 6.329 -8.434 1.00 0.00 350 PRO A C 16
ATOM 22801 O O . PRO A 1 64 ? 20.255 7.487 -8.107 1.00 0.00 350 PRO A O 16
ATOM 22812 N N . ASP A 1 65 ? 18.757 5.869 -8.554 1.00 0.00 351 ASP A N 16
ATOM 22813 C CA . ASP A 1 65 ? 17.600 6.719 -8.300 1.00 0.00 351 ASP A CA 16
ATOM 22814 C C . ASP A 1 65 ? 16.585 6.005 -7.413 1.00 0.00 351 ASP A C 16
ATOM 22815 O O . ASP A 1 65 ? 16.779 4.849 -7.037 1.00 0.00 351 ASP A O 16
ATOM 22824 N N . SER A 1 66 ? 15.503 6.702 -7.081 1.00 0.00 352 SER A N 16
ATOM 22825 C CA . SER A 1 66 ? 14.460 6.136 -6.233 1.00 0.00 352 SER A CA 16
ATOM 22826 C C . SER A 1 66 ? 13.741 4.995 -6.946 1.00 0.00 352 SER A C 16
ATOM 22827 O O . SER A 1 66 ? 13.537 3.923 -6.376 1.00 0.00 352 SER A O 16
ATOM 22835 N N . ALA A 1 67 ? 13.359 5.233 -8.196 1.00 0.00 353 ALA A N 16
ATOM 22836 C CA . ALA A 1 67 ? 12.664 4.225 -8.988 1.00 0.00 353 ALA A CA 16
ATOM 22837 C C . ALA A 1 67 ? 13.416 2.898 -8.969 1.00 0.00 353 ALA A C 16
ATOM 22838 O O . ALA A 1 67 ? 12.878 1.876 -8.546 1.00 0.00 353 ALA A O 16
ATOM 22845 N N . ALA A 1 68 ? 14.662 2.923 -9.430 1.00 0.00 354 ALA A N 16
ATOM 22846 C CA . ALA A 1 68 ? 15.487 1.722 -9.465 1.00 0.00 354 ALA A CA 16
ATOM 22847 C C . ALA A 1 68 ? 15.240 0.850 -8.238 1.00 0.00 354 ALA A C 16
ATOM 22848 O O . ALA A 1 68 ? 15.084 -0.365 -8.351 1.00 0.00 354 ALA A O 16
ATOM 22855 N N . ALA A 1 69 ? 15.205 1.479 -7.068 1.00 0.00 355 ALA A N 16
ATOM 22856 C CA . ALA A 1 69 ? 14.975 0.760 -5.821 1.00 0.00 355 ALA A CA 16
ATOM 22857 C C . ALA A 1 69 ? 13.561 0.191 -5.768 1.00 0.00 355 ALA A C 16
ATOM 22858 O O . ALA A 1 69 ? 13.372 -1.025 -5.761 1.00 0.00 355 ALA A O 16
ATOM 22865 N N . GLN A 1 70 ? 12.572 1.078 -5.731 1.00 0.00 356 GLN A N 16
ATOM 22866 C CA . GLN A 1 70 ? 11.176 0.663 -5.677 1.00 0.00 356 GLN A CA 16
ATOM 22867 C C . GLN A 1 70 ? 10.922 -0.517 -6.609 1.00 0.00 356 GLN A C 16
ATOM 22868 O O . GLN A 1 70 ? 10.282 -1.495 -6.226 1.00 0.00 356 GLN A O 16
ATOM 22882 N N . GLN A 1 71 ? 11.428 -0.416 -7.834 1.00 0.00 357 GLN A N 16
ATOM 22883 C CA . GLN A 1 71 ? 11.255 -1.475 -8.821 1.00 0.00 357 GLN A CA 16
ATOM 22884 C C . GLN A 1 71 ? 11.802 -2.800 -8.300 1.00 0.00 357 GLN A C 16
ATOM 22885 O O . GLN A 1 71 ? 11.213 -3.857 -8.525 1.00 0.00 357 GLN A O 16
ATOM 22899 N N . ALA A 1 72 ? 12.932 -2.735 -7.603 1.00 0.00 358 ALA A N 16
ATOM 22900 C CA . ALA A 1 72 ? 13.557 -3.929 -7.048 1.00 0.00 358 ALA A CA 16
ATOM 22901 C C . ALA A 1 72 ? 12.760 -4.466 -5.864 1.00 0.00 358 ALA A C 16
ATOM 22902 O O . ALA A 1 72 ? 12.242 -5.583 -5.907 1.00 0.00 358 ALA A O 16
ATOM 22909 N N . VAL A 1 73 ? 12.665 -3.665 -4.808 1.00 0.00 359 VAL A N 16
ATOM 22910 C CA . VAL A 1 73 ? 11.931 -4.061 -3.612 1.00 0.00 359 VAL A CA 16
ATOM 22911 C C . VAL A 1 73 ? 10.719 -4.914 -3.968 1.00 0.00 359 VAL A C 16
ATOM 22912 O O . VAL A 1 73 ? 10.633 -6.080 -3.583 1.00 0.00 359 VAL A O 16
ATOM 22925 N N . SER A 1 74 ? 9.784 -4.326 -4.708 1.00 0.00 360 SER A N 16
ATOM 22926 C CA . SER A 1 74 ? 8.574 -5.031 -5.114 1.00 0.00 360 SER A CA 16
ATOM 22927 C C . SER A 1 74 ? 8.898 -6.456 -5.554 1.00 0.00 360 SER A C 16
ATOM 22928 O O . SER A 1 74 ? 8.182 -7.399 -5.217 1.00 0.00 360 SER A O 16
ATOM 22936 N N . CYS A 1 75 ? 9.982 -6.603 -6.308 1.00 0.00 361 CYS A N 16
ATOM 22937 C CA . CYS A 1 75 ? 10.402 -7.913 -6.796 1.00 0.00 361 CYS A CA 16
ATOM 22938 C C . CYS A 1 75 ? 11.038 -8.731 -5.677 1.00 0.00 361 CYS A C 16
ATOM 22939 O O . CYS A 1 75 ? 10.592 -9.838 -5.373 1.00 0.00 361 CYS A O 16
ATOM 22947 N N . LEU A 1 76 ? 12.082 -8.180 -5.069 1.00 0.00 362 LEU A N 16
ATOM 22948 C CA . LEU A 1 76 ? 12.782 -8.860 -3.984 1.00 0.00 362 LEU A CA 16
ATOM 22949 C C . LEU A 1 76 ? 11.793 -9.497 -3.013 1.00 0.00 362 LEU A C 16
ATOM 22950 O O . LEU A 1 76 ? 11.982 -10.632 -2.576 1.00 0.00 362 LEU A O 16
ATOM 22966 N N . GLN A 1 77 ? 10.738 -8.760 -2.682 1.00 0.00 363 GLN A N 16
ATOM 22967 C CA . GLN A 1 77 ? 9.719 -9.254 -1.764 1.00 0.00 363 GLN A CA 16
ATOM 22968 C C . GLN A 1 77 ? 9.512 -10.755 -1.937 1.00 0.00 363 GLN A C 16
ATOM 22969 O O . GLN A 1 77 ? 9.671 -11.292 -3.033 1.00 0.00 363 GLN A O 16
ATOM 22983 N N . GLY A 1 78 ? 9.158 -11.429 -0.847 1.00 0.00 364 GLY A N 16
ATOM 22984 C CA . GLY A 1 78 ? 8.936 -12.862 -0.900 1.00 0.00 364 GLY A CA 16
ATOM 22985 C C . GLY A 1 78 ? 10.231 -13.650 -0.862 1.00 0.00 364 GLY A C 16
ATOM 22986 O O . GLY A 1 78 ? 10.397 -14.546 -0.033 1.00 0.00 364 GLY A O 16
ATOM 22990 N N . LEU A 1 79 ? 11.149 -13.319 -1.763 1.00 0.00 365 LEU A N 16
ATOM 22991 C CA . LEU A 1 79 ? 12.435 -14.004 -1.831 1.00 0.00 365 LEU A CA 16
ATOM 22992 C C . LEU A 1 79 ? 12.913 -14.406 -0.439 1.00 0.00 365 LEU A C 16
ATOM 22993 O O . LEU A 1 79 ? 13.130 -13.554 0.423 1.00 0.00 365 LEU A O 16
ATOM 23009 N N . ARG A 1 80 ? 13.077 -15.707 -0.228 1.00 0.00 366 ARG A N 16
ATOM 23010 C CA . ARG A 1 80 ? 13.530 -16.222 1.058 1.00 0.00 366 ARG A CA 16
ATOM 23011 C C . ARG A 1 80 ? 14.653 -17.238 0.873 1.00 0.00 366 ARG A C 16
ATOM 23012 O O . ARG A 1 80 ? 14.413 -18.378 0.473 1.00 0.00 366 ARG A O 16
ATOM 23033 N N . LEU A 1 81 ? 15.879 -16.818 1.165 1.00 0.00 367 LEU A N 16
ATOM 23034 C CA . LEU A 1 81 ? 17.040 -17.691 1.030 1.00 0.00 367 LEU A CA 16
ATOM 23035 C C . LEU A 1 81 ? 16.777 -19.049 1.674 1.00 0.00 367 LEU A C 16
ATOM 23036 O O . LEU A 1 81 ? 16.283 -19.130 2.797 1.00 0.00 367 LEU A O 16
ATOM 23052 N N . GLY A 1 82 ? 17.114 -20.114 0.953 1.00 0.00 368 GLY A N 16
ATOM 23053 C CA . GLY A 1 82 ? 16.910 -21.455 1.471 1.00 0.00 368 GLY A CA 16
ATOM 23054 C C . GLY A 1 82 ? 15.526 -21.644 2.060 1.00 0.00 368 GLY A C 16
ATOM 23055 O O . GLY A 1 82 ? 14.554 -21.846 1.332 1.00 0.00 368 GLY A O 16
ATOM 23059 N N . THR A 1 83 ? 15.435 -21.580 3.385 1.00 0.00 369 THR A N 16
ATOM 23060 C CA . THR A 1 83 ? 14.161 -21.748 4.073 1.00 0.00 369 THR A CA 16
ATOM 23061 C C . THR A 1 83 ? 13.749 -20.467 4.789 1.00 0.00 369 THR A C 16
ATOM 23062 O O . THR A 1 83 ? 12.620 -19.998 4.642 1.00 0.00 369 THR A O 16
ATOM 23073 N N . ASP A 1 84 ? 14.671 -19.905 5.563 1.00 0.00 370 ASP A N 16
ATOM 23074 C CA . ASP A 1 84 ? 14.404 -18.676 6.301 1.00 0.00 370 ASP A CA 16
ATOM 23075 C C . ASP A 1 84 ? 14.115 -17.521 5.347 1.00 0.00 370 ASP A C 16
ATOM 23076 O O . ASP A 1 84 ? 14.624 -17.484 4.227 1.00 0.00 370 ASP A O 16
ATOM 23085 N N . THR A 1 85 ? 13.292 -16.579 5.798 1.00 0.00 371 THR A N 16
ATOM 23086 C CA . THR A 1 85 ? 12.933 -15.425 4.985 1.00 0.00 371 THR A CA 16
ATOM 23087 C C . THR A 1 85 ? 13.691 -14.180 5.432 1.00 0.00 371 THR A C 16
ATOM 23088 O O . THR A 1 85 ? 14.008 -14.024 6.611 1.00 0.00 371 THR A O 16
ATOM 23099 N N . LEU A 1 86 ? 13.978 -13.296 4.483 1.00 0.00 372 LEU A N 16
ATOM 23100 C CA . LEU A 1 86 ? 14.699 -12.063 4.779 1.00 0.00 372 LEU A CA 16
ATOM 23101 C C . LEU A 1 86 ? 13.752 -10.868 4.793 1.00 0.00 372 LEU A C 16
ATOM 23102 O O . LEU A 1 86 ? 12.758 -10.842 4.066 1.00 0.00 372 LEU A O 16
ATOM 23118 N N . ARG A 1 87 ? 14.067 -9.879 5.622 1.00 0.00 373 ARG A N 16
ATOM 23119 C CA . ARG A 1 87 ? 13.244 -8.680 5.730 1.00 0.00 373 ARG A CA 16
ATOM 23120 C C . ARG A 1 87 ? 13.730 -7.599 4.768 1.00 0.00 373 ARG A C 16
ATOM 23121 O O . ARG A 1 87 ? 14.897 -7.209 4.795 1.00 0.00 373 ARG A O 16
ATOM 23142 N N . VAL A 1 88 ? 12.826 -7.120 3.919 1.00 0.00 374 VAL A N 16
ATOM 23143 C CA . VAL A 1 88 ? 13.162 -6.085 2.949 1.00 0.00 374 VAL A CA 16
ATOM 23144 C C . VAL A 1 88 ? 12.136 -4.957 2.972 1.00 0.00 374 VAL A C 16
ATOM 23145 O O . VAL A 1 88 ? 10.938 -5.191 2.821 1.00 0.00 374 VAL A O 16
ATOM 23158 N N . ALA A 1 89 ? 12.616 -3.732 3.161 1.00 0.00 375 ALA A N 16
ATOM 23159 C CA . ALA A 1 89 ? 11.741 -2.567 3.201 1.00 0.00 375 ALA A CA 16
ATOM 23160 C C . ALA A 1 89 ? 12.538 -1.277 3.043 1.00 0.00 375 ALA A C 16
ATOM 23161 O O . ALA A 1 89 ? 13.570 -1.089 3.688 1.00 0.00 375 ALA A O 16
ATOM 23168 N N . LEU A 1 90 ? 12.053 -0.390 2.181 1.00 0.00 376 LEU A N 16
ATOM 23169 C CA . LEU A 1 90 ? 12.720 0.884 1.937 1.00 0.00 376 LEU A CA 16
ATOM 23170 C C . LEU A 1 90 ? 13.240 1.485 3.239 1.00 0.00 376 LEU A C 16
ATOM 23171 O O . LEU A 1 90 ? 12.542 1.492 4.253 1.00 0.00 376 LEU A O 16
ATOM 23187 N N . ALA A 1 91 ? 14.468 1.990 3.204 1.00 0.00 377 ALA A N 16
ATOM 23188 C CA . ALA A 1 91 ? 15.079 2.597 4.379 1.00 0.00 377 ALA A CA 16
ATOM 23189 C C . ALA A 1 91 ? 14.529 3.999 4.622 1.00 0.00 377 ALA A C 16
ATOM 23190 O O . ALA A 1 91 ? 13.921 4.599 3.736 1.00 0.00 377 ALA A O 16
ATOM 23197 N N . ARG A 1 92 ? 14.747 4.514 5.828 1.00 0.00 378 ARG A N 16
ATOM 23198 C CA . ARG A 1 92 ? 14.271 5.844 6.187 1.00 0.00 378 ARG A CA 16
ATOM 23199 C C . ARG A 1 92 ? 12.753 5.931 6.061 1.00 0.00 378 ARG A C 16
ATOM 23200 O O . ARG A 1 92 ? 12.213 6.953 5.638 1.00 0.00 378 ARG A O 16
ATOM 23221 N N . GLN A 1 93 ? 12.071 4.852 6.431 1.00 0.00 379 GLN A N 16
ATOM 23222 C CA . GLN A 1 93 ? 10.615 4.806 6.358 1.00 0.00 379 GLN A CA 16
ATOM 23223 C C . GLN A 1 93 ? 9.988 5.495 7.565 1.00 0.00 379 GLN A C 16
ATOM 23224 O O . GLN A 1 93 ? 9.151 6.386 7.417 1.00 0.00 379 GLN A O 16
ATOM 23238 N N . GLN A 1 94 ? 10.397 5.076 8.758 1.00 0.00 380 GLN A N 16
ATOM 23239 C CA . GLN A 1 94 ? 9.873 5.653 9.991 1.00 0.00 380 GLN A CA 16
ATOM 23240 C C . GLN A 1 94 ? 10.778 5.323 11.173 1.00 0.00 380 GLN A C 16
ATOM 23241 O O . GLN A 1 94 ? 10.832 4.180 11.626 1.00 0.00 380 GLN A O 16
ATOM 23255 N N . ARG A 1 95 ? 11.487 6.332 11.669 1.00 0.00 381 ARG A N 16
ATOM 23256 C CA . ARG A 1 95 ? 12.391 6.149 12.798 1.00 0.00 381 ARG A CA 16
ATOM 23257 C C . ARG A 1 95 ? 11.651 5.562 13.997 1.00 0.00 381 ARG A C 16
ATOM 23258 O O . ARG A 1 95 ? 10.424 5.456 13.991 1.00 0.00 381 ARG A O 16
ATOM 23279 N N . ASP A 1 96 ? 12.405 5.182 15.023 1.00 0.00 382 ASP A N 16
ATOM 23280 C CA . ASP A 1 96 ? 11.821 4.607 16.229 1.00 0.00 382 ASP A CA 16
ATOM 23281 C C . ASP A 1 96 ? 11.951 5.567 17.407 1.00 0.00 382 ASP A C 16
ATOM 23282 O O . ASP A 1 96 ? 12.961 6.255 17.553 1.00 0.00 382 ASP A O 16
ATOM 23291 N N . LYS A 1 97 ? 10.921 5.610 18.245 1.00 0.00 383 LYS A N 16
ATOM 23292 C CA . LYS A 1 97 ? 10.919 6.485 19.411 1.00 0.00 383 LYS A CA 16
ATOM 23293 C C . LYS A 1 97 ? 12.043 6.114 20.372 1.00 0.00 383 LYS A C 16
ATOM 23294 O O . LYS A 1 97 ? 12.300 6.823 21.346 1.00 0.00 383 LYS A O 16
ATOM 23313 N N . GLY A 1 1 ? -12.857 -6.713 -2.575 1.00 0.00 287 GLY A N 17
ATOM 23314 C CA . GLY A 1 1 ? -13.322 -7.592 -1.519 1.00 0.00 287 GLY A CA 17
ATOM 23315 C C . GLY A 1 1 ? -14.469 -8.478 -1.965 1.00 0.00 287 GLY A C 17
ATOM 23316 O O . GLY A 1 1 ? -15.518 -8.516 -1.323 1.00 0.00 287 GLY A O 17
ATOM 23320 N N . SER A 1 2 ? -14.269 -9.191 -3.069 1.00 0.00 288 SER A N 17
ATOM 23321 C CA . SER A 1 2 ? -15.297 -10.076 -3.603 1.00 0.00 288 SER A CA 17
ATOM 23322 C C . SER A 1 2 ? -15.516 -11.273 -2.683 1.00 0.00 288 SER A C 17
ATOM 23323 O O . SER A 1 2 ? -16.651 -11.644 -2.387 1.00 0.00 288 SER A O 17
ATOM 23331 N N . SER A 1 3 ? -14.418 -11.873 -2.233 1.00 0.00 289 SER A N 17
ATOM 23332 C CA . SER A 1 3 ? -14.488 -13.031 -1.349 1.00 0.00 289 SER A CA 17
ATOM 23333 C C . SER A 1 3 ? -13.625 -12.820 -0.109 1.00 0.00 289 SER A C 17
ATOM 23334 O O . SER A 1 3 ? -14.126 -12.804 1.015 1.00 0.00 289 SER A O 17
ATOM 23342 N N . GLY A 1 4 ? -12.322 -12.659 -0.322 1.00 0.00 290 GLY A N 17
ATOM 23343 C CA . GLY A 1 4 ? -11.409 -12.452 0.787 1.00 0.00 290 GLY A CA 17
ATOM 23344 C C . GLY A 1 4 ? -11.542 -11.070 1.396 1.00 0.00 290 GLY A C 17
ATOM 23345 O O . GLY A 1 4 ? -12.019 -10.140 0.746 1.00 0.00 290 GLY A O 17
ATOM 23349 N N . SER A 1 5 ? -11.120 -10.934 2.650 1.00 0.00 291 SER A N 17
ATOM 23350 C CA . SER A 1 5 ? -11.199 -9.657 3.349 1.00 0.00 291 SER A CA 17
ATOM 23351 C C . SER A 1 5 ? -9.918 -9.387 4.132 1.00 0.00 291 SER A C 17
ATOM 23352 O O . SER A 1 5 ? -9.387 -10.274 4.801 1.00 0.00 291 SER A O 17
ATOM 23360 N N . SER A 1 6 ? -9.426 -8.155 4.043 1.00 0.00 292 SER A N 17
ATOM 23361 C CA . SER A 1 6 ? -8.205 -7.768 4.740 1.00 0.00 292 SER A CA 17
ATOM 23362 C C . SER A 1 6 ? -8.333 -6.362 5.320 1.00 0.00 292 SER A C 17
ATOM 23363 O O . SER A 1 6 ? -9.191 -5.584 4.906 1.00 0.00 292 SER A O 17
ATOM 23371 N N . GLY A 1 7 ? -7.473 -6.045 6.283 1.00 0.00 293 GLY A N 17
ATOM 23372 C CA . GLY A 1 7 ? -7.506 -4.734 6.905 1.00 0.00 293 GLY A CA 17
ATOM 23373 C C . GLY A 1 7 ? -6.198 -3.985 6.747 1.00 0.00 293 GLY A C 17
ATOM 23374 O O . GLY A 1 7 ? -5.456 -3.778 7.708 1.00 0.00 293 GLY A O 17
ATOM 23378 N N . PRO A 1 8 ? -5.897 -3.564 5.510 1.00 0.00 294 PRO A N 17
ATOM 23379 C CA . PRO A 1 8 ? -4.668 -2.828 5.200 1.00 0.00 294 PRO A CA 17
ATOM 23380 C C . PRO A 1 8 ? -4.745 -1.366 5.626 1.00 0.00 294 PRO A C 17
ATOM 23381 O O . PRO A 1 8 ? -5.731 -0.934 6.221 1.00 0.00 294 PRO A O 17
ATOM 23392 N N . GLY A 1 9 ? -3.698 -0.608 5.316 1.00 0.00 295 GLY A N 17
ATOM 23393 C CA . GLY A 1 9 ? -3.668 0.798 5.675 1.00 0.00 295 GLY A CA 17
ATOM 23394 C C . GLY A 1 9 ? -2.367 1.469 5.282 1.00 0.00 295 GLY A C 17
ATOM 23395 O O . GLY A 1 9 ? -1.395 1.443 6.036 1.00 0.00 295 GLY A O 17
ATOM 23399 N N . SER A 1 10 ? -2.347 2.071 4.096 1.00 0.00 296 SER A N 17
ATOM 23400 C CA . SER A 1 10 ? -1.154 2.747 3.602 1.00 0.00 296 SER A CA 17
ATOM 23401 C C . SER A 1 10 ? -0.786 3.925 4.499 1.00 0.00 296 SER A C 17
ATOM 23402 O O . SER A 1 10 ? -1.627 4.497 5.192 1.00 0.00 296 SER A O 17
ATOM 23410 N N . PRO A 1 11 ? 0.503 4.297 4.486 1.00 0.00 297 PRO A N 17
ATOM 23411 C CA . PRO A 1 11 ? 1.013 5.411 5.292 1.00 0.00 297 PRO A CA 17
ATOM 23412 C C . PRO A 1 11 ? 0.642 6.769 4.705 1.00 0.00 297 PRO A C 17
ATOM 23413 O O . PRO A 1 11 ? 1.127 7.168 3.646 1.00 0.00 297 PRO A O 17
ATOM 23424 N N . PRO A 1 12 ? -0.238 7.497 5.407 1.00 0.00 298 PRO A N 17
ATOM 23425 C CA . PRO A 1 12 ? -0.692 8.822 4.975 1.00 0.00 298 PRO A CA 17
ATOM 23426 C C . PRO A 1 12 ? 0.359 9.901 5.210 1.00 0.00 298 PRO A C 17
ATOM 23427 O O . PRO A 1 12 ? 0.052 10.983 5.710 1.00 0.00 298 PRO A O 17
ATOM 23438 N N . GLY A 1 13 ? 1.602 9.599 4.846 1.00 0.00 299 GLY A N 17
ATOM 23439 C CA . GLY A 1 13 ? 2.680 10.554 5.025 1.00 0.00 299 GLY A CA 17
ATOM 23440 C C . GLY A 1 13 ? 2.467 11.825 4.229 1.00 0.00 299 GLY A C 17
ATOM 23441 O O . GLY A 1 13 ? 2.263 11.778 3.016 1.00 0.00 299 GLY A O 17
ATOM 23445 N N . GLU A 1 14 ? 2.513 12.965 4.912 1.00 0.00 300 GLU A N 17
ATOM 23446 C CA . GLU A 1 14 ? 2.320 14.255 4.259 1.00 0.00 300 GLU A CA 17
ATOM 23447 C C . GLU A 1 14 ? 3.638 15.018 4.162 1.00 0.00 300 GLU A C 17
ATOM 23448 O O . GLU A 1 14 ? 4.231 15.385 5.176 1.00 0.00 300 GLU A O 17
ATOM 23460 N N . GLY A 1 15 ? 4.091 15.252 2.934 1.00 0.00 301 GLY A N 17
ATOM 23461 C CA . GLY A 1 15 ? 5.336 15.968 2.727 1.00 0.00 301 GLY A CA 17
ATOM 23462 C C . GLY A 1 15 ? 6.549 15.154 3.131 1.00 0.00 301 GLY A C 17
ATOM 23463 O O . GLY A 1 15 ? 7.283 15.533 4.043 1.00 0.00 301 GLY A O 17
ATOM 23467 N N . ALA A 1 16 ? 6.758 14.031 2.453 1.00 0.00 302 ALA A N 17
ATOM 23468 C CA . ALA A 1 16 ? 7.890 13.161 2.746 1.00 0.00 302 ALA A CA 17
ATOM 23469 C C . ALA A 1 16 ? 9.005 13.346 1.723 1.00 0.00 302 ALA A C 17
ATOM 23470 O O . ALA A 1 16 ? 8.761 13.565 0.536 1.00 0.00 302 ALA A O 17
ATOM 23477 N N . PRO A 1 17 ? 10.259 13.257 2.190 1.00 0.00 303 PRO A N 17
ATOM 23478 C CA . PRO A 1 17 ? 11.437 13.413 1.331 1.00 0.00 303 PRO A CA 17
ATOM 23479 C C . PRO A 1 17 ? 11.712 12.169 0.493 1.00 0.00 303 PRO A C 17
ATOM 23480 O O . PRO A 1 17 ? 11.259 11.072 0.825 1.00 0.00 303 PRO A O 17
ATOM 23491 N N . LEU A 1 18 ? 12.456 12.345 -0.593 1.00 0.00 304 LEU A N 17
ATOM 23492 C CA . LEU A 1 18 ? 12.791 11.236 -1.479 1.00 0.00 304 LEU A CA 17
ATOM 23493 C C . LEU A 1 18 ? 13.913 10.387 -0.888 1.00 0.00 304 LEU A C 17
ATOM 23494 O O . LEU A 1 18 ? 14.783 10.896 -0.182 1.00 0.00 304 LEU A O 17
ATOM 23510 N N . ALA A 1 19 ? 13.887 9.092 -1.185 1.00 0.00 305 ALA A N 17
ATOM 23511 C CA . ALA A 1 19 ? 14.904 8.174 -0.687 1.00 0.00 305 ALA A CA 17
ATOM 23512 C C . ALA A 1 19 ? 15.065 6.976 -1.617 1.00 0.00 305 ALA A C 17
ATOM 23513 O O . ALA A 1 19 ? 14.082 6.351 -2.015 1.00 0.00 305 ALA A O 17
ATOM 23520 N N . ALA A 1 20 ? 16.310 6.663 -1.961 1.00 0.00 306 ALA A N 17
ATOM 23521 C CA . ALA A 1 20 ? 16.599 5.539 -2.843 1.00 0.00 306 ALA A CA 17
ATOM 23522 C C . ALA A 1 20 ? 17.434 4.482 -2.129 1.00 0.00 306 ALA A C 17
ATOM 23523 O O . ALA A 1 20 ? 18.365 3.920 -2.706 1.00 0.00 306 ALA A O 17
ATOM 23530 N N . ASP A 1 21 ? 17.096 4.217 -0.873 1.00 0.00 307 ASP A N 17
ATOM 23531 C CA . ASP A 1 21 ? 17.815 3.226 -0.080 1.00 0.00 307 ASP A CA 17
ATOM 23532 C C . ASP A 1 21 ? 16.872 2.129 0.405 1.00 0.00 307 ASP A C 17
ATOM 23533 O O . ASP A 1 21 ? 15.749 2.404 0.826 1.00 0.00 307 ASP A O 17
ATOM 23542 N N . VAL A 1 22 ? 17.337 0.885 0.341 1.00 0.00 308 VAL A N 17
ATOM 23543 C CA . VAL A 1 22 ? 16.535 -0.253 0.773 1.00 0.00 308 VAL A CA 17
ATOM 23544 C C . VAL A 1 22 ? 17.190 -0.973 1.947 1.00 0.00 308 VAL A C 17
ATOM 23545 O O . VAL A 1 22 ? 18.408 -1.155 1.976 1.00 0.00 308 VAL A O 17
ATOM 23558 N N . TYR A 1 23 ? 16.375 -1.380 2.913 1.00 0.00 309 TYR A N 17
ATOM 23559 C CA . TYR A 1 23 ? 16.875 -2.078 4.092 1.00 0.00 309 TYR A CA 17
ATOM 23560 C C . TYR A 1 23 ? 16.539 -3.565 4.027 1.00 0.00 309 TYR A C 17
ATOM 23561 O O . TYR A 1 23 ? 15.393 -3.944 3.788 1.00 0.00 309 TYR A O 17
ATOM 23579 N N . VAL A 1 24 ? 17.548 -4.403 4.244 1.00 0.00 310 VAL A N 17
ATOM 23580 C CA . VAL A 1 24 ? 17.361 -5.848 4.213 1.00 0.00 310 VAL A CA 17
ATOM 23581 C C . VAL A 1 24 ? 17.945 -6.505 5.459 1.00 0.00 310 VAL A C 17
ATOM 23582 O O . VAL A 1 24 ? 19.159 -6.658 5.582 1.00 0.00 310 VAL A O 17
ATOM 23595 N N . GLY A 1 25 ? 17.069 -6.891 6.382 1.00 0.00 311 GLY A N 17
ATOM 23596 C CA . GLY A 1 25 ? 17.516 -7.527 7.608 1.00 0.00 311 GLY A CA 17
ATOM 23597 C C . GLY A 1 25 ? 17.090 -8.979 7.696 1.00 0.00 311 GLY A C 17
ATOM 23598 O O . GLY A 1 25 ? 16.764 -9.600 6.685 1.00 0.00 311 GLY A O 17
ATOM 23602 N N . ASN A 1 26 ? 17.094 -9.523 8.909 1.00 0.00 312 ASN A N 17
ATOM 23603 C CA . ASN A 1 26 ? 16.707 -10.912 9.125 1.00 0.00 312 ASN A CA 17
ATOM 23604 C C . ASN A 1 26 ? 17.552 -11.852 8.271 1.00 0.00 312 ASN A C 17
ATOM 23605 O O . ASN A 1 26 ? 17.044 -12.821 7.705 1.00 0.00 312 ASN A O 17
ATOM 23616 N N . LEU A 1 27 ? 18.845 -11.559 8.182 1.00 0.00 313 LEU A N 17
ATOM 23617 C CA . LEU A 1 27 ? 19.763 -12.378 7.397 1.00 0.00 313 LEU A CA 17
ATOM 23618 C C . LEU A 1 27 ? 20.121 -13.660 8.142 1.00 0.00 313 LEU A C 17
ATOM 23619 O O . LEU A 1 27 ? 20.264 -13.678 9.364 1.00 0.00 313 LEU A O 17
ATOM 23635 N N . PRO A 1 28 ? 20.272 -14.760 7.388 1.00 0.00 314 PRO A N 17
ATOM 23636 C CA . PRO A 1 28 ? 20.618 -16.066 7.955 1.00 0.00 314 PRO A CA 17
ATOM 23637 C C . PRO A 1 28 ? 21.723 -15.969 9.002 1.00 0.00 314 PRO A C 17
ATOM 23638 O O . PRO A 1 28 ? 22.316 -14.908 9.196 1.00 0.00 314 PRO A O 17
ATOM 23649 N N . ARG A 1 29 ? 21.996 -17.084 9.673 1.00 0.00 315 ARG A N 17
ATOM 23650 C CA . ARG A 1 29 ? 23.029 -17.124 10.700 1.00 0.00 315 ARG A CA 17
ATOM 23651 C C . ARG A 1 29 ? 24.397 -16.798 10.108 1.00 0.00 315 ARG A C 17
ATOM 23652 O O . ARG A 1 29 ? 25.107 -15.923 10.604 1.00 0.00 315 ARG A O 17
ATOM 23673 N N . ASP A 1 30 ? 24.760 -17.509 9.045 1.00 0.00 316 ASP A N 17
ATOM 23674 C CA . ASP A 1 30 ? 26.043 -17.295 8.385 1.00 0.00 316 ASP A CA 17
ATOM 23675 C C . ASP A 1 30 ? 25.843 -16.896 6.926 1.00 0.00 316 ASP A C 17
ATOM 23676 O O . ASP A 1 30 ? 26.499 -17.429 6.031 1.00 0.00 316 ASP A O 17
ATOM 23685 N N . ALA A 1 31 ? 24.932 -15.957 6.694 1.00 0.00 317 ALA A N 17
ATOM 23686 C CA . ALA A 1 31 ? 24.646 -15.486 5.345 1.00 0.00 317 ALA A CA 17
ATOM 23687 C C . ALA A 1 31 ? 25.842 -14.743 4.758 1.00 0.00 317 ALA A C 17
ATOM 23688 O O . ALA A 1 31 ? 26.437 -13.889 5.416 1.00 0.00 317 ALA A O 17
ATOM 23695 N N . ARG A 1 32 ? 26.188 -15.074 3.519 1.00 0.00 318 ARG A N 17
ATOM 23696 C CA . ARG A 1 32 ? 27.314 -14.438 2.845 1.00 0.00 318 ARG A CA 17
ATOM 23697 C C . ARG A 1 32 ? 26.832 -13.349 1.891 1.00 0.00 318 ARG A C 17
ATOM 23698 O O . ARG A 1 32 ? 25.887 -13.550 1.129 1.00 0.00 318 ARG A O 17
ATOM 23719 N N . VAL A 1 33 ? 27.489 -12.194 1.939 1.00 0.00 319 VAL A N 17
ATOM 23720 C CA . VAL A 1 33 ? 27.129 -11.073 1.080 1.00 0.00 319 VAL A CA 17
ATOM 23721 C C . VAL A 1 33 ? 27.010 -11.513 -0.375 1.00 0.00 319 VAL A C 17
ATOM 23722 O O . VAL A 1 33 ? 26.197 -10.979 -1.131 1.00 0.00 319 VAL A O 17
ATOM 23735 N N . SER A 1 34 ? 27.825 -12.489 -0.762 1.00 0.00 320 SER A N 17
ATOM 23736 C CA . SER A 1 34 ? 27.813 -12.998 -2.128 1.00 0.00 320 SER A CA 17
ATOM 23737 C C . SER A 1 34 ? 26.497 -13.708 -2.432 1.00 0.00 320 SER A C 17
ATOM 23738 O O . SER A 1 34 ? 25.852 -13.436 -3.445 1.00 0.00 320 SER A O 17
ATOM 23746 N N . ASP A 1 35 ? 26.106 -14.619 -1.548 1.00 0.00 321 ASP A N 17
ATOM 23747 C CA . ASP A 1 35 ? 24.866 -15.368 -1.720 1.00 0.00 321 ASP A CA 17
ATOM 23748 C C . ASP A 1 35 ? 23.722 -14.441 -2.118 1.00 0.00 321 ASP A C 17
ATOM 23749 O O . ASP A 1 35 ? 22.944 -14.750 -3.022 1.00 0.00 321 ASP A O 17
ATOM 23758 N N . LEU A 1 36 ? 23.624 -13.304 -1.438 1.00 0.00 322 LEU A N 17
ATOM 23759 C CA . LEU A 1 36 ? 22.574 -12.332 -1.720 1.00 0.00 322 LEU A CA 17
ATOM 23760 C C . LEU A 1 36 ? 22.764 -11.709 -3.100 1.00 0.00 322 LEU A C 17
ATOM 23761 O O . LEU A 1 36 ? 21.836 -11.667 -3.907 1.00 0.00 322 LEU A O 17
ATOM 23777 N N . LYS A 1 37 ? 23.975 -11.228 -3.364 1.00 0.00 323 LYS A N 17
ATOM 23778 C CA . LYS A 1 37 ? 24.290 -10.611 -4.647 1.00 0.00 323 LYS A CA 17
ATOM 23779 C C . LYS A 1 37 ? 23.936 -11.543 -5.801 1.00 0.00 323 LYS A C 17
ATOM 23780 O O . LYS A 1 37 ? 23.320 -11.126 -6.782 1.00 0.00 323 LYS A O 17
ATOM 23799 N N . ARG A 1 38 ? 24.328 -12.807 -5.676 1.00 0.00 324 ARG A N 17
ATOM 23800 C CA . ARG A 1 38 ? 24.052 -13.798 -6.709 1.00 0.00 324 ARG A CA 17
ATOM 23801 C C . ARG A 1 38 ? 22.683 -13.559 -7.340 1.00 0.00 324 ARG A C 17
ATOM 23802 O O . ARG A 1 38 ? 22.576 -13.312 -8.540 1.00 0.00 324 ARG A O 17
ATOM 23823 N N . ALA A 1 39 ? 21.639 -13.636 -6.521 1.00 0.00 325 ALA A N 17
ATOM 23824 C CA . ALA A 1 39 ? 20.277 -13.427 -6.998 1.00 0.00 325 ALA A CA 17
ATOM 23825 C C . ALA A 1 39 ? 20.151 -12.096 -7.732 1.00 0.00 325 ALA A C 17
ATOM 23826 O O . ALA A 1 39 ? 19.931 -12.062 -8.943 1.00 0.00 325 ALA A O 17
ATOM 23833 N N . LEU A 1 40 ? 20.290 -11.002 -6.991 1.00 0.00 326 LEU A N 17
ATOM 23834 C CA . LEU A 1 40 ? 20.191 -9.667 -7.572 1.00 0.00 326 LEU A CA 17
ATOM 23835 C C . LEU A 1 40 ? 20.857 -9.619 -8.943 1.00 0.00 326 LEU A C 17
ATOM 23836 O O . LEU A 1 40 ? 20.327 -9.024 -9.881 1.00 0.00 326 LEU A O 17
ATOM 23852 N N . ARG A 1 41 ? 22.021 -10.252 -9.053 1.00 0.00 327 ARG A N 17
ATOM 23853 C CA . ARG A 1 41 ? 22.759 -10.282 -10.310 1.00 0.00 327 ARG A CA 17
ATOM 23854 C C . ARG A 1 41 ? 21.849 -10.689 -11.465 1.00 0.00 327 ARG A C 17
ATOM 23855 O O . ARG A 1 41 ? 21.874 -10.077 -12.532 1.00 0.00 327 ARG A O 17
ATOM 23876 N N . GLU A 1 42 ? 21.046 -11.726 -11.243 1.00 0.00 328 GLU A N 17
ATOM 23877 C CA . GLU A 1 42 ? 20.129 -12.214 -12.266 1.00 0.00 328 GLU A CA 17
ATOM 23878 C C . GLU A 1 42 ? 18.839 -11.400 -12.274 1.00 0.00 328 GLU A C 17
ATOM 23879 O O . GLU A 1 42 ? 18.440 -10.857 -13.305 1.00 0.00 328 GLU A O 17
ATOM 23891 N N . LEU A 1 43 ? 18.190 -11.321 -11.117 1.00 0.00 329 LEU A N 17
ATOM 23892 C CA . LEU A 1 43 ? 16.943 -10.574 -10.989 1.00 0.00 329 LEU A CA 17
ATOM 23893 C C . LEU A 1 43 ? 17.029 -9.241 -11.726 1.00 0.00 329 LEU A C 17
ATOM 23894 O O . LEU A 1 43 ? 16.039 -8.758 -12.274 1.00 0.00 329 LEU A O 17
ATOM 23910 N N . GLY A 1 44 ? 18.221 -8.652 -11.737 1.00 0.00 330 GLY A N 17
ATOM 23911 C CA . GLY A 1 44 ? 18.414 -7.382 -12.411 1.00 0.00 330 GLY A CA 17
ATOM 23912 C C . GLY A 1 44 ? 18.175 -6.197 -11.496 1.00 0.00 330 GLY A C 17
ATOM 23913 O O . GLY A 1 44 ? 17.626 -5.179 -11.918 1.00 0.00 330 GLY A O 17
ATOM 23917 N N . SER A 1 45 ? 18.587 -6.329 -10.240 1.00 0.00 331 SER A N 17
ATOM 23918 C CA . SER A 1 45 ? 18.410 -5.263 -9.261 1.00 0.00 331 SER A CA 17
ATOM 23919 C C . SER A 1 45 ? 19.723 -4.955 -8.548 1.00 0.00 331 SER A C 17
ATOM 23920 O O . SER A 1 45 ? 19.776 -4.889 -7.320 1.00 0.00 331 SER A O 17
ATOM 23928 N N . VAL A 1 46 ? 20.783 -4.769 -9.328 1.00 0.00 332 VAL A N 17
ATOM 23929 C CA . VAL A 1 46 ? 22.097 -4.468 -8.774 1.00 0.00 332 VAL A CA 17
ATOM 23930 C C . VAL A 1 46 ? 22.307 -2.963 -8.643 1.00 0.00 332 VAL A C 17
ATOM 23931 O O . VAL A 1 46 ? 22.449 -2.243 -9.632 1.00 0.00 332 VAL A O 17
ATOM 23944 N N . PRO A 1 47 ? 22.328 -2.475 -7.394 1.00 0.00 333 PRO A N 17
ATOM 23945 C CA . PRO A 1 47 ? 22.521 -1.051 -7.104 1.00 0.00 333 PRO A CA 17
ATOM 23946 C C . PRO A 1 47 ? 23.972 -0.616 -7.275 1.00 0.00 333 PRO A C 17
ATOM 23947 O O . PRO A 1 47 ? 24.866 -1.449 -7.433 1.00 0.00 333 PRO A O 17
ATOM 23958 N N . LEU A 1 48 ? 24.201 0.692 -7.241 1.00 0.00 334 LEU A N 17
ATOM 23959 C CA . LEU A 1 48 ? 25.546 1.238 -7.391 1.00 0.00 334 LEU A CA 17
ATOM 23960 C C . LEU A 1 48 ? 26.402 0.921 -6.169 1.00 0.00 334 LEU A C 17
ATOM 23961 O O . LEU A 1 48 ? 27.563 0.532 -6.296 1.00 0.00 334 LEU A O 17
ATOM 23977 N N . ARG A 1 49 ? 25.820 1.087 -4.986 1.00 0.00 335 ARG A N 17
ATOM 23978 C CA . ARG A 1 49 ? 26.529 0.817 -3.741 1.00 0.00 335 ARG A CA 17
ATOM 23979 C C . ARG A 1 49 ? 25.765 -0.192 -2.887 1.00 0.00 335 ARG A C 17
ATOM 23980 O O . ARG A 1 49 ? 24.534 -0.209 -2.881 1.00 0.00 335 ARG A O 17
ATOM 24001 N N . LEU A 1 50 ? 26.504 -1.030 -2.169 1.00 0.00 336 LEU A N 17
ATOM 24002 C CA . LEU A 1 50 ? 25.897 -2.043 -1.312 1.00 0.00 336 LEU A CA 17
ATOM 24003 C C . LEU A 1 50 ? 26.635 -2.143 0.019 1.00 0.00 336 LEU A C 17
ATOM 24004 O O . LEU A 1 50 ? 27.847 -2.357 0.055 1.00 0.00 336 LEU A O 17
ATOM 24020 N N . THR A 1 51 ? 25.895 -1.989 1.113 1.00 0.00 337 THR A N 17
ATOM 24021 C CA . THR A 1 51 ? 26.478 -2.063 2.446 1.00 0.00 337 THR A CA 17
ATOM 24022 C C . THR A 1 51 ? 26.009 -3.312 3.183 1.00 0.00 337 THR A C 17
ATOM 24023 O O . THR A 1 51 ? 24.830 -3.663 3.139 1.00 0.00 337 THR A O 17
ATOM 24034 N N . TRP A 1 52 ? 26.937 -3.977 3.861 1.00 0.00 338 TRP A N 17
ATOM 24035 C CA . TRP A 1 52 ? 26.617 -5.187 4.609 1.00 0.00 338 TRP A CA 17
ATOM 24036 C C . TRP A 1 52 ? 27.283 -5.173 5.980 1.00 0.00 338 TRP A C 17
ATOM 24037 O O . TRP A 1 52 ? 28.430 -4.748 6.117 1.00 0.00 338 TRP A O 17
ATOM 24058 N N . GLN A 1 53 ? 26.558 -5.639 6.991 1.00 0.00 339 GLN A N 17
ATOM 24059 C CA . GLN A 1 53 ? 27.080 -5.678 8.352 1.00 0.00 339 GLN A CA 17
ATOM 24060 C C . GLN A 1 53 ? 26.898 -7.063 8.965 1.00 0.00 339 GLN A C 17
ATOM 24061 O O . GLN A 1 53 ? 25.833 -7.668 8.851 1.00 0.00 339 GLN A O 17
ATOM 24075 N N . GLY A 1 54 ? 27.946 -7.559 9.616 1.00 0.00 340 GLY A N 17
ATOM 24076 C CA . GLY A 1 54 ? 27.881 -8.869 10.238 1.00 0.00 340 GLY A CA 17
ATOM 24077 C C . GLY A 1 54 ? 27.106 -8.854 11.541 1.00 0.00 340 GLY A C 17
ATOM 24078 O O . GLY A 1 54 ? 25.935 -9.231 11.596 1.00 0.00 340 GLY A O 17
ATOM 24082 N N . PRO A 1 55 ? 27.766 -8.412 12.621 1.00 0.00 341 PRO A N 17
ATOM 24083 C CA . PRO A 1 55 ? 27.151 -8.341 13.950 1.00 0.00 341 PRO A CA 17
ATOM 24084 C C . PRO A 1 55 ? 25.751 -7.740 13.909 1.00 0.00 341 PRO A C 17
ATOM 24085 O O . PRO A 1 55 ? 24.951 -7.942 14.823 1.00 0.00 341 PRO A O 17
ATOM 24096 N N . ARG A 1 56 ? 25.460 -7.000 12.844 1.00 0.00 342 ARG A N 17
ATOM 24097 C CA . ARG A 1 56 ? 24.155 -6.369 12.685 1.00 0.00 342 ARG A CA 17
ATOM 24098 C C . ARG A 1 56 ? 23.207 -7.271 11.900 1.00 0.00 342 ARG A C 17
ATOM 24099 O O . ARG A 1 56 ? 22.001 -7.284 12.146 1.00 0.00 342 ARG A O 17
ATOM 24120 N N . ARG A 1 57 ? 23.761 -8.023 10.955 1.00 0.00 343 ARG A N 17
ATOM 24121 C CA . ARG A 1 57 ? 22.965 -8.926 10.132 1.00 0.00 343 ARG A CA 17
ATOM 24122 C C . ARG A 1 57 ? 21.974 -8.148 9.273 1.00 0.00 343 ARG A C 17
ATOM 24123 O O . ARG A 1 57 ? 20.799 -8.506 9.183 1.00 0.00 343 ARG A O 17
ATOM 24144 N N . ARG A 1 58 ? 22.455 -7.081 8.643 1.00 0.00 344 ARG A N 17
ATOM 24145 C CA . ARG A 1 58 ? 21.611 -6.250 7.792 1.00 0.00 344 ARG A CA 17
ATOM 24146 C C . ARG A 1 58 ? 22.409 -5.684 6.622 1.00 0.00 344 ARG A C 17
ATOM 24147 O O . ARG A 1 58 ? 23.626 -5.521 6.708 1.00 0.00 344 ARG A O 17
ATOM 24168 N N . ALA A 1 59 ? 21.715 -5.387 5.528 1.00 0.00 345 ALA A N 17
ATOM 24169 C CA . ALA A 1 59 ? 22.359 -4.838 4.341 1.00 0.00 345 ALA A CA 17
ATOM 24170 C C . ALA A 1 59 ? 21.562 -3.667 3.777 1.00 0.00 345 ALA A C 17
ATOM 24171 O O . ALA A 1 59 ? 20.331 -3.681 3.780 1.00 0.00 345 ALA A O 17
ATOM 24178 N N . PHE A 1 60 ? 22.272 -2.653 3.293 1.00 0.00 346 PHE A N 17
ATOM 24179 C CA . PHE A 1 60 ? 21.631 -1.472 2.727 1.00 0.00 346 PHE A CA 17
ATOM 24180 C C . PHE A 1 60 ? 21.929 -1.353 1.235 1.00 0.00 346 PHE A C 17
ATOM 24181 O O . PHE A 1 60 ? 23.084 -1.211 0.831 1.00 0.00 346 PHE A O 17
ATOM 24198 N N . LEU A 1 61 ? 20.881 -1.412 0.422 1.00 0.00 347 LEU A N 17
ATOM 24199 C CA . LEU A 1 61 ? 21.029 -1.312 -1.026 1.00 0.00 347 LEU A CA 17
ATOM 24200 C C . LEU A 1 61 ? 20.760 0.112 -1.504 1.00 0.00 347 LEU A C 17
ATOM 24201 O O . LEU A 1 61 ? 19.617 0.571 -1.506 1.00 0.00 347 LEU A O 17
ATOM 24217 N N . HIS A 1 62 ? 21.819 0.805 -1.909 1.00 0.00 348 HIS A N 17
ATOM 24218 C CA . HIS A 1 62 ? 21.697 2.175 -2.392 1.00 0.00 348 HIS A CA 17
ATOM 24219 C C . HIS A 1 62 ? 21.561 2.206 -3.912 1.00 0.00 348 HIS A C 17
ATOM 24220 O O . HIS A 1 62 ? 22.529 1.972 -4.636 1.00 0.00 348 HIS A O 17
ATOM 24234 N N . TYR A 1 63 ? 20.355 2.495 -4.387 1.00 0.00 349 TYR A N 17
ATOM 24235 C CA . TYR A 1 63 ? 20.092 2.553 -5.820 1.00 0.00 349 TYR A CA 17
ATOM 24236 C C . TYR A 1 63 ? 20.298 3.966 -6.356 1.00 0.00 349 TYR A C 17
ATOM 24237 O O . TYR A 1 63 ? 20.252 4.950 -5.617 1.00 0.00 349 TYR A O 17
ATOM 24255 N N . PRO A 1 64 ? 20.532 4.071 -7.672 1.00 0.00 350 PRO A N 17
ATOM 24256 C CA . PRO A 1 64 ? 20.749 5.359 -8.338 1.00 0.00 350 PRO A CA 17
ATOM 24257 C C . PRO A 1 64 ? 19.683 6.387 -7.973 1.00 0.00 350 PRO A C 17
ATOM 24258 O O . PRO A 1 64 ? 19.991 7.449 -7.432 1.00 0.00 350 PRO A O 17
ATOM 24269 N N . ASP A 1 65 ? 18.430 6.064 -8.273 1.00 0.00 351 ASP A N 17
ATOM 24270 C CA . ASP A 1 65 ? 17.318 6.959 -7.976 1.00 0.00 351 ASP A CA 17
ATOM 24271 C C . ASP A 1 65 ? 16.236 6.236 -7.180 1.00 0.00 351 ASP A C 17
ATOM 24272 O O . ASP A 1 65 ? 16.253 5.010 -7.063 1.00 0.00 351 ASP A O 17
ATOM 24281 N N . SER A 1 66 ? 15.296 7.002 -6.636 1.00 0.00 352 SER A N 17
ATOM 24282 C CA . SER A 1 66 ? 14.209 6.435 -5.847 1.00 0.00 352 SER A CA 17
ATOM 24283 C C . SER A 1 66 ? 13.486 5.341 -6.627 1.00 0.00 352 SER A C 17
ATOM 24284 O O . SER A 1 66 ? 13.296 4.231 -6.131 1.00 0.00 352 SER A O 17
ATOM 24292 N N . ALA A 1 67 ? 13.084 5.663 -7.853 1.00 0.00 353 ALA A N 17
ATOM 24293 C CA . ALA A 1 67 ? 12.384 4.709 -8.703 1.00 0.00 353 ALA A CA 17
ATOM 24294 C C . ALA A 1 67 ? 13.056 3.341 -8.662 1.00 0.00 353 ALA A C 17
ATOM 24295 O O . ALA A 1 67 ? 12.496 2.379 -8.138 1.00 0.00 353 ALA A O 17
ATOM 24302 N N . ALA A 1 68 ? 14.261 3.261 -9.218 1.00 0.00 354 ALA A N 17
ATOM 24303 C CA . ALA A 1 68 ? 15.010 2.011 -9.244 1.00 0.00 354 ALA A CA 17
ATOM 24304 C C . ALA A 1 68 ? 14.805 1.222 -7.955 1.00 0.00 354 ALA A C 17
ATOM 24305 O O . ALA A 1 68 ? 14.542 0.020 -7.987 1.00 0.00 354 ALA A O 17
ATOM 24312 N N . ALA A 1 69 ? 14.927 1.906 -6.822 1.00 0.00 355 ALA A N 17
ATOM 24313 C CA . ALA A 1 69 ? 14.754 1.269 -5.523 1.00 0.00 355 ALA A CA 17
ATOM 24314 C C . ALA A 1 69 ? 13.359 0.669 -5.387 1.00 0.00 355 ALA A C 17
ATOM 24315 O O . ALA A 1 69 ? 13.209 -0.526 -5.136 1.00 0.00 355 ALA A O 17
ATOM 24322 N N . GLN A 1 70 ? 12.341 1.508 -5.554 1.00 0.00 356 GLN A N 17
ATOM 24323 C CA . GLN A 1 70 ? 10.957 1.060 -5.448 1.00 0.00 356 GLN A CA 17
ATOM 24324 C C . GLN A 1 70 ? 10.686 -0.098 -6.403 1.00 0.00 356 GLN A C 17
ATOM 24325 O O . GLN A 1 70 ? 9.950 -1.028 -6.072 1.00 0.00 356 GLN A O 17
ATOM 24339 N N . GLN A 1 71 ? 11.284 -0.034 -7.588 1.00 0.00 357 GLN A N 17
ATOM 24340 C CA . GLN A 1 71 ? 11.104 -1.077 -8.591 1.00 0.00 357 GLN A CA 17
ATOM 24341 C C . GLN A 1 71 ? 11.790 -2.370 -8.160 1.00 0.00 357 GLN A C 17
ATOM 24342 O O . GLN A 1 71 ? 11.244 -3.459 -8.329 1.00 0.00 357 GLN A O 17
ATOM 24356 N N . ALA A 1 72 ? 12.990 -2.240 -7.603 1.00 0.00 358 ALA A N 17
ATOM 24357 C CA . ALA A 1 72 ? 13.749 -3.398 -7.147 1.00 0.00 358 ALA A CA 17
ATOM 24358 C C . ALA A 1 72 ? 13.029 -4.112 -6.008 1.00 0.00 358 ALA A C 17
ATOM 24359 O O . ALA A 1 72 ? 12.808 -5.322 -6.062 1.00 0.00 358 ALA A O 17
ATOM 24366 N N . VAL A 1 73 ? 12.666 -3.356 -4.977 1.00 0.00 359 VAL A N 17
ATOM 24367 C CA . VAL A 1 73 ? 11.971 -3.917 -3.825 1.00 0.00 359 VAL A CA 17
ATOM 24368 C C . VAL A 1 73 ? 10.911 -4.924 -4.259 1.00 0.00 359 VAL A C 17
ATOM 24369 O O . VAL A 1 73 ? 10.979 -6.102 -3.909 1.00 0.00 359 VAL A O 17
ATOM 24382 N N . SER A 1 74 ? 9.932 -4.451 -5.024 1.00 0.00 360 SER A N 17
ATOM 24383 C CA . SER A 1 74 ? 8.855 -5.309 -5.504 1.00 0.00 360 SER A CA 17
ATOM 24384 C C . SER A 1 74 ? 9.394 -6.672 -5.927 1.00 0.00 360 SER A C 17
ATOM 24385 O O . SER A 1 74 ? 8.778 -7.705 -5.662 1.00 0.00 360 SER A O 17
ATOM 24393 N N . CYS A 1 75 ? 10.547 -6.666 -6.586 1.00 0.00 361 CYS A N 17
ATOM 24394 C CA . CYS A 1 75 ? 11.171 -7.902 -7.047 1.00 0.00 361 CYS A CA 17
ATOM 24395 C C . CYS A 1 75 ? 11.791 -8.666 -5.882 1.00 0.00 361 CYS A C 17
ATOM 24396 O O . CYS A 1 75 ? 11.500 -9.845 -5.674 1.00 0.00 361 CYS A O 17
ATOM 24404 N N . LEU A 1 76 ? 12.648 -7.989 -5.126 1.00 0.00 362 LEU A N 17
ATOM 24405 C CA . LEU A 1 76 ? 13.311 -8.604 -3.982 1.00 0.00 362 LEU A CA 17
ATOM 24406 C C . LEU A 1 76 ? 12.317 -9.395 -3.137 1.00 0.00 362 LEU A C 17
ATOM 24407 O O . LEU A 1 76 ? 12.568 -10.547 -2.784 1.00 0.00 362 LEU A O 17
ATOM 24423 N N . GLN A 1 77 ? 11.189 -8.769 -2.818 1.00 0.00 363 GLN A N 17
ATOM 24424 C CA . GLN A 1 77 ? 10.157 -9.415 -2.016 1.00 0.00 363 GLN A CA 17
ATOM 24425 C C . GLN A 1 77 ? 9.979 -10.872 -2.431 1.00 0.00 363 GLN A C 17
ATOM 24426 O O . GLN A 1 77 ? 10.345 -11.262 -3.538 1.00 0.00 363 GLN A O 17
ATOM 24440 N N . GLY A 1 78 ? 9.412 -11.672 -1.533 1.00 0.00 364 GLY A N 17
ATOM 24441 C CA . GLY A 1 78 ? 9.195 -13.078 -1.824 1.00 0.00 364 GLY A CA 17
ATOM 24442 C C . GLY A 1 78 ? 10.458 -13.903 -1.672 1.00 0.00 364 GLY A C 17
ATOM 24443 O O . GLY A 1 78 ? 10.477 -14.893 -0.940 1.00 0.00 364 GLY A O 17
ATOM 24447 N N . LEU A 1 79 ? 11.515 -13.497 -2.366 1.00 0.00 365 LEU A N 17
ATOM 24448 C CA . LEU A 1 79 ? 12.788 -14.207 -2.307 1.00 0.00 365 LEU A CA 17
ATOM 24449 C C . LEU A 1 79 ? 13.314 -14.263 -0.876 1.00 0.00 365 LEU A C 17
ATOM 24450 O O . LEU A 1 79 ? 13.381 -13.244 -0.188 1.00 0.00 365 LEU A O 17
ATOM 24466 N N . ARG A 1 80 ? 13.687 -15.460 -0.436 1.00 0.00 366 ARG A N 17
ATOM 24467 C CA . ARG A 1 80 ? 14.209 -15.649 0.913 1.00 0.00 366 ARG A CA 17
ATOM 24468 C C . ARG A 1 80 ? 15.379 -16.628 0.911 1.00 0.00 366 ARG A C 17
ATOM 24469 O O . ARG A 1 80 ? 15.405 -17.579 0.128 1.00 0.00 366 ARG A O 17
ATOM 24490 N N . LEU A 1 81 ? 16.345 -16.389 1.791 1.00 0.00 367 LEU A N 17
ATOM 24491 C CA . LEU A 1 81 ? 17.519 -17.250 1.891 1.00 0.00 367 LEU A CA 17
ATOM 24492 C C . LEU A 1 81 ? 17.408 -18.184 3.092 1.00 0.00 367 LEU A C 17
ATOM 24493 O O . LEU A 1 81 ? 16.769 -17.855 4.090 1.00 0.00 367 LEU A O 17
ATOM 24509 N N . GLY A 1 82 ? 18.037 -19.351 2.987 1.00 0.00 368 GLY A N 17
ATOM 24510 C CA . GLY A 1 82 ? 17.999 -20.314 4.072 1.00 0.00 368 GLY A CA 17
ATOM 24511 C C . GLY A 1 82 ? 16.584 -20.707 4.449 1.00 0.00 368 GLY A C 17
ATOM 24512 O O . GLY A 1 82 ? 15.829 -21.212 3.617 1.00 0.00 368 GLY A O 17
ATOM 24516 N N . THR A 1 83 ? 16.222 -20.476 5.707 1.00 0.00 369 THR A N 17
ATOM 24517 C CA . THR A 1 83 ? 14.890 -20.812 6.193 1.00 0.00 369 THR A CA 17
ATOM 24518 C C . THR A 1 83 ? 14.246 -19.623 6.898 1.00 0.00 369 THR A C 17
ATOM 24519 O O . THR A 1 83 ? 13.618 -19.776 7.945 1.00 0.00 369 THR A O 17
ATOM 24530 N N . ASP A 1 84 ? 14.406 -18.439 6.316 1.00 0.00 370 ASP A N 17
ATOM 24531 C CA . ASP A 1 84 ? 13.838 -17.224 6.887 1.00 0.00 370 ASP A CA 17
ATOM 24532 C C . ASP A 1 84 ? 13.686 -16.142 5.822 1.00 0.00 370 ASP A C 17
ATOM 24533 O O . ASP A 1 84 ? 14.622 -15.854 5.075 1.00 0.00 370 ASP A O 17
ATOM 24542 N N . THR A 1 85 ? 12.499 -15.546 5.757 1.00 0.00 371 THR A N 17
ATOM 24543 C CA . THR A 1 85 ? 12.223 -14.499 4.782 1.00 0.00 371 THR A CA 17
ATOM 24544 C C . THR A 1 85 ? 12.897 -13.189 5.176 1.00 0.00 371 THR A C 17
ATOM 24545 O O . THR A 1 85 ? 12.469 -12.518 6.117 1.00 0.00 371 THR A O 17
ATOM 24556 N N . LEU A 1 86 ? 13.951 -12.830 4.452 1.00 0.00 372 LEU A N 17
ATOM 24557 C CA . LEU A 1 86 ? 14.684 -11.599 4.726 1.00 0.00 372 LEU A CA 17
ATOM 24558 C C . LEU A 1 86 ? 13.736 -10.406 4.801 1.00 0.00 372 LEU A C 17
ATOM 24559 O O . LEU A 1 86 ? 12.852 -10.250 3.959 1.00 0.00 372 LEU A O 17
ATOM 24575 N N . ARG A 1 87 ? 13.929 -9.566 5.812 1.00 0.00 373 ARG A N 17
ATOM 24576 C CA . ARG A 1 87 ? 13.092 -8.386 5.996 1.00 0.00 373 ARG A CA 17
ATOM 24577 C C . ARG A 1 87 ? 13.519 -7.265 5.053 1.00 0.00 373 ARG A C 17
ATOM 24578 O O . ARG A 1 87 ? 14.403 -6.472 5.376 1.00 0.00 373 ARG A O 17
ATOM 24599 N N . VAL A 1 88 ? 12.885 -7.206 3.887 1.00 0.00 374 VAL A N 17
ATOM 24600 C CA . VAL A 1 88 ? 13.198 -6.182 2.897 1.00 0.00 374 VAL A CA 17
ATOM 24601 C C . VAL A 1 88 ? 12.183 -5.045 2.943 1.00 0.00 374 VAL A C 17
ATOM 24602 O O . VAL A 1 88 ? 10.975 -5.276 2.898 1.00 0.00 374 VAL A O 17
ATOM 24615 N N . ALA A 1 89 ? 12.683 -3.817 3.031 1.00 0.00 375 ALA A N 17
ATOM 24616 C CA . ALA A 1 89 ? 11.820 -2.643 3.080 1.00 0.00 375 ALA A CA 17
ATOM 24617 C C . ALA A 1 89 ? 12.628 -1.360 2.920 1.00 0.00 375 ALA A C 17
ATOM 24618 O O . ALA A 1 89 ? 13.727 -1.235 3.462 1.00 0.00 375 ALA A O 17
ATOM 24625 N N . LEU A 1 90 ? 12.079 -0.409 2.172 1.00 0.00 376 LEU A N 17
ATOM 24626 C CA . LEU A 1 90 ? 12.750 0.865 1.940 1.00 0.00 376 LEU A CA 17
ATOM 24627 C C . LEU A 1 90 ? 13.261 1.458 3.250 1.00 0.00 376 LEU A C 17
ATOM 24628 O O . LEU A 1 90 ? 12.531 1.526 4.238 1.00 0.00 376 LEU A O 17
ATOM 24644 N N . ALA A 1 91 ? 14.519 1.887 3.248 1.00 0.00 377 ALA A N 17
ATOM 24645 C CA . ALA A 1 91 ? 15.126 2.478 4.434 1.00 0.00 377 ALA A CA 17
ATOM 24646 C C . ALA A 1 91 ? 14.825 3.970 4.519 1.00 0.00 377 ALA A C 17
ATOM 24647 O O . ALA A 1 91 ? 15.679 4.764 4.913 1.00 0.00 377 ALA A O 17
ATOM 24654 N N . ARG A 1 92 ? 13.605 4.345 4.147 1.00 0.00 378 ARG A N 17
ATOM 24655 C CA . ARG A 1 92 ? 13.193 5.743 4.179 1.00 0.00 378 ARG A CA 17
ATOM 24656 C C . ARG A 1 92 ? 13.657 6.417 5.467 1.00 0.00 378 ARG A C 17
ATOM 24657 O O . ARG A 1 92 ? 14.252 7.494 5.435 1.00 0.00 378 ARG A O 17
ATOM 24678 N N . GLN A 1 93 ? 13.381 5.776 6.598 1.00 0.00 379 GLN A N 17
ATOM 24679 C CA . GLN A 1 93 ? 13.769 6.314 7.896 1.00 0.00 379 GLN A CA 17
ATOM 24680 C C . GLN A 1 93 ? 15.287 6.401 8.017 1.00 0.00 379 GLN A C 17
ATOM 24681 O O . GLN A 1 93 ? 16.010 5.563 7.480 1.00 0.00 379 GLN A O 17
ATOM 24695 N N . GLN A 1 94 ? 15.762 7.421 8.725 1.00 0.00 380 GLN A N 17
ATOM 24696 C CA . GLN A 1 94 ? 17.194 7.617 8.915 1.00 0.00 380 GLN A CA 17
ATOM 24697 C C . GLN A 1 94 ? 17.466 8.505 10.125 1.00 0.00 380 GLN A C 17
ATOM 24698 O O . GLN A 1 94 ? 16.585 9.233 10.583 1.00 0.00 380 GLN A O 17
ATOM 24712 N N . ARG A 1 95 ? 18.691 8.441 10.637 1.00 0.00 381 ARG A N 17
ATOM 24713 C CA . ARG A 1 95 ? 19.078 9.238 11.794 1.00 0.00 381 ARG A CA 17
ATOM 24714 C C . ARG A 1 95 ? 20.028 10.361 11.387 1.00 0.00 381 ARG A C 17
ATOM 24715 O O . ARG A 1 95 ? 21.146 10.109 10.936 1.00 0.00 381 ARG A O 17
ATOM 24736 N N . ASP A 1 96 ? 19.577 11.599 11.550 1.00 0.00 382 ASP A N 17
ATOM 24737 C CA . ASP A 1 96 ? 20.386 12.761 11.200 1.00 0.00 382 ASP A CA 17
ATOM 24738 C C . ASP A 1 96 ? 20.279 13.841 12.272 1.00 0.00 382 ASP A C 17
ATOM 24739 O O . ASP A 1 96 ? 19.181 14.251 12.647 1.00 0.00 382 ASP A O 17
ATOM 24748 N N . LYS A 1 97 ? 21.427 14.296 12.763 1.00 0.00 383 LYS A N 17
ATOM 24749 C CA . LYS A 1 97 ? 21.464 15.328 13.792 1.00 0.00 383 LYS A CA 17
ATOM 24750 C C . LYS A 1 97 ? 20.834 16.623 13.287 1.00 0.00 383 LYS A C 17
ATOM 24751 O O . LYS A 1 97 ? 19.838 17.095 13.836 1.00 0.00 383 LYS A O 17
ATOM 24770 N N . GLY A 1 1 ? -16.095 -24.575 15.728 1.00 0.00 287 GLY A N 18
ATOM 24771 C CA . GLY A 1 1 ? -14.784 -24.419 15.126 1.00 0.00 287 GLY A CA 18
ATOM 24772 C C . GLY A 1 1 ? -14.843 -24.369 13.612 1.00 0.00 287 GLY A C 18
ATOM 24773 O O . GLY A 1 1 ? -14.800 -25.405 12.948 1.00 0.00 287 GLY A O 18
ATOM 24777 N N . SER A 1 2 ? -14.944 -23.162 13.065 1.00 0.00 288 SER A N 18
ATOM 24778 C CA . SER A 1 2 ? -15.016 -22.982 11.620 1.00 0.00 288 SER A CA 18
ATOM 24779 C C . SER A 1 2 ? -14.354 -21.672 11.203 1.00 0.00 288 SER A C 18
ATOM 24780 O O . SER A 1 2 ? -14.415 -20.676 11.924 1.00 0.00 288 SER A O 18
ATOM 24788 N N . SER A 1 3 ? -13.723 -21.681 10.033 1.00 0.00 289 SER A N 18
ATOM 24789 C CA . SER A 1 3 ? -13.046 -20.495 9.520 1.00 0.00 289 SER A CA 18
ATOM 24790 C C . SER A 1 3 ? -13.854 -19.851 8.398 1.00 0.00 289 SER A C 18
ATOM 24791 O O . SER A 1 3 ? -14.801 -20.443 7.881 1.00 0.00 289 SER A O 18
ATOM 24799 N N . GLY A 1 4 ? -13.473 -18.633 8.026 1.00 0.00 290 GLY A N 18
ATOM 24800 C CA . GLY A 1 4 ? -14.172 -17.927 6.968 1.00 0.00 290 GLY A CA 18
ATOM 24801 C C . GLY A 1 4 ? -14.227 -16.431 7.207 1.00 0.00 290 GLY A C 18
ATOM 24802 O O . GLY A 1 4 ? -15.293 -15.821 7.120 1.00 0.00 290 GLY A O 18
ATOM 24806 N N . SER A 1 5 ? -13.076 -15.839 7.511 1.00 0.00 291 SER A N 18
ATOM 24807 C CA . SER A 1 5 ? -12.999 -14.406 7.768 1.00 0.00 291 SER A CA 18
ATOM 24808 C C . SER A 1 5 ? -11.648 -13.848 7.330 1.00 0.00 291 SER A C 18
ATOM 24809 O O . SER A 1 5 ? -10.604 -14.240 7.850 1.00 0.00 291 SER A O 18
ATOM 24817 N N . SER A 1 6 ? -11.678 -12.929 6.370 1.00 0.00 292 SER A N 18
ATOM 24818 C CA . SER A 1 6 ? -10.457 -12.319 5.858 1.00 0.00 292 SER A CA 18
ATOM 24819 C C . SER A 1 6 ? -10.570 -10.797 5.855 1.00 0.00 292 SER A C 18
ATOM 24820 O O . SER A 1 6 ? -11.532 -10.236 5.332 1.00 0.00 292 SER A O 18
ATOM 24828 N N . GLY A 1 7 ? -9.579 -10.135 6.445 1.00 0.00 293 GLY A N 18
ATOM 24829 C CA . GLY A 1 7 ? -9.585 -8.685 6.500 1.00 0.00 293 GLY A CA 18
ATOM 24830 C C . GLY A 1 7 ? -8.232 -8.086 6.171 1.00 0.00 293 GLY A C 18
ATOM 24831 O O . GLY A 1 7 ? -7.520 -7.590 7.044 1.00 0.00 293 GLY A O 18
ATOM 24835 N N . PRO A 1 8 ? -7.859 -8.130 4.883 1.00 0.00 294 PRO A N 18
ATOM 24836 C CA . PRO A 1 8 ? -6.579 -7.593 4.412 1.00 0.00 294 PRO A CA 18
ATOM 24837 C C . PRO A 1 8 ? -6.592 -6.072 4.305 1.00 0.00 294 PRO A C 18
ATOM 24838 O O . PRO A 1 8 ? -7.628 -5.436 4.496 1.00 0.00 294 PRO A O 18
ATOM 24849 N N . GLY A 1 9 ? -5.435 -5.494 3.998 1.00 0.00 295 GLY A N 18
ATOM 24850 C CA . GLY A 1 9 ? -5.336 -4.052 3.871 1.00 0.00 295 GLY A CA 18
ATOM 24851 C C . GLY A 1 9 ? -4.010 -3.611 3.285 1.00 0.00 295 GLY A C 18
ATOM 24852 O O . GLY A 1 9 ? -3.073 -3.296 4.018 1.00 0.00 295 GLY A O 18
ATOM 24856 N N . SER A 1 10 ? -3.929 -3.589 1.958 1.00 0.00 296 SER A N 18
ATOM 24857 C CA . SER A 1 10 ? -2.706 -3.189 1.273 1.00 0.00 296 SER A CA 18
ATOM 24858 C C . SER A 1 10 ? -2.800 -1.744 0.793 1.00 0.00 296 SER A C 18
ATOM 24859 O O . SER A 1 10 ? -3.858 -1.266 0.383 1.00 0.00 296 SER A O 18
ATOM 24867 N N . PRO A 1 11 ? -1.666 -1.029 0.845 1.00 0.00 297 PRO A N 18
ATOM 24868 C CA . PRO A 1 11 ? -1.593 0.372 0.420 1.00 0.00 297 PRO A CA 18
ATOM 24869 C C . PRO A 1 11 ? -1.533 0.515 -1.097 1.00 0.00 297 PRO A C 18
ATOM 24870 O O . PRO A 1 11 ? -0.996 -0.338 -1.804 1.00 0.00 297 PRO A O 18
ATOM 24881 N N . PRO A 1 12 ? -2.095 1.618 -1.611 1.00 0.00 298 PRO A N 18
ATOM 24882 C CA . PRO A 1 12 ? -2.117 1.899 -3.049 1.00 0.00 298 PRO A CA 18
ATOM 24883 C C . PRO A 1 12 ? -0.776 2.416 -3.560 1.00 0.00 298 PRO A C 18
ATOM 24884 O O . PRO A 1 12 ? -0.686 2.955 -4.662 1.00 0.00 298 PRO A O 18
ATOM 24895 N N . GLY A 1 13 ? 0.265 2.246 -2.750 1.00 0.00 299 GLY A N 18
ATOM 24896 C CA . GLY A 1 13 ? 1.588 2.701 -3.138 1.00 0.00 299 GLY A CA 18
ATOM 24897 C C . GLY A 1 13 ? 2.102 3.815 -2.248 1.00 0.00 299 GLY A C 18
ATOM 24898 O O . GLY A 1 13 ? 1.349 4.712 -1.869 1.00 0.00 299 GLY A O 18
ATOM 24902 N N . GLU A 1 14 ? 3.387 3.758 -1.913 1.00 0.00 300 GLU A N 18
ATOM 24903 C CA . GLU A 1 14 ? 3.999 4.769 -1.060 1.00 0.00 300 GLU A CA 18
ATOM 24904 C C . GLU A 1 14 ? 5.514 4.789 -1.241 1.00 0.00 300 GLU A C 18
ATOM 24905 O O . GLU A 1 14 ? 6.078 3.947 -1.938 1.00 0.00 300 GLU A O 18
ATOM 24917 N N . GLY A 1 15 ? 6.168 5.759 -0.607 1.00 0.00 301 GLY A N 18
ATOM 24918 C CA . GLY A 1 15 ? 7.611 5.871 -0.711 1.00 0.00 301 GLY A CA 18
ATOM 24919 C C . GLY A 1 15 ? 8.146 7.111 -0.023 1.00 0.00 301 GLY A C 18
ATOM 24920 O O . GLY A 1 15 ? 7.383 8.002 0.348 1.00 0.00 301 GLY A O 18
ATOM 24924 N N . ALA A 1 16 ? 9.463 7.168 0.150 1.00 0.00 302 ALA A N 18
ATOM 24925 C CA . ALA A 1 16 ? 10.099 8.308 0.798 1.00 0.00 302 ALA A CA 18
ATOM 24926 C C . ALA A 1 16 ? 10.611 9.309 -0.232 1.00 0.00 302 ALA A C 18
ATOM 24927 O O . ALA A 1 16 ? 11.080 8.943 -1.309 1.00 0.00 302 ALA A O 18
ATOM 24934 N N . PRO A 1 17 ? 10.520 10.604 0.105 1.00 0.00 303 PRO A N 18
ATOM 24935 C CA . PRO A 1 17 ? 10.969 11.685 -0.777 1.00 0.00 303 PRO A CA 18
ATOM 24936 C C . PRO A 1 17 ? 12.485 11.851 -0.767 1.00 0.00 303 PRO A C 18
ATOM 24937 O O . PRO A 1 17 ? 13.134 11.655 0.262 1.00 0.00 303 PRO A O 18
ATOM 24948 N N . LEU A 1 18 ? 13.044 12.212 -1.916 1.00 0.00 304 LEU A N 18
ATOM 24949 C CA . LEU A 1 18 ? 14.485 12.405 -2.039 1.00 0.00 304 LEU A CA 18
ATOM 24950 C C . LEU A 1 18 ? 15.246 11.327 -1.273 1.00 0.00 304 LEU A C 18
ATOM 24951 O O . LEU A 1 18 ? 16.221 11.616 -0.580 1.00 0.00 304 LEU A O 18
ATOM 24967 N N . ALA A 1 19 ? 14.794 10.084 -1.405 1.00 0.00 305 ALA A N 18
ATOM 24968 C CA . ALA A 1 19 ? 15.434 8.963 -0.729 1.00 0.00 305 ALA A CA 18
ATOM 24969 C C . ALA A 1 19 ? 15.200 7.660 -1.485 1.00 0.00 305 ALA A C 18
ATOM 24970 O O . ALA A 1 19 ? 14.059 7.249 -1.693 1.00 0.00 305 ALA A O 18
ATOM 24977 N N . ALA A 1 20 ? 16.288 7.015 -1.894 1.00 0.00 306 ALA A N 18
ATOM 24978 C CA . ALA A 1 20 ? 16.200 5.757 -2.626 1.00 0.00 306 ALA A CA 18
ATOM 24979 C C . ALA A 1 20 ? 17.010 4.664 -1.938 1.00 0.00 306 ALA A C 18
ATOM 24980 O O . ALA A 1 20 ? 17.673 3.862 -2.595 1.00 0.00 306 ALA A O 18
ATOM 24987 N N . ASP A 1 21 ? 16.951 4.638 -0.611 1.00 0.00 307 ASP A N 18
ATOM 24988 C CA . ASP A 1 21 ? 17.679 3.642 0.167 1.00 0.00 307 ASP A CA 18
ATOM 24989 C C . ASP A 1 21 ? 16.757 2.502 0.590 1.00 0.00 307 ASP A C 18
ATOM 24990 O O . ASP A 1 21 ? 15.664 2.734 1.107 1.00 0.00 307 ASP A O 18
ATOM 24999 N N . VAL A 1 22 ? 17.204 1.271 0.365 1.00 0.00 308 VAL A N 18
ATOM 25000 C CA . VAL A 1 22 ? 16.420 0.095 0.723 1.00 0.00 308 VAL A CA 18
ATOM 25001 C C . VAL A 1 22 ? 17.073 -0.675 1.864 1.00 0.00 308 VAL A C 18
ATOM 25002 O O . VAL A 1 22 ? 18.271 -0.958 1.830 1.00 0.00 308 VAL A O 18
ATOM 25015 N N . TYR A 1 23 ? 16.279 -1.012 2.874 1.00 0.00 309 TYR A N 18
ATOM 25016 C CA . TYR A 1 23 ? 16.780 -1.749 4.028 1.00 0.00 309 TYR A CA 18
ATOM 25017 C C . TYR A 1 23 ? 16.567 -3.249 3.851 1.00 0.00 309 TYR A C 18
ATOM 25018 O O . TYR A 1 23 ? 15.462 -3.700 3.548 1.00 0.00 309 TYR A O 18
ATOM 25036 N N . VAL A 1 24 ? 17.634 -4.019 4.043 1.00 0.00 310 VAL A N 18
ATOM 25037 C CA . VAL A 1 24 ? 17.565 -5.469 3.907 1.00 0.00 310 VAL A CA 18
ATOM 25038 C C . VAL A 1 24 ? 18.230 -6.164 5.090 1.00 0.00 310 VAL A C 18
ATOM 25039 O O . VAL A 1 24 ? 19.447 -6.348 5.111 1.00 0.00 310 VAL A O 18
ATOM 25052 N N . GLY A 1 25 ? 17.423 -6.549 6.074 1.00 0.00 311 GLY A N 18
ATOM 25053 C CA . GLY A 1 25 ? 17.951 -7.220 7.247 1.00 0.00 311 GLY A CA 18
ATOM 25054 C C . GLY A 1 25 ? 17.383 -8.614 7.422 1.00 0.00 311 GLY A C 18
ATOM 25055 O O . GLY A 1 25 ? 16.903 -9.221 6.466 1.00 0.00 311 GLY A O 18
ATOM 25059 N N . ASN A 1 26 ? 17.438 -9.124 8.649 1.00 0.00 312 ASN A N 18
ATOM 25060 C CA . ASN A 1 26 ? 16.926 -10.457 8.946 1.00 0.00 312 ASN A CA 18
ATOM 25061 C C . ASN A 1 26 ? 17.703 -11.522 8.177 1.00 0.00 312 ASN A C 18
ATOM 25062 O O . ASN A 1 26 ? 17.117 -12.442 7.605 1.00 0.00 312 ASN A O 18
ATOM 25073 N N . LEU A 1 27 ? 19.025 -11.391 8.168 1.00 0.00 313 LEU A N 18
ATOM 25074 C CA . LEU A 1 27 ? 19.883 -12.342 7.470 1.00 0.00 313 LEU A CA 18
ATOM 25075 C C . LEU A 1 27 ? 20.226 -13.527 8.368 1.00 0.00 313 LEU A C 18
ATOM 25076 O O . LEU A 1 27 ? 20.381 -13.393 9.582 1.00 0.00 313 LEU A O 18
ATOM 25092 N N . PRO A 1 28 ? 20.349 -14.715 7.758 1.00 0.00 314 PRO A N 18
ATOM 25093 C CA . PRO A 1 28 ? 20.677 -15.946 8.483 1.00 0.00 314 PRO A CA 18
ATOM 25094 C C . PRO A 1 28 ? 21.821 -15.750 9.471 1.00 0.00 314 PRO A C 18
ATOM 25095 O O . PRO A 1 28 ? 22.670 -14.877 9.287 1.00 0.00 314 PRO A O 18
ATOM 25106 N N . ARG A 1 29 ? 21.839 -16.567 10.519 1.00 0.00 315 ARG A N 18
ATOM 25107 C CA . ARG A 1 29 ? 22.879 -16.482 11.537 1.00 0.00 315 ARG A CA 18
ATOM 25108 C C . ARG A 1 29 ? 24.264 -16.633 10.914 1.00 0.00 315 ARG A C 18
ATOM 25109 O O . ARG A 1 29 ? 25.231 -16.024 11.370 1.00 0.00 315 ARG A O 18
ATOM 25130 N N . ASP A 1 30 ? 24.350 -17.449 9.869 1.00 0.00 316 ASP A N 18
ATOM 25131 C CA . ASP A 1 30 ? 25.615 -17.681 9.182 1.00 0.00 316 ASP A CA 18
ATOM 25132 C C . ASP A 1 30 ? 25.473 -17.433 7.683 1.00 0.00 316 ASP A C 18
ATOM 25133 O O . ASP A 1 30 ? 26.071 -18.135 6.869 1.00 0.00 316 ASP A O 18
ATOM 25142 N N . ALA A 1 31 ? 24.677 -16.430 7.327 1.00 0.00 317 ALA A N 18
ATOM 25143 C CA . ALA A 1 31 ? 24.458 -16.088 5.927 1.00 0.00 317 ALA A CA 18
ATOM 25144 C C . ALA A 1 31 ? 25.730 -15.541 5.289 1.00 0.00 317 ALA A C 18
ATOM 25145 O O . ALA A 1 31 ? 26.687 -15.199 5.985 1.00 0.00 317 ALA A O 18
ATOM 25152 N N . ARG A 1 32 ? 25.735 -15.462 3.963 1.00 0.00 318 ARG A N 18
ATOM 25153 C CA . ARG A 1 32 ? 26.891 -14.958 3.231 1.00 0.00 318 ARG A CA 18
ATOM 25154 C C . ARG A 1 32 ? 26.526 -13.712 2.429 1.00 0.00 318 ARG A C 18
ATOM 25155 O O . ARG A 1 32 ? 25.350 -13.435 2.194 1.00 0.00 318 ARG A O 18
ATOM 25176 N N . VAL A 1 33 ? 27.543 -12.964 2.013 1.00 0.00 319 VAL A N 18
ATOM 25177 C CA . VAL A 1 33 ? 27.330 -11.748 1.237 1.00 0.00 319 VAL A CA 18
ATOM 25178 C C . VAL A 1 33 ? 27.198 -12.061 -0.249 1.00 0.00 319 VAL A C 18
ATOM 25179 O O . VAL A 1 33 ? 26.454 -11.396 -0.970 1.00 0.00 319 VAL A O 18
ATOM 25192 N N . SER A 1 34 ? 27.926 -13.077 -0.701 1.00 0.00 320 SER A N 18
ATOM 25193 C CA . SER A 1 34 ? 27.893 -13.476 -2.103 1.00 0.00 320 SER A CA 18
ATOM 25194 C C . SER A 1 34 ? 26.582 -14.180 -2.437 1.00 0.00 320 SER A C 18
ATOM 25195 O O . SER A 1 34 ? 26.247 -14.371 -3.607 1.00 0.00 320 SER A O 18
ATOM 25203 N N . ASP A 1 35 ? 25.843 -14.564 -1.402 1.00 0.00 321 ASP A N 18
ATOM 25204 C CA . ASP A 1 35 ? 24.568 -15.246 -1.584 1.00 0.00 321 ASP A CA 18
ATOM 25205 C C . ASP A 1 35 ? 23.459 -14.249 -1.907 1.00 0.00 321 ASP A C 18
ATOM 25206 O O . ASP A 1 35 ? 22.696 -14.438 -2.855 1.00 0.00 321 ASP A O 18
ATOM 25215 N N . LEU A 1 36 ? 23.376 -13.187 -1.112 1.00 0.00 322 LEU A N 18
ATOM 25216 C CA . LEU A 1 36 ? 22.360 -12.160 -1.313 1.00 0.00 322 LEU A CA 18
ATOM 25217 C C . LEU A 1 36 ? 22.551 -11.459 -2.654 1.00 0.00 322 LEU A C 18
ATOM 25218 O O . LEU A 1 36 ? 21.626 -11.378 -3.462 1.00 0.00 322 LEU A O 18
ATOM 25234 N N . LYS A 1 37 ? 23.759 -10.955 -2.885 1.00 0.00 323 LYS A N 18
ATOM 25235 C CA . LYS A 1 37 ? 24.074 -10.264 -4.130 1.00 0.00 323 LYS A CA 18
ATOM 25236 C C . LYS A 1 37 ? 23.693 -11.116 -5.337 1.00 0.00 323 LYS A C 18
ATOM 25237 O O . LYS A 1 37 ? 23.065 -10.630 -6.278 1.00 0.00 323 LYS A O 18
ATOM 25256 N N . ARG A 1 38 ? 24.076 -12.388 -5.302 1.00 0.00 324 ARG A N 18
ATOM 25257 C CA . ARG A 1 38 ? 23.774 -13.307 -6.393 1.00 0.00 324 ARG A CA 18
ATOM 25258 C C . ARG A 1 38 ? 22.348 -13.104 -6.895 1.00 0.00 324 ARG A C 18
ATOM 25259 O O . ARG A 1 38 ? 22.125 -12.860 -8.081 1.00 0.00 324 ARG A O 18
ATOM 25280 N N . ALA A 1 39 ? 21.385 -13.208 -5.985 1.00 0.00 325 ALA A N 18
ATOM 25281 C CA . ALA A 1 39 ? 19.981 -13.035 -6.334 1.00 0.00 325 ALA A CA 18
ATOM 25282 C C . ALA A 1 39 ? 19.715 -11.629 -6.860 1.00 0.00 325 ALA A C 18
ATOM 25283 O O . ALA A 1 39 ? 18.806 -11.417 -7.663 1.00 0.00 325 ALA A O 18
ATOM 25290 N N . LEU A 1 40 ? 20.513 -10.671 -6.402 1.00 0.00 326 LEU A N 18
ATOM 25291 C CA . LEU A 1 40 ? 20.363 -9.283 -6.826 1.00 0.00 326 LEU A CA 18
ATOM 25292 C C . LEU A 1 40 ? 20.834 -9.099 -8.265 1.00 0.00 326 LEU A C 18
ATOM 25293 O O . LEU A 1 40 ? 20.221 -8.365 -9.040 1.00 0.00 326 LEU A O 18
ATOM 25309 N N . ARG A 1 41 ? 21.925 -9.772 -8.615 1.00 0.00 327 ARG A N 18
ATOM 25310 C CA . ARG A 1 41 ? 22.477 -9.684 -9.962 1.00 0.00 327 ARG A CA 18
ATOM 25311 C C . ARG A 1 41 ? 21.504 -10.257 -10.987 1.00 0.00 327 ARG A C 18
ATOM 25312 O O . ARG A 1 41 ? 21.234 -9.636 -12.015 1.00 0.00 327 ARG A O 18
ATOM 25333 N N . GLU A 1 42 ? 20.981 -11.445 -10.700 1.00 0.00 328 GLU A N 18
ATOM 25334 C CA . GLU A 1 42 ? 20.039 -12.102 -11.598 1.00 0.00 328 GLU A CA 18
ATOM 25335 C C . GLU A 1 42 ? 18.707 -11.359 -11.628 1.00 0.00 328 GLU A C 18
ATOM 25336 O O . GLU A 1 42 ? 18.014 -11.343 -12.647 1.00 0.00 328 GLU A O 18
ATOM 25348 N N . LEU A 1 43 ? 18.354 -10.745 -10.504 1.00 0.00 329 LEU A N 18
ATOM 25349 C CA . LEU A 1 43 ? 17.104 -9.999 -10.400 1.00 0.00 329 LEU A CA 18
ATOM 25350 C C . LEU A 1 43 ? 17.301 -8.546 -10.819 1.00 0.00 329 LEU A C 18
ATOM 25351 O O . LEU A 1 43 ? 16.516 -7.672 -10.453 1.00 0.00 329 LEU A O 18
ATOM 25367 N N . GLY A 1 44 ? 18.353 -8.295 -11.593 1.00 0.00 330 GLY A N 18
ATOM 25368 C CA . GLY A 1 44 ? 18.632 -6.947 -12.051 1.00 0.00 330 GLY A CA 18
ATOM 25369 C C . GLY A 1 44 ? 18.530 -5.923 -10.939 1.00 0.00 330 GLY A C 18
ATOM 25370 O O . GLY A 1 44 ? 18.324 -4.737 -11.194 1.00 0.00 330 GLY A O 18
ATOM 25374 N N . SER A 1 45 ? 18.671 -6.382 -9.699 1.00 0.00 331 SER A N 18
ATOM 25375 C CA . SER A 1 45 ? 18.588 -5.498 -8.542 1.00 0.00 331 SER A CA 18
ATOM 25376 C C . SER A 1 45 ? 19.980 -5.139 -8.032 1.00 0.00 331 SER A C 18
ATOM 25377 O O . SER A 1 45 ? 20.275 -5.282 -6.846 1.00 0.00 331 SER A O 18
ATOM 25385 N N . VAL A 1 46 ? 20.833 -4.670 -8.938 1.00 0.00 332 VAL A N 18
ATOM 25386 C CA . VAL A 1 46 ? 22.194 -4.289 -8.581 1.00 0.00 332 VAL A CA 18
ATOM 25387 C C . VAL A 1 46 ? 22.318 -2.777 -8.424 1.00 0.00 332 VAL A C 18
ATOM 25388 O O . VAL A 1 46 ? 22.372 -2.029 -9.400 1.00 0.00 332 VAL A O 18
ATOM 25401 N N . PRO A 1 47 ? 22.363 -2.316 -7.165 1.00 0.00 333 PRO A N 18
ATOM 25402 C CA . PRO A 1 47 ? 22.482 -0.889 -6.849 1.00 0.00 333 PRO A CA 18
ATOM 25403 C C . PRO A 1 47 ? 23.894 -0.361 -7.078 1.00 0.00 333 PRO A C 18
ATOM 25404 O O . PRO A 1 47 ? 24.795 -1.110 -7.457 1.00 0.00 333 PRO A O 18
ATOM 25415 N N . LEU A 1 48 ? 24.081 0.934 -6.844 1.00 0.00 334 LEU A N 18
ATOM 25416 C CA . LEU A 1 48 ? 25.385 1.563 -7.024 1.00 0.00 334 LEU A CA 18
ATOM 25417 C C . LEU A 1 48 ? 26.335 1.180 -5.893 1.00 0.00 334 LEU A C 18
ATOM 25418 O O . LEU A 1 48 ? 27.518 0.929 -6.122 1.00 0.00 334 LEU A O 18
ATOM 25434 N N . ARG A 1 49 ? 25.808 1.135 -4.674 1.00 0.00 335 ARG A N 18
ATOM 25435 C CA . ARG A 1 49 ? 26.609 0.782 -3.508 1.00 0.00 335 ARG A CA 18
ATOM 25436 C C . ARG A 1 49 ? 25.826 -0.129 -2.567 1.00 0.00 335 ARG A C 18
ATOM 25437 O O . ARG A 1 49 ? 24.647 0.105 -2.297 1.00 0.00 335 ARG A O 18
ATOM 25458 N N . LEU A 1 50 ? 26.488 -1.168 -2.071 1.00 0.00 336 LEU A N 18
ATOM 25459 C CA . LEU A 1 50 ? 25.855 -2.115 -1.160 1.00 0.00 336 LEU A CA 18
ATOM 25460 C C . LEU A 1 50 ? 26.647 -2.235 0.138 1.00 0.00 336 LEU A C 18
ATOM 25461 O O . LEU A 1 50 ? 27.800 -2.668 0.137 1.00 0.00 336 LEU A O 18
ATOM 25477 N N . THR A 1 51 ? 26.020 -1.851 1.246 1.00 0.00 337 THR A N 18
ATOM 25478 C CA . THR A 1 51 ? 26.666 -1.916 2.551 1.00 0.00 337 THR A CA 18
ATOM 25479 C C . THR A 1 51 ? 26.193 -3.134 3.338 1.00 0.00 337 THR A C 18
ATOM 25480 O O . THR A 1 51 ? 25.176 -3.081 4.029 1.00 0.00 337 THR A O 18
ATOM 25491 N N . TRP A 1 52 ? 26.938 -4.228 3.229 1.00 0.00 338 TRP A N 18
ATOM 25492 C CA . TRP A 1 52 ? 26.595 -5.459 3.931 1.00 0.00 338 TRP A CA 18
ATOM 25493 C C . TRP A 1 52 ? 27.315 -5.539 5.273 1.00 0.00 338 TRP A C 18
ATOM 25494 O O . TRP A 1 52 ? 28.444 -5.069 5.409 1.00 0.00 338 TRP A O 18
ATOM 25515 N N . GLN A 1 53 ? 26.654 -6.137 6.259 1.00 0.00 339 GLN A N 18
ATOM 25516 C CA . GLN A 1 53 ? 27.233 -6.277 7.590 1.00 0.00 339 GLN A CA 18
ATOM 25517 C C . GLN A 1 53 ? 27.317 -7.745 7.995 1.00 0.00 339 GLN A C 18
ATOM 25518 O O . GLN A 1 53 ? 26.510 -8.566 7.562 1.00 0.00 339 GLN A O 18
ATOM 25532 N N . GLY A 1 54 ? 28.300 -8.069 8.830 1.00 0.00 340 GLY A N 18
ATOM 25533 C CA . GLY A 1 54 ? 28.472 -9.438 9.279 1.00 0.00 340 GLY A CA 18
ATOM 25534 C C . GLY A 1 54 ? 27.707 -9.729 10.555 1.00 0.00 340 GLY A C 18
ATOM 25535 O O . GLY A 1 54 ? 26.736 -10.486 10.563 1.00 0.00 340 GLY A O 18
ATOM 25539 N N . PRO A 1 55 ? 28.149 -9.121 11.666 1.00 0.00 341 PRO A N 18
ATOM 25540 C CA . PRO A 1 55 ? 27.514 -9.305 12.975 1.00 0.00 341 PRO A CA 18
ATOM 25541 C C . PRO A 1 55 ? 26.219 -8.511 13.108 1.00 0.00 341 PRO A C 18
ATOM 25542 O O . PRO A 1 55 ? 25.404 -8.778 13.991 1.00 0.00 341 PRO A O 18
ATOM 25553 N N . ARG A 1 56 ? 26.035 -7.535 12.225 1.00 0.00 342 ARG A N 18
ATOM 25554 C CA . ARG A 1 56 ? 24.839 -6.702 12.245 1.00 0.00 342 ARG A CA 18
ATOM 25555 C C . ARG A 1 56 ? 23.715 -7.346 11.438 1.00 0.00 342 ARG A C 18
ATOM 25556 O O . ARG A 1 56 ? 22.551 -6.965 11.564 1.00 0.00 342 ARG A O 18
ATOM 25577 N N . ARG A 1 57 ? 24.072 -8.322 10.610 1.00 0.00 343 ARG A N 18
ATOM 25578 C CA . ARG A 1 57 ? 23.094 -9.017 9.782 1.00 0.00 343 ARG A CA 18
ATOM 25579 C C . ARG A 1 57 ? 22.225 -8.023 9.017 1.00 0.00 343 ARG A C 18
ATOM 25580 O O . ARG A 1 57 ? 21.074 -8.313 8.690 1.00 0.00 343 ARG A O 18
ATOM 25601 N N . ARG A 1 58 ? 22.783 -6.851 8.736 1.00 0.00 344 ARG A N 18
ATOM 25602 C CA . ARG A 1 58 ? 22.059 -5.813 8.011 1.00 0.00 344 ARG A CA 18
ATOM 25603 C C . ARG A 1 58 ? 22.657 -5.601 6.623 1.00 0.00 344 ARG A C 18
ATOM 25604 O O . ARG A 1 58 ? 23.855 -5.792 6.417 1.00 0.00 344 ARG A O 18
ATOM 25625 N N . ALA A 1 59 ? 21.813 -5.206 5.676 1.00 0.00 345 ALA A N 18
ATOM 25626 C CA . ALA A 1 59 ? 22.258 -4.966 4.308 1.00 0.00 345 ALA A CA 18
ATOM 25627 C C . ALA A 1 59 ? 21.531 -3.774 3.696 1.00 0.00 345 ALA A C 18
ATOM 25628 O O . ALA A 1 59 ? 20.320 -3.816 3.480 1.00 0.00 345 ALA A O 18
ATOM 25635 N N . PHE A 1 60 ? 22.278 -2.711 3.418 1.00 0.00 346 PHE A N 18
ATOM 25636 C CA . PHE A 1 60 ? 21.705 -1.505 2.831 1.00 0.00 346 PHE A CA 18
ATOM 25637 C C . PHE A 1 60 ? 22.010 -1.428 1.338 1.00 0.00 346 PHE A C 18
ATOM 25638 O O . PHE A 1 60 ? 23.104 -1.785 0.897 1.00 0.00 346 PHE A O 18
ATOM 25655 N N . LEU A 1 61 ? 21.037 -0.962 0.564 1.00 0.00 347 LEU A N 18
ATOM 25656 C CA . LEU A 1 61 ? 21.200 -0.838 -0.880 1.00 0.00 347 LEU A CA 18
ATOM 25657 C C . LEU A 1 61 ? 21.044 0.613 -1.323 1.00 0.00 347 LEU A C 18
ATOM 25658 O O . LEU A 1 61 ? 19.987 1.219 -1.140 1.00 0.00 347 LEU A O 18
ATOM 25674 N N . HIS A 1 62 ? 22.101 1.165 -1.910 1.00 0.00 348 HIS A N 18
ATOM 25675 C CA . HIS A 1 62 ? 22.081 2.545 -2.383 1.00 0.00 348 HIS A CA 18
ATOM 25676 C C . HIS A 1 62 ? 21.683 2.609 -3.855 1.00 0.00 348 HIS A C 18
ATOM 25677 O O . HIS A 1 62 ? 22.435 2.180 -4.730 1.00 0.00 348 HIS A O 18
ATOM 25691 N N . TYR A 1 63 ? 20.497 3.146 -4.119 1.00 0.00 349 TYR A N 18
ATOM 25692 C CA . TYR A 1 63 ? 19.999 3.263 -5.484 1.00 0.00 349 TYR A CA 18
ATOM 25693 C C . TYR A 1 63 ? 20.163 4.688 -6.004 1.00 0.00 349 TYR A C 18
ATOM 25694 O O . TYR A 1 63 ? 20.259 5.648 -5.239 1.00 0.00 349 TYR A O 18
ATOM 25712 N N . PRO A 1 64 ? 20.196 4.830 -7.337 1.00 0.00 350 PRO A N 18
ATOM 25713 C CA . PRO A 1 64 ? 20.348 6.133 -7.991 1.00 0.00 350 PRO A CA 18
ATOM 25714 C C . PRO A 1 64 ? 19.052 6.937 -7.988 1.00 0.00 350 PRO A C 18
ATOM 25715 O O . PRO A 1 64 ? 19.031 8.098 -7.577 1.00 0.00 350 PRO A O 18
ATOM 25726 N N . ASP A 1 65 ? 17.973 6.313 -8.449 1.00 0.00 351 ASP A N 18
ATOM 25727 C CA . ASP A 1 65 ? 16.672 6.971 -8.498 1.00 0.00 351 ASP A CA 18
ATOM 25728 C C . ASP A 1 65 ? 15.616 6.139 -7.778 1.00 0.00 351 ASP A C 18
ATOM 25729 O O . ASP A 1 65 ? 15.648 4.909 -7.815 1.00 0.00 351 ASP A O 18
ATOM 25738 N N . SER A 1 66 ? 14.680 6.819 -7.123 1.00 0.00 352 SER A N 18
ATOM 25739 C CA . SER A 1 66 ? 13.616 6.143 -6.390 1.00 0.00 352 SER A CA 18
ATOM 25740 C C . SER A 1 66 ? 13.013 5.017 -7.224 1.00 0.00 352 SER A C 18
ATOM 25741 O O . SER A 1 66 ? 12.755 3.924 -6.719 1.00 0.00 352 SER A O 18
ATOM 25749 N N . ALA A 1 67 ? 12.789 5.292 -8.505 1.00 0.00 353 ALA A N 18
ATOM 25750 C CA . ALA A 1 67 ? 12.218 4.303 -9.410 1.00 0.00 353 ALA A CA 18
ATOM 25751 C C . ALA A 1 67 ? 13.162 3.119 -9.596 1.00 0.00 353 ALA A C 18
ATOM 25752 O O . ALA A 1 67 ? 12.721 1.978 -9.730 1.00 0.00 353 ALA A O 18
ATOM 25759 N N . ALA A 1 68 ? 14.461 3.399 -9.604 1.00 0.00 354 ALA A N 18
ATOM 25760 C CA . ALA A 1 68 ? 15.466 2.357 -9.771 1.00 0.00 354 ALA A CA 18
ATOM 25761 C C . ALA A 1 68 ? 15.471 1.402 -8.582 1.00 0.00 354 ALA A C 18
ATOM 25762 O O . ALA A 1 68 ? 15.917 0.261 -8.692 1.00 0.00 354 ALA A O 18
ATOM 25769 N N . ALA A 1 69 ? 14.973 1.878 -7.445 1.00 0.00 355 ALA A N 18
ATOM 25770 C CA . ALA A 1 69 ? 14.919 1.066 -6.236 1.00 0.00 355 ALA A CA 18
ATOM 25771 C C . ALA A 1 69 ? 13.565 0.380 -6.095 1.00 0.00 355 ALA A C 18
ATOM 25772 O O . ALA A 1 69 ? 13.492 -0.821 -5.839 1.00 0.00 355 ALA A O 18
ATOM 25779 N N . GLN A 1 70 ? 12.496 1.151 -6.264 1.00 0.00 356 GLN A N 18
ATOM 25780 C CA . GLN A 1 70 ? 11.144 0.617 -6.153 1.00 0.00 356 GLN A CA 18
ATOM 25781 C C . GLN A 1 70 ? 10.946 -0.563 -7.100 1.00 0.00 356 GLN A C 18
ATOM 25782 O O . GLN A 1 70 ? 10.387 -1.590 -6.716 1.00 0.00 356 GLN A O 18
ATOM 25796 N N . GLN A 1 71 ? 11.408 -0.408 -8.336 1.00 0.00 357 GLN A N 18
ATOM 25797 C CA . GLN A 1 71 ? 11.281 -1.461 -9.337 1.00 0.00 357 GLN A CA 18
ATOM 25798 C C . GLN A 1 71 ? 11.896 -2.764 -8.837 1.00 0.00 357 GLN A C 18
ATOM 25799 O O . GLN A 1 71 ? 11.335 -3.841 -9.033 1.00 0.00 357 GLN A O 18
ATOM 25813 N N . ALA A 1 72 ? 13.053 -2.657 -8.191 1.00 0.00 358 ALA A N 18
ATOM 25814 C CA . ALA A 1 72 ? 13.743 -3.827 -7.662 1.00 0.00 358 ALA A CA 18
ATOM 25815 C C . ALA A 1 72 ? 12.987 -4.422 -6.479 1.00 0.00 358 ALA A C 18
ATOM 25816 O O . ALA A 1 72 ? 12.589 -5.587 -6.506 1.00 0.00 358 ALA A O 18
ATOM 25823 N N . VAL A 1 73 ? 12.792 -3.615 -5.440 1.00 0.00 359 VAL A N 18
ATOM 25824 C CA . VAL A 1 73 ? 12.083 -4.062 -4.247 1.00 0.00 359 VAL A CA 18
ATOM 25825 C C . VAL A 1 73 ? 10.951 -5.018 -4.606 1.00 0.00 359 VAL A C 18
ATOM 25826 O O . VAL A 1 73 ? 11.007 -6.207 -4.295 1.00 0.00 359 VAL A O 18
ATOM 25839 N N . SER A 1 74 ? 9.924 -4.489 -5.264 1.00 0.00 360 SER A N 18
ATOM 25840 C CA . SER A 1 74 ? 8.776 -5.295 -5.663 1.00 0.00 360 SER A CA 18
ATOM 25841 C C . SER A 1 74 ? 9.208 -6.712 -6.030 1.00 0.00 360 SER A C 18
ATOM 25842 O O . SER A 1 74 ? 8.527 -7.684 -5.702 1.00 0.00 360 SER A O 18
ATOM 25850 N N . CYS A 1 75 ? 10.343 -6.819 -6.712 1.00 0.00 361 CYS A N 18
ATOM 25851 C CA . CYS A 1 75 ? 10.866 -8.116 -7.125 1.00 0.00 361 CYS A CA 18
ATOM 25852 C C . CYS A 1 75 ? 11.568 -8.814 -5.964 1.00 0.00 361 CYS A C 18
ATOM 25853 O O . CYS A 1 75 ? 11.313 -9.987 -5.685 1.00 0.00 361 CYS A O 18
ATOM 25861 N N . LEU A 1 76 ? 12.453 -8.088 -5.292 1.00 0.00 362 LEU A N 18
ATOM 25862 C CA . LEU A 1 76 ? 13.193 -8.637 -4.161 1.00 0.00 362 LEU A CA 18
ATOM 25863 C C . LEU A 1 76 ? 12.248 -9.287 -3.155 1.00 0.00 362 LEU A C 18
ATOM 25864 O O . LEU A 1 76 ? 12.483 -10.407 -2.703 1.00 0.00 362 LEU A O 18
ATOM 25880 N N . GLN A 1 77 ? 11.179 -8.576 -2.812 1.00 0.00 363 GLN A N 18
ATOM 25881 C CA . GLN A 1 77 ? 10.198 -9.085 -1.860 1.00 0.00 363 GLN A CA 18
ATOM 25882 C C . GLN A 1 77 ? 9.979 -10.582 -2.052 1.00 0.00 363 GLN A C 18
ATOM 25883 O O . GLN A 1 77 ? 10.181 -11.114 -3.143 1.00 0.00 363 GLN A O 18
ATOM 25897 N N . GLY A 1 78 ? 9.564 -11.256 -0.984 1.00 0.00 364 GLY A N 18
ATOM 25898 C CA . GLY A 1 78 ? 9.324 -12.686 -1.056 1.00 0.00 364 GLY A CA 18
ATOM 25899 C C . GLY A 1 78 ? 10.608 -13.491 -1.013 1.00 0.00 364 GLY A C 18
ATOM 25900 O O . GLY A 1 78 ? 10.728 -14.440 -0.237 1.00 0.00 364 GLY A O 18
ATOM 25904 N N . LEU A 1 79 ? 11.569 -13.114 -1.848 1.00 0.00 365 LEU A N 18
ATOM 25905 C CA . LEU A 1 79 ? 12.851 -13.810 -1.904 1.00 0.00 365 LEU A CA 18
ATOM 25906 C C . LEU A 1 79 ? 13.348 -14.148 -0.502 1.00 0.00 365 LEU A C 18
ATOM 25907 O O . LEU A 1 79 ? 13.526 -13.263 0.335 1.00 0.00 365 LEU A O 18
ATOM 25923 N N . ARG A 1 80 ? 13.571 -15.434 -0.254 1.00 0.00 366 ARG A N 18
ATOM 25924 C CA . ARG A 1 80 ? 14.049 -15.890 1.046 1.00 0.00 366 ARG A CA 18
ATOM 25925 C C . ARG A 1 80 ? 15.239 -16.832 0.889 1.00 0.00 366 ARG A C 18
ATOM 25926 O O . ARG A 1 80 ? 15.427 -17.440 -0.166 1.00 0.00 366 ARG A O 18
ATOM 25947 N N . LEU A 1 81 ? 16.039 -16.948 1.943 1.00 0.00 367 LEU A N 18
ATOM 25948 C CA . LEU A 1 81 ? 17.211 -17.815 1.922 1.00 0.00 367 LEU A CA 18
ATOM 25949 C C . LEU A 1 81 ? 16.982 -19.061 2.773 1.00 0.00 367 LEU A C 18
ATOM 25950 O O . LEU A 1 81 ? 16.228 -19.031 3.745 1.00 0.00 367 LEU A O 18
ATOM 25966 N N . GLY A 1 82 ? 17.639 -20.155 2.400 1.00 0.00 368 GLY A N 18
ATOM 25967 C CA . GLY A 1 82 ? 17.495 -21.395 3.140 1.00 0.00 368 GLY A CA 18
ATOM 25968 C C . GLY A 1 82 ? 16.083 -21.606 3.649 1.00 0.00 368 GLY A C 18
ATOM 25969 O O . GLY A 1 82 ? 15.199 -22.023 2.899 1.00 0.00 368 GLY A O 18
ATOM 25973 N N . THR A 1 83 ? 15.867 -21.319 4.929 1.00 0.00 369 THR A N 18
ATOM 25974 C CA . THR A 1 83 ? 14.554 -21.482 5.539 1.00 0.00 369 THR A CA 18
ATOM 25975 C C . THR A 1 83 ? 14.082 -20.184 6.185 1.00 0.00 369 THR A C 18
ATOM 25976 O O . THR A 1 83 ? 12.905 -20.034 6.511 1.00 0.00 369 THR A O 18
ATOM 25987 N N . ASP A 1 84 ? 15.008 -19.249 6.365 1.00 0.00 370 ASP A N 18
ATOM 25988 C CA . ASP A 1 84 ? 14.686 -17.962 6.971 1.00 0.00 370 ASP A CA 18
ATOM 25989 C C . ASP A 1 84 ? 14.436 -16.905 5.900 1.00 0.00 370 ASP A C 18
ATOM 25990 O O . ASP A 1 84 ? 15.176 -16.810 4.920 1.00 0.00 370 ASP A O 18
ATOM 25999 N N . THR A 1 85 ? 13.387 -16.111 6.092 1.00 0.00 371 THR A N 18
ATOM 26000 C CA . THR A 1 85 ? 13.038 -15.062 5.143 1.00 0.00 371 THR A CA 18
ATOM 26001 C C . THR A 1 85 ? 13.711 -13.744 5.507 1.00 0.00 371 THR A C 18
ATOM 26002 O O . THR A 1 85 ? 13.891 -13.432 6.685 1.00 0.00 371 THR A O 18
ATOM 26013 N N . LEU A 1 86 ? 14.080 -12.973 4.490 1.00 0.00 372 LEU A N 18
ATOM 26014 C CA . LEU A 1 86 ? 14.733 -11.686 4.704 1.00 0.00 372 LEU A CA 18
ATOM 26015 C C . LEU A 1 86 ? 13.707 -10.561 4.782 1.00 0.00 372 LEU A C 18
ATOM 26016 O O . LEU A 1 86 ? 12.652 -10.624 4.150 1.00 0.00 372 LEU A O 18
ATOM 26032 N N . ARG A 1 87 ? 14.024 -9.531 5.560 1.00 0.00 373 ARG A N 18
ATOM 26033 C CA . ARG A 1 87 ? 13.129 -8.391 5.720 1.00 0.00 373 ARG A CA 18
ATOM 26034 C C . ARG A 1 87 ? 13.562 -7.231 4.828 1.00 0.00 373 ARG A C 18
ATOM 26035 O O . ARG A 1 87 ? 14.550 -6.553 5.109 1.00 0.00 373 ARG A O 18
ATOM 26056 N N . VAL A 1 88 ? 12.815 -7.009 3.751 1.00 0.00 374 VAL A N 18
ATOM 26057 C CA . VAL A 1 88 ? 13.121 -5.931 2.818 1.00 0.00 374 VAL A CA 18
ATOM 26058 C C . VAL A 1 88 ? 12.033 -4.863 2.837 1.00 0.00 374 VAL A C 18
ATOM 26059 O O . VAL A 1 88 ? 10.843 -5.175 2.861 1.00 0.00 374 VAL A O 18
ATOM 26072 N N . ALA A 1 89 ? 12.451 -3.601 2.826 1.00 0.00 375 ALA A N 18
ATOM 26073 C CA . ALA A 1 89 ? 11.512 -2.486 2.839 1.00 0.00 375 ALA A CA 18
ATOM 26074 C C . ALA A 1 89 ? 12.231 -1.161 2.603 1.00 0.00 375 ALA A C 18
ATOM 26075 O O . ALA A 1 89 ? 13.305 -0.920 3.154 1.00 0.00 375 ALA A O 18
ATOM 26082 N N . LEU A 1 90 ? 11.631 -0.307 1.782 1.00 0.00 376 LEU A N 18
ATOM 26083 C CA . LEU A 1 90 ? 12.214 0.994 1.472 1.00 0.00 376 LEU A CA 18
ATOM 26084 C C . LEU A 1 90 ? 12.623 1.724 2.747 1.00 0.00 376 LEU A C 18
ATOM 26085 O O . LEU A 1 90 ? 11.789 2.011 3.606 1.00 0.00 376 LEU A O 18
ATOM 26101 N N . ALA A 1 91 ? 13.913 2.025 2.863 1.00 0.00 377 ALA A N 18
ATOM 26102 C CA . ALA A 1 91 ? 14.432 2.725 4.031 1.00 0.00 377 ALA A CA 18
ATOM 26103 C C . ALA A 1 91 ? 14.253 4.233 3.891 1.00 0.00 377 ALA A C 18
ATOM 26104 O O . ALA A 1 91 ? 13.976 4.736 2.802 1.00 0.00 377 ALA A O 18
ATOM 26111 N N . ARG A 1 92 ? 14.413 4.949 4.999 1.00 0.00 378 ARG A N 18
ATOM 26112 C CA . ARG A 1 92 ? 14.267 6.400 5.000 1.00 0.00 378 ARG A CA 18
ATOM 26113 C C . ARG A 1 92 ? 14.624 6.981 6.364 1.00 0.00 378 ARG A C 18
ATOM 26114 O O . ARG A 1 92 ? 14.593 6.280 7.375 1.00 0.00 378 ARG A O 18
ATOM 26135 N N . GLN A 1 93 ? 14.963 8.267 6.384 1.00 0.00 379 GLN A N 18
ATOM 26136 C CA . GLN A 1 93 ? 15.326 8.941 7.624 1.00 0.00 379 GLN A CA 18
ATOM 26137 C C . GLN A 1 93 ? 14.083 9.344 8.410 1.00 0.00 379 GLN A C 18
ATOM 26138 O O . GLN A 1 93 ? 13.274 10.144 7.941 1.00 0.00 379 GLN A O 18
ATOM 26152 N N . GLN A 1 94 ? 13.938 8.784 9.606 1.00 0.00 380 GLN A N 18
ATOM 26153 C CA . GLN A 1 94 ? 12.792 9.085 10.456 1.00 0.00 380 GLN A CA 18
ATOM 26154 C C . GLN A 1 94 ? 13.089 10.268 11.372 1.00 0.00 380 GLN A C 18
ATOM 26155 O O . GLN A 1 94 ? 13.202 10.110 12.588 1.00 0.00 380 GLN A O 18
ATOM 26169 N N . ARG A 1 95 ? 13.213 11.451 10.780 1.00 0.00 381 ARG A N 18
ATOM 26170 C CA . ARG A 1 95 ? 13.498 12.660 11.543 1.00 0.00 381 ARG A CA 18
ATOM 26171 C C . ARG A 1 95 ? 12.514 13.772 11.188 1.00 0.00 381 ARG A C 18
ATOM 26172 O O . ARG A 1 95 ? 12.067 13.877 10.046 1.00 0.00 381 ARG A O 18
ATOM 26193 N N . ASP A 1 96 ? 12.182 14.597 12.174 1.00 0.00 382 ASP A N 18
ATOM 26194 C CA . ASP A 1 96 ? 11.252 15.701 11.967 1.00 0.00 382 ASP A CA 18
ATOM 26195 C C . ASP A 1 96 ? 11.933 16.857 11.241 1.00 0.00 382 ASP A C 18
ATOM 26196 O O . ASP A 1 96 ? 13.056 17.238 11.574 1.00 0.00 382 ASP A O 18
ATOM 26205 N N . LYS A 1 97 ? 11.248 17.410 10.246 1.00 0.00 383 LYS A N 18
ATOM 26206 C CA . LYS A 1 97 ? 11.786 18.523 9.472 1.00 0.00 383 LYS A CA 18
ATOM 26207 C C . LYS A 1 97 ? 10.676 19.485 9.059 1.00 0.00 383 LYS A C 18
ATOM 26208 O O . LYS A 1 97 ? 9.866 19.174 8.185 1.00 0.00 383 LYS A O 18
ATOM 26227 N N . GLY A 1 1 ? -20.822 -8.047 -21.117 1.00 0.00 287 GLY A N 19
ATOM 26228 C CA . GLY A 1 1 ? -20.218 -8.453 -19.861 1.00 0.00 287 GLY A CA 19
ATOM 26229 C C . GLY A 1 1 ? -21.143 -8.244 -18.679 1.00 0.00 287 GLY A C 19
ATOM 26230 O O . GLY A 1 1 ? -22.364 -8.290 -18.822 1.00 0.00 287 GLY A O 19
ATOM 26234 N N . SER A 1 2 ? -20.559 -8.016 -17.506 1.00 0.00 288 SER A N 19
ATOM 26235 C CA . SER A 1 2 ? -21.340 -7.805 -16.292 1.00 0.00 288 SER A CA 19
ATOM 26236 C C . SER A 1 2 ? -20.435 -7.427 -15.124 1.00 0.00 288 SER A C 19
ATOM 26237 O O . SER A 1 2 ? -19.512 -8.164 -14.775 1.00 0.00 288 SER A O 19
ATOM 26245 N N . SER A 1 3 ? -20.706 -6.274 -14.522 1.00 0.00 289 SER A N 19
ATOM 26246 C CA . SER A 1 3 ? -19.915 -5.795 -13.395 1.00 0.00 289 SER A CA 19
ATOM 26247 C C . SER A 1 3 ? -20.665 -4.712 -12.625 1.00 0.00 289 SER A C 19
ATOM 26248 O O . SER A 1 3 ? -21.557 -4.057 -13.163 1.00 0.00 289 SER A O 19
ATOM 26256 N N . GLY A 1 4 ? -20.297 -4.531 -11.360 1.00 0.00 290 GLY A N 19
ATOM 26257 C CA . GLY A 1 4 ? -20.945 -3.527 -10.536 1.00 0.00 290 GLY A CA 19
ATOM 26258 C C . GLY A 1 4 ? -20.271 -3.362 -9.188 1.00 0.00 290 GLY A C 19
ATOM 26259 O O . GLY A 1 4 ? -20.940 -3.284 -8.158 1.00 0.00 290 GLY A O 19
ATOM 26263 N N . SER A 1 5 ? -18.943 -3.309 -9.194 1.00 0.00 291 SER A N 19
ATOM 26264 C CA . SER A 1 5 ? -18.178 -3.157 -7.962 1.00 0.00 291 SER A CA 19
ATOM 26265 C C . SER A 1 5 ? -16.922 -2.324 -8.201 1.00 0.00 291 SER A C 19
ATOM 26266 O O . SER A 1 5 ? -16.322 -2.380 -9.274 1.00 0.00 291 SER A O 19
ATOM 26274 N N . SER A 1 6 ? -16.532 -1.551 -7.193 1.00 0.00 292 SER A N 19
ATOM 26275 C CA . SER A 1 6 ? -15.350 -0.703 -7.293 1.00 0.00 292 SER A CA 19
ATOM 26276 C C . SER A 1 6 ? -14.924 -0.199 -5.918 1.00 0.00 292 SER A C 19
ATOM 26277 O O . SER A 1 6 ? -15.738 -0.099 -5.001 1.00 0.00 292 SER A O 19
ATOM 26285 N N . GLY A 1 7 ? -13.639 0.116 -5.782 1.00 0.00 293 GLY A N 19
ATOM 26286 C CA . GLY A 1 7 ? -13.126 0.605 -4.515 1.00 0.00 293 GLY A CA 19
ATOM 26287 C C . GLY A 1 7 ? -11.613 0.706 -4.503 1.00 0.00 293 GLY A C 19
ATOM 26288 O O . GLY A 1 7 ? -10.920 -0.111 -3.898 1.00 0.00 293 GLY A O 19
ATOM 26292 N N . PRO A 1 8 ? -11.079 1.729 -5.187 1.00 0.00 294 PRO A N 19
ATOM 26293 C CA . PRO A 1 8 ? -9.634 1.958 -5.269 1.00 0.00 294 PRO A CA 19
ATOM 26294 C C . PRO A 1 8 ? -8.948 1.826 -3.913 1.00 0.00 294 PRO A C 19
ATOM 26295 O O . PRO A 1 8 ? -7.934 1.142 -3.783 1.00 0.00 294 PRO A O 19
ATOM 26306 N N . GLY A 1 9 ? -9.509 2.486 -2.905 1.00 0.00 295 GLY A N 19
ATOM 26307 C CA . GLY A 1 9 ? -8.938 2.429 -1.572 1.00 0.00 295 GLY A CA 19
ATOM 26308 C C . GLY A 1 9 ? -7.911 3.518 -1.334 1.00 0.00 295 GLY A C 19
ATOM 26309 O O . GLY A 1 9 ? -7.221 3.943 -2.261 1.00 0.00 295 GLY A O 19
ATOM 26313 N N . SER A 1 10 ? -7.810 3.973 -0.089 1.00 0.00 296 SER A N 19
ATOM 26314 C CA . SER A 1 10 ? -6.864 5.024 0.266 1.00 0.00 296 SER A CA 19
ATOM 26315 C C . SER A 1 10 ? -5.981 4.588 1.432 1.00 0.00 296 SER A C 19
ATOM 26316 O O . SER A 1 10 ? -6.328 4.749 2.602 1.00 0.00 296 SER A O 19
ATOM 26324 N N . PRO A 1 11 ? -4.810 4.021 1.106 1.00 0.00 297 PRO A N 19
ATOM 26325 C CA . PRO A 1 11 ? -3.852 3.549 2.110 1.00 0.00 297 PRO A CA 19
ATOM 26326 C C . PRO A 1 11 ? -3.678 4.541 3.256 1.00 0.00 297 PRO A C 19
ATOM 26327 O O . PRO A 1 11 ? -3.732 5.757 3.070 1.00 0.00 297 PRO A O 19
ATOM 26338 N N . PRO A 1 12 ? -3.463 4.012 4.469 1.00 0.00 298 PRO A N 19
ATOM 26339 C CA . PRO A 1 12 ? -3.276 4.834 5.669 1.00 0.00 298 PRO A CA 19
ATOM 26340 C C . PRO A 1 12 ? -2.289 5.974 5.443 1.00 0.00 298 PRO A C 19
ATOM 26341 O O . PRO A 1 12 ? -1.127 5.744 5.108 1.00 0.00 298 PRO A O 19
ATOM 26352 N N . GLY A 1 13 ? -2.758 7.204 5.628 1.00 0.00 299 GLY A N 19
ATOM 26353 C CA . GLY A 1 13 ? -1.903 8.361 5.440 1.00 0.00 299 GLY A CA 19
ATOM 26354 C C . GLY A 1 13 ? -1.849 8.813 3.994 1.00 0.00 299 GLY A C 19
ATOM 26355 O O . GLY A 1 13 ? -2.385 8.147 3.109 1.00 0.00 299 GLY A O 19
ATOM 26359 N N . GLU A 1 14 ? -1.202 9.949 3.754 1.00 0.00 300 GLU A N 19
ATOM 26360 C CA . GLU A 1 14 ? -1.083 10.490 2.406 1.00 0.00 300 GLU A CA 19
ATOM 26361 C C . GLU A 1 14 ? 0.159 11.368 2.279 1.00 0.00 300 GLU A C 19
ATOM 26362 O O . GLU A 1 14 ? 0.534 12.070 3.216 1.00 0.00 300 GLU A O 19
ATOM 26374 N N . GLY A 1 15 ? 0.792 11.321 1.111 1.00 0.00 301 GLY A N 19
ATOM 26375 C CA . GLY A 1 15 ? 1.985 12.116 0.882 1.00 0.00 301 GLY A CA 19
ATOM 26376 C C . GLY A 1 15 ? 3.120 11.739 1.814 1.00 0.00 301 GLY A C 19
ATOM 26377 O O . GLY A 1 15 ? 2.979 11.808 3.034 1.00 0.00 301 GLY A O 19
ATOM 26381 N N . ALA A 1 16 ? 4.248 11.337 1.238 1.00 0.00 302 ALA A N 19
ATOM 26382 C CA . ALA A 1 16 ? 5.412 10.949 2.025 1.00 0.00 302 ALA A CA 19
ATOM 26383 C C . ALA A 1 16 ? 6.695 11.089 1.213 1.00 0.00 302 ALA A C 19
ATOM 26384 O O . ALA A 1 16 ? 6.729 10.829 0.010 1.00 0.00 302 ALA A O 19
ATOM 26391 N N . PRO A 1 17 ? 7.778 11.510 1.884 1.00 0.00 303 PRO A N 19
ATOM 26392 C CA . PRO A 1 17 ? 9.084 11.695 1.245 1.00 0.00 303 PRO A CA 19
ATOM 26393 C C . PRO A 1 17 ? 9.470 10.511 0.364 1.00 0.00 303 PRO A C 19
ATOM 26394 O O . PRO A 1 17 ? 8.844 9.451 0.421 1.00 0.00 303 PRO A O 19
ATOM 26405 N N . LEU A 1 18 ? 10.505 10.697 -0.448 1.00 0.00 304 LEU A N 19
ATOM 26406 C CA . LEU A 1 18 ? 10.976 9.643 -1.340 1.00 0.00 304 LEU A CA 19
ATOM 26407 C C . LEU A 1 18 ? 12.430 9.290 -1.046 1.00 0.00 304 LEU A C 19
ATOM 26408 O O . LEU A 1 18 ? 13.293 10.165 -0.993 1.00 0.00 304 LEU A O 19
ATOM 26424 N N . ALA A 1 19 ? 12.694 8.001 -0.857 1.00 0.00 305 ALA A N 19
ATOM 26425 C CA . ALA A 1 19 ? 14.044 7.531 -0.572 1.00 0.00 305 ALA A CA 19
ATOM 26426 C C . ALA A 1 19 ? 14.443 6.403 -1.517 1.00 0.00 305 ALA A C 19
ATOM 26427 O O . ALA A 1 19 ? 13.588 5.727 -2.088 1.00 0.00 305 ALA A O 19
ATOM 26434 N N . ALA A 1 20 ? 15.748 6.206 -1.678 1.00 0.00 306 ALA A N 19
ATOM 26435 C CA . ALA A 1 20 ? 16.260 5.158 -2.553 1.00 0.00 306 ALA A CA 19
ATOM 26436 C C . ALA A 1 20 ? 16.883 4.025 -1.745 1.00 0.00 306 ALA A C 19
ATOM 26437 O O . ALA A 1 20 ? 16.842 2.864 -2.154 1.00 0.00 306 ALA A O 19
ATOM 26444 N N . ASP A 1 21 ? 17.459 4.368 -0.598 1.00 0.00 307 ASP A N 19
ATOM 26445 C CA . ASP A 1 21 ? 18.090 3.379 0.267 1.00 0.00 307 ASP A CA 19
ATOM 26446 C C . ASP A 1 21 ? 17.083 2.322 0.709 1.00 0.00 307 ASP A C 19
ATOM 26447 O O . ASP A 1 21 ? 16.064 2.639 1.324 1.00 0.00 307 ASP A O 19
ATOM 26456 N N . VAL A 1 22 ? 17.374 1.064 0.391 1.00 0.00 308 VAL A N 19
ATOM 26457 C CA . VAL A 1 22 ? 16.494 -0.040 0.755 1.00 0.00 308 VAL A CA 19
ATOM 26458 C C . VAL A 1 22 ? 17.091 -0.868 1.887 1.00 0.00 308 VAL A C 19
ATOM 26459 O O . VAL A 1 22 ? 18.220 -1.350 1.789 1.00 0.00 308 VAL A O 19
ATOM 26472 N N . TYR A 1 23 ? 16.327 -1.030 2.961 1.00 0.00 309 TYR A N 19
ATOM 26473 C CA . TYR A 1 23 ? 16.781 -1.799 4.114 1.00 0.00 309 TYR A CA 19
ATOM 26474 C C . TYR A 1 23 ? 16.479 -3.283 3.932 1.00 0.00 309 TYR A C 19
ATOM 26475 O O . TYR A 1 23 ? 15.416 -3.656 3.434 1.00 0.00 309 TYR A O 19
ATOM 26493 N N . VAL A 1 24 ? 17.422 -4.127 4.339 1.00 0.00 310 VAL A N 19
ATOM 26494 C CA . VAL A 1 24 ? 17.258 -5.571 4.223 1.00 0.00 310 VAL A CA 19
ATOM 26495 C C . VAL A 1 24 ? 17.817 -6.287 5.448 1.00 0.00 310 VAL A C 19
ATOM 26496 O O . VAL A 1 24 ? 19.026 -6.298 5.676 1.00 0.00 310 VAL A O 19
ATOM 26509 N N . GLY A 1 25 ? 16.927 -6.886 6.233 1.00 0.00 311 GLY A N 19
ATOM 26510 C CA . GLY A 1 25 ? 17.351 -7.598 7.425 1.00 0.00 311 GLY A CA 19
ATOM 26511 C C . GLY A 1 25 ? 16.966 -9.064 7.393 1.00 0.00 311 GLY A C 19
ATOM 26512 O O . GLY A 1 25 ? 16.712 -9.622 6.326 1.00 0.00 311 GLY A O 19
ATOM 26516 N N . ASN A 1 26 ? 16.926 -9.690 8.565 1.00 0.00 312 ASN A N 19
ATOM 26517 C CA . ASN A 1 26 ? 16.573 -11.101 8.666 1.00 0.00 312 ASN A CA 19
ATOM 26518 C C . ASN A 1 26 ? 17.555 -11.965 7.881 1.00 0.00 312 ASN A C 19
ATOM 26519 O O . ASN A 1 26 ? 17.155 -12.886 7.166 1.00 0.00 312 ASN A O 19
ATOM 26530 N N . LEU A 1 27 ? 18.841 -11.663 8.019 1.00 0.00 313 LEU A N 19
ATOM 26531 C CA . LEU A 1 27 ? 19.881 -12.413 7.323 1.00 0.00 313 LEU A CA 19
ATOM 26532 C C . LEU A 1 27 ? 20.188 -13.720 8.047 1.00 0.00 313 LEU A C 19
ATOM 26533 O O . LEU A 1 27 ? 20.330 -13.762 9.269 1.00 0.00 313 LEU A O 19
ATOM 26549 N N . PRO A 1 28 ? 20.294 -14.813 7.277 1.00 0.00 314 PRO A N 19
ATOM 26550 C CA . PRO A 1 28 ? 20.587 -16.141 7.823 1.00 0.00 314 PRO A CA 19
ATOM 26551 C C . PRO A 1 28 ? 21.713 -16.109 8.851 1.00 0.00 314 PRO A C 19
ATOM 26552 O O . PRO A 1 28 ? 22.413 -15.106 8.988 1.00 0.00 314 PRO A O 19
ATOM 26563 N N . ARG A 1 29 ? 21.882 -17.214 9.571 1.00 0.00 315 ARG A N 19
ATOM 26564 C CA . ARG A 1 29 ? 22.923 -17.312 10.587 1.00 0.00 315 ARG A CA 19
ATOM 26565 C C . ARG A 1 29 ? 24.300 -17.054 9.981 1.00 0.00 315 ARG A C 19
ATOM 26566 O O . ARG A 1 29 ? 25.034 -16.177 10.435 1.00 0.00 315 ARG A O 19
ATOM 26587 N N . ASP A 1 30 ? 24.642 -17.824 8.954 1.00 0.00 316 ASP A N 19
ATOM 26588 C CA . ASP A 1 30 ? 25.930 -17.680 8.286 1.00 0.00 316 ASP A CA 19
ATOM 26589 C C . ASP A 1 30 ? 25.742 -17.334 6.812 1.00 0.00 316 ASP A C 19
ATOM 26590 O O . ASP A 1 30 ? 26.374 -17.928 5.939 1.00 0.00 316 ASP A O 19
ATOM 26599 N N . ALA A 1 31 ? 24.867 -16.370 6.543 1.00 0.00 317 ALA A N 19
ATOM 26600 C CA . ALA A 1 31 ? 24.596 -15.945 5.175 1.00 0.00 317 ALA A CA 19
ATOM 26601 C C . ALA A 1 31 ? 25.862 -15.429 4.500 1.00 0.00 317 ALA A C 19
ATOM 26602 O O . ALA A 1 31 ? 26.733 -14.851 5.150 1.00 0.00 317 ALA A O 19
ATOM 26609 N N . ARG A 1 32 ? 25.958 -15.643 3.191 1.00 0.00 318 ARG A N 19
ATOM 26610 C CA . ARG A 1 32 ? 27.119 -15.201 2.428 1.00 0.00 318 ARG A CA 19
ATOM 26611 C C . ARG A 1 32 ? 26.777 -13.984 1.573 1.00 0.00 318 ARG A C 19
ATOM 26612 O O . ARG A 1 32 ? 25.872 -14.032 0.740 1.00 0.00 318 ARG A O 19
ATOM 26633 N N . VAL A 1 33 ? 27.506 -12.894 1.786 1.00 0.00 319 VAL A N 19
ATOM 26634 C CA . VAL A 1 33 ? 27.281 -11.664 1.035 1.00 0.00 319 VAL A CA 19
ATOM 26635 C C . VAL A 1 33 ? 27.169 -11.946 -0.459 1.00 0.00 319 VAL A C 19
ATOM 26636 O O . VAL A 1 33 ? 26.578 -11.166 -1.206 1.00 0.00 319 VAL A O 19
ATOM 26649 N N . SER A 1 34 ? 27.741 -13.066 -0.889 1.00 0.00 320 SER A N 19
ATOM 26650 C CA . SER A 1 34 ? 27.709 -13.450 -2.295 1.00 0.00 320 SER A CA 19
ATOM 26651 C C . SER A 1 34 ? 26.355 -14.047 -2.665 1.00 0.00 320 SER A C 19
ATOM 26652 O O . SER A 1 34 ? 25.827 -13.794 -3.748 1.00 0.00 320 SER A O 19
ATOM 26660 N N . ASP A 1 35 ? 25.798 -14.841 -1.757 1.00 0.00 321 ASP A N 19
ATOM 26661 C CA . ASP A 1 35 ? 24.504 -15.474 -1.985 1.00 0.00 321 ASP A CA 19
ATOM 26662 C C . ASP A 1 35 ? 23.445 -14.434 -2.336 1.00 0.00 321 ASP A C 19
ATOM 26663 O O . ASP A 1 35 ? 22.607 -14.657 -3.211 1.00 0.00 321 ASP A O 19
ATOM 26672 N N . LEU A 1 36 ? 23.487 -13.299 -1.648 1.00 0.00 322 LEU A N 19
ATOM 26673 C CA . LEU A 1 36 ? 22.529 -12.224 -1.886 1.00 0.00 322 LEU A CA 19
ATOM 26674 C C . LEU A 1 36 ? 22.773 -11.568 -3.242 1.00 0.00 322 LEU A C 19
ATOM 26675 O O . LEU A 1 36 ? 21.835 -11.315 -3.998 1.00 0.00 322 LEU A O 19
ATOM 26691 N N . LYS A 1 37 ? 24.038 -11.298 -3.544 1.00 0.00 323 LYS A N 19
ATOM 26692 C CA . LYS A 1 37 ? 24.407 -10.675 -4.809 1.00 0.00 323 LYS A CA 19
ATOM 26693 C C . LYS A 1 37 ? 23.998 -11.553 -5.987 1.00 0.00 323 LYS A C 19
ATOM 26694 O O . LYS A 1 37 ? 23.382 -11.079 -6.943 1.00 0.00 323 LYS A O 19
ATOM 26713 N N . ARG A 1 38 ? 24.343 -12.834 -5.912 1.00 0.00 324 ARG A N 19
ATOM 26714 C CA . ARG A 1 38 ? 24.011 -13.778 -6.972 1.00 0.00 324 ARG A CA 19
ATOM 26715 C C . ARG A 1 38 ? 22.627 -13.487 -7.546 1.00 0.00 324 ARG A C 19
ATOM 26716 O O . ARG A 1 38 ? 22.484 -13.202 -8.734 1.00 0.00 324 ARG A O 19
ATOM 26737 N N . ALA A 1 39 ? 21.611 -13.563 -6.693 1.00 0.00 325 ALA A N 19
ATOM 26738 C CA . ALA A 1 39 ? 20.239 -13.307 -7.114 1.00 0.00 325 ALA A CA 19
ATOM 26739 C C . ALA A 1 39 ? 20.104 -11.918 -7.729 1.00 0.00 325 ALA A C 19
ATOM 26740 O O . ALA A 1 39 ? 19.897 -11.779 -8.935 1.00 0.00 325 ALA A O 19
ATOM 26747 N N . LEU A 1 40 ? 20.221 -10.892 -6.893 1.00 0.00 326 LEU A N 19
ATOM 26748 C CA . LEU A 1 40 ? 20.112 -9.513 -7.355 1.00 0.00 326 LEU A CA 19
ATOM 26749 C C . LEU A 1 40 ? 20.688 -9.361 -8.759 1.00 0.00 326 LEU A C 19
ATOM 26750 O O . LEU A 1 40 ? 20.030 -8.837 -9.657 1.00 0.00 326 LEU A O 19
ATOM 26766 N N . ARG A 1 41 ? 21.920 -9.825 -8.940 1.00 0.00 327 ARG A N 19
ATOM 26767 C CA . ARG A 1 41 ? 22.585 -9.742 -10.235 1.00 0.00 327 ARG A CA 19
ATOM 26768 C C . ARG A 1 41 ? 21.709 -10.336 -11.335 1.00 0.00 327 ARG A C 19
ATOM 26769 O O . ARG A 1 41 ? 21.512 -9.723 -12.383 1.00 0.00 327 ARG A O 19
ATOM 26790 N N . GLU A 1 42 ? 21.188 -11.534 -11.087 1.00 0.00 328 GLU A N 19
ATOM 26791 C CA . GLU A 1 42 ? 20.335 -12.211 -12.057 1.00 0.00 328 GLU A CA 19
ATOM 26792 C C . GLU A 1 42 ? 19.011 -11.472 -12.225 1.00 0.00 328 GLU A C 19
ATOM 26793 O O . GLU A 1 42 ? 18.431 -11.453 -13.312 1.00 0.00 328 GLU A O 19
ATOM 26805 N N . LEU A 1 43 ? 18.536 -10.866 -11.143 1.00 0.00 329 LEU A N 19
ATOM 26806 C CA . LEU A 1 43 ? 17.280 -10.125 -11.169 1.00 0.00 329 LEU A CA 19
ATOM 26807 C C . LEU A 1 43 ? 17.512 -8.673 -11.572 1.00 0.00 329 LEU A C 19
ATOM 26808 O O . LEU A 1 43 ? 16.720 -7.792 -11.239 1.00 0.00 329 LEU A O 19
ATOM 26824 N N . GLY A 1 44 ? 18.603 -8.430 -12.291 1.00 0.00 330 GLY A N 19
ATOM 26825 C CA . GLY A 1 44 ? 18.919 -7.083 -12.729 1.00 0.00 330 GLY A CA 19
ATOM 26826 C C . GLY A 1 44 ? 18.726 -6.056 -11.631 1.00 0.00 330 GLY A C 19
ATOM 26827 O O . GLY A 1 44 ? 18.488 -4.880 -11.906 1.00 0.00 330 GLY A O 19
ATOM 26831 N N . SER A 1 45 ? 18.829 -6.501 -10.382 1.00 0.00 331 SER A N 19
ATOM 26832 C CA . SER A 1 45 ? 18.659 -5.614 -9.238 1.00 0.00 331 SER A CA 19
ATOM 26833 C C . SER A 1 45 ? 20.007 -5.273 -8.610 1.00 0.00 331 SER A C 19
ATOM 26834 O O . SER A 1 45 ? 20.214 -5.469 -7.412 1.00 0.00 331 SER A O 19
ATOM 26842 N N . VAL A 1 46 ? 20.922 -4.762 -9.428 1.00 0.00 332 VAL A N 19
ATOM 26843 C CA . VAL A 1 46 ? 22.250 -4.393 -8.954 1.00 0.00 332 VAL A CA 19
ATOM 26844 C C . VAL A 1 46 ? 22.352 -2.890 -8.720 1.00 0.00 332 VAL A C 19
ATOM 26845 O O . VAL A 1 46 ? 22.476 -2.098 -9.655 1.00 0.00 332 VAL A O 19
ATOM 26858 N N . PRO A 1 47 ? 22.300 -2.485 -7.442 1.00 0.00 333 PRO A N 19
ATOM 26859 C CA . PRO A 1 47 ? 22.386 -1.074 -7.055 1.00 0.00 333 PRO A CA 19
ATOM 26860 C C . PRO A 1 47 ? 23.807 -0.531 -7.154 1.00 0.00 333 PRO A C 19
ATOM 26861 O O . PRO A 1 47 ? 24.747 -1.273 -7.440 1.00 0.00 333 PRO A O 19
ATOM 26872 N N . LEU A 1 48 ? 23.958 0.767 -6.914 1.00 0.00 334 LEU A N 19
ATOM 26873 C CA . LEU A 1 48 ? 25.266 1.409 -6.975 1.00 0.00 334 LEU A CA 19
ATOM 26874 C C . LEU A 1 48 ? 26.102 1.060 -5.748 1.00 0.00 334 LEU A C 19
ATOM 26875 O O . LEU A 1 48 ? 27.265 0.674 -5.867 1.00 0.00 334 LEU A O 19
ATOM 26891 N N . ARG A 1 49 ? 25.501 1.196 -4.571 1.00 0.00 335 ARG A N 19
ATOM 26892 C CA . ARG A 1 49 ? 26.190 0.893 -3.322 1.00 0.00 335 ARG A CA 19
ATOM 26893 C C . ARG A 1 49 ? 25.427 -0.157 -2.520 1.00 0.00 335 ARG A C 19
ATOM 26894 O O . ARG A 1 49 ? 24.202 -0.094 -2.403 1.00 0.00 335 ARG A O 19
ATOM 26915 N N . LEU A 1 50 ? 26.157 -1.120 -1.971 1.00 0.00 336 LEU A N 19
ATOM 26916 C CA . LEU A 1 50 ? 25.549 -2.185 -1.180 1.00 0.00 336 LEU A CA 19
ATOM 26917 C C . LEU A 1 50 ? 26.311 -2.397 0.125 1.00 0.00 336 LEU A C 19
ATOM 26918 O O . LEU A 1 50 ? 27.475 -2.797 0.119 1.00 0.00 336 LEU A O 19
ATOM 26934 N N . THR A 1 51 ? 25.645 -2.128 1.244 1.00 0.00 337 THR A N 19
ATOM 26935 C CA . THR A 1 51 ? 26.258 -2.291 2.556 1.00 0.00 337 THR A CA 19
ATOM 26936 C C . THR A 1 51 ? 25.833 -3.604 3.202 1.00 0.00 337 THR A C 19
ATOM 26937 O O . THR A 1 51 ? 24.675 -4.010 3.102 1.00 0.00 337 THR A O 19
ATOM 26948 N N . TRP A 1 52 ? 26.776 -4.263 3.866 1.00 0.00 338 TRP A N 19
ATOM 26949 C CA . TRP A 1 52 ? 26.498 -5.532 4.530 1.00 0.00 338 TRP A CA 19
ATOM 26950 C C . TRP A 1 52 ? 27.141 -5.575 5.912 1.00 0.00 338 TRP A C 19
ATOM 26951 O O . TRP A 1 52 ? 28.279 -5.144 6.090 1.00 0.00 338 TRP A O 19
ATOM 26972 N N . GLN A 1 53 ? 26.404 -6.098 6.887 1.00 0.00 339 GLN A N 19
ATOM 26973 C CA . GLN A 1 53 ? 26.904 -6.196 8.253 1.00 0.00 339 GLN A CA 19
ATOM 26974 C C . GLN A 1 53 ? 26.806 -7.628 8.767 1.00 0.00 339 GLN A C 19
ATOM 26975 O O . GLN A 1 53 ? 25.927 -8.386 8.358 1.00 0.00 339 GLN A O 19
ATOM 26989 N N . GLY A 1 54 ? 27.715 -7.993 9.666 1.00 0.00 340 GLY A N 19
ATOM 26990 C CA . GLY A 1 54 ? 27.714 -9.334 10.220 1.00 0.00 340 GLY A CA 19
ATOM 26991 C C . GLY A 1 54 ? 26.986 -9.412 11.547 1.00 0.00 340 GLY A C 19
ATOM 26992 O O . GLY A 1 54 ? 25.803 -9.745 11.612 1.00 0.00 340 GLY A O 19
ATOM 26996 N N . PRO A 1 55 ? 27.702 -9.102 12.638 1.00 0.00 341 PRO A N 19
ATOM 26997 C CA . PRO A 1 55 ? 27.137 -9.132 13.991 1.00 0.00 341 PRO A CA 19
ATOM 26998 C C . PRO A 1 55 ? 25.794 -8.415 14.074 1.00 0.00 341 PRO A C 19
ATOM 26999 O O . PRO A 1 55 ? 25.029 -8.618 15.017 1.00 0.00 341 PRO A O 19
ATOM 27010 N N . ARG A 1 56 ? 25.514 -7.576 13.082 1.00 0.00 342 ARG A N 19
ATOM 27011 C CA . ARG A 1 56 ? 24.263 -6.828 13.045 1.00 0.00 342 ARG A CA 19
ATOM 27012 C C . ARG A 1 56 ? 23.231 -7.538 12.174 1.00 0.00 342 ARG A C 19
ATOM 27013 O O . ARG A 1 56 ? 22.026 -7.419 12.399 1.00 0.00 342 ARG A O 19
ATOM 27034 N N . ARG A 1 57 ? 23.711 -8.277 11.179 1.00 0.00 343 ARG A N 19
ATOM 27035 C CA . ARG A 1 57 ? 22.831 -9.005 10.273 1.00 0.00 343 ARG A CA 19
ATOM 27036 C C . ARG A 1 57 ? 21.918 -8.046 9.515 1.00 0.00 343 ARG A C 19
ATOM 27037 O O . ARG A 1 57 ? 20.720 -8.291 9.378 1.00 0.00 343 ARG A O 19
ATOM 27058 N N . ARG A 1 58 ? 22.494 -6.953 9.023 1.00 0.00 344 ARG A N 19
ATOM 27059 C CA . ARG A 1 58 ? 21.733 -5.957 8.280 1.00 0.00 344 ARG A CA 19
ATOM 27060 C C . ARG A 1 58 ? 22.386 -5.668 6.932 1.00 0.00 344 ARG A C 19
ATOM 27061 O O . ARG A 1 58 ? 23.598 -5.812 6.775 1.00 0.00 344 ARG A O 19
ATOM 27082 N N . ALA A 1 59 ? 21.574 -5.259 5.962 1.00 0.00 345 ALA A N 19
ATOM 27083 C CA . ALA A 1 59 ? 22.073 -4.948 4.629 1.00 0.00 345 ALA A CA 19
ATOM 27084 C C . ALA A 1 59 ? 21.323 -3.767 4.023 1.00 0.00 345 ALA A C 19
ATOM 27085 O O . ALA A 1 59 ? 20.129 -3.587 4.264 1.00 0.00 345 ALA A O 19
ATOM 27092 N N . PHE A 1 60 ? 22.031 -2.962 3.237 1.00 0.00 346 PHE A N 19
ATOM 27093 C CA . PHE A 1 60 ? 21.432 -1.796 2.599 1.00 0.00 346 PHE A CA 19
ATOM 27094 C C . PHE A 1 60 ? 21.704 -1.798 1.097 1.00 0.00 346 PHE A C 19
ATOM 27095 O O . PHE A 1 60 ? 22.755 -2.256 0.646 1.00 0.00 346 PHE A O 19
ATOM 27112 N N . LEU A 1 61 ? 20.750 -1.284 0.328 1.00 0.00 347 LEU A N 19
ATOM 27113 C CA . LEU A 1 61 ? 20.886 -1.226 -1.123 1.00 0.00 347 LEU A CA 19
ATOM 27114 C C . LEU A 1 61 ? 20.540 0.164 -1.647 1.00 0.00 347 LEU A C 19
ATOM 27115 O O . LEU A 1 61 ? 19.368 0.522 -1.762 1.00 0.00 347 LEU A O 19
ATOM 27131 N N . HIS A 1 62 ? 21.569 0.943 -1.966 1.00 0.00 348 HIS A N 19
ATOM 27132 C CA . HIS A 1 62 ? 21.374 2.294 -2.481 1.00 0.00 348 HIS A CA 19
ATOM 27133 C C . HIS A 1 62 ? 21.279 2.286 -4.004 1.00 0.00 348 HIS A C 19
ATOM 27134 O O . HIS A 1 62 ? 22.221 1.895 -4.693 1.00 0.00 348 HIS A O 19
ATOM 27148 N N . TYR A 1 63 ? 20.135 2.719 -4.522 1.00 0.00 349 TYR A N 19
ATOM 27149 C CA . TYR A 1 63 ? 19.915 2.758 -5.963 1.00 0.00 349 TYR A CA 19
ATOM 27150 C C . TYR A 1 63 ? 20.100 4.173 -6.503 1.00 0.00 349 TYR A C 19
ATOM 27151 O O . TYR A 1 63 ? 19.919 5.164 -5.796 1.00 0.00 349 TYR A O 19
ATOM 27169 N N . PRO A 1 64 ? 20.469 4.270 -7.789 1.00 0.00 350 PRO A N 19
ATOM 27170 C CA . PRO A 1 64 ? 20.686 5.558 -8.455 1.00 0.00 350 PRO A CA 19
ATOM 27171 C C . PRO A 1 64 ? 19.576 6.560 -8.156 1.00 0.00 350 PRO A C 19
ATOM 27172 O O . PRO A 1 64 ? 19.842 7.723 -7.852 1.00 0.00 350 PRO A O 19
ATOM 27183 N N . ASP A 1 65 ? 18.333 6.101 -8.243 1.00 0.00 351 ASP A N 19
ATOM 27184 C CA . ASP A 1 65 ? 17.182 6.957 -7.980 1.00 0.00 351 ASP A CA 19
ATOM 27185 C C . ASP A 1 65 ? 16.078 6.181 -7.268 1.00 0.00 351 ASP A C 19
ATOM 27186 O O . ASP A 1 65 ? 16.157 4.961 -7.125 1.00 0.00 351 ASP A O 19
ATOM 27195 N N . SER A 1 66 ? 15.050 6.896 -6.824 1.00 0.00 352 SER A N 19
ATOM 27196 C CA . SER A 1 66 ? 13.932 6.275 -6.123 1.00 0.00 352 SER A CA 19
ATOM 27197 C C . SER A 1 66 ? 13.321 5.155 -6.960 1.00 0.00 352 SER A C 19
ATOM 27198 O O . SER A 1 66 ? 13.198 4.020 -6.502 1.00 0.00 352 SER A O 19
ATOM 27206 N N . ALA A 1 67 ? 12.941 5.484 -8.190 1.00 0.00 353 ALA A N 19
ATOM 27207 C CA . ALA A 1 67 ? 12.345 4.507 -9.093 1.00 0.00 353 ALA A CA 19
ATOM 27208 C C . ALA A 1 67 ? 13.181 3.233 -9.152 1.00 0.00 353 ALA A C 19
ATOM 27209 O O . ALA A 1 67 ? 12.653 2.127 -9.038 1.00 0.00 353 ALA A O 19
ATOM 27216 N N . ALA A 1 68 ? 14.487 3.396 -9.332 1.00 0.00 354 ALA A N 19
ATOM 27217 C CA . ALA A 1 68 ? 15.396 2.258 -9.405 1.00 0.00 354 ALA A CA 19
ATOM 27218 C C . ALA A 1 68 ? 15.232 1.346 -8.195 1.00 0.00 354 ALA A C 19
ATOM 27219 O O . ALA A 1 68 ? 15.240 0.122 -8.323 1.00 0.00 354 ALA A O 19
ATOM 27226 N N . ALA A 1 69 ? 15.083 1.949 -7.020 1.00 0.00 355 ALA A N 19
ATOM 27227 C CA . ALA A 1 69 ? 14.916 1.190 -5.787 1.00 0.00 355 ALA A CA 19
ATOM 27228 C C . ALA A 1 69 ? 13.546 0.522 -5.735 1.00 0.00 355 ALA A C 19
ATOM 27229 O O . ALA A 1 69 ? 13.445 -0.703 -5.678 1.00 0.00 355 ALA A O 19
ATOM 27236 N N . GLN A 1 70 ? 12.495 1.335 -5.755 1.00 0.00 356 GLN A N 19
ATOM 27237 C CA . GLN A 1 70 ? 11.131 0.822 -5.709 1.00 0.00 356 GLN A CA 19
ATOM 27238 C C . GLN A 1 70 ? 10.969 -0.377 -6.638 1.00 0.00 356 GLN A C 19
ATOM 27239 O O . GLN A 1 70 ? 10.536 -1.448 -6.213 1.00 0.00 356 GLN A O 19
ATOM 27253 N N . GLN A 1 71 ? 11.320 -0.189 -7.906 1.00 0.00 357 GLN A N 19
ATOM 27254 C CA . GLN A 1 71 ? 11.212 -1.256 -8.894 1.00 0.00 357 GLN A CA 19
ATOM 27255 C C . GLN A 1 71 ? 11.800 -2.556 -8.357 1.00 0.00 357 GLN A C 19
ATOM 27256 O O . GLN A 1 71 ? 11.185 -3.617 -8.464 1.00 0.00 357 GLN A O 19
ATOM 27270 N N . ALA A 1 72 ? 12.994 -2.467 -7.781 1.00 0.00 358 ALA A N 19
ATOM 27271 C CA . ALA A 1 72 ? 13.664 -3.636 -7.226 1.00 0.00 358 ALA A CA 19
ATOM 27272 C C . ALA A 1 72 ? 12.863 -4.234 -6.075 1.00 0.00 358 ALA A C 19
ATOM 27273 O O . ALA A 1 72 ? 12.495 -5.408 -6.105 1.00 0.00 358 ALA A O 19
ATOM 27280 N N . VAL A 1 73 ? 12.596 -3.418 -5.060 1.00 0.00 359 VAL A N 19
ATOM 27281 C CA . VAL A 1 73 ? 11.837 -3.866 -3.898 1.00 0.00 359 VAL A CA 19
ATOM 27282 C C . VAL A 1 73 ? 10.753 -4.860 -4.300 1.00 0.00 359 VAL A C 19
ATOM 27283 O O . VAL A 1 73 ? 10.798 -6.030 -3.919 1.00 0.00 359 VAL A O 19
ATOM 27296 N N . SER A 1 74 ? 9.780 -4.386 -5.071 1.00 0.00 360 SER A N 19
ATOM 27297 C CA . SER A 1 74 ? 8.682 -5.233 -5.523 1.00 0.00 360 SER A CA 19
ATOM 27298 C C . SER A 1 74 ? 9.186 -6.623 -5.898 1.00 0.00 360 SER A C 19
ATOM 27299 O O . SER A 1 74 ? 8.585 -7.633 -5.529 1.00 0.00 360 SER A O 19
ATOM 27307 N N . CYS A 1 75 ? 10.292 -6.666 -6.632 1.00 0.00 361 CYS A N 19
ATOM 27308 C CA . CYS A 1 75 ? 10.878 -7.932 -7.058 1.00 0.00 361 CYS A CA 19
ATOM 27309 C C . CYS A 1 75 ? 11.511 -8.663 -5.879 1.00 0.00 361 CYS A C 19
ATOM 27310 O O . CYS A 1 75 ? 11.147 -9.798 -5.570 1.00 0.00 361 CYS A O 19
ATOM 27318 N N . LEU A 1 76 ? 12.462 -8.006 -5.224 1.00 0.00 362 LEU A N 19
ATOM 27319 C CA . LEU A 1 76 ? 13.149 -8.593 -4.079 1.00 0.00 362 LEU A CA 19
ATOM 27320 C C . LEU A 1 76 ? 12.173 -9.366 -3.197 1.00 0.00 362 LEU A C 19
ATOM 27321 O O . LEU A 1 76 ? 12.479 -10.463 -2.732 1.00 0.00 362 LEU A O 19
ATOM 27337 N N . GLN A 1 77 ? 10.998 -8.787 -2.975 1.00 0.00 363 GLN A N 19
ATOM 27338 C CA . GLN A 1 77 ? 9.977 -9.422 -2.150 1.00 0.00 363 GLN A CA 19
ATOM 27339 C C . GLN A 1 77 ? 9.964 -10.932 -2.368 1.00 0.00 363 GLN A C 19
ATOM 27340 O O . GLN A 1 77 ? 10.315 -11.417 -3.443 1.00 0.00 363 GLN A O 19
ATOM 27354 N N . GLY A 1 78 ? 9.555 -11.670 -1.341 1.00 0.00 364 GLY A N 19
ATOM 27355 C CA . GLY A 1 78 ? 9.504 -13.117 -1.440 1.00 0.00 364 GLY A CA 19
ATOM 27356 C C . GLY A 1 78 ? 10.871 -13.756 -1.299 1.00 0.00 364 GLY A C 19
ATOM 27357 O O . GLY A 1 78 ? 11.051 -14.686 -0.511 1.00 0.00 364 GLY A O 19
ATOM 27361 N N . LEU A 1 79 ? 11.837 -13.260 -2.063 1.00 0.00 365 LEU A N 19
ATOM 27362 C CA . LEU A 1 79 ? 13.195 -13.790 -2.021 1.00 0.00 365 LEU A CA 19
ATOM 27363 C C . LEU A 1 79 ? 13.725 -13.815 -0.591 1.00 0.00 365 LEU A C 19
ATOM 27364 O O . LEU A 1 79 ? 13.728 -12.794 0.098 1.00 0.00 365 LEU A O 19
ATOM 27380 N N . ARG A 1 80 ? 14.176 -14.986 -0.153 1.00 0.00 366 ARG A N 19
ATOM 27381 C CA . ARG A 1 80 ? 14.710 -15.143 1.195 1.00 0.00 366 ARG A CA 19
ATOM 27382 C C . ARG A 1 80 ? 15.928 -16.061 1.193 1.00 0.00 366 ARG A C 19
ATOM 27383 O O . ARG A 1 80 ? 16.132 -16.837 0.258 1.00 0.00 366 ARG A O 19
ATOM 27404 N N . LEU A 1 81 ? 16.734 -15.968 2.244 1.00 0.00 367 LEU A N 19
ATOM 27405 C CA . LEU A 1 81 ? 17.933 -16.790 2.365 1.00 0.00 367 LEU A CA 19
ATOM 27406 C C . LEU A 1 81 ? 17.837 -17.721 3.569 1.00 0.00 367 LEU A C 19
ATOM 27407 O O . LEU A 1 81 ? 17.011 -17.519 4.458 1.00 0.00 367 LEU A O 19
ATOM 27423 N N . GLY A 1 82 ? 18.690 -18.741 3.593 1.00 0.00 368 GLY A N 19
ATOM 27424 C CA . GLY A 1 82 ? 18.686 -19.686 4.694 1.00 0.00 368 GLY A CA 19
ATOM 27425 C C . GLY A 1 82 ? 17.292 -20.172 5.036 1.00 0.00 368 GLY A C 19
ATOM 27426 O O . GLY A 1 82 ? 16.664 -20.884 4.250 1.00 0.00 368 GLY A O 19
ATOM 27430 N N . THR A 1 83 ? 16.805 -19.790 6.212 1.00 0.00 369 THR A N 19
ATOM 27431 C CA . THR A 1 83 ? 15.477 -20.195 6.657 1.00 0.00 369 THR A CA 19
ATOM 27432 C C . THR A 1 83 ? 14.629 -18.983 7.027 1.00 0.00 369 THR A C 19
ATOM 27433 O O . THR A 1 83 ? 13.399 -19.050 7.023 1.00 0.00 369 THR A O 19
ATOM 27444 N N . ASP A 1 84 ? 15.292 -17.877 7.345 1.00 0.00 370 ASP A N 19
ATOM 27445 C CA . ASP A 1 84 ? 14.598 -16.649 7.715 1.00 0.00 370 ASP A CA 19
ATOM 27446 C C . ASP A 1 84 ? 14.242 -15.832 6.477 1.00 0.00 370 ASP A C 19
ATOM 27447 O O . ASP A 1 84 ? 15.009 -15.774 5.515 1.00 0.00 370 ASP A O 19
ATOM 27456 N N . THR A 1 85 ? 13.073 -15.200 6.507 1.00 0.00 371 THR A N 19
ATOM 27457 C CA . THR A 1 85 ? 12.614 -14.388 5.387 1.00 0.00 371 THR A CA 19
ATOM 27458 C C . THR A 1 85 ? 13.159 -12.967 5.478 1.00 0.00 371 THR A C 19
ATOM 27459 O O . THR A 1 85 ? 12.658 -12.147 6.249 1.00 0.00 371 THR A O 19
ATOM 27470 N N . LEU A 1 86 ? 14.187 -12.681 4.687 1.00 0.00 372 LEU A N 19
ATOM 27471 C CA . LEU A 1 86 ? 14.801 -11.358 4.679 1.00 0.00 372 LEU A CA 19
ATOM 27472 C C . LEU A 1 86 ? 13.742 -10.266 4.794 1.00 0.00 372 LEU A C 19
ATOM 27473 O O . LEU A 1 86 ? 12.640 -10.397 4.260 1.00 0.00 372 LEU A O 19
ATOM 27489 N N . ARG A 1 87 ? 14.084 -9.188 5.492 1.00 0.00 373 ARG A N 19
ATOM 27490 C CA . ARG A 1 87 ? 13.163 -8.073 5.677 1.00 0.00 373 ARG A CA 19
ATOM 27491 C C . ARG A 1 87 ? 13.534 -6.906 4.767 1.00 0.00 373 ARG A C 19
ATOM 27492 O O . ARG A 1 87 ? 14.264 -5.999 5.168 1.00 0.00 373 ARG A O 19
ATOM 27513 N N . VAL A 1 88 ? 13.027 -6.935 3.538 1.00 0.00 374 VAL A N 19
ATOM 27514 C CA . VAL A 1 88 ? 13.304 -5.880 2.571 1.00 0.00 374 VAL A CA 19
ATOM 27515 C C . VAL A 1 88 ? 12.208 -4.821 2.584 1.00 0.00 374 VAL A C 19
ATOM 27516 O O . VAL A 1 88 ? 11.026 -5.133 2.438 1.00 0.00 374 VAL A O 19
ATOM 27529 N N . ALA A 1 89 ? 12.607 -3.565 2.761 1.00 0.00 375 ALA A N 19
ATOM 27530 C CA . ALA A 1 89 ? 11.659 -2.459 2.790 1.00 0.00 375 ALA A CA 19
ATOM 27531 C C . ALA A 1 89 ? 12.376 -1.118 2.668 1.00 0.00 375 ALA A C 19
ATOM 27532 O O . ALA A 1 89 ? 13.471 -0.937 3.203 1.00 0.00 375 ALA A O 19
ATOM 27539 N N . LEU A 1 90 ? 11.753 -0.182 1.962 1.00 0.00 376 LEU A N 19
ATOM 27540 C CA . LEU A 1 90 ? 12.332 1.143 1.768 1.00 0.00 376 LEU A CA 19
ATOM 27541 C C . LEU A 1 90 ? 12.759 1.750 3.101 1.00 0.00 376 LEU A C 19
ATOM 27542 O O . LEU A 1 90 ? 11.960 1.851 4.032 1.00 0.00 376 LEU A O 19
ATOM 27558 N N . ALA A 1 91 ? 14.022 2.155 3.183 1.00 0.00 377 ALA A N 19
ATOM 27559 C CA . ALA A 1 91 ? 14.553 2.757 4.400 1.00 0.00 377 ALA A CA 19
ATOM 27560 C C . ALA A 1 91 ? 14.450 4.277 4.351 1.00 0.00 377 ALA A C 19
ATOM 27561 O O . ALA A 1 91 ? 15.385 4.959 3.933 1.00 0.00 377 ALA A O 19
ATOM 27568 N N . ARG A 1 92 ? 13.307 4.802 4.781 1.00 0.00 378 ARG A N 19
ATOM 27569 C CA . ARG A 1 92 ? 13.081 6.242 4.784 1.00 0.00 378 ARG A CA 19
ATOM 27570 C C . ARG A 1 92 ? 12.850 6.753 6.203 1.00 0.00 378 ARG A C 19
ATOM 27571 O O . ARG A 1 92 ? 12.094 6.159 6.971 1.00 0.00 378 ARG A O 19
ATOM 27592 N N . GLN A 1 93 ? 13.507 7.857 6.543 1.00 0.00 379 GLN A N 19
ATOM 27593 C CA . GLN A 1 93 ? 13.373 8.446 7.870 1.00 0.00 379 GLN A CA 19
ATOM 27594 C C . GLN A 1 93 ? 12.422 9.638 7.843 1.00 0.00 379 GLN A C 19
ATOM 27595 O O . GLN A 1 93 ? 12.225 10.262 6.801 1.00 0.00 379 GLN A O 19
ATOM 27609 N N . GLN A 1 94 ? 11.837 9.948 8.996 1.00 0.00 380 GLN A N 19
ATOM 27610 C CA . GLN A 1 94 ? 10.906 11.065 9.103 1.00 0.00 380 GLN A CA 19
ATOM 27611 C C . GLN A 1 94 ? 11.647 12.366 9.389 1.00 0.00 380 GLN A C 19
ATOM 27612 O O . GLN A 1 94 ? 12.619 12.385 10.144 1.00 0.00 380 GLN A O 19
ATOM 27626 N N . ARG A 1 95 ? 11.182 13.452 8.780 1.00 0.00 381 ARG A N 19
ATOM 27627 C CA . ARG A 1 95 ? 11.803 14.758 8.967 1.00 0.00 381 ARG A CA 19
ATOM 27628 C C . ARG A 1 95 ? 10.807 15.879 8.683 1.00 0.00 381 ARG A C 19
ATOM 27629 O O . ARG A 1 95 ? 9.870 15.707 7.903 1.00 0.00 381 ARG A O 19
ATOM 27650 N N . ASP A 1 96 ? 11.017 17.025 9.320 1.00 0.00 382 ASP A N 19
ATOM 27651 C CA . ASP A 1 96 ? 10.139 18.175 9.136 1.00 0.00 382 ASP A CA 19
ATOM 27652 C C . ASP A 1 96 ? 10.875 19.476 9.442 1.00 0.00 382 ASP A C 19
ATOM 27653 O O . ASP A 1 96 ? 11.790 19.505 10.264 1.00 0.00 382 ASP A O 19
ATOM 27662 N N . LYS A 1 97 ? 10.468 20.550 8.774 1.00 0.00 383 LYS A N 19
ATOM 27663 C CA . LYS A 1 97 ? 11.088 21.855 8.974 1.00 0.00 383 LYS A CA 19
ATOM 27664 C C . LYS A 1 97 ? 10.540 22.531 10.227 1.00 0.00 383 LYS A C 19
ATOM 27665 O O . LYS A 1 97 ? 11.294 22.878 11.137 1.00 0.00 383 LYS A O 19
ATOM 27684 N N . GLY A 1 1 ? -9.554 -16.979 -4.903 1.00 0.00 287 GLY A N 20
ATOM 27685 C CA . GLY A 1 1 ? -9.484 -16.557 -6.290 1.00 0.00 287 GLY A CA 20
ATOM 27686 C C . GLY A 1 1 ? -9.756 -15.075 -6.459 1.00 0.00 287 GLY A C 20
ATOM 27687 O O . GLY A 1 1 ? -10.905 -14.636 -6.395 1.00 0.00 287 GLY A O 20
ATOM 27691 N N . SER A 1 2 ? -8.697 -14.301 -6.673 1.00 0.00 288 SER A N 20
ATOM 27692 C CA . SER A 1 2 ? -8.826 -12.859 -6.846 1.00 0.00 288 SER A CA 20
ATOM 27693 C C . SER A 1 2 ? -9.861 -12.531 -7.918 1.00 0.00 288 SER A C 20
ATOM 27694 O O . SER A 1 2 ? -9.566 -12.563 -9.113 1.00 0.00 288 SER A O 20
ATOM 27702 N N . SER A 1 3 ? -11.077 -12.216 -7.481 1.00 0.00 289 SER A N 20
ATOM 27703 C CA . SER A 1 3 ? -12.158 -11.886 -8.402 1.00 0.00 289 SER A CA 20
ATOM 27704 C C . SER A 1 3 ? -11.752 -10.745 -9.331 1.00 0.00 289 SER A C 20
ATOM 27705 O O . SER A 1 3 ? -11.903 -10.837 -10.548 1.00 0.00 289 SER A O 20
ATOM 27713 N N . GLY A 1 4 ? -11.234 -9.669 -8.745 1.00 0.00 290 GLY A N 20
ATOM 27714 C CA . GLY A 1 4 ? -10.814 -8.526 -9.533 1.00 0.00 290 GLY A CA 20
ATOM 27715 C C . GLY A 1 4 ? -10.825 -7.237 -8.736 1.00 0.00 290 GLY A C 20
ATOM 27716 O O . GLY A 1 4 ? -11.777 -6.460 -8.811 1.00 0.00 290 GLY A O 20
ATOM 27720 N N . SER A 1 5 ? -9.764 -7.009 -7.968 1.00 0.00 291 SER A N 20
ATOM 27721 C CA . SER A 1 5 ? -9.657 -5.807 -7.148 1.00 0.00 291 SER A CA 20
ATOM 27722 C C . SER A 1 5 ? -9.568 -4.560 -8.022 1.00 0.00 291 SER A C 20
ATOM 27723 O O . SER A 1 5 ? -8.565 -4.333 -8.698 1.00 0.00 291 SER A O 20
ATOM 27731 N N . SER A 1 6 ? -10.625 -3.755 -8.003 1.00 0.00 292 SER A N 20
ATOM 27732 C CA . SER A 1 6 ? -10.669 -2.532 -8.796 1.00 0.00 292 SER A CA 20
ATOM 27733 C C . SER A 1 6 ? -9.751 -1.467 -8.203 1.00 0.00 292 SER A C 20
ATOM 27734 O O . SER A 1 6 ? -8.836 -0.981 -8.867 1.00 0.00 292 SER A O 20
ATOM 27742 N N . GLY A 1 7 ? -10.003 -1.109 -6.948 1.00 0.00 293 GLY A N 20
ATOM 27743 C CA . GLY A 1 7 ? -9.191 -0.104 -6.286 1.00 0.00 293 GLY A CA 20
ATOM 27744 C C . GLY A 1 7 ? -9.349 1.270 -6.907 1.00 0.00 293 GLY A C 20
ATOM 27745 O O . GLY A 1 7 ? -8.488 1.739 -7.652 1.00 0.00 293 GLY A O 20
ATOM 27749 N N . PRO A 1 8 ? -10.471 1.937 -6.601 1.00 0.00 294 PRO A N 20
ATOM 27750 C CA . PRO A 1 8 ? -10.765 3.274 -7.126 1.00 0.00 294 PRO A CA 20
ATOM 27751 C C . PRO A 1 8 ? -9.983 4.365 -6.403 1.00 0.00 294 PRO A C 20
ATOM 27752 O O . PRO A 1 8 ? -9.201 4.084 -5.495 1.00 0.00 294 PRO A O 20
ATOM 27763 N N . GLY A 1 9 ? -10.200 5.612 -6.811 1.00 0.00 295 GLY A N 20
ATOM 27764 C CA . GLY A 1 9 ? -9.507 6.726 -6.191 1.00 0.00 295 GLY A CA 20
ATOM 27765 C C . GLY A 1 9 ? -8.264 7.135 -6.957 1.00 0.00 295 GLY A C 20
ATOM 27766 O O . GLY A 1 9 ? -7.297 6.377 -7.034 1.00 0.00 295 GLY A O 20
ATOM 27770 N N . SER A 1 10 ? -8.290 8.336 -7.526 1.00 0.00 296 SER A N 20
ATOM 27771 C CA . SER A 1 10 ? -7.159 8.842 -8.294 1.00 0.00 296 SER A CA 20
ATOM 27772 C C . SER A 1 10 ? -5.907 8.926 -7.426 1.00 0.00 296 SER A C 20
ATOM 27773 O O . SER A 1 10 ? -5.807 9.747 -6.514 1.00 0.00 296 SER A O 20
ATOM 27781 N N . PRO A 1 11 ? -4.927 8.057 -7.716 1.00 0.00 297 PRO A N 20
ATOM 27782 C CA . PRO A 1 11 ? -3.663 8.012 -6.975 1.00 0.00 297 PRO A CA 20
ATOM 27783 C C . PRO A 1 11 ? -3.090 9.403 -6.722 1.00 0.00 297 PRO A C 20
ATOM 27784 O O . PRO A 1 11 ? -2.512 10.033 -7.608 1.00 0.00 297 PRO A O 20
ATOM 27795 N N . PRO A 1 12 ? -3.253 9.895 -5.485 1.00 0.00 298 PRO A N 20
ATOM 27796 C CA . PRO A 1 12 ? -2.757 11.215 -5.087 1.00 0.00 298 PRO A CA 20
ATOM 27797 C C . PRO A 1 12 ? -1.248 11.226 -4.866 1.00 0.00 298 PRO A C 20
ATOM 27798 O O . PRO A 1 12 ? -0.658 10.212 -4.496 1.00 0.00 298 PRO A O 20
ATOM 27809 N N . GLY A 1 13 ? -0.629 12.381 -5.095 1.00 0.00 299 GLY A N 20
ATOM 27810 C CA . GLY A 1 13 ? 0.806 12.501 -4.915 1.00 0.00 299 GLY A CA 20
ATOM 27811 C C . GLY A 1 13 ? 1.293 13.926 -5.084 1.00 0.00 299 GLY A C 20
ATOM 27812 O O . GLY A 1 13 ? 1.441 14.409 -6.207 1.00 0.00 299 GLY A O 20
ATOM 27816 N N . GLU A 1 14 ? 1.543 14.602 -3.967 1.00 0.00 300 GLU A N 20
ATOM 27817 C CA . GLU A 1 14 ? 2.014 15.981 -3.997 1.00 0.00 300 GLU A CA 20
ATOM 27818 C C . GLU A 1 14 ? 3.538 16.036 -3.961 1.00 0.00 300 GLU A C 20
ATOM 27819 O O . GLU A 1 14 ? 4.124 16.995 -3.460 1.00 0.00 300 GLU A O 20
ATOM 27831 N N . GLY A 1 15 ? 4.175 14.999 -4.495 1.00 0.00 301 GLY A N 20
ATOM 27832 C CA . GLY A 1 15 ? 5.626 14.947 -4.514 1.00 0.00 301 GLY A CA 20
ATOM 27833 C C . GLY A 1 15 ? 6.165 13.614 -4.036 1.00 0.00 301 GLY A C 20
ATOM 27834 O O . GLY A 1 15 ? 5.539 12.942 -3.216 1.00 0.00 301 GLY A O 20
ATOM 27838 N N . ALA A 1 16 ? 7.328 13.229 -4.550 1.00 0.00 302 ALA A N 20
ATOM 27839 C CA . ALA A 1 16 ? 7.951 11.967 -4.170 1.00 0.00 302 ALA A CA 20
ATOM 27840 C C . ALA A 1 16 ? 9.398 12.178 -3.737 1.00 0.00 302 ALA A C 20
ATOM 27841 O O . ALA A 1 16 ? 10.118 13.018 -4.279 1.00 0.00 302 ALA A O 20
ATOM 27848 N N . PRO A 1 17 ? 9.837 11.399 -2.738 1.00 0.00 303 PRO A N 20
ATOM 27849 C CA . PRO A 1 17 ? 11.202 11.482 -2.210 1.00 0.00 303 PRO A CA 20
ATOM 27850 C C . PRO A 1 17 ? 12.216 10.785 -3.111 1.00 0.00 303 PRO A C 20
ATOM 27851 O O . PRO A 1 17 ? 12.062 9.608 -3.441 1.00 0.00 303 PRO A O 20
ATOM 27862 N N . LEU A 1 18 ? 13.251 11.517 -3.505 1.00 0.00 304 LEU A N 20
ATOM 27863 C CA . LEU A 1 18 ? 14.292 10.968 -4.369 1.00 0.00 304 LEU A CA 20
ATOM 27864 C C . LEU A 1 18 ? 15.063 9.862 -3.657 1.00 0.00 304 LEU A C 20
ATOM 27865 O O . LEU A 1 18 ? 15.821 9.120 -4.280 1.00 0.00 304 LEU A O 20
ATOM 27881 N N . ALA A 1 19 ? 14.861 9.756 -2.347 1.00 0.00 305 ALA A N 20
ATOM 27882 C CA . ALA A 1 19 ? 15.534 8.737 -1.551 1.00 0.00 305 ALA A CA 20
ATOM 27883 C C . ALA A 1 19 ? 15.256 7.341 -2.097 1.00 0.00 305 ALA A C 20
ATOM 27884 O O . ALA A 1 19 ? 14.144 6.827 -1.976 1.00 0.00 305 ALA A O 20
ATOM 27891 N N . ALA A 1 20 ? 16.272 6.732 -2.698 1.00 0.00 306 ALA A N 20
ATOM 27892 C CA . ALA A 1 20 ? 16.137 5.394 -3.262 1.00 0.00 306 ALA A CA 20
ATOM 27893 C C . ALA A 1 20 ? 16.911 4.371 -2.438 1.00 0.00 306 ALA A C 20
ATOM 27894 O O . ALA A 1 20 ? 17.604 3.514 -2.987 1.00 0.00 306 ALA A O 20
ATOM 27901 N N . ASP A 1 21 ? 16.789 4.466 -1.119 1.00 0.00 307 ASP A N 20
ATOM 27902 C CA . ASP A 1 21 ? 17.478 3.547 -0.219 1.00 0.00 307 ASP A CA 20
ATOM 27903 C C . ASP A 1 21 ? 16.572 2.381 0.164 1.00 0.00 307 ASP A C 20
ATOM 27904 O O . ASP A 1 21 ? 15.357 2.538 0.283 1.00 0.00 307 ASP A O 20
ATOM 27913 N N . VAL A 1 22 ? 17.172 1.210 0.356 1.00 0.00 308 VAL A N 20
ATOM 27914 C CA . VAL A 1 22 ? 16.420 0.017 0.726 1.00 0.00 308 VAL A CA 20
ATOM 27915 C C . VAL A 1 22 ? 17.086 -0.714 1.886 1.00 0.00 308 VAL A C 20
ATOM 27916 O O . VAL A 1 22 ? 18.304 -0.892 1.904 1.00 0.00 308 VAL A O 20
ATOM 27929 N N . TYR A 1 23 ? 16.279 -1.137 2.853 1.00 0.00 309 TYR A N 20
ATOM 27930 C CA . TYR A 1 23 ? 16.790 -1.848 4.018 1.00 0.00 309 TYR A CA 20
ATOM 27931 C C . TYR A 1 23 ? 16.505 -3.343 3.912 1.00 0.00 309 TYR A C 20
ATOM 27932 O O . TYR A 1 23 ? 15.390 -3.753 3.593 1.00 0.00 309 TYR A O 20
ATOM 27950 N N . VAL A 1 24 ? 17.524 -4.153 4.184 1.00 0.00 310 VAL A N 20
ATOM 27951 C CA . VAL A 1 24 ? 17.384 -5.603 4.121 1.00 0.00 310 VAL A CA 20
ATOM 27952 C C . VAL A 1 24 ? 18.015 -6.269 5.339 1.00 0.00 310 VAL A C 20
ATOM 27953 O O . VAL A 1 24 ? 19.237 -6.322 5.468 1.00 0.00 310 VAL A O 20
ATOM 27966 N N . GLY A 1 25 ? 17.171 -6.777 6.232 1.00 0.00 311 GLY A N 20
ATOM 27967 C CA . GLY A 1 25 ? 17.663 -7.434 7.429 1.00 0.00 311 GLY A CA 20
ATOM 27968 C C . GLY A 1 25 ? 17.212 -8.878 7.526 1.00 0.00 311 GLY A C 20
ATOM 27969 O O . GLY A 1 25 ? 16.868 -9.496 6.520 1.00 0.00 311 GLY A O 20
ATOM 27973 N N . ASN A 1 26 ? 17.216 -9.417 8.741 1.00 0.00 312 ASN A N 20
ATOM 27974 C CA . ASN A 1 26 ? 16.806 -10.799 8.965 1.00 0.00 312 ASN A CA 20
ATOM 27975 C C . ASN A 1 26 ? 17.653 -11.759 8.135 1.00 0.00 312 ASN A C 20
ATOM 27976 O O . ASN A 1 26 ? 17.130 -12.676 7.501 1.00 0.00 312 ASN A O 20
ATOM 27987 N N . LEU A 1 27 ? 18.964 -11.542 8.144 1.00 0.00 313 LEU A N 20
ATOM 27988 C CA . LEU A 1 27 ? 19.885 -12.388 7.393 1.00 0.00 313 LEU A CA 20
ATOM 27989 C C . LEU A 1 27 ? 20.131 -13.705 8.122 1.00 0.00 313 LEU A C 20
ATOM 27990 O O . LEU A 1 27 ? 20.173 -13.765 9.351 1.00 0.00 313 LEU A O 20
ATOM 28006 N N . PRO A 1 28 ? 20.299 -14.787 7.347 1.00 0.00 314 PRO A N 20
ATOM 28007 C CA . PRO A 1 28 ? 20.547 -16.123 7.897 1.00 0.00 314 PRO A CA 20
ATOM 28008 C C . PRO A 1 28 ? 21.595 -16.109 9.005 1.00 0.00 314 PRO A C 20
ATOM 28009 O O . PRO A 1 28 ? 22.312 -15.124 9.180 1.00 0.00 314 PRO A O 20
ATOM 28020 N N . ARG A 1 29 ? 21.678 -17.207 9.748 1.00 0.00 315 ARG A N 20
ATOM 28021 C CA . ARG A 1 29 ? 22.638 -17.320 10.840 1.00 0.00 315 ARG A CA 20
ATOM 28022 C C . ARG A 1 29 ? 24.050 -17.004 10.356 1.00 0.00 315 ARG A C 20
ATOM 28023 O O . ARG A 1 29 ? 24.729 -16.142 10.913 1.00 0.00 315 ARG A O 20
ATOM 28044 N N . ASP A 1 30 ? 24.485 -17.709 9.317 1.00 0.00 316 ASP A N 20
ATOM 28045 C CA . ASP A 1 30 ? 25.816 -17.503 8.757 1.00 0.00 316 ASP A CA 20
ATOM 28046 C C . ASP A 1 30 ? 25.733 -17.119 7.283 1.00 0.00 316 ASP A C 20
ATOM 28047 O O . ASP A 1 30 ? 26.532 -17.575 6.467 1.00 0.00 316 ASP A O 20
ATOM 28056 N N . ALA A 1 31 ? 24.759 -16.278 6.951 1.00 0.00 317 ALA A N 20
ATOM 28057 C CA . ALA A 1 31 ? 24.572 -15.831 5.576 1.00 0.00 317 ALA A CA 20
ATOM 28058 C C . ALA A 1 31 ? 25.847 -15.201 5.025 1.00 0.00 317 ALA A C 20
ATOM 28059 O O . ALA A 1 31 ? 26.606 -14.569 5.760 1.00 0.00 317 ALA A O 20
ATOM 28066 N N . ARG A 1 32 ? 26.076 -15.377 3.728 1.00 0.00 318 ARG A N 20
ATOM 28067 C CA . ARG A 1 32 ? 27.260 -14.827 3.079 1.00 0.00 318 ARG A CA 20
ATOM 28068 C C . ARG A 1 32 ? 26.888 -13.659 2.170 1.00 0.00 318 ARG A C 20
ATOM 28069 O O . ARG A 1 32 ? 25.793 -13.619 1.609 1.00 0.00 318 ARG A O 20
ATOM 28090 N N . VAL A 1 33 ? 27.808 -12.709 2.030 1.00 0.00 319 VAL A N 20
ATOM 28091 C CA . VAL A 1 33 ? 27.578 -11.540 1.189 1.00 0.00 319 VAL A CA 20
ATOM 28092 C C . VAL A 1 33 ? 27.526 -11.926 -0.285 1.00 0.00 319 VAL A C 20
ATOM 28093 O O . VAL A 1 33 ? 27.077 -11.146 -1.125 1.00 0.00 319 VAL A O 20
ATOM 28106 N N . SER A 1 34 ? 27.987 -13.134 -0.592 1.00 0.00 320 SER A N 20
ATOM 28107 C CA . SER A 1 34 ? 27.996 -13.622 -1.966 1.00 0.00 320 SER A CA 20
ATOM 28108 C C . SER A 1 34 ? 26.635 -14.195 -2.348 1.00 0.00 320 SER A C 20
ATOM 28109 O O . SER A 1 34 ? 26.194 -14.067 -3.490 1.00 0.00 320 SER A O 20
ATOM 28117 N N . ASP A 1 35 ? 25.975 -14.827 -1.384 1.00 0.00 321 ASP A N 20
ATOM 28118 C CA . ASP A 1 35 ? 24.663 -15.419 -1.617 1.00 0.00 321 ASP A CA 20
ATOM 28119 C C . ASP A 1 35 ? 23.628 -14.342 -1.928 1.00 0.00 321 ASP A C 20
ATOM 28120 O O . ASP A 1 35 ? 22.844 -14.472 -2.869 1.00 0.00 321 ASP A O 20
ATOM 28129 N N . LEU A 1 36 ? 23.630 -13.280 -1.130 1.00 0.00 322 LEU A N 20
ATOM 28130 C CA . LEU A 1 36 ? 22.690 -12.180 -1.319 1.00 0.00 322 LEU A CA 20
ATOM 28131 C C . LEU A 1 36 ? 22.939 -11.472 -2.647 1.00 0.00 322 LEU A C 20
ATOM 28132 O O . LEU A 1 36 ? 22.009 -11.224 -3.415 1.00 0.00 322 LEU A O 20
ATOM 28148 N N . LYS A 1 37 ? 24.201 -11.152 -2.913 1.00 0.00 323 LYS A N 20
ATOM 28149 C CA . LYS A 1 37 ? 24.574 -10.477 -4.150 1.00 0.00 323 LYS A CA 20
ATOM 28150 C C . LYS A 1 37 ? 24.168 -11.303 -5.366 1.00 0.00 323 LYS A C 20
ATOM 28151 O O . LYS A 1 37 ? 23.594 -10.779 -6.321 1.00 0.00 323 LYS A O 20
ATOM 28170 N N . ARG A 1 38 ? 24.467 -12.597 -5.323 1.00 0.00 324 A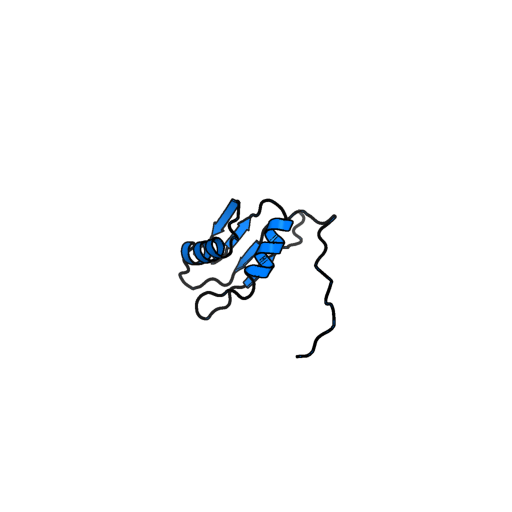RG A N 20
ATOM 28171 C CA . ARG A 1 38 ? 24.132 -13.496 -6.421 1.00 0.00 324 ARG A CA 20
ATOM 28172 C C . ARG A 1 38 ? 22.649 -13.404 -6.766 1.00 0.00 324 ARG A C 20
ATOM 28173 O O . ARG A 1 38 ? 22.261 -13.539 -7.926 1.00 0.00 324 ARG A O 20
ATOM 28194 N N . ALA A 1 39 ? 21.824 -13.173 -5.750 1.00 0.00 325 ALA A N 20
ATOM 28195 C CA . ALA A 1 39 ? 20.384 -13.061 -5.946 1.00 0.00 325 ALA A CA 20
ATOM 28196 C C . ALA A 1 39 ? 20.016 -11.715 -6.560 1.00 0.00 325 ALA A C 20
ATOM 28197 O O . ALA A 1 39 ? 19.113 -11.627 -7.394 1.00 0.00 325 ALA A O 20
ATOM 28204 N N . LEU A 1 40 ? 20.720 -10.668 -6.144 1.00 0.00 326 LEU A N 20
ATOM 28205 C CA . LEU A 1 40 ? 20.467 -9.325 -6.654 1.00 0.00 326 LEU A CA 20
ATOM 28206 C C . LEU A 1 40 ? 20.918 -9.199 -8.106 1.00 0.00 326 LEU A C 20
ATOM 28207 O O . LEU A 1 40 ? 20.288 -8.506 -8.904 1.00 0.00 326 LEU A O 20
ATOM 28223 N N . ARG A 1 41 ? 22.012 -9.876 -8.441 1.00 0.00 327 ARG A N 20
ATOM 28224 C CA . ARG A 1 41 ? 22.547 -9.841 -9.796 1.00 0.00 327 ARG A CA 20
ATOM 28225 C C . ARG A 1 41 ? 21.581 -10.495 -10.779 1.00 0.00 327 ARG A C 20
ATOM 28226 O O . ARG A 1 41 ? 21.218 -9.902 -11.795 1.00 0.00 327 ARG A O 20
ATOM 28247 N N . GLU A 1 42 ? 21.169 -11.721 -10.470 1.00 0.00 328 GLU A N 20
ATOM 28248 C CA . GLU A 1 42 ? 20.246 -12.455 -11.327 1.00 0.00 328 GLU A CA 20
ATOM 28249 C C . GLU A 1 42 ? 18.934 -11.694 -11.493 1.00 0.00 328 GLU A C 20
ATOM 28250 O O . GLU A 1 42 ? 18.277 -11.786 -12.530 1.00 0.00 328 GLU A O 20
ATOM 28262 N N . LEU A 1 43 ? 18.560 -10.942 -10.464 1.00 0.00 329 LEU A N 20
ATOM 28263 C CA . LEU A 1 43 ? 17.326 -10.163 -10.494 1.00 0.00 329 LEU A CA 20
ATOM 28264 C C . LEU A 1 43 ? 17.584 -8.754 -11.016 1.00 0.00 329 LEU A C 20
ATOM 28265 O O . LEU A 1 43 ? 16.741 -7.868 -10.885 1.00 0.00 329 LEU A O 20
ATOM 28281 N N . GLY A 1 44 ? 18.757 -8.553 -11.610 1.00 0.00 330 GLY A N 20
ATOM 28282 C CA . GLY A 1 44 ? 19.104 -7.250 -12.145 1.00 0.00 330 GLY A CA 20
ATOM 28283 C C . GLY A 1 44 ? 18.912 -6.138 -11.133 1.00 0.00 330 GLY A C 20
ATOM 28284 O O . GLY A 1 44 ? 18.767 -4.972 -11.502 1.00 0.00 330 GLY A O 20
ATOM 28288 N N . SER A 1 45 ? 18.908 -6.498 -9.854 1.00 0.00 331 SER A N 20
ATOM 28289 C CA . SER A 1 45 ? 18.725 -5.523 -8.786 1.00 0.00 331 SER A CA 20
ATOM 28290 C C . SER A 1 45 ? 20.065 -5.144 -8.161 1.00 0.00 331 SER A C 20
ATOM 28291 O O . SER A 1 45 ? 20.218 -5.151 -6.939 1.00 0.00 331 SER A O 20
ATOM 28299 N N . VAL A 1 46 ? 21.034 -4.814 -9.009 1.00 0.00 332 VAL A N 20
ATOM 28300 C CA . VAL A 1 46 ? 22.361 -4.432 -8.542 1.00 0.00 332 VAL A CA 20
ATOM 28301 C C . VAL A 1 46 ? 22.517 -2.916 -8.511 1.00 0.00 332 VAL A C 20
ATOM 28302 O O . VAL A 1 46 ? 22.684 -2.263 -9.541 1.00 0.00 332 VAL A O 20
ATOM 28315 N N . PRO A 1 47 ? 22.463 -2.340 -7.301 1.00 0.00 333 PRO A N 20
ATOM 28316 C CA . PRO A 1 47 ? 22.598 -0.893 -7.106 1.00 0.00 333 PRO A CA 20
ATOM 28317 C C . PRO A 1 47 ? 24.037 -0.417 -7.273 1.00 0.00 333 PRO A C 20
ATOM 28318 O O . PRO A 1 47 ? 24.954 -1.224 -7.430 1.00 0.00 333 PRO A O 20
ATOM 28329 N N . LEU A 1 48 ? 24.228 0.897 -7.239 1.00 0.00 334 LEU A N 20
ATOM 28330 C CA . LEU A 1 48 ? 25.556 1.481 -7.387 1.00 0.00 334 LEU A CA 20
ATOM 28331 C C . LEU A 1 48 ? 26.425 1.172 -6.172 1.00 0.00 334 LEU A C 20
ATOM 28332 O O . LEU A 1 48 ? 27.566 0.730 -6.309 1.00 0.00 334 LEU A O 20
ATOM 28348 N N . ARG A 1 49 ? 25.877 1.407 -4.984 1.00 0.00 335 ARG A N 20
ATOM 28349 C CA . ARG A 1 49 ? 26.602 1.153 -3.745 1.00 0.00 335 ARG A CA 20
ATOM 28350 C C . ARG A 1 49 ? 25.845 0.160 -2.867 1.00 0.00 335 ARG A C 20
ATOM 28351 O O . ARG A 1 49 ? 24.614 0.136 -2.857 1.00 0.00 335 ARG A O 20
ATOM 28372 N N . LEU A 1 50 ? 26.590 -0.657 -2.131 1.00 0.00 336 LEU A N 20
ATOM 28373 C CA . LEU A 1 50 ? 25.990 -1.653 -1.249 1.00 0.00 336 LEU A CA 20
ATOM 28374 C C . LEU A 1 50 ? 26.756 -1.746 0.067 1.00 0.00 336 LEU A C 20
ATOM 28375 O O . LEU A 1 50 ? 27.980 -1.881 0.078 1.00 0.00 336 LEU A O 20
ATOM 28391 N N . THR A 1 51 ? 26.027 -1.675 1.177 1.00 0.00 337 THR A N 20
ATOM 28392 C CA . THR A 1 51 ? 26.636 -1.753 2.498 1.00 0.00 337 THR A CA 20
ATOM 28393 C C . THR A 1 51 ? 26.168 -2.995 3.247 1.00 0.00 337 THR A C 20
ATOM 28394 O O . THR A 1 51 ? 25.054 -3.034 3.769 1.00 0.00 337 THR A O 20
ATOM 28405 N N . TRP A 1 52 ? 27.026 -4.008 3.297 1.00 0.00 338 TRP A N 20
ATOM 28406 C CA . TRP A 1 52 ? 26.700 -5.252 3.984 1.00 0.00 338 TRP A CA 20
ATOM 28407 C C . TRP A 1 52 ? 27.358 -5.304 5.358 1.00 0.00 338 TRP A C 20
ATOM 28408 O O . TRP A 1 52 ? 28.481 -4.833 5.536 1.00 0.00 338 TRP A O 20
ATOM 28429 N N . GLN A 1 53 ? 26.653 -5.880 6.326 1.00 0.00 339 GLN A N 20
ATOM 28430 C CA . GLN A 1 53 ? 27.170 -5.992 7.685 1.00 0.00 339 GLN A CA 20
ATOM 28431 C C . GLN A 1 53 ? 27.279 -7.454 8.107 1.00 0.00 339 GLN A C 20
ATOM 28432 O O . GLN A 1 53 ? 26.490 -8.295 7.678 1.00 0.00 339 GLN A O 20
ATOM 28446 N N . GLY A 1 54 ? 28.262 -7.750 8.952 1.00 0.00 340 GLY A N 20
ATOM 28447 C CA . GLY A 1 54 ? 28.456 -9.110 9.418 1.00 0.00 340 GLY A CA 20
ATOM 28448 C C . GLY A 1 54 ? 27.674 -9.407 10.682 1.00 0.00 340 GLY A C 20
ATOM 28449 O O . GLY A 1 54 ? 26.754 -10.226 10.691 1.00 0.00 340 GLY A O 20
ATOM 28453 N N . PRO A 1 55 ? 28.041 -8.733 11.782 1.00 0.00 341 PRO A N 20
ATOM 28454 C CA . PRO A 1 55 ? 27.381 -8.913 13.078 1.00 0.00 341 PRO A CA 20
ATOM 28455 C C . PRO A 1 55 ? 26.031 -8.207 13.144 1.00 0.00 341 PRO A C 20
ATOM 28456 O O . PRO A 1 55 ? 25.231 -8.461 14.044 1.00 0.00 341 PRO A O 20
ATOM 28467 N N . ARG A 1 56 ? 25.785 -7.319 12.186 1.00 0.00 342 ARG A N 20
ATOM 28468 C CA . ARG A 1 56 ? 24.532 -6.576 12.137 1.00 0.00 342 ARG A CA 20
ATOM 28469 C C . ARG A 1 56 ? 23.469 -7.353 11.365 1.00 0.00 342 ARG A C 20
ATOM 28470 O O . ARG A 1 56 ? 22.310 -6.942 11.301 1.00 0.00 342 ARG A O 20
ATOM 28491 N N . ARG A 1 57 ? 23.873 -8.475 10.779 1.00 0.00 343 ARG A N 20
ATOM 28492 C CA . ARG A 1 57 ? 22.956 -9.308 10.010 1.00 0.00 343 ARG A CA 20
ATOM 28493 C C . ARG A 1 57 ? 21.995 -8.449 9.195 1.00 0.00 343 ARG A C 20
ATOM 28494 O O . ARG A 1 57 ? 20.831 -8.805 9.012 1.00 0.00 343 ARG A O 20
ATOM 28515 N N . ARG A 1 58 ? 22.489 -7.315 8.709 1.00 0.00 344 ARG A N 20
ATOM 28516 C CA . ARG A 1 58 ? 21.674 -6.404 7.915 1.00 0.00 344 ARG A CA 20
ATOM 28517 C C . ARG A 1 58 ? 22.459 -5.874 6.718 1.00 0.00 344 ARG A C 20
ATOM 28518 O O . ARG A 1 58 ? 23.684 -5.978 6.672 1.00 0.00 344 ARG A O 20
ATOM 28539 N N . ALA A 1 59 ? 21.744 -5.307 5.752 1.00 0.00 345 ALA A N 20
ATOM 28540 C CA . ALA A 1 59 ? 22.373 -4.760 4.557 1.00 0.00 345 ALA A CA 20
ATOM 28541 C C . ALA A 1 59 ? 21.610 -3.544 4.042 1.00 0.00 345 ALA A C 20
ATOM 28542 O O . ALA A 1 59 ? 20.423 -3.378 4.325 1.00 0.00 345 ALA A O 20
ATOM 28549 N N . PHE A 1 60 ? 22.298 -2.696 3.285 1.00 0.00 346 PHE A N 20
ATOM 28550 C CA . PHE A 1 60 ? 21.685 -1.494 2.732 1.00 0.00 346 PHE A CA 20
ATOM 28551 C C . PHE A 1 60 ? 21.983 -1.369 1.241 1.00 0.00 346 PHE A C 20
ATOM 28552 O O . PHE A 1 60 ? 23.126 -1.523 0.809 1.00 0.00 346 PHE A O 20
ATOM 28569 N N . LEU A 1 61 ? 20.946 -1.089 0.459 1.00 0.00 347 LEU A N 20
ATOM 28570 C CA . LEU A 1 61 ? 21.094 -0.943 -0.985 1.00 0.00 347 LEU A CA 20
ATOM 28571 C C . LEU A 1 61 ? 20.890 0.508 -1.409 1.00 0.00 347 LEU A C 20
ATOM 28572 O O . LEU A 1 61 ? 19.897 1.139 -1.046 1.00 0.00 347 LEU A O 20
ATOM 28588 N N . HIS A 1 62 ? 21.837 1.032 -2.183 1.00 0.00 348 HIS A N 20
ATOM 28589 C CA . HIS A 1 62 ? 21.759 2.408 -2.660 1.00 0.00 348 HIS A CA 20
ATOM 28590 C C . HIS A 1 62 ? 21.564 2.449 -4.172 1.00 0.00 348 HIS A C 20
ATOM 28591 O O . HIS A 1 62 ? 22.522 2.316 -4.935 1.00 0.00 348 HIS A O 20
ATOM 28605 N N . TYR A 1 63 ? 20.320 2.632 -4.599 1.00 0.00 349 TYR A N 20
ATOM 28606 C CA . TYR A 1 63 ? 19.999 2.687 -6.020 1.00 0.00 349 TYR A CA 20
ATOM 28607 C C . TYR A 1 63 ? 20.084 4.117 -6.543 1.00 0.00 349 TYR A C 20
ATOM 28608 O O . TYR A 1 63 ? 19.950 5.087 -5.797 1.00 0.00 349 TYR A O 20
ATOM 28626 N N . PRO A 1 64 ? 20.313 4.253 -7.858 1.00 0.00 350 PRO A N 20
ATOM 28627 C CA . PRO A 1 64 ? 20.420 5.560 -8.512 1.00 0.00 350 PRO A CA 20
ATOM 28628 C C . PRO A 1 64 ? 19.308 6.513 -8.089 1.00 0.00 350 PRO A C 20
ATOM 28629 O O . PRO A 1 64 ? 19.569 7.573 -7.520 1.00 0.00 350 PRO A O 20
ATOM 28640 N N . ASP A 1 65 ? 18.067 6.129 -8.370 1.00 0.00 351 ASP A N 20
ATOM 28641 C CA . ASP A 1 65 ? 16.915 6.949 -8.016 1.00 0.00 351 ASP A CA 20
ATOM 28642 C C . ASP A 1 65 ? 15.790 6.090 -7.448 1.00 0.00 351 ASP A C 20
ATOM 28643 O O . ASP A 1 65 ? 15.735 4.883 -7.687 1.00 0.00 351 ASP A O 20
ATOM 28652 N N . SER A 1 66 ? 14.895 6.719 -6.693 1.00 0.00 352 SER A N 20
ATOM 28653 C CA . SER A 1 66 ? 13.774 6.011 -6.086 1.00 0.00 352 SER A CA 20
ATOM 28654 C C . SER A 1 66 ? 13.193 4.983 -7.052 1.00 0.00 352 SER A C 20
ATOM 28655 O O . SER A 1 66 ? 13.095 3.799 -6.732 1.00 0.00 352 SER A O 20
ATOM 28663 N N . ALA A 1 67 ? 12.809 5.446 -8.237 1.00 0.00 353 ALA A N 20
ATOM 28664 C CA . ALA A 1 67 ? 12.239 4.568 -9.252 1.00 0.00 353 ALA A CA 20
ATOM 28665 C C . ALA A 1 67 ? 12.901 3.195 -9.224 1.00 0.00 353 ALA A C 20
ATOM 28666 O O . ALA A 1 67 ? 12.236 2.178 -9.028 1.00 0.00 353 ALA A O 20
ATOM 28673 N N . ALA A 1 68 ? 14.215 3.172 -9.423 1.00 0.00 354 ALA A N 20
ATOM 28674 C CA . ALA A 1 68 ? 14.967 1.923 -9.419 1.00 0.00 354 ALA A CA 20
ATOM 28675 C C . ALA A 1 68 ? 14.770 1.168 -8.110 1.00 0.00 354 ALA A C 20
ATOM 28676 O O . ALA A 1 68 ? 14.664 -0.058 -8.099 1.00 0.00 354 ALA A O 20
ATOM 28683 N N . ALA A 1 69 ? 14.722 1.908 -7.007 1.00 0.00 355 ALA A N 20
ATOM 28684 C CA . ALA A 1 69 ? 14.537 1.307 -5.691 1.00 0.00 355 ALA A CA 20
ATOM 28685 C C . ALA A 1 69 ? 13.159 0.666 -5.570 1.00 0.00 355 ALA A C 20
ATOM 28686 O O . ALA A 1 69 ? 13.043 -0.540 -5.352 1.00 0.00 355 ALA A O 20
ATOM 28693 N N . GLN A 1 70 ? 12.118 1.480 -5.713 1.00 0.00 356 GLN A N 20
ATOM 28694 C CA . GLN A 1 70 ? 10.747 0.991 -5.617 1.00 0.00 356 GLN A CA 20
ATOM 28695 C C . GLN A 1 70 ? 10.516 -0.170 -6.578 1.00 0.00 356 GLN A C 20
ATOM 28696 O O . GLN A 1 70 ? 9.758 -1.093 -6.280 1.00 0.00 356 GLN A O 20
ATOM 28710 N N . GLN A 1 71 ? 11.173 -0.117 -7.732 1.00 0.00 357 GLN A N 20
ATOM 28711 C CA . GLN A 1 71 ? 11.037 -1.165 -8.737 1.00 0.00 357 GLN A CA 20
ATOM 28712 C C . GLN A 1 71 ? 11.710 -2.453 -8.275 1.00 0.00 357 GLN A C 20
ATOM 28713 O O . GLN A 1 71 ? 11.143 -3.539 -8.397 1.00 0.00 357 GLN A O 20
ATOM 28727 N N . ALA A 1 72 ? 12.921 -2.325 -7.744 1.00 0.00 358 ALA A N 20
ATOM 28728 C CA . ALA A 1 72 ? 13.670 -3.479 -7.262 1.00 0.00 358 ALA A CA 20
ATOM 28729 C C . ALA A 1 72 ? 12.980 -4.119 -6.062 1.00 0.00 358 ALA A C 20
ATOM 28730 O O . ALA A 1 72 ? 12.720 -5.322 -6.052 1.00 0.00 358 ALA A O 20
ATOM 28737 N N . VAL A 1 73 ? 12.685 -3.307 -5.052 1.00 0.00 359 VAL A N 20
ATOM 28738 C CA . VAL A 1 73 ? 12.025 -3.794 -3.847 1.00 0.00 359 VAL A CA 20
ATOM 28739 C C . VAL A 1 73 ? 10.921 -4.789 -4.189 1.00 0.00 359 VAL A C 20
ATOM 28740 O O . VAL A 1 73 ? 10.974 -5.952 -3.791 1.00 0.00 359 VAL A O 20
ATOM 28753 N N . SER A 1 74 ? 9.921 -4.322 -4.930 1.00 0.00 360 SER A N 20
ATOM 28754 C CA . SER A 1 74 ? 8.802 -5.170 -5.324 1.00 0.00 360 SER A CA 20
ATOM 28755 C C . SER A 1 74 ? 9.291 -6.547 -5.763 1.00 0.00 360 SER A C 20
ATOM 28756 O O . SER A 1 74 ? 8.677 -7.566 -5.445 1.00 0.00 360 SER A O 20
ATOM 28764 N N . CYS A 1 75 ? 10.399 -6.568 -6.495 1.00 0.00 361 CYS A N 20
ATOM 28765 C CA . CYS A 1 75 ? 10.972 -7.819 -6.979 1.00 0.00 361 CYS A CA 20
ATOM 28766 C C . CYS A 1 75 ? 11.621 -8.597 -5.839 1.00 0.00 361 CYS A C 20
ATOM 28767 O O . CYS A 1 75 ? 11.281 -9.754 -5.590 1.00 0.00 361 CYS A O 20
ATOM 28775 N N . LEU A 1 76 ? 12.559 -7.955 -5.150 1.00 0.00 362 LEU A N 20
ATOM 28776 C CA . LEU A 1 76 ? 13.258 -8.587 -4.037 1.00 0.00 362 LEU A CA 20
ATOM 28777 C C . LEU A 1 76 ? 12.274 -9.277 -3.098 1.00 0.00 362 LEU A C 20
ATOM 28778 O O . LEU A 1 76 ? 12.506 -10.405 -2.662 1.00 0.00 362 LEU A O 20
ATOM 28794 N N . GLN A 1 77 ? 11.177 -8.593 -2.792 1.00 0.00 363 GLN A N 20
ATOM 28795 C CA . GLN A 1 77 ? 10.157 -9.142 -1.905 1.00 0.00 363 GLN A CA 20
ATOM 28796 C C . GLN A 1 77 ? 9.965 -10.634 -2.155 1.00 0.00 363 GLN A C 20
ATOM 28797 O O . GLN A 1 77 ? 10.250 -11.134 -3.243 1.00 0.00 363 GLN A O 20
ATOM 28811 N N . GLY A 1 78 ? 9.480 -11.342 -1.139 1.00 0.00 364 GLY A N 20
ATOM 28812 C CA . GLY A 1 78 ? 9.259 -12.770 -1.268 1.00 0.00 364 GLY A CA 20
ATOM 28813 C C . GLY A 1 78 ? 10.549 -13.564 -1.216 1.00 0.00 364 GLY A C 20
ATOM 28814 O O . GLY A 1 78 ? 10.646 -14.561 -0.499 1.00 0.00 364 GLY A O 20
ATOM 28818 N N . LEU A 1 79 ? 11.544 -13.123 -1.979 1.00 0.00 365 LEU A N 20
ATOM 28819 C CA . LEU A 1 79 ? 12.835 -13.801 -2.019 1.00 0.00 365 LEU A CA 20
ATOM 28820 C C . LEU A 1 79 ? 13.359 -14.057 -0.609 1.00 0.00 365 LEU A C 20
ATOM 28821 O O . LEU A 1 79 ? 13.535 -13.127 0.177 1.00 0.00 365 LEU A O 20
ATOM 28837 N N . ARG A 1 80 ? 13.608 -15.325 -0.298 1.00 0.00 366 ARG A N 20
ATOM 28838 C CA . ARG A 1 80 ? 14.113 -15.704 1.016 1.00 0.00 366 ARG A CA 20
ATOM 28839 C C . ARG A 1 80 ? 15.249 -16.715 0.891 1.00 0.00 366 ARG A C 20
ATOM 28840 O O . ARG A 1 80 ? 15.207 -17.611 0.047 1.00 0.00 366 ARG A O 20
ATOM 28861 N N . LEU A 1 81 ? 16.263 -16.565 1.736 1.00 0.00 367 LEU A N 20
ATOM 28862 C CA . LEU A 1 81 ? 17.412 -17.464 1.721 1.00 0.00 367 LEU A CA 20
ATOM 28863 C C . LEU A 1 81 ? 17.232 -18.595 2.729 1.00 0.00 367 LEU A C 20
ATOM 28864 O O . LEU A 1 81 ? 16.911 -18.357 3.893 1.00 0.00 367 LEU A O 20
ATOM 28880 N N . GLY A 1 82 ? 17.443 -19.826 2.274 1.00 0.00 368 GLY A N 20
ATOM 28881 C CA . GLY A 1 82 ? 17.301 -20.975 3.150 1.00 0.00 368 GLY A CA 20
ATOM 28882 C C . GLY A 1 82 ? 15.874 -21.170 3.623 1.00 0.00 368 GLY A C 20
ATOM 28883 O O . GLY A 1 82 ? 15.009 -21.593 2.856 1.00 0.00 368 GLY A O 20
ATOM 28887 N N . THR A 1 83 ? 15.627 -20.864 4.893 1.00 0.00 369 THR A N 20
ATOM 28888 C CA . THR A 1 83 ? 14.296 -21.011 5.469 1.00 0.00 369 THR A CA 20
ATOM 28889 C C . THR A 1 83 ? 13.772 -19.677 5.989 1.00 0.00 369 THR A C 20
ATOM 28890 O O . THR A 1 83 ? 12.640 -19.289 5.700 1.00 0.00 369 THR A O 20
ATOM 28901 N N . ASP A 1 84 ? 14.602 -18.980 6.757 1.00 0.00 370 ASP A N 20
ATOM 28902 C CA . ASP A 1 84 ? 14.222 -17.687 7.316 1.00 0.00 370 ASP A CA 20
ATOM 28903 C C . ASP A 1 84 ? 14.049 -16.648 6.214 1.00 0.00 370 ASP A C 20
ATOM 28904 O O . ASP A 1 84 ? 14.914 -16.492 5.350 1.00 0.00 370 ASP A O 20
ATOM 28913 N N . THR A 1 85 ? 12.926 -15.938 6.247 1.00 0.00 371 THR A N 20
ATOM 28914 C CA . THR A 1 85 ? 12.638 -14.915 5.250 1.00 0.00 371 THR A CA 20
ATOM 28915 C C . THR A 1 85 ? 13.454 -13.653 5.506 1.00 0.00 371 THR A C 20
ATOM 28916 O O . THR A 1 85 ? 13.866 -13.386 6.635 1.00 0.00 371 THR A O 20
ATOM 28927 N N . LEU A 1 86 ? 13.683 -12.879 4.451 1.00 0.00 372 LEU A N 20
ATOM 28928 C CA . LEU A 1 86 ? 14.450 -11.643 4.561 1.00 0.00 372 LEU A CA 20
ATOM 28929 C C . LEU A 1 86 ? 13.526 -10.429 4.586 1.00 0.00 372 LEU A C 20
ATOM 28930 O O . LEU A 1 86 ? 12.637 -10.296 3.745 1.00 0.00 372 LEU A O 20
ATOM 28946 N N . ARG A 1 87 ? 13.744 -9.545 5.554 1.00 0.00 373 ARG A N 20
ATOM 28947 C CA . ARG A 1 87 ? 12.932 -8.342 5.688 1.00 0.00 373 ARG A CA 20
ATOM 28948 C C . ARG A 1 87 ? 13.462 -7.226 4.793 1.00 0.00 373 ARG A C 20
ATOM 28949 O O . ARG A 1 87 ? 14.427 -6.544 5.138 1.00 0.00 373 ARG A O 20
ATOM 28970 N N . VAL A 1 88 ? 12.825 -7.046 3.640 1.00 0.00 374 VAL A N 20
ATOM 28971 C CA . VAL A 1 88 ? 13.232 -6.013 2.695 1.00 0.00 374 VAL A CA 20
ATOM 28972 C C . VAL A 1 88 ? 12.177 -4.918 2.590 1.00 0.00 374 VAL A C 20
ATOM 28973 O O . VAL A 1 88 ? 11.029 -5.181 2.232 1.00 0.00 374 VAL A O 20
ATOM 28986 N N . ALA A 1 89 ? 12.574 -3.689 2.903 1.00 0.00 375 ALA A N 20
ATOM 28987 C CA . ALA A 1 89 ? 11.663 -2.553 2.841 1.00 0.00 375 ALA A CA 20
ATOM 28988 C C . ALA A 1 89 ? 12.430 -1.238 2.754 1.00 0.00 375 ALA A C 20
ATOM 28989 O O . ALA A 1 89 ? 13.477 -1.075 3.382 1.00 0.00 375 ALA A O 20
ATOM 28996 N N . LEU A 1 90 ? 11.904 -0.302 1.972 1.00 0.00 376 LEU A N 20
ATOM 28997 C CA . LEU A 1 90 ? 12.540 1.000 1.802 1.00 0.00 376 LEU A CA 20
ATOM 28998 C C . LEU A 1 90 ? 12.980 1.570 3.147 1.00 0.00 376 LEU A C 20
ATOM 28999 O O . LEU A 1 90 ? 12.241 1.512 4.129 1.00 0.00 376 LEU A O 20
ATOM 29015 N N . ALA A 1 91 ? 14.189 2.122 3.182 1.00 0.00 377 ALA A N 20
ATOM 29016 C CA . ALA A 1 91 ? 14.726 2.707 4.404 1.00 0.00 377 ALA A CA 20
ATOM 29017 C C . ALA A 1 91 ? 14.400 4.194 4.491 1.00 0.00 377 ALA A C 20
ATOM 29018 O O . ALA A 1 91 ? 14.974 5.008 3.768 1.00 0.00 377 ALA A O 20
ATOM 29025 N N . ARG A 1 92 ? 13.475 4.541 5.380 1.00 0.00 378 ARG A N 20
ATOM 29026 C CA . ARG A 1 92 ? 13.072 5.931 5.559 1.00 0.00 378 ARG A CA 20
ATOM 29027 C C . ARG A 1 92 ? 13.333 6.392 6.990 1.00 0.00 378 ARG A C 20
ATOM 29028 O O . ARG A 1 92 ? 12.972 5.710 7.948 1.00 0.00 378 ARG A O 20
ATOM 29049 N N . GLN A 1 93 ? 13.965 7.554 7.125 1.00 0.00 379 GLN A N 20
ATOM 29050 C CA . GLN A 1 93 ? 14.276 8.106 8.438 1.00 0.00 379 GLN A CA 20
ATOM 29051 C C . GLN A 1 93 ? 14.212 9.629 8.418 1.00 0.00 379 GLN A C 20
ATOM 29052 O O . GLN A 1 93 ? 14.839 10.275 7.579 1.00 0.00 379 GLN A O 20
ATOM 29066 N N . GLN A 1 94 ? 13.450 10.197 9.348 1.00 0.00 380 GLN A N 20
ATOM 29067 C CA . GLN A 1 94 ? 13.303 11.645 9.435 1.00 0.00 380 GLN A CA 20
ATOM 29068 C C . GLN A 1 94 ? 14.639 12.342 9.199 1.00 0.00 380 GLN A C 20
ATOM 29069 O O . GLN A 1 94 ? 14.736 13.259 8.383 1.00 0.00 380 GLN A O 20
ATOM 29083 N N . ARG A 1 95 ? 15.666 11.902 9.918 1.00 0.00 381 ARG A N 20
ATOM 29084 C CA . ARG A 1 95 ? 16.996 12.485 9.788 1.00 0.00 381 ARG A CA 20
ATOM 29085 C C . ARG A 1 95 ? 17.941 11.528 9.068 1.00 0.00 381 ARG A C 20
ATOM 29086 O O . ARG A 1 95 ? 17.955 10.329 9.344 1.00 0.00 381 ARG A O 20
ATOM 29107 N N . ASP A 1 96 ? 18.730 12.067 8.144 1.00 0.00 382 ASP A N 20
ATOM 29108 C CA . ASP A 1 96 ? 19.679 11.261 7.385 1.00 0.00 382 ASP A CA 20
ATOM 29109 C C . ASP A 1 96 ? 20.769 10.704 8.295 1.00 0.00 382 ASP A C 20
ATOM 29110 O O . ASP A 1 96 ? 21.236 11.383 9.210 1.00 0.00 382 ASP A O 20
ATOM 29119 N N . LYS A 1 97 ? 21.171 9.464 8.038 1.00 0.00 383 LYS A N 20
ATOM 29120 C CA . LYS A 1 97 ? 22.206 8.815 8.833 1.00 0.00 383 LYS A CA 20
ATOM 29121 C C . LYS A 1 97 ? 23.479 9.655 8.859 1.00 0.00 383 LYS A C 20
ATOM 29122 O O . LYS A 1 97 ? 23.998 9.980 9.927 1.00 0.00 383 LYS A O 20
#

Solvent-accessible surface area: 7612 Å² total; per-residue (Å²): 134,112,127,81,117,104,75,120,79,77,107,131,70,168,88,58,91,144,50,8,50,0,70,1,0,65,1,39,200,116,25,161,51,60,72,10,106,159,14,4,166,143,64,68,6,97,16,140,173,35,60,56,44,37,150,160,103,81,0,62,0,61,16,76,87,44,75,40,1,86,134,6,16,79,71,6,84,63,49,134,36,66,128,78,60,8,136,20,51,84,30,149,136,139,169,144,243

Nearest PDB structures (foldseek):
  2e5j-assembly1_A  TM=8.051E-01  e=1.642E-16  Homo sapiens
  1why-assembly1_A  TM=6.703E-01  e=1.370E-05  Mus musculus
  2cpd-assembly1_A  TM=7.015E-01  e=1.388E-04  Homo sapiens
  2la4-assembly1_A  TM=6.770E-01  e=5.712E-04  Saccharomyces cerevisiae
  1x4g-assembly1_A  TM=6.367E-01  e=6.579E-03  Homo sapiens

Radius of gyration: 15.29 Å; Cα contacts (8 Å, |Δi|>4): 127; chains: 1; bounding box: 40×38×33 Å

CATH classification: 3.30.70.330

Sequence (97 aa):
GSSGSSGPGSPPGEGAPLAADVYVGNLPRDARVSDLKRALRELGSVPLRLTWQGPRRRAFLHYPDSAAAQQAVSCLQGLRLGTDTLRVALARQQRDKGSSGSSGPGSPPGEGAPLAADVYVGNLPRDARVSDLKRALRELGSVPLRLTWQGPRRRAFLHYPDSAAAQQAVSCLQGLRLGTDTLRVALARQQRDKGSSGSSGPGSPPGEGAPLAADVYVGNLPRDARVSDLKRALRELGSVPLRLTWQGPRRRAFLHYPDSAAAQQAVSCLQGLRLGTDTLRVALARQQRDKGSSGSSGPGSPPGEGAPLAADVYVGNLPRDARVSDLKRALRELGSVPLRLTWQGPRRRAFLHYPDSAAAQQAVSCLQGLRLGTDTLRVALARQQRDKGSSGSSGPGSPPGEGAPLAADVYVGNLPRDARVSDLKRALRELGSVPLRLTWQGPRRRAFLHYPDSAAAQQAVSCLQGLRLGTDTLRVALARQQRDKGSSGSSGPGSPPGEGAPLAADVYVGNLPRDARVSDLKRALRELGSVPLRLTWQGPRRRAFLHYPDSAAAQQAVSCLQGLRLGTDTLRVALARQQRDKGSSGSSGPGSPPGEGAPLAADVYVGNLPRDARVSDLKRALRELGSVPLRLTWQGPRRRAFLHYPDSAAAQQAVSCLQGLRLGTDTLRVALARQQRDKGSSGSSGPGSPPGEGAPLAADVYVGNLPRDARVSDLKRALRELGSVPLRLTWQGPRRRAFLHYPDSAAAQQAVSCLQGLRLGTDTLRVALARQQRDKGSSGSSGPGSPPGEGAPLAADVYVGNLPRDARVSDLKRALRELGSVPLRLTWQGPRRRAFLHYPDSAAAQQAVSCLQGLRLGTDTLRVALARQQRDKGSSGSSGPGSPPGEGAPLAADVYVGNLPRDARVSDLKRALRELGSVPLRLTWQGPRRRAFLHYPDSAAAQQAVSCLQGLRLGTDTLRVALARQQRDKGSSGSSGPGSPPGEGAPLAADVYVGNLPRDARVSDLKRALRELGSVPLRLTWQGPRRRAFLHYPDSAAAQQAVSCLQGLRLGTDTLRVALARQQRDKGSSGSSGPGSPPGEGAPLAADVYVGNLPRDARVSDLKRALRELGSVPLRLTWQGPRRRAFLHYPDSAAAQQAVSCLQGLRLGTDTLRVALARQQRDKGSSGSSGPGSPPGEGAPLAADVYVGNLPRDARVSDLKRALRELGSVPLRLTWQGPRRRAFLHYPDSAAAQQAVSCLQGLRLGTDTLRVALARQQRDKGSSGSSGPGSPPGEGAPLAADVYVGNLPRDARVSDLKRALRELGSVPLRLTWQGPRRRAFLHYPDSAAAQQAVSCLQGLRLGTDTLRVALARQQRDKGSSGSSGPGSPPGEGAPLAADVYVGNLPRDARVSDLKRALRELGSVPLRLTWQGPRRRAFLHYPDSAAAQQAVSCLQGLRLGTDTLRVALARQQRDKGSSGSSGPGSPPGEGAPLAADVYVGNLPRDARVSDLKRALRELGSVPLRLTWQGPRRRAFLHYPDSAAAQQAVSCLQGLRLGTDTLRVALARQQRDKGSSGSSGPGSPPGEGAPLAADVYVGNLPRDARVSDLKRALRELGSVPLRLTWQGPRRRAFLHYPDSAAAQQAVSCLQGLRLGTDTLRVALARQQRDKGSSGSSGPGSPPGEGAPLAADVYVGNLPRDARVSDLKRALRELGSVPLRLTWQGPRRRAFLHYPDSAAAQQAVSCLQGLRLGTDTLRVALARQQRDKGSSGSSGPGSPPGEGAPLAADVYVGNLPRDARVSDLKRALRELGSVPLRLTWQGPRRRAFLHYPDSAAAQQAVSCLQGLRLGTDTLRVALARQQRDKGSSGSSGPGSPPGEGAPLAADVYVGNLPRDARVSDLKRALRELGSVPLRLTWQGPRRRAFLHYPDSAAAQQAVSCLQGLRLGTDTLRVALARQQRDK

GO terms:
  GO:0003723 RNA binding (F, HDA)

Organism: Homo sapiens (NCBI:txid9606)

Foldseek 3Di:
DCPDDPDDDDDDDPDDDFFLKKKKAQADPQHDPCVVVVVCVVLVNAAPDKADDGVRRIIMGGHPTNVSRVVVQVVCPPDQDDPTRMDMDGDDDPDDD

Secondary structure (DSSP, 8-state):
-------------SSS----EEEEE---TT--HHHHHHHHHHTT---SEEEEETTTTEEEEE-SSHHHHHHHHHHHTT--SSSS--EEEE-------